Protein 2MSW (pdb70)

B-factor: mean 1.11, std 1.89, range [0.09, 13.28]

Solvent-accessible surface area: 6873 Å² total; per-residue (Å²): 64,58,201,36,128,13,48,0,0,0,1,3,71,80,104,112,32,3,95,53,0,54,147,9,0,74,119,76,23,6,80,13,34,58,0,28,61,23,142,86,0,68,121,1,8,92,92,35,95,9,37,0,0,0,0,2,0,50,18,13,124,167,57,46,0,6,66,0,1,77,12,0,93,138,131,89,16,37,5,3,1,2,0,44,55,79,144,132,16,33,109,18,30,184,132,5,106,30,69,60,45,56,40,141,28,90,22,41,56,0,0,77,147,0,16,111,70,24,21,65,136,186,125,128,153

CATH classification: 3.40.50.2300

Foldseek 3Di:
DAVQAAEEEEAALDVVLQVQLQVLRVVVPHHYDYDPALVSLVVCVVVDVHLWYEFAQPSDLPGGNANNLVSCVVVVHAYEHEYQCCVSVVVRCVVRVHHYHHPPDRSNVRNVVGVVVSPGDDDPD

Secondary structure (DSSP, 8-state):
--SS--EEEEE-S-HHHHHHHHHHHHHHT-EEEEESSHHHHHHHHHHS--SEEEE-S-SSSS--S-HHHHHHHHHT--EEE--S-SGGGHHHHHHH---B-PSS--HHHHHHHHHHHH-SSS---

InterPro domains:
  IPR001789 Signal transduction response regulator, receiver domain [PF00072] (4-79)
  IPR001789 Signal transduction response regulator, receiver domain [PS50110] (3-121)
  IPR001789 Signal transduction response regulator, receiver domain [SM00448] (2-110)
  IPR011006 CheY-like superfamily [SSF52172] (1-109)
  IPR050595 Bacterial response regulator [PTHR44591] (1-109)

Nearest PDB structures (foldseek):
  2msw-assembly1_A  TM=9.399E-01  e=9.889E-25  Erythrobacter litoralis HTCC2594
  8svz-assembly1_B  TM=8.508E-01  e=2.219E-07  Francisella tularensis subsp. novicida U112
  5x5j-assembly1_A  TM=8.165E-01  e=3.531E-07  Acinetobacter baumannii
  7m0s-assembly1_A  TM=8.075E-01  e=4.033E-07  Acinetobacter sp. 25977_8
  7cci-assembly1_A  TM=8.391E-01  e=1.423E-06  Acinetobacter baumannii

Radius of gyration: 12.97 Å; Cα contacts (8 Å, |Δi|>4): 244; chains: 1; bounding box: 39×28×25 Å

Structure (mmCIF, N/CA/C/O backbone):
data_2MSW
#
_entry.id   2MSW
#
loop_
_atom_site.group_PDB
_atom_site.id
_atom_site.type_symbol
_atom_site.label_atom_id
_atom_site.label_alt_id
_atom_site.label_comp_id
_atom_site.label_asym_id
_atom_site.label_entity_id
_atom_site.label_seq_id
_atom_site.pdbx_PDB_ins_code
_atom_site.Cartn_x
_atom_site.Cartn_y
_atom_site.Cartn_z
_atom_site.occupancy
_atom_site.B_iso_or_equiv
_atom_site.auth_seq_id
_atom_site.auth_comp_id
_atom_site.auth_asym_id
_atom_site.auth_atom_id
_atom_site.pdbx_PDB_model_num
ATOM 1 N N . GLY A 1 1 ? -15.242 -3.410 3.153 1.00 8.80 1 GLY A N 1
ATOM 2 C CA . GLY A 1 1 ? -16.284 -2.360 3.100 1.00 7.95 1 GLY A CA 1
ATOM 3 C C . GLY A 1 1 ? -16.263 -1.593 1.797 1.00 6.99 1 GLY A C 1
ATOM 4 O O . GLY A 1 1 ? -15.434 -0.706 1.606 1.00 6.86 1 GLY A O 1
ATOM 10 N N . ALA A 1 2 ? -17.171 -1.944 0.896 1.00 6.60 2 ALA A N 1
ATOM 11 C CA . ALA A 1 2 ? -17.282 -1.260 -0.383 1.00 5.99 2 ALA A CA 1
ATOM 12 C C . ALA A 1 2 ? -18.549 -0.417 -0.426 1.00 5.01 2 ALA A C 1
ATOM 13 O O . ALA A 1 2 ? -18.755 0.370 -1.350 1.00 5.16 2 ALA A O 1
ATOM 20 N N . MET A 1 3 ? -19.405 -0.596 0.577 1.00 4.41 3 MET A N 1
ATOM 21 C CA . MET A 1 3 ? -20.643 0.170 0.670 1.00 3.85 3 MET A CA 1
ATOM 22 C C . MET A 1 3 ? -20.388 1.505 1.352 1.00 2.56 3 MET A C 1
ATOM 23 O O . MET A 1 3 ? -21.194 2.430 1.261 1.00 2.73 3 MET A O 1
ATOM 37 N N . GLY A 1 4 ? -19.259 1.590 2.032 1.00 1.85 4 GLY A N 1
ATOM 38 C CA . GLY A 1 4 ? -18.840 2.827 2.642 1.00 1.07 4 GLY A CA 1
ATOM 39 C C . GLY A 1 4 ? -17.397 3.125 2.319 1.00 0.99 4 GLY A C 1
ATOM 40 O O . GLY A 1 4 ? -16.941 2.858 1.206 1.00 1.65 4 GLY A O 1
ATOM 44 N N . MET A 1 5 ? -16.677 3.673 3.282 1.00 0.57 5 MET A N 1
ATOM 45 C CA . MET A 1 5 ? -15.273 3.974 3.102 1.00 0.43 5 MET A CA 1
ATOM 46 C C . MET A 1 5 ? -14.406 2.761 3.427 1.00 0.33 5 MET A C 1
ATOM 47 O O . MET A 1 5 ? -14.481 2.211 4.531 1.00 0.40 5 MET A O 1
ATOM 61 N N . PRO A 1 6 ? -13.583 2.328 2.469 1.00 0.22 6 PRO A N 1
ATOM 62 C CA . PRO A 1 6 ? -12.618 1.244 2.663 1.00 0.17 6 PRO A CA 1
ATOM 63 C C . PRO A 1 6 ? -11.482 1.660 3.593 1.00 0.16 6 PRO A C 1
ATOM 64 O O . PRO A 1 6 ? -11.072 2.825 3.602 1.00 0.21 6 PRO A O 1
ATOM 75 N N . LYS A 1 7 ? -10.986 0.716 4.379 1.00 0.14 7 LYS A N 1
ATOM 76 C CA . LYS A 1 7 ? -9.883 0.984 5.287 1.00 0.15 7 LYS A CA 1
ATOM 77 C C . LYS A 1 7 ? -8.554 0.722 4.583 1.00 0.13 7 LYS A C 1
ATOM 78 O O . LYS A 1 7 ? -8.178 -0.426 4.348 1.00 0.15 7 LYS A O 1
ATOM 97 N N . VAL A 1 8 ? -7.856 1.794 4.249 1.00 0.12 8 VAL A N 1
ATOM 98 C CA . VAL A 1 8 ? -6.619 1.711 3.488 1.00 0.12 8 VAL A CA 1
ATOM 99 C C . VAL A 1 8 ? -5.406 1.836 4.400 1.00 0.12 8 VAL A C 1
ATOM 100 O O . VAL A 1 8 ? -5.390 2.659 5.311 1.00 0.20 8 VAL A O 1
ATOM 113 N N . LEU A 1 9 ? -4.404 1.006 4.160 1.00 0.09 9 LEU A N 1
ATOM 114 C CA . LEU A 1 9 ? -3.147 1.093 4.883 1.00 0.09 9 LEU A CA 1
ATOM 115 C C . LEU A 1 9 ? -2.032 1.564 3.953 1.00 0.10 9 LEU A C 1
ATOM 116 O O . LEU A 1 9 ? -1.697 0.891 2.981 1.00 0.12 9 LEU A O 1
ATOM 132 N N . VAL A 1 10 ? -1.465 2.722 4.250 1.00 0.10 10 VAL A N 1
ATOM 133 C CA . VAL A 1 10 ? -0.392 3.276 3.441 1.00 0.10 10 VAL A CA 1
ATOM 134 C C . VAL A 1 10 ? 0.967 3.036 4.083 1.00 0.10 10 VAL A C 1
ATOM 135 O O . VAL A 1 10 ? 1.216 3.437 5.217 1.00 0.12 10 VAL A O 1
ATOM 148 N N . LEU A 1 11 ? 1.821 2.363 3.340 1.00 0.11 11 LEU A N 1
ATOM 149 C CA . LEU A 1 11 ? 3.205 2.167 3.716 1.00 0.11 11 LEU A CA 1
ATOM 150 C C . LEU A 1 11 ? 4.061 3.128 2.926 1.00 0.12 11 LEU A C 1
ATOM 151 O O . LEU A 1 11 ? 4.291 2.930 1.738 1.00 0.17 11 LEU A O 1
ATOM 167 N N . GLU A 1 12 ? 4.508 4.174 3.585 1.00 0.14 12 GLU A N 1
ATOM 168 C CA . GLU A 1 12 ? 5.269 5.218 2.922 1.00 0.16 12 GLU A CA 1
ATOM 169 C C . GLU A 1 12 ? 6.037 6.032 3.953 1.00 0.21 12 GLU A C 1
ATOM 170 O O . GLU A 1 12 ? 5.445 6.718 4.790 1.00 0.37 12 GLU A O 1
ATOM 182 N N . ASP A 1 13 ? 7.355 5.935 3.906 1.00 0.22 13 ASP A N 1
ATOM 183 C CA . ASP A 1 13 ? 8.205 6.667 4.834 1.00 0.27 13 ASP A CA 1
ATOM 184 C C . ASP A 1 13 ? 8.436 8.084 4.318 1.00 0.28 13 ASP A C 1
ATOM 185 O O . ASP A 1 13 ? 8.918 8.954 5.044 1.00 0.42 13 ASP A O 1
ATOM 194 N N . GLU A 1 14 ? 8.074 8.311 3.058 1.00 0.23 14 GLU A N 1
ATOM 195 C CA . GLU A 1 14 ? 8.118 9.645 2.470 1.00 0.25 14 GLU A CA 1
ATOM 196 C C . GLU A 1 14 ? 6.811 10.378 2.778 1.00 0.22 14 GLU A C 1
ATOM 197 O O . GLU A 1 14 ? 5.801 10.153 2.113 1.00 0.22 14 GLU A O 1
ATOM 209 N N . PRO A 1 15 ? 6.814 11.271 3.786 1.00 0.23 15 PRO A N 1
ATOM 210 C CA . PRO A 1 15 ? 5.587 11.900 4.298 1.00 0.22 15 PRO A CA 1
ATOM 211 C C . PRO A 1 15 ? 4.831 12.705 3.252 1.00 0.19 15 PRO A C 1
ATOM 212 O O . PRO A 1 15 ? 3.608 12.801 3.311 1.00 0.19 15 PRO A O 1
ATOM 223 N N . LEU A 1 16 ? 5.548 13.277 2.292 1.00 0.21 16 LEU A N 1
ATOM 224 C CA . LEU A 1 16 ? 4.905 14.026 1.222 1.00 0.21 16 LEU A CA 1
ATOM 225 C C . LEU A 1 16 ? 4.029 13.086 0.407 1.00 0.18 16 LEU A C 1
ATOM 226 O O . LEU A 1 16 ? 2.853 13.363 0.165 1.00 0.20 16 LEU A O 1
ATOM 242 N N . ILE A 1 17 ? 4.606 11.962 0.012 1.00 0.18 17 ILE A N 1
ATOM 243 C CA . ILE A 1 17 ? 3.886 10.937 -0.722 1.00 0.18 17 ILE A CA 1
ATOM 244 C C . ILE A 1 17 ? 2.799 10.308 0.140 1.00 0.17 17 ILE A C 1
ATOM 245 O O . ILE A 1 17 ? 1.671 10.129 -0.314 1.00 0.19 17 ILE A O 1
ATOM 261 N N . ALA A 1 18 ? 3.139 9.993 1.385 1.00 0.16 18 ALA A N 1
ATOM 262 C CA . ALA A 1 18 ? 2.187 9.395 2.315 1.00 0.17 18 ALA A CA 1
ATOM 263 C C . ALA A 1 18 ? 0.960 10.281 2.481 1.00 0.19 18 ALA A C 1
ATOM 264 O O . ALA A 1 18 ? -0.175 9.817 2.362 1.00 0.21 18 ALA A O 1
ATOM 271 N N . MET A 1 19 ? 1.199 11.560 2.742 1.00 0.19 19 MET A N 1
ATOM 272 C CA . MET A 1 19 ? 0.136 12.534 2.876 1.00 0.22 19 MET A CA 1
ATOM 273 C C . MET A 1 19 ? -0.674 12.636 1.586 1.00 0.19 19 MET A C 1
ATOM 274 O O . MET A 1 19 ? -1.902 12.690 1.613 1.00 0.20 19 MET A O 1
ATOM 288 N N . ASN A 1 20 ? 0.027 12.645 0.456 1.00 0.17 20 ASN A N 1
ATOM 289 C CA . ASN A 1 20 ? -0.606 12.763 -0.844 1.00 0.17 20 ASN A CA 1
ATOM 290 C C . ASN A 1 20 ? -1.452 11.536 -1.157 1.00 0.15 20 ASN A C 1
ATOM 291 O O . ASN A 1 20 ? -2.544 11.651 -1.709 1.00 0.17 20 ASN A O 1
ATOM 302 N N . LEU A 1 21 ? -0.941 10.361 -0.806 1.00 0.14 21 LEU A N 1
ATOM 303 C CA . LEU A 1 21 ? -1.692 9.128 -0.938 1.00 0.13 21 LEU A CA 1
ATOM 304 C C . LEU A 1 21 ? -2.922 9.160 -0.053 1.00 0.13 21 LEU A C 1
ATOM 305 O O . LEU A 1 21 ? -4.007 8.766 -0.477 1.00 0.13 21 LEU A O 1
ATOM 321 N N . GLN A 1 22 ? -2.752 9.650 1.166 1.00 0.14 22 GLN A N 1
ATOM 322 C CA . GLN A 1 22 ? -3.858 9.760 2.096 1.00 0.15 22 GLN A CA 1
ATOM 323 C C . GLN A 1 22 ? -4.959 10.625 1.490 1.00 0.15 22 GLN A C 1
ATOM 324 O O . GLN A 1 22 ? -6.116 10.215 1.429 1.00 0.16 22 GLN A O 1
ATOM 338 N N . TYR A 1 23 ? -4.575 11.809 1.008 1.00 0.16 23 TYR A N 1
ATOM 339 C CA . TYR A 1 23 ? -5.505 12.702 0.321 1.00 0.17 23 TYR A CA 1
ATOM 340 C C . TYR A 1 23 ? -6.165 12.003 -0.861 1.00 0.14 23 TYR A C 1
ATOM 341 O O . TYR A 1 23 ? -7.344 12.217 -1.137 1.00 0.17 23 TYR A O 1
ATOM 359 N N . ALA A 1 24 ? -5.400 11.154 -1.538 1.00 0.12 24 ALA A N 1
ATOM 360 C CA . ALA A 1 24 ? -5.872 10.479 -2.736 1.00 0.12 24 ALA A CA 1
ATOM 361 C C . ALA A 1 24 ? -6.945 9.456 -2.401 1.00 0.10 24 ALA A C 1
ATOM 362 O O . ALA A 1 24 ? -8.017 9.448 -3.007 1.00 0.13 24 ALA A O 1
ATOM 369 N N . PHE A 1 25 ? -6.655 8.598 -1.434 1.00 0.09 25 PHE A N 1
ATOM 370 C CA . PHE A 1 25 ? -7.598 7.576 -1.016 1.00 0.09 25 PHE A CA 1
ATOM 371 C C . PHE A 1 25 ? -8.842 8.209 -0.403 1.00 0.10 25 PHE A C 1
ATOM 372 O O . PHE A 1 25 ? -9.966 7.807 -0.708 1.00 0.12 25 PHE A O 1
ATOM 389 N N . GLU A 1 26 ? -8.643 9.219 0.439 1.00 0.10 26 GLU A N 1
ATOM 390 C CA . GLU A 1 26 ? -9.762 9.933 1.045 1.00 0.12 26 GLU A CA 1
ATOM 391 C C . GLU A 1 26 ? -10.612 10.604 -0.027 1.00 0.12 26 GLU A C 1
ATOM 392 O O . GLU A 1 26 ? -11.835 10.671 0.092 1.00 0.17 26 GLU A O 1
ATOM 404 N N . ASP A 1 27 ? -9.957 11.077 -1.081 1.00 0.12 27 ASP A N 1
ATOM 405 C CA . ASP A 1 27 ? -10.646 11.729 -2.189 1.00 0.15 27 ASP A CA 1
ATOM 406 C C . ASP A 1 27 ? -11.501 10.725 -2.954 1.00 0.15 27 ASP A C 1
ATOM 407 O O . ASP A 1 27 ? -12.563 11.067 -3.470 1.00 0.19 27 ASP A O 1
ATOM 416 N N . GLU A 1 28 ? -11.045 9.476 -3.002 1.00 0.15 28 GLU A N 1
ATOM 417 C CA . GLU A 1 28 ? -11.795 8.419 -3.670 1.00 0.18 28 GLU A CA 1
ATOM 418 C C . GLU A 1 28 ? -12.936 7.933 -2.780 1.00 0.20 28 GLU A C 1
ATOM 419 O O . GLU A 1 28 ? -13.831 7.218 -3.231 1.00 0.34 28 GLU A O 1
ATOM 431 N N . GLY A 1 29 ? -12.890 8.327 -1.513 1.00 0.21 29 GLY A N 1
ATOM 432 C CA . GLY A 1 29 ? -13.916 7.935 -0.569 1.00 0.24 29 GLY A CA 1
ATOM 433 C C . GLY A 1 29 ? -13.464 6.805 0.332 1.00 0.22 29 GLY A C 1
ATOM 434 O O . GLY A 1 29 ? -14.166 5.807 0.482 1.00 0.29 29 GLY A O 1
ATOM 438 N N . ALA A 1 30 ? -12.288 6.953 0.929 1.00 0.17 30 ALA A N 1
ATOM 439 C CA . ALA A 1 30 ? -11.740 5.928 1.807 1.00 0.16 30 ALA A CA 1
ATOM 440 C C . ALA A 1 30 ? -11.064 6.547 3.024 1.00 0.15 30 ALA A C 1
ATOM 441 O O . ALA A 1 30 ? -10.810 7.751 3.056 1.00 0.23 30 ALA A O 1
ATOM 448 N N . GLU A 1 31 ? -10.788 5.720 4.024 1.00 0.15 31 GLU A N 1
ATOM 449 C CA . GLU A 1 31 ? -10.068 6.155 5.213 1.00 0.15 31 GLU A CA 1
ATOM 450 C C . GLU A 1 31 ? -8.673 5.549 5.191 1.00 0.16 31 GLU A C 1
ATOM 451 O O . GLU A 1 31 ? -8.504 4.407 4.770 1.00 0.30 31 GLU A O 1
ATOM 463 N N . VAL A 1 32 ? -7.679 6.296 5.642 1.00 0.13 32 VAL A N 1
ATOM 464 C CA . VAL A 1 32 ? -6.293 5.898 5.444 1.00 0.12 32 VAL A CA 1
ATOM 465 C C . VAL A 1 32 ? -5.514 5.852 6.752 1.00 0.12 32 VAL A C 1
ATOM 466 O O . VAL A 1 32 ? -5.584 6.772 7.562 1.00 0.18 32 VAL A O 1
ATOM 479 N N . VAL A 1 33 ? -4.769 4.775 6.942 1.00 0.11 33 VAL A N 1
ATOM 480 C CA . VAL A 1 33 ? -3.803 4.686 8.022 1.00 0.13 33 VAL A CA 1
ATOM 481 C C . VAL A 1 33 ? -2.408 4.861 7.448 1.00 0.13 33 VAL A C 1
ATOM 482 O O . VAL A 1 33 ? -2.024 4.141 6.533 1.00 0.22 33 VAL A O 1
ATOM 495 N N . VAL A 1 34 ? -1.657 5.813 7.963 1.00 0.13 34 VAL A N 1
ATOM 496 C CA . VAL A 1 34 ? -0.317 6.058 7.456 1.00 0.14 34 VAL A CA 1
ATOM 497 C C . VAL A 1 34 ? 0.727 5.389 8.340 1.00 0.13 34 VAL A C 1
ATOM 498 O O . VAL A 1 34 ? 0.805 5.656 9.541 1.00 0.17 34 VAL A O 1
ATOM 511 N N . ALA A 1 35 ? 1.516 4.513 7.742 1.00 0.13 35 ALA A N 1
ATOM 512 C CA . ALA A 1 35 ? 2.573 3.818 8.454 1.00 0.13 35 ALA A CA 1
ATOM 513 C C . ALA A 1 35 ? 3.880 3.912 7.684 1.00 0.14 35 ALA A C 1
ATOM 514 O O . ALA A 1 35 ? 3.915 3.717 6.470 1.00 0.16 35 ALA A O 1
ATOM 521 N N . ALA A 1 36 ? 4.950 4.223 8.393 1.00 0.17 36 ALA A N 1
ATOM 522 C CA . ALA A 1 36 ? 6.267 4.315 7.781 1.00 0.20 36 ALA A CA 1
ATOM 523 C C . ALA A 1 36 ? 7.075 3.058 8.049 1.00 0.19 36 ALA A C 1
ATOM 524 O O . ALA A 1 36 ? 8.147 2.856 7.479 1.00 0.24 36 ALA A O 1
ATOM 531 N N . THR A 1 37 ? 6.558 2.212 8.924 1.00 0.19 37 THR A N 1
ATOM 532 C CA . THR A 1 37 ? 7.264 1.014 9.325 1.00 0.19 37 THR A CA 1
ATOM 533 C C . THR A 1 37 ? 6.375 -0.207 9.191 1.00 0.19 37 THR A C 1
ATOM 534 O O . THR A 1 37 ? 5.146 -0.089 9.174 1.00 0.22 37 THR A O 1
ATOM 545 N N . CYS A 1 38 ? 6.990 -1.376 9.102 1.00 0.20 38 CYS A N 1
ATOM 546 C CA . CYS A 1 38 ? 6.240 -2.616 9.116 1.00 0.21 38 CYS A CA 1
ATOM 547 C C . CYS A 1 38 ? 5.541 -2.785 10.458 1.00 0.17 38 CYS A C 1
ATOM 548 O O . CYS A 1 38 ? 4.441 -3.322 10.530 1.00 0.20 38 CYS A O 1
ATOM 556 N N . GLU A 1 39 ? 6.177 -2.290 11.514 1.00 0.19 39 GLU A N 1
ATOM 557 C CA . GLU A 1 39 ? 5.623 -2.388 12.856 1.00 0.21 39 GLU A CA 1
ATOM 558 C C . GLU A 1 39 ? 4.319 -1.603 12.972 1.00 0.18 39 GLU A C 1
ATOM 559 O O . GLU A 1 39 ? 3.334 -2.111 13.509 1.00 0.19 39 GLU A O 1
ATOM 571 N N . GLN A 1 40 ? 4.310 -0.368 12.464 1.00 0.17 40 GLN A N 1
ATOM 572 C CA . GLN A 1 40 ? 3.088 0.426 12.427 1.00 0.16 40 GLN A CA 1
ATOM 573 C C . GLN A 1 40 ? 2.024 -0.276 11.600 1.00 0.15 40 GLN A C 1
ATOM 574 O O . GLN A 1 40 ? 0.852 -0.331 11.977 1.00 0.20 40 GLN A O 1
ATOM 588 N N . ALA A 1 41 ? 2.455 -0.818 10.477 1.00 0.13 41 ALA A N 1
ATOM 589 C CA . ALA A 1 41 ? 1.567 -1.496 9.555 1.00 0.14 41 ALA A CA 1
ATOM 590 C C . ALA A 1 41 ? 0.909 -2.706 10.195 1.00 0.15 41 ALA A C 1
ATOM 591 O O . ALA A 1 41 ? -0.310 -2.841 10.174 1.00 0.18 41 ALA A O 1
ATOM 598 N N . LEU A 1 42 ? 1.727 -3.579 10.767 1.00 0.15 42 LEU A N 1
ATOM 599 C CA . LEU A 1 42 ? 1.241 -4.793 11.393 1.00 0.17 42 LEU A CA 1
ATOM 600 C C . LEU A 1 42 ? 0.357 -4.462 12.587 1.00 0.18 42 LEU A C 1
ATOM 601 O O . LEU A 1 42 ? -0.562 -5.212 12.921 1.00 0.23 42 LEU A O 1
ATOM 617 N N . LYS A 1 43 ? 0.632 -3.332 13.224 1.00 0.17 43 LYS A N 1
ATOM 618 C CA . LYS A 1 43 ? -0.193 -2.872 14.326 1.00 0.20 43 LYS A CA 1
ATOM 619 C C . LYS A 1 43 ? -1.569 -2.501 13.799 1.00 0.23 43 LYS A C 1
ATOM 620 O O . LYS A 1 43 ? -2.582 -2.965 14.310 1.00 0.28 43 LYS A O 1
ATOM 639 N N . SER A 1 44 ? -1.596 -1.688 12.755 1.00 0.23 44 SER A N 1
ATOM 640 C CA . SER A 1 44 ? -2.851 -1.268 12.149 1.00 0.27 44 SER A CA 1
ATOM 641 C C . SER A 1 44 ? -3.569 -2.463 11.525 1.00 0.28 44 SER A C 1
ATOM 642 O O . SER A 1 44 ? -4.794 -2.510 11.494 1.00 0.35 44 SER A O 1
ATOM 650 N N . LEU A 1 45 ? -2.789 -3.423 11.039 1.00 0.26 45 LEU A N 1
ATOM 651 C CA . LEU A 1 45 ? -3.327 -4.646 10.452 1.00 0.31 45 LEU A CA 1
ATOM 652 C C . LEU A 1 45 ? -4.195 -5.390 11.465 1.00 0.30 45 LEU A C 1
ATOM 653 O O . LEU A 1 45 ? -5.264 -5.900 11.132 1.00 0.32 45 LEU A O 1
ATOM 669 N N . ALA A 1 46 ? -3.715 -5.461 12.699 1.00 0.30 46 ALA A N 1
ATOM 670 C CA . ALA A 1 46 ? -4.427 -6.162 13.757 1.00 0.35 46 ALA A CA 1
ATOM 671 C C . ALA A 1 46 ? -5.450 -5.254 14.436 1.00 0.36 46 ALA A C 1
ATOM 672 O O . ALA A 1 46 ? -6.505 -5.705 14.885 1.00 0.43 46 ALA A O 1
ATOM 679 N N . ASP A 1 47 ? -5.122 -3.975 14.507 1.00 0.33 47 ASP A N 1
ATOM 680 C CA . ASP A 1 47 ? -5.957 -2.994 15.192 1.00 0.38 47 ASP A CA 1
ATOM 681 C C . ASP A 1 47 ? -7.180 -2.626 14.361 1.00 0.37 47 ASP A C 1
ATOM 682 O O . ASP A 1 47 ? -8.273 -2.433 14.895 1.00 0.45 47 ASP A O 1
ATOM 691 N N . ASN A 1 48 ? -6.994 -2.544 13.055 1.00 0.30 48 ASN A N 1
ATOM 692 C CA . ASN A 1 48 ? -8.070 -2.163 12.152 1.00 0.28 48 ASN A CA 1
ATOM 693 C C . ASN A 1 48 ? -8.273 -3.234 11.089 1.00 0.25 48 ASN A C 1
ATOM 694 O O . ASN A 1 48 ? -7.387 -4.049 10.841 1.00 0.29 48 ASN A O 1
ATOM 705 N N . PRO A 1 49 ? -9.442 -3.238 10.434 1.00 0.22 49 PRO A N 1
ATOM 706 C CA . PRO A 1 49 ? -9.761 -4.189 9.389 1.00 0.20 49 PRO A CA 1
ATOM 707 C C . PRO A 1 49 ? -9.396 -3.646 8.015 1.00 0.17 49 PRO A C 1
ATOM 708 O O . PRO A 1 49 ? -10.225 -3.055 7.322 1.00 0.20 49 PRO A O 1
ATOM 719 N N . ILE A 1 50 ? -8.146 -3.839 7.643 1.00 0.15 50 ILE A N 1
ATOM 720 C CA . ILE A 1 50 ? -7.614 -3.306 6.405 1.00 0.15 50 ILE A CA 1
ATOM 721 C C . ILE A 1 50 ? -8.298 -3.926 5.189 1.00 0.14 50 ILE A C 1
ATOM 722 O O . ILE A 1 50 ? -8.237 -5.137 4.976 1.00 0.18 50 ILE A O 1
ATOM 738 N N . ASP A 1 51 ? -8.968 -3.081 4.413 1.00 0.13 51 ASP A N 1
ATOM 739 C CA . ASP A 1 51 ? -9.640 -3.512 3.193 1.00 0.13 51 ASP A CA 1
ATOM 740 C C . ASP A 1 51 ? -8.657 -3.559 2.041 1.00 0.12 51 ASP A C 1
ATOM 741 O O . ASP A 1 51 ? -8.768 -4.395 1.146 1.00 0.14 51 ASP A O 1
ATOM 750 N N . VAL A 1 52 ? -7.699 -2.649 2.069 1.00 0.11 52 VAL A N 1
ATOM 751 C CA . VAL A 1 52 ? -6.715 -2.542 1.011 1.00 0.11 52 VAL A CA 1
ATOM 752 C C . VAL A 1 52 ? -5.503 -1.776 1.518 1.00 0.11 52 VAL A C 1
ATOM 753 O O . VAL A 1 52 ? -5.605 -0.999 2.468 1.00 0.11 52 VAL A O 1
ATOM 766 N N . ALA A 1 53 ? -4.362 -2.006 0.908 1.00 0.12 53 ALA A N 1
ATOM 767 C CA . ALA A 1 53 ? -3.151 -1.334 1.316 1.00 0.12 53 ALA A CA 1
ATOM 768 C C . ALA A 1 53 ? -2.359 -0.849 0.115 1.00 0.12 53 ALA A C 1
ATOM 769 O O . ALA A 1 53 ? -2.632 -1.224 -1.025 1.00 0.14 53 ALA A O 1
ATOM 776 N N . VAL A 1 54 ? -1.392 -0.002 0.384 1.00 0.12 54 VAL A N 1
ATOM 777 C CA . VAL A 1 54 ? -0.487 0.485 -0.621 1.00 0.12 54 VAL A CA 1
ATOM 778 C C . VAL A 1 54 ? 0.901 0.567 0.006 1.00 0.12 54 VAL A C 1
ATOM 779 O O . VAL A 1 54 ? 1.084 1.201 1.032 1.00 0.17 54 VAL A O 1
ATOM 792 N N . LEU A 1 55 ? 1.857 -0.147 -0.559 1.00 0.13 55 LEU A N 1
ATOM 793 C CA . LEU A 1 55 ? 3.132 -0.367 0.114 1.00 0.13 55 LEU A CA 1
ATOM 794 C C . LEU A 1 55 ? 4.316 0.123 -0.708 1.00 0.16 55 LEU A C 1
ATOM 795 O O . LEU A 1 55 ? 4.546 -0.351 -1.816 1.00 0.14 55 LEU A O 1
ATOM 811 N N . ASP A 1 56 ? 5.059 1.080 -0.165 1.00 0.30 56 ASP A N 1
ATOM 812 C CA . ASP A 1 56 ? 6.340 1.461 -0.742 1.00 0.42 56 ASP A CA 1
ATOM 813 C C . ASP A 1 56 ? 7.391 0.446 -0.331 1.00 0.48 56 ASP A C 1
ATOM 814 O O . ASP A 1 56 ? 7.553 0.140 0.852 1.00 0.69 56 ASP A O 1
ATOM 823 N N . VAL A 1 57 ? 8.097 -0.069 -1.310 1.00 0.50 57 VAL A N 1
ATOM 824 C CA . VAL A 1 57 ? 8.990 -1.193 -1.097 1.00 0.56 57 VAL A CA 1
ATOM 825 C C . VAL A 1 57 ? 10.363 -0.723 -0.633 1.00 0.66 57 VAL A C 1
ATOM 826 O O . VAL A 1 57 ? 11.109 -1.470 0.004 1.00 0.80 57 VAL A O 1
ATOM 839 N N . ASN A 1 58 ? 10.684 0.523 -0.931 1.00 0.68 58 ASN A N 1
ATOM 840 C CA . ASN A 1 58 ? 11.993 1.063 -0.600 1.00 0.82 58 ASN A CA 1
ATOM 841 C C . ASN A 1 58 ? 11.886 2.072 0.538 1.00 0.74 58 ASN A C 1
ATOM 842 O O . ASN A 1 58 ? 12.199 3.249 0.367 1.00 0.92 58 ASN A O 1
ATOM 853 N N . LEU A 1 59 ? 11.441 1.603 1.699 1.00 0.56 59 LEU A N 1
ATOM 854 C CA . LEU A 1 59 ? 11.301 2.465 2.871 1.00 0.55 59 LEU A CA 1
ATOM 855 C C . LEU A 1 59 ? 12.663 3.007 3.298 1.00 0.66 59 LEU A C 1
ATOM 856 O O . LEU A 1 59 ? 12.782 4.134 3.785 1.00 0.85 59 LEU A O 1
ATOM 872 N N . GLY A 1 60 ? 13.685 2.188 3.118 1.00 0.66 60 GLY A N 1
ATOM 873 C CA . GLY A 1 60 ? 15.038 2.592 3.420 1.00 0.78 60 GLY A CA 1
ATOM 874 C C . GLY A 1 60 ? 16.043 1.604 2.874 1.00 0.82 60 GLY A C 1
ATOM 875 O O . GLY A 1 60 ? 15.664 0.667 2.167 1.00 0.81 60 GLY A O 1
ATOM 879 N N . PRO A 1 61 ? 17.335 1.783 3.187 1.00 0.91 61 PRO A N 1
ATOM 880 C CA . PRO A 1 61 ? 18.403 0.890 2.720 1.00 0.96 61 PRO A CA 1
ATOM 881 C C . PRO A 1 61 ? 18.146 -0.573 3.079 1.00 0.89 61 PRO A C 1
ATOM 882 O O . PRO A 1 61 ? 18.470 -1.476 2.307 1.00 0.93 61 PRO A O 1
ATOM 893 N N . LYS A 1 62 ? 17.565 -0.802 4.248 1.00 0.81 62 LYS A N 1
ATOM 894 C CA . LYS A 1 62 ? 17.234 -2.152 4.682 1.00 0.78 62 LYS A CA 1
ATOM 895 C C . LYS A 1 62 ? 15.729 -2.279 4.907 1.00 0.65 62 LYS A C 1
ATOM 896 O O . LYS A 1 62 ? 15.134 -3.320 4.627 1.00 0.59 62 LYS A O 1
ATOM 915 N N . SER A 1 63 ? 15.114 -1.205 5.382 1.00 0.63 63 SER A N 1
ATOM 916 C CA . SER A 1 63 ? 13.695 -1.209 5.686 1.00 0.54 63 SER A CA 1
ATOM 917 C C . SER A 1 63 ? 12.851 -1.289 4.415 1.00 0.43 63 SER A C 1
ATOM 918 O O . SER A 1 63 ? 13.033 -0.520 3.470 1.00 0.46 63 SER A O 1
ATOM 926 N N . HIS A 1 64 ? 11.947 -2.253 4.398 1.00 0.34 64 HIS A N 1
ATOM 927 C CA . HIS A 1 64 ? 11.110 -2.517 3.237 1.00 0.28 64 HIS A CA 1
ATOM 928 C C . HIS A 1 64 ? 9.730 -2.974 3.688 1.00 0.22 64 HIS A C 1
ATOM 929 O O . HIS A 1 64 ? 9.603 -3.592 4.741 1.00 0.25 64 HIS A O 1
ATOM 944 N N . CYS A 1 65 ? 8.702 -2.688 2.901 1.00 0.20 65 CYS A N 1
ATOM 945 C CA . CYS A 1 65 ? 7.391 -3.252 3.159 1.00 0.21 65 CYS A CA 1
ATOM 946 C C . CYS A 1 65 ? 7.423 -4.762 2.863 1.00 0.22 65 CYS A C 1
ATOM 947 O O . CYS A 1 65 ? 7.130 -5.204 1.755 1.00 0.30 65 CYS A O 1
ATOM 955 N N . GLY A 1 66 ? 7.807 -5.555 3.854 1.00 0.19 66 GLY A N 1
ATOM 956 C CA . GLY A 1 66 ? 7.901 -6.991 3.652 1.00 0.23 66 GLY A CA 1
ATOM 957 C C . GLY A 1 66 ? 6.931 -7.755 4.518 1.00 0.19 66 GLY A C 1
ATOM 958 O O . GLY A 1 66 ? 5.985 -8.346 4.004 1.00 0.19 66 GLY A O 1
ATOM 962 N N . PRO A 1 67 ? 7.138 -7.764 5.849 1.00 0.18 67 PRO A N 1
ATOM 963 C CA . PRO A 1 67 ? 6.188 -8.368 6.783 1.00 0.18 67 PRO A CA 1
ATOM 964 C C . PRO A 1 67 ? 4.779 -7.825 6.577 1.00 0.15 67 PRO A C 1
ATOM 965 O O . PRO A 1 67 ? 3.796 -8.511 6.825 1.00 0.16 67 PRO A O 1
ATOM 976 N N . VAL A 1 68 ? 4.698 -6.587 6.096 1.00 0.12 68 VAL A N 1
ATOM 977 C CA . VAL A 1 68 ? 3.421 -5.959 5.790 1.00 0.10 68 VAL A CA 1
ATOM 978 C C . VAL A 1 68 ? 2.778 -6.642 4.598 1.00 0.10 68 VAL A C 1
ATOM 979 O O . VAL A 1 68 ? 1.606 -7.012 4.627 1.00 0.10 68 VAL A O 1
ATOM 992 N N . ALA A 1 69 ? 3.575 -6.803 3.550 1.00 0.12 69 ALA A N 1
ATOM 993 C CA . ALA A 1 69 ? 3.126 -7.439 2.327 1.00 0.14 69 ALA A CA 1
ATOM 994 C C . ALA A 1 69 ? 2.656 -8.851 2.611 1.00 0.14 69 ALA A C 1
ATOM 995 O O . ALA A 1 69 ? 1.589 -9.261 2.169 1.00 0.14 69 ALA A O 1
ATOM 1002 N N . ASP A 1 70 ? 3.457 -9.577 3.376 1.00 0.17 70 ASP A N 1
ATOM 1003 C CA . ASP A 1 70 ? 3.137 -10.949 3.735 1.00 0.19 70 ASP A CA 1
ATOM 1004 C C . ASP A 1 70 ? 1.899 -10.994 4.622 1.00 0.18 70 ASP A C 1
ATOM 1005 O O . ASP A 1 70 ? 1.053 -11.864 4.461 1.00 0.20 70 ASP A O 1
ATOM 1014 N N . ALA A 1 71 ? 1.801 -10.043 5.550 1.00 0.18 71 ALA A N 1
ATOM 1015 C CA . ALA A 1 71 ? 0.627 -9.910 6.412 1.00 0.18 71 ALA A CA 1
ATOM 1016 C C . ALA A 1 71 ? -0.641 -9.800 5.578 1.00 0.18 71 ALA A C 1
ATOM 1017 O O . ALA A 1 71 ? -1.647 -10.462 5.844 1.00 0.23 71 ALA A O 1
ATOM 1024 N N . LEU A 1 72 ? -0.571 -8.956 4.563 1.00 0.14 72 LEU A N 1
ATOM 1025 C CA . LEU A 1 72 ? -1.674 -8.752 3.647 1.00 0.14 72 LEU A CA 1
ATOM 1026 C C . LEU A 1 72 ? -1.917 -10.006 2.824 1.00 0.17 72 LEU A C 1
ATOM 1027 O O . LEU A 1 72 ? -3.052 -10.440 2.655 1.00 0.20 72 LEU A O 1
ATOM 1043 N N . LYS A 1 73 ? -0.830 -10.593 2.343 1.00 0.17 73 LYS A N 1
ATOM 1044 C CA . LYS A 1 73 ? -0.876 -11.839 1.591 1.00 0.21 73 LYS A CA 1
ATOM 1045 C C . LYS A 1 73 ? -1.529 -12.957 2.403 1.00 0.23 73 LYS A C 1
ATOM 1046 O O . LYS A 1 73 ? -2.263 -13.784 1.860 1.00 0.25 73 LYS A O 1
ATOM 1065 N N . GLN A 1 74 ? -1.262 -12.967 3.705 1.00 0.23 74 GLN A N 1
ATOM 1066 C CA . GLN A 1 74 ? -1.836 -13.962 4.611 1.00 0.26 74 GLN A CA 1
ATOM 1067 C C . GLN A 1 74 ? -3.360 -13.866 4.644 1.00 0.28 74 GLN A C 1
ATOM 1068 O O . GLN A 1 74 ? -4.059 -14.871 4.515 1.00 0.37 74 GLN A O 1
ATOM 1082 N N . ARG A 1 75 ? -3.867 -12.651 4.799 1.00 0.25 75 ARG A N 1
ATOM 1083 C CA . ARG A 1 75 ? -5.301 -12.431 4.932 1.00 0.29 75 ARG A CA 1
ATOM 1084 C C . ARG A 1 75 ? -5.959 -12.191 3.579 1.00 0.27 75 ARG A C 1
ATOM 1085 O O . ARG A 1 75 ? -7.145 -11.873 3.509 1.00 0.32 75 ARG A O 1
ATOM 1106 N N . ALA A 1 76 ? -5.171 -12.334 2.516 1.00 0.24 76 ALA A N 1
ATOM 1107 C CA . ALA A 1 76 ? -5.645 -12.134 1.148 1.00 0.25 76 ALA A CA 1
ATOM 1108 C C . ALA A 1 76 ? -6.138 -10.703 0.928 1.00 0.22 76 ALA A C 1
ATOM 1109 O O . ALA A 1 76 ? -7.039 -10.459 0.125 1.00 0.28 76 ALA A O 1
ATOM 1116 N N . ILE A 1 77 ? -5.532 -9.758 1.638 1.00 0.15 77 ILE A N 1
ATOM 1117 C CA . ILE A 1 77 ? -5.882 -8.357 1.500 1.00 0.15 77 ILE A CA 1
ATOM 1118 C C . ILE A 1 77 ? -5.177 -7.771 0.284 1.00 0.15 77 ILE A C 1
ATOM 1119 O O . ILE A 1 77 ? -3.978 -7.982 0.098 1.00 0.15 77 ILE A O 1
ATOM 1135 N N . PRO A 1 78 ? -5.917 -7.058 -0.575 1.00 0.16 78 PRO A N 1
ATOM 1136 C CA . PRO A 1 78 ? -5.353 -6.457 -1.774 1.00 0.17 78 PRO A CA 1
ATOM 1137 C C . PRO A 1 78 ? -4.484 -5.253 -1.458 1.00 0.15 78 PRO A C 1
ATOM 1138 O O . PRO A 1 78 ? -4.775 -4.479 -0.546 1.00 0.17 78 PRO A O 1
ATOM 1149 N N . PHE A 1 79 ? -3.409 -5.107 -2.212 1.00 0.14 79 PHE A N 1
ATOM 1150 C CA . PHE A 1 79 ? -2.496 -3.995 -2.030 1.00 0.14 79 PHE A CA 1
ATOM 1151 C C . PHE A 1 79 ? -1.647 -3.795 -3.266 1.00 0.14 79 PHE A C 1
ATOM 1152 O O . PHE A 1 79 ? -1.487 -4.705 -4.080 1.00 0.15 79 PHE A O 1
ATOM 1169 N N . ILE A 1 80 ? -1.120 -2.597 -3.399 1.00 0.14 80 ILE A N 1
ATOM 1170 C CA . ILE A 1 80 ? -0.272 -2.251 -4.526 1.00 0.15 80 ILE A CA 1
ATOM 1171 C C . ILE A 1 80 ? 1.070 -1.751 -4.026 1.00 0.15 80 ILE A C 1
ATOM 1172 O O . ILE A 1 80 ? 1.129 -0.982 -3.070 1.00 0.16 80 ILE A O 1
ATOM 1188 N N . LEU A 1 81 ? 2.139 -2.170 -4.674 1.00 0.16 81 LEU A N 1
ATOM 1189 C CA . LEU A 1 81 ? 3.467 -1.730 -4.284 1.00 0.17 81 LEU A CA 1
ATOM 1190 C C . LEU A 1 81 ? 3.810 -0.439 -5.008 1.00 0.20 81 LEU A C 1
ATOM 1191 O O . LEU A 1 81 ? 4.068 -0.434 -6.203 1.00 0.21 81 LEU A O 1
ATOM 1207 N N . HIS A 1 82 ? 3.827 0.653 -4.280 1.00 0.21 82 HIS A N 1
ATOM 1208 C CA . HIS A 1 82 ? 4.120 1.945 -4.868 1.00 0.25 82 HIS A CA 1
ATOM 1209 C C . HIS A 1 82 ? 5.553 2.333 -4.544 1.00 0.31 82 HIS A C 1
ATOM 1210 O O . HIS A 1 82 ? 5.810 3.067 -3.600 1.00 0.60 82 HIS A O 1
ATOM 1225 N N . THR A 1 83 ? 6.473 1.839 -5.356 1.00 0.38 83 THR A N 1
ATOM 1226 C CA . THR A 1 83 ? 7.894 1.975 -5.087 1.00 0.47 83 THR A CA 1
ATOM 1227 C C . THR A 1 83 ? 8.622 2.612 -6.268 1.00 0.57 83 THR A C 1
ATOM 1228 O O . THR A 1 83 ? 8.186 2.502 -7.414 1.00 0.61 83 THR A O 1
ATOM 1239 N N . GLY A 1 84 ? 9.721 3.290 -5.975 1.00 0.73 84 GLY A N 1
ATOM 1240 C CA . GLY A 1 84 ? 10.553 3.850 -7.020 1.00 0.90 84 GLY A CA 1
ATOM 1241 C C . GLY A 1 84 ? 11.732 2.953 -7.324 1.00 0.77 84 GLY A C 1
ATOM 1242 O O . GLY A 1 84 ? 12.466 3.178 -8.287 1.00 0.94 84 GLY A O 1
ATOM 1246 N N . ASP A 1 85 ? 11.903 1.928 -6.499 1.00 0.56 85 ASP A N 1
ATOM 1247 C CA . ASP A 1 85 ? 12.990 0.975 -6.666 1.00 0.56 85 ASP A CA 1
ATOM 1248 C C . ASP A 1 85 ? 12.458 -0.448 -6.699 1.00 0.56 85 ASP A C 1
ATOM 1249 O O . ASP A 1 85 ? 11.767 -0.885 -5.776 1.00 0.84 85 ASP A O 1
ATOM 1258 N N . LEU A 1 86 ? 12.776 -1.162 -7.765 1.00 0.67 86 LEU A N 1
ATOM 1259 C CA . LEU A 1 86 ? 12.339 -2.541 -7.919 1.00 0.78 86 LEU A CA 1
ATOM 1260 C C . LEU A 1 86 ? 13.509 -3.498 -7.721 1.00 0.87 86 LEU A C 1
ATOM 1261 O O . LEU A 1 86 ? 13.440 -4.416 -6.906 1.00 1.04 86 LEU A O 1
ATOM 1277 N N . ASP A 1 87 ? 14.593 -3.251 -8.445 1.00 0.91 87 ASP A N 1
ATOM 1278 C CA . ASP A 1 87 ? 15.761 -4.131 -8.425 1.00 1.00 87 ASP A CA 1
ATOM 1279 C C . ASP A 1 87 ? 16.403 -4.173 -7.040 1.00 0.99 87 ASP A C 1
ATOM 1280 O O . ASP A 1 87 ? 17.041 -5.159 -6.667 1.00 1.07 87 ASP A O 1
ATOM 1289 N N . ARG A 1 88 ? 16.216 -3.101 -6.279 1.00 0.99 88 ARG A N 1
ATOM 1290 C CA . ARG A 1 88 ? 16.720 -3.019 -4.911 1.00 1.05 88 ARG A CA 1
ATOM 1291 C C . ARG A 1 88 ? 16.053 -4.042 -3.998 1.00 0.99 88 ARG A C 1
ATOM 1292 O O . ARG A 1 88 ? 16.577 -4.367 -2.933 1.00 1.14 88 ARG A O 1
ATOM 1313 N N . HIS A 1 89 ? 14.892 -4.540 -4.407 1.00 0.92 89 HIS A N 1
ATOM 1314 C CA . HIS A 1 89 ? 14.129 -5.473 -3.586 1.00 0.90 89 HIS A CA 1
ATOM 1315 C C . HIS A 1 89 ? 13.424 -6.516 -4.443 1.00 0.90 89 HIS A C 1
ATOM 1316 O O . HIS A 1 89 ? 12.287 -6.896 -4.161 1.00 0.85 89 HIS A O 1
ATOM 1331 N N . GLY A 1 90 ? 14.114 -6.991 -5.474 1.00 0.97 90 GLY A N 1
ATOM 1332 C CA . GLY A 1 90 ? 13.523 -7.942 -6.397 1.00 0.98 90 GLY A CA 1
ATOM 1333 C C . GLY A 1 90 ? 13.116 -9.238 -5.724 1.00 0.94 90 GLY A C 1
ATOM 1334 O O . GLY A 1 90 ? 12.066 -9.804 -6.041 1.00 0.91 90 GLY A O 1
ATOM 1338 N N . GLU A 1 91 ? 13.937 -9.701 -4.785 1.00 0.97 91 GLU A N 1
ATOM 1339 C CA . GLU A 1 91 ? 13.637 -10.920 -4.042 1.00 0.96 91 GLU A CA 1
ATOM 1340 C C . GLU A 1 91 ? 12.350 -10.768 -3.241 1.00 0.84 91 GLU A C 1
ATOM 1341 O O . GLU A 1 91 ? 11.527 -11.678 -3.186 1.00 0.91 91 GLU A O 1
ATOM 1353 N N . LEU A 1 92 ? 12.186 -9.606 -2.629 1.00 0.71 92 LEU A N 1
ATOM 1354 C CA . LEU A 1 92 ? 11.008 -9.317 -1.828 1.00 0.62 92 LEU A CA 1
ATOM 1355 C C . LEU A 1 92 ? 9.767 -9.301 -2.707 1.00 0.55 92 LEU A C 1
ATOM 1356 O O . LEU A 1 92 ? 8.752 -9.913 -2.382 1.00 0.52 92 LEU A O 1
ATOM 1372 N N . LEU A 1 93 ? 9.872 -8.610 -3.833 1.00 0.55 93 LEU A N 1
ATOM 1373 C CA . LEU A 1 93 ? 8.769 -8.458 -4.768 1.00 0.55 93 LEU A CA 1
ATOM 1374 C C . LEU A 1 93 ? 8.278 -9.808 -5.285 1.00 0.60 93 LEU A C 1
ATOM 1375 O O . LEU A 1 93 ? 7.074 -10.019 -5.440 1.00 0.58 93 LEU A O 1
ATOM 1391 N N . ARG A 1 94 ? 9.208 -10.727 -5.524 1.00 0.71 94 ARG A N 1
ATOM 1392 C CA . ARG A 1 94 ? 8.857 -12.053 -6.018 1.00 0.80 94 ARG A CA 1
ATOM 1393 C C . ARG A 1 94 ? 8.091 -12.841 -4.951 1.00 0.73 94 ARG A C 1
ATOM 1394 O O . ARG A 1 94 ? 7.310 -13.740 -5.269 1.00 0.77 94 ARG A O 1
ATOM 1415 N N . LYS A 1 95 ? 8.321 -12.494 -3.687 1.00 0.69 95 LYS A N 1
ATOM 1416 C CA . LYS A 1 95 ? 7.617 -13.124 -2.574 1.00 0.70 95 LYS A CA 1
ATOM 1417 C C . LYS A 1 95 ? 6.240 -12.500 -2.400 1.00 0.56 95 LYS A C 1
ATOM 1418 O O . LYS A 1 95 ? 5.268 -13.183 -2.081 1.00 0.63 95 LYS A O 1
ATOM 1437 N N . ILE A 1 96 ? 6.181 -11.193 -2.606 1.00 0.43 96 ILE A N 1
ATOM 1438 C CA . ILE A 1 96 ? 4.945 -10.445 -2.492 1.00 0.36 96 ILE A CA 1
ATOM 1439 C C . ILE A 1 96 ? 3.955 -10.886 -3.563 1.00 0.37 96 ILE A C 1
ATOM 1440 O O . ILE A 1 96 ? 2.849 -11.325 -3.249 1.00 0.45 96 ILE A O 1
ATOM 1456 N N . ASP A 1 97 ? 4.379 -10.773 -4.820 1.00 0.35 97 ASP A N 1
ATOM 1457 C CA . ASP A 1 97 ? 3.543 -11.123 -5.967 1.00 0.40 97 ASP A CA 1
ATOM 1458 C C . ASP A 1 97 ? 2.239 -10.327 -5.951 1.00 0.39 97 ASP A C 1
ATOM 1459 O O . ASP A 1 97 ? 1.179 -10.845 -5.591 1.00 0.51 97 ASP A O 1
ATOM 1468 N N . ALA A 1 98 ? 2.335 -9.062 -6.335 1.00 0.29 98 ALA A N 1
ATOM 1469 C CA . ALA A 1 98 ? 1.192 -8.159 -6.339 1.00 0.27 98 ALA A CA 1
ATOM 1470 C C . ALA A 1 98 ? 1.452 -7.005 -7.298 1.00 0.23 98 ALA A C 1
ATOM 1471 O O . ALA A 1 98 ? 2.593 -6.788 -7.712 1.00 0.24 98 ALA A O 1
ATOM 1478 N N . PRO A 1 99 ? 0.398 -6.273 -7.692 1.00 0.22 99 PRO A N 1
ATOM 1479 C CA . PRO A 1 99 ? 0.521 -5.109 -8.581 1.00 0.20 99 PRO A CA 1
ATOM 1480 C C . PRO A 1 99 ? 1.367 -4.003 -7.965 1.00 0.20 99 PRO A C 1
ATOM 1481 O O . PRO A 1 99 ? 1.285 -3.742 -6.766 1.00 0.20 99 PRO A O 1
ATOM 1492 N N . VAL A 1 100 ? 2.185 -3.358 -8.785 1.00 0.23 100 VAL A N 1
ATOM 1493 C CA . VAL A 1 100 ? 3.029 -2.278 -8.307 1.00 0.25 100 VAL A CA 1
ATOM 1494 C C . VAL A 1 100 ? 2.847 -1.023 -9.167 1.00 0.28 100 VAL A C 1
ATOM 1495 O O . VAL A 1 100 ? 2.535 -1.104 -10.355 1.00 0.37 100 VAL A O 1
ATOM 1508 N N . MET A 1 101 ? 3.023 0.127 -8.539 1.00 0.25 101 MET A N 1
ATOM 1509 C CA . MET A 1 101 ? 2.974 1.412 -9.214 1.00 0.28 101 MET A CA 1
ATOM 1510 C C . MET A 1 101 ? 4.303 2.117 -8.999 1.00 0.30 101 MET A C 1
ATOM 1511 O O . MET A 1 101 ? 4.602 2.561 -7.888 1.00 0.35 101 MET A O 1
ATOM 1525 N N . ALA A 1 102 ? 5.102 2.196 -10.047 1.00 0.37 102 ALA A N 1
ATOM 1526 C CA . ALA A 1 102 ? 6.452 2.731 -9.939 1.00 0.42 102 ALA A CA 1
ATOM 1527 C C . ALA A 1 102 ? 6.438 4.239 -9.726 1.00 0.39 102 ALA A C 1
ATOM 1528 O O . ALA A 1 102 ? 5.546 4.935 -10.206 1.00 0.38 102 ALA A O 1
ATOM 1535 N N . LYS A 1 103 ? 7.424 4.732 -8.991 1.00 0.45 103 LYS A N 1
ATOM 1536 C CA . LYS A 1 103 ? 7.564 6.160 -8.754 1.00 0.48 103 LYS A CA 1
ATOM 1537 C C . LYS A 1 103 ? 8.449 6.779 -9.829 1.00 0.58 103 LYS A C 1
ATOM 1538 O O . LYS A 1 103 ? 9.432 6.170 -10.254 1.00 0.67 103 LYS A O 1
ATOM 1557 N N . PRO A 1 104 ? 8.116 7.995 -10.287 1.00 0.60 104 PRO A N 1
ATOM 1558 C CA . PRO A 1 104 ? 6.979 8.768 -9.777 1.00 0.52 104 PRO A CA 1
ATOM 1559 C C . PRO A 1 104 ? 5.633 8.215 -10.236 1.00 0.44 104 PRO A C 1
ATOM 1560 O O . PRO A 1 104 ? 5.512 7.656 -11.329 1.00 0.52 104 PRO A O 1
ATOM 1571 N N . ALA A 1 105 ? 4.633 8.376 -9.385 1.00 0.35 105 ALA A N 1
ATOM 1572 C CA . ALA A 1 105 ? 3.278 7.939 -9.674 1.00 0.30 105 ALA A CA 1
ATOM 1573 C C . ALA A 1 105 ? 2.297 8.916 -9.067 1.00 0.27 105 ALA A C 1
ATOM 1574 O O . ALA A 1 105 ? 2.473 9.339 -7.925 1.00 0.30 105 ALA A O 1
ATOM 1581 N N . ASP A 1 106 ? 1.268 9.276 -9.809 1.00 0.26 106 ASP A N 1
ATOM 1582 C CA . ASP A 1 106 ? 0.238 10.135 -9.256 1.00 0.24 106 ASP A CA 1
ATOM 1583 C C . ASP A 1 106 ? -0.552 9.342 -8.242 1.00 0.18 106 ASP A C 1
ATOM 1584 O O . ASP A 1 106 ? -1.037 8.245 -8.527 1.00 0.17 106 ASP A O 1
ATOM 1593 N N . THR A 1 107 ? -0.663 9.905 -7.060 1.00 0.17 107 THR A N 1
ATOM 1594 C CA . THR A 1 107 ? -1.251 9.222 -5.932 1.00 0.15 107 THR A CA 1
ATOM 1595 C C . THR A 1 107 ? -2.715 8.870 -6.170 1.00 0.14 107 THR A C 1
ATOM 1596 O O . THR A 1 107 ? -3.235 7.941 -5.554 1.00 0.14 107 THR A O 1
ATOM 1607 N N . SER A 1 108 ? -3.366 9.584 -7.085 1.00 0.17 108 SER A N 1
ATOM 1608 C CA . SER A 1 108 ? -4.742 9.274 -7.437 1.00 0.18 108 SER A CA 1
ATOM 1609 C C . SER A 1 108 ? -4.799 7.942 -8.175 1.00 0.17 108 SER A C 1
ATOM 1610 O O . SER A 1 108 ? -5.657 7.109 -7.906 1.00 0.20 108 SER A O 1
ATOM 1618 N N . ASP A 1 109 ? -3.851 7.734 -9.086 1.00 0.17 109 ASP A N 1
ATOM 1619 C CA . ASP A 1 109 ? -3.788 6.496 -9.857 1.00 0.17 109 ASP A CA 1
ATOM 1620 C C . ASP A 1 109 ? -3.457 5.336 -8.948 1.00 0.15 109 ASP A C 1
ATOM 1621 O O . ASP A 1 109 ? -3.998 4.241 -9.093 1.00 0.19 109 ASP A O 1
ATOM 1630 N N . VAL A 1 110 ? -2.574 5.596 -8.000 1.00 0.12 110 VAL A N 1
ATOM 1631 C CA . VAL A 1 110 ? -2.190 4.596 -7.026 1.00 0.11 110 VAL A CA 1
ATOM 1632 C C . VAL A 1 110 ? -3.390 4.217 -6.162 1.00 0.11 110 VAL A C 1
ATOM 1633 O O . VAL A 1 110 ? -3.638 3.040 -5.900 1.00 0.13 110 VAL A O 1
ATOM 1646 N N . ALA A 1 111 ? -4.140 5.232 -5.742 1.00 0.11 111 ALA A N 1
ATOM 1647 C CA . ALA A 1 111 ? -5.308 5.037 -4.893 1.00 0.11 111 ALA A CA 1
ATOM 1648 C C . ALA A 1 111 ? -6.428 4.333 -5.641 1.00 0.11 111 ALA A C 1
ATOM 1649 O O . ALA A 1 111 ? -7.012 3.372 -5.137 1.00 0.10 111 ALA A O 1
ATOM 1656 N N . LYS A 1 112 ? -6.720 4.815 -6.845 1.00 0.12 112 LYS A N 1
ATOM 1657 C CA . LYS A 1 112 ? -7.798 4.263 -7.653 1.00 0.13 112 LYS A CA 1
ATOM 1658 C C . LYS A 1 112 ? -7.606 2.771 -7.880 1.00 0.15 112 LYS A C 1
ATOM 1659 O O . LYS A 1 112 ? -8.475 1.975 -7.540 1.00 0.23 112 LYS A O 1
ATOM 1678 N N . ARG A 1 113 ? -6.451 2.395 -8.416 1.00 0.14 113 ARG A N 1
ATOM 1679 C CA . ARG A 1 113 ? -6.175 0.997 -8.727 1.00 0.18 113 ARG A CA 1
ATOM 1680 C C . ARG A 1 113 ? -6.189 0.129 -7.471 1.00 0.16 113 ARG A C 1
ATOM 1681 O O . ARG A 1 113 ? -6.566 -1.043 -7.521 1.00 0.25 113 ARG A O 1
ATOM 1702 N N . ALA A 1 114 ? -5.792 0.708 -6.342 1.00 0.12 114 ALA A N 1
ATOM 1703 C CA . ALA A 1 114 ? -5.819 -0.008 -5.075 1.00 0.10 114 ALA A CA 1
ATOM 1704 C C . ALA A 1 114 ? -7.260 -0.297 -4.664 1.00 0.12 114 ALA A C 1
ATOM 1705 O O . ALA A 1 114 ? -7.607 -1.431 -4.324 1.00 0.14 114 ALA A O 1
ATOM 1712 N N . LEU A 1 115 ? -8.104 0.724 -4.735 1.00 0.12 115 LEU A N 1
ATOM 1713 C CA . LEU A 1 115 ? -9.504 0.590 -4.364 1.00 0.16 115 LEU A CA 1
ATOM 1714 C C . LEU A 1 115 ? -10.278 -0.251 -5.376 1.00 0.22 115 LEU A C 1
ATOM 1715 O O . LEU A 1 115 ? -11.282 -0.872 -5.032 1.00 0.27 115 LEU A O 1
ATOM 1731 N N . GLU A 1 116 ? -9.808 -0.274 -6.618 1.00 0.23 116 GLU A N 1
ATOM 1732 C CA . GLU A 1 116 ? -10.398 -1.131 -7.644 1.00 0.32 116 GLU A CA 1
ATOM 1733 C C . GLU A 1 116 ? -10.296 -2.600 -7.241 1.00 0.27 116 GLU A C 1
ATOM 1734 O O . GLU A 1 116 ? -11.182 -3.404 -7.537 1.00 0.31 116 GLU A O 1
ATOM 1746 N N . MET A 1 117 ? -9.210 -2.946 -6.558 1.00 0.26 117 MET A N 1
ATOM 1747 C CA . MET A 1 117 ? -9.016 -4.303 -6.062 1.00 0.27 117 MET A CA 1
ATOM 1748 C C . MET A 1 117 ? -9.758 -4.504 -4.745 1.00 0.31 117 MET A C 1
ATOM 1749 O O . MET A 1 117 ? -9.936 -5.631 -4.282 1.00 0.43 117 MET A O 1
ATOM 1763 N N . CYS A 1 118 ? -10.189 -3.404 -4.148 1.00 0.37 118 CYS A N 1
ATOM 1764 C CA . CYS A 1 118 ? -10.881 -3.444 -2.870 1.00 0.46 118 CYS A CA 1
ATOM 1765 C C . CYS A 1 118 ? -12.376 -3.663 -3.072 1.00 0.75 118 CYS A C 1
ATOM 1766 O O . CYS A 1 118 ? -12.981 -4.530 -2.438 1.00 1.45 118 CYS A O 1
ATOM 1774 N N . GLY A 1 119 ? -12.971 -2.876 -3.956 1.00 0.87 119 GLY A N 1
ATOM 1775 C CA . GLY A 1 119 ? -14.382 -3.005 -4.220 1.00 1.41 119 GLY A CA 1
ATOM 1776 C C . GLY A 1 119 ? -14.917 -1.843 -5.021 1.00 1.90 119 GLY A C 1
ATOM 1777 O O . GLY A 1 119 ? -14.316 -0.766 -5.053 1.00 2.57 119 GLY A O 1
ATOM 1781 N N . GLY A 1 120 ? -16.042 -2.065 -5.670 1.00 2.38 120 GLY A N 1
ATOM 1782 C CA . GLY A 1 120 ? -16.675 -1.033 -6.458 1.00 3.39 120 GLY A CA 1
ATOM 1783 C C . GLY A 1 120 ? -18.083 -1.420 -6.841 1.00 3.79 120 GLY A C 1
ATOM 1784 O O . GLY A 1 120 ? -19.048 -0.984 -6.213 1.00 4.48 120 GLY A O 1
ATOM 1788 N N . ASP A 1 121 ? -18.199 -2.261 -7.855 1.00 3.85 121 ASP A N 1
ATOM 1789 C CA . ASP A 1 121 ? -19.493 -2.741 -8.312 1.00 4.66 121 ASP A CA 1
ATOM 1790 C C . ASP A 1 121 ? -19.351 -4.144 -8.886 1.00 5.12 121 ASP A C 1
ATOM 1791 O O . ASP A 1 121 ? -18.772 -4.323 -9.957 1.00 5.58 121 ASP A O 1
ATOM 1800 N N . LYS A 1 122 ? -19.866 -5.127 -8.147 1.00 5.40 122 LYS A N 1
ATOM 1801 C CA . LYS A 1 122 ? -19.784 -6.542 -8.515 1.00 6.18 122 LYS A CA 1
ATOM 1802 C C . LYS A 1 122 ? -18.360 -7.072 -8.371 1.00 6.52 122 LYS A C 1
ATOM 1803 O O . LYS A 1 122 ? -17.441 -6.635 -9.069 1.00 6.59 122 LYS A O 1
ATOM 1822 N N . GLU A 1 123 ? -18.189 -8.016 -7.457 1.00 7.08 123 GLU A N 1
ATOM 1823 C CA . GLU A 1 123 ? -16.899 -8.649 -7.226 1.00 7.75 123 GLU A CA 1
ATOM 1824 C C . GLU A 1 123 ? -16.427 -9.370 -8.485 1.00 8.49 123 GLU A C 1
ATOM 1825 O O . GLU A 1 123 ? -17.180 -10.146 -9.077 1.00 8.95 123 GLU A O 1
ATOM 1837 N N . PRO A 1 124 ? -15.184 -9.117 -8.917 1.00 8.86 124 PRO A N 1
ATOM 1838 C CA . PRO A 1 124 ? -14.612 -9.773 -10.094 1.00 9.78 124 PRO A CA 1
ATOM 1839 C C . PRO A 1 124 ? -14.183 -11.210 -9.800 1.00 10.68 124 PRO A C 1
ATOM 1840 O O . PRO A 1 124 ? -13.005 -11.553 -9.883 1.00 11.17 124 PRO A O 1
ATOM 1851 N N . ALA A 1 125 ? -15.148 -12.044 -9.444 1.00 11.05 125 ALA A N 1
ATOM 1852 C CA . ALA A 1 125 ? -14.881 -13.439 -9.148 1.00 12.03 125 ALA A CA 1
ATOM 1853 C C . ALA A 1 125 ? -14.898 -14.260 -10.428 1.00 12.82 125 ALA A C 1
ATOM 1854 O O . ALA A 1 125 ? -15.994 -14.680 -10.850 1.00 13.28 125 ALA A O 1
ATOM 1862 N N . GLY A 1 1 ? -16.738 3.733 -5.291 1.00 8.80 1 GLY A N 2
ATOM 1863 C CA . GLY A 1 1 ? -18.138 3.908 -4.836 1.00 7.95 1 GLY A CA 2
ATOM 1864 C C . GLY A 1 1 ? -18.482 2.985 -3.688 1.00 6.99 1 GLY A C 2
ATOM 1865 O O . GLY A 1 1 ? -17.600 2.619 -2.908 1.00 6.86 1 GLY A O 2
ATOM 1871 N N . ALA A 1 2 ? -19.764 2.609 -3.593 1.00 6.60 2 ALA A N 2
ATOM 1872 C CA . ALA A 1 2 ? -20.268 1.728 -2.533 1.00 5.99 2 ALA A CA 2
ATOM 1873 C C . ALA A 1 2 ? -20.286 2.438 -1.180 1.00 5.01 2 ALA A C 2
ATOM 1874 O O . ALA A 1 2 ? -19.389 3.219 -0.853 1.00 5.16 2 ALA A O 2
ATOM 1881 N N . MET A 1 3 ? -21.325 2.172 -0.396 1.00 4.41 3 MET A N 2
ATOM 1882 C CA . MET A 1 3 ? -21.464 2.785 0.914 1.00 3.85 3 MET A CA 2
ATOM 1883 C C . MET A 1 3 ? -20.469 2.176 1.890 1.00 2.56 3 MET A C 2
ATOM 1884 O O . MET A 1 3 ? -20.365 0.954 2.015 1.00 2.73 3 MET A O 2
ATOM 1898 N N . GLY A 1 4 ? -19.727 3.034 2.564 1.00 1.85 4 GLY A N 2
ATOM 1899 C CA . GLY A 1 4 ? -18.736 2.572 3.507 1.00 1.07 4 GLY A CA 2
ATOM 1900 C C . GLY A 1 4 ? -17.335 2.745 2.974 1.00 0.99 4 GLY A C 2
ATOM 1901 O O . GLY A 1 4 ? -17.004 2.236 1.901 1.00 1.65 4 GLY A O 2
ATOM 1905 N N . MET A 1 5 ? -16.517 3.466 3.719 1.00 0.57 5 MET A N 2
ATOM 1906 C CA . MET A 1 5 ? -15.150 3.740 3.310 1.00 0.43 5 MET A CA 2
ATOM 1907 C C . MET A 1 5 ? -14.268 2.519 3.511 1.00 0.33 5 MET A C 2
ATOM 1908 O O . MET A 1 5 ? -14.330 1.866 4.556 1.00 0.40 5 MET A O 2
ATOM 1922 N N . PRO A 1 6 ? -13.435 2.197 2.513 1.00 0.22 6 PRO A N 2
ATOM 1923 C CA . PRO A 1 6 ? -12.461 1.127 2.632 1.00 0.17 6 PRO A CA 2
ATOM 1924 C C . PRO A 1 6 ? -11.332 1.525 3.566 1.00 0.16 6 PRO A C 2
ATOM 1925 O O . PRO A 1 6 ? -10.898 2.680 3.569 1.00 0.21 6 PRO A O 2
ATOM 1936 N N . LYS A 1 7 ? -10.871 0.582 4.361 1.00 0.14 7 LYS A N 2
ATOM 1937 C CA . LYS A 1 7 ? -9.778 0.838 5.279 1.00 0.15 7 LYS A CA 2
ATOM 1938 C C . LYS A 1 7 ? -8.451 0.615 4.563 1.00 0.13 7 LYS A C 2
ATOM 1939 O O . LYS A 1 7 ? -8.032 -0.521 4.341 1.00 0.15 7 LYS A O 2
ATOM 1958 N N . VAL A 1 8 ? -7.807 1.708 4.196 1.00 0.12 8 VAL A N 2
ATOM 1959 C CA . VAL A 1 8 ? -6.596 1.664 3.393 1.00 0.12 8 VAL A CA 2
ATOM 1960 C C . VAL A 1 8 ? -5.362 1.834 4.269 1.00 0.12 8 VAL A C 2
ATOM 1961 O O . VAL A 1 8 ? -5.329 2.696 5.139 1.00 0.20 8 VAL A O 2
ATOM 1974 N N . LEU A 1 9 ? -4.360 1.002 4.044 1.00 0.09 9 LEU A N 2
ATOM 1975 C CA . LEU A 1 9 ? -3.109 1.098 4.774 1.00 0.09 9 LEU A CA 2
ATOM 1976 C C . LEU A 1 9 ? -1.978 1.549 3.852 1.00 0.10 9 LEU A C 2
ATOM 1977 O O . LEU A 1 9 ? -1.595 0.834 2.926 1.00 0.12 9 LEU A O 2
ATOM 1993 N N . VAL A 1 10 ? -1.459 2.743 4.098 1.00 0.10 10 VAL A N 2
ATOM 1994 C CA . VAL A 1 10 ? -0.355 3.271 3.311 1.00 0.10 10 VAL A CA 2
ATOM 1995 C C . VAL A 1 10 ? 0.990 2.968 3.958 1.00 0.10 10 VAL A C 2
ATOM 1996 O O . VAL A 1 10 ? 1.226 3.294 5.120 1.00 0.12 10 VAL A O 2
ATOM 2009 N N . LEU A 1 11 ? 1.851 2.333 3.186 1.00 0.11 11 LEU A N 2
ATOM 2010 C CA . LEU A 1 11 ? 3.225 2.077 3.579 1.00 0.11 11 LEU A CA 2
ATOM 2011 C C . LEU A 1 11 ? 4.138 3.016 2.815 1.00 0.12 11 LEU A C 2
ATOM 2012 O O . LEU A 1 11 ? 4.435 2.791 1.643 1.00 0.17 11 LEU A O 2
ATOM 2028 N N . GLU A 1 12 ? 4.572 4.064 3.484 1.00 0.14 12 GLU A N 2
ATOM 2029 C CA . GLU A 1 12 ? 5.362 5.105 2.850 1.00 0.16 12 GLU A CA 2
ATOM 2030 C C . GLU A 1 12 ? 6.129 5.885 3.907 1.00 0.21 12 GLU A C 2
ATOM 2031 O O . GLU A 1 12 ? 5.554 6.331 4.901 1.00 0.37 12 GLU A O 2
ATOM 2043 N N . ASP A 1 13 ? 7.425 6.040 3.696 1.00 0.22 13 ASP A N 2
ATOM 2044 C CA . ASP A 1 13 ? 8.274 6.713 4.668 1.00 0.27 13 ASP A CA 2
ATOM 2045 C C . ASP A 1 13 ? 8.337 8.203 4.378 1.00 0.28 13 ASP A C 2
ATOM 2046 O O . ASP A 1 13 ? 8.666 9.002 5.254 1.00 0.42 13 ASP A O 2
ATOM 2055 N N . GLU A 1 14 ? 8.013 8.574 3.146 1.00 0.23 14 GLU A N 2
ATOM 2056 C CA . GLU A 1 14 ? 7.950 9.959 2.764 1.00 0.25 14 GLU A CA 2
ATOM 2057 C C . GLU A 1 14 ? 6.581 10.519 3.125 1.00 0.22 14 GLU A C 2
ATOM 2058 O O . GLU A 1 14 ? 5.584 10.190 2.485 1.00 0.22 14 GLU A O 2
ATOM 2070 N N . PRO A 1 15 ? 6.516 11.370 4.159 1.00 0.23 15 PRO A N 2
ATOM 2071 C CA . PRO A 1 15 ? 5.252 11.926 4.649 1.00 0.22 15 PRO A CA 2
ATOM 2072 C C . PRO A 1 15 ? 4.500 12.682 3.570 1.00 0.19 15 PRO A C 2
ATOM 2073 O O . PRO A 1 15 ? 3.275 12.734 3.586 1.00 0.19 15 PRO A O 2
ATOM 2084 N N . LEU A 1 16 ? 5.236 13.260 2.629 1.00 0.21 16 LEU A N 2
ATOM 2085 C CA . LEU A 1 16 ? 4.615 13.947 1.507 1.00 0.21 16 LEU A CA 2
ATOM 2086 C C . LEU A 1 16 ? 3.830 12.945 0.670 1.00 0.18 16 LEU A C 2
ATOM 2087 O O . LEU A 1 16 ? 2.651 13.138 0.406 1.00 0.20 16 LEU A O 2
ATOM 2103 N N . ILE A 1 17 ? 4.486 11.856 0.297 1.00 0.18 17 ILE A N 2
ATOM 2104 C CA . ILE A 1 17 ? 3.853 10.814 -0.501 1.00 0.18 17 ILE A CA 2
ATOM 2105 C C . ILE A 1 17 ? 2.750 10.130 0.296 1.00 0.17 17 ILE A C 2
ATOM 2106 O O . ILE A 1 17 ? 1.661 9.881 -0.221 1.00 0.19 17 ILE A O 2
ATOM 2122 N N . ALA A 1 18 ? 3.041 9.841 1.557 1.00 0.16 18 ALA A N 2
ATOM 2123 C CA . ALA A 1 18 ? 2.083 9.200 2.443 1.00 0.17 18 ALA A CA 2
ATOM 2124 C C . ALA A 1 18 ? 0.817 10.034 2.569 1.00 0.19 18 ALA A C 2
ATOM 2125 O O . ALA A 1 18 ? -0.291 9.526 2.405 1.00 0.21 18 ALA A O 2
ATOM 2132 N N . MET A 1 19 ? 0.994 11.318 2.847 1.00 0.19 19 MET A N 2
ATOM 2133 C CA . MET A 1 19 ? -0.116 12.237 2.992 1.00 0.22 19 MET A CA 2
ATOM 2134 C C . MET A 1 19 ? -0.829 12.452 1.658 1.00 0.19 19 MET A C 2
ATOM 2135 O O . MET A 1 19 ? -2.047 12.597 1.614 1.00 0.20 19 MET A O 2
ATOM 2149 N N . ASN A 1 20 ? -0.064 12.468 0.575 1.00 0.17 20 ASN A N 2
ATOM 2150 C CA . ASN A 1 20 ? -0.614 12.630 -0.757 1.00 0.17 20 ASN A CA 2
ATOM 2151 C C . ASN A 1 20 ? -1.475 11.431 -1.135 1.00 0.15 20 ASN A C 2
ATOM 2152 O O . ASN A 1 20 ? -2.548 11.587 -1.717 1.00 0.17 20 ASN A O 2
ATOM 2163 N N . LEU A 1 21 ? -1.003 10.235 -0.803 1.00 0.14 21 LEU A N 2
ATOM 2164 C CA . LEU A 1 21 ? -1.790 9.029 -0.973 1.00 0.13 21 LEU A CA 2
ATOM 2165 C C . LEU A 1 21 ? -3.010 9.071 -0.075 1.00 0.13 21 LEU A C 2
ATOM 2166 O O . LEU A 1 21 ? -4.118 8.756 -0.503 1.00 0.13 21 LEU A O 2
ATOM 2182 N N . GLN A 1 22 ? -2.793 9.482 1.164 1.00 0.14 22 GLN A N 2
ATOM 2183 C CA . GLN A 1 22 ? -3.863 9.626 2.136 1.00 0.15 22 GLN A CA 2
ATOM 2184 C C . GLN A 1 22 ? -4.984 10.493 1.567 1.00 0.15 22 GLN A C 2
ATOM 2185 O O . GLN A 1 22 ? -6.141 10.079 1.528 1.00 0.16 22 GLN A O 2
ATOM 2199 N N . TYR A 1 23 ? -4.622 11.678 1.089 1.00 0.16 23 TYR A N 2
ATOM 2200 C CA . TYR A 1 23 ? -5.591 12.591 0.498 1.00 0.17 23 TYR A CA 2
ATOM 2201 C C . TYR A 1 23 ? -6.201 12.018 -0.777 1.00 0.14 23 TYR A C 2
ATOM 2202 O O . TYR A 1 23 ? -7.347 12.318 -1.106 1.00 0.17 23 TYR A O 2
ATOM 2220 N N . ALA A 1 24 ? -5.444 11.188 -1.485 1.00 0.12 24 ALA A N 2
ATOM 2221 C CA . ALA A 1 24 ? -5.923 10.597 -2.726 1.00 0.12 24 ALA A CA 2
ATOM 2222 C C . ALA A 1 24 ? -6.999 9.556 -2.448 1.00 0.10 24 ALA A C 2
ATOM 2223 O O . ALA A 1 24 ? -8.048 9.539 -3.096 1.00 0.13 24 ALA A O 2
ATOM 2230 N N . PHE A 1 25 ? -6.738 8.692 -1.476 1.00 0.09 25 PHE A N 2
ATOM 2231 C CA . PHE A 1 25 ? -7.703 7.680 -1.080 1.00 0.09 25 PHE A CA 2
ATOM 2232 C C . PHE A 1 25 ? -8.915 8.324 -0.423 1.00 0.10 25 PHE A C 2
ATOM 2233 O O . PHE A 1 25 ? -10.050 7.935 -0.688 1.00 0.12 25 PHE A O 2
ATOM 2250 N N . GLU A 1 26 ? -8.673 9.319 0.425 1.00 0.10 26 GLU A N 2
ATOM 2251 C CA . GLU A 1 26 ? -9.759 10.043 1.072 1.00 0.12 26 GLU A CA 2
ATOM 2252 C C . GLU A 1 26 ? -10.603 10.782 0.042 1.00 0.12 26 GLU A C 2
ATOM 2253 O O . GLU A 1 26 ? -11.804 10.972 0.233 1.00 0.17 26 GLU A O 2
ATOM 2265 N N . ASP A 1 27 ? -9.971 11.190 -1.052 1.00 0.12 27 ASP A N 2
ATOM 2266 C CA . ASP A 1 27 ? -10.677 11.830 -2.155 1.00 0.15 27 ASP A CA 2
ATOM 2267 C C . ASP A 1 27 ? -11.587 10.828 -2.855 1.00 0.15 27 ASP A C 2
ATOM 2268 O O . ASP A 1 27 ? -12.661 11.183 -3.343 1.00 0.19 27 ASP A O 2
ATOM 2277 N N . GLU A 1 28 ? -11.165 9.568 -2.876 1.00 0.15 28 GLU A N 2
ATOM 2278 C CA . GLU A 1 28 ? -11.985 8.493 -3.423 1.00 0.18 28 GLU A CA 2
ATOM 2279 C C . GLU A 1 28 ? -12.997 8.004 -2.388 1.00 0.20 28 GLU A C 2
ATOM 2280 O O . GLU A 1 28 ? -13.677 6.998 -2.595 1.00 0.34 28 GLU A O 2
ATOM 2292 N N . GLY A 1 29 ? -13.082 8.719 -1.272 1.00 0.21 29 GLY A N 2
ATOM 2293 C CA . GLY A 1 29 ? -14.021 8.368 -0.228 1.00 0.24 29 GLY A CA 2
ATOM 2294 C C . GLY A 1 29 ? -13.583 7.151 0.558 1.00 0.22 29 GLY A C 2
ATOM 2295 O O . GLY A 1 29 ? -14.351 6.204 0.723 1.00 0.29 29 GLY A O 2
ATOM 2299 N N . ALA A 1 30 ? -12.347 7.168 1.038 1.00 0.17 30 ALA A N 2
ATOM 2300 C CA . ALA A 1 30 ? -11.825 6.060 1.819 1.00 0.16 30 ALA A CA 2
ATOM 2301 C C . ALA A 1 30 ? -11.133 6.550 3.084 1.00 0.15 30 ALA A C 2
ATOM 2302 O O . ALA A 1 30 ? -10.823 7.734 3.216 1.00 0.23 30 ALA A O 2
ATOM 2309 N N . GLU A 1 31 ? -10.901 5.626 4.010 1.00 0.15 31 GLU A N 2
ATOM 2310 C CA . GLU A 1 31 ? -10.270 5.943 5.283 1.00 0.15 31 GLU A CA 2
ATOM 2311 C C . GLU A 1 31 ? -8.855 5.382 5.293 1.00 0.16 31 GLU A C 2
ATOM 2312 O O . GLU A 1 31 ? -8.652 4.193 5.057 1.00 0.30 31 GLU A O 2
ATOM 2324 N N . VAL A 1 32 ? -7.887 6.234 5.571 1.00 0.13 32 VAL A N 2
ATOM 2325 C CA . VAL A 1 32 ? -6.484 5.885 5.372 1.00 0.12 32 VAL A CA 2
ATOM 2326 C C . VAL A 1 32 ? -5.709 5.808 6.685 1.00 0.12 32 VAL A C 2
ATOM 2327 O O . VAL A 1 32 ? -5.914 6.611 7.593 1.00 0.18 32 VAL A O 2
ATOM 2340 N N . VAL A 1 33 ? -4.825 4.824 6.768 1.00 0.11 33 VAL A N 2
ATOM 2341 C CA . VAL A 1 33 ? -3.850 4.735 7.836 1.00 0.13 33 VAL A CA 2
ATOM 2342 C C . VAL A 1 33 ? -2.463 4.954 7.248 1.00 0.13 33 VAL A C 2
ATOM 2343 O O . VAL A 1 33 ? -2.174 4.479 6.149 1.00 0.22 33 VAL A O 2
ATOM 2356 N N . VAL A 1 34 ? -1.615 5.675 7.957 1.00 0.13 34 VAL A N 2
ATOM 2357 C CA . VAL A 1 34 ? -0.282 5.975 7.462 1.00 0.14 34 VAL A CA 2
ATOM 2358 C C . VAL A 1 34 ? 0.780 5.247 8.281 1.00 0.13 34 VAL A C 2
ATOM 2359 O O . VAL A 1 34 ? 0.830 5.376 9.507 1.00 0.17 34 VAL A O 2
ATOM 2372 N N . ALA A 1 35 ? 1.617 4.478 7.600 1.00 0.13 35 ALA A N 2
ATOM 2373 C CA . ALA A 1 35 ? 2.708 3.768 8.245 1.00 0.13 35 ALA A CA 2
ATOM 2374 C C . ALA A 1 35 ? 3.991 3.902 7.436 1.00 0.14 35 ALA A C 2
ATOM 2375 O O . ALA A 1 35 ? 3.988 3.742 6.217 1.00 0.16 35 ALA A O 2
ATOM 2382 N N . ALA A 1 36 ? 5.086 4.199 8.117 1.00 0.17 36 ALA A N 2
ATOM 2383 C CA . ALA A 1 36 ? 6.386 4.304 7.467 1.00 0.20 36 ALA A CA 2
ATOM 2384 C C . ALA A 1 36 ? 7.209 3.050 7.708 1.00 0.19 36 ALA A C 2
ATOM 2385 O O . ALA A 1 36 ? 8.325 2.918 7.207 1.00 0.24 36 ALA A O 2
ATOM 2392 N N . THR A 1 37 ? 6.660 2.138 8.492 1.00 0.19 37 THR A N 2
ATOM 2393 C CA . THR A 1 37 ? 7.359 0.916 8.838 1.00 0.19 37 THR A CA 2
ATOM 2394 C C . THR A 1 37 ? 6.421 -0.274 8.778 1.00 0.19 37 THR A C 2
ATOM 2395 O O . THR A 1 37 ? 5.198 -0.117 8.840 1.00 0.22 37 THR A O 2
ATOM 2406 N N . CYS A 1 38 ? 6.995 -1.461 8.662 1.00 0.20 38 CYS A N 2
ATOM 2407 C CA . CYS A 1 38 ? 6.226 -2.688 8.791 1.00 0.21 38 CYS A CA 2
ATOM 2408 C C . CYS A 1 38 ? 5.584 -2.764 10.170 1.00 0.17 38 CYS A C 2
ATOM 2409 O O . CYS A 1 38 ? 4.473 -3.261 10.323 1.00 0.20 38 CYS A O 2
ATOM 2417 N N . GLU A 1 39 ? 6.289 -2.239 11.164 1.00 0.19 39 GLU A N 2
ATOM 2418 C CA . GLU A 1 39 ? 5.819 -2.264 12.540 1.00 0.21 39 GLU A CA 2
ATOM 2419 C C . GLU A 1 39 ? 4.528 -1.464 12.692 1.00 0.18 39 GLU A C 2
ATOM 2420 O O . GLU A 1 39 ? 3.559 -1.944 13.284 1.00 0.19 39 GLU A O 2
ATOM 2432 N N . GLN A 1 40 ? 4.512 -0.249 12.145 1.00 0.17 40 GLN A N 2
ATOM 2433 C CA . GLN A 1 40 ? 3.308 0.569 12.140 1.00 0.16 40 GLN A CA 2
ATOM 2434 C C . GLN A 1 40 ? 2.186 -0.130 11.386 1.00 0.15 40 GLN A C 2
ATOM 2435 O O . GLN A 1 40 ? 1.019 -0.075 11.777 1.00 0.20 40 GLN A O 2
ATOM 2449 N N . ALA A 1 41 ? 2.561 -0.797 10.311 1.00 0.13 41 ALA A N 2
ATOM 2450 C CA . ALA A 1 41 ? 1.612 -1.486 9.461 1.00 0.14 41 ALA A CA 2
ATOM 2451 C C . ALA A 1 41 ? 0.949 -2.646 10.184 1.00 0.15 41 ALA A C 2
ATOM 2452 O O . ALA A 1 41 ? -0.272 -2.756 10.198 1.00 0.18 41 ALA A O 2
ATOM 2459 N N . LEU A 1 42 ? 1.764 -3.504 10.787 1.00 0.15 42 LEU A N 2
ATOM 2460 C CA . LEU A 1 42 ? 1.265 -4.658 11.514 1.00 0.17 42 LEU A CA 2
ATOM 2461 C C . LEU A 1 42 ? 0.377 -4.217 12.667 1.00 0.18 42 LEU A C 2
ATOM 2462 O O . LEU A 1 42 ? -0.557 -4.919 13.055 1.00 0.23 42 LEU A O 2
ATOM 2478 N N . LYS A 1 43 ? 0.672 -3.040 13.201 1.00 0.17 43 LYS A N 2
ATOM 2479 C CA . LYS A 1 43 ? -0.117 -2.466 14.277 1.00 0.20 43 LYS A CA 2
ATOM 2480 C C . LYS A 1 43 ? -1.525 -2.160 13.789 1.00 0.23 43 LYS A C 2
ATOM 2481 O O . LYS A 1 43 ? -2.510 -2.589 14.390 1.00 0.28 43 LYS A O 2
ATOM 2500 N N . SER A 1 44 ? -1.610 -1.435 12.685 1.00 0.23 44 SER A N 2
ATOM 2501 C CA . SER A 1 44 ? -2.895 -1.089 12.099 1.00 0.27 44 SER A CA 2
ATOM 2502 C C . SER A 1 44 ? -3.582 -2.338 11.554 1.00 0.28 44 SER A C 2
ATOM 2503 O O . SER A 1 44 ? -4.806 -2.459 11.607 1.00 0.35 44 SER A O 2
ATOM 2511 N N . LEU A 1 45 ? -2.777 -3.264 11.046 1.00 0.26 45 LEU A N 2
ATOM 2512 C CA . LEU A 1 45 ? -3.268 -4.535 10.524 1.00 0.31 45 LEU A CA 2
ATOM 2513 C C . LEU A 1 45 ? -4.023 -5.300 11.612 1.00 0.30 45 LEU A C 2
ATOM 2514 O O . LEU A 1 45 ? -5.077 -5.881 11.364 1.00 0.32 45 LEU A O 2
ATOM 2530 N N . ALA A 1 46 ? -3.478 -5.289 12.824 1.00 0.30 46 ALA A N 2
ATOM 2531 C CA . ALA A 1 46 ? -4.071 -6.027 13.928 1.00 0.35 46 ALA A CA 2
ATOM 2532 C C . ALA A 1 46 ? -5.207 -5.244 14.578 1.00 0.36 46 ALA A C 2
ATOM 2533 O O . ALA A 1 46 ? -6.187 -5.826 15.048 1.00 0.43 46 ALA A O 2
ATOM 2540 N N . ASP A 1 47 ? -5.068 -3.925 14.607 1.00 0.33 47 ASP A N 2
ATOM 2541 C CA . ASP A 1 47 ? -6.034 -3.071 15.291 1.00 0.38 47 ASP A CA 2
ATOM 2542 C C . ASP A 1 47 ? -7.259 -2.802 14.424 1.00 0.37 47 ASP A C 2
ATOM 2543 O O . ASP A 1 47 ? -8.385 -2.754 14.921 1.00 0.45 47 ASP A O 2
ATOM 2552 N N . ASN A 1 48 ? -7.040 -2.640 13.129 1.00 0.30 48 ASN A N 2
ATOM 2553 C CA . ASN A 1 48 ? -8.119 -2.308 12.208 1.00 0.28 48 ASN A CA 2
ATOM 2554 C C . ASN A 1 48 ? -8.286 -3.394 11.154 1.00 0.25 48 ASN A C 2
ATOM 2555 O O . ASN A 1 48 ? -7.413 -4.241 10.978 1.00 0.29 48 ASN A O 2
ATOM 2566 N N . PRO A 1 49 ? -9.421 -3.387 10.445 1.00 0.22 49 PRO A N 2
ATOM 2567 C CA . PRO A 1 49 ? -9.701 -4.323 9.378 1.00 0.20 49 PRO A CA 2
ATOM 2568 C C . PRO A 1 49 ? -9.333 -3.744 8.019 1.00 0.17 49 PRO A C 2
ATOM 2569 O O . PRO A 1 49 ? -10.163 -3.134 7.344 1.00 0.20 49 PRO A O 2
ATOM 2580 N N . ILE A 1 50 ? -8.083 -3.921 7.643 1.00 0.15 50 ILE A N 2
ATOM 2581 C CA . ILE A 1 50 ? -7.562 -3.370 6.405 1.00 0.15 50 ILE A CA 2
ATOM 2582 C C . ILE A 1 50 ? -8.235 -4.005 5.190 1.00 0.14 50 ILE A C 2
ATOM 2583 O O . ILE A 1 50 ? -8.226 -5.226 5.027 1.00 0.18 50 ILE A O 2
ATOM 2599 N N . ASP A 1 51 ? -8.828 -3.164 4.351 1.00 0.13 51 ASP A N 2
ATOM 2600 C CA . ASP A 1 51 ? -9.516 -3.621 3.150 1.00 0.13 51 ASP A CA 2
ATOM 2601 C C . ASP A 1 51 ? -8.580 -3.598 1.952 1.00 0.12 51 ASP A C 2
ATOM 2602 O O . ASP A 1 51 ? -8.760 -4.354 1.001 1.00 0.14 51 ASP A O 2
ATOM 2611 N N . VAL A 1 52 ? -7.590 -2.715 2.000 1.00 0.11 52 VAL A N 2
ATOM 2612 C CA . VAL A 1 52 ? -6.634 -2.570 0.913 1.00 0.11 52 VAL A CA 2
ATOM 2613 C C . VAL A 1 52 ? -5.420 -1.790 1.404 1.00 0.11 52 VAL A C 2
ATOM 2614 O O . VAL A 1 52 ? -5.507 -1.055 2.388 1.00 0.11 52 VAL A O 2
ATOM 2627 N N . ALA A 1 53 ? -4.291 -1.957 0.738 1.00 0.12 53 ALA A N 2
ATOM 2628 C CA . ALA A 1 53 ? -3.076 -1.292 1.157 1.00 0.12 53 ALA A CA 2
ATOM 2629 C C . ALA A 1 53 ? -2.236 -0.838 -0.029 1.00 0.12 53 ALA A C 2
ATOM 2630 O O . ALA A 1 53 ? -2.460 -1.252 -1.167 1.00 0.14 53 ALA A O 2
ATOM 2637 N N . VAL A 1 54 ? -1.280 0.026 0.256 1.00 0.12 54 VAL A N 2
ATOM 2638 C CA . VAL A 1 54 ? -0.334 0.505 -0.737 1.00 0.12 54 VAL A CA 2
ATOM 2639 C C . VAL A 1 54 ? 1.051 0.539 -0.128 1.00 0.12 54 VAL A C 2
ATOM 2640 O O . VAL A 1 54 ? 1.323 1.360 0.732 1.00 0.17 54 VAL A O 2
ATOM 2653 N N . LEU A 1 55 ? 1.924 -0.333 -0.587 1.00 0.13 55 LEU A N 2
ATOM 2654 C CA . LEU A 1 55 ? 3.196 -0.553 0.081 1.00 0.13 55 LEU A CA 2
ATOM 2655 C C . LEU A 1 55 ? 4.369 -0.098 -0.764 1.00 0.16 55 LEU A C 2
ATOM 2656 O O . LEU A 1 55 ? 4.571 -0.596 -1.865 1.00 0.14 55 LEU A O 2
ATOM 2672 N N . ASP A 1 56 ? 5.137 0.856 -0.258 1.00 0.30 56 ASP A N 2
ATOM 2673 C CA . ASP A 1 56 ? 6.418 1.165 -0.864 1.00 0.42 56 ASP A CA 2
ATOM 2674 C C . ASP A 1 56 ? 7.393 0.064 -0.499 1.00 0.48 56 ASP A C 2
ATOM 2675 O O . ASP A 1 56 ? 7.491 -0.339 0.655 1.00 0.69 56 ASP A O 2
ATOM 2684 N N . VAL A 1 57 ? 8.100 -0.422 -1.485 1.00 0.50 57 VAL A N 2
ATOM 2685 C CA . VAL A 1 57 ? 9.008 -1.531 -1.303 1.00 0.56 57 VAL A CA 2
ATOM 2686 C C . VAL A 1 57 ? 10.367 -1.022 -0.840 1.00 0.66 57 VAL A C 2
ATOM 2687 O O . VAL A 1 57 ? 11.231 -1.792 -0.420 1.00 0.80 57 VAL A O 2
ATOM 2700 N N . ASN A 1 58 ? 10.543 0.285 -0.902 1.00 0.68 58 ASN A N 2
ATOM 2701 C CA . ASN A 1 58 ? 11.777 0.903 -0.453 1.00 0.82 58 ASN A CA 2
ATOM 2702 C C . ASN A 1 58 ? 11.470 2.045 0.508 1.00 0.74 58 ASN A C 2
ATOM 2703 O O . ASN A 1 58 ? 11.573 3.218 0.147 1.00 0.92 58 ASN A O 2
ATOM 2714 N N . LEU A 1 59 ? 11.060 1.687 1.724 1.00 0.56 59 LEU A N 2
ATOM 2715 C CA . LEU A 1 59 ? 10.817 2.665 2.776 1.00 0.55 59 LEU A CA 2
ATOM 2716 C C . LEU A 1 59 ? 12.071 3.497 3.003 1.00 0.66 59 LEU A C 2
ATOM 2717 O O . LEU A 1 59 ? 12.034 4.725 2.989 1.00 0.85 59 LEU A O 2
ATOM 2733 N N . GLY A 1 60 ? 13.180 2.806 3.195 1.00 0.66 60 GLY A N 2
ATOM 2734 C CA . GLY A 1 60 ? 14.450 3.464 3.385 1.00 0.78 60 GLY A CA 2
ATOM 2735 C C . GLY A 1 60 ? 15.589 2.607 2.885 1.00 0.82 60 GLY A C 2
ATOM 2736 O O . GLY A 1 60 ? 15.372 1.724 2.053 1.00 0.81 60 GLY A O 2
ATOM 2740 N N . PRO A 1 61 ? 16.813 2.837 3.379 1.00 0.91 61 PRO A N 2
ATOM 2741 C CA . PRO A 1 61 ? 17.986 2.049 2.989 1.00 0.96 61 PRO A CA 2
ATOM 2742 C C . PRO A 1 61 ? 17.784 0.550 3.206 1.00 0.89 61 PRO A C 2
ATOM 2743 O O . PRO A 1 61 ? 18.103 -0.265 2.338 1.00 0.93 61 PRO A O 2
ATOM 2754 N N . LYS A 1 62 ? 17.240 0.192 4.363 1.00 0.81 62 LYS A N 2
ATOM 2755 C CA . LYS A 1 62 ? 17.024 -1.209 4.699 1.00 0.78 62 LYS A CA 2
ATOM 2756 C C . LYS A 1 62 ? 15.544 -1.498 4.937 1.00 0.65 62 LYS A C 2
ATOM 2757 O O . LYS A 1 62 ? 15.056 -2.588 4.624 1.00 0.59 62 LYS A O 2
ATOM 2776 N N . SER A 1 63 ? 14.833 -0.522 5.487 1.00 0.63 63 SER A N 2
ATOM 2777 C CA . SER A 1 63 ? 13.419 -0.678 5.773 1.00 0.54 63 SER A CA 2
ATOM 2778 C C . SER A 1 63 ? 12.615 -0.832 4.486 1.00 0.43 63 SER A C 2
ATOM 2779 O O . SER A 1 63 ? 12.729 -0.020 3.565 1.00 0.46 63 SER A O 2
ATOM 2787 N N . HIS A 1 64 ? 11.827 -1.892 4.419 1.00 0.34 64 HIS A N 2
ATOM 2788 C CA . HIS A 1 64 ? 10.982 -2.145 3.261 1.00 0.28 64 HIS A CA 2
ATOM 2789 C C . HIS A 1 64 ? 9.671 -2.781 3.695 1.00 0.22 64 HIS A C 2
ATOM 2790 O O . HIS A 1 64 ? 9.571 -3.300 4.802 1.00 0.25 64 HIS A O 2
ATOM 2805 N N . CYS A 1 65 ? 8.677 -2.755 2.816 1.00 0.20 65 CYS A N 2
ATOM 2806 C CA . CYS A 1 65 ? 7.413 -3.409 3.077 1.00 0.21 65 CYS A CA 2
ATOM 2807 C C . CYS A 1 65 ? 7.566 -4.932 2.914 1.00 0.22 65 CYS A C 2
ATOM 2808 O O . CYS A 1 65 ? 7.379 -5.480 1.831 1.00 0.30 65 CYS A O 2
ATOM 2816 N N . GLY A 1 66 ? 7.943 -5.614 3.984 1.00 0.19 66 GLY A N 2
ATOM 2817 C CA . GLY A 1 66 ? 8.080 -7.058 3.916 1.00 0.23 66 GLY A CA 2
ATOM 2818 C C . GLY A 1 66 ? 6.992 -7.766 4.688 1.00 0.19 66 GLY A C 2
ATOM 2819 O O . GLY A 1 66 ? 6.038 -8.259 4.093 1.00 0.19 66 GLY A O 2
ATOM 2823 N N . PRO A 1 67 ? 7.108 -7.819 6.026 1.00 0.18 67 PRO A N 2
ATOM 2824 C CA . PRO A 1 67 ? 6.085 -8.407 6.893 1.00 0.18 67 PRO A CA 2
ATOM 2825 C C . PRO A 1 67 ? 4.693 -7.849 6.624 1.00 0.15 67 PRO A C 2
ATOM 2826 O O . PRO A 1 67 ? 3.694 -8.508 6.897 1.00 0.16 67 PRO A O 2
ATOM 2837 N N . VAL A 1 68 ? 4.639 -6.636 6.082 1.00 0.12 68 VAL A N 2
ATOM 2838 C CA . VAL A 1 68 ? 3.369 -6.008 5.734 1.00 0.10 68 VAL A CA 2
ATOM 2839 C C . VAL A 1 68 ? 2.713 -6.757 4.594 1.00 0.10 68 VAL A C 2
ATOM 2840 O O . VAL A 1 68 ? 1.532 -7.091 4.645 1.00 0.10 68 VAL A O 2
ATOM 2853 N N . ALA A 1 69 ? 3.505 -7.012 3.564 1.00 0.12 69 ALA A N 2
ATOM 2854 C CA . ALA A 1 69 ? 3.050 -7.743 2.399 1.00 0.14 69 ALA A CA 2
ATOM 2855 C C . ALA A 1 69 ? 2.533 -9.105 2.817 1.00 0.14 69 ALA A C 2
ATOM 2856 O O . ALA A 1 69 ? 1.477 -9.546 2.371 1.00 0.14 69 ALA A O 2
ATOM 2863 N N . ASP A 1 70 ? 3.282 -9.753 3.699 1.00 0.17 70 ASP A N 2
ATOM 2864 C CA . ASP A 1 70 ? 2.888 -11.045 4.237 1.00 0.19 70 ASP A CA 2
ATOM 2865 C C . ASP A 1 70 ? 1.616 -10.915 5.056 1.00 0.18 70 ASP A C 2
ATOM 2866 O O . ASP A 1 70 ? 0.700 -11.707 4.903 1.00 0.20 70 ASP A O 2
ATOM 2875 N N . ALA A 1 71 ? 1.577 -9.911 5.925 1.00 0.18 71 ALA A N 2
ATOM 2876 C CA . ALA A 1 71 ? 0.414 -9.655 6.773 1.00 0.18 71 ALA A CA 2
ATOM 2877 C C . ALA A 1 71 ? -0.848 -9.542 5.934 1.00 0.18 71 ALA A C 2
ATOM 2878 O O . ALA A 1 71 ? -1.885 -10.130 6.247 1.00 0.23 71 ALA A O 2
ATOM 2885 N N . LEU A 1 72 ? -0.735 -8.787 4.857 1.00 0.14 72 LEU A N 2
ATOM 2886 C CA . LEU A 1 72 ? -1.824 -8.602 3.924 1.00 0.14 72 LEU A CA 2
ATOM 2887 C C . LEU A 1 72 ? -2.133 -9.904 3.206 1.00 0.17 72 LEU A C 2
ATOM 2888 O O . LEU A 1 72 ? -3.284 -10.317 3.121 1.00 0.20 72 LEU A O 2
ATOM 2904 N N . LYS A 1 73 ? -1.091 -10.560 2.728 1.00 0.17 73 LYS A N 2
ATOM 2905 C CA . LYS A 1 73 ? -1.226 -11.829 2.028 1.00 0.21 73 LYS A CA 2
ATOM 2906 C C . LYS A 1 73 ? -1.843 -12.907 2.914 1.00 0.23 73 LYS A C 2
ATOM 2907 O O . LYS A 1 73 ? -2.594 -13.757 2.437 1.00 0.25 73 LYS A O 2
ATOM 2926 N N . GLN A 1 74 ? -1.544 -12.857 4.204 1.00 0.23 74 GLN A N 2
ATOM 2927 C CA . GLN A 1 74 ? -2.064 -13.837 5.149 1.00 0.26 74 GLN A CA 2
ATOM 2928 C C . GLN A 1 74 ? -3.565 -13.665 5.360 1.00 0.28 74 GLN A C 2
ATOM 2929 O O . GLN A 1 74 ? -4.262 -14.617 5.708 1.00 0.37 74 GLN A O 2
ATOM 2943 N N . ARG A 1 75 ? -4.063 -12.454 5.155 1.00 0.25 75 ARG A N 2
ATOM 2944 C CA . ARG A 1 75 ? -5.487 -12.194 5.268 1.00 0.29 75 ARG A CA 2
ATOM 2945 C C . ARG A 1 75 ? -6.121 -11.985 3.897 1.00 0.27 75 ARG A C 2
ATOM 2946 O O . ARG A 1 75 ? -7.283 -11.588 3.796 1.00 0.32 75 ARG A O 2
ATOM 2967 N N . ALA A 1 76 ? -5.340 -12.250 2.849 1.00 0.24 76 ALA A N 2
ATOM 2968 C CA . ALA A 1 76 ? -5.794 -12.111 1.464 1.00 0.25 76 ALA A CA 2
ATOM 2969 C C . ALA A 1 76 ? -6.262 -10.685 1.162 1.00 0.22 76 ALA A C 2
ATOM 2970 O O . ALA A 1 76 ? -7.201 -10.476 0.391 1.00 0.28 76 ALA A O 2
ATOM 2977 N N . ILE A 1 77 ? -5.600 -9.708 1.767 1.00 0.15 77 ILE A N 2
ATOM 2978 C CA . ILE A 1 77 ? -5.918 -8.311 1.541 1.00 0.15 77 ILE A CA 2
ATOM 2979 C C . ILE A 1 77 ? -5.194 -7.809 0.298 1.00 0.15 77 ILE A C 2
ATOM 2980 O O . ILE A 1 77 ? -4.000 -8.063 0.124 1.00 0.15 77 ILE A O 2
ATOM 2996 N N . PRO A 1 78 ? -5.909 -7.109 -0.592 1.00 0.16 78 PRO A N 2
ATOM 2997 C CA . PRO A 1 78 ? -5.323 -6.569 -1.806 1.00 0.17 78 PRO A CA 2
ATOM 2998 C C . PRO A 1 78 ? -4.471 -5.341 -1.530 1.00 0.15 78 PRO A C 2
ATOM 2999 O O . PRO A 1 78 ? -4.805 -4.510 -0.684 1.00 0.17 78 PRO A O 2
ATOM 3010 N N . PHE A 1 79 ? -3.366 -5.238 -2.239 1.00 0.14 79 PHE A N 2
ATOM 3011 C CA . PHE A 1 79 ? -2.463 -4.112 -2.089 1.00 0.14 79 PHE A CA 2
ATOM 3012 C C . PHE A 1 79 ? -1.607 -3.943 -3.326 1.00 0.14 79 PHE A C 2
ATOM 3013 O O . PHE A 1 79 ? -1.480 -4.856 -4.144 1.00 0.15 79 PHE A O 2
ATOM 3030 N N . ILE A 1 80 ? -1.034 -2.767 -3.455 1.00 0.14 80 ILE A N 2
ATOM 3031 C CA . ILE A 1 80 ? -0.168 -2.450 -4.577 1.00 0.15 80 ILE A CA 2
ATOM 3032 C C . ILE A 1 80 ? 1.151 -1.910 -4.063 1.00 0.15 80 ILE A C 2
ATOM 3033 O O . ILE A 1 80 ? 1.179 -1.159 -3.091 1.00 0.16 80 ILE A O 2
ATOM 3049 N N . LEU A 1 81 ? 2.237 -2.282 -4.711 1.00 0.16 81 LEU A N 2
ATOM 3050 C CA . LEU A 1 81 ? 3.543 -1.799 -4.313 1.00 0.17 81 LEU A CA 2
ATOM 3051 C C . LEU A 1 81 ? 3.840 -0.488 -5.019 1.00 0.20 81 LEU A C 2
ATOM 3052 O O . LEU A 1 81 ? 4.056 -0.452 -6.224 1.00 0.21 81 LEU A O 2
ATOM 3068 N N . HIS A 1 82 ? 3.842 0.588 -4.264 1.00 0.21 82 HIS A N 2
ATOM 3069 C CA . HIS A 1 82 ? 4.121 1.900 -4.815 1.00 0.25 82 HIS A CA 2
ATOM 3070 C C . HIS A 1 82 ? 5.555 2.283 -4.491 1.00 0.31 82 HIS A C 2
ATOM 3071 O O . HIS A 1 82 ? 5.826 3.082 -3.598 1.00 0.60 82 HIS A O 2
ATOM 3086 N N . THR A 1 83 ? 6.460 1.702 -5.250 1.00 0.38 83 THR A N 2
ATOM 3087 C CA . THR A 1 83 ? 7.879 1.871 -5.035 1.00 0.47 83 THR A CA 2
ATOM 3088 C C . THR A 1 83 ? 8.505 2.598 -6.217 1.00 0.57 83 THR A C 2
ATOM 3089 O O . THR A 1 83 ? 7.943 2.619 -7.311 1.00 0.61 83 THR A O 2
ATOM 3100 N N . GLY A 1 84 ? 9.654 3.206 -5.988 1.00 0.73 84 GLY A N 2
ATOM 3101 C CA . GLY A 1 84 ? 10.375 3.855 -7.057 1.00 0.90 84 GLY A CA 2
ATOM 3102 C C . GLY A 1 84 ? 11.617 3.081 -7.427 1.00 0.77 84 GLY A C 2
ATOM 3103 O O . GLY A 1 84 ? 12.341 3.441 -8.354 1.00 0.94 84 GLY A O 2
ATOM 3107 N N . ASP A 1 85 ? 11.857 2.012 -6.682 1.00 0.56 85 ASP A N 2
ATOM 3108 C CA . ASP A 1 85 ? 13.072 1.230 -6.824 1.00 0.56 85 ASP A CA 2
ATOM 3109 C C . ASP A 1 85 ? 12.727 -0.235 -7.049 1.00 0.56 85 ASP A C 2
ATOM 3110 O O . ASP A 1 85 ? 13.007 -1.096 -6.210 1.00 0.84 85 ASP A O 2
ATOM 3119 N N . LEU A 1 86 ? 12.117 -0.506 -8.197 1.00 0.67 86 LEU A N 2
ATOM 3120 C CA . LEU A 1 86 ? 11.640 -1.842 -8.530 1.00 0.78 86 LEU A CA 2
ATOM 3121 C C . LEU A 1 86 ? 12.801 -2.802 -8.741 1.00 0.87 86 LEU A C 2
ATOM 3122 O O . LEU A 1 86 ? 12.879 -3.843 -8.096 1.00 1.04 86 LEU A O 2
ATOM 3138 N N . ASP A 1 87 ? 13.711 -2.437 -9.634 1.00 0.91 87 ASP A N 2
ATOM 3139 C CA . ASP A 1 87 ? 14.820 -3.314 -10.000 1.00 1.00 87 ASP A CA 2
ATOM 3140 C C . ASP A 1 87 ? 15.801 -3.482 -8.845 1.00 0.99 87 ASP A C 2
ATOM 3141 O O . ASP A 1 87 ? 16.571 -4.440 -8.806 1.00 1.07 87 ASP A O 2
ATOM 3150 N N . ARG A 1 88 ? 15.764 -2.549 -7.908 1.00 0.99 88 ARG A N 2
ATOM 3151 C CA . ARG A 1 88 ? 16.569 -2.648 -6.700 1.00 1.05 88 ARG A CA 2
ATOM 3152 C C . ARG A 1 88 ? 15.996 -3.691 -5.748 1.00 0.99 88 ARG A C 2
ATOM 3153 O O . ARG A 1 88 ? 16.717 -4.281 -4.948 1.00 1.14 88 ARG A O 2
ATOM 3174 N N . HIS A 1 89 ? 14.695 -3.921 -5.849 1.00 0.92 89 HIS A N 2
ATOM 3175 C CA . HIS A 1 89 ? 14.003 -4.841 -4.956 1.00 0.90 89 HIS A CA 2
ATOM 3176 C C . HIS A 1 89 ? 13.290 -5.934 -5.738 1.00 0.90 89 HIS A C 2
ATOM 3177 O O . HIS A 1 89 ? 12.214 -6.385 -5.341 1.00 0.85 89 HIS A O 2
ATOM 3192 N N . GLY A 1 90 ? 13.894 -6.361 -6.837 1.00 0.97 90 GLY A N 2
ATOM 3193 C CA . GLY A 1 90 ? 13.261 -7.334 -7.709 1.00 0.98 90 GLY A CA 2
ATOM 3194 C C . GLY A 1 90 ? 12.952 -8.644 -7.010 1.00 0.94 90 GLY A C 2
ATOM 3195 O O . GLY A 1 90 ? 11.877 -9.214 -7.200 1.00 0.91 90 GLY A O 2
ATOM 3199 N N . GLU A 1 91 ? 13.881 -9.112 -6.186 1.00 0.97 91 GLU A N 2
ATOM 3200 C CA . GLU A 1 91 ? 13.698 -10.369 -5.472 1.00 0.96 91 GLU A CA 2
ATOM 3201 C C . GLU A 1 91 ? 12.593 -10.238 -4.429 1.00 0.84 91 GLU A C 2
ATOM 3202 O O . GLU A 1 91 ? 11.807 -11.162 -4.229 1.00 0.91 91 GLU A O 2
ATOM 3214 N N . LEU A 1 92 ? 12.529 -9.080 -3.781 1.00 0.71 92 LEU A N 2
ATOM 3215 C CA . LEU A 1 92 ? 11.507 -8.831 -2.773 1.00 0.62 92 LEU A CA 2
ATOM 3216 C C . LEU A 1 92 ? 10.129 -8.741 -3.423 1.00 0.55 92 LEU A C 2
ATOM 3217 O O . LEU A 1 92 ? 9.149 -9.252 -2.888 1.00 0.52 92 LEU A O 2
ATOM 3233 N N . LEU A 1 93 ? 10.066 -8.098 -4.586 1.00 0.55 93 LEU A N 2
ATOM 3234 C CA . LEU A 1 93 ? 8.831 -8.003 -5.354 1.00 0.55 93 LEU A CA 2
ATOM 3235 C C . LEU A 1 93 ? 8.309 -9.389 -5.709 1.00 0.60 93 LEU A C 2
ATOM 3236 O O . LEU A 1 93 ? 7.110 -9.654 -5.621 1.00 0.58 93 LEU A O 2
ATOM 3252 N N . ARG A 1 94 ? 9.223 -10.269 -6.102 1.00 0.71 94 ARG A N 2
ATOM 3253 C CA . ARG A 1 94 ? 8.879 -11.644 -6.442 1.00 0.80 94 ARG A CA 2
ATOM 3254 C C . ARG A 1 94 ? 8.359 -12.396 -5.218 1.00 0.73 94 ARG A C 2
ATOM 3255 O O . ARG A 1 94 ? 7.580 -13.339 -5.342 1.00 0.77 94 ARG A O 2
ATOM 3276 N N . LYS A 1 95 ? 8.802 -11.971 -4.043 1.00 0.69 95 LYS A N 2
ATOM 3277 C CA . LYS A 1 95 ? 8.332 -12.544 -2.787 1.00 0.70 95 LYS A CA 2
ATOM 3278 C C . LYS A 1 95 ? 6.935 -12.040 -2.458 1.00 0.56 95 LYS A C 2
ATOM 3279 O O . LYS A 1 95 ? 6.069 -12.799 -2.023 1.00 0.63 95 LYS A O 2
ATOM 3298 N N . ILE A 1 96 ? 6.729 -10.753 -2.674 1.00 0.43 96 ILE A N 2
ATOM 3299 C CA . ILE A 1 96 ? 5.457 -10.114 -2.406 1.00 0.36 96 ILE A CA 2
ATOM 3300 C C . ILE A 1 96 ? 4.379 -10.610 -3.363 1.00 0.37 96 ILE A C 2
ATOM 3301 O O . ILE A 1 96 ? 3.314 -11.046 -2.924 1.00 0.45 96 ILE A O 2
ATOM 3317 N N . ASP A 1 97 ? 4.667 -10.546 -4.662 1.00 0.35 97 ASP A N 2
ATOM 3318 C CA . ASP A 1 97 ? 3.731 -10.984 -5.700 1.00 0.40 97 ASP A CA 2
ATOM 3319 C C . ASP A 1 97 ? 2.441 -10.166 -5.656 1.00 0.39 97 ASP A C 2
ATOM 3320 O O . ASP A 1 97 ? 1.415 -10.619 -5.138 1.00 0.51 97 ASP A O 2
ATOM 3329 N N . ALA A 1 98 ? 2.514 -8.948 -6.185 1.00 0.29 98 ALA A N 2
ATOM 3330 C CA . ALA A 1 98 ? 1.366 -8.049 -6.246 1.00 0.27 98 ALA A CA 2
ATOM 3331 C C . ALA A 1 98 ? 1.642 -6.918 -7.241 1.00 0.23 98 ALA A C 2
ATOM 3332 O O . ALA A 1 98 ? 2.793 -6.711 -7.630 1.00 0.24 98 ALA A O 2
ATOM 3339 N N . PRO A 1 99 ? 0.597 -6.191 -7.689 1.00 0.22 99 PRO A N 2
ATOM 3340 C CA . PRO A 1 99 ? 0.751 -5.068 -8.627 1.00 0.20 99 PRO A CA 2
ATOM 3341 C C . PRO A 1 99 ? 1.697 -3.989 -8.109 1.00 0.20 99 PRO A C 2
ATOM 3342 O O . PRO A 1 99 ? 1.809 -3.774 -6.904 1.00 0.20 99 PRO A O 2
ATOM 3353 N N . VAL A 1 100 ? 2.370 -3.308 -9.028 1.00 0.23 100 VAL A N 2
ATOM 3354 C CA . VAL A 1 100 ? 3.348 -2.290 -8.672 1.00 0.25 100 VAL A CA 2
ATOM 3355 C C . VAL A 1 100 ? 3.061 -0.972 -9.399 1.00 0.28 100 VAL A C 2
ATOM 3356 O O . VAL A 1 100 ? 2.823 -0.960 -10.603 1.00 0.37 100 VAL A O 2
ATOM 3369 N N . MET A 1 101 ? 3.076 0.127 -8.653 1.00 0.25 101 MET A N 2
ATOM 3370 C CA . MET A 1 101 ? 2.954 1.467 -9.225 1.00 0.28 101 MET A CA 2
ATOM 3371 C C . MET A 1 101 ? 4.261 2.224 -9.008 1.00 0.30 101 MET A C 2
ATOM 3372 O O . MET A 1 101 ? 4.520 2.727 -7.911 1.00 0.35 101 MET A O 2
ATOM 3386 N N . ALA A 1 102 ? 5.081 2.285 -10.050 1.00 0.37 102 ALA A N 2
ATOM 3387 C CA . ALA A 1 102 ? 6.411 2.882 -9.959 1.00 0.42 102 ALA A CA 2
ATOM 3388 C C . ALA A 1 102 ? 6.344 4.379 -9.668 1.00 0.39 102 ALA A C 2
ATOM 3389 O O . ALA A 1 102 ? 5.593 5.113 -10.313 1.00 0.38 102 ALA A O 2
ATOM 3396 N N . LYS A 1 103 ? 7.133 4.822 -8.697 1.00 0.45 103 LYS A N 2
ATOM 3397 C CA . LYS A 1 103 ? 7.178 6.232 -8.340 1.00 0.48 103 LYS A CA 2
ATOM 3398 C C . LYS A 1 103 ? 8.364 6.910 -9.029 1.00 0.58 103 LYS A C 2
ATOM 3399 O O . LYS A 1 103 ? 9.383 6.265 -9.291 1.00 0.67 103 LYS A O 2
ATOM 3418 N N . PRO A 1 104 ? 8.261 8.217 -9.339 1.00 0.60 104 PRO A N 2
ATOM 3419 C CA . PRO A 1 104 ? 7.092 9.051 -9.010 1.00 0.52 104 PRO A CA 2
ATOM 3420 C C . PRO A 1 104 ? 5.796 8.548 -9.640 1.00 0.44 104 PRO A C 2
ATOM 3421 O O . PRO A 1 104 ? 5.724 8.298 -10.845 1.00 0.52 104 PRO A O 2
ATOM 3432 N N . ALA A 1 105 ? 4.784 8.388 -8.803 1.00 0.35 105 ALA A N 2
ATOM 3433 C CA . ALA A 1 105 ? 3.477 7.940 -9.245 1.00 0.30 105 ALA A CA 2
ATOM 3434 C C . ALA A 1 105 ? 2.422 8.874 -8.705 1.00 0.27 105 ALA A C 2
ATOM 3435 O O . ALA A 1 105 ? 2.456 9.237 -7.526 1.00 0.30 105 ALA A O 2
ATOM 3442 N N . ASP A 1 106 ? 1.494 9.272 -9.554 1.00 0.26 106 ASP A N 2
ATOM 3443 C CA . ASP A 1 106 ? 0.427 10.154 -9.127 1.00 0.24 106 ASP A CA 2
ATOM 3444 C C . ASP A 1 106 ? -0.461 9.413 -8.154 1.00 0.18 106 ASP A C 2
ATOM 3445 O O . ASP A 1 106 ? -1.009 8.355 -8.469 1.00 0.17 106 ASP A O 2
ATOM 3454 N N . THR A 1 107 ? -0.582 9.970 -6.968 1.00 0.17 107 THR A N 2
ATOM 3455 C CA . THR A 1 107 ? -1.229 9.301 -5.862 1.00 0.15 107 THR A CA 2
ATOM 3456 C C . THR A 1 107 ? -2.694 9.000 -6.141 1.00 0.14 107 THR A C 2
ATOM 3457 O O . THR A 1 107 ? -3.252 8.063 -5.573 1.00 0.14 107 THR A O 2
ATOM 3468 N N . SER A 1 108 ? -3.304 9.765 -7.036 1.00 0.17 108 SER A N 2
ATOM 3469 C CA . SER A 1 108 ? -4.684 9.526 -7.414 1.00 0.18 108 SER A CA 2
ATOM 3470 C C . SER A 1 108 ? -4.782 8.236 -8.226 1.00 0.17 108 SER A C 2
ATOM 3471 O O . SER A 1 108 ? -5.689 7.429 -8.026 1.00 0.20 108 SER A O 2
ATOM 3479 N N . ASP A 1 109 ? -3.812 8.033 -9.117 1.00 0.17 109 ASP A N 2
ATOM 3480 C CA . ASP A 1 109 ? -3.774 6.831 -9.943 1.00 0.17 109 ASP A CA 2
ATOM 3481 C C . ASP A 1 109 ? -3.460 5.625 -9.086 1.00 0.15 109 ASP A C 2
ATOM 3482 O O . ASP A 1 109 ? -4.019 4.547 -9.282 1.00 0.19 109 ASP A O 2
ATOM 3491 N N . VAL A 1 110 ? -2.581 5.824 -8.115 1.00 0.12 110 VAL A N 2
ATOM 3492 C CA . VAL A 1 110 ? -2.235 4.770 -7.179 1.00 0.11 110 VAL A CA 2
ATOM 3493 C C . VAL A 1 110 ? -3.454 4.384 -6.343 1.00 0.11 110 VAL A C 2
ATOM 3494 O O . VAL A 1 110 ? -3.757 3.201 -6.173 1.00 0.13 110 VAL A O 2
ATOM 3507 N N . ALA A 1 111 ? -4.154 5.401 -5.843 1.00 0.11 111 ALA A N 2
ATOM 3508 C CA . ALA A 1 111 ? -5.328 5.203 -5.000 1.00 0.11 111 ALA A CA 2
ATOM 3509 C C . ALA A 1 111 ? -6.417 4.432 -5.730 1.00 0.11 111 ALA A C 2
ATOM 3510 O O . ALA A 1 111 ? -6.968 3.466 -5.198 1.00 0.10 111 ALA A O 2
ATOM 3517 N N . LYS A 1 112 ? -6.722 4.863 -6.948 1.00 0.12 112 LYS A N 2
ATOM 3518 C CA . LYS A 1 112 ? -7.765 4.227 -7.740 1.00 0.13 112 LYS A CA 2
ATOM 3519 C C . LYS A 1 112 ? -7.453 2.754 -7.971 1.00 0.15 112 LYS A C 2
ATOM 3520 O O . LYS A 1 112 ? -8.256 1.897 -7.623 1.00 0.23 112 LYS A O 2
ATOM 3539 N N . ARG A 1 113 ? -6.272 2.465 -8.522 1.00 0.14 113 ARG A N 2
ATOM 3540 C CA . ARG A 1 113 ? -5.854 1.091 -8.791 1.00 0.18 113 ARG A CA 2
ATOM 3541 C C . ARG A 1 113 ? -5.994 0.197 -7.558 1.00 0.16 113 ARG A C 2
ATOM 3542 O O . ARG A 1 113 ? -6.459 -0.939 -7.655 1.00 0.25 113 ARG A O 2
ATOM 3563 N N . ALA A 1 114 ? -5.588 0.716 -6.405 1.00 0.12 114 ALA A N 2
ATOM 3564 C CA . ALA A 1 114 ? -5.665 -0.036 -5.160 1.00 0.10 114 ALA A CA 2
ATOM 3565 C C . ALA A 1 114 ? -7.114 -0.344 -4.805 1.00 0.12 114 ALA A C 2
ATOM 3566 O O . ALA A 1 114 ? -7.470 -1.495 -4.538 1.00 0.14 114 ALA A O 2
ATOM 3573 N N . LEU A 1 115 ? -7.951 0.685 -4.826 1.00 0.12 115 LEU A N 2
ATOM 3574 C CA . LEU A 1 115 ? -9.358 0.534 -4.498 1.00 0.16 115 LEU A CA 2
ATOM 3575 C C . LEU A 1 115 ? -10.084 -0.331 -5.525 1.00 0.22 115 LEU A C 2
ATOM 3576 O O . LEU A 1 115 ? -11.079 -0.974 -5.202 1.00 0.27 115 LEU A O 2
ATOM 3592 N N . GLU A 1 116 ? -9.572 -0.360 -6.751 1.00 0.23 116 GLU A N 2
ATOM 3593 C CA . GLU A 1 116 ? -10.140 -1.196 -7.806 1.00 0.32 116 GLU A CA 2
ATOM 3594 C C . GLU A 1 116 ? -10.087 -2.669 -7.422 1.00 0.27 116 GLU A C 2
ATOM 3595 O O . GLU A 1 116 ? -11.054 -3.404 -7.618 1.00 0.31 116 GLU A O 2
ATOM 3607 N N . MET A 1 117 ? -8.958 -3.093 -6.869 1.00 0.26 117 MET A N 2
ATOM 3608 C CA . MET A 1 117 ? -8.790 -4.483 -6.464 1.00 0.27 117 MET A CA 2
ATOM 3609 C C . MET A 1 117 ? -9.641 -4.788 -5.242 1.00 0.31 117 MET A C 2
ATOM 3610 O O . MET A 1 117 ? -10.094 -5.915 -5.052 1.00 0.43 117 MET A O 2
ATOM 3624 N N . CYS A 1 118 ? -9.858 -3.771 -4.423 1.00 0.37 118 CYS A N 2
ATOM 3625 C CA . CYS A 1 118 ? -10.625 -3.924 -3.199 1.00 0.46 118 CYS A CA 2
ATOM 3626 C C . CYS A 1 118 ? -12.120 -3.973 -3.502 1.00 0.75 118 CYS A C 2
ATOM 3627 O O . CYS A 1 118 ? -12.814 -4.912 -3.108 1.00 1.45 118 CYS A O 2
ATOM 3635 N N . GLY A 1 119 ? -12.606 -2.964 -4.211 1.00 0.87 119 GLY A N 2
ATOM 3636 C CA . GLY A 1 119 ? -14.010 -2.898 -4.542 1.00 1.41 119 GLY A CA 2
ATOM 3637 C C . GLY A 1 119 ? -14.316 -1.783 -5.513 1.00 1.90 119 GLY A C 2
ATOM 3638 O O . GLY A 1 119 ? -14.991 -0.811 -5.165 1.00 2.57 119 GLY A O 2
ATOM 3642 N N . GLY A 1 120 ? -13.819 -1.923 -6.732 1.00 2.38 120 GLY A N 2
ATOM 3643 C CA . GLY A 1 120 ? -14.035 -0.911 -7.743 1.00 3.39 120 GLY A CA 2
ATOM 3644 C C . GLY A 1 120 ? -15.374 -1.064 -8.428 1.00 3.79 120 GLY A C 2
ATOM 3645 O O . GLY A 1 120 ? -16.297 -0.286 -8.182 1.00 4.48 120 GLY A O 2
ATOM 3649 N N . ASP A 1 121 ? -15.488 -2.071 -9.280 1.00 3.85 121 ASP A N 2
ATOM 3650 C CA . ASP A 1 121 ? -16.728 -2.308 -10.013 1.00 4.66 121 ASP A CA 2
ATOM 3651 C C . ASP A 1 121 ? -16.981 -3.799 -10.182 1.00 5.12 121 ASP A C 2
ATOM 3652 O O . ASP A 1 121 ? -17.788 -4.217 -11.012 1.00 5.58 121 ASP A O 2
ATOM 3661 N N . LYS A 1 122 ? -16.297 -4.593 -9.376 1.00 5.40 122 LYS A N 2
ATOM 3662 C CA . LYS A 1 122 ? -16.440 -6.037 -9.425 1.00 6.18 122 LYS A CA 2
ATOM 3663 C C . LYS A 1 122 ? -16.358 -6.630 -8.024 1.00 6.52 122 LYS A C 2
ATOM 3664 O O . LYS A 1 122 ? -15.364 -6.447 -7.320 1.00 6.59 122 LYS A O 2
ATOM 3683 N N . GLU A 1 123 ? -17.412 -7.320 -7.616 1.00 7.08 123 GLU A N 2
ATOM 3684 C CA . GLU A 1 123 ? -17.418 -8.023 -6.342 1.00 7.75 123 GLU A CA 2
ATOM 3685 C C . GLU A 1 123 ? -16.663 -9.341 -6.482 1.00 8.49 123 GLU A C 2
ATOM 3686 O O . GLU A 1 123 ? -16.939 -10.120 -7.397 1.00 8.95 123 GLU A O 2
ATOM 3698 N N . PRO A 1 124 ? -15.688 -9.600 -5.597 1.00 8.86 124 PRO A N 2
ATOM 3699 C CA . PRO A 1 124 ? -14.883 -10.821 -5.652 1.00 9.78 124 PRO A CA 2
ATOM 3700 C C . PRO A 1 124 ? -15.704 -12.065 -5.330 1.00 10.68 124 PRO A C 2
ATOM 3701 O O . PRO A 1 124 ? -16.564 -12.040 -4.443 1.00 11.17 124 PRO A O 2
ATOM 3712 N N . ALA A 1 125 ? -15.442 -13.138 -6.064 1.00 11.05 125 ALA A N 2
ATOM 3713 C CA . ALA A 1 125 ? -16.144 -14.398 -5.868 1.00 12.03 125 ALA A CA 2
ATOM 3714 C C . ALA A 1 125 ? -15.865 -14.961 -4.481 1.00 12.82 125 ALA A C 2
ATOM 3715 O O . ALA A 1 125 ? -16.787 -14.951 -3.639 1.00 13.28 125 ALA A O 2
ATOM 3723 N N . GLY A 1 1 ? -12.935 -6.113 2.601 1.00 8.80 1 GLY A N 3
ATOM 3724 C CA . GLY A 1 1 ? -14.390 -6.385 2.685 1.00 7.95 1 GLY A CA 3
ATOM 3725 C C . GLY A 1 1 ? -15.200 -5.397 1.869 1.00 6.99 1 GLY A C 3
ATOM 3726 O O . GLY A 1 1 ? -14.720 -4.875 0.859 1.00 6.86 1 GLY A O 3
ATOM 3732 N N . ALA A 1 2 ? -16.425 -5.134 2.305 1.00 6.60 2 ALA A N 3
ATOM 3733 C CA . ALA A 1 2 ? -17.313 -4.229 1.591 1.00 5.99 2 ALA A CA 3
ATOM 3734 C C . ALA A 1 2 ? -17.889 -3.172 2.530 1.00 5.01 2 ALA A C 3
ATOM 3735 O O . ALA A 1 2 ? -19.091 -2.893 2.515 1.00 5.16 2 ALA A O 3
ATOM 3742 N N . MET A 1 3 ? -17.028 -2.597 3.358 1.00 4.41 3 MET A N 3
ATOM 3743 C CA . MET A 1 3 ? -17.418 -1.522 4.257 1.00 3.85 3 MET A CA 3
ATOM 3744 C C . MET A 1 3 ? -17.608 -0.231 3.462 1.00 2.56 3 MET A C 3
ATOM 3745 O O . MET A 1 3 ? -17.184 -0.146 2.308 1.00 2.73 3 MET A O 3
ATOM 3759 N N . GLY A 1 4 ? -18.264 0.745 4.074 1.00 1.85 4 GLY A N 3
ATOM 3760 C CA . GLY A 1 4 ? -18.539 2.016 3.417 1.00 1.07 4 GLY A CA 3
ATOM 3761 C C . GLY A 1 4 ? -17.298 2.635 2.816 1.00 0.99 4 GLY A C 3
ATOM 3762 O O . GLY A 1 4 ? -17.145 2.686 1.593 1.00 1.65 4 GLY A O 3
ATOM 3766 N N . MET A 1 5 ? -16.414 3.107 3.674 1.00 0.57 5 MET A N 3
ATOM 3767 C CA . MET A 1 5 ? -15.132 3.622 3.236 1.00 0.43 5 MET A CA 3
ATOM 3768 C C . MET A 1 5 ? -14.052 2.595 3.510 1.00 0.33 5 MET A C 3
ATOM 3769 O O . MET A 1 5 ? -13.839 2.208 4.659 1.00 0.40 5 MET A O 3
ATOM 3783 N N . PRO A 1 6 ? -13.364 2.139 2.459 1.00 0.22 6 PRO A N 3
ATOM 3784 C CA . PRO A 1 6 ? -12.339 1.103 2.569 1.00 0.17 6 PRO A CA 3
ATOM 3785 C C . PRO A 1 6 ? -11.199 1.525 3.481 1.00 0.16 6 PRO A C 3
ATOM 3786 O O . PRO A 1 6 ? -10.727 2.664 3.421 1.00 0.21 6 PRO A O 3
ATOM 3797 N N . LYS A 1 7 ? -10.773 0.612 4.331 1.00 0.14 7 LYS A N 3
ATOM 3798 C CA . LYS A 1 7 ? -9.680 0.873 5.242 1.00 0.15 7 LYS A CA 3
ATOM 3799 C C . LYS A 1 7 ? -8.359 0.654 4.519 1.00 0.13 7 LYS A C 3
ATOM 3800 O O . LYS A 1 7 ? -7.948 -0.482 4.273 1.00 0.15 7 LYS A O 3
ATOM 3819 N N . VAL A 1 8 ? -7.711 1.751 4.174 1.00 0.12 8 VAL A N 3
ATOM 3820 C CA . VAL A 1 8 ? -6.500 1.716 3.374 1.00 0.12 8 VAL A CA 3
ATOM 3821 C C . VAL A 1 8 ? -5.273 1.863 4.257 1.00 0.12 8 VAL A C 3
ATOM 3822 O O . VAL A 1 8 ? -5.244 2.701 5.151 1.00 0.20 8 VAL A O 3
ATOM 3835 N N . LEU A 1 9 ? -4.272 1.039 4.012 1.00 0.09 9 LEU A N 3
ATOM 3836 C CA . LEU A 1 9 ? -3.027 1.120 4.748 1.00 0.09 9 LEU A CA 3
ATOM 3837 C C . LEU A 1 9 ? -1.893 1.587 3.838 1.00 0.10 9 LEU A C 3
ATOM 3838 O O . LEU A 1 9 ? -1.490 0.879 2.914 1.00 0.12 9 LEU A O 3
ATOM 3854 N N . VAL A 1 10 ? -1.400 2.790 4.091 1.00 0.10 10 VAL A N 3
ATOM 3855 C CA . VAL A 1 10 ? -0.290 3.335 3.327 1.00 0.10 10 VAL A CA 3
ATOM 3856 C C . VAL A 1 10 ? 1.040 3.051 4.005 1.00 0.10 10 VAL A C 3
ATOM 3857 O O . VAL A 1 10 ? 1.267 3.429 5.155 1.00 0.12 10 VAL A O 3
ATOM 3870 N N . LEU A 1 11 ? 1.901 2.373 3.273 1.00 0.11 11 LEU A N 3
ATOM 3871 C CA . LEU A 1 11 ? 3.271 2.146 3.692 1.00 0.11 11 LEU A CA 3
ATOM 3872 C C . LEU A 1 11 ? 4.176 3.095 2.939 1.00 0.12 11 LEU A C 3
ATOM 3873 O O . LEU A 1 11 ? 4.404 2.928 1.745 1.00 0.17 11 LEU A O 3
ATOM 3889 N N . GLU A 1 12 ? 4.668 4.097 3.638 1.00 0.14 12 GLU A N 3
ATOM 3890 C CA . GLU A 1 12 ? 5.494 5.122 3.024 1.00 0.16 12 GLU A CA 3
ATOM 3891 C C . GLU A 1 12 ? 6.204 5.924 4.106 1.00 0.21 12 GLU A C 3
ATOM 3892 O O . GLU A 1 12 ? 5.571 6.458 5.020 1.00 0.37 12 GLU A O 3
ATOM 3904 N N . ASP A 1 13 ? 7.521 5.991 4.004 1.00 0.22 13 ASP A N 3
ATOM 3905 C CA . ASP A 1 13 ? 8.326 6.715 4.975 1.00 0.27 13 ASP A CA 3
ATOM 3906 C C . ASP A 1 13 ? 8.321 8.197 4.638 1.00 0.28 13 ASP A C 3
ATOM 3907 O O . ASP A 1 13 ? 8.468 9.044 5.517 1.00 0.42 13 ASP A O 3
ATOM 3916 N N . GLU A 1 14 ? 8.120 8.496 3.359 1.00 0.23 14 GLU A N 3
ATOM 3917 C CA . GLU A 1 14 ? 8.058 9.871 2.883 1.00 0.25 14 GLU A CA 3
ATOM 3918 C C . GLU A 1 14 ? 6.694 10.484 3.189 1.00 0.22 14 GLU A C 3
ATOM 3919 O O . GLU A 1 14 ? 5.694 10.133 2.563 1.00 0.22 14 GLU A O 3
ATOM 3931 N N . PRO A 1 15 ? 6.641 11.422 4.149 1.00 0.23 15 PRO A N 3
ATOM 3932 C CA . PRO A 1 15 ? 5.384 12.023 4.612 1.00 0.22 15 PRO A CA 3
ATOM 3933 C C . PRO A 1 15 ? 4.616 12.718 3.502 1.00 0.19 15 PRO A C 3
ATOM 3934 O O . PRO A 1 15 ? 3.391 12.695 3.490 1.00 0.19 15 PRO A O 3
ATOM 3945 N N . LEU A 1 16 ? 5.333 13.328 2.572 1.00 0.21 16 LEU A N 3
ATOM 3946 C CA . LEU A 1 16 ? 4.697 14.014 1.457 1.00 0.21 16 LEU A CA 3
ATOM 3947 C C . LEU A 1 16 ? 3.933 13.019 0.591 1.00 0.18 16 LEU A C 3
ATOM 3948 O O . LEU A 1 16 ? 2.768 13.232 0.266 1.00 0.20 16 LEU A O 3
ATOM 3964 N N . ILE A 1 17 ? 4.596 11.927 0.239 1.00 0.18 17 ILE A N 3
ATOM 3965 C CA . ILE A 1 17 ? 3.986 10.871 -0.556 1.00 0.18 17 ILE A CA 3
ATOM 3966 C C . ILE A 1 17 ? 2.861 10.199 0.221 1.00 0.17 17 ILE A C 3
ATOM 3967 O O . ILE A 1 17 ? 1.770 9.980 -0.308 1.00 0.19 17 ILE A O 3
ATOM 3983 N N . ALA A 1 18 ? 3.133 9.891 1.483 1.00 0.16 18 ALA A N 3
ATOM 3984 C CA . ALA A 1 18 ? 2.150 9.269 2.356 1.00 0.17 18 ALA A CA 3
ATOM 3985 C C . ALA A 1 18 ? 0.903 10.135 2.474 1.00 0.19 18 ALA A C 3
ATOM 3986 O O . ALA A 1 18 ? -0.218 9.655 2.315 1.00 0.21 18 ALA A O 3
ATOM 3993 N N . MET A 1 19 ? 1.110 11.418 2.746 1.00 0.19 19 MET A N 3
ATOM 3994 C CA . MET A 1 19 ? 0.021 12.365 2.876 1.00 0.22 19 MET A CA 3
ATOM 3995 C C . MET A 1 19 ? -0.711 12.544 1.551 1.00 0.19 19 MET A C 3
ATOM 3996 O O . MET A 1 19 ? -1.936 12.635 1.517 1.00 0.20 19 MET A O 3
ATOM 4010 N N . ASN A 1 20 ? 0.045 12.591 0.461 1.00 0.17 20 ASN A N 3
ATOM 4011 C CA . ASN A 1 20 ? -0.526 12.757 -0.865 1.00 0.17 20 ASN A CA 3
ATOM 4012 C C . ASN A 1 20 ? -1.399 11.562 -1.232 1.00 0.15 20 ASN A C 3
ATOM 4013 O O . ASN A 1 20 ? -2.495 11.727 -1.769 1.00 0.17 20 ASN A O 3
ATOM 4024 N N . LEU A 1 21 ? -0.914 10.359 -0.939 1.00 0.14 21 LEU A N 3
ATOM 4025 C CA . LEU A 1 21 ? -1.704 9.154 -1.111 1.00 0.13 21 LEU A CA 3
ATOM 4026 C C . LEU A 1 21 ? -2.935 9.199 -0.226 1.00 0.13 21 LEU A C 3
ATOM 4027 O O . LEU A 1 21 ? -4.039 8.892 -0.668 1.00 0.13 21 LEU A O 3
ATOM 4043 N N . GLN A 1 22 ? -2.729 9.602 1.017 1.00 0.14 22 GLN A N 3
ATOM 4044 C CA . GLN A 1 22 ? -3.808 9.739 1.978 1.00 0.15 22 GLN A CA 3
ATOM 4045 C C . GLN A 1 22 ? -4.920 10.623 1.410 1.00 0.15 22 GLN A C 3
ATOM 4046 O O . GLN A 1 22 ? -6.087 10.238 1.413 1.00 0.16 22 GLN A O 3
ATOM 4060 N N . TYR A 1 23 ? -4.540 11.791 0.892 1.00 0.16 23 TYR A N 3
ATOM 4061 C CA . TYR A 1 23 ? -5.493 12.708 0.269 1.00 0.17 23 TYR A CA 3
ATOM 4062 C C . TYR A 1 23 ? -6.216 12.051 -0.901 1.00 0.14 23 TYR A C 3
ATOM 4063 O O . TYR A 1 23 ? -7.410 12.269 -1.101 1.00 0.17 23 TYR A O 3
ATOM 4081 N N . ALA A 1 24 ? -5.491 11.239 -1.660 1.00 0.12 24 ALA A N 3
ATOM 4082 C CA . ALA A 1 24 ? -6.043 10.609 -2.852 1.00 0.12 24 ALA A CA 3
ATOM 4083 C C . ALA A 1 24 ? -7.102 9.579 -2.481 1.00 0.10 24 ALA A C 3
ATOM 4084 O O . ALA A 1 24 ? -8.187 9.551 -3.059 1.00 0.13 24 ALA A O 3
ATOM 4091 N N . PHE A 1 25 ? -6.791 8.745 -1.499 1.00 0.09 25 PHE A N 3
ATOM 4092 C CA . PHE A 1 25 ? -7.727 7.734 -1.041 1.00 0.09 25 PHE A CA 3
ATOM 4093 C C . PHE A 1 25 ? -8.931 8.375 -0.359 1.00 0.10 25 PHE A C 3
ATOM 4094 O O . PHE A 1 25 ? -10.073 7.985 -0.612 1.00 0.12 25 PHE A O 3
ATOM 4111 N N . GLU A 1 26 ? -8.680 9.370 0.489 1.00 0.10 26 GLU A N 3
ATOM 4112 C CA . GLU A 1 26 ? -9.758 10.084 1.167 1.00 0.12 26 GLU A CA 3
ATOM 4113 C C . GLU A 1 26 ? -10.691 10.740 0.153 1.00 0.12 26 GLU A C 3
ATOM 4114 O O . GLU A 1 26 ? -11.902 10.800 0.361 1.00 0.17 26 GLU A O 3
ATOM 4126 N N . ASP A 1 27 ? -10.124 11.210 -0.954 1.00 0.12 27 ASP A N 3
ATOM 4127 C CA . ASP A 1 27 ? -10.909 11.849 -2.009 1.00 0.15 27 ASP A CA 3
ATOM 4128 C C . ASP A 1 27 ? -11.810 10.835 -2.701 1.00 0.15 27 ASP A C 3
ATOM 4129 O O . ASP A 1 27 ? -12.934 11.150 -3.094 1.00 0.19 27 ASP A O 3
ATOM 4138 N N . GLU A 1 28 ? -11.317 9.608 -2.826 1.00 0.15 28 GLU A N 3
ATOM 4139 C CA . GLU A 1 28 ? -12.078 8.538 -3.458 1.00 0.18 28 GLU A CA 3
ATOM 4140 C C . GLU A 1 28 ? -13.145 7.995 -2.513 1.00 0.20 28 GLU A C 3
ATOM 4141 O O . GLU A 1 28 ? -14.019 7.230 -2.919 1.00 0.34 28 GLU A O 3
ATOM 4153 N N . GLY A 1 29 ? -13.069 8.402 -1.256 1.00 0.21 29 GLY A N 3
ATOM 4154 C CA . GLY A 1 29 ? -14.036 7.964 -0.276 1.00 0.24 29 GLY A CA 3
ATOM 4155 C C . GLY A 1 29 ? -13.552 6.765 0.512 1.00 0.22 29 GLY A C 3
ATOM 4156 O O . GLY A 1 29 ? -14.268 5.773 0.648 1.00 0.29 29 GLY A O 3
ATOM 4160 N N . ALA A 1 30 ? -12.335 6.853 1.025 1.00 0.17 30 ALA A N 3
ATOM 4161 C CA . ALA A 1 30 ? -11.760 5.779 1.814 1.00 0.16 30 ALA A CA 3
ATOM 4162 C C . ALA A 1 30 ? -11.066 6.341 3.048 1.00 0.15 30 ALA A C 3
ATOM 4163 O O . ALA A 1 30 ? -10.785 7.537 3.118 1.00 0.23 30 ALA A O 3
ATOM 4170 N N . GLU A 1 31 ? -10.794 5.476 4.014 1.00 0.15 31 GLU A N 3
ATOM 4171 C CA . GLU A 1 31 ? -10.176 5.894 5.263 1.00 0.15 31 GLU A CA 3
ATOM 4172 C C . GLU A 1 31 ? -8.750 5.366 5.329 1.00 0.16 31 GLU A C 3
ATOM 4173 O O . GLU A 1 31 ? -8.521 4.163 5.234 1.00 0.30 31 GLU A O 3
ATOM 4185 N N . VAL A 1 32 ? -7.802 6.267 5.507 1.00 0.13 32 VAL A N 3
ATOM 4186 C CA . VAL A 1 32 ? -6.391 5.936 5.336 1.00 0.12 32 VAL A CA 3
ATOM 4187 C C . VAL A 1 32 ? -5.646 5.843 6.667 1.00 0.12 32 VAL A C 3
ATOM 4188 O O . VAL A 1 32 ? -5.852 6.654 7.568 1.00 0.18 32 VAL A O 3
ATOM 4201 N N . VAL A 1 33 ? -4.787 4.840 6.774 1.00 0.11 33 VAL A N 3
ATOM 4202 C CA . VAL A 1 33 ? -3.849 4.718 7.876 1.00 0.13 33 VAL A CA 3
ATOM 4203 C C . VAL A 1 33 ? -2.439 4.856 7.323 1.00 0.13 33 VAL A C 3
ATOM 4204 O O . VAL A 1 33 ? -2.116 4.248 6.308 1.00 0.22 33 VAL A O 3
ATOM 4217 N N . VAL A 1 34 ? -1.609 5.660 7.962 1.00 0.13 34 VAL A N 3
ATOM 4218 C CA . VAL A 1 34 ? -0.250 5.867 7.482 1.00 0.14 34 VAL A CA 3
ATOM 4219 C C . VAL A 1 34 ? 0.761 5.163 8.381 1.00 0.13 34 VAL A C 3
ATOM 4220 O O . VAL A 1 34 ? 0.709 5.287 9.607 1.00 0.17 34 VAL A O 3
ATOM 4233 N N . ALA A 1 35 ? 1.663 4.406 7.763 1.00 0.13 35 ALA A N 3
ATOM 4234 C CA . ALA A 1 35 ? 2.741 3.741 8.478 1.00 0.13 35 ALA A CA 3
ATOM 4235 C C . ALA A 1 35 ? 4.031 3.798 7.666 1.00 0.14 35 ALA A C 3
ATOM 4236 O O . ALA A 1 35 ? 4.002 3.732 6.438 1.00 0.16 35 ALA A O 3
ATOM 4243 N N . ALA A 1 36 ? 5.157 3.934 8.351 1.00 0.17 36 ALA A N 3
ATOM 4244 C CA . ALA A 1 36 ? 6.450 4.005 7.681 1.00 0.20 36 ALA A CA 3
ATOM 4245 C C . ALA A 1 36 ? 7.275 2.752 7.931 1.00 0.19 36 ALA A C 3
ATOM 4246 O O . ALA A 1 36 ? 8.376 2.611 7.398 1.00 0.24 36 ALA A O 3
ATOM 4253 N N . THR A 1 37 ? 6.756 1.850 8.752 1.00 0.19 37 THR A N 3
ATOM 4254 C CA . THR A 1 37 ? 7.493 0.650 9.111 1.00 0.19 37 THR A CA 3
ATOM 4255 C C . THR A 1 37 ? 6.602 -0.574 9.017 1.00 0.19 37 THR A C 3
ATOM 4256 O O . THR A 1 37 ? 5.405 -0.459 8.750 1.00 0.22 37 THR A O 3
ATOM 4267 N N . CYS A 1 38 ? 7.179 -1.737 9.253 1.00 0.20 38 CYS A N 3
ATOM 4268 C CA . CYS A 1 38 ? 6.400 -2.952 9.352 1.00 0.21 38 CYS A CA 3
ATOM 4269 C C . CYS A 1 38 ? 5.544 -2.912 10.605 1.00 0.17 38 CYS A C 3
ATOM 4270 O O . CYS A 1 38 ? 4.343 -3.144 10.553 1.00 0.20 38 CYS A O 3
ATOM 4278 N N . GLU A 1 39 ? 6.176 -2.560 11.715 1.00 0.19 39 GLU A N 3
ATOM 4279 C CA . GLU A 1 39 ? 5.537 -2.590 13.025 1.00 0.21 39 GLU A CA 3
ATOM 4280 C C . GLU A 1 39 ? 4.291 -1.708 13.068 1.00 0.18 39 GLU A C 3
ATOM 4281 O O . GLU A 1 39 ? 3.223 -2.154 13.493 1.00 0.19 39 GLU A O 3
ATOM 4293 N N . GLN A 1 40 ? 4.429 -0.463 12.622 1.00 0.17 40 GLN A N 3
ATOM 4294 C CA . GLN A 1 40 ? 3.306 0.454 12.539 1.00 0.16 40 GLN A CA 3
ATOM 4295 C C . GLN A 1 40 ? 2.201 -0.093 11.645 1.00 0.15 40 GLN A C 3
ATOM 4296 O O . GLN A 1 40 ? 1.015 0.065 11.937 1.00 0.20 40 GLN A O 3
ATOM 4310 N N . ALA A 1 41 ? 2.592 -0.749 10.568 1.00 0.13 41 ALA A N 3
ATOM 4311 C CA . ALA A 1 41 ? 1.637 -1.320 9.634 1.00 0.14 41 ALA A CA 3
ATOM 4312 C C . ALA A 1 41 ? 0.932 -2.518 10.239 1.00 0.15 41 ALA A C 3
ATOM 4313 O O . ALA A 1 41 ? -0.291 -2.607 10.219 1.00 0.18 41 ALA A O 3
ATOM 4320 N N . LEU A 1 42 ? 1.721 -3.427 10.795 1.00 0.15 42 LEU A N 3
ATOM 4321 C CA . LEU A 1 42 ? 1.207 -4.639 11.401 1.00 0.17 42 LEU A CA 3
ATOM 4322 C C . LEU A 1 42 ? 0.292 -4.304 12.569 1.00 0.18 42 LEU A C 3
ATOM 4323 O O . LEU A 1 42 ? -0.605 -5.072 12.916 1.00 0.23 42 LEU A O 3
ATOM 4339 N N . LYS A 1 43 ? 0.524 -3.145 13.169 1.00 0.17 43 LYS A N 3
ATOM 4340 C CA . LYS A 1 43 ? -0.352 -2.643 14.213 1.00 0.20 43 LYS A CA 3
ATOM 4341 C C . LYS A 1 43 ? -1.748 -2.399 13.659 1.00 0.23 43 LYS A C 3
ATOM 4342 O O . LYS A 1 43 ? -2.719 -2.974 14.139 1.00 0.28 43 LYS A O 3
ATOM 4361 N N . SER A 1 44 ? -1.837 -1.577 12.625 1.00 0.23 44 SER A N 3
ATOM 4362 C CA . SER A 1 44 ? -3.121 -1.280 12.001 1.00 0.27 44 SER A CA 3
ATOM 4363 C C . SER A 1 44 ? -3.655 -2.488 11.245 1.00 0.28 44 SER A C 3
ATOM 4364 O O . SER A 1 44 ? -4.834 -2.545 10.919 1.00 0.35 44 SER A O 3
ATOM 4372 N N . LEU A 1 45 ? -2.787 -3.437 10.952 1.00 0.26 45 LEU A N 3
ATOM 4373 C CA . LEU A 1 45 ? -3.201 -4.673 10.311 1.00 0.31 45 LEU A CA 3
ATOM 4374 C C . LEU A 1 45 ? -4.052 -5.487 11.287 1.00 0.30 45 LEU A C 3
ATOM 4375 O O . LEU A 1 45 ? -5.067 -6.068 10.911 1.00 0.32 45 LEU A O 3
ATOM 4391 N N . ALA A 1 46 ? -3.630 -5.517 12.549 1.00 0.30 46 ALA A N 3
ATOM 4392 C CA . ALA A 1 46 ? -4.359 -6.253 13.573 1.00 0.35 46 ALA A CA 3
ATOM 4393 C C . ALA A 1 46 ? -5.463 -5.396 14.189 1.00 0.36 46 ALA A C 3
ATOM 4394 O O . ALA A 1 46 ? -6.587 -5.857 14.381 1.00 0.43 46 ALA A O 3
ATOM 4401 N N . ASP A 1 47 ? -5.132 -4.149 14.489 1.00 0.33 47 ASP A N 3
ATOM 4402 C CA . ASP A 1 47 ? -6.058 -3.236 15.152 1.00 0.38 47 ASP A CA 3
ATOM 4403 C C . ASP A 1 47 ? -7.189 -2.812 14.224 1.00 0.37 47 ASP A C 3
ATOM 4404 O O . ASP A 1 47 ? -8.338 -2.681 14.646 1.00 0.45 47 ASP A O 3
ATOM 4413 N N . ASN A 1 48 ? -6.863 -2.623 12.956 1.00 0.30 48 ASN A N 3
ATOM 4414 C CA . ASN A 1 48 ? -7.839 -2.174 11.976 1.00 0.28 48 ASN A CA 3
ATOM 4415 C C . ASN A 1 48 ? -8.090 -3.248 10.931 1.00 0.25 48 ASN A C 3
ATOM 4416 O O . ASN A 1 48 ? -7.221 -4.064 10.632 1.00 0.29 48 ASN A O 3
ATOM 4427 N N . PRO A 1 49 ? -9.302 -3.268 10.387 1.00 0.22 49 PRO A N 3
ATOM 4428 C CA . PRO A 1 49 ? -9.694 -4.202 9.343 1.00 0.20 49 PRO A CA 3
ATOM 4429 C C . PRO A 1 49 ? -9.335 -3.683 7.957 1.00 0.17 49 PRO A C 3
ATOM 4430 O O . PRO A 1 49 ? -10.174 -3.137 7.243 1.00 0.20 49 PRO A O 3
ATOM 4441 N N . ILE A 1 50 ? -8.080 -3.864 7.593 1.00 0.15 50 ILE A N 3
ATOM 4442 C CA . ILE A 1 50 ? -7.552 -3.357 6.341 1.00 0.15 50 ILE A CA 3
ATOM 4443 C C . ILE A 1 50 ? -8.253 -3.989 5.141 1.00 0.14 50 ILE A C 3
ATOM 4444 O O . ILE A 1 50 ? -8.299 -5.213 5.002 1.00 0.18 50 ILE A O 3
ATOM 4460 N N . ASP A 1 51 ? -8.816 -3.139 4.292 1.00 0.13 51 ASP A N 3
ATOM 4461 C CA . ASP A 1 51 ? -9.475 -3.584 3.075 1.00 0.13 51 ASP A CA 3
ATOM 4462 C C . ASP A 1 51 ? -8.483 -3.618 1.929 1.00 0.12 51 ASP A C 3
ATOM 4463 O O . ASP A 1 51 ? -8.514 -4.513 1.090 1.00 0.14 51 ASP A O 3
ATOM 4472 N N . VAL A 1 52 ? -7.593 -2.640 1.910 1.00 0.11 52 VAL A N 3
ATOM 4473 C CA . VAL A 1 52 ? -6.635 -2.504 0.829 1.00 0.11 52 VAL A CA 3
ATOM 4474 C C . VAL A 1 52 ? -5.433 -1.702 1.309 1.00 0.11 52 VAL A C 3
ATOM 4475 O O . VAL A 1 52 ? -5.535 -0.931 2.263 1.00 0.11 52 VAL A O 3
ATOM 4488 N N . ALA A 1 53 ? -4.295 -1.892 0.670 1.00 0.12 53 ALA A N 3
ATOM 4489 C CA . ALA A 1 53 ? -3.085 -1.231 1.102 1.00 0.12 53 ALA A CA 3
ATOM 4490 C C . ALA A 1 53 ? -2.240 -0.762 -0.072 1.00 0.12 53 ALA A C 3
ATOM 4491 O O . ALA A 1 53 ? -2.421 -1.199 -1.208 1.00 0.14 53 ALA A O 3
ATOM 4498 N N . VAL A 1 54 ? -1.328 0.143 0.222 1.00 0.12 54 VAL A N 3
ATOM 4499 C CA . VAL A 1 54 ? -0.368 0.633 -0.748 1.00 0.12 54 VAL A CA 3
ATOM 4500 C C . VAL A 1 54 ? 1.002 0.665 -0.113 1.00 0.12 54 VAL A C 3
ATOM 4501 O O . VAL A 1 54 ? 1.255 1.464 0.779 1.00 0.17 54 VAL A O 3
ATOM 4514 N N . LEU A 1 55 ? 1.880 -0.194 -0.577 1.00 0.13 55 LEU A N 3
ATOM 4515 C CA . LEU A 1 55 ? 3.146 -0.417 0.096 1.00 0.13 55 LEU A CA 3
ATOM 4516 C C . LEU A 1 55 ? 4.327 0.063 -0.728 1.00 0.16 55 LEU A C 3
ATOM 4517 O O . LEU A 1 55 ? 4.591 -0.457 -1.811 1.00 0.14 55 LEU A O 3
ATOM 4533 N N . ASP A 1 56 ? 5.022 1.071 -0.222 1.00 0.30 56 ASP A N 3
ATOM 4534 C CA . ASP A 1 56 ? 6.308 1.449 -0.779 1.00 0.42 56 ASP A CA 3
ATOM 4535 C C . ASP A 1 56 ? 7.351 0.464 -0.296 1.00 0.48 56 ASP A C 3
ATOM 4536 O O . ASP A 1 56 ? 7.525 0.252 0.905 1.00 0.69 56 ASP A O 3
ATOM 4545 N N . VAL A 1 57 ? 8.029 -0.157 -1.232 1.00 0.50 57 VAL A N 3
ATOM 4546 C CA . VAL A 1 57 ? 8.963 -1.213 -0.907 1.00 0.56 57 VAL A CA 3
ATOM 4547 C C . VAL A 1 57 ? 10.344 -0.632 -0.627 1.00 0.66 57 VAL A C 3
ATOM 4548 O O . VAL A 1 57 ? 11.233 -1.313 -0.114 1.00 0.80 57 VAL A O 3
ATOM 4561 N N . ASN A 1 58 ? 10.506 0.641 -0.937 1.00 0.68 58 ASN A N 3
ATOM 4562 C CA . ASN A 1 58 ? 11.779 1.317 -0.736 1.00 0.82 58 ASN A CA 3
ATOM 4563 C C . ASN A 1 58 ? 11.648 2.355 0.374 1.00 0.74 58 ASN A C 3
ATOM 4564 O O . ASN A 1 58 ? 11.921 3.541 0.173 1.00 0.92 58 ASN A O 3
ATOM 4575 N N . LEU A 1 59 ? 11.217 1.896 1.547 1.00 0.56 59 LEU A N 3
ATOM 4576 C CA . LEU A 1 59 ? 11.052 2.771 2.708 1.00 0.55 59 LEU A CA 3
ATOM 4577 C C . LEU A 1 59 ? 12.392 3.387 3.088 1.00 0.66 59 LEU A C 3
ATOM 4578 O O . LEU A 1 59 ? 12.458 4.469 3.676 1.00 0.85 59 LEU A O 3
ATOM 4594 N N . GLY A 1 60 ? 13.452 2.675 2.752 1.00 0.66 60 GLY A N 3
ATOM 4595 C CA . GLY A 1 60 ? 14.794 3.159 2.961 1.00 0.78 60 GLY A CA 3
ATOM 4596 C C . GLY A 1 60 ? 15.793 2.273 2.257 1.00 0.82 60 GLY A C 3
ATOM 4597 O O . GLY A 1 60 ? 15.396 1.432 1.447 1.00 0.81 60 GLY A O 3
ATOM 4601 N N . PRO A 1 61 ? 17.094 2.436 2.537 1.00 0.91 61 PRO A N 3
ATOM 4602 C CA . PRO A 1 61 ? 18.139 1.576 1.972 1.00 0.96 61 PRO A CA 3
ATOM 4603 C C . PRO A 1 61 ? 17.867 0.101 2.248 1.00 0.89 61 PRO A C 3
ATOM 4604 O O . PRO A 1 61 ? 18.019 -0.748 1.370 1.00 0.93 61 PRO A O 3
ATOM 4615 N N . LYS A 1 62 ? 17.454 -0.194 3.472 1.00 0.81 62 LYS A N 3
ATOM 4616 C CA . LYS A 1 62 ? 17.119 -1.556 3.854 1.00 0.78 62 LYS A CA 3
ATOM 4617 C C . LYS A 1 62 ? 15.638 -1.673 4.193 1.00 0.65 62 LYS A C 3
ATOM 4618 O O . LYS A 1 62 ? 15.023 -2.710 3.944 1.00 0.59 62 LYS A O 3
ATOM 4637 N N . SER A 1 63 ? 15.073 -0.607 4.753 1.00 0.63 63 SER A N 3
ATOM 4638 C CA . SER A 1 63 ? 13.672 -0.592 5.140 1.00 0.54 63 SER A CA 3
ATOM 4639 C C . SER A 1 63 ? 12.766 -0.876 3.947 1.00 0.43 63 SER A C 3
ATOM 4640 O O . SER A 1 63 ? 12.824 -0.193 2.923 1.00 0.46 63 SER A O 3
ATOM 4648 N N . HIS A 1 64 ? 11.945 -1.898 4.088 1.00 0.34 64 HIS A N 3
ATOM 4649 C CA . HIS A 1 64 ? 11.040 -2.311 3.032 1.00 0.28 64 HIS A CA 3
ATOM 4650 C C . HIS A 1 64 ? 9.731 -2.810 3.625 1.00 0.22 64 HIS A C 3
ATOM 4651 O O . HIS A 1 64 ? 9.706 -3.342 4.735 1.00 0.25 64 HIS A O 3
ATOM 4666 N N . CYS A 1 65 ? 8.645 -2.643 2.890 1.00 0.20 65 CYS A N 3
ATOM 4667 C CA . CYS A 1 65 ? 7.383 -3.232 3.281 1.00 0.21 65 CYS A CA 3
ATOM 4668 C C . CYS A 1 65 ? 7.434 -4.747 3.033 1.00 0.22 65 CYS A C 3
ATOM 4669 O O . CYS A 1 65 ? 7.032 -5.237 1.980 1.00 0.30 65 CYS A O 3
ATOM 4677 N N . GLY A 1 66 ? 7.947 -5.492 4.004 1.00 0.19 66 GLY A N 3
ATOM 4678 C CA . GLY A 1 66 ? 8.068 -6.930 3.841 1.00 0.23 66 GLY A CA 3
ATOM 4679 C C . GLY A 1 66 ? 7.040 -7.686 4.649 1.00 0.19 66 GLY A C 3
ATOM 4680 O O . GLY A 1 66 ? 6.100 -8.242 4.084 1.00 0.19 66 GLY A O 3
ATOM 4684 N N . PRO A 1 67 ? 7.188 -7.714 5.985 1.00 0.18 67 PRO A N 3
ATOM 4685 C CA . PRO A 1 67 ? 6.211 -8.343 6.871 1.00 0.18 67 PRO A CA 3
ATOM 4686 C C . PRO A 1 67 ? 4.805 -7.802 6.643 1.00 0.15 67 PRO A C 3
ATOM 4687 O O . PRO A 1 67 ? 3.822 -8.488 6.897 1.00 0.16 67 PRO A O 3
ATOM 4698 N N . VAL A 1 68 ? 4.726 -6.570 6.142 1.00 0.12 68 VAL A N 3
ATOM 4699 C CA . VAL A 1 68 ? 3.446 -5.937 5.845 1.00 0.10 68 VAL A CA 3
ATOM 4700 C C . VAL A 1 68 ? 2.784 -6.624 4.665 1.00 0.10 68 VAL A C 3
ATOM 4701 O O . VAL A 1 68 ? 1.605 -6.965 4.709 1.00 0.10 68 VAL A O 3
ATOM 4714 N N . ALA A 1 69 ? 3.565 -6.816 3.612 1.00 0.12 69 ALA A N 3
ATOM 4715 C CA . ALA A 1 69 ? 3.093 -7.489 2.415 1.00 0.14 69 ALA A CA 3
ATOM 4716 C C . ALA A 1 69 ? 2.614 -8.882 2.762 1.00 0.14 69 ALA A C 3
ATOM 4717 O O . ALA A 1 69 ? 1.538 -9.303 2.349 1.00 0.14 69 ALA A O 3
ATOM 4724 N N . ASP A 1 70 ? 3.425 -9.579 3.542 1.00 0.17 70 ASP A N 3
ATOM 4725 C CA . ASP A 1 70 ? 3.092 -10.915 4.004 1.00 0.19 70 ASP A CA 3
ATOM 4726 C C . ASP A 1 70 ? 1.832 -10.884 4.855 1.00 0.18 70 ASP A C 3
ATOM 4727 O O . ASP A 1 70 ? 0.962 -11.730 4.706 1.00 0.20 70 ASP A O 3
ATOM 4736 N N . ALA A 1 71 ? 1.747 -9.888 5.733 1.00 0.18 71 ALA A N 3
ATOM 4737 C CA . ALA A 1 71 ? 0.583 -9.695 6.593 1.00 0.18 71 ALA A CA 3
ATOM 4738 C C . ALA A 1 71 ? -0.687 -9.571 5.767 1.00 0.18 71 ALA A C 3
ATOM 4739 O O . ALA A 1 71 ? -1.706 -10.199 6.057 1.00 0.23 71 ALA A O 3
ATOM 4746 N N . LEU A 1 72 ? -0.607 -8.754 4.730 1.00 0.14 72 LEU A N 3
ATOM 4747 C CA . LEU A 1 72 ? -1.710 -8.568 3.811 1.00 0.14 72 LEU A CA 3
ATOM 4748 C C . LEU A 1 72 ? -2.004 -9.864 3.076 1.00 0.17 72 LEU A C 3
ATOM 4749 O O . LEU A 1 72 ? -3.150 -10.291 2.987 1.00 0.20 72 LEU A O 3
ATOM 4765 N N . LYS A 1 73 ? -0.949 -10.497 2.588 1.00 0.17 73 LYS A N 3
ATOM 4766 C CA . LYS A 1 73 ? -1.048 -11.773 1.902 1.00 0.21 73 LYS A CA 3
ATOM 4767 C C . LYS A 1 73 ? -1.674 -12.844 2.798 1.00 0.23 73 LYS A C 3
ATOM 4768 O O . LYS A 1 73 ? -2.403 -13.713 2.321 1.00 0.25 73 LYS A O 3
ATOM 4787 N N . GLN A 1 74 ? -1.398 -12.760 4.099 1.00 0.23 74 GLN A N 3
ATOM 4788 C CA . GLN A 1 74 ? -1.983 -13.676 5.083 1.00 0.26 74 GLN A CA 3
ATOM 4789 C C . GLN A 1 74 ? -3.504 -13.619 5.044 1.00 0.28 74 GLN A C 3
ATOM 4790 O O . GLN A 1 74 ? -4.173 -14.645 4.994 1.00 0.37 74 GLN A O 3
ATOM 4804 N N . ARG A 1 75 ? -4.044 -12.410 5.051 1.00 0.25 75 ARG A N 3
ATOM 4805 C CA . ARG A 1 75 ? -5.487 -12.220 5.042 1.00 0.29 75 ARG A CA 3
ATOM 4806 C C . ARG A 1 75 ? -6.009 -12.083 3.618 1.00 0.27 75 ARG A C 3
ATOM 4807 O O . ARG A 1 75 ? -7.185 -11.789 3.407 1.00 0.32 75 ARG A O 3
ATOM 4828 N N . ALA A 1 76 ? -5.116 -12.289 2.653 1.00 0.24 76 ALA A N 3
ATOM 4829 C CA . ALA A 1 76 ? -5.444 -12.180 1.233 1.00 0.25 76 ALA A CA 3
ATOM 4830 C C . ALA A 1 76 ? -5.960 -10.784 0.887 1.00 0.22 76 ALA A C 3
ATOM 4831 O O . ALA A 1 76 ? -6.787 -10.621 -0.010 1.00 0.28 76 ALA A O 3
ATOM 4838 N N . ILE A 1 77 ? -5.461 -9.781 1.598 1.00 0.15 77 ILE A N 3
ATOM 4839 C CA . ILE A 1 77 ? -5.852 -8.406 1.361 1.00 0.15 77 ILE A CA 3
ATOM 4840 C C . ILE A 1 77 ? -5.175 -7.891 0.101 1.00 0.15 77 ILE A C 3
ATOM 4841 O O . ILE A 1 77 ? -3.991 -8.142 -0.117 1.00 0.15 77 ILE A O 3
ATOM 4857 N N . PRO A 1 78 ? -5.923 -7.199 -0.762 1.00 0.16 78 PRO A N 3
ATOM 4858 C CA . PRO A 1 78 ? -5.367 -6.609 -1.964 1.00 0.17 78 PRO A CA 3
ATOM 4859 C C . PRO A 1 78 ? -4.567 -5.359 -1.656 1.00 0.15 78 PRO A C 3
ATOM 4860 O O . PRO A 1 78 ? -4.958 -4.537 -0.827 1.00 0.17 78 PRO A O 3
ATOM 4871 N N . PHE A 1 79 ? -3.443 -5.228 -2.320 1.00 0.14 79 PHE A N 3
ATOM 4872 C CA . PHE A 1 79 ? -2.566 -4.092 -2.114 1.00 0.14 79 PHE A CA 3
ATOM 4873 C C . PHE A 1 79 ? -1.687 -3.883 -3.324 1.00 0.14 79 PHE A C 3
ATOM 4874 O O . PHE A 1 79 ? -1.498 -4.790 -4.134 1.00 0.15 79 PHE A O 3
ATOM 4891 N N . ILE A 1 80 ? -1.169 -2.684 -3.450 1.00 0.14 80 ILE A N 3
ATOM 4892 C CA . ILE A 1 80 ? -0.302 -2.348 -4.561 1.00 0.15 80 ILE A CA 3
ATOM 4893 C C . ILE A 1 80 ? 1.033 -1.853 -4.040 1.00 0.15 80 ILE A C 3
ATOM 4894 O O . ILE A 1 80 ? 1.083 -1.102 -3.066 1.00 0.16 80 ILE A O 3
ATOM 4910 N N . LEU A 1 81 ? 2.110 -2.264 -4.681 1.00 0.16 81 LEU A N 3
ATOM 4911 C CA . LEU A 1 81 ? 3.430 -1.814 -4.283 1.00 0.17 81 LEU A CA 3
ATOM 4912 C C . LEU A 1 81 ? 3.773 -0.531 -5.016 1.00 0.20 81 LEU A C 3
ATOM 4913 O O . LEU A 1 81 ? 4.028 -0.535 -6.215 1.00 0.21 81 LEU A O 3
ATOM 4929 N N . HIS A 1 82 ? 3.778 0.564 -4.288 1.00 0.21 82 HIS A N 3
ATOM 4930 C CA . HIS A 1 82 ? 4.124 1.853 -4.855 1.00 0.25 82 HIS A CA 3
ATOM 4931 C C . HIS A 1 82 ? 5.545 2.208 -4.435 1.00 0.31 82 HIS A C 3
ATOM 4932 O O . HIS A 1 82 ? 5.771 3.099 -3.622 1.00 0.60 82 HIS A O 3
ATOM 4947 N N . THR A 1 83 ? 6.490 1.495 -5.025 1.00 0.38 83 THR A N 3
ATOM 4948 C CA . THR A 1 83 ? 7.885 1.541 -4.618 1.00 0.47 83 THR A CA 3
ATOM 4949 C C . THR A 1 83 ? 8.722 2.423 -5.543 1.00 0.57 83 THR A C 3
ATOM 4950 O O . THR A 1 83 ? 8.382 2.623 -6.712 1.00 0.61 83 THR A O 3
ATOM 4961 N N . GLY A 1 84 ? 9.812 2.957 -4.997 1.00 0.73 84 GLY A N 3
ATOM 4962 C CA . GLY A 1 84 ? 10.734 3.754 -5.782 1.00 0.90 84 GLY A CA 3
ATOM 4963 C C . GLY A 1 84 ? 11.853 2.923 -6.375 1.00 0.77 84 GLY A C 3
ATOM 4964 O O . GLY A 1 84 ? 12.658 3.422 -7.162 1.00 0.94 84 GLY A O 3
ATOM 4968 N N . ASP A 1 85 ? 11.906 1.654 -5.990 1.00 0.56 85 ASP A N 3
ATOM 4969 C CA . ASP A 1 85 ? 12.900 0.728 -6.518 1.00 0.56 85 ASP A CA 3
ATOM 4970 C C . ASP A 1 85 ? 12.274 -0.627 -6.808 1.00 0.56 85 ASP A C 3
ATOM 4971 O O . ASP A 1 85 ? 11.571 -1.193 -5.966 1.00 0.84 85 ASP A O 3
ATOM 4980 N N . LEU A 1 86 ? 12.515 -1.130 -8.008 1.00 0.67 86 LEU A N 3
ATOM 4981 C CA . LEU A 1 86 ? 12.073 -2.464 -8.382 1.00 0.78 86 LEU A CA 3
ATOM 4982 C C . LEU A 1 86 ? 13.280 -3.343 -8.685 1.00 0.87 86 LEU A C 3
ATOM 4983 O O . LEU A 1 86 ? 13.145 -4.537 -8.945 1.00 1.04 86 LEU A O 3
ATOM 4999 N N . ASP A 1 87 ? 14.460 -2.739 -8.647 1.00 0.91 87 ASP A N 3
ATOM 5000 C CA . ASP A 1 87 ? 15.694 -3.442 -8.967 1.00 1.00 87 ASP A CA 3
ATOM 5001 C C . ASP A 1 87 ? 16.232 -4.190 -7.754 1.00 0.99 87 ASP A C 3
ATOM 5002 O O . ASP A 1 87 ? 16.371 -5.413 -7.778 1.00 1.07 87 ASP A O 3
ATOM 5011 N N . ARG A 1 88 ? 16.519 -3.448 -6.693 1.00 0.99 88 ARG A N 3
ATOM 5012 C CA . ARG A 1 88 ? 17.089 -4.012 -5.488 1.00 1.05 88 ARG A CA 3
ATOM 5013 C C . ARG A 1 88 ? 16.064 -4.856 -4.751 1.00 0.99 88 ARG A C 3
ATOM 5014 O O . ARG A 1 88 ? 16.366 -5.938 -4.250 1.00 1.14 88 ARG A O 3
ATOM 5035 N N . HIS A 1 89 ? 14.843 -4.350 -4.698 1.00 0.92 89 HIS A N 3
ATOM 5036 C CA . HIS A 1 89 ? 13.757 -5.041 -4.020 1.00 0.90 89 HIS A CA 3
ATOM 5037 C C . HIS A 1 89 ? 13.061 -6.013 -4.967 1.00 0.90 89 HIS A C 3
ATOM 5038 O O . HIS A 1 89 ? 11.972 -6.498 -4.672 1.00 0.85 89 HIS A O 3
ATOM 5053 N N . GLY A 1 90 ? 13.704 -6.298 -6.097 1.00 0.97 90 GLY A N 3
ATOM 5054 C CA . GLY A 1 90 ? 13.105 -7.140 -7.118 1.00 0.98 90 GLY A CA 3
ATOM 5055 C C . GLY A 1 90 ? 12.717 -8.514 -6.611 1.00 0.94 90 GLY A C 3
ATOM 5056 O O . GLY A 1 90 ? 11.587 -8.958 -6.820 1.00 0.91 90 GLY A O 3
ATOM 5060 N N . GLU A 1 91 ? 13.643 -9.188 -5.939 1.00 0.97 91 GLU A N 3
ATOM 5061 C CA . GLU A 1 91 ? 13.371 -10.509 -5.388 1.00 0.96 91 GLU A CA 3
ATOM 5062 C C . GLU A 1 91 ? 12.274 -10.427 -4.332 1.00 0.84 91 GLU A C 3
ATOM 5063 O O . GLU A 1 91 ? 11.393 -11.286 -4.264 1.00 0.91 91 GLU A O 3
ATOM 5075 N N . LEU A 1 92 ? 12.329 -9.376 -3.524 1.00 0.71 92 LEU A N 3
ATOM 5076 C CA . LEU A 1 92 ? 11.326 -9.143 -2.493 1.00 0.62 92 LEU A CA 3
ATOM 5077 C C . LEU A 1 92 ? 9.941 -9.008 -3.122 1.00 0.55 92 LEU A C 3
ATOM 5078 O O . LEU A 1 92 ? 8.966 -9.564 -2.624 1.00 0.52 92 LEU A O 3
ATOM 5094 N N . LEU A 1 93 ? 9.875 -8.280 -4.231 1.00 0.55 93 LEU A N 3
ATOM 5095 C CA . LEU A 1 93 ? 8.633 -8.084 -4.963 1.00 0.55 93 LEU A CA 3
ATOM 5096 C C . LEU A 1 93 ? 8.059 -9.411 -5.447 1.00 0.60 93 LEU A C 3
ATOM 5097 O O . LEU A 1 93 ? 6.842 -9.597 -5.476 1.00 0.58 93 LEU A O 3
ATOM 5113 N N . ARG A 1 94 ? 8.940 -10.334 -5.819 1.00 0.71 94 ARG A N 3
ATOM 5114 C CA . ARG A 1 94 ? 8.516 -11.639 -6.299 1.00 0.80 94 ARG A CA 3
ATOM 5115 C C . ARG A 1 94 ? 7.959 -12.483 -5.159 1.00 0.73 94 ARG A C 3
ATOM 5116 O O . ARG A 1 94 ? 7.126 -13.365 -5.369 1.00 0.77 94 ARG A O 3
ATOM 5137 N N . LYS A 1 95 ? 8.434 -12.208 -3.950 1.00 0.69 95 LYS A N 3
ATOM 5138 C CA . LYS A 1 95 ? 7.929 -12.869 -2.755 1.00 0.70 95 LYS A CA 3
ATOM 5139 C C . LYS A 1 95 ? 6.554 -12.321 -2.400 1.00 0.56 95 LYS A C 3
ATOM 5140 O O . LYS A 1 95 ? 5.692 -13.040 -1.895 1.00 0.63 95 LYS A O 3
ATOM 5159 N N . ILE A 1 96 ? 6.365 -11.041 -2.680 1.00 0.43 96 ILE A N 3
ATOM 5160 C CA . ILE A 1 96 ? 5.104 -10.367 -2.437 1.00 0.36 96 ILE A CA 3
ATOM 5161 C C . ILE A 1 96 ? 4.036 -10.832 -3.424 1.00 0.37 96 ILE A C 3
ATOM 5162 O O . ILE A 1 96 ? 2.975 -11.312 -3.018 1.00 0.45 96 ILE A O 3
ATOM 5178 N N . ASP A 1 97 ? 4.336 -10.692 -4.716 1.00 0.35 97 ASP A N 3
ATOM 5179 C CA . ASP A 1 97 ? 3.410 -11.063 -5.790 1.00 0.40 97 ASP A CA 3
ATOM 5180 C C . ASP A 1 97 ? 2.110 -10.264 -5.689 1.00 0.39 97 ASP A C 3
ATOM 5181 O O . ASP A 1 97 ? 1.087 -10.754 -5.201 1.00 0.51 97 ASP A O 3
ATOM 5190 N N . ALA A 1 98 ? 2.174 -9.019 -6.142 1.00 0.29 98 ALA A N 3
ATOM 5191 C CA . ALA A 1 98 ? 1.032 -8.113 -6.128 1.00 0.27 98 ALA A CA 3
ATOM 5192 C C . ALA A 1 98 ? 1.280 -6.970 -7.111 1.00 0.23 98 ALA A C 3
ATOM 5193 O O . ALA A 1 98 ? 2.420 -6.765 -7.534 1.00 0.24 98 ALA A O 3
ATOM 5200 N N . PRO A 1 99 ? 0.231 -6.226 -7.505 1.00 0.22 99 PRO A N 3
ATOM 5201 C CA . PRO A 1 99 ? 0.358 -5.130 -8.476 1.00 0.20 99 PRO A CA 3
ATOM 5202 C C . PRO A 1 99 ? 1.345 -4.061 -8.021 1.00 0.20 99 PRO A C 3
ATOM 5203 O O . PRO A 1 99 ? 1.415 -3.731 -6.840 1.00 0.20 99 PRO A O 3
ATOM 5214 N N . VAL A 1 100 ? 2.113 -3.532 -8.962 1.00 0.23 100 VAL A N 3
ATOM 5215 C CA . VAL A 1 100 ? 3.138 -2.548 -8.650 1.00 0.25 100 VAL A CA 3
ATOM 5216 C C . VAL A 1 100 ? 2.878 -1.225 -9.377 1.00 0.28 100 VAL A C 3
ATOM 5217 O O . VAL A 1 100 ? 2.575 -1.203 -10.570 1.00 0.37 100 VAL A O 3
ATOM 5230 N N . MET A 1 101 ? 2.989 -0.131 -8.637 1.00 0.25 101 MET A N 3
ATOM 5231 C CA . MET A 1 101 ? 2.915 1.211 -9.201 1.00 0.28 101 MET A CA 3
ATOM 5232 C C . MET A 1 101 ? 4.230 1.926 -8.933 1.00 0.30 101 MET A C 3
ATOM 5233 O O . MET A 1 101 ? 4.410 2.543 -7.881 1.00 0.35 101 MET A O 3
ATOM 5247 N N . ALA A 1 102 ? 5.154 1.810 -9.875 1.00 0.37 102 ALA A N 3
ATOM 5248 C CA . ALA A 1 102 ? 6.498 2.353 -9.721 1.00 0.42 102 ALA A CA 3
ATOM 5249 C C . ALA A 1 102 ? 6.484 3.874 -9.618 1.00 0.39 102 ALA A C 3
ATOM 5250 O O . ALA A 1 102 ? 5.572 4.535 -10.117 1.00 0.38 102 ALA A O 3
ATOM 5257 N N . LYS A 1 103 ? 7.504 4.419 -8.967 1.00 0.45 103 LYS A N 3
ATOM 5258 C CA . LYS A 1 103 ? 7.650 5.860 -8.833 1.00 0.48 103 LYS A CA 3
ATOM 5259 C C . LYS A 1 103 ? 8.475 6.404 -9.993 1.00 0.58 103 LYS A C 3
ATOM 5260 O O . LYS A 1 103 ? 9.409 5.742 -10.454 1.00 0.67 103 LYS A 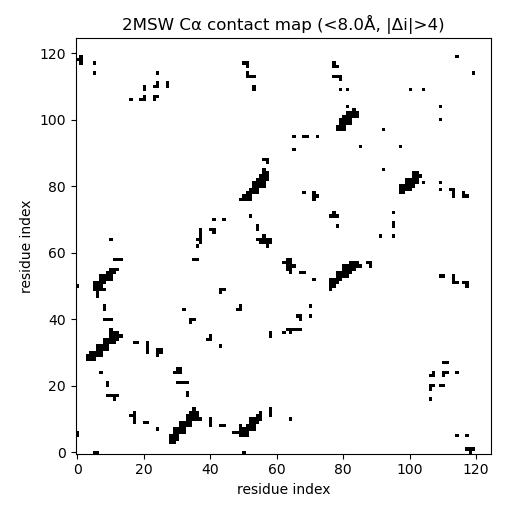O 3
ATOM 5279 N N . PRO A 1 104 ? 8.146 7.606 -10.487 1.00 0.60 104 PRO A N 3
ATOM 5280 C CA . PRO A 1 104 ? 7.082 8.444 -9.934 1.00 0.52 104 PRO A CA 3
ATOM 5281 C C . PRO A 1 104 ? 5.690 7.950 -10.313 1.00 0.44 104 PRO A C 3
ATOM 5282 O O . PRO A 1 104 ? 5.453 7.524 -11.445 1.00 0.52 104 PRO A O 3
ATOM 5293 N N . ALA A 1 105 ? 4.776 8.024 -9.364 1.00 0.35 105 ALA A N 3
ATOM 5294 C CA . ALA A 1 105 ? 3.409 7.593 -9.584 1.00 0.30 105 ALA A CA 3
ATOM 5295 C C . ALA A 1 105 ? 2.444 8.585 -8.980 1.00 0.27 105 ALA A C 3
ATOM 5296 O O . ALA A 1 105 ? 2.567 8.947 -7.809 1.00 0.30 105 ALA A O 3
ATOM 5303 N N . ASP A 1 106 ? 1.477 9.006 -9.770 1.00 0.26 106 ASP A N 3
ATOM 5304 C CA . ASP A 1 106 ? 0.486 9.949 -9.295 1.00 0.24 106 ASP A CA 3
ATOM 5305 C C . ASP A 1 106 ? -0.444 9.242 -8.331 1.00 0.18 106 ASP A C 3
ATOM 5306 O O . ASP A 1 106 ? -0.974 8.171 -8.629 1.00 0.17 106 ASP A O 3
ATOM 5315 N N . THR A 1 107 ? -0.629 9.852 -7.179 1.00 0.17 107 THR A N 3
ATOM 5316 C CA . THR A 1 107 ? -1.333 9.234 -6.078 1.00 0.15 107 THR A CA 3
ATOM 5317 C C . THR A 1 107 ? -2.793 8.944 -6.407 1.00 0.14 107 THR A C 3
ATOM 5318 O O . THR A 1 107 ? -3.398 8.061 -5.801 1.00 0.14 107 THR A O 3
ATOM 5329 N N . SER A 1 108 ? -3.350 9.659 -7.379 1.00 0.17 108 SER A N 3
ATOM 5330 C CA . SER A 1 108 ? -4.717 9.403 -7.805 1.00 0.18 108 SER A CA 3
ATOM 5331 C C . SER A 1 108 ? -4.798 8.052 -8.508 1.00 0.17 108 SER A C 3
ATOM 5332 O O . SER A 1 108 ? -5.705 7.260 -8.255 1.00 0.20 108 SER A O 3
ATOM 5340 N N . ASP A 1 109 ? -3.817 7.778 -9.363 1.00 0.17 109 ASP A N 3
ATOM 5341 C CA . ASP A 1 109 ? -3.771 6.523 -10.104 1.00 0.17 109 ASP A CA 3
ATOM 5342 C C . ASP A 1 109 ? -3.506 5.381 -9.149 1.00 0.15 109 ASP A C 3
ATOM 5343 O O . ASP A 1 109 ? -4.113 4.317 -9.248 1.00 0.19 109 ASP A O 3
ATOM 5352 N N . VAL A 1 110 ? -2.605 5.620 -8.209 1.00 0.12 110 VAL A N 3
ATOM 5353 C CA . VAL A 1 110 ? -2.269 4.624 -7.209 1.00 0.11 110 VAL A CA 3
ATOM 5354 C C . VAL A 1 110 ? -3.494 4.280 -6.363 1.00 0.11 110 VAL A C 3
ATOM 5355 O O . VAL A 1 110 ? -3.776 3.109 -6.108 1.00 0.13 110 VAL A O 3
ATOM 5368 N N . ALA A 1 111 ? -4.225 5.312 -5.951 1.00 0.11 111 ALA A N 3
ATOM 5369 C CA . ALA A 1 111 ? -5.404 5.141 -5.110 1.00 0.11 111 ALA A CA 3
ATOM 5370 C C . ALA A 1 111 ? -6.507 4.386 -5.837 1.00 0.11 111 ALA A C 3
ATOM 5371 O O . ALA A 1 111 ? -7.047 3.408 -5.320 1.00 0.10 111 ALA A O 3
ATOM 5378 N N . LYS A 1 112 ? -6.828 4.839 -7.040 1.00 0.12 112 LYS A N 3
ATOM 5379 C CA . LYS A 1 112 ? -7.931 4.268 -7.801 1.00 0.13 112 LYS A CA 3
ATOM 5380 C C . LYS A 1 112 ? -7.666 2.808 -8.167 1.00 0.15 112 LYS A C 3
ATOM 5381 O O . LYS A 1 112 ? -8.570 1.975 -8.103 1.00 0.23 112 LYS A O 3
ATOM 5400 N N . ARG A 1 113 ? -6.428 2.500 -8.549 1.00 0.14 113 ARG A N 3
ATOM 5401 C CA . ARG A 1 113 ? -6.031 1.132 -8.839 1.00 0.18 113 ARG A CA 3
ATOM 5402 C C . ARG A 1 113 ? -6.126 0.240 -7.602 1.00 0.16 113 ARG A C 3
ATOM 5403 O O . ARG A 1 113 ? -6.397 -0.957 -7.705 1.00 0.25 113 ARG A O 3
ATOM 5424 N N . ALA A 1 114 ? -5.886 0.826 -6.436 1.00 0.12 114 ALA A N 3
ATOM 5425 C CA . ALA A 1 114 ? -5.911 0.079 -5.188 1.00 0.10 114 ALA A CA 3
ATOM 5426 C C . ALA A 1 114 ? -7.342 -0.159 -4.721 1.00 0.12 114 ALA A C 3
ATOM 5427 O O . ALA A 1 114 ? -7.736 -1.292 -4.446 1.00 0.14 114 ALA A O 3
ATOM 5434 N N . LEU A 1 115 ? -8.121 0.912 -4.661 1.00 0.12 115 LEU A N 3
ATOM 5435 C CA . LEU A 1 115 ? -9.478 0.858 -4.132 1.00 0.16 115 LEU A CA 3
ATOM 5436 C C . LEU A 1 115 ? -10.405 -0.030 -4.953 1.00 0.22 115 LEU A C 3
ATOM 5437 O O . LEU A 1 115 ? -11.388 -0.547 -4.430 1.00 0.27 115 LEU A O 3
ATOM 5453 N N . GLU A 1 116 ? -10.113 -0.202 -6.232 1.00 0.23 116 GLU A N 3
ATOM 5454 C CA . GLU A 1 116 ? -10.958 -1.031 -7.081 1.00 0.32 116 GLU A CA 3
ATOM 5455 C C . GLU A 1 116 ? -10.807 -2.506 -6.725 1.00 0.27 116 GLU A C 3
ATOM 5456 O O . GLU A 1 116 ? -11.722 -3.303 -6.932 1.00 0.31 116 GLU A O 3
ATOM 5468 N N . MET A 1 117 ? -9.655 -2.855 -6.166 1.00 0.26 117 MET A N 3
ATOM 5469 C CA . MET A 1 117 ? -9.383 -4.229 -5.774 1.00 0.27 117 MET A CA 3
ATOM 5470 C C . MET A 1 117 ? -10.205 -4.626 -4.550 1.00 0.31 117 MET A C 3
ATOM 5471 O O . MET A 1 117 ? -10.498 -5.803 -4.352 1.00 0.43 117 MET A O 3
ATOM 5485 N N . CYS A 1 118 ? -10.586 -3.645 -3.740 1.00 0.37 118 CYS A N 3
ATOM 5486 C CA . CYS A 1 118 ? -11.417 -3.911 -2.575 1.00 0.46 118 CYS A CA 3
ATOM 5487 C C . CYS A 1 118 ? -12.275 -2.700 -2.229 1.00 0.75 118 CYS A C 3
ATOM 5488 O O . CYS A 1 118 ? -12.072 -2.043 -1.206 1.00 1.45 118 CYS A O 3
ATOM 5496 N N . GLY A 1 119 ? -13.222 -2.397 -3.097 1.00 0.87 119 GLY A N 3
ATOM 5497 C CA . GLY A 1 119 ? -14.165 -1.338 -2.817 1.00 1.41 119 GLY A CA 3
ATOM 5498 C C . GLY A 1 119 ? -15.555 -1.889 -2.620 1.00 1.90 119 GLY A C 3
ATOM 5499 O O . GLY A 1 119 ? -16.487 -1.161 -2.270 1.00 2.57 119 GLY A O 3
ATOM 5503 N N . GLY A 1 120 ? -15.686 -3.187 -2.844 1.00 2.38 120 GLY A N 3
ATOM 5504 C CA . GLY A 1 120 ? -16.966 -3.843 -2.708 1.00 3.39 120 GLY A CA 3
ATOM 5505 C C . GLY A 1 120 ? -17.388 -4.517 -3.992 1.00 3.79 120 GLY A C 3
ATOM 5506 O O . GLY A 1 120 ? -18.025 -5.568 -3.969 1.00 4.48 120 GLY A O 3
ATOM 5510 N N . ASP A 1 121 ? -17.018 -3.917 -5.117 1.00 3.85 121 ASP A N 3
ATOM 5511 C CA . ASP A 1 121 ? -17.404 -4.441 -6.422 1.00 4.66 121 ASP A CA 3
ATOM 5512 C C . ASP A 1 121 ? -16.515 -5.613 -6.811 1.00 5.12 121 ASP A C 3
ATOM 5513 O O . ASP A 1 121 ? -15.358 -5.429 -7.189 1.00 5.58 121 ASP A O 3
ATOM 5522 N N . LYS A 1 122 ? -17.050 -6.815 -6.687 1.00 5.40 122 LYS A N 3
ATOM 5523 C CA . LYS A 1 122 ? -16.321 -8.018 -7.060 1.00 6.18 122 LYS A CA 3
ATOM 5524 C C . LYS A 1 122 ? -16.868 -8.585 -8.360 1.00 6.52 122 LYS A C 3
ATOM 5525 O O . LYS A 1 122 ? -18.046 -8.417 -8.670 1.00 6.59 122 LYS A O 3
ATOM 5544 N N . GLU A 1 123 ? -16.002 -9.238 -9.119 1.00 7.08 123 GLU A N 3
ATOM 5545 C CA . GLU A 1 123 ? -16.362 -9.736 -10.440 1.00 7.75 123 GLU A CA 3
ATOM 5546 C C . GLU A 1 123 ? -17.026 -11.107 -10.346 1.00 8.49 123 GLU A C 3
ATOM 5547 O O . GLU A 1 123 ? -16.405 -12.075 -9.908 1.00 8.95 123 GLU A O 3
ATOM 5559 N N . PRO A 1 124 ? -18.305 -11.206 -10.734 1.00 8.86 124 PRO A N 3
ATOM 5560 C CA . PRO A 1 124 ? -19.019 -12.476 -10.777 1.00 9.78 124 PRO A CA 3
ATOM 5561 C C . PRO A 1 124 ? -18.764 -13.226 -12.084 1.00 10.68 124 PRO A C 3
ATOM 5562 O O . PRO A 1 124 ? -18.156 -12.685 -13.010 1.00 11.17 124 PRO A O 3
ATOM 5573 N N . ALA A 1 125 ? -19.223 -14.463 -12.158 1.00 11.05 125 ALA A N 3
ATOM 5574 C CA . ALA A 1 125 ? -19.065 -15.257 -13.366 1.00 12.03 125 ALA A CA 3
ATOM 5575 C C . ALA A 1 125 ? -20.194 -14.965 -14.349 1.00 12.82 125 ALA A C 3
ATOM 5576 O O . ALA A 1 125 ? -21.231 -15.658 -14.290 1.00 13.28 125 ALA A O 3
ATOM 5584 N N . GLY A 1 1 ? -13.119 5.110 12.620 1.00 8.80 1 GLY A N 4
ATOM 5585 C CA . GLY A 1 1 ? -13.984 3.992 12.173 1.00 7.95 1 GLY A CA 4
ATOM 5586 C C . GLY A 1 1 ? -14.506 4.204 10.769 1.00 6.99 1 GLY A C 4
ATOM 5587 O O . GLY A 1 1 ? -15.017 5.278 10.448 1.00 6.86 1 GLY A O 4
ATOM 5593 N N . ALA A 1 2 ? -14.380 3.187 9.926 1.00 6.60 2 ALA A N 4
ATOM 5594 C CA . ALA A 1 2 ? -14.835 3.279 8.548 1.00 5.99 2 ALA A CA 4
ATOM 5595 C C . ALA A 1 2 ? -15.286 1.920 8.029 1.00 5.01 2 ALA A C 4
ATOM 5596 O O . ALA A 1 2 ? -14.463 1.066 7.702 1.00 5.16 2 ALA A O 4
ATOM 5603 N N . MET A 1 3 ? -16.595 1.722 7.972 1.00 4.41 3 MET A N 4
ATOM 5604 C CA . MET A 1 3 ? -17.158 0.477 7.465 1.00 3.85 3 MET A CA 4
ATOM 5605 C C . MET A 1 3 ? -17.687 0.667 6.045 1.00 2.56 3 MET A C 4
ATOM 5606 O O . MET A 1 3 ? -17.847 -0.292 5.287 1.00 2.73 3 MET A O 4
ATOM 5620 N N . GLY A 1 4 ? -17.957 1.914 5.694 1.00 1.85 4 GLY A N 4
ATOM 5621 C CA . GLY A 1 4 ? -18.422 2.227 4.355 1.00 1.07 4 GLY A CA 4
ATOM 5622 C C . GLY A 1 4 ? -17.280 2.640 3.459 1.00 0.99 4 GLY A C 4
ATOM 5623 O O . GLY A 1 4 ? -17.263 2.335 2.265 1.00 1.65 4 GLY A O 4
ATOM 5627 N N . MET A 1 5 ? -16.329 3.342 4.045 1.00 0.57 5 MET A N 4
ATOM 5628 C CA . MET A 1 5 ? -15.115 3.729 3.353 1.00 0.43 5 MET A CA 4
ATOM 5629 C C . MET A 1 5 ? -14.048 2.675 3.590 1.00 0.33 5 MET A C 4
ATOM 5630 O O . MET A 1 5 ? -13.832 2.255 4.728 1.00 0.40 5 MET A O 4
ATOM 5644 N N . PRO A 1 6 ? -13.388 2.211 2.521 1.00 0.22 6 PRO A N 4
ATOM 5645 C CA . PRO A 1 6 ? -12.350 1.187 2.623 1.00 0.17 6 PRO A CA 4
ATOM 5646 C C . PRO A 1 6 ? -11.204 1.632 3.513 1.00 0.16 6 PRO A C 4
ATOM 5647 O O . PRO A 1 6 ? -10.731 2.764 3.414 1.00 0.21 6 PRO A O 4
ATOM 5658 N N . LYS A 1 7 ? -10.773 0.745 4.385 1.00 0.14 7 LYS A N 4
ATOM 5659 C CA . LYS A 1 7 ? -9.684 1.039 5.293 1.00 0.15 7 LYS A CA 4
ATOM 5660 C C . LYS A 1 7 ? -8.358 0.796 4.585 1.00 0.13 7 LYS A C 4
ATOM 5661 O O . LYS A 1 7 ? -7.941 -0.345 4.391 1.00 0.15 7 LYS A O 4
ATOM 5680 N N . VAL A 1 8 ? -7.712 1.875 4.190 1.00 0.12 8 VAL A N 4
ATOM 5681 C CA . VAL A 1 8 ? -6.494 1.802 3.406 1.00 0.12 8 VAL A CA 4
ATOM 5682 C C . VAL A 1 8 ? -5.272 1.987 4.290 1.00 0.12 8 VAL A C 4
ATOM 5683 O O . VAL A 1 8 ? -5.207 2.916 5.093 1.00 0.20 8 VAL A O 4
ATOM 5696 N N . LEU A 1 9 ? -4.318 1.089 4.147 1.00 0.09 9 LEU A N 4
ATOM 5697 C CA . LEU A 1 9 ? -3.079 1.163 4.893 1.00 0.09 9 LEU A CA 4
ATOM 5698 C C . LEU A 1 9 ? -1.939 1.615 3.983 1.00 0.10 9 LEU A C 4
ATOM 5699 O O . LEU A 1 9 ? -1.550 0.902 3.056 1.00 0.12 9 LEU A O 4
ATOM 5715 N N . VAL A 1 10 ? -1.423 2.811 4.231 1.00 0.10 10 VAL A N 4
ATOM 5716 C CA . VAL A 1 10 ? -0.326 3.342 3.434 1.00 0.10 10 VAL A CA 4
ATOM 5717 C C . VAL A 1 10 ? 1.026 3.022 4.057 1.00 0.10 10 VAL A C 4
ATOM 5718 O O . VAL A 1 10 ? 1.292 3.365 5.209 1.00 0.12 10 VAL A O 4
ATOM 5731 N N . LEU A 1 11 ? 1.861 2.353 3.281 1.00 0.11 11 LEU A N 4
ATOM 5732 C CA . LEU A 1 11 ? 3.240 2.092 3.666 1.00 0.11 11 LEU A CA 4
ATOM 5733 C C . LEU A 1 11 ? 4.155 3.029 2.911 1.00 0.12 11 LEU A C 4
ATOM 5734 O O . LEU A 1 11 ? 4.464 2.807 1.739 1.00 0.17 11 LEU A O 4
ATOM 5750 N N . GLU A 1 12 ? 4.585 4.068 3.591 1.00 0.14 12 GLU A N 4
ATOM 5751 C CA . GLU A 1 12 ? 5.393 5.101 2.974 1.00 0.16 12 GLU A CA 4
ATOM 5752 C C . GLU A 1 12 ? 6.174 5.852 4.043 1.00 0.21 12 GLU A C 4
ATOM 5753 O O . GLU A 1 12 ? 5.604 6.333 5.025 1.00 0.37 12 GLU A O 4
ATOM 5765 N N . ASP A 1 13 ? 7.479 5.938 3.848 1.00 0.22 13 ASP A N 4
ATOM 5766 C CA . ASP A 1 13 ? 8.359 6.584 4.809 1.00 0.27 13 ASP A CA 4
ATOM 5767 C C . ASP A 1 13 ? 8.482 8.072 4.491 1.00 0.28 13 ASP A C 4
ATOM 5768 O O . ASP A 1 13 ? 8.910 8.869 5.326 1.00 0.42 13 ASP A O 4
ATOM 5777 N N . GLU A 1 14 ? 8.091 8.438 3.275 1.00 0.23 14 GLU A N 4
ATOM 5778 C CA . GLU A 1 14 ? 8.025 9.836 2.867 1.00 0.25 14 GLU A CA 4
ATOM 5779 C C . GLU A 1 14 ? 6.661 10.424 3.212 1.00 0.22 14 GLU A C 4
ATOM 5780 O O . GLU A 1 14 ? 5.663 10.100 2.573 1.00 0.22 14 GLU A O 4
ATOM 5792 N N . PRO A 1 15 ? 6.605 11.308 4.222 1.00 0.23 15 PRO A N 4
ATOM 5793 C CA . PRO A 1 15 ? 5.342 11.863 4.722 1.00 0.22 15 PRO A CA 4
ATOM 5794 C C . PRO A 1 15 ? 4.552 12.601 3.651 1.00 0.19 15 PRO A C 4
ATOM 5795 O O . PRO A 1 15 ? 3.328 12.555 3.649 1.00 0.19 15 PRO A O 4
ATOM 5806 N N . LEU A 1 16 ? 5.247 13.271 2.740 1.00 0.21 16 LEU A N 4
ATOM 5807 C CA . LEU A 1 16 ? 4.580 13.962 1.642 1.00 0.21 16 LEU A CA 4
ATOM 5808 C C . LEU A 1 16 ? 3.842 12.968 0.756 1.00 0.18 16 LEU A C 4
ATOM 5809 O O . LEU A 1 16 ? 2.665 13.150 0.453 1.00 0.20 16 LEU A O 4
ATOM 5825 N N . ILE A 1 17 ? 4.540 11.914 0.356 1.00 0.18 17 ILE A N 4
ATOM 5826 C CA . ILE A 1 17 ? 3.946 10.859 -0.456 1.00 0.18 17 ILE A CA 4
ATOM 5827 C C . ILE A 1 17 ? 2.840 10.146 0.315 1.00 0.17 17 ILE A C 4
ATOM 5828 O O . ILE A 1 17 ? 1.753 9.904 -0.216 1.00 0.19 17 ILE A O 4
ATOM 5844 N N . ALA A 1 18 ? 3.124 9.823 1.571 1.00 0.16 18 ALA A N 4
ATOM 5845 C CA . ALA A 1 18 ? 2.163 9.161 2.441 1.00 0.17 18 ALA A CA 4
ATOM 5846 C C . ALA A 1 18 ? 0.890 9.984 2.564 1.00 0.19 18 ALA A C 4
ATOM 5847 O O . ALA A 1 18 ? -0.212 9.485 2.338 1.00 0.21 18 ALA A O 4
ATOM 5854 N N . MET A 1 19 ? 1.060 11.251 2.910 1.00 0.19 19 MET A N 4
ATOM 5855 C CA . MET A 1 19 ? -0.041 12.183 3.046 1.00 0.22 19 MET A CA 4
ATOM 5856 C C . MET A 1 19 ? -0.763 12.377 1.712 1.00 0.19 19 MET A C 4
ATOM 5857 O O . MET A 1 19 ? -1.984 12.507 1.668 1.00 0.20 19 MET A O 4
ATOM 5871 N N . ASN A 1 20 ? 0.005 12.391 0.628 1.00 0.17 20 ASN A N 4
ATOM 5872 C CA . ASN A 1 20 ? -0.547 12.597 -0.707 1.00 0.17 20 ASN A CA 4
ATOM 5873 C C . ASN A 1 20 ? -1.448 11.435 -1.096 1.00 0.15 20 ASN A C 4
ATOM 5874 O O . ASN A 1 20 ? -2.562 11.635 -1.577 1.00 0.17 20 ASN A O 4
ATOM 5885 N N . LEU A 1 21 ? -0.952 10.222 -0.890 1.00 0.14 21 LEU A N 4
ATOM 5886 C CA . LEU A 1 21 ? -1.739 9.022 -1.103 1.00 0.13 21 LEU A CA 4
ATOM 5887 C C . LEU A 1 21 ? -2.955 9.035 -0.197 1.00 0.13 21 LEU A C 4
ATOM 5888 O O . LEU A 1 21 ? -4.070 8.770 -0.633 1.00 0.13 21 LEU A O 4
ATOM 5904 N N . GLN A 1 22 ? -2.717 9.378 1.057 1.00 0.14 22 GLN A N 4
ATOM 5905 C CA . GLN A 1 22 ? -3.769 9.481 2.052 1.00 0.15 22 GLN A CA 4
ATOM 5906 C C . GLN A 1 22 ? -4.912 10.368 1.554 1.00 0.15 22 GLN A C 4
ATOM 5907 O O . GLN A 1 22 ? -6.074 9.961 1.573 1.00 0.16 22 GLN A O 4
ATOM 5921 N N . TYR A 1 23 ? -4.578 11.561 1.068 1.00 0.16 23 TYR A N 4
ATOM 5922 C CA . TYR A 1 23 ? -5.586 12.466 0.536 1.00 0.17 23 TYR A CA 4
ATOM 5923 C C . TYR A 1 23 ? -6.207 11.912 -0.741 1.00 0.14 23 TYR A C 4
ATOM 5924 O O . TYR A 1 23 ? -7.385 12.133 -1.009 1.00 0.17 23 TYR A O 4
ATOM 5942 N N . ALA A 1 24 ? -5.416 11.181 -1.514 1.00 0.12 24 ALA A N 4
ATOM 5943 C CA . ALA A 1 24 ? -5.887 10.609 -2.768 1.00 0.12 24 ALA A CA 4
ATOM 5944 C C . ALA A 1 24 ? -6.956 9.552 -2.514 1.00 0.10 24 ALA A C 4
ATOM 5945 O O . ALA A 1 24 ? -7.982 9.515 -3.195 1.00 0.13 24 ALA A O 4
ATOM 5952 N N . PHE A 1 25 ? -6.714 8.700 -1.526 1.00 0.09 25 PHE A N 4
ATOM 5953 C CA . PHE A 1 25 ? -7.675 7.674 -1.147 1.00 0.09 25 PHE A CA 4
ATOM 5954 C C . PHE A 1 25 ? -8.914 8.302 -0.530 1.00 0.10 25 PHE A C 4
ATOM 5955 O O . PHE A 1 25 ? -10.039 7.947 -0.884 1.00 0.12 25 PHE A O 4
ATOM 5972 N N . GLU A 1 26 ? -8.708 9.250 0.378 1.00 0.10 26 GLU A N 4
ATOM 5973 C CA . GLU A 1 26 ? -9.819 9.944 1.017 1.00 0.12 26 GLU A CA 4
ATOM 5974 C C . GLU A 1 26 ? -10.647 10.703 -0.014 1.00 0.12 26 GLU A C 4
ATOM 5975 O O . GLU A 1 26 ? -11.857 10.865 0.147 1.00 0.17 26 GLU A O 4
ATOM 5987 N N . ASP A 1 27 ? -9.991 11.147 -1.079 1.00 0.12 27 ASP A N 4
ATOM 5988 C CA . ASP A 1 27 ? -10.674 11.799 -2.190 1.00 0.15 27 ASP A CA 4
ATOM 5989 C C . ASP A 1 27 ? -11.612 10.820 -2.891 1.00 0.15 27 ASP A C 4
ATOM 5990 O O . ASP A 1 27 ? -12.745 11.168 -3.230 1.00 0.19 27 ASP A O 4
ATOM 5999 N N . GLU A 1 28 ? -11.148 9.586 -3.076 1.00 0.15 28 GLU A N 4
ATOM 6000 C CA . GLU A 1 28 ? -11.951 8.555 -3.731 1.00 0.18 28 GLU A CA 4
ATOM 6001 C C . GLU A 1 28 ? -13.044 8.042 -2.796 1.00 0.20 28 GLU A C 4
ATOM 6002 O O . GLU A 1 28 ? -13.993 7.391 -3.231 1.00 0.34 28 GLU A O 4
ATOM 6014 N N . GLY A 1 29 ? -12.901 8.339 -1.511 1.00 0.21 29 GLY A N 4
ATOM 6015 C CA . GLY A 1 29 ? -13.899 7.940 -0.542 1.00 0.24 29 GLY A CA 4
ATOM 6016 C C . GLY A 1 29 ? -13.452 6.767 0.302 1.00 0.22 29 GLY A C 4
ATOM 6017 O O . GLY A 1 29 ? -14.211 5.823 0.521 1.00 0.29 29 GLY A O 4
ATOM 6021 N N . ALA A 1 30 ? -12.218 6.818 0.775 1.00 0.17 30 ALA A N 4
ATOM 6022 C CA . ALA A 1 30 ? -11.684 5.765 1.621 1.00 0.16 30 ALA A CA 4
ATOM 6023 C C . ALA A 1 30 ? -10.962 6.362 2.821 1.00 0.15 30 ALA A C 4
ATOM 6024 O O . ALA A 1 30 ? -10.481 7.490 2.759 1.00 0.23 30 ALA A O 4
ATOM 6031 N N . GLU A 1 31 ? -10.901 5.611 3.911 1.00 0.15 31 GLU A N 4
ATOM 6032 C CA . GLU A 1 31 ? -10.224 6.066 5.116 1.00 0.15 31 GLU A CA 4
ATOM 6033 C C . GLU A 1 31 ? -8.802 5.529 5.121 1.00 0.16 31 GLU A C 4
ATOM 6034 O O . GLU A 1 31 ? -8.570 4.401 4.709 1.00 0.30 31 GLU A O 4
ATOM 6046 N N . VAL A 1 32 ? -7.854 6.320 5.592 1.00 0.13 32 VAL A N 4
ATOM 6047 C CA . VAL A 1 32 ? -6.446 5.974 5.437 1.00 0.12 32 VAL A CA 4
ATOM 6048 C C . VAL A 1 32 ? -5.709 5.918 6.771 1.00 0.12 32 VAL A C 4
ATOM 6049 O O . VAL A 1 32 ? -5.985 6.700 7.683 1.00 0.18 32 VAL A O 4
ATOM 6062 N N . VAL A 1 33 ? -4.783 4.971 6.876 1.00 0.11 33 VAL A N 4
ATOM 6063 C CA . VAL A 1 33 ? -3.852 4.910 7.989 1.00 0.13 33 VAL A CA 4
ATOM 6064 C C . VAL A 1 33 ? -2.432 5.054 7.455 1.00 0.13 33 VAL A C 4
ATOM 6065 O O . VAL A 1 33 ? -2.070 4.401 6.474 1.00 0.22 33 VAL A O 4
ATOM 6078 N N . VAL A 1 34 ? -1.642 5.914 8.073 1.00 0.13 34 VAL A N 4
ATOM 6079 C CA . VAL A 1 34 ? -0.273 6.120 7.641 1.00 0.14 34 VAL A CA 4
ATOM 6080 C C . VAL A 1 34 ? 0.712 5.284 8.468 1.00 0.13 34 VAL A C 4
ATOM 6081 O O . VAL A 1 34 ? 0.651 5.264 9.699 1.00 0.17 34 VAL A O 4
ATOM 6094 N N . ALA A 1 35 ? 1.593 4.565 7.779 1.00 0.13 35 ALA A N 4
ATOM 6095 C CA . ALA A 1 35 ? 2.660 3.821 8.436 1.00 0.13 35 ALA A CA 4
ATOM 6096 C C . ALA A 1 35 ? 3.943 3.883 7.617 1.00 0.14 35 ALA A C 4
ATOM 6097 O O . ALA A 1 35 ? 3.924 3.719 6.399 1.00 0.16 35 ALA A O 4
ATOM 6104 N N . ALA A 1 36 ? 5.054 4.137 8.288 1.00 0.17 36 ALA A N 4
ATOM 6105 C CA . ALA A 1 36 ? 6.350 4.193 7.626 1.00 0.20 36 ALA A CA 4
ATOM 6106 C C . ALA A 1 36 ? 7.135 2.915 7.858 1.00 0.19 36 ALA A C 4
ATOM 6107 O O . ALA A 1 36 ? 8.147 2.665 7.203 1.00 0.24 36 ALA A O 4
ATOM 6114 N N . THR A 1 37 ? 6.672 2.110 8.801 1.00 0.19 37 THR A N 4
ATOM 6115 C CA . THR A 1 37 ? 7.371 0.891 9.161 1.00 0.19 37 THR A CA 4
ATOM 6116 C C . THR A 1 37 ? 6.450 -0.307 9.046 1.00 0.19 37 THR A C 4
ATOM 6117 O O . THR A 1 37 ? 5.224 -0.160 9.027 1.00 0.22 37 THR A O 4
ATOM 6128 N N . CYS A 1 38 ? 7.036 -1.489 8.985 1.00 0.20 38 CYS A N 4
ATOM 6129 C CA . CYS A 1 38 ? 6.264 -2.715 8.976 1.00 0.21 38 CYS A CA 4
ATOM 6130 C C . CYS A 1 38 ? 5.557 -2.882 10.314 1.00 0.17 38 CYS A C 4
ATOM 6131 O O . CYS A 1 38 ? 4.437 -3.382 10.383 1.00 0.20 38 CYS A O 4
ATOM 6139 N N . GLU A 1 39 ? 6.216 -2.420 11.371 1.00 0.19 39 GLU A N 4
ATOM 6140 C CA . GLU A 1 39 ? 5.668 -2.491 12.717 1.00 0.21 39 GLU A CA 4
ATOM 6141 C C . GLU A 1 39 ? 4.393 -1.661 12.834 1.00 0.18 39 GLU A C 4
ATOM 6142 O O . GLU A 1 39 ? 3.381 -2.145 13.346 1.00 0.19 39 GLU A O 4
ATOM 6154 N N . GLN A 1 40 ? 4.438 -0.416 12.354 1.00 0.17 40 GLN A N 4
ATOM 6155 C CA . GLN A 1 40 ? 3.260 0.440 12.349 1.00 0.16 40 GLN A CA 4
ATOM 6156 C C . GLN A 1 40 ? 2.132 -0.208 11.562 1.00 0.15 40 GLN A C 4
ATOM 6157 O O . GLN A 1 40 ? 0.971 -0.190 11.976 1.00 0.20 40 GLN A O 4
ATOM 6171 N N . ALA A 1 41 ? 2.497 -0.790 10.434 1.00 0.13 41 ALA A N 4
ATOM 6172 C CA . ALA A 1 41 ? 1.546 -1.440 9.556 1.00 0.14 41 ALA A CA 4
ATOM 6173 C C . ALA A 1 41 ? 0.848 -2.595 10.249 1.00 0.15 41 ALA A C 4
ATOM 6174 O O . ALA A 1 41 ? -0.376 -2.654 10.284 1.00 0.18 41 ALA A O 4
ATOM 6181 N N . LEU A 1 42 ? 1.636 -3.503 10.813 1.00 0.15 42 LEU A N 4
ATOM 6182 C CA . LEU A 1 42 ? 1.103 -4.674 11.486 1.00 0.17 42 LEU A CA 4
ATOM 6183 C C . LEU A 1 42 ? 0.235 -4.273 12.672 1.00 0.18 42 LEU A C 4
ATOM 6184 O O . LEU A 1 42 ? -0.696 -4.987 13.049 1.00 0.23 42 LEU A O 4
ATOM 6200 N N . LYS A 1 43 ? 0.547 -3.126 13.256 1.00 0.17 43 LYS A N 4
ATOM 6201 C CA . LYS A 1 43 ? -0.222 -2.599 14.373 1.00 0.20 43 LYS A CA 4
ATOM 6202 C C . LYS A 1 43 ? -1.605 -2.179 13.893 1.00 0.23 43 LYS A C 4
ATOM 6203 O O . LYS A 1 43 ? -2.620 -2.624 14.434 1.00 0.28 43 LYS A O 4
ATOM 6222 N N . SER A 1 44 ? -1.640 -1.342 12.864 1.00 0.23 44 SER A N 4
ATOM 6223 C CA . SER A 1 44 ? -2.899 -0.863 12.316 1.00 0.27 44 SER A CA 4
ATOM 6224 C C . SER A 1 44 ? -3.676 -2.013 11.689 1.00 0.28 44 SER A C 4
ATOM 6225 O O . SER A 1 44 ? -4.905 -2.052 11.746 1.00 0.35 44 SER A O 4
ATOM 6233 N N . LEU A 1 45 ? -2.944 -2.947 11.100 1.00 0.26 45 LEU A N 4
ATOM 6234 C CA . LEU A 1 45 ? -3.526 -4.117 10.468 1.00 0.31 45 LEU A CA 4
ATOM 6235 C C . LEU A 1 45 ? -4.288 -4.959 11.486 1.00 0.30 45 LEU A C 4
ATOM 6236 O O . LEU A 1 45 ? -5.316 -5.553 11.172 1.00 0.32 45 LEU A O 4
ATOM 6252 N N . ALA A 1 46 ? -3.776 -5.012 12.708 1.00 0.30 46 ALA A N 4
ATOM 6253 C CA . ALA A 1 46 ? -4.417 -5.781 13.764 1.00 0.35 46 ALA A CA 4
ATOM 6254 C C . ALA A 1 46 ? -5.549 -4.989 14.411 1.00 0.36 46 ALA A C 4
ATOM 6255 O O . ALA A 1 46 ? -6.564 -5.556 14.818 1.00 0.43 46 ALA A O 4
ATOM 6262 N N . ASP A 1 47 ? -5.371 -3.680 14.492 1.00 0.33 47 ASP A N 4
ATOM 6263 C CA . ASP A 1 47 ? -6.335 -2.811 15.164 1.00 0.38 47 ASP A CA 4
ATOM 6264 C C . ASP A 1 47 ? -7.540 -2.516 14.276 1.00 0.37 47 ASP A C 4
ATOM 6265 O O . ASP A 1 47 ? -8.676 -2.459 14.748 1.00 0.45 47 ASP A O 4
ATOM 6274 N N . ASN A 1 48 ? -7.288 -2.340 12.990 1.00 0.30 48 ASN A N 4
ATOM 6275 C CA . ASN A 1 48 ? -8.335 -1.972 12.045 1.00 0.28 48 ASN A CA 4
ATOM 6276 C C . ASN A 1 48 ? -8.562 -3.084 11.032 1.00 0.25 48 ASN A C 4
ATOM 6277 O O . ASN A 1 48 ? -7.723 -3.965 10.872 1.00 0.29 48 ASN A O 4
ATOM 6288 N N . PRO A 1 49 ? -9.698 -3.045 10.323 1.00 0.22 49 PRO A N 4
ATOM 6289 C CA . PRO A 1 49 ? -10.019 -3.994 9.278 1.00 0.20 49 PRO A CA 4
ATOM 6290 C C . PRO A 1 49 ? -9.596 -3.475 7.910 1.00 0.17 49 PRO A C 4
ATOM 6291 O O . PRO A 1 49 ? -10.398 -2.904 7.169 1.00 0.20 49 PRO A O 4
ATOM 6302 N N . ILE A 1 50 ? -8.329 -3.667 7.595 1.00 0.15 50 ILE A N 4
ATOM 6303 C CA . ILE A 1 50 ? -7.746 -3.137 6.377 1.00 0.15 50 ILE A CA 4
ATOM 6304 C C . ILE A 1 50 ? -8.352 -3.781 5.133 1.00 0.14 50 ILE A C 4
ATOM 6305 O O . ILE A 1 50 ? -8.322 -5.002 4.960 1.00 0.18 50 ILE A O 4
ATOM 6321 N N . ASP A 1 51 ? -8.909 -2.938 4.279 1.00 0.13 51 ASP A N 4
ATOM 6322 C CA . ASP A 1 51 ? -9.556 -3.381 3.056 1.00 0.13 51 ASP A CA 4
ATOM 6323 C C . ASP A 1 51 ? -8.568 -3.407 1.903 1.00 0.12 51 ASP A C 4
ATOM 6324 O O . ASP A 1 51 ? -8.671 -4.239 1.004 1.00 0.14 51 ASP A O 4
ATOM 6333 N N . VAL A 1 52 ? -7.613 -2.493 1.934 1.00 0.11 52 VAL A N 4
ATOM 6334 C CA . VAL A 1 52 ? -6.624 -2.385 0.876 1.00 0.11 52 VAL A CA 4
ATOM 6335 C C . VAL A 1 52 ? -5.405 -1.621 1.383 1.00 0.11 52 VAL A C 4
ATOM 6336 O O . VAL A 1 52 ? -5.495 -0.883 2.365 1.00 0.11 52 VAL A O 4
ATOM 6349 N N . ALA A 1 53 ? -4.268 -1.806 0.734 1.00 0.12 53 ALA A N 4
ATOM 6350 C CA . ALA A 1 53 ? -3.047 -1.158 1.164 1.00 0.12 53 ALA A CA 4
ATOM 6351 C C . ALA A 1 53 ? -2.183 -0.732 -0.017 1.00 0.12 53 ALA A C 4
ATOM 6352 O O . ALA A 1 53 ? -2.354 -1.213 -1.138 1.00 0.14 53 ALA A O 4
ATOM 6359 N N . VAL A 1 54 ? -1.270 0.187 0.244 1.00 0.12 54 VAL A N 4
ATOM 6360 C CA . VAL A 1 54 ? -0.289 0.617 -0.739 1.00 0.12 54 VAL A CA 4
ATOM 6361 C C . VAL A 1 54 ? 1.087 0.622 -0.116 1.00 0.12 54 VAL A C 4
ATOM 6362 O O . VAL A 1 54 ? 1.371 1.424 0.765 1.00 0.17 54 VAL A O 4
ATOM 6375 N N . LEU A 1 55 ? 1.936 -0.271 -0.575 1.00 0.13 55 LEU A N 4
ATOM 6376 C CA . LEU A 1 55 ? 3.209 -0.513 0.078 1.00 0.13 55 LEU A CA 4
ATOM 6377 C C . LEU A 1 55 ? 4.384 -0.071 -0.779 1.00 0.16 55 LEU A C 4
ATOM 6378 O O . LEU A 1 55 ? 4.541 -0.532 -1.908 1.00 0.14 55 LEU A O 4
ATOM 6394 N N . ASP A 1 56 ? 5.203 0.833 -0.254 1.00 0.30 56 ASP A N 4
ATOM 6395 C CA . ASP A 1 56 ? 6.473 1.135 -0.893 1.00 0.42 56 ASP A CA 4
ATOM 6396 C C . ASP A 1 56 ? 7.488 0.082 -0.489 1.00 0.48 56 ASP A C 4
ATOM 6397 O O . ASP A 1 56 ? 7.853 -0.050 0.682 1.00 0.69 56 ASP A O 4
ATOM 6406 N N . VAL A 1 57 ? 7.924 -0.674 -1.469 1.00 0.50 57 VAL A N 4
ATOM 6407 C CA . VAL A 1 57 ? 8.866 -1.753 -1.258 1.00 0.56 57 VAL A CA 4
ATOM 6408 C C . VAL A 1 57 ? 10.277 -1.199 -1.064 1.00 0.66 57 VAL A C 4
ATOM 6409 O O . VAL A 1 57 ? 11.209 -1.923 -0.716 1.00 0.80 57 VAL A O 4
ATOM 6422 N N . ASN A 1 58 ? 10.423 0.094 -1.279 1.00 0.68 58 ASN A N 4
ATOM 6423 C CA . ASN A 1 58 ? 11.706 0.755 -1.127 1.00 0.82 58 ASN A CA 4
ATOM 6424 C C . ASN A 1 58 ? 11.567 1.938 -0.178 1.00 0.74 58 ASN A C 4
ATOM 6425 O O . ASN A 1 58 ? 11.704 3.094 -0.574 1.00 0.92 58 ASN A O 4
ATOM 6436 N N . LEU A 1 59 ? 11.275 1.632 1.081 1.00 0.56 59 LEU A N 4
ATOM 6437 C CA . LEU A 1 59 ? 11.147 2.653 2.117 1.00 0.55 59 LEU A CA 4
ATOM 6438 C C . LEU A 1 59 ? 12.489 3.345 2.322 1.00 0.66 59 LEU A C 4
ATOM 6439 O O . LEU A 1 59 ? 12.556 4.516 2.697 1.00 0.85 59 LEU A O 4
ATOM 6455 N N . GLY A 1 60 ? 13.551 2.597 2.073 1.00 0.66 60 GLY A N 4
ATOM 6456 C CA . GLY A 1 60 ? 14.889 3.136 2.128 1.00 0.78 60 GLY A CA 4
ATOM 6457 C C . GLY A 1 60 ? 15.862 2.254 1.379 1.00 0.82 60 GLY A C 4
ATOM 6458 O O . GLY A 1 60 ? 15.440 1.430 0.564 1.00 0.81 60 GLY A O 4
ATOM 6462 N N . PRO A 1 61 ? 17.172 2.408 1.626 1.00 0.91 61 PRO A N 4
ATOM 6463 C CA . PRO A 1 61 ? 18.205 1.575 0.998 1.00 0.96 61 PRO A CA 4
ATOM 6464 C C . PRO A 1 61 ? 17.971 0.080 1.218 1.00 0.89 61 PRO A C 4
ATOM 6465 O O . PRO A 1 61 ? 18.198 -0.732 0.321 1.00 0.93 61 PRO A O 4
ATOM 6476 N N . LYS A 1 62 ? 17.518 -0.278 2.412 1.00 0.81 62 LYS A N 4
ATOM 6477 C CA . LYS A 1 62 ? 17.239 -1.672 2.733 1.00 0.78 62 LYS A CA 4
ATOM 6478 C C . LYS A 1 62 ? 15.817 -1.832 3.260 1.00 0.65 62 LYS A C 4
ATOM 6479 O O . LYS A 1 62 ? 15.157 -2.840 2.994 1.00 0.59 62 LYS A O 4
ATOM 6498 N N . SER A 1 63 ? 15.349 -0.824 3.988 1.00 0.63 63 SER A N 4
ATOM 6499 C CA . SER A 1 63 ? 14.027 -0.859 4.588 1.00 0.54 63 SER A CA 4
ATOM 6500 C C . SER A 1 63 ? 12.945 -0.994 3.522 1.00 0.43 63 SER A C 4
ATOM 6501 O O . SER A 1 63 ? 12.909 -0.245 2.542 1.00 0.46 63 SER A O 4
ATOM 6509 N N . HIS A 1 64 ? 12.087 -1.978 3.708 1.00 0.34 64 HIS A N 4
ATOM 6510 C CA . HIS A 1 64 ? 11.077 -2.316 2.723 1.00 0.28 64 HIS A CA 4
ATOM 6511 C C . HIS A 1 64 ? 9.790 -2.761 3.400 1.00 0.22 64 HIS A C 4
ATOM 6512 O O . HIS A 1 64 ? 9.809 -3.218 4.541 1.00 0.25 64 HIS A O 4
ATOM 6527 N N . CYS A 1 65 ? 8.677 -2.628 2.698 1.00 0.20 65 CYS A N 4
ATOM 6528 C CA . CYS A 1 65 ? 7.434 -3.230 3.136 1.00 0.21 65 CYS A CA 4
ATOM 6529 C C . CYS A 1 65 ? 7.537 -4.756 2.978 1.00 0.22 65 CYS A C 4
ATOM 6530 O O . CYS A 1 65 ? 7.162 -5.319 1.954 1.00 0.30 65 CYS A O 4
ATOM 6538 N N . GLY A 1 66 ? 8.067 -5.427 3.992 1.00 0.19 66 GLY A N 4
ATOM 6539 C CA . GLY A 1 66 ? 8.265 -6.863 3.894 1.00 0.23 66 GLY A CA 4
ATOM 6540 C C . GLY A 1 66 ? 7.225 -7.639 4.660 1.00 0.19 66 GLY A C 4
ATOM 6541 O O . GLY A 1 66 ? 6.320 -8.219 4.061 1.00 0.19 66 GLY A O 4
ATOM 6545 N N . PRO A 1 67 ? 7.327 -7.665 5.999 1.00 0.18 67 PRO A N 4
ATOM 6546 C CA . PRO A 1 67 ? 6.333 -8.312 6.848 1.00 0.18 67 PRO A CA 4
ATOM 6547 C C . PRO A 1 67 ? 4.923 -7.811 6.559 1.00 0.15 67 PRO A C 4
ATOM 6548 O O . PRO A 1 67 ? 3.953 -8.528 6.771 1.00 0.16 67 PRO A O 4
ATOM 6559 N N . VAL A 1 68 ? 4.822 -6.583 6.053 1.00 0.12 68 VAL A N 4
ATOM 6560 C CA . VAL A 1 68 ? 3.528 -5.997 5.720 1.00 0.10 68 VAL A CA 4
ATOM 6561 C C . VAL A 1 68 ? 2.920 -6.704 4.522 1.00 0.10 68 VAL A C 4
ATOM 6562 O O . VAL A 1 68 ? 1.737 -7.033 4.512 1.00 0.10 68 VAL A O 4
ATOM 6575 N N . ALA A 1 69 ? 3.751 -6.932 3.515 1.00 0.12 69 ALA A N 4
ATOM 6576 C CA . ALA A 1 69 ? 3.324 -7.606 2.303 1.00 0.14 69 ALA A CA 4
ATOM 6577 C C . ALA A 1 69 ? 2.806 -8.989 2.636 1.00 0.14 69 ALA A C 4
ATOM 6578 O O . ALA A 1 69 ? 1.689 -9.353 2.279 1.00 0.14 69 ALA A O 4
ATOM 6585 N N . ASP A 1 70 ? 3.629 -9.740 3.352 1.00 0.17 70 ASP A N 4
ATOM 6586 C CA . ASP A 1 70 ? 3.277 -11.087 3.781 1.00 0.19 70 ASP A CA 4
ATOM 6587 C C . ASP A 1 70 ? 2.042 -11.057 4.675 1.00 0.18 70 ASP A C 4
ATOM 6588 O O . ASP A 1 70 ? 1.183 -11.923 4.586 1.00 0.20 70 ASP A O 4
ATOM 6597 N N . ALA A 1 71 ? 1.961 -10.036 5.520 1.00 0.18 71 ALA A N 4
ATOM 6598 C CA . ALA A 1 71 ? 0.822 -9.850 6.414 1.00 0.18 71 ALA A CA 4
ATOM 6599 C C . ALA A 1 71 ? -0.477 -9.739 5.628 1.00 0.18 71 ALA A C 4
ATOM 6600 O O . ALA A 1 71 ? -1.467 -10.410 5.927 1.00 0.23 71 ALA A O 4
ATOM 6607 N N . LEU A 1 72 ? -0.457 -8.886 4.615 1.00 0.14 72 LEU A N 4
ATOM 6608 C CA . LEU A 1 72 ? -1.610 -8.679 3.764 1.00 0.14 72 LEU A CA 4
ATOM 6609 C C . LEU A 1 72 ? -1.890 -9.930 2.952 1.00 0.17 72 LEU A C 4
ATOM 6610 O O . LEU A 1 72 ? -3.037 -10.325 2.778 1.00 0.20 72 LEU A O 4
ATOM 6626 N N . LYS A 1 73 ? -0.823 -10.561 2.486 1.00 0.17 73 LYS A N 4
ATOM 6627 C CA . LYS A 1 73 ? -0.917 -11.824 1.767 1.00 0.21 73 LYS A CA 4
ATOM 6628 C C . LYS A 1 73 ? -1.569 -12.903 2.630 1.00 0.23 73 LYS A C 4
ATOM 6629 O O . LYS A 1 73 ? -2.373 -13.700 2.145 1.00 0.25 73 LYS A O 4
ATOM 6648 N N . GLN A 1 74 ? -1.231 -12.906 3.917 1.00 0.23 74 GLN A N 4
ATOM 6649 C CA . GLN A 1 74 ? -1.798 -13.868 4.861 1.00 0.26 74 GLN A CA 4
ATOM 6650 C C . GLN A 1 74 ? -3.294 -13.649 5.039 1.00 0.28 74 GLN A C 4
ATOM 6651 O O . GLN A 1 74 ? -4.069 -14.603 5.063 1.00 0.37 74 GLN A O 4
ATOM 6665 N N . ARG A 1 75 ? -3.698 -12.392 5.160 1.00 0.25 75 ARG A N 4
ATOM 6666 C CA . ARG A 1 75 ? -5.098 -12.067 5.398 1.00 0.29 75 ARG A CA 4
ATOM 6667 C C . ARG A 1 75 ? -5.855 -11.935 4.081 1.00 0.27 75 ARG A C 4
ATOM 6668 O O . ARG A 1 75 ? -7.048 -11.617 4.066 1.00 0.32 75 ARG A O 4
ATOM 6689 N N . ALA A 1 76 ? -5.142 -12.177 2.982 1.00 0.24 76 ALA A N 4
ATOM 6690 C CA . ALA A 1 76 ? -5.699 -12.100 1.634 1.00 0.25 76 ALA A CA 4
ATOM 6691 C C . ALA A 1 76 ? -6.210 -10.698 1.321 1.00 0.22 76 ALA A C 4
ATOM 6692 O O . ALA A 1 76 ? -7.163 -10.526 0.562 1.00 0.28 76 ALA A O 4
ATOM 6699 N N . ILE A 1 77 ? -5.569 -9.703 1.906 1.00 0.15 77 ILE A N 4
ATOM 6700 C CA . ILE A 1 77 ? -5.933 -8.321 1.676 1.00 0.15 77 ILE A CA 4
ATOM 6701 C C . ILE A 1 77 ? -5.263 -7.817 0.409 1.00 0.15 77 ILE A C 4
ATOM 6702 O O . ILE A 1 77 ? -4.068 -8.031 0.208 1.00 0.15 77 ILE A O 4
ATOM 6718 N N . PRO A 1 78 ? -6.027 -7.167 -0.472 1.00 0.16 78 PRO A N 4
ATOM 6719 C CA . PRO A 1 78 ? -5.489 -6.612 -1.699 1.00 0.17 78 PRO A CA 4
ATOM 6720 C C . PRO A 1 78 ? -4.667 -5.365 -1.435 1.00 0.15 78 PRO A C 4
ATOM 6721 O O . PRO A 1 78 ? -5.032 -4.520 -0.618 1.00 0.17 78 PRO A O 4
ATOM 6732 N N . PHE A 1 79 ? -3.552 -5.264 -2.122 1.00 0.14 79 PHE A N 4
ATOM 6733 C CA . PHE A 1 79 ? -2.655 -4.137 -1.953 1.00 0.14 79 PHE A CA 4
ATOM 6734 C C . PHE A 1 79 ? -1.795 -3.959 -3.184 1.00 0.14 79 PHE A C 4
ATOM 6735 O O . PHE A 1 79 ? -1.606 -4.891 -3.965 1.00 0.15 79 PHE A O 4
ATOM 6752 N N . ILE A 1 80 ? -1.295 -2.755 -3.359 1.00 0.14 80 ILE A N 4
ATOM 6753 C CA . ILE A 1 80 ? -0.449 -2.441 -4.495 1.00 0.15 80 ILE A CA 4
ATOM 6754 C C . ILE A 1 80 ? 0.892 -1.923 -4.012 1.00 0.15 80 ILE A C 4
ATOM 6755 O O . ILE A 1 80 ? 0.964 -1.173 -3.037 1.00 0.16 80 ILE A O 4
ATOM 6771 N N . LEU A 1 81 ? 1.950 -2.319 -4.691 1.00 0.16 81 LEU A N 4
ATOM 6772 C CA . LEU A 1 81 ? 3.278 -1.870 -4.332 1.00 0.17 81 LEU A CA 4
ATOM 6773 C C . LEU A 1 81 ? 3.600 -0.585 -5.065 1.00 0.20 81 LEU A C 4
ATOM 6774 O O . LEU A 1 81 ? 3.831 -0.585 -6.269 1.00 0.21 81 LEU A O 4
ATOM 6790 N N . HIS A 1 82 ? 3.625 0.507 -4.334 1.00 0.21 82 HIS A N 4
ATOM 6791 C CA . HIS A 1 82 ? 3.974 1.795 -4.903 1.00 0.25 82 HIS A CA 4
ATOM 6792 C C . HIS A 1 82 ? 5.401 2.130 -4.500 1.00 0.31 82 HIS A C 4
ATOM 6793 O O . HIS A 1 82 ? 5.655 3.004 -3.677 1.00 0.60 82 HIS A O 4
ATOM 6808 N N . THR A 1 83 ? 6.321 1.412 -5.115 1.00 0.38 83 THR A N 4
ATOM 6809 C CA . THR A 1 83 ? 7.716 1.443 -4.735 1.00 0.47 83 THR A CA 4
ATOM 6810 C C . THR A 1 83 ? 8.533 2.345 -5.654 1.00 0.57 83 THR A C 4
ATOM 6811 O O . THR A 1 83 ? 8.157 2.591 -6.803 1.00 0.61 83 THR A O 4
ATOM 6822 N N . GLY A 1 84 ? 9.645 2.848 -5.129 1.00 0.73 84 GLY A N 4
ATOM 6823 C CA . GLY A 1 84 ? 10.525 3.691 -5.911 1.00 0.90 84 GLY A CA 4
ATOM 6824 C C . GLY A 1 84 ? 11.702 2.934 -6.495 1.00 0.77 84 GLY A C 4
ATOM 6825 O O . GLY A 1 84 ? 12.547 3.524 -7.167 1.00 0.94 84 GLY A O 4
ATOM 6829 N N . ASP A 1 85 ? 11.764 1.632 -6.239 1.00 0.56 85 ASP A N 4
ATOM 6830 C CA . ASP A 1 85 ? 12.837 0.802 -6.776 1.00 0.56 85 ASP A CA 4
ATOM 6831 C C . ASP A 1 85 ? 12.380 -0.646 -6.883 1.00 0.56 85 ASP A C 4
ATOM 6832 O O . ASP A 1 85 ? 12.007 -1.267 -5.884 1.00 0.84 85 ASP A O 4
ATOM 6841 N N . LEU A 1 86 ? 12.417 -1.182 -8.092 1.00 0.67 86 LEU A N 4
ATOM 6842 C CA . LEU A 1 86 ? 11.907 -2.521 -8.344 1.00 0.78 86 LEU A CA 4
ATOM 6843 C C . LEU A 1 86 ? 13.038 -3.521 -8.562 1.00 0.87 86 LEU A C 4
ATOM 6844 O O . LEU A 1 86 ? 12.854 -4.721 -8.366 1.00 1.04 86 LEU A O 4
ATOM 6860 N N . ASP A 1 87 ? 14.208 -3.037 -8.958 1.00 0.91 87 ASP A N 4
ATOM 6861 C CA . ASP A 1 87 ? 15.318 -3.931 -9.288 1.00 1.00 87 ASP A CA 4
ATOM 6862 C C . ASP A 1 87 ? 16.084 -4.342 -8.039 1.00 0.99 87 ASP A C 4
ATOM 6863 O O . ASP A 1 87 ? 16.632 -5.442 -7.970 1.00 1.07 87 ASP A O 4
ATOM 6872 N N . ARG A 1 88 ? 16.114 -3.462 -7.051 1.00 0.99 88 ARG A N 4
ATOM 6873 C CA . ARG A 1 88 ? 16.776 -3.752 -5.789 1.00 1.05 88 ARG A CA 4
ATOM 6874 C C . ARG A 1 88 ? 15.881 -4.615 -4.907 1.00 0.99 88 ARG A C 4
ATOM 6875 O O . ARG A 1 88 ? 16.308 -5.137 -3.879 1.00 1.14 88 ARG A O 4
ATOM 6896 N N . HIS A 1 89 ? 14.634 -4.769 -5.320 1.00 0.92 89 HIS A N 4
ATOM 6897 C CA . HIS A 1 89 ? 13.664 -5.514 -4.530 1.00 0.90 89 HIS A CA 4
ATOM 6898 C C . HIS A 1 89 ? 12.921 -6.527 -5.384 1.00 0.90 89 HIS A C 4
ATOM 6899 O O . HIS A 1 89 ? 11.819 -6.943 -5.039 1.00 0.85 89 HIS A O 4
ATOM 6914 N N . GLY A 1 90 ? 13.539 -6.939 -6.482 1.00 0.97 90 GLY A N 4
ATOM 6915 C CA . GLY A 1 90 ? 12.877 -7.830 -7.420 1.00 0.98 90 GLY A CA 4
ATOM 6916 C C . GLY A 1 90 ? 12.553 -9.183 -6.819 1.00 0.94 90 GLY A C 4
ATOM 6917 O O . GLY A 1 90 ? 11.464 -9.721 -7.028 1.00 0.91 90 GLY A O 4
ATOM 6921 N N . GLU A 1 91 ? 13.489 -9.729 -6.058 1.00 0.97 91 GLU A N 4
ATOM 6922 C CA . GLU A 1 91 ? 13.294 -11.025 -5.428 1.00 0.96 91 GLU A CA 4
ATOM 6923 C C . GLU A 1 91 ? 12.282 -10.916 -4.291 1.00 0.84 91 GLU A C 4
ATOM 6924 O O . GLU A 1 91 ? 11.623 -11.890 -3.931 1.00 0.91 91 GLU A O 4
ATOM 6936 N N . LEU A 1 92 ? 12.161 -9.725 -3.729 1.00 0.71 92 LEU A N 4
ATOM 6937 C CA . LEU A 1 92 ? 11.156 -9.461 -2.712 1.00 0.62 92 LEU A CA 4
ATOM 6938 C C . LEU A 1 92 ? 9.772 -9.354 -3.352 1.00 0.55 92 LEU A C 4
ATOM 6939 O O . LEU A 1 92 ? 8.797 -9.909 -2.846 1.00 0.52 92 LEU A O 4
ATOM 6955 N N . LEU A 1 93 ? 9.702 -8.648 -4.477 1.00 0.55 93 LEU A N 4
ATOM 6956 C CA . LEU A 1 93 ? 8.453 -8.441 -5.198 1.00 0.55 93 LEU A CA 4
ATOM 6957 C C . LEU A 1 93 ? 7.810 -9.761 -5.609 1.00 0.60 93 LEU A C 4
ATOM 6958 O O . LEU A 1 93 ? 6.587 -9.905 -5.563 1.00 0.58 93 LEU A O 4
ATOM 6974 N N . ARG A 1 94 ? 8.637 -10.726 -5.997 1.00 0.71 94 ARG A N 4
ATOM 6975 C CA . ARG A 1 94 ? 8.139 -12.033 -6.409 1.00 0.80 94 ARG A CA 4
ATOM 6976 C C . ARG A 1 94 ? 7.477 -12.760 -5.236 1.00 0.73 94 ARG A C 4
ATOM 6977 O O . ARG A 1 94 ? 6.592 -13.593 -5.434 1.00 0.77 94 ARG A O 4
ATOM 6998 N N . LYS A 1 95 ? 7.901 -12.433 -4.017 1.00 0.69 95 LYS A N 4
ATOM 6999 C CA . LYS A 1 95 ? 7.304 -13.012 -2.816 1.00 0.70 95 LYS A CA 4
ATOM 7000 C C . LYS A 1 95 ? 5.959 -12.368 -2.539 1.00 0.56 95 LYS A C 4
ATOM 7001 O O . LYS A 1 95 ? 5.027 -13.018 -2.062 1.00 0.63 95 LYS A O 4
ATOM 7020 N N . ILE A 1 96 ? 5.877 -11.086 -2.839 1.00 0.43 96 ILE A N 4
ATOM 7021 C CA . ILE A 1 96 ? 4.669 -10.321 -2.627 1.00 0.36 96 ILE A CA 4
ATOM 7022 C C . ILE A 1 96 ? 3.585 -10.755 -3.607 1.00 0.37 96 ILE A C 4
ATOM 7023 O O . ILE A 1 96 ? 2.470 -11.083 -3.200 1.00 0.45 96 ILE A O 4
ATOM 7039 N N . ASP A 1 97 ? 3.934 -10.766 -4.892 1.00 0.35 97 ASP A N 4
ATOM 7040 C CA . ASP A 1 97 ? 3.011 -11.171 -5.955 1.00 0.40 97 ASP A CA 4
ATOM 7041 C C . ASP A 1 97 ? 1.732 -10.339 -5.901 1.00 0.39 97 ASP A C 4
ATOM 7042 O O . ASP A 1 97 ? 0.662 -10.826 -5.525 1.00 0.51 97 ASP A O 4
ATOM 7051 N N . ALA A 1 98 ? 1.865 -9.071 -6.256 1.00 0.29 98 ALA A N 4
ATOM 7052 C CA . ALA A 1 98 ? 0.749 -8.138 -6.254 1.00 0.27 98 ALA A CA 4
ATOM 7053 C C . ALA A 1 98 ? 1.039 -7.002 -7.227 1.00 0.23 98 ALA A C 4
ATOM 7054 O O . ALA A 1 98 ? 2.192 -6.813 -7.623 1.00 0.24 98 ALA A O 4
ATOM 7061 N N . PRO A 1 99 ? 0.008 -6.244 -7.640 1.00 0.22 99 PRO A N 4
ATOM 7062 C CA . PRO A 1 99 ? 0.169 -5.138 -8.592 1.00 0.20 99 PRO A CA 4
ATOM 7063 C C . PRO A 1 99 ? 1.169 -4.092 -8.112 1.00 0.20 99 PRO A C 4
ATOM 7064 O O . PRO A 1 99 ? 1.232 -3.776 -6.924 1.00 0.20 99 PRO A O 4
ATOM 7075 N N . VAL A 1 100 ? 1.959 -3.571 -9.039 1.00 0.23 100 VAL A N 4
ATOM 7076 C CA . VAL A 1 100 ? 2.978 -2.586 -8.712 1.00 0.25 100 VAL A CA 4
ATOM 7077 C C . VAL A 1 100 ? 2.722 -1.262 -9.433 1.00 0.28 100 VAL A C 4
ATOM 7078 O O . VAL A 1 100 ? 2.407 -1.238 -10.624 1.00 0.37 100 VAL A O 4
ATOM 7091 N N . MET A 1 101 ? 2.844 -0.171 -8.689 1.00 0.25 101 MET A N 4
ATOM 7092 C CA . MET A 1 101 ? 2.772 1.176 -9.241 1.00 0.28 101 MET A CA 4
ATOM 7093 C C . MET A 1 101 ? 4.090 1.886 -8.966 1.00 0.30 101 MET A C 4
ATOM 7094 O O . MET A 1 101 ? 4.266 2.506 -7.915 1.00 0.35 101 MET A O 4
ATOM 7108 N N . ALA A 1 102 ? 5.020 1.766 -9.900 1.00 0.37 102 ALA A N 4
ATOM 7109 C CA . ALA A 1 102 ? 6.366 2.305 -9.733 1.00 0.42 102 ALA A CA 4
ATOM 7110 C C . ALA A 1 102 ? 6.356 3.828 -9.639 1.00 0.39 102 ALA A C 4
ATOM 7111 O O . ALA A 1 102 ? 5.466 4.490 -10.175 1.00 0.38 102 ALA A O 4
ATOM 7118 N N . LYS A 1 103 ? 7.355 4.370 -8.950 1.00 0.45 103 LYS A N 4
ATOM 7119 C CA . LYS A 1 103 ? 7.505 5.811 -8.815 1.00 0.48 103 LYS A CA 4
ATOM 7120 C C . LYS A 1 103 ? 8.368 6.350 -9.950 1.00 0.58 103 LYS A C 4
ATOM 7121 O O . LYS A 1 103 ? 9.304 5.679 -10.390 1.00 0.67 103 LYS A O 4
ATOM 7140 N N . PRO A 1 104 ? 8.073 7.564 -10.444 1.00 0.60 104 PRO A N 4
ATOM 7141 C CA . PRO A 1 104 ? 6.977 8.401 -9.940 1.00 0.52 104 PRO A CA 4
ATOM 7142 C C . PRO A 1 104 ? 5.606 7.851 -10.314 1.00 0.44 104 PRO A C 4
ATOM 7143 O O . PRO A 1 104 ? 5.412 7.325 -11.411 1.00 0.52 104 PRO A O 4
ATOM 7154 N N . ALA A 1 105 ? 4.665 7.974 -9.393 1.00 0.35 105 ALA A N 4
ATOM 7155 C CA . ALA A 1 105 ? 3.309 7.508 -9.617 1.00 0.30 105 ALA A CA 4
ATOM 7156 C C . ALA A 1 105 ? 2.315 8.494 -9.045 1.00 0.27 105 ALA A C 4
ATOM 7157 O O . ALA A 1 105 ? 2.432 8.903 -7.887 1.00 0.30 105 ALA A O 4
ATOM 7164 N N . ASP A 1 106 ? 1.342 8.860 -9.855 1.00 0.26 106 ASP A N 4
ATOM 7165 C CA . ASP A 1 106 ? 0.303 9.778 -9.428 1.00 0.24 106 ASP A CA 4
ATOM 7166 C C . ASP A 1 106 ? -0.532 9.125 -8.347 1.00 0.18 106 ASP A C 4
ATOM 7167 O O . ASP A 1 106 ? -1.075 8.038 -8.538 1.00 0.17 106 ASP A O 4
ATOM 7176 N N . THR A 1 107 ? -0.620 9.797 -7.216 1.00 0.17 107 THR A N 4
ATOM 7177 C CA . THR A 1 107 ? -1.241 9.240 -6.030 1.00 0.15 107 THR A CA 4
ATOM 7178 C C . THR A 1 107 ? -2.718 8.932 -6.243 1.00 0.14 107 THR A C 4
ATOM 7179 O O . THR A 1 107 ? -3.257 8.021 -5.616 1.00 0.14 107 THR A O 4
ATOM 7190 N N . SER A 1 108 ? -3.360 9.664 -7.143 1.00 0.17 108 SER A N 4
ATOM 7191 C CA . SER A 1 108 ? -4.749 9.400 -7.479 1.00 0.18 108 SER A CA 4
ATOM 7192 C C . SER A 1 108 ? -4.849 8.086 -8.250 1.00 0.17 108 SER A C 4
ATOM 7193 O O . SER A 1 108 ? -5.749 7.285 -8.010 1.00 0.20 108 SER A O 4
ATOM 7201 N N . ASP A 1 109 ? -3.895 7.854 -9.151 1.00 0.17 109 ASP A N 4
ATOM 7202 C CA . ASP A 1 109 ? -3.846 6.607 -9.910 1.00 0.17 109 ASP A CA 4
ATOM 7203 C C . ASP A 1 109 ? -3.578 5.448 -8.975 1.00 0.15 109 ASP A C 4
ATOM 7204 O O . ASP A 1 109 ? -4.221 4.404 -9.058 1.00 0.19 109 ASP A O 4
ATOM 7213 N N . VAL A 1 110 ? -2.636 5.658 -8.069 1.00 0.12 110 VAL A N 4
ATOM 7214 C CA . VAL A 1 110 ? -2.284 4.656 -7.082 1.00 0.11 110 VAL A CA 4
ATOM 7215 C C . VAL A 1 110 ? -3.490 4.324 -6.206 1.00 0.11 110 VAL A C 4
ATOM 7216 O O . VAL A 1 110 ? -3.772 3.158 -5.934 1.00 0.13 110 VAL A O 4
ATOM 7229 N N . ALA A 1 111 ? -4.206 5.363 -5.790 1.00 0.11 111 ALA A N 4
ATOM 7230 C CA . ALA A 1 111 ? -5.393 5.201 -4.963 1.00 0.11 111 ALA A CA 4
ATOM 7231 C C . ALA A 1 111 ? -6.488 4.456 -5.713 1.00 0.11 111 ALA A C 4
ATOM 7232 O O . ALA A 1 111 ? -7.045 3.479 -5.210 1.00 0.10 111 ALA A O 4
ATOM 7239 N N . LYS A 1 112 ? -6.783 4.920 -6.923 1.00 0.12 112 LYS A N 4
ATOM 7240 C CA . LYS A 1 112 ? -7.821 4.315 -7.745 1.00 0.13 112 LYS A CA 4
ATOM 7241 C C . LYS A 1 112 ? -7.559 2.830 -7.965 1.00 0.15 112 LYS A C 4
ATOM 7242 O O . LYS A 1 112 ? -8.404 1.999 -7.640 1.00 0.23 112 LYS A O 4
ATOM 7261 N N . ARG A 1 113 ? -6.379 2.504 -8.488 1.00 0.14 113 ARG A N 4
ATOM 7262 C CA . ARG A 1 113 ? -6.054 1.125 -8.844 1.00 0.18 113 ARG A CA 4
ATOM 7263 C C . ARG A 1 113 ? -6.122 0.206 -7.628 1.00 0.16 113 ARG A C 4
ATOM 7264 O O . ARG A 1 113 ? -6.522 -0.954 -7.734 1.00 0.25 113 ARG A O 4
ATOM 7285 N N . ALA A 1 114 ? -5.728 0.735 -6.472 1.00 0.12 114 ALA A N 4
ATOM 7286 C CA . ALA A 1 114 ? -5.762 -0.025 -5.229 1.00 0.10 114 ALA A CA 4
ATOM 7287 C C . ALA A 1 114 ? -7.200 -0.300 -4.810 1.00 0.12 114 ALA A C 4
ATOM 7288 O O . ALA A 1 114 ? -7.577 -1.445 -4.556 1.00 0.14 114 ALA A O 4
ATOM 7295 N N . LEU A 1 115 ? -8.002 0.757 -4.768 1.00 0.12 115 LEU A N 4
ATOM 7296 C CA . LEU A 1 115 ? -9.399 0.655 -4.370 1.00 0.16 115 LEU A CA 4
ATOM 7297 C C . LEU A 1 115 ? -10.204 -0.209 -5.338 1.00 0.22 115 LEU A C 4
ATOM 7298 O O . LEU A 1 115 ? -11.218 -0.794 -4.957 1.00 0.27 115 LEU A O 4
ATOM 7314 N N . GLU A 1 116 ? -9.746 -0.295 -6.586 1.00 0.23 116 GLU A N 4
ATOM 7315 C CA . GLU A 1 116 ? -10.392 -1.143 -7.587 1.00 0.32 116 GLU A CA 4
ATOM 7316 C C . GLU A 1 116 ? -10.386 -2.610 -7.157 1.00 0.27 116 GLU A C 4
ATOM 7317 O O . GLU A 1 116 ? -11.248 -3.387 -7.564 1.00 0.31 116 GLU A O 4
ATOM 7329 N N . MET A 1 117 ? -9.410 -2.983 -6.335 1.00 0.26 117 MET A N 4
ATOM 7330 C CA . MET A 1 117 ? -9.292 -4.357 -5.860 1.00 0.27 117 MET A CA 4
ATOM 7331 C C . MET A 1 117 ? -10.149 -4.592 -4.620 1.00 0.31 117 MET A C 4
ATOM 7332 O O . MET A 1 117 ? -10.204 -5.707 -4.093 1.00 0.43 117 MET A O 4
ATOM 7346 N N . CYS A 1 118 ? -10.815 -3.544 -4.162 1.00 0.37 118 CYS A N 4
ATOM 7347 C CA . CYS A 1 118 ? -11.685 -3.636 -3.004 1.00 0.46 118 CYS A CA 4
ATOM 7348 C C . CYS A 1 118 ? -12.995 -2.904 -3.275 1.00 0.75 118 CYS A C 4
ATOM 7349 O O . CYS A 1 118 ? -13.232 -1.807 -2.761 1.00 1.45 118 CYS A O 4
ATOM 7357 N N . GLY A 1 119 ? -13.833 -3.507 -4.099 1.00 0.87 119 GLY A N 4
ATOM 7358 C CA . GLY A 1 119 ? -15.115 -2.916 -4.411 1.00 1.41 119 GLY A CA 4
ATOM 7359 C C . GLY A 1 119 ? -15.086 -2.125 -5.701 1.00 1.90 119 GLY A C 4
ATOM 7360 O O . GLY A 1 119 ? -15.813 -1.142 -5.851 1.00 2.57 119 GLY A O 4
ATOM 7364 N N . GLY A 1 120 ? -14.249 -2.554 -6.635 1.00 2.38 120 GLY A N 4
ATOM 7365 C CA . GLY A 1 120 ? -14.143 -1.873 -7.910 1.00 3.39 120 GLY A CA 4
ATOM 7366 C C . GLY A 1 120 ? -14.764 -2.673 -9.033 1.00 3.79 120 GLY A C 4
ATOM 7367 O O . GLY A 1 120 ? -14.188 -2.772 -10.120 1.00 4.48 120 GLY A O 4
ATOM 7371 N N . ASP A 1 121 ? -15.934 -3.247 -8.751 1.00 3.85 121 ASP A N 4
ATOM 7372 C CA . ASP A 1 121 ? -16.684 -4.068 -9.708 1.00 4.66 121 ASP A CA 4
ATOM 7373 C C . ASP A 1 121 ? -16.016 -5.429 -9.901 1.00 5.12 121 ASP A C 4
ATOM 7374 O O . ASP A 1 121 ? -14.813 -5.574 -9.675 1.00 5.58 121 ASP A O 4
ATOM 7383 N N . LYS A 1 122 ? -16.812 -6.426 -10.292 1.00 5.40 122 LYS A N 4
ATOM 7384 C CA . LYS A 1 122 ? -16.318 -7.785 -10.509 1.00 6.18 122 LYS A CA 4
ATOM 7385 C C . LYS A 1 122 ? -15.793 -8.376 -9.200 1.00 6.52 122 LYS A C 4
ATOM 7386 O O . LYS A 1 122 ? -14.601 -8.657 -9.056 1.00 6.59 122 LYS A O 4
ATOM 7405 N N . GLU A 1 123 ? -16.693 -8.541 -8.241 1.00 7.08 123 GLU A N 4
ATOM 7406 C CA . GLU A 1 123 ? -16.335 -9.089 -6.943 1.00 7.75 123 GLU A CA 4
ATOM 7407 C C . GLU A 1 123 ? -16.189 -10.607 -7.029 1.00 8.49 123 GLU A C 4
ATOM 7408 O O . GLU A 1 123 ? -17.123 -11.304 -7.425 1.00 8.95 123 GLU A O 4
ATOM 7420 N N . PRO A 1 124 ? -15.011 -11.134 -6.664 1.00 8.86 124 PRO A N 4
ATOM 7421 C CA . PRO A 1 124 ? -14.749 -12.574 -6.698 1.00 9.78 124 PRO A CA 4
ATOM 7422 C C . PRO A 1 124 ? -15.520 -13.324 -5.617 1.00 10.68 124 PRO A C 4
ATOM 7423 O O . PRO A 1 124 ? -15.949 -12.735 -4.620 1.00 11.17 124 PRO A O 4
ATOM 7434 N N . ALA A 1 125 ? -15.697 -14.618 -5.821 1.00 11.05 125 ALA A N 4
ATOM 7435 C CA . ALA A 1 125 ? -16.441 -15.448 -4.891 1.00 12.03 125 ALA A CA 4
ATOM 7436 C C . ALA A 1 125 ? -15.503 -16.125 -3.907 1.00 12.82 125 ALA A C 4
ATOM 7437 O O . ALA A 1 125 ? -15.673 -15.926 -2.690 1.00 13.28 125 ALA A O 4
ATOM 7445 N N . GLY A 1 1 ? -19.826 3.472 -5.699 1.00 8.80 1 GLY A N 5
ATOM 7446 C CA . GLY A 1 1 ? -19.233 2.129 -5.892 1.00 7.95 1 GLY A CA 5
ATOM 7447 C C . GLY A 1 1 ? -19.152 1.359 -4.595 1.00 6.99 1 GLY A C 5
ATOM 7448 O O . GLY A 1 1 ? -19.933 0.438 -4.364 1.00 6.86 1 GLY A O 5
ATOM 7454 N N . ALA A 1 2 ? -18.210 1.741 -3.744 1.00 6.60 2 ALA A N 5
ATOM 7455 C CA . ALA A 1 2 ? -18.034 1.104 -2.446 1.00 5.99 2 ALA A CA 5
ATOM 7456 C C . ALA A 1 2 ? -19.222 1.399 -1.536 1.00 5.01 2 ALA A C 5
ATOM 7457 O O . ALA A 1 2 ? -19.729 2.522 -1.503 1.00 5.16 2 ALA A O 5
ATOM 7464 N N . MET A 1 3 ? -19.658 0.374 -0.806 1.00 4.41 3 MET A N 5
ATOM 7465 C CA . MET A 1 3 ? -20.821 0.473 0.072 1.00 3.85 3 MET A CA 5
ATOM 7466 C C . MET A 1 3 ? -20.548 1.423 1.229 1.00 2.56 3 MET A C 5
ATOM 7467 O O . MET A 1 3 ? -21.465 2.027 1.789 1.00 2.73 3 MET A O 5
ATOM 7481 N N . GLY A 1 4 ? -19.286 1.534 1.584 1.00 1.85 4 GLY A N 5
ATOM 7482 C CA . GLY A 1 4 ? -18.875 2.451 2.622 1.00 1.07 4 GLY A CA 5
ATOM 7483 C C . GLY A 1 4 ? -17.525 3.043 2.309 1.00 0.99 4 GLY A C 5
ATOM 7484 O O . GLY A 1 4 ? -17.236 3.362 1.155 1.00 1.65 4 GLY A O 5
ATOM 7488 N N . MET A 1 5 ? -16.690 3.179 3.319 1.00 0.57 5 MET A N 5
ATOM 7489 C CA . MET A 1 5 ? -15.341 3.671 3.114 1.00 0.43 5 MET A CA 5
ATOM 7490 C C . MET A 1 5 ? -14.334 2.579 3.436 1.00 0.33 5 MET A C 5
ATOM 7491 O O . MET A 1 5 ? -14.298 2.069 4.557 1.00 0.40 5 MET A O 5
ATOM 7505 N N . PRO A 1 6 ? -13.522 2.192 2.448 1.00 0.22 6 PRO A N 5
ATOM 7506 C CA . PRO A 1 6 ? -12.502 1.157 2.610 1.00 0.17 6 PRO A CA 5
ATOM 7507 C C . PRO A 1 6 ? -11.389 1.598 3.550 1.00 0.16 6 PRO A C 5
ATOM 7508 O O . PRO A 1 6 ? -10.937 2.746 3.497 1.00 0.21 6 PRO A O 5
ATOM 7519 N N . LYS A 1 7 ? -10.962 0.697 4.417 1.00 0.14 7 LYS A N 5
ATOM 7520 C CA . LYS A 1 7 ? -9.861 0.979 5.319 1.00 0.15 7 LYS A CA 5
ATOM 7521 C C . LYS A 1 7 ? -8.540 0.694 4.609 1.00 0.13 7 LYS A C 5
ATOM 7522 O O . LYS A 1 7 ? -8.182 -0.462 4.375 1.00 0.15 7 LYS A O 5
ATOM 7541 N N . VAL A 1 8 ? -7.839 1.758 4.262 1.00 0.12 8 VAL A N 5
ATOM 7542 C CA . VAL A 1 8 ? -6.612 1.670 3.490 1.00 0.12 8 VAL A CA 5
ATOM 7543 C C . VAL A 1 8 ? -5.396 1.785 4.394 1.00 0.12 8 VAL A C 5
ATOM 7544 O O . VAL A 1 8 ? -5.380 2.587 5.323 1.00 0.20 8 VAL A O 5
ATOM 7557 N N . LEU A 1 9 ? -4.389 0.974 4.129 1.00 0.09 9 LEU A N 5
ATOM 7558 C CA . LEU A 1 9 ? -3.133 1.057 4.843 1.00 0.09 9 LEU A CA 5
ATOM 7559 C C . LEU A 1 9 ? -2.030 1.559 3.916 1.00 0.10 9 LEU A C 5
ATOM 7560 O O . LEU A 1 9 ? -1.686 0.901 2.938 1.00 0.12 9 LEU A O 5
ATOM 7576 N N . VAL A 1 10 ? -1.487 2.728 4.216 1.00 0.10 10 VAL A N 5
ATOM 7577 C CA . VAL A 1 10 ? -0.422 3.298 3.406 1.00 0.10 10 VAL A CA 5
ATOM 7578 C C . VAL A 1 10 ? 0.935 3.045 4.035 1.00 0.10 10 VAL A C 5
ATOM 7579 O O . VAL A 1 10 ? 1.179 3.397 5.187 1.00 0.12 10 VAL A O 5
ATOM 7592 N N . LEU A 1 11 ? 1.800 2.416 3.268 1.00 0.11 11 LEU A N 5
ATOM 7593 C CA . LEU A 1 11 ? 3.173 2.191 3.666 1.00 0.11 11 LEU A CA 5
ATOM 7594 C C . LEU A 1 11 ? 4.073 3.161 2.931 1.00 0.12 11 LEU A C 5
ATOM 7595 O O . LEU A 1 11 ? 4.306 3.009 1.737 1.00 0.17 11 LEU A O 5
ATOM 7611 N N . GLU A 1 12 ? 4.556 4.158 3.646 1.00 0.14 12 GLU A N 5
ATOM 7612 C CA . GLU A 1 12 ? 5.389 5.196 3.058 1.00 0.16 12 GLU A CA 5
ATOM 7613 C C . GLU A 1 12 ? 6.024 6.032 4.160 1.00 0.21 12 GLU A C 5
ATOM 7614 O O . GLU A 1 12 ? 5.331 6.585 5.016 1.00 0.37 12 GLU A O 5
ATOM 7626 N N . ASP A 1 13 ? 7.346 6.104 4.138 1.00 0.22 13 ASP A N 5
ATOM 7627 C CA . ASP A 1 13 ? 8.092 6.835 5.149 1.00 0.27 13 ASP A CA 5
ATOM 7628 C C . ASP A 1 13 ? 8.221 8.299 4.748 1.00 0.28 13 ASP A C 5
ATOM 7629 O O . ASP A 1 13 ? 8.468 9.163 5.586 1.00 0.42 13 ASP A O 5
ATOM 7638 N N . GLU A 1 14 ? 8.039 8.566 3.456 1.00 0.23 14 GLU A N 5
ATOM 7639 C CA . GLU A 1 14 ? 8.044 9.930 2.948 1.00 0.25 14 GLU A CA 5
ATOM 7640 C C . GLU A 1 14 ? 6.684 10.578 3.183 1.00 0.22 14 GLU A C 5
ATOM 7641 O O . GLU A 1 14 ? 5.719 10.283 2.473 1.00 0.22 14 GLU A O 5
ATOM 7653 N N . PRO A 1 15 ? 6.592 11.481 4.176 1.00 0.23 15 PRO A N 5
ATOM 7654 C CA . PRO A 1 15 ? 5.319 12.062 4.608 1.00 0.22 15 PRO A CA 5
ATOM 7655 C C . PRO A 1 15 ? 4.573 12.777 3.495 1.00 0.19 15 PRO A C 5
ATOM 7656 O O . PRO A 1 15 ? 3.351 12.823 3.504 1.00 0.19 15 PRO A O 5
ATOM 7667 N N . LEU A 1 16 ? 5.301 13.322 2.532 1.00 0.21 16 LEU A N 5
ATOM 7668 C CA . LEU A 1 16 ? 4.673 14.038 1.432 1.00 0.21 16 LEU A CA 5
ATOM 7669 C C . LEU A 1 16 ? 3.925 13.056 0.533 1.00 0.18 16 LEU A C 5
ATOM 7670 O O . LEU A 1 16 ? 2.746 13.245 0.240 1.00 0.20 16 LEU A O 5
ATOM 7686 N N . ILE A 1 17 ? 4.613 11.996 0.126 1.00 0.18 17 ILE A N 5
ATOM 7687 C CA . ILE A 1 17 ? 4.016 10.952 -0.694 1.00 0.18 17 ILE A CA 5
ATOM 7688 C C . ILE A 1 17 ? 2.898 10.269 0.078 1.00 0.17 17 ILE A C 5
ATOM 7689 O O . ILE A 1 17 ? 1.813 10.030 -0.453 1.00 0.19 17 ILE A O 5
ATOM 7705 N N . ALA A 1 18 ? 3.175 9.980 1.342 1.00 0.16 18 ALA A N 5
ATOM 7706 C CA . ALA A 1 18 ? 2.196 9.360 2.225 1.00 0.17 18 ALA A CA 5
ATOM 7707 C C . ALA A 1 18 ? 0.950 10.227 2.334 1.00 0.19 18 ALA A C 5
ATOM 7708 O O . ALA A 1 18 ? -0.168 9.744 2.175 1.00 0.21 18 ALA A O 5
ATOM 7715 N N . MET A 1 19 ? 1.161 11.512 2.597 1.00 0.19 19 MET A N 5
ATOM 7716 C CA . MET A 1 19 ? 0.087 12.486 2.669 1.00 0.22 19 MET A CA 5
ATOM 7717 C C . MET A 1 19 ? -0.677 12.557 1.353 1.00 0.19 19 MET A C 5
ATOM 7718 O O . MET A 1 19 ? -1.905 12.628 1.334 1.00 0.20 19 MET A O 5
ATOM 7732 N N . ASN A 1 20 ? 0.065 12.536 0.254 1.00 0.17 20 ASN A N 5
ATOM 7733 C CA . ASN A 1 20 ? -0.508 12.608 -1.073 1.00 0.17 20 ASN A CA 5
ATOM 7734 C C . ASN A 1 20 ? -1.371 11.390 -1.363 1.00 0.15 20 ASN A C 5
ATOM 7735 O O . ASN A 1 20 ? -2.496 11.517 -1.843 1.00 0.17 20 ASN A O 5
ATOM 7746 N N . LEU A 1 21 ? -0.842 10.210 -1.071 1.00 0.14 21 LEU A N 5
ATOM 7747 C CA . LEU A 1 21 ? -1.604 8.984 -1.185 1.00 0.13 21 LEU A CA 5
ATOM 7748 C C . LEU A 1 21 ? -2.817 9.028 -0.277 1.00 0.13 21 LEU A C 5
ATOM 7749 O O . LEU A 1 21 ? -3.929 8.714 -0.697 1.00 0.13 21 LEU A O 5
ATOM 7765 N N . GLN A 1 22 ? -2.598 9.454 0.958 1.00 0.14 22 GLN A N 5
ATOM 7766 C CA . GLN A 1 22 ? -3.661 9.541 1.938 1.00 0.15 22 GLN A CA 5
ATOM 7767 C C . GLN A 1 22 ? -4.819 10.377 1.411 1.00 0.15 22 GLN A C 5
ATOM 7768 O O . GLN A 1 22 ? -5.969 9.936 1.424 1.00 0.16 22 GLN A O 5
ATOM 7782 N N . TYR A 1 23 ? -4.511 11.572 0.919 1.00 0.16 23 TYR A N 5
ATOM 7783 C CA . TYR A 1 23 ? -5.543 12.460 0.423 1.00 0.17 23 TYR A CA 5
ATOM 7784 C C . TYR A 1 23 ? -6.156 11.917 -0.852 1.00 0.14 23 TYR A C 5
ATOM 7785 O O . TYR A 1 23 ? -7.313 12.189 -1.147 1.00 0.17 23 TYR A O 5
ATOM 7803 N N . ALA A 1 24 ? -5.384 11.140 -1.592 1.00 0.12 24 ALA A N 5
ATOM 7804 C CA . ALA A 1 24 ? -5.876 10.510 -2.806 1.00 0.12 24 ALA A CA 5
ATOM 7805 C C . ALA A 1 24 ? -6.927 9.458 -2.467 1.00 0.10 24 ALA A C 5
ATOM 7806 O O . ALA A 1 24 ? -7.998 9.412 -3.077 1.00 0.13 24 ALA A O 5
ATOM 7813 N N . PHE A 1 25 ? -6.621 8.629 -1.476 1.00 0.09 25 PHE A N 5
ATOM 7814 C CA . PHE A 1 25 ? -7.543 7.597 -1.029 1.00 0.09 25 PHE A CA 5
ATOM 7815 C C . PHE A 1 25 ? -8.779 8.217 -0.384 1.00 0.10 25 PHE A C 5
ATOM 7816 O O . PHE A 1 25 ? -9.907 7.806 -0.656 1.00 0.12 25 PHE A O 5
ATOM 7833 N N . GLU A 1 26 ? -8.568 9.221 0.458 1.00 0.10 26 GLU A N 5
ATOM 7834 C CA . GLU A 1 26 ? -9.676 9.902 1.114 1.00 0.12 26 GLU A CA 5
ATOM 7835 C C . GLU A 1 26 ? -10.506 10.694 0.106 1.00 0.12 26 GLU A C 5
ATOM 7836 O O . GLU A 1 26 ? -11.707 10.887 0.298 1.00 0.17 26 GLU A O 5
ATOM 7848 N N . ASP A 1 27 ? -9.868 11.132 -0.973 1.00 0.12 27 ASP A N 5
ATOM 7849 C CA . ASP A 1 27 ? -10.563 11.834 -2.049 1.00 0.15 27 ASP A CA 5
ATOM 7850 C C . ASP A 1 27 ? -11.479 10.871 -2.792 1.00 0.15 27 ASP A C 5
ATOM 7851 O O . ASP A 1 27 ? -12.502 11.264 -3.350 1.00 0.19 27 ASP A O 5
ATOM 7860 N N . GLU A 1 28 ? -11.106 9.598 -2.782 1.00 0.15 28 GLU A N 5
ATOM 7861 C CA . GLU A 1 28 ? -11.934 8.552 -3.361 1.00 0.18 28 GLU A CA 5
ATOM 7862 C C . GLU A 1 28 ? -12.982 8.068 -2.364 1.00 0.20 28 GLU A C 5
ATOM 7863 O O . GLU A 1 28 ? -13.752 7.153 -2.653 1.00 0.34 28 GLU A O 5
ATOM 7875 N N . GLY A 1 29 ? -13.006 8.689 -1.191 1.00 0.21 29 GLY A N 5
ATOM 7876 C CA . GLY A 1 29 ? -13.979 8.333 -0.181 1.00 0.24 29 GLY A CA 5
ATOM 7877 C C . GLY A 1 29 ? -13.569 7.117 0.619 1.00 0.22 29 GLY A C 5
ATOM 7878 O O . GLY A 1 29 ? -14.364 6.198 0.816 1.00 0.29 29 GLY A O 5
ATOM 7882 N N . ALA A 1 30 ? -12.327 7.099 1.071 1.00 0.17 30 ALA A N 5
ATOM 7883 C CA . ALA A 1 30 ? -11.838 6.014 1.905 1.00 0.16 30 ALA A CA 5
ATOM 7884 C C . ALA A 1 30 ? -11.174 6.567 3.158 1.00 0.15 30 ALA A C 5
ATOM 7885 O O . ALA A 1 30 ? -11.049 7.782 3.318 1.00 0.23 30 ALA A O 5
ATOM 7892 N N . GLU A 1 31 ? -10.756 5.678 4.047 1.00 0.15 31 GLU A N 5
ATOM 7893 C CA . GLU A 1 31 ? -10.093 6.081 5.277 1.00 0.15 31 GLU A CA 5
ATOM 7894 C C . GLU A 1 31 ? -8.709 5.462 5.333 1.00 0.16 31 GLU A C 5
ATOM 7895 O O . GLU A 1 31 ? -8.547 4.278 5.060 1.00 0.30 31 GLU A O 5
ATOM 7907 N N . VAL A 1 32 ? -7.718 6.257 5.690 1.00 0.13 32 VAL A N 5
ATOM 7908 C CA . VAL A 1 32 ? -6.333 5.843 5.547 1.00 0.12 32 VAL A CA 5
ATOM 7909 C C . VAL A 1 32 ? -5.621 5.730 6.890 1.00 0.12 32 VAL A C 5
ATOM 7910 O O . VAL A 1 32 ? -5.761 6.590 7.758 1.00 0.18 32 VAL A O 5
ATOM 7923 N N . VAL A 1 33 ? -4.869 4.653 7.049 1.00 0.11 33 VAL A N 5
ATOM 7924 C CA . VAL A 1 33 ? -3.917 4.531 8.134 1.00 0.13 33 VAL A CA 5
ATOM 7925 C C . VAL A 1 33 ? -2.523 4.637 7.546 1.00 0.13 33 VAL A C 5
ATOM 7926 O O . VAL A 1 33 ? -2.169 3.869 6.652 1.00 0.22 33 VAL A O 5
ATOM 7939 N N . VAL A 1 34 ? -1.742 5.583 8.017 1.00 0.13 34 VAL A N 5
ATOM 7940 C CA . VAL A 1 34 ? -0.422 5.803 7.455 1.00 0.14 34 VAL A CA 5
ATOM 7941 C C . VAL A 1 34 ? 0.650 5.196 8.347 1.00 0.13 34 VAL A C 5
ATOM 7942 O O . VAL A 1 34 ? 0.720 5.490 9.539 1.00 0.17 34 VAL A O 5
ATOM 7955 N N . ALA A 1 35 ? 1.467 4.335 7.765 1.00 0.13 35 ALA A N 5
ATOM 7956 C CA . ALA A 1 35 ? 2.530 3.674 8.493 1.00 0.13 35 ALA A CA 5
ATOM 7957 C C . ALA A 1 35 ? 3.849 3.799 7.749 1.00 0.14 35 ALA A C 5
ATOM 7958 O O . ALA A 1 35 ? 3.899 3.690 6.523 1.00 0.16 35 ALA A O 5
ATOM 7965 N N . ALA A 1 36 ? 4.914 4.038 8.495 1.00 0.17 36 ALA A N 5
ATOM 7966 C CA . ALA A 1 36 ? 6.238 4.169 7.910 1.00 0.20 36 ALA A CA 5
ATOM 7967 C C . ALA A 1 36 ? 7.064 2.906 8.124 1.00 0.19 36 ALA A C 5
ATOM 7968 O O . ALA A 1 36 ? 8.130 2.747 7.529 1.00 0.24 36 ALA A O 5
ATOM 7975 N N . THR A 1 37 ? 6.580 2.008 8.974 1.00 0.19 37 THR A N 5
ATOM 7976 C CA . THR A 1 37 ? 7.322 0.794 9.284 1.00 0.19 37 THR A CA 5
ATOM 7977 C C . THR A 1 37 ? 6.445 -0.441 9.162 1.00 0.19 37 THR A C 5
ATOM 7978 O O . THR A 1 37 ? 5.225 -0.335 9.008 1.00 0.22 37 THR A O 5
ATOM 7989 N N . CYS A 1 38 ? 7.072 -1.606 9.233 1.00 0.20 38 CYS A N 5
ATOM 7990 C CA . CYS A 1 38 ? 6.343 -2.859 9.306 1.00 0.21 38 CYS A CA 5
ATOM 7991 C C . CYS A 1 38 ? 5.483 -2.876 10.553 1.00 0.17 38 CYS A C 5
ATOM 7992 O O . CYS A 1 38 ? 4.293 -3.168 10.500 1.00 0.20 38 CYS A O 5
ATOM 8000 N N . GLU A 1 39 ? 6.116 -2.543 11.664 1.00 0.19 39 GLU A N 5
ATOM 8001 C CA . GLU A 1 39 ? 5.461 -2.502 12.968 1.00 0.21 39 GLU A CA 5
ATOM 8002 C C . GLU A 1 39 ? 4.192 -1.657 12.937 1.00 0.18 39 GLU A C 5
ATOM 8003 O O . GLU A 1 39 ? 3.136 -2.103 13.380 1.00 0.19 39 GLU A O 5
ATOM 8015 N N . GLN A 1 40 ? 4.298 -0.444 12.405 1.00 0.17 40 GLN A N 5
ATOM 8016 C CA . GLN A 1 40 ? 3.149 0.441 12.291 1.00 0.16 40 GLN A CA 5
ATOM 8017 C C . GLN A 1 40 ? 2.051 -0.188 11.439 1.00 0.15 40 GLN A C 5
ATOM 8018 O O . GLN A 1 40 ? 0.861 -0.040 11.721 1.00 0.20 40 GLN A O 5
ATOM 8032 N N . ALA A 1 41 ? 2.465 -0.900 10.407 1.00 0.13 41 ALA A N 5
ATOM 8033 C CA . ALA A 1 41 ? 1.538 -1.549 9.499 1.00 0.14 41 ALA A CA 5
ATOM 8034 C C . ALA A 1 41 ? 0.858 -2.735 10.162 1.00 0.15 41 ALA A C 5
ATOM 8035 O O . ALA A 1 41 ? -0.364 -2.864 10.126 1.00 0.18 41 ALA A O 5
ATOM 8042 N N . LEU A 1 42 ? 1.663 -3.591 10.775 1.00 0.15 42 LEU A N 5
ATOM 8043 C CA . LEU A 1 42 ? 1.166 -4.772 11.453 1.00 0.17 42 LEU A CA 5
ATOM 8044 C C . LEU A 1 42 ? 0.275 -4.370 12.624 1.00 0.18 42 LEU A C 5
ATOM 8045 O O . LEU A 1 42 ? -0.646 -5.097 13.003 1.00 0.23 42 LEU A O 5
ATOM 8061 N N . LYS A 1 43 ? 0.555 -3.204 13.192 1.00 0.17 43 LYS A N 5
ATOM 8062 C CA . LYS A 1 43 ? -0.296 -2.637 14.222 1.00 0.20 43 LYS A CA 5
ATOM 8063 C C . LYS A 1 43 ? -1.664 -2.333 13.635 1.00 0.23 43 LYS A C 5
ATOM 8064 O O . LYS A 1 43 ? -2.685 -2.740 14.179 1.00 0.28 43 LYS A O 5
ATOM 8083 N N . SER A 1 44 ? -1.676 -1.630 12.510 1.00 0.23 44 SER A N 5
ATOM 8084 C CA . SER A 1 44 ? -2.921 -1.260 11.857 1.00 0.27 44 SER A CA 5
ATOM 8085 C C . SER A 1 44 ? -3.668 -2.498 11.369 1.00 0.28 44 SER A C 5
ATOM 8086 O O . SER A 1 44 ? -4.895 -2.517 11.347 1.00 0.35 44 SER A O 5
ATOM 8094 N N . LEU A 1 45 ? -2.920 -3.530 10.988 1.00 0.26 45 LEU A N 5
ATOM 8095 C CA . LEU A 1 45 ? -3.507 -4.794 10.574 1.00 0.31 45 LEU A CA 5
ATOM 8096 C C . LEU A 1 45 ? -4.352 -5.382 11.701 1.00 0.30 45 LEU A C 5
ATOM 8097 O O . LEU A 1 45 ? -5.444 -5.900 11.473 1.00 0.32 45 LEU A O 5
ATOM 8113 N N . ALA A 1 46 ? -3.838 -5.296 12.920 1.00 0.30 46 ALA A N 5
ATOM 8114 C CA . ALA A 1 46 ? -4.528 -5.842 14.079 1.00 0.35 46 ALA A CA 5
ATOM 8115 C C . ALA A 1 46 ? -5.559 -4.861 14.631 1.00 0.36 46 ALA A C 5
ATOM 8116 O O . ALA A 1 46 ? -6.644 -5.257 15.057 1.00 0.43 46 ALA A O 5
ATOM 8123 N N . ASP A 1 47 ? -5.212 -3.583 14.617 1.00 0.33 47 ASP A N 5
ATOM 8124 C CA . ASP A 1 47 ? -6.049 -2.545 15.213 1.00 0.38 47 ASP A CA 5
ATOM 8125 C C . ASP A 1 47 ? -7.245 -2.218 14.327 1.00 0.37 47 ASP A C 5
ATOM 8126 O O . ASP A 1 47 ? -8.342 -1.954 14.818 1.00 0.45 47 ASP A O 5
ATOM 8135 N N . ASN A 1 48 ? -7.033 -2.245 13.020 1.00 0.30 48 ASN A N 5
ATOM 8136 C CA . ASN A 1 48 ? -8.079 -1.886 12.073 1.00 0.28 48 ASN A CA 5
ATOM 8137 C C . ASN A 1 48 ? -8.348 -3.040 11.115 1.00 0.25 48 ASN A C 5
ATOM 8138 O O . ASN A 1 48 ? -7.533 -3.950 10.980 1.00 0.29 48 ASN A O 5
ATOM 8149 N N . PRO A 1 49 ? -9.502 -3.020 10.437 1.00 0.22 49 PRO A N 5
ATOM 8150 C CA . PRO A 1 49 ? -9.852 -4.004 9.434 1.00 0.20 49 PRO A CA 5
ATOM 8151 C C . PRO A 1 49 ? -9.444 -3.539 8.042 1.00 0.17 49 PRO A C 5
ATOM 8152 O O . PRO A 1 49 ? -10.225 -2.903 7.333 1.00 0.20 49 PRO A O 5
ATOM 8163 N N . ILE A 1 50 ? -8.217 -3.851 7.671 1.00 0.15 50 ILE A N 5
ATOM 8164 C CA . ILE A 1 50 ? -7.642 -3.381 6.423 1.00 0.15 50 ILE A CA 5
ATOM 8165 C C . ILE A 1 50 ? -8.340 -4.002 5.216 1.00 0.14 50 ILE A C 5
ATOM 8166 O O . ILE A 1 50 ? -8.349 -5.222 5.048 1.00 0.18 50 ILE A O 5
ATOM 8182 N N . ASP A 1 51 ? -8.931 -3.151 4.386 1.00 0.13 51 ASP A N 5
ATOM 8183 C CA . ASP A 1 51 ? -9.607 -3.599 3.175 1.00 0.13 51 ASP A CA 5
ATOM 8184 C C . ASP A 1 51 ? -8.643 -3.601 2.009 1.00 0.12 51 ASP A C 5
ATOM 8185 O O . ASP A 1 51 ? -8.771 -4.402 1.084 1.00 0.14 51 ASP A O 5
ATOM 8194 N N . VAL A 1 52 ? -7.685 -2.690 2.058 1.00 0.11 52 VAL A N 5
ATOM 8195 C CA . VAL A 1 52 ? -6.721 -2.532 0.989 1.00 0.11 52 VAL A CA 5
ATOM 8196 C C . VAL A 1 52 ? -5.508 -1.779 1.510 1.00 0.11 52 VAL A C 5
ATOM 8197 O O . VAL A 1 52 ? -5.593 -1.071 2.514 1.00 0.11 52 VAL A O 5
ATOM 8210 N N . ALA A 1 53 ? -4.384 -1.944 0.849 1.00 0.12 53 ALA A N 5
ATOM 8211 C CA . ALA A 1 53 ? -3.176 -1.265 1.252 1.00 0.12 53 ALA A CA 5
ATOM 8212 C C . ALA A 1 53 ? -2.386 -0.791 0.050 1.00 0.12 53 ALA A C 5
ATOM 8213 O O . ALA A 1 53 ? -2.639 -1.195 -1.085 1.00 0.14 53 ALA A O 5
ATOM 8220 N N . VAL A 1 54 ? -1.434 0.075 0.308 1.00 0.12 54 VAL A N 5
ATOM 8221 C CA . VAL A 1 54 ? -0.522 0.527 -0.701 1.00 0.12 54 VAL A CA 5
ATOM 8222 C C . VAL A 1 54 ? 0.869 0.569 -0.084 1.00 0.12 54 VAL A C 5
ATOM 8223 O O . VAL A 1 54 ? 1.085 1.206 0.941 1.00 0.17 54 VAL A O 5
ATOM 8236 N N . LEU A 1 55 ? 1.787 -0.182 -0.651 1.00 0.13 55 LEU A N 5
ATOM 8237 C CA . LEU A 1 55 ? 3.081 -0.376 -0.020 1.00 0.13 55 LEU A CA 5
ATOM 8238 C C . LEU A 1 55 ? 4.196 0.194 -0.867 1.00 0.16 55 LEU A C 5
ATOM 8239 O O . LEU A 1 55 ? 4.512 -0.340 -1.930 1.00 0.14 55 LEU A O 5
ATOM 8255 N N . ASP A 1 56 ? 4.779 1.287 -0.403 1.00 0.30 56 ASP A N 5
ATOM 8256 C CA . ASP A 1 56 ? 5.935 1.853 -1.064 1.00 0.42 56 ASP A CA 5
ATOM 8257 C C . ASP A 1 56 ? 7.166 1.080 -0.641 1.00 0.48 56 ASP A C 5
ATOM 8258 O O . ASP A 1 56 ? 7.729 1.322 0.426 1.00 0.69 56 ASP A O 5
ATOM 8267 N N . VAL A 1 57 ? 7.561 0.142 -1.487 1.00 0.50 57 VAL A N 5
ATOM 8268 C CA . VAL A 1 57 ? 8.602 -0.832 -1.168 1.00 0.56 57 VAL A CA 5
ATOM 8269 C C . VAL A 1 57 ? 9.873 -0.173 -0.630 1.00 0.66 57 VAL A C 5
ATOM 8270 O O . VAL A 1 57 ? 10.579 -0.748 0.197 1.00 0.80 57 VAL A O 5
ATOM 8283 N N . ASN A 1 58 ? 10.153 1.034 -1.080 1.00 0.68 58 ASN A N 5
ATOM 8284 C CA . ASN A 1 58 ? 11.343 1.738 -0.643 1.00 0.82 58 ASN A CA 5
ATOM 8285 C C . ASN A 1 58 ? 11.010 2.680 0.512 1.00 0.74 58 ASN A C 5
ATOM 8286 O O . ASN A 1 58 ? 10.833 3.882 0.317 1.00 0.92 58 ASN A O 5
ATOM 8297 N N . LEU A 1 59 ? 10.913 2.121 1.714 1.00 0.56 59 LEU A N 5
ATOM 8298 C CA . LEU A 1 59 ? 10.663 2.918 2.914 1.00 0.55 59 LEU A CA 5
ATOM 8299 C C . LEU A 1 59 ? 11.939 3.629 3.345 1.00 0.66 59 LEU A C 5
ATOM 8300 O O . LEU A 1 59 ? 11.921 4.538 4.172 1.00 0.85 59 LEU A O 5
ATOM 8316 N N . GLY A 1 60 ? 13.047 3.186 2.785 1.00 0.66 60 GLY A N 5
ATOM 8317 C CA . GLY A 1 60 ? 14.324 3.792 3.056 1.00 0.78 60 GLY A CA 5
ATOM 8318 C C . GLY A 1 60 ? 15.423 3.078 2.311 1.00 0.82 60 GLY A C 5
ATOM 8319 O O . GLY A 1 60 ? 15.134 2.289 1.410 1.00 0.81 60 GLY A O 5
ATOM 8323 N N . PRO A 1 61 ? 16.689 3.329 2.663 1.00 0.91 61 PRO A N 5
ATOM 8324 C CA . PRO A 1 61 ? 17.837 2.668 2.034 1.00 0.96 61 PRO A CA 5
ATOM 8325 C C . PRO A 1 61 ? 17.720 1.143 2.069 1.00 0.89 61 PRO A C 5
ATOM 8326 O O . PRO A 1 61 ? 17.964 0.467 1.068 1.00 0.93 61 PRO A O 5
ATOM 8337 N N . LYS A 1 62 ? 17.342 0.607 3.223 1.00 0.81 62 LYS A N 5
ATOM 8338 C CA . LYS A 1 62 ? 17.129 -0.831 3.366 1.00 0.78 62 LYS A CA 5
ATOM 8339 C C . LYS A 1 62 ? 15.698 -1.126 3.803 1.00 0.65 62 LYS A C 5
ATOM 8340 O O . LYS A 1 62 ? 15.189 -2.231 3.599 1.00 0.59 62 LYS A O 5
ATOM 8359 N N . SER A 1 63 ? 15.053 -0.139 4.404 1.00 0.63 63 SER A N 5
ATOM 8360 C CA . SER A 1 63 ? 13.697 -0.294 4.899 1.00 0.54 63 SER A CA 5
ATOM 8361 C C . SER A 1 63 ? 12.721 -0.569 3.756 1.00 0.43 63 SER A C 5
ATOM 8362 O O . SER A 1 63 ? 12.708 0.137 2.746 1.00 0.46 63 SER A O 5
ATOM 8370 N N . HIS A 1 64 ? 11.926 -1.615 3.917 1.00 0.34 64 HIS A N 5
ATOM 8371 C CA . HIS A 1 64 ? 10.958 -2.017 2.907 1.00 0.28 64 HIS A CA 5
ATOM 8372 C C . HIS A 1 64 ? 9.694 -2.547 3.569 1.00 0.22 64 HIS A C 5
ATOM 8373 O O . HIS A 1 64 ? 9.742 -3.050 4.689 1.00 0.25 64 HIS A O 5
ATOM 8388 N N . CYS A 1 65 ? 8.565 -2.443 2.886 1.00 0.20 65 CYS A N 5
ATOM 8389 C CA . CYS A 1 65 ? 7.340 -3.056 3.372 1.00 0.21 65 CYS A CA 5
ATOM 8390 C C . CYS A 1 65 ? 7.375 -4.550 3.051 1.00 0.22 65 CYS A C 5
ATOM 8391 O O . CYS A 1 65 ? 6.865 -4.983 2.020 1.00 0.30 65 CYS A O 5
ATOM 8399 N N . GLY A 1 66 ? 7.975 -5.336 3.938 1.00 0.19 66 GLY A N 5
ATOM 8400 C CA . GLY A 1 66 ? 8.119 -6.761 3.687 1.00 0.23 66 GLY A CA 5
ATOM 8401 C C . GLY A 1 66 ? 7.150 -7.590 4.500 1.00 0.19 66 GLY A C 5
ATOM 8402 O O . GLY A 1 66 ? 6.258 -8.226 3.939 1.00 0.19 66 GLY A O 5
ATOM 8406 N N . PRO A 1 67 ? 7.299 -7.610 5.836 1.00 0.18 67 PRO A N 5
ATOM 8407 C CA . PRO A 1 67 ? 6.347 -8.279 6.720 1.00 0.18 67 PRO A CA 5
ATOM 8408 C C . PRO A 1 67 ? 4.932 -7.747 6.527 1.00 0.15 67 PRO A C 5
ATOM 8409 O O . PRO A 1 67 ? 3.956 -8.433 6.816 1.00 0.16 67 PRO A O 5
ATOM 8420 N N . VAL A 1 68 ? 4.835 -6.519 6.024 1.00 0.12 68 VAL A N 5
ATOM 8421 C CA . VAL A 1 68 ? 3.548 -5.910 5.728 1.00 0.10 68 VAL A CA 5
ATOM 8422 C C . VAL A 1 68 ? 2.894 -6.632 4.567 1.00 0.10 68 VAL A C 5
ATOM 8423 O O . VAL A 1 68 ? 1.720 -6.991 4.619 1.00 0.10 68 VAL A O 5
ATOM 8436 N N . ALA A 1 69 ? 3.681 -6.839 3.522 1.00 0.12 69 ALA A N 5
ATOM 8437 C CA . ALA A 1 69 ? 3.224 -7.545 2.343 1.00 0.14 69 ALA A CA 5
ATOM 8438 C C . ALA A 1 69 ? 2.728 -8.922 2.722 1.00 0.14 69 ALA A C 5
ATOM 8439 O O . ALA A 1 69 ? 1.644 -9.320 2.331 1.00 0.14 69 ALA A O 5
ATOM 8446 N N . ASP A 1 70 ? 3.521 -9.627 3.516 1.00 0.17 70 ASP A N 5
ATOM 8447 C CA . ASP A 1 70 ? 3.164 -10.970 3.963 1.00 0.19 70 ASP A CA 5
ATOM 8448 C C . ASP A 1 70 ? 1.914 -10.930 4.833 1.00 0.18 70 ASP A C 5
ATOM 8449 O O . ASP A 1 70 ? 1.079 -11.824 4.773 1.00 0.20 70 ASP A O 5
ATOM 8458 N N . ALA A 1 71 ? 1.792 -9.879 5.634 1.00 0.18 71 ALA A N 5
ATOM 8459 C CA . ALA A 1 71 ? 0.632 -9.691 6.497 1.00 0.18 71 ALA A CA 5
ATOM 8460 C C . ALA A 1 71 ? -0.638 -9.537 5.673 1.00 0.18 71 ALA A C 5
ATOM 8461 O O . ALA A 1 71 ? -1.697 -10.056 6.024 1.00 0.23 71 ALA A O 5
ATOM 8468 N N . LEU A 1 72 ? -0.524 -8.805 4.582 1.00 0.14 72 LEU A N 5
ATOM 8469 C CA . LEU A 1 72 ? -1.629 -8.627 3.665 1.00 0.14 72 LEU A CA 5
ATOM 8470 C C . LEU A 1 72 ? -1.880 -9.904 2.878 1.00 0.17 72 LEU A C 5
ATOM 8471 O O . LEU A 1 72 ? -3.014 -10.341 2.730 1.00 0.20 72 LEU A O 5
ATOM 8487 N N . LYS A 1 73 ? -0.800 -10.510 2.414 1.00 0.17 73 LYS A N 5
ATOM 8488 C CA . LYS A 1 73 ? -0.847 -11.779 1.700 1.00 0.21 73 LYS A CA 5
ATOM 8489 C C . LYS A 1 73 ? -1.514 -12.863 2.545 1.00 0.23 73 LYS A C 5
ATOM 8490 O O . LYS A 1 73 ? -2.293 -13.671 2.038 1.00 0.25 73 LYS A O 5
ATOM 8509 N N . GLN A 1 74 ? -1.209 -12.850 3.837 1.00 0.23 74 GLN A N 5
ATOM 8510 C CA . GLN A 1 74 ? -1.707 -13.848 4.778 1.00 0.26 74 GLN A CA 5
ATOM 8511 C C . GLN A 1 74 ? -3.222 -13.758 4.917 1.00 0.28 74 GLN A C 5
ATOM 8512 O O . GLN A 1 74 ? -3.911 -14.768 5.037 1.00 0.37 74 GLN A O 5
ATOM 8526 N N . ARG A 1 75 ? -3.730 -12.539 4.899 1.00 0.25 75 ARG A N 5
ATOM 8527 C CA . ARG A 1 75 ? -5.160 -12.307 5.033 1.00 0.29 75 ARG A CA 5
ATOM 8528 C C . ARG A 1 75 ? -5.826 -12.067 3.683 1.00 0.27 75 ARG A C 5
ATOM 8529 O O . ARG A 1 75 ? -7.005 -11.716 3.621 1.00 0.32 75 ARG A O 5
ATOM 8550 N N . ALA A 1 76 ? -5.061 -12.258 2.609 1.00 0.24 76 ALA A N 5
ATOM 8551 C CA . ALA A 1 76 ? -5.554 -12.074 1.243 1.00 0.25 76 ALA A CA 5
ATOM 8552 C C . ALA A 1 76 ? -6.081 -10.655 1.017 1.00 0.22 76 ALA A C 5
ATOM 8553 O O . ALA A 1 76 ? -7.030 -10.444 0.261 1.00 0.28 76 ALA A O 5
ATOM 8560 N N . ILE A 1 77 ? -5.456 -9.685 1.671 1.00 0.15 77 ILE A N 5
ATOM 8561 C CA . ILE A 1 77 ? -5.832 -8.294 1.517 1.00 0.15 77 ILE A CA 5
ATOM 8562 C C . ILE A 1 77 ? -5.158 -7.713 0.283 1.00 0.15 77 ILE A C 5
ATOM 8563 O O . ILE A 1 77 ? -3.964 -7.918 0.076 1.00 0.15 77 ILE A O 5
ATOM 8579 N N . PRO A 1 78 ? -5.919 -7.003 -0.564 1.00 0.16 78 PRO A N 5
ATOM 8580 C CA . PRO A 1 78 ? -5.382 -6.400 -1.775 1.00 0.17 78 PRO A CA 5
ATOM 8581 C C . PRO A 1 78 ? -4.505 -5.194 -1.479 1.00 0.15 78 PRO A C 5
ATOM 8582 O O . PRO A 1 78 ? -4.801 -4.394 -0.591 1.00 0.17 78 PRO A O 5
ATOM 8593 N N . PHE A 1 79 ? -3.424 -5.078 -2.224 1.00 0.14 79 PHE A N 5
ATOM 8594 C CA . PHE A 1 79 ? -2.490 -3.976 -2.066 1.00 0.14 79 PHE A CA 5
ATOM 8595 C C . PHE A 1 79 ? -1.629 -3.833 -3.301 1.00 0.14 79 PHE A C 5
ATOM 8596 O O . PHE A 1 79 ? -1.463 -4.781 -4.072 1.00 0.15 79 PHE A O 5
ATOM 8613 N N . ILE A 1 80 ? -1.101 -2.643 -3.491 1.00 0.14 80 ILE A N 5
ATOM 8614 C CA . ILE A 1 80 ? -0.242 -2.365 -4.630 1.00 0.15 80 ILE A CA 5
ATOM 8615 C C . ILE A 1 80 ? 1.130 -1.935 -4.148 1.00 0.15 80 ILE A C 5
ATOM 8616 O O . ILE A 1 80 ? 1.249 -1.166 -3.193 1.00 0.16 80 ILE A O 5
ATOM 8632 N N . LEU A 1 81 ? 2.159 -2.431 -4.804 1.00 0.16 81 LEU A N 5
ATOM 8633 C CA . LEU A 1 81 ? 3.517 -2.058 -4.473 1.00 0.17 81 LEU A CA 5
ATOM 8634 C C . LEU A 1 81 ? 3.905 -0.837 -5.273 1.00 0.20 81 LEU A C 5
ATOM 8635 O O . LEU A 1 81 ? 4.064 -0.897 -6.486 1.00 0.21 81 LEU A O 5
ATOM 8651 N N . HIS A 1 82 ? 4.032 0.268 -4.592 1.00 0.21 82 HIS A N 5
ATOM 8652 C CA . HIS A 1 82 ? 4.386 1.511 -5.233 1.00 0.25 82 HIS A CA 5
ATOM 8653 C C . HIS A 1 82 ? 5.861 1.787 -4.978 1.00 0.31 82 HIS A C 5
ATOM 8654 O O . HIS A 1 82 ? 6.282 1.896 -3.843 1.00 0.60 82 HIS A O 5
ATOM 8669 N N . THR A 1 83 ? 6.655 1.838 -6.035 1.00 0.38 83 THR A N 5
ATOM 8670 C CA . THR A 1 83 ? 8.092 2.014 -5.884 1.00 0.47 83 THR A CA 5
ATOM 8671 C C . THR A 1 83 ? 8.747 2.253 -7.237 1.00 0.57 83 THR A C 5
ATOM 8672 O O . THR A 1 83 ? 8.217 1.855 -8.269 1.00 0.61 83 THR A O 5
ATOM 8683 N N . GLY A 1 84 ? 9.884 2.928 -7.227 1.00 0.73 84 GLY A N 5
ATOM 8684 C CA . GLY A 1 84 ? 10.638 3.138 -8.443 1.00 0.90 84 GLY A CA 5
ATOM 8685 C C . GLY A 1 84 ? 11.903 2.309 -8.460 1.00 0.77 84 GLY A C 5
ATOM 8686 O O . GLY A 1 84 ? 12.671 2.350 -9.419 1.00 0.94 84 GLY A O 5
ATOM 8690 N N . ASP A 1 85 ? 12.114 1.551 -7.392 1.00 0.56 85 ASP A N 5
ATOM 8691 C CA . ASP A 1 85 ? 13.293 0.707 -7.269 1.00 0.56 85 ASP A CA 5
ATOM 8692 C C . ASP A 1 85 ? 12.891 -0.761 -7.344 1.00 0.56 85 ASP A C 5
ATOM 8693 O O . ASP A 1 85 ? 13.115 -1.537 -6.410 1.00 0.84 85 ASP A O 5
ATOM 8702 N N . LEU A 1 86 ? 12.296 -1.132 -8.472 1.00 0.67 86 LEU A N 5
ATOM 8703 C CA . LEU A 1 86 ? 11.765 -2.477 -8.663 1.00 0.78 86 LEU A CA 5
ATOM 8704 C C . LEU A 1 86 ? 12.891 -3.494 -8.770 1.00 0.87 86 LEU A C 5
ATOM 8705 O O . LEU A 1 86 ? 12.871 -4.520 -8.097 1.00 1.04 86 LEU A O 5
ATOM 8721 N N . ASP A 1 87 ? 13.876 -3.198 -9.609 1.00 0.91 87 ASP A N 5
ATOM 8722 C CA . ASP A 1 87 ? 14.989 -4.117 -9.846 1.00 1.00 87 ASP A CA 5
ATOM 8723 C C . ASP A 1 87 ? 15.796 -4.329 -8.571 1.00 0.99 87 ASP A C 5
ATOM 8724 O O . ASP A 1 87 ? 16.320 -5.414 -8.327 1.00 1.07 87 ASP A O 5
ATOM 8733 N N . ARG A 1 88 ? 15.883 -3.287 -7.758 1.00 0.99 88 ARG A N 5
ATOM 8734 C CA . ARG A 1 88 ? 16.596 -3.355 -6.489 1.00 1.05 88 ARG A CA 5
ATOM 8735 C C . ARG A 1 88 ? 15.843 -4.190 -5.457 1.00 0.99 88 ARG A C 5
ATOM 8736 O O . ARG A 1 88 ? 16.404 -4.576 -4.433 1.00 1.14 88 ARG A O 5
ATOM 8757 N N . HIS A 1 89 ? 14.571 -4.453 -5.714 1.00 0.92 89 HIS A N 5
ATOM 8758 C CA . HIS A 1 89 ? 13.750 -5.207 -4.775 1.00 0.90 89 HIS A CA 5
ATOM 8759 C C . HIS A 1 89 ? 12.930 -6.283 -5.479 1.00 0.90 89 HIS A C 5
ATOM 8760 O O . HIS A 1 89 ? 11.837 -6.629 -5.032 1.00 0.85 89 HIS A O 5
ATOM 8775 N N . GLY A 1 90 ? 13.472 -6.829 -6.561 1.00 0.97 90 GLY A N 5
ATOM 8776 C CA . GLY A 1 90 ? 12.745 -7.815 -7.341 1.00 0.98 90 GLY A CA 5
ATOM 8777 C C . GLY A 1 90 ? 12.594 -9.134 -6.611 1.00 0.94 90 GLY A C 5
ATOM 8778 O O . GLY A 1 90 ? 11.627 -9.868 -6.821 1.00 0.91 90 GLY A O 5
ATOM 8782 N N . GLU A 1 91 ? 13.544 -9.434 -5.740 1.00 0.97 91 GLU A N 5
ATOM 8783 C CA . GLU A 1 91 ? 13.502 -10.660 -4.961 1.00 0.96 91 GLU A CA 5
ATOM 8784 C C . GLU A 1 91 ? 12.492 -10.533 -3.828 1.00 0.84 91 GLU A C 5
ATOM 8785 O O . GLU A 1 91 ? 11.934 -11.527 -3.361 1.00 0.91 91 GLU A O 5
ATOM 8797 N N . LEU A 1 92 ? 12.255 -9.302 -3.401 1.00 0.71 92 LEU A N 5
ATOM 8798 C CA . LEU A 1 92 ? 11.209 -9.016 -2.434 1.00 0.62 92 LEU A CA 5
ATOM 8799 C C . LEU A 1 92 ? 9.846 -9.043 -3.121 1.00 0.55 92 LEU A C 5
ATOM 8800 O O . LEU A 1 92 ? 8.912 -9.681 -2.641 1.00 0.52 92 LEU A O 5
ATOM 8816 N N . LEU A 1 93 ? 9.758 -8.365 -4.264 1.00 0.55 93 LEU A N 5
ATOM 8817 C CA . LEU A 1 93 ? 8.526 -8.283 -5.038 1.00 0.55 93 LEU A CA 5
ATOM 8818 C C . LEU A 1 93 ? 8.001 -9.660 -5.427 1.00 0.60 93 LEU A C 5
ATOM 8819 O O . LEU A 1 93 ? 6.795 -9.899 -5.391 1.00 0.58 93 LEU A O 5
ATOM 8835 N N . ARG A 1 94 ? 8.903 -10.564 -5.789 1.00 0.71 94 ARG A N 5
ATOM 8836 C CA . ARG A 1 94 ? 8.511 -11.908 -6.200 1.00 0.80 94 ARG A CA 5
ATOM 8837 C C . ARG A 1 94 ? 7.899 -12.690 -5.036 1.00 0.73 94 ARG A C 5
ATOM 8838 O O . ARG A 1 94 ? 7.112 -13.615 -5.245 1.00 0.77 94 ARG A O 5
ATOM 8859 N N . LYS A 1 95 ? 8.264 -12.318 -3.812 1.00 0.69 95 LYS A N 5
ATOM 8860 C CA . LYS A 1 95 ? 7.671 -12.913 -2.620 1.00 0.70 95 LYS A CA 5
ATOM 8861 C C . LYS A 1 95 ? 6.251 -12.401 -2.430 1.00 0.56 95 LYS A C 5
ATOM 8862 O O . LYS A 1 95 ? 5.388 -13.091 -1.890 1.00 0.63 95 LYS A O 5
ATOM 8881 N N . ILE A 1 96 ? 6.029 -11.180 -2.881 1.00 0.43 96 ILE A N 5
ATOM 8882 C CA . ILE A 1 96 ? 4.754 -10.518 -2.730 1.00 0.36 96 ILE A CA 5
ATOM 8883 C C . ILE A 1 96 ? 3.784 -10.949 -3.827 1.00 0.37 96 ILE A C 5
ATOM 8884 O O . ILE A 1 96 ? 2.675 -11.405 -3.541 1.00 0.45 96 ILE A O 5
ATOM 8900 N N . ASP A 1 97 ? 4.224 -10.810 -5.075 1.00 0.35 97 ASP A N 5
ATOM 8901 C CA . ASP A 1 97 ? 3.407 -11.140 -6.243 1.00 0.40 97 ASP A CA 5
ATOM 8902 C C . ASP A 1 97 ? 2.067 -10.406 -6.194 1.00 0.39 97 ASP A C 5
ATOM 8903 O O . ASP A 1 97 ? 1.020 -10.986 -5.892 1.00 0.51 97 ASP A O 5
ATOM 8912 N N . ALA A 1 98 ? 2.132 -9.115 -6.469 1.00 0.29 98 ALA A N 5
ATOM 8913 C CA . ALA A 1 98 ? 0.968 -8.244 -6.482 1.00 0.27 98 ALA A CA 5
ATOM 8914 C C . ALA A 1 98 ? 1.253 -7.070 -7.410 1.00 0.23 98 ALA A C 5
ATOM 8915 O O . ALA A 1 98 ? 2.398 -6.899 -7.831 1.00 0.24 98 ALA A O 5
ATOM 8922 N N . PRO A 1 99 ? 0.241 -6.256 -7.763 1.00 0.22 99 PRO A N 5
ATOM 8923 C CA . PRO A 1 99 ? 0.429 -5.136 -8.693 1.00 0.20 99 PRO A CA 5
ATOM 8924 C C . PRO A 1 99 ? 1.489 -4.151 -8.208 1.00 0.20 99 PRO A C 5
ATOM 8925 O O . PRO A 1 99 ? 1.530 -3.797 -7.031 1.00 0.20 99 PRO A O 5
ATOM 8936 N N . VAL A 1 100 ? 2.351 -3.728 -9.118 1.00 0.23 100 VAL A N 5
ATOM 8937 C CA . VAL A 1 100 ? 3.449 -2.832 -8.785 1.00 0.25 100 VAL A CA 5
ATOM 8938 C C . VAL A 1 100 ? 3.396 -1.569 -9.644 1.00 0.28 100 VAL A C 5
ATOM 8939 O O . VAL A 1 100 ? 3.509 -1.634 -10.869 1.00 0.37 100 VAL A O 5
ATOM 8952 N N . MET A 1 101 ? 3.222 -0.426 -8.998 1.00 0.25 101 MET A N 5
ATOM 8953 C CA . MET A 1 101 ? 3.196 0.852 -9.695 1.00 0.28 101 MET A CA 5
ATOM 8954 C C . MET A 1 101 ? 4.517 1.576 -9.499 1.00 0.30 101 MET A C 5
ATOM 8955 O O . MET A 1 101 ? 4.886 1.929 -8.375 1.00 0.35 101 MET A O 5
ATOM 8969 N N . ALA A 1 102 ? 5.225 1.790 -10.596 1.00 0.37 102 ALA A N 5
ATOM 8970 C CA . ALA A 1 102 ? 6.552 2.379 -10.546 1.00 0.42 102 ALA A CA 5
ATOM 8971 C C . ALA A 1 102 ? 6.490 3.878 -10.297 1.00 0.39 102 ALA A C 5
ATOM 8972 O O . ALA A 1 102 ? 5.540 4.549 -10.699 1.00 0.38 102 ALA A O 5
ATOM 8979 N N . LYS A 1 103 ? 7.509 4.394 -9.622 1.00 0.45 103 LYS A N 5
ATOM 8980 C CA . LYS A 1 103 ? 7.630 5.824 -9.390 1.00 0.48 103 LYS A CA 5
ATOM 8981 C C . LYS A 1 103 ? 8.426 6.463 -10.518 1.00 0.58 103 LYS A C 5
ATOM 8982 O O . LYS A 1 103 ? 9.375 5.867 -11.028 1.00 0.67 103 LYS A O 5
ATOM 9001 N N . PRO A 1 104 ? 8.053 7.684 -10.926 1.00 0.60 104 PRO A N 5
ATOM 9002 C CA . PRO A 1 104 ? 6.947 8.431 -10.321 1.00 0.52 104 PRO A CA 5
ATOM 9003 C C . PRO A 1 104 ? 5.574 7.884 -10.713 1.00 0.44 104 PRO A C 5
ATOM 9004 O O . PRO A 1 104 ? 5.370 7.415 -11.836 1.00 0.52 104 PRO A O 5
ATOM 9015 N N . ALA A 1 105 ? 4.649 7.943 -9.767 1.00 0.35 105 ALA A N 5
ATOM 9016 C CA . ALA A 1 105 ? 3.272 7.534 -9.987 1.00 0.30 105 ALA A CA 5
ATOM 9017 C C . ALA A 1 105 ? 2.352 8.526 -9.313 1.00 0.27 105 ALA A C 5
ATOM 9018 O O . ALA A 1 105 ? 2.561 8.873 -8.149 1.00 0.30 105 ALA A O 5
ATOM 9025 N N . ASP A 1 106 ? 1.343 8.983 -10.027 1.00 0.26 106 ASP A N 5
ATOM 9026 C CA . ASP A 1 106 ? 0.410 9.934 -9.454 1.00 0.24 106 ASP A CA 5
ATOM 9027 C C . ASP A 1 106 ? -0.475 9.216 -8.459 1.00 0.18 106 ASP A C 5
ATOM 9028 O O . ASP A 1 106 ? -1.054 8.172 -8.762 1.00 0.17 106 ASP A O 5
ATOM 9037 N N . THR A 1 107 ? -0.566 9.783 -7.271 1.00 0.17 107 THR A N 5
ATOM 9038 C CA . THR A 1 107 ? -1.226 9.137 -6.156 1.00 0.15 107 THR A CA 5
ATOM 9039 C C . THR A 1 107 ? -2.708 8.881 -6.415 1.00 0.14 107 THR A C 5
ATOM 9040 O O . THR A 1 107 ? -3.302 8.010 -5.782 1.00 0.14 107 THR A O 5
ATOM 9051 N N . SER A 1 108 ? -3.301 9.615 -7.355 1.00 0.17 108 SER A N 5
ATOM 9052 C CA . SER A 1 108 ? -4.695 9.389 -7.703 1.00 0.18 108 SER A CA 5
ATOM 9053 C C . SER A 1 108 ? -4.842 8.044 -8.409 1.00 0.17 108 SER A C 5
ATOM 9054 O O . SER A 1 108 ? -5.739 7.264 -8.096 1.00 0.20 108 SER A O 5
ATOM 9062 N N . ASP A 1 109 ? -3.925 7.763 -9.332 1.00 0.17 109 ASP A N 5
ATOM 9063 C CA . ASP A 1 109 ? -3.930 6.498 -10.058 1.00 0.17 109 ASP A CA 5
ATOM 9064 C C . ASP A 1 109 ? -3.624 5.355 -9.116 1.00 0.15 109 ASP A C 5
ATOM 9065 O O . ASP A 1 109 ? -4.230 4.289 -9.201 1.00 0.19 109 ASP A O 5
ATOM 9074 N N . VAL A 1 110 ? -2.689 5.592 -8.208 1.00 0.12 110 VAL A N 5
ATOM 9075 C CA . VAL A 1 110 ? -2.306 4.589 -7.231 1.00 0.11 110 VAL A CA 5
ATOM 9076 C C . VAL A 1 110 ? -3.496 4.230 -6.345 1.00 0.11 110 VAL A C 5
ATOM 9077 O O . VAL A 1 110 ? -3.797 3.056 -6.133 1.00 0.13 110 VAL A O 5
ATOM 9090 N N . ALA A 1 111 ? -4.175 5.260 -5.847 1.00 0.11 111 ALA A N 5
ATOM 9091 C CA . ALA A 1 111 ? -5.323 5.078 -4.969 1.00 0.11 111 ALA A CA 5
ATOM 9092 C C . ALA A 1 111 ? -6.453 4.356 -5.684 1.00 0.11 111 ALA A C 5
ATOM 9093 O O . ALA A 1 111 ? -7.013 3.391 -5.166 1.00 0.10 111 ALA A O 5
ATOM 9100 N N . LYS A 1 112 ? -6.775 4.821 -6.882 1.00 0.12 112 LYS A N 5
ATOM 9101 C CA . LYS A 1 112 ? -7.868 4.251 -7.656 1.00 0.13 112 LYS A CA 5
ATOM 9102 C C . LYS A 1 112 ? -7.590 2.793 -8.017 1.00 0.15 112 LYS A C 5
ATOM 9103 O O . LYS A 1 112 ? -8.486 1.950 -7.938 1.00 0.23 112 LYS A O 5
ATOM 9122 N N . ARG A 1 113 ? -6.348 2.496 -8.392 1.00 0.14 113 ARG A N 5
ATOM 9123 C CA . ARG A 1 113 ? -5.955 1.130 -8.726 1.00 0.18 113 ARG A CA 5
ATOM 9124 C C . ARG A 1 113 ? -5.967 0.225 -7.499 1.00 0.16 113 ARG A C 5
ATOM 9125 O O . ARG A 1 113 ? -6.148 -0.988 -7.613 1.00 0.25 113 ARG A O 5
ATOM 9146 N N . ALA A 1 114 ? -5.759 0.809 -6.331 1.00 0.12 114 ALA A N 5
ATOM 9147 C CA . ALA A 1 114 ? -5.793 0.049 -5.093 1.00 0.10 114 ALA A CA 5
ATOM 9148 C C . ALA A 1 114 ? -7.236 -0.201 -4.667 1.00 0.12 114 ALA A C 5
ATOM 9149 O O . ALA A 1 114 ? -7.630 -1.338 -4.402 1.00 0.14 114 ALA A O 5
ATOM 9156 N N . LEU A 1 115 ? -8.032 0.863 -4.645 1.00 0.12 115 LEU A N 5
ATOM 9157 C CA . LEU A 1 115 ? -9.412 0.787 -4.186 1.00 0.16 115 LEU A CA 5
ATOM 9158 C C . LEU A 1 115 ? -10.287 -0.083 -5.082 1.00 0.22 115 LEU A C 5
ATOM 9159 O O . LEU A 1 115 ? -11.269 -0.657 -4.615 1.00 0.27 115 LEU A O 5
ATOM 9175 N N . GLU A 1 116 ? -9.938 -0.197 -6.357 1.00 0.23 116 GLU A N 5
ATOM 9176 C CA . GLU A 1 116 ? -10.720 -1.019 -7.273 1.00 0.32 116 GLU A CA 5
ATOM 9177 C C . GLU A 1 116 ? -10.605 -2.497 -6.913 1.00 0.27 116 GLU A C 5
ATOM 9178 O O . GLU A 1 116 ? -11.512 -3.284 -7.190 1.00 0.31 116 GLU A O 5
ATOM 9190 N N . MET A 1 117 ? -9.494 -2.868 -6.289 1.00 0.26 117 MET A N 5
ATOM 9191 C CA . MET A 1 117 ? -9.278 -4.242 -5.875 1.00 0.27 117 MET A CA 5
ATOM 9192 C C . MET A 1 117 ? -10.137 -4.591 -4.661 1.00 0.31 117 MET A C 5
ATOM 9193 O O . MET A 1 117 ? -10.594 -5.723 -4.525 1.00 0.43 117 MET A O 5
ATOM 9207 N N . CYS A 1 118 ? -10.373 -3.614 -3.790 1.00 0.37 118 CYS A N 5
ATOM 9208 C CA . CYS A 1 118 ? -11.224 -3.827 -2.626 1.00 0.46 118 CYS A CA 5
ATOM 9209 C C . CYS A 1 118 ? -12.670 -3.463 -2.947 1.00 0.75 118 CYS A C 5
ATOM 9210 O O . CYS A 1 118 ? -13.561 -3.578 -2.105 1.00 1.45 118 CYS A O 5
ATOM 9218 N N . GLY A 1 119 ? -12.888 -3.002 -4.171 1.00 0.87 119 GLY A N 5
ATOM 9219 C CA . GLY A 1 119 ? -14.227 -2.721 -4.640 1.00 1.41 119 GLY A CA 5
ATOM 9220 C C . GLY A 1 119 ? -14.703 -3.800 -5.584 1.00 1.90 119 GLY A C 5
ATOM 9221 O O . GLY A 1 119 ? -15.664 -3.618 -6.331 1.00 2.57 119 GLY A O 5
ATOM 9225 N N . GLY A 1 120 ? -14.009 -4.927 -5.548 1.00 2.38 120 GLY A N 5
ATOM 9226 C CA . GLY A 1 120 ? -14.332 -6.044 -6.406 1.00 3.39 120 GLY A CA 5
ATOM 9227 C C . GLY A 1 120 ? -13.679 -7.318 -5.918 1.00 3.79 120 GLY A C 5
ATOM 9228 O O . GLY A 1 120 ? -12.814 -7.882 -6.586 1.00 4.48 120 GLY A O 5
ATOM 9232 N N . ASP A 1 121 ? -14.096 -7.768 -4.742 1.00 3.85 121 ASP A N 5
ATOM 9233 C CA . ASP A 1 121 ? -13.518 -8.959 -4.123 1.00 4.66 121 ASP A CA 5
ATOM 9234 C C . ASP A 1 121 ? -14.263 -10.206 -4.570 1.00 5.12 121 ASP A C 5
ATOM 9235 O O . ASP A 1 121 ? -14.137 -11.274 -3.971 1.00 5.58 121 ASP A O 5
ATOM 9244 N N . LYS A 1 122 ? -15.036 -10.058 -5.629 1.00 5.40 122 LYS A N 5
ATOM 9245 C CA . LYS A 1 122 ? -15.789 -11.162 -6.190 1.00 6.18 122 LYS A CA 5
ATOM 9246 C C . LYS A 1 122 ? -15.205 -11.554 -7.541 1.00 6.52 122 LYS A C 5
ATOM 9247 O O . LYS A 1 122 ? -14.724 -10.700 -8.290 1.00 6.59 122 LYS A O 5
ATOM 9266 N N . GLU A 1 123 ? -15.231 -12.843 -7.834 1.00 7.08 123 GLU A N 5
ATOM 9267 C CA . GLU A 1 123 ? -14.754 -13.346 -9.110 1.00 7.75 123 GLU A CA 5
ATOM 9268 C C . GLU A 1 123 ? -15.669 -12.891 -10.240 1.00 8.49 123 GLU A C 5
ATOM 9269 O O . GLU A 1 123 ? -16.894 -12.953 -10.118 1.00 8.95 123 GLU A O 5
ATOM 9281 N N . PRO A 1 124 ? -15.084 -12.409 -11.348 1.00 8.86 124 PRO A N 5
ATOM 9282 C CA . PRO A 1 124 ? -15.843 -11.993 -12.536 1.00 9.78 124 PRO A CA 5
ATOM 9283 C C . PRO A 1 124 ? -16.411 -13.186 -13.310 1.00 10.68 124 PRO A C 5
ATOM 9284 O O . PRO A 1 124 ? -16.261 -13.286 -14.531 1.00 11.17 124 PRO A O 5
ATOM 9295 N N . ALA A 1 125 ? -17.061 -14.085 -12.588 1.00 11.05 125 ALA A N 5
ATOM 9296 C CA . ALA A 1 125 ? -17.627 -15.286 -13.171 1.00 12.03 125 ALA A CA 5
ATOM 9297 C C . ALA A 1 125 ? -18.836 -15.734 -12.361 1.00 12.82 125 ALA A C 5
ATOM 9298 O O . ALA A 1 125 ? -19.975 -15.446 -12.782 1.00 13.28 125 ALA A O 5
ATOM 9306 N N . GLY A 1 1 ? -26.986 7.445 0.923 1.00 8.80 1 GLY A N 6
ATOM 9307 C CA . GLY A 1 1 ? -27.049 5.965 0.906 1.00 7.95 1 GLY A CA 6
ATOM 9308 C C . GLY A 1 1 ? -25.984 5.346 1.779 1.00 6.99 1 GLY A C 6
ATOM 9309 O O . GLY A 1 1 ? -25.034 6.022 2.177 1.00 6.86 1 GLY A O 6
ATOM 9315 N N . ALA A 1 2 ? -26.131 4.065 2.080 1.00 6.60 2 ALA A N 6
ATOM 9316 C CA . ALA A 1 2 ? -25.174 3.366 2.924 1.00 5.99 2 ALA A CA 6
ATOM 9317 C C . ALA A 1 2 ? -23.984 2.878 2.108 1.00 5.01 2 ALA A C 6
ATOM 9318 O O . ALA A 1 2 ? -23.965 1.739 1.632 1.00 5.16 2 ALA A O 6
ATOM 9325 N N . MET A 1 3 ? -23.002 3.748 1.934 1.00 4.41 3 MET A N 6
ATOM 9326 C CA . MET A 1 3 ? -21.787 3.396 1.223 1.00 3.85 3 MET A CA 6
ATOM 9327 C C . MET A 1 3 ? -20.774 2.814 2.196 1.00 2.56 3 MET A C 6
ATOM 9328 O O . MET A 1 3 ? -20.849 3.054 3.403 1.00 2.73 3 MET A O 6
ATOM 9342 N N . GLY A 1 4 ? -19.840 2.047 1.671 1.00 1.85 4 GLY A N 6
ATOM 9343 C CA . GLY A 1 4 ? -18.827 1.438 2.503 1.00 1.07 4 GLY A CA 6
ATOM 9344 C C . GLY A 1 4 ? -17.436 1.893 2.124 1.00 0.99 4 GLY A C 6
ATOM 9345 O O . GLY A 1 4 ? -16.867 1.425 1.135 1.00 1.65 4 GLY A O 6
ATOM 9349 N N . MET A 1 5 ? -16.898 2.826 2.890 1.00 0.57 5 MET A N 6
ATOM 9350 C CA . MET A 1 5 ? -15.557 3.328 2.646 1.00 0.43 5 MET A CA 6
ATOM 9351 C C . MET A 1 5 ? -14.508 2.314 3.082 1.00 0.33 5 MET A C 6
ATOM 9352 O O . MET A 1 5 ? -14.541 1.817 4.209 1.00 0.40 5 MET A O 6
ATOM 9366 N N . PRO A 1 6 ? -13.568 2.002 2.185 1.00 0.22 6 PRO A N 6
ATOM 9367 C CA . PRO A 1 6 ? -12.508 1.036 2.453 1.00 0.17 6 PRO A CA 6
ATOM 9368 C C . PRO A 1 6 ? -11.484 1.559 3.453 1.00 0.16 6 PRO A C 6
ATOM 9369 O O . PRO A 1 6 ? -11.152 2.745 3.456 1.00 0.21 6 PRO A O 6
ATOM 9380 N N . LYS A 1 7 ? -10.998 0.669 4.304 1.00 0.14 7 LYS A N 6
ATOM 9381 C CA . LYS A 1 7 ? -9.942 1.000 5.244 1.00 0.15 7 LYS A CA 6
ATOM 9382 C C . LYS A 1 7 ? -8.591 0.721 4.592 1.00 0.13 7 LYS A C 6
ATOM 9383 O O . LYS A 1 7 ? -8.191 -0.433 4.434 1.00 0.15 7 LYS A O 6
ATOM 9402 N N . VAL A 1 8 ? -7.905 1.781 4.206 1.00 0.12 8 VAL A N 6
ATOM 9403 C CA . VAL A 1 8 ? -6.668 1.672 3.453 1.00 0.12 8 VAL A CA 6
ATOM 9404 C C . VAL A 1 8 ? -5.454 1.836 4.358 1.00 0.12 8 VAL A C 6
ATOM 9405 O O . VAL A 1 8 ? -5.427 2.707 5.225 1.00 0.20 8 VAL A O 6
ATOM 9418 N N . LEU A 1 9 ? -4.463 0.985 4.162 1.00 0.09 9 LEU A N 6
ATOM 9419 C CA . LEU A 1 9 ? -3.216 1.070 4.899 1.00 0.09 9 LEU A CA 6
ATOM 9420 C C . LEU A 1 9 ? -2.089 1.535 3.980 1.00 0.10 9 LEU A C 6
ATOM 9421 O O . LEU A 1 9 ? -1.691 0.820 3.059 1.00 0.12 9 LEU A O 6
ATOM 9437 N N . VAL A 1 10 ? -1.587 2.740 4.218 1.00 0.10 10 VAL A N 6
ATOM 9438 C CA . VAL A 1 10 ? -0.514 3.289 3.402 1.00 0.10 10 VAL A CA 6
ATOM 9439 C C . VAL A 1 10 ? 0.851 3.027 4.020 1.00 0.10 10 VAL A C 6
ATOM 9440 O O . VAL A 1 10 ? 1.116 3.395 5.163 1.00 0.12 10 VAL A O 6
ATOM 9453 N N . LEU A 1 11 ? 1.690 2.372 3.244 1.00 0.11 11 LEU A N 6
ATOM 9454 C CA . LEU A 1 11 ? 3.082 2.160 3.586 1.00 0.11 11 LEU A CA 6
ATOM 9455 C C . LEU A 1 11 ? 3.934 3.111 2.768 1.00 0.12 11 LEU A C 6
ATOM 9456 O O . LEU A 1 11 ? 4.004 2.986 1.551 1.00 0.17 11 LEU A O 6
ATOM 9472 N N . GLU A 1 12 ? 4.545 4.068 3.439 1.00 0.14 12 GLU A N 6
ATOM 9473 C CA . GLU A 1 12 ? 5.388 5.061 2.783 1.00 0.16 12 GLU A CA 6
ATOM 9474 C C . GLU A 1 12 ? 6.135 5.866 3.838 1.00 0.21 12 GLU A C 6
ATOM 9475 O O . GLU A 1 12 ? 5.532 6.395 4.775 1.00 0.37 12 GLU A O 6
ATOM 9487 N N . ASP A 1 13 ? 7.448 5.936 3.695 1.00 0.22 13 ASP A N 6
ATOM 9488 C CA . ASP A 1 13 ? 8.286 6.636 4.656 1.00 0.27 13 ASP A CA 6
ATOM 9489 C C . ASP A 1 13 ? 8.349 8.118 4.321 1.00 0.28 13 ASP A C 6
ATOM 9490 O O . ASP A 1 13 ? 8.550 8.953 5.200 1.00 0.42 13 ASP A O 6
ATOM 9499 N N . GLU A 1 14 ? 8.141 8.441 3.050 1.00 0.23 14 GLU A N 6
ATOM 9500 C CA . GLU A 1 14 ? 8.089 9.829 2.609 1.00 0.25 14 GLU A CA 6
ATOM 9501 C C . GLU A 1 14 ? 6.764 10.469 3.010 1.00 0.22 14 GLU A C 6
ATOM 9502 O O . GLU A 1 14 ? 5.727 10.177 2.417 1.00 0.22 14 GLU A O 6
ATOM 9514 N N . PRO A 1 15 ? 6.782 11.355 4.022 1.00 0.23 15 PRO A N 6
ATOM 9515 C CA . PRO A 1 15 ? 5.563 11.963 4.567 1.00 0.22 15 PRO A CA 6
ATOM 9516 C C . PRO A 1 15 ? 4.776 12.749 3.529 1.00 0.19 15 PRO A C 6
ATOM 9517 O O . PRO A 1 15 ? 3.554 12.813 3.597 1.00 0.19 15 PRO A O 6
ATOM 9528 N N . LEU A 1 16 ? 5.472 13.340 2.566 1.00 0.21 16 LEU A N 6
ATOM 9529 C CA . LEU A 1 16 ? 4.815 14.102 1.513 1.00 0.21 16 LEU A CA 6
ATOM 9530 C C . LEU A 1 16 ? 3.965 13.159 0.661 1.00 0.18 16 LEU A C 6
ATOM 9531 O O . LEU A 1 16 ? 2.782 13.409 0.417 1.00 0.20 16 LEU A O 6
ATOM 9547 N N . ILE A 1 17 ? 4.581 12.066 0.238 1.00 0.18 17 ILE A N 6
ATOM 9548 C CA . ILE A 1 17 ? 3.908 11.045 -0.552 1.00 0.18 17 ILE A CA 6
ATOM 9549 C C . ILE A 1 17 ? 2.823 10.345 0.258 1.00 0.17 17 ILE A C 6
ATOM 9550 O O . ILE A 1 17 ? 1.700 10.177 -0.217 1.00 0.19 17 ILE A O 6
ATOM 9566 N N . ALA A 1 18 ? 3.161 9.948 1.479 1.00 0.16 18 ALA A N 6
ATOM 9567 C CA . ALA A 1 18 ? 2.213 9.279 2.362 1.00 0.17 18 ALA A CA 6
ATOM 9568 C C . ALA A 1 18 ? 0.980 10.144 2.580 1.00 0.19 18 ALA A C 6
ATOM 9569 O O . ALA A 1 18 ? -0.152 9.668 2.478 1.00 0.21 18 ALA A O 6
ATOM 9576 N N . MET A 1 19 ? 1.214 11.421 2.863 1.00 0.19 19 MET A N 6
ATOM 9577 C CA . MET A 1 19 ? 0.150 12.392 3.024 1.00 0.22 19 MET A CA 6
ATOM 9578 C C . MET A 1 19 ? -0.694 12.488 1.761 1.00 0.19 19 MET A C 6
ATOM 9579 O O . MET A 1 19 ? -1.923 12.498 1.816 1.00 0.20 19 MET A O 6
ATOM 9593 N N . ASN A 1 20 ? -0.021 12.540 0.622 1.00 0.17 20 ASN A N 6
ATOM 9594 C CA . ASN A 1 20 ? -0.685 12.698 -0.657 1.00 0.17 20 ASN A CA 6
ATOM 9595 C C . ASN A 1 20 ? -1.497 11.463 -1.017 1.00 0.15 20 ASN A C 6
ATOM 9596 O O . ASN A 1 20 ? -2.580 11.574 -1.591 1.00 0.17 20 ASN A O 6
ATOM 9607 N N . LEU A 1 21 ? -0.972 10.291 -0.683 1.00 0.14 21 LEU A N 6
ATOM 9608 C CA . LEU A 1 21 ? -1.706 9.052 -0.846 1.00 0.13 21 LEU A CA 6
ATOM 9609 C C . LEU A 1 21 ? -2.924 9.036 0.060 1.00 0.13 21 LEU A C 6
ATOM 9610 O O . LEU A 1 21 ? -4.020 8.685 -0.373 1.00 0.13 21 LEU A O 6
ATOM 9626 N N . GLN A 1 22 ? -2.729 9.441 1.307 1.00 0.14 22 GLN A N 6
ATOM 9627 C CA . GLN A 1 22 ? -3.819 9.511 2.265 1.00 0.15 22 GLN A CA 6
ATOM 9628 C C . GLN A 1 22 ? -4.948 10.375 1.719 1.00 0.15 22 GLN A C 6
ATOM 9629 O O . GLN A 1 22 ? -6.094 9.934 1.634 1.00 0.16 22 GLN A O 6
ATOM 9643 N N . TYR A 1 23 ? -4.610 11.590 1.306 1.00 0.16 23 TYR A N 6
ATOM 9644 C CA . TYR A 1 23 ? -5.594 12.501 0.744 1.00 0.17 23 TYR A CA 6
ATOM 9645 C C . TYR A 1 23 ? -6.175 11.964 -0.557 1.00 0.14 23 TYR A C 6
ATOM 9646 O O . TYR A 1 23 ? -7.313 12.274 -0.900 1.00 0.17 23 TYR A O 6
ATOM 9664 N N . ALA A 1 24 ? -5.403 11.156 -1.271 1.00 0.12 24 ALA A N 6
ATOM 9665 C CA . ALA A 1 24 ? -5.851 10.595 -2.540 1.00 0.12 24 ALA A CA 6
ATOM 9666 C C . ALA A 1 24 ? -6.937 9.554 -2.315 1.00 0.10 24 ALA A C 6
ATOM 9667 O O . ALA A 1 24 ? -7.966 9.563 -2.988 1.00 0.13 24 ALA A O 6
ATOM 9674 N N . PHE A 1 25 ? -6.710 8.664 -1.361 1.00 0.09 25 PHE A N 6
ATOM 9675 C CA . PHE A 1 25 ? -7.696 7.649 -1.024 1.00 0.09 25 PHE A CA 6
ATOM 9676 C C . PHE A 1 25 ? -8.930 8.289 -0.402 1.00 0.10 25 PHE A C 6
ATOM 9677 O O . PHE A 1 25 ? -10.061 7.932 -0.735 1.00 0.12 25 PHE A O 6
ATOM 9694 N N . GLU A 1 26 ? -8.710 9.255 0.483 1.00 0.10 26 GLU A N 6
ATOM 9695 C CA . GLU A 1 26 ? -9.808 10.007 1.075 1.00 0.12 26 GLU A CA 6
ATOM 9696 C C . GLU A 1 26 ? -10.578 10.753 -0.013 1.00 0.12 26 GLU A C 6
ATOM 9697 O O . GLU A 1 26 ? -11.792 10.936 0.082 1.00 0.17 26 GLU A O 6
ATOM 9709 N N . ASP A 1 27 ? -9.860 11.155 -1.056 1.00 0.12 27 ASP A N 6
ATOM 9710 C CA . ASP A 1 27 ? -10.455 11.842 -2.200 1.00 0.15 27 ASP A CA 6
ATOM 9711 C C . ASP A 1 27 ? -11.340 10.892 -2.998 1.00 0.15 27 ASP A C 6
ATOM 9712 O O . ASP A 1 27 ? -12.383 11.288 -3.517 1.00 0.19 27 ASP A O 6
ATOM 9721 N N . GLU A 1 28 ? -10.928 9.629 -3.076 1.00 0.15 28 GLU A N 6
ATOM 9722 C CA . GLU A 1 28 ? -11.702 8.617 -3.785 1.00 0.18 28 GLU A CA 6
ATOM 9723 C C . GLU A 1 28 ? -12.907 8.197 -2.956 1.00 0.20 28 GLU A C 6
ATOM 9724 O O . GLU A 1 28 ? -13.879 7.654 -3.477 1.00 0.34 28 GLU A O 6
ATOM 9736 N N . GLY A 1 29 ? -12.828 8.450 -1.659 1.00 0.21 29 GLY A N 6
ATOM 9737 C CA . GLY A 1 29 ? -13.895 8.078 -0.758 1.00 0.24 29 GLY A CA 6
ATOM 9738 C C . GLY A 1 29 ? -13.531 6.868 0.072 1.00 0.22 29 GLY A C 6
ATOM 9739 O O . GLY A 1 29 ? -14.228 5.852 0.047 1.00 0.29 29 GLY A O 6
ATOM 9743 N N . ALA A 1 30 ? -12.421 6.963 0.790 1.00 0.17 30 ALA A N 6
ATOM 9744 C CA . ALA A 1 30 ? -11.967 5.878 1.641 1.00 0.16 30 ALA A CA 6
ATOM 9745 C C . ALA A 1 30 ? -11.278 6.420 2.888 1.00 0.15 30 ALA A C 6
ATOM 9746 O O . ALA A 1 30 ? -11.026 7.620 2.996 1.00 0.23 30 ALA A O 6
ATOM 9753 N N . GLU A 1 31 ? -10.981 5.526 3.821 1.00 0.15 31 GLU A N 6
ATOM 9754 C CA . GLU A 1 31 ? -10.286 5.887 5.047 1.00 0.15 31 GLU A CA 6
ATOM 9755 C C . GLU A 1 31 ? -8.841 5.414 4.959 1.00 0.16 31 GLU A C 6
ATOM 9756 O O . GLU A 1 31 ? -8.563 4.421 4.298 1.00 0.30 31 GLU A O 6
ATOM 9768 N N . VAL A 1 32 ? -7.923 6.111 5.617 1.00 0.13 32 VAL A N 6
ATOM 9769 C CA . VAL A 1 32 ? -6.501 5.822 5.457 1.00 0.12 32 VAL A CA 6
ATOM 9770 C C . VAL A 1 32 ? -5.764 5.769 6.794 1.00 0.12 32 VAL A C 6
ATOM 9771 O O . VAL A 1 32 ? -5.998 6.589 7.682 1.00 0.18 32 VAL A O 6
ATOM 9784 N N . VAL A 1 33 ? -4.873 4.796 6.924 1.00 0.11 33 VAL A N 6
ATOM 9785 C CA . VAL A 1 33 ? -3.920 4.760 8.019 1.00 0.13 33 VAL A CA 6
ATOM 9786 C C . VAL A 1 33 ? -2.514 4.897 7.458 1.00 0.13 33 VAL A C 6
ATOM 9787 O O . VAL A 1 33 ? -2.129 4.146 6.562 1.00 0.22 33 VAL A O 6
ATOM 9800 N N . VAL A 1 34 ? -1.759 5.856 7.963 1.00 0.13 34 VAL A N 6
ATOM 9801 C CA . VAL A 1 34 ? -0.407 6.079 7.488 1.00 0.14 34 VAL A CA 6
ATOM 9802 C C . VAL A 1 34 ? 0.612 5.304 8.328 1.00 0.13 34 VAL A C 6
ATOM 9803 O O . VAL A 1 34 ? 0.571 5.328 9.559 1.00 0.17 34 VAL A O 6
ATOM 9816 N N . ALA A 1 35 ? 1.498 4.581 7.655 1.00 0.13 35 ALA A N 6
ATOM 9817 C CA . ALA A 1 35 ? 2.588 3.888 8.323 1.00 0.13 35 ALA A CA 6
ATOM 9818 C C . ALA A 1 35 ? 3.864 3.969 7.495 1.00 0.14 35 ALA A C 6
ATOM 9819 O O . ALA A 1 35 ? 3.845 3.761 6.283 1.00 0.16 35 ALA A O 6
ATOM 9826 N N . ALA A 1 36 ? 4.970 4.277 8.154 1.00 0.17 36 ALA A N 6
ATOM 9827 C CA . ALA A 1 36 ? 6.258 4.369 7.477 1.00 0.20 36 ALA A CA 6
ATOM 9828 C C . ALA A 1 36 ? 7.090 3.115 7.710 1.00 0.19 36 ALA A C 6
ATOM 9829 O O . ALA A 1 36 ? 8.124 2.916 7.073 1.00 0.24 36 ALA A O 6
ATOM 9836 N N . THR A 1 37 ? 6.640 2.273 8.631 1.00 0.19 37 THR A N 6
ATOM 9837 C CA . THR A 1 37 ? 7.366 1.057 8.959 1.00 0.19 37 THR A CA 6
ATOM 9838 C C . THR A 1 37 ? 6.457 -0.152 8.869 1.00 0.19 37 THR A C 6
ATOM 9839 O O . THR A 1 37 ? 5.233 -0.012 8.785 1.00 0.22 37 THR A O 6
ATOM 9850 N N . CYS A 1 38 ? 7.048 -1.333 8.911 1.00 0.20 38 CYS A N 6
ATOM 9851 C CA . CYS A 1 38 ? 6.272 -2.559 8.923 1.00 0.21 38 CYS A CA 6
ATOM 9852 C C . CYS A 1 38 ? 5.567 -2.718 10.265 1.00 0.17 38 CYS A C 6
ATOM 9853 O O . CYS A 1 38 ? 4.432 -3.191 10.328 1.00 0.20 38 CYS A O 6
ATOM 9861 N N . GLU A 1 39 ? 6.233 -2.283 11.332 1.00 0.19 39 GLU A N 6
ATOM 9862 C CA . GLU A 1 39 ? 5.674 -2.371 12.675 1.00 0.21 39 GLU A CA 6
ATOM 9863 C C . GLU A 1 39 ? 4.391 -1.553 12.794 1.00 0.18 39 GLU A C 6
ATOM 9864 O O . GLU A 1 39 ? 3.389 -2.039 13.323 1.00 0.19 39 GLU A O 6
ATOM 9876 N N . GLN A 1 40 ? 4.420 -0.316 12.294 1.00 0.17 40 GLN A N 6
ATOM 9877 C CA . GLN A 1 40 ? 3.242 0.541 12.313 1.00 0.16 40 GLN A CA 6
ATOM 9878 C C . GLN A 1 40 ? 2.118 -0.078 11.498 1.00 0.15 40 GLN A C 6
ATOM 9879 O O . GLN A 1 40 ? 0.944 -0.003 11.867 1.00 0.20 40 GLN A O 6
ATOM 9893 N N . ALA A 1 41 ? 2.495 -0.695 10.393 1.00 0.13 41 ALA A N 6
ATOM 9894 C CA . ALA A 1 41 ? 1.546 -1.341 9.506 1.00 0.14 41 ALA A CA 6
ATOM 9895 C C . ALA A 1 41 ? 0.843 -2.499 10.195 1.00 0.15 41 ALA A C 6
ATOM 9896 O O . ALA A 1 41 ? -0.383 -2.577 10.194 1.00 0.18 41 ALA A O 6
ATOM 9903 N N . LEU A 1 42 ? 1.630 -3.389 10.786 1.00 0.15 42 LEU A N 6
ATOM 9904 C CA . LEU A 1 42 ? 1.098 -4.560 11.462 1.00 0.17 42 LEU A CA 6
ATOM 9905 C C . LEU A 1 42 ? 0.217 -4.158 12.642 1.00 0.18 42 LEU A C 6
ATOM 9906 O O . LEU A 1 42 ? -0.734 -4.861 12.990 1.00 0.23 42 LEU A O 6
ATOM 9922 N N . LYS A 1 43 ? 0.538 -3.019 13.244 1.00 0.17 43 LYS A N 6
ATOM 9923 C CA . LYS A 1 43 ? -0.256 -2.479 14.339 1.00 0.20 43 LYS A CA 6
ATOM 9924 C C . LYS A 1 43 ? -1.620 -2.042 13.820 1.00 0.23 43 LYS A C 6
ATOM 9925 O O . LYS A 1 43 ? -2.653 -2.401 14.381 1.00 0.28 43 LYS A O 6
ATOM 9944 N N . SER A 1 44 ? -1.613 -1.280 12.737 1.00 0.23 44 SER A N 6
ATOM 9945 C CA . SER A 1 44 ? -2.850 -0.818 12.125 1.00 0.27 44 SER A CA 6
ATOM 9946 C C . SER A 1 44 ? -3.657 -1.994 11.587 1.00 0.28 44 SER A C 6
ATOM 9947 O O . SER A 1 44 ? -4.881 -2.009 11.683 1.00 0.35 44 SER A O 6
ATOM 9955 N N . LEU A 1 45 ? -2.958 -2.974 11.030 1.00 0.26 45 LEU A N 6
ATOM 9956 C CA . LEU A 1 45 ? -3.587 -4.169 10.490 1.00 0.31 45 LEU A CA 6
ATOM 9957 C C . LEU A 1 45 ? -4.332 -4.928 11.585 1.00 0.30 45 LEU A C 6
ATOM 9958 O O . LEU A 1 45 ? -5.349 -5.570 11.337 1.00 0.32 45 LEU A O 6
ATOM 9974 N N . ALA A 1 46 ? -3.804 -4.851 12.797 1.00 0.30 46 ALA A N 6
ATOM 9975 C CA . ALA A 1 46 ? -4.405 -5.518 13.939 1.00 0.35 46 ALA A CA 6
ATOM 9976 C C . ALA A 1 46 ? -5.513 -4.670 14.558 1.00 0.36 46 ALA A C 6
ATOM 9977 O O . ALA A 1 46 ? -6.574 -5.181 14.918 1.00 0.43 46 ALA A O 6
ATOM 9984 N N . ASP A 1 47 ? -5.264 -3.371 14.658 1.00 0.33 47 ASP A N 6
ATOM 9985 C CA . ASP A 1 47 ? -6.196 -2.451 15.307 1.00 0.38 47 ASP A CA 6
ATOM 9986 C C . ASP A 1 47 ? -7.394 -2.147 14.419 1.00 0.37 47 ASP A C 6
ATOM 9987 O O . ASP A 1 47 ? -8.511 -1.959 14.905 1.00 0.45 47 ASP A O 6
ATOM 9996 N N . ASN A 1 48 ? -7.157 -2.094 13.120 1.00 0.30 48 ASN A N 6
ATOM 9997 C CA . ASN A 1 48 ? -8.207 -1.771 12.162 1.00 0.28 48 ASN A CA 6
ATOM 9998 C C . ASN A 1 48 ? -8.430 -2.933 11.203 1.00 0.25 48 ASN A C 6
ATOM 9999 O O . ASN A 1 48 ? -7.573 -3.803 11.063 1.00 0.29 48 ASN A O 6
ATOM 10010 N N . PRO A 1 49 ? -9.583 -2.958 10.525 1.00 0.22 49 PRO A N 6
ATOM 10011 C CA . PRO A 1 49 ? -9.907 -3.970 9.540 1.00 0.20 49 PRO A CA 6
ATOM 10012 C C . PRO A 1 49 ? -9.555 -3.510 8.130 1.00 0.17 49 PRO A C 6
ATOM 10013 O O . PRO A 1 49 ? -10.404 -2.999 7.396 1.00 0.20 49 PRO A O 6
ATOM 10024 N N . ILE A 1 50 ? -8.303 -3.697 7.765 1.00 0.15 50 ILE A N 6
ATOM 10025 C CA . ILE A 1 50 ? -7.780 -3.208 6.502 1.00 0.15 50 ILE A CA 6
ATOM 10026 C C . ILE A 1 50 ? -8.451 -3.889 5.310 1.00 0.14 50 ILE A C 6
ATOM 10027 O O . ILE A 1 50 ? -8.458 -5.116 5.193 1.00 0.18 50 ILE A O 6
ATOM 10043 N N . ASP A 1 51 ? -9.024 -3.074 4.436 1.00 0.13 51 ASP A N 6
ATOM 10044 C CA . ASP A 1 51 ? -9.692 -3.564 3.241 1.00 0.13 51 ASP A CA 6
ATOM 10045 C C . ASP A 1 51 ? -8.722 -3.593 2.069 1.00 0.12 51 ASP A C 6
ATOM 10046 O O . ASP A 1 51 ? -8.840 -4.430 1.173 1.00 0.14 51 ASP A O 6
ATOM 10055 N N . VAL A 1 52 ? -7.765 -2.676 2.081 1.00 0.11 52 VAL A N 6
ATOM 10056 C CA . VAL A 1 52 ? -6.762 -2.595 1.032 1.00 0.11 52 VAL A CA 6
ATOM 10057 C C . VAL A 1 52 ? -5.549 -1.823 1.536 1.00 0.11 52 VAL A C 6
ATOM 10058 O O . VAL A 1 52 ? -5.657 -1.026 2.469 1.00 0.11 52 VAL A O 6
ATOM 10071 N N . ALA A 1 53 ? -4.399 -2.063 0.935 1.00 0.12 53 ALA A N 6
ATOM 10072 C CA . ALA A 1 53 ? -3.183 -1.398 1.350 1.00 0.12 53 ALA A CA 6
ATOM 10073 C C . ALA A 1 53 ? -2.355 -0.955 0.155 1.00 0.12 53 ALA A C 6
ATOM 10074 O O . ALA A 1 53 ? -2.574 -1.393 -0.973 1.00 0.14 53 ALA A O 6
ATOM 10081 N N . VAL A 1 54 ? -1.412 -0.067 0.414 1.00 0.12 54 VAL A N 6
ATOM 10082 C CA . VAL A 1 54 ? -0.491 0.405 -0.600 1.00 0.12 54 VAL A CA 6
ATOM 10083 C C . VAL A 1 54 ? 0.900 0.421 -0.027 1.00 0.12 54 VAL A C 6
ATOM 10084 O O . VAL A 1 54 ? 1.192 1.209 0.858 1.00 0.17 54 VAL A O 6
ATOM 10097 N N . LEU A 1 55 ? 1.755 -0.436 -0.525 1.00 0.13 55 LEU A N 6
ATOM 10098 C CA . LEU A 1 55 ? 3.045 -0.633 0.093 1.00 0.13 55 LEU A CA 6
ATOM 10099 C C . LEU A 1 55 ? 4.163 -0.065 -0.752 1.00 0.16 55 LEU A C 6
ATOM 10100 O O . LEU A 1 55 ? 4.476 -0.589 -1.819 1.00 0.14 55 LEU A O 6
ATOM 10116 N N . ASP A 1 56 ? 4.737 1.034 -0.286 1.00 0.30 56 ASP A N 6
ATOM 10117 C CA . ASP A 1 56 ? 5.920 1.574 -0.917 1.00 0.42 56 ASP A CA 6
ATOM 10118 C C . ASP A 1 56 ? 7.116 0.768 -0.468 1.00 0.48 56 ASP A C 6
ATOM 10119 O O . ASP A 1 56 ? 7.347 0.578 0.728 1.00 0.69 56 ASP A O 6
ATOM 10128 N N . VAL A 1 57 ? 7.860 0.273 -1.430 1.00 0.50 57 VAL A N 6
ATOM 10129 C CA . VAL A 1 57 ? 8.954 -0.631 -1.150 1.00 0.56 57 VAL A CA 6
ATOM 10130 C C . VAL A 1 57 ? 10.138 0.119 -0.549 1.00 0.66 57 VAL A C 6
ATOM 10131 O O . VAL A 1 57 ? 11.028 -0.478 0.060 1.00 0.80 57 VAL A O 6
ATOM 10144 N N . ASN A 1 58 ? 10.129 1.433 -0.692 1.00 0.68 58 ASN A N 6
ATOM 10145 C CA . ASN A 1 58 ? 11.197 2.257 -0.160 1.00 0.82 58 ASN A CA 6
ATOM 10146 C C . ASN A 1 58 ? 10.785 2.873 1.175 1.00 0.74 58 ASN A C 6
ATOM 10147 O O . ASN A 1 58 ? 10.284 3.993 1.233 1.00 0.92 58 ASN A O 6
ATOM 10158 N N . LEU A 1 59 ? 10.981 2.124 2.248 1.00 0.56 59 LEU A N 6
ATOM 10159 C CA . LEU A 1 59 ? 10.703 2.631 3.586 1.00 0.55 59 LEU A CA 6
ATOM 10160 C C . LEU A 1 59 ? 12.005 3.074 4.243 1.00 0.66 59 LEU A C 6
ATOM 10161 O O . LEU A 1 59 ? 12.018 3.598 5.359 1.00 0.85 59 LEU A O 6
ATOM 10177 N N . GLY A 1 60 ? 13.095 2.831 3.537 1.00 0.66 60 GLY A N 6
ATOM 10178 C CA . GLY A 1 60 ? 14.407 3.231 3.988 1.00 0.78 60 GLY A CA 6
ATOM 10179 C C . GLY A 1 60 ? 15.484 2.525 3.195 1.00 0.82 60 GLY A C 6
ATOM 10180 O O . GLY A 1 60 ? 15.172 1.827 2.228 1.00 0.81 60 GLY A O 6
ATOM 10184 N N . PRO A 1 61 ? 16.760 2.699 3.563 1.00 0.91 61 PRO A N 6
ATOM 10185 C CA . PRO A 1 61 ? 17.875 2.004 2.910 1.00 0.96 61 PRO A CA 6
ATOM 10186 C C . PRO A 1 61 ? 17.724 0.488 2.983 1.00 0.89 61 PRO A C 6
ATOM 10187 O O . PRO A 1 61 ? 17.906 -0.219 1.989 1.00 0.93 61 PRO A O 6
ATOM 10198 N N . LYS A 1 62 ? 17.373 -0.002 4.164 1.00 0.81 62 LYS A N 6
ATOM 10199 C CA . LYS A 1 62 ? 17.152 -1.424 4.371 1.00 0.78 62 LYS A CA 6
ATOM 10200 C C . LYS A 1 62 ? 15.662 -1.706 4.528 1.00 0.65 62 LYS A C 6
ATOM 10201 O O . LYS A 1 62 ? 15.165 -2.760 4.128 1.00 0.59 62 LYS A O 6
ATOM 10220 N N . SER A 1 63 ? 14.956 -0.749 5.112 1.00 0.63 63 SER A N 6
ATOM 10221 C CA . SER A 1 63 ? 13.534 -0.883 5.363 1.00 0.54 63 SER A CA 6
ATOM 10222 C C . SER A 1 63 ? 12.730 -0.952 4.068 1.00 0.43 63 SER A C 6
ATOM 10223 O O . SER A 1 63 ? 12.856 -0.100 3.186 1.00 0.46 63 SER A O 6
ATOM 10231 N N . HIS A 1 64 ? 11.916 -1.986 3.964 1.00 0.34 64 HIS A N 6
ATOM 10232 C CA . HIS A 1 64 ? 11.044 -2.174 2.816 1.00 0.28 64 HIS A CA 6
ATOM 10233 C C . HIS A 1 64 ? 9.731 -2.793 3.274 1.00 0.22 64 HIS A C 6
ATOM 10234 O O . HIS A 1 64 ? 9.698 -3.495 4.284 1.00 0.25 64 HIS A O 6
ATOM 10249 N N . CYS A 1 65 ? 8.659 -2.537 2.542 1.00 0.20 65 CYS A N 6
ATOM 10250 C CA . CYS A 1 65 ? 7.388 -3.187 2.804 1.00 0.21 65 CYS A CA 6
ATOM 10251 C C . CYS A 1 65 ? 7.493 -4.688 2.486 1.00 0.22 65 CYS A C 6
ATOM 10252 O O . CYS A 1 65 ? 7.231 -5.123 1.368 1.00 0.30 65 CYS A O 6
ATOM 10260 N N . GLY A 1 66 ? 7.919 -5.474 3.468 1.00 0.19 66 GLY A N 6
ATOM 10261 C CA . GLY A 1 66 ? 8.019 -6.909 3.277 1.00 0.23 66 GLY A CA 6
ATOM 10262 C C . GLY A 1 66 ? 7.085 -7.671 4.189 1.00 0.19 66 GLY A C 6
ATOM 10263 O O . GLY A 1 66 ? 6.111 -8.246 3.721 1.00 0.19 66 GLY A O 6
ATOM 10267 N N . PRO A 1 67 ? 7.356 -7.685 5.506 1.00 0.18 67 PRO A N 6
ATOM 10268 C CA . PRO A 1 67 ? 6.478 -8.331 6.486 1.00 0.18 67 PRO A CA 6
ATOM 10269 C C . PRO A 1 67 ? 5.031 -7.867 6.355 1.00 0.15 67 PRO A C 6
ATOM 10270 O O . PRO A 1 67 ? 4.099 -8.620 6.623 1.00 0.16 67 PRO A O 6
ATOM 10281 N N . VAL A 1 68 ? 4.857 -6.623 5.920 1.00 0.12 68 VAL A N 6
ATOM 10282 C CA . VAL A 1 68 ? 3.530 -6.062 5.705 1.00 0.10 68 VAL A CA 6
ATOM 10283 C C . VAL A 1 68 ? 2.837 -6.785 4.561 1.00 0.10 68 VAL A C 6
ATOM 10284 O O . VAL A 1 68 ? 1.639 -7.061 4.608 1.00 0.10 68 VAL A O 6
ATOM 10297 N N . ALA A 1 69 ? 3.617 -7.096 3.540 1.00 0.12 69 ALA A N 6
ATOM 10298 C CA . ALA A 1 69 ? 3.115 -7.775 2.364 1.00 0.14 69 ALA A CA 6
ATOM 10299 C C . ALA A 1 69 ? 2.663 -9.177 2.725 1.00 0.14 69 ALA A C 6
ATOM 10300 O O . ALA A 1 69 ? 1.571 -9.597 2.355 1.00 0.14 69 ALA A O 6
ATOM 10307 N N . ASP A 1 70 ? 3.505 -9.888 3.468 1.00 0.17 70 ASP A N 6
ATOM 10308 C CA . ASP A 1 70 ? 3.164 -11.221 3.959 1.00 0.19 70 ASP A CA 6
ATOM 10309 C C . ASP A 1 70 ? 1.931 -11.148 4.846 1.00 0.18 70 ASP A C 6
ATOM 10310 O O . ASP A 1 70 ? 1.045 -11.988 4.758 1.00 0.20 70 ASP A O 6
ATOM 10319 N N . ALA A 1 71 ? 1.893 -10.136 5.705 1.00 0.18 71 ALA A N 6
ATOM 10320 C CA . ALA A 1 71 ? 0.757 -9.897 6.589 1.00 0.18 71 ALA A CA 6
ATOM 10321 C C . ALA A 1 71 ? -0.547 -9.814 5.803 1.00 0.18 71 ALA A C 6
ATOM 10322 O O . ALA A 1 71 ? -1.524 -10.500 6.110 1.00 0.23 71 ALA A O 6
ATOM 10329 N N . LEU A 1 72 ? -0.541 -8.975 4.780 1.00 0.14 72 LEU A N 6
ATOM 10330 C CA . LEU A 1 72 ? -1.702 -8.780 3.934 1.00 0.14 72 LEU A CA 6
ATOM 10331 C C . LEU A 1 72 ? -2.008 -10.044 3.147 1.00 0.17 72 LEU A C 6
ATOM 10332 O O . LEU A 1 72 ? -3.162 -10.432 3.002 1.00 0.20 72 LEU A O 6
ATOM 10348 N N . LYS A 1 73 ? -0.956 -10.687 2.660 1.00 0.17 73 LYS A N 6
ATOM 10349 C CA . LYS A 1 73 ? -1.072 -11.952 1.947 1.00 0.21 73 LYS A CA 6
ATOM 10350 C C . LYS A 1 73 ? -1.710 -13.022 2.828 1.00 0.23 73 LYS A C 6
ATOM 10351 O O . LYS A 1 73 ? -2.473 -13.861 2.349 1.00 0.25 73 LYS A O 6
ATOM 10370 N N . GLN A 1 74 ? -1.407 -12.974 4.117 1.00 0.23 74 GLN A N 6
ATOM 10371 C CA . GLN A 1 74 ? -1.958 -13.927 5.073 1.00 0.26 74 GLN A CA 6
ATOM 10372 C C . GLN A 1 74 ? -3.446 -13.685 5.296 1.00 0.28 74 GLN A C 6
ATOM 10373 O O . GLN A 1 74 ? -4.219 -14.630 5.449 1.00 0.37 74 GLN A O 6
ATOM 10387 N N . ARG A 1 75 ? -3.849 -12.419 5.312 1.00 0.25 75 ARG A N 6
ATOM 10388 C CA . ARG A 1 75 ? -5.247 -12.071 5.533 1.00 0.29 75 ARG A CA 6
ATOM 10389 C C . ARG A 1 75 ? -5.996 -11.923 4.210 1.00 0.27 75 ARG A C 6
ATOM 10390 O O . ARG A 1 75 ? -7.166 -11.542 4.190 1.00 0.32 75 ARG A O 6
ATOM 10411 N N . ALA A 1 76 ? -5.301 -12.223 3.112 1.00 0.24 76 ALA A N 6
ATOM 10412 C CA . ALA A 1 76 ? -5.865 -12.139 1.762 1.00 0.25 76 ALA A CA 6
ATOM 10413 C C . ALA A 1 76 ? -6.337 -10.722 1.436 1.00 0.22 76 ALA A C 6
ATOM 10414 O O . ALA A 1 76 ? -7.321 -10.528 0.720 1.00 0.28 76 ALA A O 6
ATOM 10421 N N . ILE A 1 77 ? -5.631 -9.735 1.967 1.00 0.15 77 ILE A N 6
ATOM 10422 C CA . ILE A 1 77 ? -5.954 -8.342 1.725 1.00 0.15 77 ILE A CA 6
ATOM 10423 C C . ILE A 1 77 ? -5.207 -7.838 0.496 1.00 0.15 77 ILE A C 6
ATOM 10424 O O . ILE A 1 77 ? -4.013 -8.095 0.341 1.00 0.15 77 ILE A O 6
ATOM 10440 N N . PRO A 1 78 ? -5.908 -7.129 -0.401 1.00 0.16 78 PRO A N 6
ATOM 10441 C CA . PRO A 1 78 ? -5.311 -6.593 -1.611 1.00 0.17 78 PRO A CA 6
ATOM 10442 C C . PRO A 1 78 ? -4.441 -5.379 -1.336 1.00 0.15 78 PRO A C 6
ATOM 10443 O O . PRO A 1 78 ? -4.740 -4.562 -0.463 1.00 0.17 78 PRO A O 6
ATOM 10454 N N . PHE A 1 79 ? -3.361 -5.274 -2.081 1.00 0.14 79 PHE A N 6
ATOM 10455 C CA . PHE A 1 79 ? -2.441 -4.159 -1.956 1.00 0.14 79 PHE A CA 6
ATOM 10456 C C . PHE A 1 79 ? -1.628 -4.007 -3.219 1.00 0.14 79 PHE A C 6
ATOM 10457 O O . PHE A 1 79 ? -1.511 -4.940 -4.018 1.00 0.15 79 PHE A O 6
ATOM 10474 N N . ILE A 1 80 ? -1.074 -2.831 -3.387 1.00 0.14 80 ILE A N 6
ATOM 10475 C CA . ILE A 1 80 ? -0.236 -2.538 -4.532 1.00 0.15 80 ILE A CA 6
ATOM 10476 C C . ILE A 1 80 ? 1.112 -2.029 -4.060 1.00 0.15 80 ILE A C 6
ATOM 10477 O O . ILE A 1 80 ? 1.188 -1.251 -3.111 1.00 0.16 80 ILE A O 6
ATOM 10493 N N . LEU A 1 81 ? 2.165 -2.466 -4.720 1.00 0.16 81 LEU A N 6
ATOM 10494 C CA . LEU A 1 81 ? 3.501 -2.029 -4.370 1.00 0.17 81 LEU A CA 6
ATOM 10495 C C . LEU A 1 81 ? 3.837 -0.774 -5.138 1.00 0.20 81 LEU A C 6
ATOM 10496 O O . LEU A 1 81 ? 3.930 -0.781 -6.359 1.00 0.21 81 LEU A O 6
ATOM 10512 N N . HIS A 1 82 ? 3.982 0.307 -4.422 1.00 0.21 82 HIS A N 6
ATOM 10513 C CA . HIS A 1 82 ? 4.354 1.564 -5.025 1.00 0.25 82 HIS A CA 6
ATOM 10514 C C . HIS A 1 82 ? 5.839 1.799 -4.770 1.00 0.31 82 HIS A C 6
ATOM 10515 O O . HIS A 1 82 ? 6.307 1.612 -3.661 1.00 0.60 82 HIS A O 6
ATOM 10530 N N . THR A 1 83 ? 6.595 2.122 -5.811 1.00 0.38 83 THR A N 6
ATOM 10531 C CA . THR A 1 83 ? 8.030 2.332 -5.658 1.00 0.47 83 THR A CA 6
ATOM 10532 C C . THR A 1 83 ? 8.662 2.722 -6.988 1.00 0.57 83 THR A C 6
ATOM 10533 O O . THR A 1 83 ? 8.063 2.537 -8.044 1.00 0.61 83 THR A O 6
ATOM 10544 N N . GLY A 1 84 ? 9.858 3.288 -6.918 1.00 0.73 84 GLY A N 6
ATOM 10545 C CA . GLY A 1 84 ? 10.636 3.562 -8.109 1.00 0.90 84 GLY A CA 6
ATOM 10546 C C . GLY A 1 84 ? 11.896 2.727 -8.117 1.00 0.77 84 GLY A C 6
ATOM 10547 O O . GLY A 1 84 ? 12.825 2.977 -8.885 1.00 0.94 84 GLY A O 6
ATOM 10551 N N . ASP A 1 85 ? 11.919 1.735 -7.240 1.00 0.56 85 ASP A N 6
ATOM 10552 C CA . ASP A 1 85 ? 13.063 0.849 -7.090 1.00 0.56 85 ASP A CA 6
ATOM 10553 C C . ASP A 1 85 ? 12.687 -0.570 -7.508 1.00 0.56 85 ASP A C 6
ATOM 10554 O O . ASP A 1 85 ? 12.953 -1.533 -6.787 1.00 0.84 85 ASP A O 6
ATOM 10563 N N . LEU A 1 86 ? 12.078 -0.694 -8.684 1.00 0.67 86 LEU A N 6
ATOM 10564 C CA . LEU A 1 86 ? 11.547 -1.977 -9.141 1.00 0.78 86 LEU A CA 6
ATOM 10565 C C . LEU A 1 86 ? 12.656 -2.947 -9.527 1.00 0.87 86 LEU A C 6
ATOM 10566 O O . LEU A 1 86 ? 12.497 -4.159 -9.404 1.00 1.04 86 LEU A O 6
ATOM 10582 N N . ASP A 1 87 ? 13.771 -2.423 -10.003 1.00 0.91 87 ASP A N 6
ATOM 10583 C CA . ASP A 1 87 ? 14.900 -3.269 -10.370 1.00 1.00 87 ASP A CA 6
ATOM 10584 C C . ASP A 1 87 ? 15.731 -3.584 -9.138 1.00 0.99 87 ASP A C 6
ATOM 10585 O O . ASP A 1 87 ? 16.279 -4.677 -8.999 1.00 1.07 87 ASP A O 6
ATOM 10594 N N . ARG A 1 88 ? 15.800 -2.614 -8.238 1.00 0.99 88 ARG A N 6
ATOM 10595 C CA . ARG A 1 88 ? 16.527 -2.766 -6.987 1.00 1.05 88 ARG A CA 6
ATOM 10596 C C . ARG A 1 88 ? 15.853 -3.793 -6.080 1.00 0.99 88 ARG A C 6
ATOM 10597 O O . ARG A 1 88 ? 16.518 -4.534 -5.359 1.00 1.14 88 ARG A O 6
ATOM 10618 N N . HIS A 1 89 ? 14.529 -3.837 -6.129 1.00 0.92 89 HIS A N 6
ATOM 10619 C CA . HIS A 1 89 ? 13.765 -4.733 -5.268 1.00 0.90 89 HIS A CA 6
ATOM 10620 C C . HIS A 1 89 ? 12.958 -5.734 -6.082 1.00 0.90 89 HIS A C 6
ATOM 10621 O O . HIS A 1 89 ? 11.914 -6.206 -5.633 1.00 0.85 89 HIS A O 6
ATOM 10636 N N . GLY A 1 90 ? 13.453 -6.068 -7.268 1.00 0.97 90 GLY A N 6
ATOM 10637 C CA . GLY A 1 90 ? 12.732 -6.967 -8.154 1.00 0.98 90 GLY A CA 6
ATOM 10638 C C . GLY A 1 90 ? 12.514 -8.338 -7.547 1.00 0.94 90 GLY A C 6
ATOM 10639 O O . GLY A 1 90 ? 11.450 -8.936 -7.714 1.00 0.91 90 GLY A O 6
ATOM 10643 N N . GLU A 1 91 ? 13.519 -8.827 -6.832 1.00 0.97 91 GLU A N 6
ATOM 10644 C CA . GLU A 1 91 ? 13.423 -10.113 -6.153 1.00 0.96 91 GLU A CA 6
ATOM 10645 C C . GLU A 1 91 ? 12.301 -10.080 -5.122 1.00 0.84 91 GLU A C 6
ATOM 10646 O O . GLU A 1 91 ? 11.481 -10.995 -5.047 1.00 0.91 91 GLU A O 6
ATOM 10658 N N . LEU A 1 92 ? 12.262 -9.001 -4.347 1.00 0.71 92 LEU A N 6
ATOM 10659 C CA . LEU A 1 92 ? 11.241 -8.820 -3.324 1.00 0.62 92 LEU A CA 6
ATOM 10660 C C . LEU A 1 92 ? 9.855 -8.770 -3.954 1.00 0.55 92 LEU A C 6
ATOM 10661 O O . LEU A 1 92 ? 8.922 -9.411 -3.477 1.00 0.52 92 LEU A O 6
ATOM 10677 N N . LEU A 1 93 ? 9.738 -8.017 -5.039 1.00 0.55 93 LEU A N 6
ATOM 10678 C CA . LEU A 1 93 ? 8.472 -7.849 -5.736 1.00 0.55 93 LEU A CA 6
ATOM 10679 C C . LEU A 1 93 ? 7.925 -9.187 -6.226 1.00 0.60 93 LEU A C 6
ATOM 10680 O O . LEU A 1 93 ? 6.721 -9.435 -6.161 1.00 0.58 93 LEU A O 6
ATOM 10696 N N . ARG A 1 94 ? 8.815 -10.052 -6.695 1.00 0.71 94 ARG A N 6
ATOM 10697 C CA . ARG A 1 94 ? 8.417 -11.375 -7.160 1.00 0.80 94 ARG A CA 6
ATOM 10698 C C . ARG A 1 94 ? 8.009 -12.270 -5.993 1.00 0.73 94 ARG A C 6
ATOM 10699 O O . ARG A 1 94 ? 7.213 -13.194 -6.162 1.00 0.77 94 ARG A O 6
ATOM 10720 N N . LYS A 1 95 ? 8.561 -11.999 -4.814 1.00 0.69 95 LYS A N 6
ATOM 10721 C CA . LYS A 1 95 ? 8.185 -12.725 -3.604 1.00 0.70 95 LYS A CA 6
ATOM 10722 C C . LYS A 1 95 ? 6.812 -12.271 -3.129 1.00 0.56 95 LYS A C 6
ATOM 10723 O O . LYS A 1 95 ? 5.965 -13.082 -2.747 1.00 0.63 95 LYS A O 6
ATOM 10742 N N . ILE A 1 96 ? 6.611 -10.963 -3.155 1.00 0.43 96 ILE A N 6
ATOM 10743 C CA . ILE A 1 96 ? 5.343 -10.362 -2.790 1.00 0.36 96 ILE A CA 6
ATOM 10744 C C . ILE A 1 96 ? 4.240 -10.822 -3.736 1.00 0.37 96 ILE A C 6
ATOM 10745 O O . ILE A 1 96 ? 3.196 -11.296 -3.290 1.00 0.45 96 ILE A O 6
ATOM 10761 N N . ASP A 1 97 ? 4.492 -10.691 -5.036 1.00 0.35 97 ASP A N 6
ATOM 10762 C CA . ASP A 1 97 ? 3.545 -11.116 -6.066 1.00 0.40 97 ASP A CA 6
ATOM 10763 C C . ASP A 1 97 ? 2.241 -10.322 -5.967 1.00 0.39 97 ASP A C 6
ATOM 10764 O O . ASP A 1 97 ? 1.225 -10.813 -5.467 1.00 0.51 97 ASP A O 6
ATOM 10773 N N . ALA A 1 98 ? 2.299 -9.079 -6.423 1.00 0.29 98 ALA A N 6
ATOM 10774 C CA . ALA A 1 98 ? 1.140 -8.195 -6.446 1.00 0.27 98 ALA A CA 6
ATOM 10775 C C . ALA A 1 98 ? 1.396 -7.050 -7.426 1.00 0.23 98 ALA A C 6
ATOM 10776 O O . ALA A 1 98 ? 2.529 -6.881 -7.880 1.00 0.24 98 ALA A O 6
ATOM 10783 N N . PRO A 1 99 ? 0.361 -6.263 -7.794 1.00 0.22 99 PRO A N 6
ATOM 10784 C CA . PRO A 1 99 ? 0.524 -5.124 -8.709 1.00 0.20 99 PRO A CA 6
ATOM 10785 C C . PRO A 1 99 ? 1.528 -4.097 -8.196 1.00 0.20 99 PRO A C 6
ATOM 10786 O O . PRO A 1 99 ? 1.606 -3.837 -6.995 1.00 0.20 99 PRO A O 6
ATOM 10797 N N . VAL A 1 100 ? 2.301 -3.521 -9.110 1.00 0.23 100 VAL A N 6
ATOM 10798 C CA . VAL A 1 100 ? 3.316 -2.539 -8.752 1.00 0.25 100 VAL A CA 6
ATOM 10799 C C . VAL A 1 100 ? 3.108 -1.229 -9.517 1.00 0.28 100 VAL A C 6
ATOM 10800 O O . VAL A 1 100 ? 3.054 -1.220 -10.747 1.00 0.37 100 VAL A O 6
ATOM 10813 N N . MET A 1 101 ? 2.989 -0.131 -8.779 1.00 0.25 101 MET A N 6
ATOM 10814 C CA . MET A 1 101 ? 2.884 1.201 -9.372 1.00 0.28 101 MET A CA 6
ATOM 10815 C C . MET A 1 101 ? 4.235 1.898 -9.285 1.00 0.30 101 MET A C 6
ATOM 10816 O O . MET A 1 101 ? 4.693 2.255 -8.196 1.00 0.35 101 MET A O 6
ATOM 10830 N N . ALA A 1 102 ? 4.869 2.079 -10.431 1.00 0.37 102 ALA A N 6
ATOM 10831 C CA . ALA A 1 102 ? 6.215 2.633 -10.488 1.00 0.42 102 ALA A CA 6
ATOM 10832 C C . ALA A 1 102 ? 6.222 4.139 -10.240 1.00 0.39 102 ALA A C 6
ATOM 10833 O O . ALA A 1 102 ? 5.278 4.842 -10.597 1.00 0.38 102 ALA A O 6
ATOM 10840 N N . LYS A 1 103 ? 7.287 4.621 -9.609 1.00 0.45 103 LYS A N 6
ATOM 10841 C CA . LYS A 1 103 ? 7.481 6.050 -9.398 1.00 0.48 103 LYS A CA 6
ATOM 10842 C C . LYS A 1 103 ? 8.275 6.638 -10.559 1.00 0.58 103 LYS A C 6
ATOM 10843 O O . LYS A 1 103 ? 9.198 6.000 -11.066 1.00 0.67 103 LYS A O 6
ATOM 10862 N N . PRO A 1 104 ? 7.948 7.865 -10.991 1.00 0.60 104 PRO A N 6
ATOM 10863 C CA . PRO A 1 104 ? 6.912 8.694 -10.366 1.00 0.52 104 PRO A CA 6
ATOM 10864 C C . PRO A 1 104 ? 5.499 8.174 -10.619 1.00 0.44 104 PRO A C 6
ATOM 10865 O O . PRO A 1 104 ? 5.171 7.719 -11.719 1.00 0.52 104 PRO A O 6
ATOM 10876 N N . ALA A 1 105 ? 4.673 8.239 -9.587 1.00 0.35 105 ALA A N 6
ATOM 10877 C CA . ALA A 1 105 ? 3.284 7.827 -9.678 1.00 0.30 105 ALA A CA 6
ATOM 10878 C C . ALA A 1 105 ? 2.399 8.884 -9.056 1.00 0.27 105 ALA A C 6
ATOM 10879 O O . ALA A 1 105 ? 2.717 9.416 -7.993 1.00 0.30 105 ALA A O 6
ATOM 10886 N N . ASP A 1 106 ? 1.303 9.199 -9.711 1.00 0.26 106 ASP A N 6
ATOM 10887 C CA . ASP A 1 106 ? 0.349 10.129 -9.144 1.00 0.24 106 ASP A CA 6
ATOM 10888 C C . ASP A 1 106 ? -0.492 9.391 -8.123 1.00 0.18 106 ASP A C 6
ATOM 10889 O O . ASP A 1 106 ? -0.996 8.299 -8.388 1.00 0.17 106 ASP A O 6
ATOM 10898 N N . THR A 1 107 ? -0.626 9.987 -6.956 1.00 0.17 107 THR A N 6
ATOM 10899 C CA . THR A 1 107 ? -1.250 9.333 -5.828 1.00 0.15 107 THR A CA 6
ATOM 10900 C C . THR A 1 107 ? -2.723 9.039 -6.075 1.00 0.14 107 THR A C 6
ATOM 10901 O O . THR A 1 107 ? -3.277 8.124 -5.471 1.00 0.14 107 THR A O 6
ATOM 10912 N N . SER A 1 108 ? -3.348 9.787 -6.978 1.00 0.17 108 SER A N 6
ATOM 10913 C CA . SER A 1 108 ? -4.738 9.532 -7.324 1.00 0.18 108 SER A CA 6
ATOM 10914 C C . SER A 1 108 ? -4.831 8.258 -8.159 1.00 0.17 108 SER A C 6
ATOM 10915 O O . SER A 1 108 ? -5.793 7.497 -8.050 1.00 0.20 108 SER A O 6
ATOM 10923 N N . ASP A 1 109 ? -3.799 8.018 -8.969 1.00 0.17 109 ASP A N 6
ATOM 10924 C CA . ASP A 1 109 ? -3.723 6.810 -9.785 1.00 0.17 109 ASP A CA 6
ATOM 10925 C C . ASP A 1 109 ? -3.479 5.616 -8.891 1.00 0.15 109 ASP A C 6
ATOM 10926 O O . ASP A 1 109 ? -4.135 4.582 -9.014 1.00 0.19 109 ASP A O 6
ATOM 10935 N N . VAL A 1 110 ? -2.539 5.781 -7.973 1.00 0.12 110 VAL A N 6
ATOM 10936 C CA . VAL A 1 110 ? -2.208 4.740 -7.018 1.00 0.11 110 VAL A CA 6
ATOM 10937 C C . VAL A 1 110 ? -3.431 4.389 -6.173 1.00 0.11 110 VAL A C 6
ATOM 10938 O O . VAL A 1 110 ? -3.727 3.215 -5.944 1.00 0.13 110 VAL A O 6
ATOM 10951 N N . ALA A 1 111 ? -4.146 5.422 -5.736 1.00 0.11 111 ALA A N 6
ATOM 10952 C CA . ALA A 1 111 ? -5.339 5.249 -4.919 1.00 0.11 111 ALA A CA 6
ATOM 10953 C C . ALA A 1 111 ? -6.414 4.473 -5.665 1.00 0.11 111 ALA A C 6
ATOM 10954 O O . ALA A 1 111 ? -6.963 3.499 -5.146 1.00 0.10 111 ALA A O 6
ATOM 10961 N N . LYS A 1 112 ? -6.705 4.901 -6.887 1.00 0.12 112 LYS A N 6
ATOM 10962 C CA . LYS A 1 112 ? -7.728 4.251 -7.693 1.00 0.13 112 LYS A CA 6
ATOM 10963 C C . LYS A 1 112 ? -7.390 2.789 -7.934 1.00 0.15 112 LYS A C 6
ATOM 10964 O O . LYS A 1 112 ? -8.217 1.911 -7.698 1.00 0.23 112 LYS A O 6
ATOM 10983 N N . ARG A 1 113 ? -6.165 2.534 -8.377 1.00 0.14 113 ARG A N 6
ATOM 10984 C CA . ARG A 1 113 ? -5.742 1.184 -8.726 1.00 0.18 113 ARG A CA 6
ATOM 10985 C C . ARG A 1 113 ? -5.849 0.240 -7.534 1.00 0.16 113 ARG A C 6
ATOM 10986 O O . ARG A 1 113 ? -6.237 -0.920 -7.683 1.00 0.25 113 ARG A O 6
ATOM 11007 N N . ALA A 1 114 ? -5.515 0.742 -6.351 1.00 0.12 114 ALA A N 6
ATOM 11008 C CA . ALA A 1 114 ? -5.601 -0.054 -5.136 1.00 0.10 114 ALA A CA 6
ATOM 11009 C C . ALA A 1 114 ? -7.056 -0.343 -4.786 1.00 0.12 114 ALA A C 6
ATOM 11010 O O . ALA A 1 114 ? -7.427 -1.487 -4.517 1.00 0.14 114 ALA A O 6
ATOM 11017 N N . LEU A 1 115 ? -7.881 0.697 -4.818 1.00 0.12 115 LEU A N 6
ATOM 11018 C CA . LEU A 1 115 ? -9.290 0.570 -4.477 1.00 0.16 115 LEU A CA 6
ATOM 11019 C C . LEU A 1 115 ? -10.044 -0.312 -5.466 1.00 0.22 115 LEU A C 6
ATOM 11020 O O . LEU A 1 115 ? -11.056 -0.907 -5.113 1.00 0.27 115 LEU A O 6
ATOM 11036 N N . GLU A 1 116 ? -9.546 -0.404 -6.694 1.00 0.23 116 GLU A N 6
ATOM 11037 C CA . GLU A 1 116 ? -10.156 -1.270 -7.704 1.00 0.32 116 GLU A CA 6
ATOM 11038 C C . GLU A 1 116 ? -10.178 -2.726 -7.243 1.00 0.27 116 GLU A C 6
ATOM 11039 O O . GLU A 1 116 ? -11.075 -3.488 -7.603 1.00 0.31 116 GLU A O 6
ATOM 11051 N N . MET A 1 117 ? -9.195 -3.101 -6.434 1.00 0.26 117 MET A N 6
ATOM 11052 C CA . MET A 1 117 ? -9.099 -4.462 -5.922 1.00 0.27 117 MET A CA 6
ATOM 11053 C C . MET A 1 117 ? -9.875 -4.611 -4.617 1.00 0.31 117 MET A C 6
ATOM 11054 O O . MET A 1 117 ? -9.888 -5.681 -4.008 1.00 0.43 117 MET A O 6
ATOM 11068 N N . CYS A 1 118 ? -10.520 -3.535 -4.196 1.00 0.37 118 CYS A N 6
ATOM 11069 C CA . CYS A 1 118 ? -11.248 -3.523 -2.936 1.00 0.46 118 CYS A CA 6
ATOM 11070 C C . CYS A 1 118 ? -12.737 -3.255 -3.150 1.00 0.75 118 CYS A C 6
ATOM 11071 O O . CYS A 1 118 ? -13.586 -3.981 -2.632 1.00 1.45 118 CYS A O 6
ATOM 11079 N N . GLY A 1 119 ? -13.046 -2.210 -3.908 1.00 0.87 119 GLY A N 6
ATOM 11080 C CA . GLY A 1 119 ? -14.424 -1.823 -4.119 1.00 1.41 119 GLY A CA 6
ATOM 11081 C C . GLY A 1 119 ? -15.127 -2.716 -5.114 1.00 1.90 119 GLY A C 6
ATOM 11082 O O . GLY A 1 119 ? -14.986 -2.545 -6.325 1.00 2.57 119 GLY A O 6
ATOM 11086 N N . GLY A 1 120 ? -15.872 -3.678 -4.601 1.00 2.38 120 GLY A N 6
ATOM 11087 C CA . GLY A 1 120 ? -16.606 -4.581 -5.456 1.00 3.39 120 GLY A CA 6
ATOM 11088 C C . GLY A 1 120 ? -15.791 -5.801 -5.816 1.00 3.79 120 GLY A C 6
ATOM 11089 O O . GLY A 1 120 ? -15.819 -6.804 -5.096 1.00 4.48 120 GLY A O 6
ATOM 11093 N N . ASP A 1 121 ? -15.054 -5.702 -6.924 1.00 3.85 121 ASP A N 6
ATOM 11094 C CA . ASP A 1 121 ? -14.214 -6.796 -7.414 1.00 4.66 121 ASP A CA 6
ATOM 11095 C C . ASP A 1 121 ? -15.066 -8.056 -7.630 1.00 5.12 121 ASP A C 6
ATOM 11096 O O . ASP A 1 121 ? -16.279 -7.957 -7.829 1.00 5.58 121 ASP A O 6
ATOM 11105 N N . LYS A 1 122 ? -14.451 -9.229 -7.614 1.00 5.40 122 LYS A N 6
ATOM 11106 C CA . LYS A 1 122 ? -15.182 -10.469 -7.811 1.00 6.18 122 LYS A CA 6
ATOM 11107 C C . LYS A 1 122 ? -15.142 -11.312 -6.543 1.00 6.52 122 LYS A C 6
ATOM 11108 O O . LYS A 1 122 ? -14.068 -11.659 -6.050 1.00 6.59 122 LYS A O 6
ATOM 11127 N N . GLU A 1 123 ? -16.315 -11.620 -6.011 1.00 7.08 123 GLU A N 6
ATOM 11128 C CA . GLU A 1 123 ? -16.417 -12.370 -4.768 1.00 7.75 123 GLU A CA 6
ATOM 11129 C C . GLU A 1 123 ? -16.092 -13.845 -4.999 1.00 8.49 123 GLU A C 6
ATOM 11130 O O . GLU A 1 123 ? -16.770 -14.530 -5.767 1.00 8.95 123 GLU A O 6
ATOM 11142 N N . PRO A 1 124 ? -15.033 -14.343 -4.342 1.00 8.86 124 PRO A N 6
ATOM 11143 C CA . PRO A 1 124 ? -14.602 -15.732 -4.476 1.00 9.78 124 PRO A CA 6
ATOM 11144 C C . PRO A 1 124 ? -15.487 -16.694 -3.684 1.00 10.68 124 PRO A C 6
ATOM 11145 O O . PRO A 1 124 ? -16.367 -16.267 -2.931 1.00 11.17 124 PRO A O 6
ATOM 11156 N N . ALA A 1 125 ? -15.254 -17.985 -3.860 1.00 11.05 125 ALA A N 6
ATOM 11157 C CA . ALA A 1 125 ? -16.023 -19.005 -3.167 1.00 12.03 125 ALA A CA 6
ATOM 11158 C C . ALA A 1 125 ? -15.459 -19.233 -1.774 1.00 12.82 125 ALA A C 6
ATOM 11159 O O . ALA A 1 125 ? -14.362 -19.817 -1.665 1.00 13.28 125 ALA A O 6
ATOM 11167 N N . GLY A 1 1 ? -28.184 5.743 2.047 1.00 8.80 1 GLY A N 7
ATOM 11168 C CA . GLY A 1 1 ? -26.886 5.849 1.341 1.00 7.95 1 GLY A CA 7
ATOM 11169 C C . GLY A 1 1 ? -25.713 5.718 2.289 1.00 6.99 1 GLY A C 7
ATOM 11170 O O . GLY A 1 1 ? -25.075 6.710 2.647 1.00 6.86 1 GLY A O 7
ATOM 11176 N N . ALA A 1 2 ? -25.432 4.492 2.711 1.00 6.60 2 ALA A N 7
ATOM 11177 C CA . ALA A 1 2 ? -24.321 4.233 3.606 1.00 5.99 2 ALA A CA 7
ATOM 11178 C C . ALA A 1 2 ? -23.026 4.152 2.816 1.00 5.01 2 ALA A C 7
ATOM 11179 O O . ALA A 1 2 ? -22.868 3.284 1.953 1.00 5.16 2 ALA A O 7
ATOM 11186 N N . MET A 1 3 ? -22.110 5.063 3.097 1.00 4.41 3 MET A N 7
ATOM 11187 C CA . MET A 1 3 ? -20.851 5.119 2.372 1.00 3.85 3 MET A CA 7
ATOM 11188 C C . MET A 1 3 ? -19.902 4.046 2.870 1.00 2.56 3 MET A C 7
ATOM 11189 O O . MET A 1 3 ? -19.479 4.066 4.026 1.00 2.73 3 MET A O 7
ATOM 11203 N N . GLY A 1 4 ? -19.573 3.116 1.996 1.00 1.85 4 GLY A N 7
ATOM 11204 C CA . GLY A 1 4 ? -18.649 2.063 2.347 1.00 1.07 4 GLY A CA 7
ATOM 11205 C C . GLY A 1 4 ? -17.228 2.480 2.077 1.00 0.99 4 GLY A C 7
ATOM 11206 O O . GLY A 1 4 ? -16.691 2.226 0.996 1.00 1.65 4 GLY A O 7
ATOM 11210 N N . MET A 1 5 ? -16.624 3.148 3.046 1.00 0.57 5 MET A N 7
ATOM 11211 C CA . MET A 1 5 ? -15.273 3.650 2.893 1.00 0.43 5 MET A CA 7
ATOM 11212 C C . MET A 1 5 ? -14.255 2.591 3.288 1.00 0.33 5 MET A C 7
ATOM 11213 O O . MET A 1 5 ? -14.224 2.136 4.435 1.00 0.40 5 MET A O 7
ATOM 11227 N N . PRO A 1 6 ? -13.415 2.190 2.331 1.00 0.22 6 PRO A N 7
ATOM 11228 C CA . PRO A 1 6 ? -12.380 1.178 2.540 1.00 0.17 6 PRO A CA 7
ATOM 11229 C C . PRO A 1 6 ? -11.334 1.625 3.549 1.00 0.16 6 PRO A C 7
ATOM 11230 O O . PRO A 1 6 ? -10.966 2.800 3.595 1.00 0.21 6 PRO A O 7
ATOM 11241 N N . LYS A 1 7 ? -10.872 0.694 4.364 1.00 0.14 7 LYS A N 7
ATOM 11242 C CA . LYS A 1 7 ? -9.808 0.973 5.309 1.00 0.15 7 LYS A CA 7
ATOM 11243 C C . LYS A 1 7 ? -8.465 0.737 4.625 1.00 0.13 7 LYS A C 7
ATOM 11244 O O . LYS A 1 7 ? -8.042 -0.404 4.437 1.00 0.15 7 LYS A O 7
ATOM 11263 N N . VAL A 1 8 ? -7.812 1.817 4.246 1.00 0.12 8 VAL A N 7
ATOM 11264 C CA . VAL A 1 8 ? -6.594 1.749 3.459 1.00 0.12 8 VAL A CA 7
ATOM 11265 C C . VAL A 1 8 ? -5.367 1.906 4.345 1.00 0.12 8 VAL A C 7
ATOM 11266 O O . VAL A 1 8 ? -5.333 2.759 5.226 1.00 0.20 8 VAL A O 7
ATOM 11279 N N . LEU A 1 9 ? -4.372 1.067 4.117 1.00 0.09 9 LEU A N 7
ATOM 11280 C CA . LEU A 1 9 ? -3.127 1.133 4.860 1.00 0.09 9 LEU A CA 7
ATOM 11281 C C . LEU A 1 9 ? -1.986 1.600 3.956 1.00 0.10 9 LEU A C 7
ATOM 11282 O O . LEU A 1 9 ? -1.575 0.888 3.039 1.00 0.12 9 LEU A O 7
ATOM 11298 N N . VAL A 1 10 ? -1.490 2.802 4.207 1.00 0.10 10 VAL A N 7
ATOM 11299 C CA . VAL A 1 10 ? -0.390 3.349 3.427 1.00 0.10 10 VAL A CA 7
ATOM 11300 C C . VAL A 1 10 ? 0.954 3.039 4.072 1.00 0.10 10 VAL A C 7
ATOM 11301 O O . VAL A 1 10 ? 1.177 3.328 5.246 1.00 0.12 10 VAL A O 7
ATOM 11314 N N . LEU A 1 11 ? 1.825 2.434 3.285 1.00 0.11 11 LEU A N 7
ATOM 11315 C CA . LEU A 1 11 ? 3.199 2.178 3.677 1.00 0.11 11 LEU A CA 7
ATOM 11316 C C . LEU A 1 11 ? 4.116 3.113 2.919 1.00 0.12 11 LEU A C 7
ATOM 11317 O O . LEU A 1 11 ? 4.375 2.913 1.732 1.00 0.17 11 LEU A O 7
ATOM 11333 N N . GLU A 1 12 ? 4.598 4.127 3.606 1.00 0.14 12 GLU A N 7
ATOM 11334 C CA . GLU A 1 12 ? 5.421 5.155 2.981 1.00 0.16 12 GLU A CA 7
ATOM 11335 C C . GLU A 1 12 ? 6.131 5.980 4.051 1.00 0.21 12 GLU A C 7
ATOM 11336 O O . GLU A 1 12 ? 5.495 6.548 4.940 1.00 0.37 12 GLU A O 7
ATOM 11348 N N . ASP A 1 13 ? 7.453 6.021 3.965 1.00 0.22 13 ASP A N 7
ATOM 11349 C CA . ASP A 1 13 ? 8.268 6.744 4.935 1.00 0.27 13 ASP A CA 7
ATOM 11350 C C . ASP A 1 13 ? 8.347 8.223 4.579 1.00 0.28 13 ASP A C 7
ATOM 11351 O O . ASP A 1 13 ? 8.609 9.061 5.442 1.00 0.42 13 ASP A O 7
ATOM 11360 N N . GLU A 1 14 ? 8.105 8.546 3.312 1.00 0.23 14 GLU A N 7
ATOM 11361 C CA . GLU A 1 14 ? 8.083 9.936 2.878 1.00 0.25 14 GLU A CA 7
ATOM 11362 C C . GLU A 1 14 ? 6.706 10.541 3.126 1.00 0.22 14 GLU A C 7
ATOM 11363 O O . GLU A 1 14 ? 5.747 10.233 2.417 1.00 0.22 14 GLU A O 7
ATOM 11375 N N . PRO A 1 15 ? 6.592 11.421 4.137 1.00 0.23 15 PRO A N 7
ATOM 11376 C CA . PRO A 1 15 ? 5.308 11.983 4.566 1.00 0.22 15 PRO A CA 7
ATOM 11377 C C . PRO A 1 15 ? 4.573 12.727 3.462 1.00 0.19 15 PRO A C 7
ATOM 11378 O O . PRO A 1 15 ? 3.351 12.780 3.466 1.00 0.19 15 PRO A O 7
ATOM 11389 N N . LEU A 1 16 ? 5.309 13.295 2.516 1.00 0.21 16 LEU A N 7
ATOM 11390 C CA . LEU A 1 16 ? 4.679 13.979 1.391 1.00 0.21 16 LEU A CA 7
ATOM 11391 C C . LEU A 1 16 ? 3.894 12.984 0.546 1.00 0.18 16 LEU A C 7
ATOM 11392 O O . LEU A 1 16 ? 2.722 13.194 0.248 1.00 0.20 16 LEU A O 7
ATOM 11408 N N . ILE A 1 17 ? 4.546 11.888 0.191 1.00 0.18 17 ILE A N 7
ATOM 11409 C CA . ILE A 1 17 ? 3.915 10.827 -0.577 1.00 0.18 17 ILE A CA 7
ATOM 11410 C C . ILE A 1 17 ? 2.816 10.154 0.241 1.00 0.17 17 ILE A C 7
ATOM 11411 O O . ILE A 1 17 ? 1.736 9.860 -0.274 1.00 0.19 17 ILE A O 7
ATOM 11427 N N . ALA A 1 18 ? 3.098 9.932 1.519 1.00 0.16 18 ALA A N 7
ATOM 11428 C CA . ALA A 1 18 ? 2.129 9.335 2.430 1.00 0.17 18 ALA A CA 7
ATOM 11429 C C . ALA A 1 18 ? 0.880 10.204 2.540 1.00 0.19 18 ALA A C 7
ATOM 11430 O O . ALA A 1 18 ? -0.243 9.712 2.430 1.00 0.21 18 ALA A O 7
ATOM 11437 N N . MET A 1 19 ? 1.090 11.498 2.751 1.00 0.19 19 MET A N 7
ATOM 11438 C CA . MET A 1 19 ? 0.007 12.461 2.823 1.00 0.22 19 MET A CA 7
ATOM 11439 C C . MET A 1 19 ? -0.754 12.521 1.505 1.00 0.19 19 MET A C 7
ATOM 11440 O O . MET A 1 19 ? -1.982 12.565 1.487 1.00 0.20 19 MET A O 7
ATOM 11454 N N . ASN A 1 20 ? -0.010 12.517 0.407 1.00 0.17 20 ASN A N 7
ATOM 11455 C CA . ASN A 1 20 ? -0.582 12.585 -0.921 1.00 0.17 20 ASN A CA 7
ATOM 11456 C C . ASN A 1 20 ? -1.431 11.357 -1.225 1.00 0.15 20 ASN A C 7
ATOM 11457 O O . ASN A 1 20 ? -2.497 11.467 -1.831 1.00 0.17 20 ASN A O 7
ATOM 11468 N N . LEU A 1 21 ? -0.954 10.186 -0.818 1.00 0.14 21 LEU A N 7
ATOM 11469 C CA . LEU A 1 21 ? -1.729 8.967 -0.933 1.00 0.13 21 LEU A CA 7
ATOM 11470 C C . LEU A 1 21 ? -2.966 9.039 -0.059 1.00 0.13 21 LEU A C 7
ATOM 11471 O O . LEU A 1 21 ? -4.063 8.705 -0.499 1.00 0.13 21 LEU A O 7
ATOM 11487 N N . GLN A 1 22 ? -2.783 9.502 1.168 1.00 0.14 22 GLN A N 7
ATOM 11488 C CA . GLN A 1 22 ? -3.888 9.658 2.098 1.00 0.15 22 GLN A CA 7
ATOM 11489 C C . GLN A 1 22 ? -4.977 10.537 1.490 1.00 0.15 22 GLN A C 7
ATOM 11490 O O . GLN A 1 22 ? -6.145 10.155 1.455 1.00 0.16 22 GLN A O 7
ATOM 11504 N N . TYR A 1 23 ? -4.580 11.697 0.975 1.00 0.16 23 TYR A N 7
ATOM 11505 C CA . TYR A 1 23 ? -5.523 12.614 0.353 1.00 0.17 23 TYR A CA 7
ATOM 11506 C C . TYR A 1 23 ? -6.136 12.016 -0.903 1.00 0.14 23 TYR A C 7
ATOM 11507 O O . TYR A 1 23 ? -7.247 12.370 -1.278 1.00 0.17 23 TYR A O 7
ATOM 11525 N N . ALA A 1 24 ? -5.412 11.115 -1.553 1.00 0.12 24 ALA A N 7
ATOM 11526 C CA . ALA A 1 24 ? -5.902 10.481 -2.768 1.00 0.12 24 ALA A CA 7
ATOM 11527 C C . ALA A 1 24 ? -6.996 9.474 -2.444 1.00 0.10 24 ALA A C 7
ATOM 11528 O O . ALA A 1 24 ? -8.037 9.438 -3.102 1.00 0.13 24 ALA A O 7
ATOM 11535 N N . PHE A 1 25 ? -6.760 8.665 -1.420 1.00 0.09 25 PHE A N 7
ATOM 11536 C CA . PHE A 1 25 ? -7.728 7.666 -1.000 1.00 0.09 25 PHE A CA 7
ATOM 11537 C C . PHE A 1 25 ? -8.944 8.323 -0.357 1.00 0.10 25 PHE A C 7
ATOM 11538 O O . PHE A 1 25 ? -10.079 7.933 -0.629 1.00 0.12 25 PHE A O 7
ATOM 11555 N N . GLU A 1 26 ? -8.710 9.333 0.480 1.00 0.10 26 GLU A N 7
ATOM 11556 C CA . GLU A 1 26 ? -9.807 10.089 1.078 1.00 0.12 26 GLU A CA 7
ATOM 11557 C C . GLU A 1 26 ? -10.629 10.767 -0.012 1.00 0.12 26 GLU A C 7
ATOM 11558 O O . GLU A 1 26 ? -11.852 10.869 0.089 1.00 0.17 26 GLU A O 7
ATOM 11570 N N . ASP A 1 27 ? -9.940 11.213 -1.059 1.00 0.12 27 ASP A N 7
ATOM 11571 C CA . ASP A 1 27 ? -10.577 11.845 -2.213 1.00 0.15 27 ASP A CA 7
ATOM 11572 C C . ASP A 1 27 ? -11.489 10.858 -2.934 1.00 0.15 27 ASP A C 7
ATOM 11573 O O . ASP A 1 27 ? -12.521 11.236 -3.493 1.00 0.19 27 ASP A O 7
ATOM 11582 N N . GLU A 1 28 ? -11.108 9.588 -2.896 1.00 0.15 28 GLU A N 7
ATOM 11583 C CA . GLU A 1 28 ? -11.903 8.525 -3.498 1.00 0.18 28 GLU A CA 7
ATOM 11584 C C . GLU A 1 28 ? -12.966 8.014 -2.527 1.00 0.20 28 GLU A C 7
ATOM 11585 O O . GLU A 1 28 ? -13.670 7.042 -2.814 1.00 0.34 28 GLU A O 7
ATOM 11597 N N . GLY A 1 29 ? -13.077 8.669 -1.380 1.00 0.21 29 GLY A N 7
ATOM 11598 C CA . GLY A 1 29 ? -14.054 8.272 -0.387 1.00 0.24 29 GLY A CA 7
ATOM 11599 C C . GLY A 1 29 ? -13.617 7.055 0.400 1.00 0.22 29 GLY A C 7
ATOM 11600 O O . GLY A 1 29 ? -14.347 6.069 0.488 1.00 0.29 29 GLY A O 7
ATOM 11604 N N . ALA A 1 30 ? -12.419 7.114 0.963 1.00 0.17 30 ALA A N 7
ATOM 11605 C CA . ALA A 1 30 ? -11.892 6.011 1.749 1.00 0.16 30 ALA A CA 7
ATOM 11606 C C . ALA A 1 30 ? -11.189 6.528 2.996 1.00 0.15 30 ALA A C 7
ATOM 11607 O O . ALA A 1 30 ? -10.864 7.712 3.089 1.00 0.23 30 ALA A O 7
ATOM 11614 N N . GLU A 1 31 ? -10.966 5.638 3.952 1.00 0.15 31 GLU A N 7
ATOM 11615 C CA . GLU A 1 31 ? -10.263 5.983 5.177 1.00 0.15 31 GLU A CA 7
ATOM 11616 C C . GLU A 1 31 ? -8.832 5.478 5.085 1.00 0.16 31 GLU A C 7
ATOM 11617 O O . GLU A 1 31 ? -8.590 4.419 4.518 1.00 0.30 31 GLU A O 7
ATOM 11629 N N . VAL A 1 32 ? -7.888 6.219 5.638 1.00 0.13 32 VAL A N 7
ATOM 11630 C CA . VAL A 1 32 ? -6.481 5.893 5.459 1.00 0.12 32 VAL A CA 7
ATOM 11631 C C . VAL A 1 32 ? -5.745 5.802 6.793 1.00 0.12 32 VAL A C 7
ATOM 11632 O O . VAL A 1 32 ? -6.044 6.537 7.734 1.00 0.18 32 VAL A O 7
ATOM 11645 N N . VAL A 1 33 ? -4.806 4.871 6.869 1.00 0.11 33 VAL A N 7
ATOM 11646 C CA . VAL A 1 33 ? -3.861 4.802 7.967 1.00 0.13 33 VAL A CA 7
ATOM 11647 C C . VAL A 1 33 ? -2.457 4.996 7.418 1.00 0.13 33 VAL A C 7
ATOM 11648 O O . VAL A 1 33 ? -2.072 4.326 6.459 1.00 0.22 33 VAL A O 7
ATOM 11661 N N . VAL A 1 34 ? -1.701 5.909 7.997 1.00 0.13 34 VAL A N 7
ATOM 11662 C CA . VAL A 1 34 ? -0.341 6.136 7.544 1.00 0.14 34 VAL A CA 7
ATOM 11663 C C . VAL A 1 34 ? 0.655 5.383 8.412 1.00 0.13 34 VAL A C 7
ATOM 11664 O O . VAL A 1 34 ? 0.692 5.558 9.633 1.00 0.17 34 VAL A O 7
ATOM 11677 N N . ALA A 1 35 ? 1.445 4.536 7.773 1.00 0.13 35 ALA A N 7
ATOM 11678 C CA . ALA A 1 35 ? 2.495 3.799 8.449 1.00 0.13 35 ALA A CA 7
ATOM 11679 C C . ALA A 1 35 ? 3.776 3.864 7.635 1.00 0.14 35 ALA A C 7
ATOM 11680 O O . ALA A 1 35 ? 3.758 3.706 6.416 1.00 0.16 35 ALA A O 7
ATOM 11687 N N . ALA A 1 36 ? 4.883 4.110 8.306 1.00 0.17 36 ALA A N 7
ATOM 11688 C CA . ALA A 1 36 ? 6.161 4.220 7.632 1.00 0.20 36 ALA A CA 7
ATOM 11689 C C . ALA A 1 36 ? 6.980 2.952 7.811 1.00 0.19 36 ALA A C 7
ATOM 11690 O O . ALA A 1 36 ? 7.884 2.675 7.028 1.00 0.24 36 ALA A O 7
ATOM 11697 N N . THR A 1 37 ? 6.660 2.184 8.844 1.00 0.19 37 THR A N 7
ATOM 11698 C CA . THR A 1 37 ? 7.410 0.976 9.140 1.00 0.19 37 THR A CA 7
ATOM 11699 C C . THR A 1 37 ? 6.542 -0.259 8.983 1.00 0.19 37 THR A C 7
ATOM 11700 O O . THR A 1 37 ? 5.322 -0.162 8.819 1.00 0.22 37 THR A O 7
ATOM 11711 N N . CYS A 1 38 ? 7.172 -1.415 9.048 1.00 0.20 38 CYS A N 7
ATOM 11712 C CA . CYS A 1 38 ? 6.453 -2.674 9.041 1.00 0.21 38 CYS A CA 7
ATOM 11713 C C . CYS A 1 38 ? 5.611 -2.778 10.294 1.00 0.17 38 CYS A C 7
ATOM 11714 O O . CYS A 1 38 ? 4.425 -3.089 10.245 1.00 0.20 38 CYS A O 7
ATOM 11722 N N . GLU A 1 39 ? 6.254 -2.478 11.406 1.00 0.19 39 GLU A N 7
ATOM 11723 C CA . GLU A 1 39 ? 5.640 -2.567 12.727 1.00 0.21 39 GLU A CA 7
ATOM 11724 C C . GLU A 1 39 ? 4.362 -1.736 12.821 1.00 0.18 39 GLU A C 7
ATOM 11725 O O . GLU A 1 39 ? 3.348 -2.218 13.327 1.00 0.19 39 GLU A O 7
ATOM 11737 N N . GLN A 1 40 ? 4.408 -0.500 12.326 1.00 0.17 40 GLN A N 7
ATOM 11738 C CA . GLN A 1 40 ? 3.234 0.362 12.312 1.00 0.16 40 GLN A CA 7
ATOM 11739 C C . GLN A 1 40 ? 2.117 -0.282 11.510 1.00 0.15 40 GLN A C 7
ATOM 11740 O O . GLN A 1 40 ? 0.959 -0.313 11.931 1.00 0.20 40 GLN A O 7
ATOM 11754 N N . ALA A 1 41 ? 2.487 -0.803 10.353 1.00 0.13 41 ALA A N 7
ATOM 11755 C CA . ALA A 1 41 ? 1.546 -1.450 9.460 1.00 0.14 41 ALA A CA 7
ATOM 11756 C C . ALA A 1 41 ? 0.902 -2.652 10.122 1.00 0.15 41 ALA A C 7
ATOM 11757 O O . ALA A 1 41 ? -0.319 -2.778 10.140 1.00 0.18 41 ALA A O 7
ATOM 11764 N N . LEU A 1 42 ? 1.736 -3.520 10.676 1.00 0.15 42 LEU A N 7
ATOM 11765 C CA . LEU A 1 42 ? 1.276 -4.738 11.316 1.00 0.17 42 LEU A CA 7
ATOM 11766 C C . LEU A 1 42 ? 0.402 -4.419 12.524 1.00 0.18 42 LEU A C 7
ATOM 11767 O O . LEU A 1 42 ? -0.524 -5.165 12.848 1.00 0.23 42 LEU A O 7
ATOM 11783 N N . LYS A 1 43 ? 0.695 -3.299 13.175 1.00 0.17 43 LYS A N 7
ATOM 11784 C CA . LYS A 1 43 ? -0.083 -2.851 14.320 1.00 0.20 43 LYS A CA 7
ATOM 11785 C C . LYS A 1 43 ? -1.477 -2.426 13.865 1.00 0.23 43 LYS A C 7
ATOM 11786 O O . LYS A 1 43 ? -2.483 -2.912 14.381 1.00 0.28 43 LYS A O 7
ATOM 11805 N N . SER A 1 44 ? -1.532 -1.532 12.887 1.00 0.23 44 SER A N 7
ATOM 11806 C CA . SER A 1 44 ? -2.806 -1.046 12.376 1.00 0.27 44 SER A CA 7
ATOM 11807 C C . SER A 1 44 ? -3.577 -2.172 11.698 1.00 0.28 44 SER A C 7
ATOM 11808 O O . SER A 1 44 ? -4.805 -2.210 11.739 1.00 0.35 44 SER A O 7
ATOM 11816 N N . LEU A 1 45 ? -2.845 -3.090 11.083 1.00 0.26 45 LEU A N 7
ATOM 11817 C CA . LEU A 1 45 ? -3.432 -4.234 10.411 1.00 0.31 45 LEU A CA 7
ATOM 11818 C C . LEU A 1 45 ? -4.123 -5.153 11.411 1.00 0.30 45 LEU A C 7
ATOM 11819 O O . LEU A 1 45 ? -5.133 -5.782 11.100 1.00 0.32 45 LEU A O 7
ATOM 11835 N N . ALA A 1 46 ? -3.566 -5.226 12.610 1.00 0.30 46 ALA A N 7
ATOM 11836 C CA . ALA A 1 46 ? -4.136 -6.050 13.665 1.00 0.35 46 ALA A CA 7
ATOM 11837 C C . ALA A 1 46 ? -5.290 -5.336 14.362 1.00 0.36 46 ALA A C 7
ATOM 11838 O O . ALA A 1 46 ? -6.277 -5.961 14.751 1.00 0.43 46 ALA A O 7
ATOM 11845 N N . ASP A 1 47 ? -5.163 -4.023 14.510 1.00 0.33 47 ASP A N 7
ATOM 11846 C CA . ASP A 1 47 ? -6.160 -3.229 15.229 1.00 0.38 47 ASP A CA 7
ATOM 11847 C C . ASP A 1 47 ? -7.371 -2.928 14.355 1.00 0.37 47 ASP A C 7
ATOM 11848 O O . ASP A 1 47 ? -8.510 -2.949 14.821 1.00 0.45 47 ASP A O 7
ATOM 11857 N N . ASN A 1 48 ? -7.118 -2.671 13.084 1.00 0.30 48 ASN A N 7
ATOM 11858 C CA . ASN A 1 48 ? -8.169 -2.259 12.163 1.00 0.28 48 ASN A CA 7
ATOM 11859 C C . ASN A 1 48 ? -8.424 -3.333 11.115 1.00 0.25 48 ASN A C 7
ATOM 11860 O O . ASN A 1 48 ? -7.616 -4.245 10.939 1.00 0.29 48 ASN A O 7
ATOM 11871 N N . PRO A 1 49 ? -9.555 -3.238 10.407 1.00 0.22 49 PRO A N 7
ATOM 11872 C CA . PRO A 1 49 ? -9.903 -4.140 9.329 1.00 0.20 49 PRO A CA 7
ATOM 11873 C C . PRO A 1 49 ? -9.491 -3.580 7.975 1.00 0.17 49 PRO A C 7
ATOM 11874 O O . PRO A 1 49 ? -10.316 -3.053 7.229 1.00 0.20 49 PRO A O 7
ATOM 11885 N N . ILE A 1 50 ? -8.213 -3.692 7.674 1.00 0.15 50 ILE A N 7
ATOM 11886 C CA . ILE A 1 50 ? -7.651 -3.143 6.453 1.00 0.15 50 ILE A CA 7
ATOM 11887 C C . ILE A 1 50 ? -8.238 -3.823 5.220 1.00 0.14 50 ILE A C 7
ATOM 11888 O O . ILE A 1 50 ? -8.112 -5.034 5.044 1.00 0.18 50 ILE A O 7
ATOM 11904 N N . ASP A 1 51 ? -8.889 -3.031 4.382 1.00 0.13 51 ASP A N 7
ATOM 11905 C CA . ASP A 1 51 ? -9.513 -3.537 3.171 1.00 0.13 51 ASP A CA 7
ATOM 11906 C C . ASP A 1 51 ? -8.516 -3.542 2.021 1.00 0.12 51 ASP A C 7
ATOM 11907 O O . ASP A 1 51 ? -8.608 -4.371 1.116 1.00 0.14 51 ASP A O 7
ATOM 11916 N N . VAL A 1 52 ? 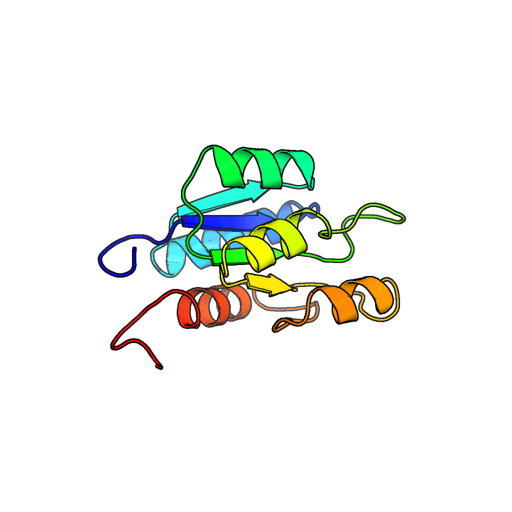-7.566 -2.615 2.057 1.00 0.11 52 VAL A N 7
ATOM 11917 C CA . VAL A 1 52 ? -6.579 -2.492 0.994 1.00 0.11 52 VAL A CA 7
ATOM 11918 C C . VAL A 1 52 ? -5.360 -1.713 1.488 1.00 0.11 52 VAL A C 7
ATOM 11919 O O . VAL A 1 52 ? -5.453 -0.947 2.448 1.00 0.11 52 VAL A O 7
ATOM 11932 N N . ALA A 1 53 ? -4.217 -1.918 0.847 1.00 0.12 53 ALA A N 7
ATOM 11933 C CA . ALA A 1 53 ? -2.991 -1.261 1.263 1.00 0.12 53 ALA A CA 7
ATOM 11934 C C . ALA A 1 53 ? -2.156 -0.800 0.073 1.00 0.12 53 ALA A C 7
ATOM 11935 O O . ALA A 1 53 ? -2.389 -1.204 -1.066 1.00 0.14 53 ALA A O 7
ATOM 11942 N N . VAL A 1 54 ? -1.188 0.058 0.356 1.00 0.12 54 VAL A N 7
ATOM 11943 C CA . VAL A 1 54 ? -0.255 0.554 -0.645 1.00 0.12 54 VAL A CA 7
ATOM 11944 C C . VAL A 1 54 ? 1.144 0.600 -0.058 1.00 0.12 54 VAL A C 7
ATOM 11945 O O . VAL A 1 54 ? 1.416 1.402 0.822 1.00 0.17 54 VAL A O 7
ATOM 11958 N N . LEU A 1 55 ? 2.028 -0.247 -0.552 1.00 0.13 55 LEU A N 7
ATOM 11959 C CA . LEU A 1 55 ? 3.319 -0.459 0.090 1.00 0.13 55 LEU A CA 7
ATOM 11960 C C . LEU A 1 55 ? 4.479 0.056 -0.758 1.00 0.16 55 LEU A C 7
ATOM 11961 O O . LEU A 1 55 ? 4.707 -0.426 -1.867 1.00 0.14 55 LEU A O 7
ATOM 11977 N N . ASP A 1 56 ? 5.198 1.045 -0.236 1.00 0.30 56 ASP A N 7
ATOM 11978 C CA . ASP A 1 56 ? 6.437 1.505 -0.860 1.00 0.42 56 ASP A CA 7
ATOM 11979 C C . ASP A 1 56 ? 7.579 0.578 -0.473 1.00 0.48 56 ASP A C 7
ATOM 11980 O O . ASP A 1 56 ? 8.059 0.597 0.657 1.00 0.69 56 ASP A O 7
ATOM 11989 N N . VAL A 1 57 ? 8.017 -0.227 -1.420 1.00 0.50 57 VAL A N 7
ATOM 11990 C CA . VAL A 1 57 ? 8.984 -1.279 -1.146 1.00 0.56 57 VAL A CA 7
ATOM 11991 C C . VAL A 1 57 ? 10.366 -0.712 -0.802 1.00 0.66 57 VAL A C 7
ATOM 11992 O O . VAL A 1 57 ? 11.258 -1.438 -0.369 1.00 0.80 57 VAL A O 7
ATOM 12005 N N . ASN A 1 58 ? 10.540 0.586 -0.978 1.00 0.68 58 ASN A N 7
ATOM 12006 C CA . ASN A 1 58 ? 11.808 1.227 -0.651 1.00 0.82 58 ASN A CA 7
ATOM 12007 C C . ASN A 1 58 ? 11.639 2.220 0.502 1.00 0.74 58 ASN A C 7
ATOM 12008 O O . ASN A 1 58 ? 11.855 3.422 0.338 1.00 0.92 58 ASN A O 7
ATOM 12019 N N . LEU A 1 59 ? 11.263 1.709 1.673 1.00 0.56 59 LEU A N 7
ATOM 12020 C CA . LEU A 1 59 ? 11.077 2.552 2.855 1.00 0.55 59 LEU A CA 7
ATOM 12021 C C . LEU A 1 59 ? 12.396 3.183 3.285 1.00 0.66 59 LEU A C 7
ATOM 12022 O O . LEU A 1 59 ? 12.424 4.252 3.896 1.00 0.85 59 LEU A O 7
ATOM 12038 N N . GLY A 1 60 ? 13.486 2.500 2.978 1.00 0.66 60 GLY A N 7
ATOM 12039 C CA . GLY A 1 60 ? 14.801 3.018 3.269 1.00 0.78 60 GLY A CA 7
ATOM 12040 C C . GLY A 1 60 ? 15.876 2.148 2.665 1.00 0.82 60 GLY A C 7
ATOM 12041 O O . GLY A 1 60 ? 15.571 1.283 1.844 1.00 0.81 60 GLY A O 7
ATOM 12045 N N . PRO A 1 61 ? 17.139 2.346 3.062 1.00 0.91 61 PRO A N 7
ATOM 12046 C CA . PRO A 1 61 ? 18.269 1.563 2.548 1.00 0.96 61 PRO A CA 7
ATOM 12047 C C . PRO A 1 61 ? 18.062 0.062 2.713 1.00 0.89 61 PRO A C 7
ATOM 12048 O O . PRO A 1 61 ? 18.386 -0.718 1.817 1.00 0.93 61 PRO A O 7
ATOM 12059 N N . LYS A 1 62 ? 17.518 -0.341 3.853 1.00 0.81 62 LYS A N 7
ATOM 12060 C CA . LYS A 1 62 ? 17.241 -1.748 4.104 1.00 0.78 62 LYS A CA 7
ATOM 12061 C C . LYS A 1 62 ? 15.766 -1.958 4.444 1.00 0.65 62 LYS A C 7
ATOM 12062 O O . LYS A 1 62 ? 15.194 -3.007 4.140 1.00 0.59 62 LYS A O 7
ATOM 12081 N N . SER A 1 63 ? 15.157 -0.964 5.077 1.00 0.63 63 SER A N 7
ATOM 12082 C CA . SER A 1 63 ? 13.758 -1.047 5.468 1.00 0.54 63 SER A CA 7
ATOM 12083 C C . SER A 1 63 ? 12.834 -1.098 4.253 1.00 0.43 63 SER A C 7
ATOM 12084 O O . SER A 1 63 ? 12.915 -0.255 3.356 1.00 0.46 63 SER A O 7
ATOM 12092 N N . HIS A 1 64 ? 11.973 -2.101 4.229 1.00 0.34 64 HIS A N 7
ATOM 12093 C CA . HIS A 1 64 ? 10.995 -2.262 3.161 1.00 0.28 64 HIS A CA 7
ATOM 12094 C C . HIS A 1 64 ? 9.695 -2.829 3.723 1.00 0.22 64 HIS A C 7
ATOM 12095 O O . HIS A 1 64 ? 9.710 -3.521 4.742 1.00 0.25 64 HIS A O 7
ATOM 12110 N N . CYS A 1 65 ? 8.574 -2.547 3.072 1.00 0.20 65 CYS A N 7
ATOM 12111 C CA . CYS A 1 65 ? 7.317 -3.173 3.452 1.00 0.21 65 CYS A CA 7
ATOM 12112 C C . CYS A 1 65 ? 7.329 -4.629 2.994 1.00 0.22 65 CYS A C 7
ATOM 12113 O O . CYS A 1 65 ? 6.852 -4.953 1.909 1.00 0.30 65 CYS A O 7
ATOM 12121 N N . GLY A 1 66 ? 7.886 -5.502 3.825 1.00 0.19 66 GLY A N 7
ATOM 12122 C CA . GLY A 1 66 ? 7.966 -6.911 3.481 1.00 0.23 66 GLY A CA 7
ATOM 12123 C C . GLY A 1 66 ? 7.037 -7.748 4.324 1.00 0.19 66 GLY A C 7
ATOM 12124 O O . GLY A 1 66 ? 6.103 -8.347 3.797 1.00 0.19 66 GLY A O 7
ATOM 12128 N N . PRO A 1 67 ? 7.262 -7.802 5.651 1.00 0.18 67 PRO A N 7
ATOM 12129 C CA . PRO A 1 67 ? 6.349 -8.472 6.571 1.00 0.18 67 PRO A CA 7
ATOM 12130 C C . PRO A 1 67 ? 4.929 -7.942 6.428 1.00 0.15 67 PRO A C 7
ATOM 12131 O O . PRO A 1 67 ? 3.967 -8.634 6.728 1.00 0.16 67 PRO A O 7
ATOM 12142 N N . VAL A 1 68 ? 4.819 -6.706 5.948 1.00 0.12 68 VAL A N 7
ATOM 12143 C CA . VAL A 1 68 ? 3.527 -6.085 5.692 1.00 0.10 68 VAL A CA 7
ATOM 12144 C C . VAL A 1 68 ? 2.839 -6.778 4.528 1.00 0.10 68 VAL A C 7
ATOM 12145 O O . VAL A 1 68 ? 1.652 -7.089 4.584 1.00 0.10 68 VAL A O 7
ATOM 12158 N N . ALA A 1 69 ? 3.611 -7.019 3.479 1.00 0.12 69 ALA A N 7
ATOM 12159 C CA . ALA A 1 69 ? 3.117 -7.686 2.291 1.00 0.14 69 ALA A CA 7
ATOM 12160 C C . ALA A 1 69 ? 2.620 -9.075 2.640 1.00 0.14 69 ALA A C 7
ATOM 12161 O O . ALA A 1 69 ? 1.506 -9.457 2.288 1.00 0.14 69 ALA A O 7
ATOM 12168 N N . ASP A 1 70 ? 3.453 -9.813 3.361 1.00 0.17 70 ASP A N 7
ATOM 12169 C CA . ASP A 1 70 ? 3.094 -11.145 3.823 1.00 0.19 70 ASP A CA 7
ATOM 12170 C C . ASP A 1 70 ? 1.892 -11.074 4.747 1.00 0.18 70 ASP A C 7
ATOM 12171 O O . ASP A 1 70 ? 0.994 -11.900 4.667 1.00 0.20 70 ASP A O 7
ATOM 12180 N N . ALA A 1 71 ? 1.888 -10.076 5.621 1.00 0.18 71 ALA A N 7
ATOM 12181 C CA . ALA A 1 71 ? 0.785 -9.852 6.549 1.00 0.18 71 ALA A CA 7
ATOM 12182 C C . ALA A 1 71 ? -0.534 -9.690 5.809 1.00 0.18 71 ALA A C 7
ATOM 12183 O O . ALA A 1 71 ? -1.564 -10.242 6.209 1.00 0.23 71 ALA A O 7
ATOM 12190 N N . LEU A 1 72 ? -0.496 -8.913 4.736 1.00 0.14 72 LEU A N 7
ATOM 12191 C CA . LEU A 1 72 ? -1.660 -8.694 3.902 1.00 0.14 72 LEU A CA 7
ATOM 12192 C C . LEU A 1 72 ? -2.018 -9.966 3.154 1.00 0.17 72 LEU A C 7
ATOM 12193 O O . LEU A 1 72 ? -3.184 -10.338 3.065 1.00 0.20 72 LEU A O 7
ATOM 12209 N N . LYS A 1 73 ? -0.998 -10.640 2.648 1.00 0.17 73 LYS A N 7
ATOM 12210 C CA . LYS A 1 73 ? -1.165 -11.909 1.961 1.00 0.21 73 LYS A CA 7
ATOM 12211 C C . LYS A 1 73 ? -1.798 -12.959 2.873 1.00 0.23 73 LYS A C 7
ATOM 12212 O O . LYS A 1 73 ? -2.620 -13.762 2.433 1.00 0.25 73 LYS A O 7
ATOM 12231 N N . GLN A 1 74 ? -1.429 -12.925 4.150 1.00 0.23 74 GLN A N 7
ATOM 12232 C CA . GLN A 1 74 ? -1.976 -13.848 5.144 1.00 0.26 74 GLN A CA 7
ATOM 12233 C C . GLN A 1 74 ? -3.477 -13.648 5.316 1.00 0.28 74 GLN A C 7
ATOM 12234 O O . GLN A 1 74 ? -4.229 -14.610 5.475 1.00 0.37 74 GLN A O 7
ATOM 12248 N N . ARG A 1 75 ? -3.909 -12.396 5.289 1.00 0.25 75 ARG A N 7
ATOM 12249 C CA . ARG A 1 75 ? -5.312 -12.069 5.484 1.00 0.29 75 ARG A CA 7
ATOM 12250 C C . ARG A 1 75 ? -6.033 -11.905 4.147 1.00 0.27 75 ARG A C 7
ATOM 12251 O O . ARG A 1 75 ? -7.199 -11.511 4.110 1.00 0.32 75 ARG A O 7
ATOM 12272 N N . ALA A 1 76 ? -5.319 -12.206 3.062 1.00 0.24 76 ALA A N 7
ATOM 12273 C CA . ALA A 1 76 ? -5.860 -12.114 1.704 1.00 0.25 76 ALA A CA 7
ATOM 12274 C C . ALA A 1 76 ? -6.316 -10.694 1.371 1.00 0.22 76 ALA A C 7
ATOM 12275 O O . ALA A 1 76 ? -7.303 -10.497 0.660 1.00 0.28 76 ALA A O 7
ATOM 12282 N N . ILE A 1 77 ? -5.593 -9.705 1.881 1.00 0.15 77 ILE A N 7
ATOM 12283 C CA . ILE A 1 77 ? -5.914 -8.315 1.630 1.00 0.15 77 ILE A CA 7
ATOM 12284 C C . ILE A 1 77 ? -5.212 -7.826 0.369 1.00 0.15 77 ILE A C 7
ATOM 12285 O O . ILE A 1 77 ? -4.027 -8.096 0.164 1.00 0.15 77 ILE A O 7
ATOM 12301 N N . PRO A 1 78 ? -5.945 -7.125 -0.507 1.00 0.16 78 PRO A N 7
ATOM 12302 C CA . PRO A 1 78 ? -5.380 -6.556 -1.718 1.00 0.17 78 PRO A CA 7
ATOM 12303 C C . PRO A 1 78 ? -4.528 -5.336 -1.422 1.00 0.15 78 PRO A C 7
ATOM 12304 O O . PRO A 1 78 ? -4.852 -4.527 -0.552 1.00 0.17 78 PRO A O 7
ATOM 12315 N N . PHE A 1 79 ? -3.433 -5.217 -2.142 1.00 0.14 79 PHE A N 7
ATOM 12316 C CA . PHE A 1 79 ? -2.522 -4.103 -1.963 1.00 0.14 79 PHE A CA 7
ATOM 12317 C C . PHE A 1 79 ? -1.668 -3.924 -3.195 1.00 0.14 79 PHE A C 7
ATOM 12318 O O . PHE A 1 79 ? -1.535 -4.836 -4.013 1.00 0.15 79 PHE A O 7
ATOM 12335 N N . ILE A 1 80 ? -1.103 -2.747 -3.324 1.00 0.14 80 ILE A N 7
ATOM 12336 C CA . ILE A 1 80 ? -0.260 -2.427 -4.461 1.00 0.15 80 ILE A CA 7
ATOM 12337 C C . ILE A 1 80 ? 1.091 -1.935 -3.982 1.00 0.15 80 ILE A C 7
ATOM 12338 O O . ILE A 1 80 ? 1.178 -1.203 -2.996 1.00 0.16 80 ILE A O 7
ATOM 12354 N N . LEU A 1 81 ? 2.138 -2.327 -4.677 1.00 0.16 81 LEU A N 7
ATOM 12355 C CA . LEU A 1 81 ? 3.471 -1.879 -4.339 1.00 0.17 81 LEU A CA 7
ATOM 12356 C C . LEU A 1 81 ? 3.765 -0.585 -5.070 1.00 0.20 81 LEU A C 7
ATOM 12357 O O . LEU A 1 81 ? 3.941 -0.566 -6.284 1.00 0.21 81 LEU A O 7
ATOM 12373 N N . HIS A 1 82 ? 3.807 0.496 -4.329 1.00 0.21 82 HIS A N 7
ATOM 12374 C CA . HIS A 1 82 ? 4.091 1.794 -4.901 1.00 0.25 82 HIS A CA 7
ATOM 12375 C C . HIS A 1 82 ? 5.527 2.184 -4.574 1.00 0.31 82 HIS A C 7
ATOM 12376 O O . HIS A 1 82 ? 5.782 3.048 -3.744 1.00 0.60 82 HIS A O 7
ATOM 12391 N N . THR A 1 83 ? 6.447 1.532 -5.266 1.00 0.38 83 THR A N 7
ATOM 12392 C CA . THR A 1 83 ? 7.870 1.651 -4.998 1.00 0.47 83 THR A CA 7
ATOM 12393 C C . THR A 1 83 ? 8.561 2.493 -6.068 1.00 0.57 83 THR A C 7
ATOM 12394 O O . THR A 1 83 ? 8.004 2.732 -7.143 1.00 0.61 83 THR A O 7
ATOM 12405 N N . GLY A 1 84 ? 9.768 2.949 -5.757 1.00 0.73 84 GLY A N 7
ATOM 12406 C CA . GLY A 1 84 ? 10.533 3.744 -6.693 1.00 0.90 84 GLY A CA 7
ATOM 12407 C C . GLY A 1 84 ? 11.548 2.918 -7.453 1.00 0.77 84 GLY A C 7
ATOM 12408 O O . GLY A 1 84 ? 12.233 3.427 -8.340 1.00 0.94 84 GLY A O 7
ATOM 12412 N N . ASP A 1 85 ? 11.666 1.649 -7.096 1.00 0.56 85 ASP A N 7
ATOM 12413 C CA . ASP A 1 85 ? 12.494 0.727 -7.859 1.00 0.56 85 ASP A CA 7
ATOM 12414 C C . ASP A 1 85 ? 11.779 -0.608 -8.006 1.00 0.56 85 ASP A C 7
ATOM 12415 O O . ASP A 1 85 ? 11.220 -1.141 -7.044 1.00 0.84 85 ASP A O 7
ATOM 12424 N N . LEU A 1 86 ? 11.765 -1.119 -9.228 1.00 0.67 86 LEU A N 7
ATOM 12425 C CA . LEU A 1 86 ? 11.057 -2.350 -9.537 1.00 0.78 86 LEU A CA 7
ATOM 12426 C C . LEU A 1 86 ? 12.035 -3.467 -9.879 1.00 0.87 86 LEU A C 7
ATOM 12427 O O . LEU A 1 86 ? 11.723 -4.645 -9.729 1.00 1.04 86 LEU A O 7
ATOM 12443 N N . ASP A 1 87 ? 13.214 -3.096 -10.359 1.00 0.91 87 ASP A N 7
ATOM 12444 C CA . ASP A 1 87 ? 14.245 -4.080 -10.672 1.00 1.00 87 ASP A CA 7
ATOM 12445 C C . ASP A 1 87 ? 15.042 -4.444 -9.430 1.00 0.99 87 ASP A C 7
ATOM 12446 O O . ASP A 1 87 ? 15.290 -5.619 -9.154 1.00 1.07 87 ASP A O 7
ATOM 12455 N N . ARG A 1 88 ? 15.433 -3.423 -8.684 1.00 0.99 88 ARG A N 7
ATOM 12456 C CA . ARG A 1 88 ? 16.246 -3.597 -7.488 1.00 1.05 88 ARG A CA 7
ATOM 12457 C C . ARG A 1 88 ? 15.505 -4.425 -6.440 1.00 0.99 88 ARG A C 7
ATOM 12458 O O . ARG A 1 88 ? 16.099 -5.271 -5.776 1.00 1.14 88 ARG A O 7
ATOM 12479 N N . HIS A 1 89 ? 14.211 -4.179 -6.297 1.00 0.92 89 HIS A N 7
ATOM 12480 C CA . HIS A 1 89 ? 13.375 -4.983 -5.413 1.00 0.90 89 HIS A CA 7
ATOM 12481 C C . HIS A 1 89 ? 12.539 -5.981 -6.204 1.00 0.90 89 HIS A C 7
ATOM 12482 O O . HIS A 1 89 ? 11.489 -6.422 -5.741 1.00 0.85 89 HIS A O 7
ATOM 12497 N N . GLY A 1 90 ? 13.017 -6.348 -7.387 1.00 0.97 90 GLY A N 7
ATOM 12498 C CA . GLY A 1 90 ? 12.258 -7.228 -8.260 1.00 0.98 90 GLY A CA 7
ATOM 12499 C C . GLY A 1 90 ? 12.021 -8.597 -7.658 1.00 0.94 90 GLY A C 7
ATOM 12500 O O . GLY A 1 90 ? 10.945 -9.178 -7.819 1.00 0.91 90 GLY A O 7
ATOM 12504 N N . GLU A 1 91 ? 13.020 -9.109 -6.954 1.00 0.97 91 GLU A N 7
ATOM 12505 C CA . GLU A 1 91 ? 12.908 -10.403 -6.302 1.00 0.96 91 GLU A CA 7
ATOM 12506 C C . GLU A 1 91 ? 11.883 -10.340 -5.178 1.00 0.84 91 GLU A C 7
ATOM 12507 O O . GLU A 1 91 ? 11.102 -11.269 -4.978 1.00 0.91 91 GLU A O 7
ATOM 12519 N N . LEU A 1 92 ? 11.885 -9.238 -4.446 1.00 0.71 92 LEU A N 7
ATOM 12520 C CA . LEU A 1 92 ? 10.940 -9.063 -3.360 1.00 0.62 92 LEU A CA 7
ATOM 12521 C C . LEU A 1 92 ? 9.532 -8.920 -3.918 1.00 0.55 92 LEU A C 7
ATOM 12522 O O . LEU A 1 92 ? 8.586 -9.483 -3.377 1.00 0.52 92 LEU A O 7
ATOM 12538 N N . LEU A 1 93 ? 9.404 -8.192 -5.023 1.00 0.55 93 LEU A N 7
ATOM 12539 C CA . LEU A 1 93 ? 8.121 -8.016 -5.680 1.00 0.55 93 LEU A CA 7
ATOM 12540 C C . LEU A 1 93 ? 7.527 -9.359 -6.100 1.00 0.60 93 LEU A C 7
ATOM 12541 O O . LEU A 1 93 ? 6.326 -9.577 -5.970 1.00 0.58 93 LEU A O 7
ATOM 12557 N N . ARG A 1 94 ? 8.374 -10.261 -6.587 1.00 0.71 94 ARG A N 7
ATOM 12558 C CA . ARG A 1 94 ? 7.910 -11.574 -7.018 1.00 0.80 94 ARG A CA 7
ATOM 12559 C C . ARG A 1 94 ? 7.576 -12.450 -5.809 1.00 0.73 94 ARG A C 7
ATOM 12560 O O . ARG A 1 94 ? 6.753 -13.364 -5.898 1.00 0.77 94 ARG A O 7
ATOM 12581 N N . LYS A 1 95 ? 8.218 -12.162 -4.680 1.00 0.69 95 LYS A N 7
ATOM 12582 C CA . LYS A 1 95 ? 7.884 -12.814 -3.417 1.00 0.70 95 LYS A CA 7
ATOM 12583 C C . LYS A 1 95 ? 6.525 -12.335 -2.922 1.00 0.56 95 LYS A C 7
ATOM 12584 O O . LYS A 1 95 ? 5.771 -13.083 -2.302 1.00 0.63 95 LYS A O 7
ATOM 12603 N N . ILE A 1 96 ? 6.235 -11.075 -3.195 1.00 0.43 96 ILE A N 7
ATOM 12604 C CA . ILE A 1 96 ? 4.983 -10.462 -2.804 1.00 0.36 96 ILE A CA 7
ATOM 12605 C C . ILE A 1 96 ? 3.856 -10.896 -3.737 1.00 0.37 96 ILE A C 7
ATOM 12606 O O . ILE A 1 96 ? 2.831 -11.401 -3.280 1.00 0.45 96 ILE A O 7
ATOM 12622 N N . ASP A 1 97 ? 4.068 -10.716 -5.040 1.00 0.35 97 ASP A N 7
ATOM 12623 C CA . ASP A 1 97 ? 3.071 -11.051 -6.058 1.00 0.40 97 ASP A CA 7
ATOM 12624 C C . ASP A 1 97 ? 1.826 -10.175 -5.912 1.00 0.39 97 ASP A C 7
ATOM 12625 O O . ASP A 1 97 ? 0.780 -10.608 -5.414 1.00 0.51 97 ASP A O 7
ATOM 12634 N N . ALA A 1 98 ? 1.968 -8.929 -6.337 1.00 0.29 98 ALA A N 7
ATOM 12635 C CA . ALA A 1 98 ? 0.886 -7.957 -6.305 1.00 0.27 98 ALA A CA 7
ATOM 12636 C C . ALA A 1 98 ? 1.191 -6.828 -7.283 1.00 0.23 98 ALA A C 7
ATOM 12637 O O . ALA A 1 98 ? 2.338 -6.678 -7.710 1.00 0.24 98 ALA A O 7
ATOM 12644 N N . PRO A 1 99 ? 0.178 -6.036 -7.673 1.00 0.22 99 PRO A N 7
ATOM 12645 C CA . PRO A 1 99 ? 0.357 -4.930 -8.623 1.00 0.20 99 PRO A CA 7
ATOM 12646 C C . PRO A 1 99 ? 1.373 -3.900 -8.137 1.00 0.20 99 PRO A C 7
ATOM 12647 O O . PRO A 1 99 ? 1.509 -3.664 -6.936 1.00 0.20 99 PRO A O 7
ATOM 12658 N N . VAL A 1 100 ? 2.091 -3.297 -9.076 1.00 0.23 100 VAL A N 7
ATOM 12659 C CA . VAL A 1 100 ? 3.126 -2.328 -8.750 1.00 0.25 100 VAL A CA 7
ATOM 12660 C C . VAL A 1 100 ? 2.874 -0.997 -9.462 1.00 0.28 100 VAL A C 7
ATOM 12661 O O . VAL A 1 100 ? 2.548 -0.964 -10.649 1.00 0.37 100 VAL A O 7
ATOM 12674 N N . MET A 1 101 ? 3.016 0.098 -8.727 1.00 0.25 101 MET A N 7
ATOM 12675 C CA . MET A 1 101 ? 2.900 1.437 -9.294 1.00 0.28 101 MET A CA 7
ATOM 12676 C C . MET A 1 101 ? 4.246 2.141 -9.200 1.00 0.30 101 MET A C 7
ATOM 12677 O O . MET A 1 101 ? 4.680 2.524 -8.109 1.00 0.35 101 MET A O 7
ATOM 12691 N N . ALA A 1 102 ? 4.902 2.291 -10.340 1.00 0.37 102 ALA A N 7
ATOM 12692 C CA . ALA A 1 102 ? 6.249 2.844 -10.395 1.00 0.42 102 ALA A CA 7
ATOM 12693 C C . ALA A 1 102 ? 6.253 4.347 -10.139 1.00 0.39 102 ALA A C 7
ATOM 12694 O O . ALA A 1 102 ? 5.339 5.062 -10.550 1.00 0.38 102 ALA A O 7
ATOM 12701 N N . LYS A 1 103 ? 7.286 4.818 -9.457 1.00 0.45 103 LYS A N 7
ATOM 12702 C CA . LYS A 1 103 ? 7.443 6.240 -9.186 1.00 0.48 103 LYS A CA 7
ATOM 12703 C C . LYS A 1 103 ? 8.267 6.899 -10.290 1.00 0.58 103 LYS A C 7
ATOM 12704 O O . LYS A 1 103 ? 9.162 6.272 -10.861 1.00 0.67 103 LYS A O 7
ATOM 12723 N N . PRO A 1 104 ? 7.978 8.169 -10.617 1.00 0.60 104 PRO A N 7
ATOM 12724 C CA . PRO A 1 104 ? 6.957 8.970 -9.936 1.00 0.52 104 PRO A CA 7
ATOM 12725 C C . PRO A 1 104 ? 5.537 8.557 -10.312 1.00 0.44 104 PRO A C 7
ATOM 12726 O O . PRO A 1 104 ? 5.186 8.479 -11.492 1.00 0.52 104 PRO A O 7
ATOM 12737 N N . ALA A 1 105 ? 4.730 8.291 -9.300 1.00 0.35 105 ALA A N 7
ATOM 12738 C CA . ALA A 1 105 ? 3.340 7.932 -9.509 1.00 0.30 105 ALA A CA 7
ATOM 12739 C C . ALA A 1 105 ? 2.432 8.937 -8.837 1.00 0.27 105 ALA A C 7
ATOM 12740 O O . ALA A 1 105 ? 2.612 9.255 -7.658 1.00 0.30 105 ALA A O 7
ATOM 12747 N N . ASP A 1 106 ? 1.460 9.432 -9.576 1.00 0.26 106 ASP A N 7
ATOM 12748 C CA . ASP A 1 106 ? 0.482 10.333 -9.001 1.00 0.24 106 ASP A CA 7
ATOM 12749 C C . ASP A 1 106 ? -0.456 9.517 -8.136 1.00 0.18 106 ASP A C 7
ATOM 12750 O O . ASP A 1 106 ? -0.972 8.484 -8.568 1.00 0.17 106 ASP A O 7
ATOM 12759 N N . THR A 1 107 ? -0.658 9.970 -6.914 1.00 0.17 107 THR A N 7
ATOM 12760 C CA . THR A 1 107 ? -1.321 9.165 -5.905 1.00 0.15 107 THR A CA 7
ATOM 12761 C C . THR A 1 107 ? -2.773 8.853 -6.255 1.00 0.14 107 THR A C 7
ATOM 12762 O O . THR A 1 107 ? -3.335 7.888 -5.739 1.00 0.14 107 THR A O 7
ATOM 12773 N N . SER A 1 108 ? -3.373 9.642 -7.143 1.00 0.17 108 SER A N 7
ATOM 12774 C CA . SER A 1 108 ? -4.741 9.385 -7.574 1.00 0.18 108 SER A CA 7
ATOM 12775 C C . SER A 1 108 ? -4.811 8.070 -8.350 1.00 0.17 108 SER A C 7
ATOM 12776 O O . SER A 1 108 ? -5.716 7.261 -8.146 1.00 0.20 108 SER A O 7
ATOM 12784 N N . ASP A 1 109 ? -3.826 7.855 -9.217 1.00 0.17 109 ASP A N 7
ATOM 12785 C CA . ASP A 1 109 ? -3.749 6.631 -10.006 1.00 0.17 109 ASP A CA 7
ATOM 12786 C C . ASP A 1 109 ? -3.462 5.447 -9.106 1.00 0.15 109 ASP A C 7
ATOM 12787 O O . ASP A 1 109 ? -4.029 4.371 -9.277 1.00 0.19 109 ASP A O 7
ATOM 12796 N N . VAL A 1 110 ? -2.591 5.666 -8.133 1.00 0.12 110 VAL A N 7
ATOM 12797 C CA . VAL A 1 110 ? -2.240 4.634 -7.173 1.00 0.11 110 VAL A CA 7
ATOM 12798 C C . VAL A 1 110 ? -3.463 4.238 -6.349 1.00 0.11 110 VAL A C 7
ATOM 12799 O O . VAL A 1 110 ? -3.736 3.055 -6.149 1.00 0.13 110 VAL A O 7
ATOM 12812 N N . ALA A 1 111 ? -4.199 5.247 -5.894 1.00 0.11 111 ALA A N 7
ATOM 12813 C CA . ALA A 1 111 ? -5.379 5.037 -5.069 1.00 0.11 111 ALA A CA 7
ATOM 12814 C C . ALA A 1 111 ? -6.457 4.274 -5.823 1.00 0.11 111 ALA A C 7
ATOM 12815 O O . ALA A 1 111 ? -7.002 3.295 -5.318 1.00 0.10 111 ALA A O 7
ATOM 12822 N N . LYS A 1 112 ? -6.753 4.719 -7.039 1.00 0.12 112 LYS A N 7
ATOM 12823 C CA . LYS A 1 112 ? -7.795 4.093 -7.842 1.00 0.13 112 LYS A CA 7
ATOM 12824 C C . LYS A 1 112 ? -7.448 2.643 -8.166 1.00 0.15 112 LYS A C 7
ATOM 12825 O O . LYS A 1 112 ? -8.308 1.767 -8.099 1.00 0.23 112 LYS A O 7
ATOM 12844 N N . ARG A 1 113 ? -6.184 2.386 -8.486 1.00 0.14 113 ARG A N 7
ATOM 12845 C CA . ARG A 1 113 ? -5.739 1.030 -8.791 1.00 0.18 113 ARG A CA 7
ATOM 12846 C C . ARG A 1 113 ? -5.785 0.138 -7.555 1.00 0.16 113 ARG A C 7
ATOM 12847 O O . ARG A 1 113 ? -5.924 -1.083 -7.661 1.00 0.25 113 ARG A O 7
ATOM 12868 N N . ALA A 1 114 ? -5.651 0.743 -6.383 1.00 0.12 114 ALA A N 7
ATOM 12869 C CA . ALA A 1 114 ? -5.732 0.003 -5.135 1.00 0.10 114 ALA A CA 7
ATOM 12870 C C . ALA A 1 114 ? -7.187 -0.270 -4.773 1.00 0.12 114 ALA A C 7
ATOM 12871 O O . ALA A 1 114 ? -7.561 -1.398 -4.442 1.00 0.14 114 ALA A O 7
ATOM 12878 N N . LEU A 1 115 ? -8.013 0.763 -4.869 1.00 0.12 115 LEU A N 7
ATOM 12879 C CA . LEU A 1 115 ? -9.405 0.674 -4.468 1.00 0.16 115 LEU A CA 7
ATOM 12880 C C . LEU A 1 115 ? -10.235 -0.188 -5.415 1.00 0.22 115 LEU A C 7
ATOM 12881 O O . LEU A 1 115 ? -11.241 -0.761 -5.002 1.00 0.27 115 LEU A O 7
ATOM 12897 N N . GLU A 1 116 ? -9.818 -0.296 -6.674 1.00 0.23 116 GLU A N 7
ATOM 12898 C CA . GLU A 1 116 ? -10.518 -1.159 -7.623 1.00 0.32 116 GLU A CA 7
ATOM 12899 C C . GLU A 1 116 ? -10.443 -2.617 -7.173 1.00 0.27 116 GLU A C 7
ATOM 12900 O O . GLU A 1 116 ? -11.371 -3.392 -7.392 1.00 0.31 116 GLU A O 7
ATOM 12912 N N . MET A 1 117 ? -9.333 -2.982 -6.537 1.00 0.26 117 MET A N 7
ATOM 12913 C CA . MET A 1 117 ? -9.172 -4.323 -5.993 1.00 0.27 117 MET A CA 7
ATOM 12914 C C . MET A 1 117 ? -9.977 -4.468 -4.710 1.00 0.31 117 MET A C 7
ATOM 12915 O O . MET A 1 117 ? -10.468 -5.549 -4.384 1.00 0.43 117 MET A O 7
ATOM 12929 N N . CYS A 1 118 ? -10.118 -3.360 -3.996 1.00 0.37 118 CYS A N 7
ATOM 12930 C CA . CYS A 1 118 ? -10.829 -3.340 -2.727 1.00 0.46 118 CYS A CA 7
ATOM 12931 C C . CYS A 1 118 ? -12.334 -3.459 -2.941 1.00 0.75 118 CYS A C 7
ATOM 12932 O O . CYS A 1 118 ? -13.005 -4.242 -2.271 1.00 1.45 118 CYS A O 7
ATOM 12940 N N . GLY A 1 119 ? -12.857 -2.678 -3.878 1.00 0.87 119 GLY A N 7
ATOM 12941 C CA . GLY A 1 119 ? -14.283 -2.681 -4.136 1.00 1.41 119 GLY A CA 7
ATOM 12942 C C . GLY A 1 119 ? -14.664 -3.637 -5.245 1.00 1.90 119 GLY A C 7
ATOM 12943 O O . GLY A 1 119 ? -15.792 -3.616 -5.735 1.00 2.57 119 GLY A O 7
ATOM 12947 N N . GLY A 1 120 ? -13.724 -4.483 -5.637 1.00 2.38 120 GLY A N 7
ATOM 12948 C CA . GLY A 1 120 ? -13.978 -5.432 -6.697 1.00 3.39 120 GLY A CA 7
ATOM 12949 C C . GLY A 1 120 ? -14.013 -6.857 -6.193 1.00 3.79 120 GLY A C 7
ATOM 12950 O O . GLY A 1 120 ? -13.079 -7.630 -6.434 1.00 4.48 120 GLY A O 7
ATOM 12954 N N . ASP A 1 121 ? -15.074 -7.205 -5.478 1.00 3.85 121 ASP A N 7
ATOM 12955 C CA . ASP A 1 121 ? -15.231 -8.562 -4.981 1.00 4.66 121 ASP A CA 7
ATOM 12956 C C . ASP A 1 121 ? -15.776 -9.453 -6.079 1.00 5.12 121 ASP A C 7
ATOM 12957 O O . ASP A 1 121 ? -16.879 -9.233 -6.583 1.00 5.58 121 ASP A O 7
ATOM 12966 N N . LYS A 1 122 ? -14.994 -10.446 -6.453 1.00 5.40 122 LYS A N 7
ATOM 12967 C CA . LYS A 1 122 ? -15.347 -11.327 -7.549 1.00 6.18 122 LYS A CA 7
ATOM 12968 C C . LYS A 1 122 ? -14.839 -12.737 -7.294 1.00 6.52 122 LYS A C 7
ATOM 12969 O O . LYS A 1 122 ? -13.979 -12.954 -6.437 1.00 6.59 122 LYS A O 7
ATOM 12988 N N . GLU A 1 123 ? -15.386 -13.686 -8.031 1.00 7.08 123 GLU A N 7
ATOM 12989 C CA . GLU A 1 123 ? -14.972 -15.073 -7.933 1.00 7.75 123 GLU A CA 7
ATOM 12990 C C . GLU A 1 123 ? -13.671 -15.269 -8.701 1.00 8.49 123 GLU A C 7
ATOM 12991 O O . GLU A 1 123 ? -13.631 -15.055 -9.912 1.00 8.95 123 GLU A O 7
ATOM 13003 N N . PRO A 1 124 ? -12.589 -15.651 -7.999 1.00 8.86 124 PRO A N 7
ATOM 13004 C CA . PRO A 1 124 ? -11.249 -15.781 -8.588 1.00 9.78 124 PRO A CA 7
ATOM 13005 C C . PRO A 1 124 ? -11.234 -16.615 -9.865 1.00 10.68 124 PRO A C 7
ATOM 13006 O O . PRO A 1 124 ? -11.509 -17.816 -9.841 1.00 11.17 124 PRO A O 7
ATOM 13017 N N . ALA A 1 125 ? -10.926 -15.967 -10.978 1.00 11.05 125 ALA A N 7
ATOM 13018 C CA . ALA A 1 125 ? -10.843 -16.643 -12.259 1.00 12.03 125 ALA A CA 7
ATOM 13019 C C . ALA A 1 125 ? -9.410 -17.065 -12.533 1.00 12.82 125 ALA A C 7
ATOM 13020 O O . ALA A 1 125 ? -9.116 -18.273 -12.440 1.00 13.28 125 ALA A O 7
ATOM 13028 N N . GLY A 1 1 ? -25.847 8.662 2.092 1.00 8.80 1 GLY A N 8
ATOM 13029 C CA . GLY A 1 1 ? -25.631 7.889 3.338 1.00 7.95 1 GLY A CA 8
ATOM 13030 C C . GLY A 1 1 ? -25.208 6.466 3.049 1.00 6.99 1 GLY A C 8
ATOM 13031 O O . GLY A 1 1 ? -25.036 6.095 1.885 1.00 6.86 1 GLY A O 8
ATOM 13037 N N . ALA A 1 2 ? -25.047 5.673 4.109 1.00 6.60 2 ALA A N 8
ATOM 13038 C CA . ALA A 1 2 ? -24.615 4.282 3.996 1.00 5.99 2 ALA A CA 8
ATOM 13039 C C . ALA A 1 2 ? -23.293 4.190 3.249 1.00 5.01 2 ALA A C 8
ATOM 13040 O O . ALA A 1 2 ? -23.198 3.561 2.193 1.00 5.16 2 ALA A O 8
ATOM 13047 N N . MET A 1 3 ? -22.275 4.835 3.795 1.00 4.41 3 MET A N 8
ATOM 13048 C CA . MET A 1 3 ? -20.969 4.861 3.159 1.00 3.85 3 MET A CA 8
ATOM 13049 C C . MET A 1 3 ? -20.053 3.797 3.749 1.00 2.56 3 MET A C 8
ATOM 13050 O O . MET A 1 3 ? -19.848 3.731 4.964 1.00 2.73 3 MET A O 8
ATOM 13064 N N . GLY A 1 4 ? -19.514 2.960 2.879 1.00 1.85 4 GLY A N 8
ATOM 13065 C CA . GLY A 1 4 ? -18.631 1.899 3.308 1.00 1.07 4 GLY A CA 8
ATOM 13066 C C . GLY A 1 4 ? -17.229 2.097 2.791 1.00 0.99 4 GLY A C 8
ATOM 13067 O O . GLY A 1 4 ? -16.800 1.423 1.853 1.00 1.65 4 GLY A O 8
ATOM 13071 N N . MET A 1 5 ? -16.525 3.043 3.388 1.00 0.57 5 MET A N 8
ATOM 13072 C CA . MET A 1 5 ? -15.163 3.357 3.002 1.00 0.43 5 MET A CA 8
ATOM 13073 C C . MET A 1 5 ? -14.226 2.182 3.242 1.00 0.33 5 MET A C 8
ATOM 13074 O O . MET A 1 5 ? -14.279 1.536 4.292 1.00 0.40 5 MET A O 8
ATOM 13088 N N . PRO A 1 6 ? -13.375 1.877 2.257 1.00 0.22 6 PRO A N 8
ATOM 13089 C CA . PRO A 1 6 ? -12.310 0.892 2.403 1.00 0.17 6 PRO A CA 8
ATOM 13090 C C . PRO A 1 6 ? -11.217 1.405 3.326 1.00 0.16 6 PRO A C 8
ATOM 13091 O O . PRO A 1 6 ? -10.809 2.568 3.235 1.00 0.21 6 PRO A O 8
ATOM 13102 N N . LYS A 1 7 ? -10.755 0.552 4.217 1.00 0.14 7 LYS A N 8
ATOM 13103 C CA . LYS A 1 7 ? -9.692 0.920 5.130 1.00 0.15 7 LYS A CA 8
ATOM 13104 C C . LYS A 1 7 ? -8.344 0.679 4.462 1.00 0.13 7 LYS A C 8
ATOM 13105 O O . LYS A 1 7 ? -7.941 -0.463 4.246 1.00 0.15 7 LYS A O 8
ATOM 13124 N N . VAL A 1 8 ? -7.664 1.759 4.131 1.00 0.12 8 VAL A N 8
ATOM 13125 C CA . VAL A 1 8 ? -6.430 1.690 3.369 1.00 0.12 8 VAL A CA 8
ATOM 13126 C C . VAL A 1 8 ? -5.220 1.819 4.282 1.00 0.12 8 VAL A C 8
ATOM 13127 O O . VAL A 1 8 ? -5.161 2.715 5.120 1.00 0.20 8 VAL A O 8
ATOM 13140 N N . LEU A 1 9 ? -4.267 0.914 4.129 1.00 0.09 9 LEU A N 8
ATOM 13141 C CA . LEU A 1 9 ? -3.025 0.980 4.879 1.00 0.09 9 LEU A CA 8
ATOM 13142 C C . LEU A 1 9 ? -1.888 1.460 3.980 1.00 0.10 9 LEU A C 8
ATOM 13143 O O . LEU A 1 9 ? -1.487 0.766 3.044 1.00 0.12 9 LEU A O 8
ATOM 13159 N N . VAL A 1 10 ? -1.387 2.653 4.251 1.00 0.10 10 VAL A N 8
ATOM 13160 C CA . VAL A 1 10 ? -0.284 3.204 3.480 1.00 0.10 10 VAL A CA 8
ATOM 13161 C C . VAL A 1 10 ? 1.058 2.889 4.123 1.00 0.10 10 VAL A C 8
ATOM 13162 O O . VAL A 1 10 ? 1.309 3.240 5.275 1.00 0.12 10 VAL A O 8
ATOM 13175 N N . LEU A 1 11 ? 1.899 2.206 3.368 1.00 0.11 11 LEU A N 8
ATOM 13176 C CA . LEU A 1 11 ? 3.282 1.983 3.750 1.00 0.11 11 LEU A CA 8
ATOM 13177 C C . LEU A 1 11 ? 4.163 2.925 2.967 1.00 0.12 11 LEU A C 8
ATOM 13178 O O . LEU A 1 11 ? 4.462 2.686 1.798 1.00 0.17 11 LEU A O 8
ATOM 13194 N N . GLU A 1 12 ? 4.573 3.988 3.619 1.00 0.14 12 GLU A N 8
ATOM 13195 C CA . GLU A 1 12 ? 5.318 5.041 2.959 1.00 0.16 12 GLU A CA 8
ATOM 13196 C C . GLU A 1 12 ? 6.080 5.858 3.987 1.00 0.21 12 GLU A C 8
ATOM 13197 O O . GLU A 1 12 ? 5.492 6.427 4.911 1.00 0.37 12 GLU A O 8
ATOM 13209 N N . ASP A 1 13 ? 7.390 5.897 3.836 1.00 0.22 13 ASP A N 8
ATOM 13210 C CA . ASP A 1 13 ? 8.238 6.626 4.761 1.00 0.27 13 ASP A CA 8
ATOM 13211 C C . ASP A 1 13 ? 8.363 8.079 4.317 1.00 0.28 13 ASP A C 8
ATOM 13212 O O . ASP A 1 13 ? 8.714 8.952 5.110 1.00 0.42 13 ASP A O 8
ATOM 13221 N N . GLU A 1 14 ? 8.055 8.333 3.047 1.00 0.23 14 GLU A N 8
ATOM 13222 C CA . GLU A 1 14 ? 8.048 9.690 2.510 1.00 0.25 14 GLU A CA 8
ATOM 13223 C C . GLU A 1 14 ? 6.715 10.365 2.825 1.00 0.22 14 GLU A C 8
ATOM 13224 O O . GLU A 1 14 ? 5.697 10.059 2.206 1.00 0.22 14 GLU A O 8
ATOM 13236 N N . PRO A 1 15 ? 6.705 11.300 3.792 1.00 0.23 15 PRO A N 8
ATOM 13237 C CA . PRO A 1 15 ? 5.472 11.939 4.265 1.00 0.22 15 PRO A CA 8
ATOM 13238 C C . PRO A 1 15 ? 4.716 12.663 3.163 1.00 0.19 15 PRO A C 8
ATOM 13239 O O . PRO A 1 15 ? 3.492 12.712 3.181 1.00 0.19 15 PRO A O 8
ATOM 13250 N N . LEU A 1 16 ? 5.444 13.219 2.202 1.00 0.21 16 LEU A N 8
ATOM 13251 C CA . LEU A 1 16 ? 4.819 13.879 1.062 1.00 0.21 16 LEU A CA 8
ATOM 13252 C C . LEU A 1 16 ? 3.918 12.890 0.328 1.00 0.18 16 LEU A C 8
ATOM 13253 O O . LEU A 1 16 ? 2.753 13.175 0.052 1.00 0.20 16 LEU A O 8
ATOM 13269 N N . ILE A 1 17 ? 4.464 11.719 0.043 1.00 0.18 17 ILE A N 8
ATOM 13270 C CA . ILE A 1 17 ? 3.730 10.672 -0.647 1.00 0.18 17 ILE A CA 8
ATOM 13271 C C . ILE A 1 17 ? 2.651 10.085 0.250 1.00 0.17 17 ILE A C 8
ATOM 13272 O O . ILE A 1 17 ? 1.511 9.914 -0.176 1.00 0.19 17 ILE A O 8
ATOM 13288 N N . ALA A 1 18 ? 3.016 9.792 1.492 1.00 0.16 18 ALA A N 8
ATOM 13289 C CA . ALA A 1 18 ? 2.079 9.243 2.464 1.00 0.17 18 ALA A CA 8
ATOM 13290 C C . ALA A 1 18 ? 0.852 10.136 2.596 1.00 0.19 18 ALA A C 8
ATOM 13291 O O . ALA A 1 18 ? -0.285 9.667 2.534 1.00 0.21 18 ALA A O 8
ATOM 13298 N N . MET A 1 19 ? 1.100 11.428 2.760 1.00 0.19 19 MET A N 8
ATOM 13299 C CA . MET A 1 19 ? 0.050 12.420 2.860 1.00 0.22 19 MET A CA 8
ATOM 13300 C C . MET A 1 19 ? -0.764 12.494 1.573 1.00 0.19 19 MET A C 8
ATOM 13301 O O . MET A 1 19 ? -1.995 12.536 1.604 1.00 0.20 19 MET A O 8
ATOM 13315 N N . ASN A 1 20 ? -0.070 12.504 0.444 1.00 0.17 20 ASN A N 8
ATOM 13316 C CA . ASN A 1 20 ? -0.709 12.644 -0.849 1.00 0.17 20 ASN A CA 8
ATOM 13317 C C . ASN A 1 20 ? -1.553 11.422 -1.190 1.00 0.15 20 ASN A C 8
ATOM 13318 O O . ASN A 1 20 ? -2.616 11.548 -1.796 1.00 0.17 20 ASN A O 8
ATOM 13329 N N . LEU A 1 21 ? -1.080 10.242 -0.808 1.00 0.14 21 LEU A N 8
ATOM 13330 C CA . LEU A 1 21 ? -1.868 9.031 -0.931 1.00 0.13 21 LEU A CA 8
ATOM 13331 C C . LEU A 1 21 ? -3.076 9.098 -0.018 1.00 0.13 21 LEU A C 8
ATOM 13332 O O . LEU A 1 21 ? -4.195 8.805 -0.434 1.00 0.13 21 LEU A O 8
ATOM 13348 N N . GLN A 1 22 ? -2.838 9.511 1.219 1.00 0.14 22 GLN A N 8
ATOM 13349 C CA . GLN A 1 22 ? -3.891 9.622 2.212 1.00 0.15 22 GLN A CA 8
ATOM 13350 C C . GLN A 1 22 ? -5.020 10.511 1.694 1.00 0.15 22 GLN A C 8
ATOM 13351 O O . GLN A 1 22 ? -6.191 10.134 1.743 1.00 0.16 22 GLN A O 8
ATOM 13365 N N . TYR A 1 23 ? -4.660 11.677 1.163 1.00 0.16 23 TYR A N 8
ATOM 13366 C CA . TYR A 1 23 ? -5.639 12.576 0.568 1.00 0.17 23 TYR A CA 8
ATOM 13367 C C . TYR A 1 23 ? -6.306 11.939 -0.647 1.00 0.14 23 TYR A C 8
ATOM 13368 O O . TYR A 1 23 ? -7.507 12.101 -0.855 1.00 0.17 23 TYR A O 8
ATOM 13386 N N . ALA A 1 24 ? -5.527 11.197 -1.429 1.00 0.12 24 ALA A N 8
ATOM 13387 C CA . ALA A 1 24 ? -6.013 10.612 -2.673 1.00 0.12 24 ALA A CA 8
ATOM 13388 C C . ALA A 1 24 ? -7.092 9.569 -2.409 1.00 0.10 24 ALA A C 8
ATOM 13389 O O . ALA A 1 24 ? -8.160 9.599 -3.021 1.00 0.13 24 ALA A O 8
ATOM 13396 N N . PHE A 1 25 ? -6.811 8.654 -1.492 1.00 0.09 25 PHE A N 8
ATOM 13397 C CA . PHE A 1 25 ? -7.763 7.616 -1.129 1.00 0.09 25 PHE A CA 8
ATOM 13398 C C . PHE A 1 25 ? -9.011 8.221 -0.498 1.00 0.10 25 PHE A C 8
ATOM 13399 O O . PHE A 1 25 ? -10.135 7.864 -0.854 1.00 0.12 25 PHE A O 8
ATOM 13416 N N . GLU A 1 26 ? -8.812 9.153 0.424 1.00 0.10 26 GLU A N 8
ATOM 13417 C CA . GLU A 1 26 ? -9.926 9.813 1.090 1.00 0.12 26 GLU A CA 8
ATOM 13418 C C . GLU A 1 26 ? -10.763 10.615 0.099 1.00 0.12 26 GLU A C 8
ATOM 13419 O O . GLU A 1 26 ? -11.965 10.790 0.291 1.00 0.17 26 GLU A O 8
ATOM 13431 N N . ASP A 1 27 ? -10.126 11.085 -0.969 1.00 0.12 27 ASP A N 8
ATOM 13432 C CA . ASP A 1 27 ? -10.824 11.840 -2.003 1.00 0.15 27 ASP A CA 8
ATOM 13433 C C . ASP A 1 27 ? -11.702 10.912 -2.830 1.00 0.15 27 ASP A C 8
ATOM 13434 O O . ASP A 1 27 ? -12.778 11.298 -3.283 1.00 0.19 27 ASP A O 8
ATOM 13443 N N . GLU A 1 28 ? -11.244 9.676 -3.007 1.00 0.15 28 GLU A N 8
ATOM 13444 C CA . GLU A 1 28 ? -11.996 8.682 -3.762 1.00 0.18 28 GLU A CA 8
ATOM 13445 C C . GLU A 1 28 ? -13.117 8.093 -2.915 1.00 0.20 28 GLU A C 8
ATOM 13446 O O . GLU A 1 28 ? -14.027 7.447 -3.433 1.00 0.34 28 GLU A O 8
ATOM 13458 N N . GLY A 1 29 ? -13.042 8.324 -1.611 1.00 0.21 29 GLY A N 8
ATOM 13459 C CA . GLY A 1 29 ? -14.041 7.799 -0.704 1.00 0.24 29 GLY A CA 8
ATOM 13460 C C . GLY A 1 29 ? -13.530 6.619 0.096 1.00 0.22 29 GLY A C 8
ATOM 13461 O O . GLY A 1 29 ? -14.143 5.549 0.103 1.00 0.29 29 GLY A O 8
ATOM 13465 N N . ALA A 1 30 ? -12.394 6.803 0.758 1.00 0.17 30 ALA A N 8
ATOM 13466 C CA . ALA A 1 30 ? -11.826 5.768 1.608 1.00 0.16 30 ALA A CA 8
ATOM 13467 C C . ALA A 1 30 ? -11.263 6.373 2.891 1.00 0.15 30 ALA A C 8
ATOM 13468 O O . ALA A 1 30 ? -11.269 7.591 3.061 1.00 0.23 30 ALA A O 8
ATOM 13475 N N . GLU A 1 31 ? -10.790 5.518 3.789 1.00 0.15 31 GLU A N 8
ATOM 13476 C CA . GLU A 1 31 ? -10.199 5.967 5.045 1.00 0.15 31 GLU A CA 8
ATOM 13477 C C . GLU A 1 31 ? -8.812 5.351 5.191 1.00 0.16 31 GLU A C 8
ATOM 13478 O O . GLU A 1 31 ? -8.648 4.145 5.045 1.00 0.30 31 GLU A O 8
ATOM 13490 N N . VAL A 1 32 ? -7.824 6.179 5.488 1.00 0.13 32 VAL A N 8
ATOM 13491 C CA . VAL A 1 32 ? -6.426 5.787 5.339 1.00 0.12 32 VAL A CA 8
ATOM 13492 C C . VAL A 1 32 ? -5.665 5.805 6.664 1.00 0.12 32 VAL A C 8
ATOM 13493 O O . VAL A 1 32 ? -5.875 6.678 7.507 1.00 0.18 32 VAL A O 8
ATOM 13506 N N . VAL A 1 33 ? -4.776 4.831 6.836 1.00 0.11 33 VAL A N 8
ATOM 13507 C CA . VAL A 1 33 ? -3.822 4.834 7.932 1.00 0.13 33 VAL A CA 8
ATOM 13508 C C . VAL A 1 33 ? -2.416 4.970 7.361 1.00 0.13 33 VAL A C 8
ATOM 13509 O O . VAL A 1 33 ? -2.087 4.322 6.367 1.00 0.22 33 VAL A O 8
ATOM 13522 N N . VAL A 1 34 ? -1.596 5.808 7.972 1.00 0.13 34 VAL A N 8
ATOM 13523 C CA . VAL A 1 34 ? -0.239 6.013 7.493 1.00 0.14 34 VAL A CA 8
ATOM 13524 C C . VAL A 1 34 ? 0.773 5.292 8.378 1.00 0.13 34 VAL A C 8
ATOM 13525 O O . VAL A 1 34 ? 0.798 5.487 9.596 1.00 0.17 34 VAL A O 8
ATOM 13538 N N . ALA A 1 35 ? 1.592 4.451 7.762 1.00 0.13 35 ALA A N 8
ATOM 13539 C CA . ALA A 1 35 ? 2.663 3.763 8.464 1.00 0.13 35 ALA A CA 8
ATOM 13540 C C . ALA A 1 35 ? 3.954 3.823 7.655 1.00 0.14 35 ALA A C 8
ATOM 13541 O O . ALA A 1 35 ? 3.939 3.697 6.431 1.00 0.16 35 ALA A O 8
ATOM 13548 N N . ALA A 1 36 ? 5.066 4.034 8.339 1.00 0.17 36 ALA A N 8
ATOM 13549 C CA . ALA A 1 36 ? 6.361 4.124 7.681 1.00 0.20 36 ALA A CA 8
ATOM 13550 C C . ALA A 1 36 ? 7.179 2.860 7.901 1.00 0.19 36 ALA A C 8
ATOM 13551 O O . ALA A 1 36 ? 8.197 2.648 7.245 1.00 0.24 36 ALA A O 8
ATOM 13558 N N . THR A 1 37 ? 6.742 2.029 8.834 1.00 0.19 37 THR A N 8
ATOM 13559 C CA . THR A 1 37 ? 7.454 0.801 9.144 1.00 0.19 37 THR A CA 8
ATOM 13560 C C . THR A 1 37 ? 6.513 -0.388 9.092 1.00 0.19 37 THR A C 8
ATOM 13561 O O . THR A 1 37 ? 5.291 -0.217 9.057 1.00 0.22 37 THR A O 8
ATOM 13572 N N . CYS A 1 38 ? 7.068 -1.588 9.100 1.00 0.20 38 CYS A N 8
ATOM 13573 C CA . CYS A 1 38 ? 6.249 -2.783 9.155 1.00 0.21 38 CYS A CA 8
ATOM 13574 C C . CYS A 1 38 ? 5.575 -2.885 10.515 1.00 0.17 38 CYS A C 8
ATOM 13575 O O . CYS A 1 38 ? 4.438 -3.337 10.622 1.00 0.20 38 CYS A O 8
ATOM 13583 N N . GLU A 1 39 ? 6.275 -2.431 11.549 1.00 0.19 39 GLU A N 8
ATOM 13584 C CA . GLU A 1 39 ? 5.730 -2.431 12.896 1.00 0.21 39 GLU A CA 8
ATOM 13585 C C . GLU A 1 39 ? 4.496 -1.538 12.976 1.00 0.18 39 GLU A C 8
ATOM 13586 O O . GLU A 1 39 ? 3.459 -1.952 13.497 1.00 0.19 39 GLU A O 8
ATOM 13598 N N . GLN A 1 40 ? 4.605 -0.320 12.440 1.00 0.17 40 GLN A N 8
ATOM 13599 C CA . GLN A 1 40 ? 3.474 0.599 12.371 1.00 0.16 40 GLN A CA 8
ATOM 13600 C C . GLN A 1 40 ? 2.332 -0.016 11.578 1.00 0.15 40 GLN A C 8
ATOM 13601 O O . GLN A 1 40 ? 1.158 0.106 11.942 1.00 0.20 40 GLN A O 8
ATOM 13615 N N 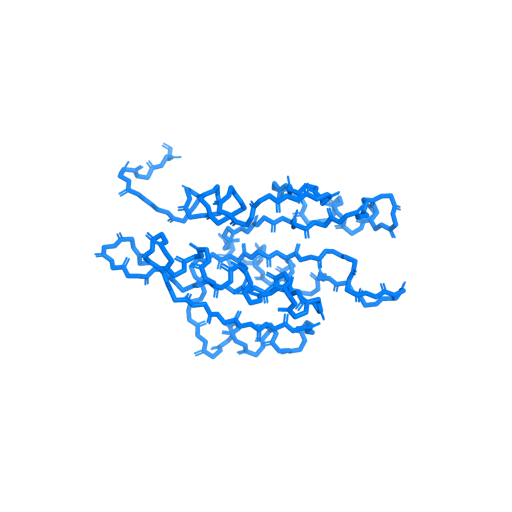. ALA A 1 41 ? 2.694 -0.678 10.494 1.00 0.13 41 ALA A N 8
ATOM 13616 C CA . ALA A 1 41 ? 1.731 -1.313 9.618 1.00 0.14 41 ALA A CA 8
ATOM 13617 C C . ALA A 1 41 ? 0.954 -2.394 10.341 1.00 0.15 41 ALA A C 8
ATOM 13618 O O . ALA A 1 41 ? -0.271 -2.367 10.373 1.00 0.18 41 ALA A O 8
ATOM 13625 N N . LEU A 1 42 ? 1.678 -3.333 10.933 1.00 0.15 42 LEU A N 8
ATOM 13626 C CA . LEU A 1 42 ? 1.068 -4.457 11.617 1.00 0.17 42 LEU A CA 8
ATOM 13627 C C . LEU A 1 42 ? 0.266 -3.985 12.822 1.00 0.18 42 LEU A C 8
ATOM 13628 O O . LEU A 1 42 ? -0.740 -4.591 13.185 1.00 0.23 42 LEU A O 8
ATOM 13644 N N . LYS A 1 43 ? 0.704 -2.889 13.430 1.00 0.17 43 LYS A N 8
ATOM 13645 C CA . LYS A 1 43 ? -0.019 -2.306 14.550 1.00 0.20 43 LYS A CA 8
ATOM 13646 C C . LYS A 1 43 ? -1.382 -1.822 14.072 1.00 0.23 43 LYS A C 8
ATOM 13647 O O . LYS A 1 43 ? -2.412 -2.120 14.681 1.00 0.28 43 LYS A O 8
ATOM 13666 N N . SER A 1 44 ? -1.384 -1.106 12.959 1.00 0.23 44 SER A N 8
ATOM 13667 C CA . SER A 1 44 ? -2.601 -0.595 12.380 1.00 0.27 44 SER A CA 8
ATOM 13668 C C . SER A 1 44 ? -3.420 -1.720 11.751 1.00 0.28 44 SER A C 8
ATOM 13669 O O . SER A 1 44 ? -4.644 -1.656 11.709 1.00 0.35 44 SER A O 8
ATOM 13677 N N . LEU A 1 45 ? -2.730 -2.744 11.265 1.00 0.26 45 LEU A N 8
ATOM 13678 C CA . LEU A 1 45 ? -3.373 -3.907 10.679 1.00 0.31 45 LEU A CA 8
ATOM 13679 C C . LEU A 1 45 ? -4.137 -4.691 11.741 1.00 0.30 45 LEU A C 8
ATOM 13680 O O . LEU A 1 45 ? -5.190 -5.264 11.471 1.00 0.32 45 LEU A O 8
ATOM 13696 N N . ALA A 1 46 ? -3.583 -4.733 12.945 1.00 0.30 46 ALA A N 8
ATOM 13697 C CA . ALA A 1 46 ? -4.230 -5.418 14.056 1.00 0.35 46 ALA A CA 8
ATOM 13698 C C . ALA A 1 46 ? -5.349 -4.566 14.639 1.00 0.36 46 ALA A C 8
ATOM 13699 O O . ALA A 1 46 ? -6.383 -5.080 15.064 1.00 0.43 46 ALA A O 8
ATOM 13706 N N . ASP A 1 47 ? -5.135 -3.259 14.642 1.00 0.33 47 ASP A N 8
ATOM 13707 C CA . ASP A 1 47 ? -6.081 -2.318 15.232 1.00 0.38 47 ASP A CA 8
ATOM 13708 C C . ASP A 1 47 ? -7.249 -2.049 14.291 1.00 0.37 47 ASP A C 8
ATOM 13709 O O . ASP A 1 47 ? -8.391 -1.891 14.721 1.00 0.45 47 ASP A O 8
ATOM 13718 N N . ASN A 1 48 ? -6.958 -2.008 13.003 1.00 0.30 48 ASN A N 8
ATOM 13719 C CA . ASN A 1 48 ? -7.963 -1.688 12.001 1.00 0.28 48 ASN A CA 8
ATOM 13720 C C . ASN A 1 48 ? -8.126 -2.820 11.003 1.00 0.25 48 ASN A C 8
ATOM 13721 O O . ASN A 1 48 ? -7.182 -3.544 10.698 1.00 0.29 48 ASN A O 8
ATOM 13732 N N . PRO A 1 49 ? -9.342 -2.978 10.483 1.00 0.22 49 PRO A N 8
ATOM 13733 C CA . PRO A 1 49 ? -9.653 -3.969 9.466 1.00 0.20 49 PRO A CA 8
ATOM 13734 C C . PRO A 1 49 ? -9.337 -3.452 8.067 1.00 0.17 49 PRO A C 8
ATOM 13735 O O . PRO A 1 49 ? -10.185 -2.861 7.397 1.00 0.20 49 PRO A O 8
ATOM 13746 N N . ILE A 1 50 ? -8.105 -3.672 7.647 1.00 0.15 50 ILE A N 8
ATOM 13747 C CA . ILE A 1 50 ? -7.607 -3.171 6.376 1.00 0.15 50 ILE A CA 8
ATOM 13748 C C . ILE A 1 50 ? -8.277 -3.870 5.192 1.00 0.14 50 ILE A C 8
ATOM 13749 O O . ILE A 1 50 ? -8.317 -5.096 5.125 1.00 0.18 50 ILE A O 8
ATOM 13765 N N . ASP A 1 51 ? -8.809 -3.076 4.270 1.00 0.13 51 ASP A N 8
ATOM 13766 C CA . ASP A 1 51 ? -9.469 -3.601 3.081 1.00 0.13 51 ASP A CA 8
ATOM 13767 C C . ASP A 1 51 ? -8.524 -3.566 1.891 1.00 0.12 51 ASP A C 8
ATOM 13768 O O . ASP A 1 51 ? -8.653 -4.358 0.959 1.00 0.14 51 ASP A O 8
ATOM 13777 N N . VAL A 1 52 ? -7.578 -2.637 1.928 1.00 0.11 52 VAL A N 8
ATOM 13778 C CA . VAL A 1 52 ? -6.620 -2.471 0.849 1.00 0.11 52 VAL A CA 8
ATOM 13779 C C . VAL A 1 52 ? -5.396 -1.723 1.366 1.00 0.11 52 VAL A C 8
ATOM 13780 O O . VAL A 1 52 ? -5.470 -1.041 2.388 1.00 0.11 52 VAL A O 8
ATOM 13793 N N . ALA A 1 53 ? -4.274 -1.848 0.679 1.00 0.12 53 ALA A N 8
ATOM 13794 C CA . ALA A 1 53 ? -3.057 -1.200 1.122 1.00 0.12 53 ALA A CA 8
ATOM 13795 C C . ALA A 1 53 ? -2.195 -0.738 -0.046 1.00 0.12 53 ALA A C 8
ATOM 13796 O O . ALA A 1 53 ? -2.408 -1.129 -1.194 1.00 0.14 53 ALA A O 8
ATOM 13803 N N . VAL A 1 54 ? -1.229 0.108 0.267 1.00 0.12 54 VAL A N 8
ATOM 13804 C CA . VAL A 1 54 ? -0.255 0.588 -0.699 1.00 0.12 54 VAL A CA 8
ATOM 13805 C C . VAL A 1 54 ? 1.119 0.604 -0.056 1.00 0.12 54 VAL A C 8
ATOM 13806 O O . VAL A 1 54 ? 1.374 1.399 0.836 1.00 0.17 54 VAL A O 8
ATOM 13819 N N . LEU A 1 55 ? 1.998 -0.265 -0.515 1.00 0.13 55 LEU A N 8
ATOM 13820 C CA . LEU A 1 55 ? 3.260 -0.507 0.174 1.00 0.13 55 LEU A CA 8
ATOM 13821 C C . LEU A 1 55 ? 4.461 -0.068 -0.649 1.00 0.16 55 LEU A C 8
ATOM 13822 O O . LEU A 1 55 ? 4.633 -0.504 -1.784 1.00 0.14 55 LEU A O 8
ATOM 13838 N N . ASP A 1 56 ? 5.289 0.800 -0.080 1.00 0.30 56 ASP A N 8
ATOM 13839 C CA . ASP A 1 56 ? 6.579 1.103 -0.682 1.00 0.42 56 ASP A CA 8
ATOM 13840 C C . ASP A 1 56 ? 7.598 0.070 -0.234 1.00 0.48 56 ASP A C 8
ATOM 13841 O O . ASP A 1 56 ? 7.922 -0.053 0.950 1.00 0.69 56 ASP A O 8
ATOM 13850 N N . VAL A 1 57 ? 8.070 -0.688 -1.200 1.00 0.50 57 VAL A N 8
ATOM 13851 C CA . VAL A 1 57 ? 9.083 -1.705 -0.991 1.00 0.56 57 VAL A CA 8
ATOM 13852 C C . VAL A 1 57 ? 10.370 -1.090 -0.440 1.00 0.66 57 VAL A C 8
ATOM 13853 O O . VAL A 1 57 ? 11.158 -1.757 0.230 1.00 0.80 57 VAL A O 8
ATOM 13866 N N . ASN A 1 58 ? 10.561 0.192 -0.701 1.00 0.68 58 ASN A N 8
ATOM 13867 C CA . ASN A 1 58 ? 11.753 0.889 -0.249 1.00 0.82 58 ASN A CA 8
ATOM 13868 C C . ASN A 1 58 ? 11.395 1.934 0.800 1.00 0.74 58 ASN A C 8
ATOM 13869 O O . ASN A 1 58 ? 11.355 3.129 0.517 1.00 0.92 58 ASN A O 8
ATOM 13880 N N . LEU A 1 59 ? 11.116 1.469 2.009 1.00 0.56 59 LEU A N 8
ATOM 13881 C CA . LEU A 1 59 ? 10.876 2.366 3.132 1.00 0.55 59 LEU A CA 8
ATOM 13882 C C . LEU A 1 59 ? 12.180 3.053 3.506 1.00 0.66 59 LEU A C 8
ATOM 13883 O O . LEU A 1 59 ? 12.201 4.180 4.000 1.00 0.85 59 LEU A O 8
ATOM 13899 N N . GLY A 1 60 ? 13.264 2.345 3.256 1.00 0.66 60 GLY A N 8
ATOM 13900 C CA . GLY A 1 60 ? 14.585 2.881 3.453 1.00 0.78 60 GLY A CA 8
ATOM 13901 C C . GLY A 1 60 ? 15.613 1.986 2.807 1.00 0.82 60 GLY A C 8
ATOM 13902 O O . GLY A 1 60 ? 15.245 1.044 2.097 1.00 0.81 60 GLY A O 8
ATOM 13906 N N . PRO A 1 61 ? 16.905 2.249 3.028 1.00 0.91 61 PRO A N 8
ATOM 13907 C CA . PRO A 1 61 ? 17.988 1.408 2.512 1.00 0.96 61 PRO A CA 8
ATOM 13908 C C . PRO A 1 61 ? 17.811 -0.063 2.885 1.00 0.89 61 PRO A C 8
ATOM 13909 O O . PRO A 1 61 ? 17.984 -0.952 2.050 1.00 0.93 61 PRO A O 8
ATOM 13920 N N . LYS A 1 62 ? 17.456 -0.313 4.141 1.00 0.81 62 LYS A N 8
ATOM 13921 C CA . LYS A 1 62 ? 17.205 -1.675 4.605 1.00 0.78 62 LYS A CA 8
ATOM 13922 C C . LYS A 1 62 ? 15.717 -1.885 4.871 1.00 0.65 62 LYS A C 8
ATOM 13923 O O . LYS A 1 62 ? 15.184 -2.972 4.649 1.00 0.59 62 LYS A O 8
ATOM 13942 N N . SER A 1 63 ? 15.050 -0.834 5.335 1.00 0.63 63 SER A N 8
ATOM 13943 C CA . SER A 1 63 ? 13.635 -0.905 5.662 1.00 0.54 63 SER A CA 8
ATOM 13944 C C . SER A 1 63 ? 12.793 -1.144 4.413 1.00 0.43 63 SER A C 8
ATOM 13945 O O . SER A 1 63 ? 12.915 -0.436 3.413 1.00 0.46 63 SER A O 8
ATOM 13953 N N . HIS A 1 64 ? 11.951 -2.161 4.473 1.00 0.34 64 HIS A N 8
ATOM 13954 C CA . HIS A 1 64 ? 11.140 -2.557 3.334 1.00 0.28 64 HIS A CA 8
ATOM 13955 C C . HIS A 1 64 ? 9.772 -3.039 3.800 1.00 0.22 64 HIS A C 8
ATOM 13956 O O . HIS A 1 64 ? 9.649 -3.571 4.901 1.00 0.25 64 HIS A O 8
ATOM 13971 N N . CYS A 1 65 ? 8.748 -2.857 2.975 1.00 0.20 65 CYS A N 8
ATOM 13972 C CA . CYS A 1 65 ? 7.449 -3.441 3.255 1.00 0.21 65 CYS A CA 8
ATOM 13973 C C . CYS A 1 65 ? 7.515 -4.963 3.040 1.00 0.22 65 CYS A C 8
ATOM 13974 O O . CYS A 1 65 ? 7.216 -5.473 1.963 1.00 0.30 65 CYS A O 8
ATOM 13982 N N . GLY A 1 66 ? 7.919 -5.691 4.072 1.00 0.19 66 GLY A N 8
ATOM 13983 C CA . GLY A 1 66 ? 8.054 -7.131 3.946 1.00 0.23 66 GLY A CA 8
ATOM 13984 C C . GLY A 1 66 ? 7.013 -7.872 4.746 1.00 0.19 66 GLY A C 8
ATOM 13985 O O . GLY A 1 66 ? 6.078 -8.431 4.174 1.00 0.19 66 GLY A O 8
ATOM 13989 N N . PRO A 1 67 ? 7.149 -7.890 6.083 1.00 0.18 67 PRO A N 8
ATOM 13990 C CA . PRO A 1 67 ? 6.152 -8.488 6.967 1.00 0.18 67 PRO A CA 8
ATOM 13991 C C . PRO A 1 67 ? 4.752 -7.937 6.714 1.00 0.15 67 PRO A C 8
ATOM 13992 O O . PRO A 1 67 ? 3.760 -8.604 6.987 1.00 0.16 67 PRO A O 8
ATOM 14003 N N . VAL A 1 68 ? 4.685 -6.718 6.180 1.00 0.12 68 VAL A N 8
ATOM 14004 C CA . VAL A 1 68 ? 3.410 -6.093 5.839 1.00 0.10 68 VAL A CA 8
ATOM 14005 C C . VAL A 1 68 ? 2.805 -6.760 4.620 1.00 0.10 68 VAL A C 8
ATOM 14006 O O . VAL A 1 68 ? 1.620 -7.083 4.593 1.00 0.10 68 VAL A O 8
ATOM 14019 N N . ALA A 1 69 ? 3.638 -6.952 3.607 1.00 0.12 69 ALA A N 8
ATOM 14020 C CA . ALA A 1 69 ? 3.214 -7.598 2.380 1.00 0.14 69 ALA A CA 8
ATOM 14021 C C . ALA A 1 69 ? 2.666 -8.973 2.688 1.00 0.14 69 ALA A C 8
ATOM 14022 O O . ALA A 1 69 ? 1.552 -9.309 2.305 1.00 0.14 69 ALA A O 8
ATOM 14029 N N . ASP A 1 70 ? 3.454 -9.747 3.419 1.00 0.17 70 ASP A N 8
ATOM 14030 C CA . ASP A 1 70 ? 3.065 -11.092 3.814 1.00 0.19 70 ASP A CA 8
ATOM 14031 C C . ASP A 1 70 ? 1.820 -11.051 4.693 1.00 0.18 70 ASP A C 8
ATOM 14032 O O . ASP A 1 70 ? 0.956 -11.912 4.594 1.00 0.20 70 ASP A O 8
ATOM 14041 N N . ALA A 1 71 ? 1.742 -10.037 5.548 1.00 0.18 71 ALA A N 8
ATOM 14042 C CA . ALA A 1 71 ? 0.580 -9.826 6.407 1.00 0.18 71 ALA A CA 8
ATOM 14043 C C . ALA A 1 71 ? -0.693 -9.703 5.581 1.00 0.18 71 ALA A C 8
ATOM 14044 O O . ALA A 1 71 ? -1.706 -10.349 5.861 1.00 0.23 71 ALA A O 8
ATOM 14051 N N . LEU A 1 72 ? -0.624 -8.874 4.552 1.00 0.14 72 LEU A N 8
ATOM 14052 C CA . LEU A 1 72 ? -1.745 -8.654 3.659 1.00 0.14 72 LEU A CA 8
ATOM 14053 C C . LEU A 1 72 ? -2.013 -9.897 2.830 1.00 0.17 72 LEU A C 8
ATOM 14054 O O . LEU A 1 72 ? -3.158 -10.289 2.635 1.00 0.20 72 LEU A O 8
ATOM 14070 N N . LYS A 1 73 ? -0.940 -10.516 2.365 1.00 0.17 73 LYS A N 8
ATOM 14071 C CA . LYS A 1 73 ? -1.013 -11.767 1.627 1.00 0.21 73 LYS A CA 8
ATOM 14072 C C . LYS A 1 73 ? -1.703 -12.848 2.458 1.00 0.23 73 LYS A C 8
ATOM 14073 O O . LYS A 1 73 ? -2.496 -13.635 1.940 1.00 0.25 73 LYS A O 8
ATOM 14092 N N . GLN A 1 74 ? -1.400 -12.861 3.752 1.00 0.23 74 GLN A N 8
ATOM 14093 C CA . GLN A 1 74 ? -2.010 -13.799 4.692 1.00 0.26 74 GLN A CA 8
ATOM 14094 C C . GLN A 1 74 ? -3.515 -13.590 4.790 1.00 0.28 74 GLN A C 8
ATOM 14095 O O . GLN A 1 74 ? -4.286 -14.547 4.748 1.00 0.37 74 GLN A O 8
ATOM 14109 N N . ARG A 1 75 ? -3.929 -12.335 4.928 1.00 0.25 75 ARG A N 8
ATOM 14110 C CA . ARG A 1 75 ? -5.341 -12.016 5.096 1.00 0.29 75 ARG A CA 8
ATOM 14111 C C . ARG A 1 75 ? -6.036 -11.875 3.746 1.00 0.27 75 ARG A C 8
ATOM 14112 O O . ARG A 1 75 ? -7.219 -11.541 3.681 1.00 0.32 75 ARG A O 8
ATOM 14133 N N . ALA A 1 76 ? -5.279 -12.117 2.677 1.00 0.24 76 ALA A N 8
ATOM 14134 C CA . ALA A 1 76 ? -5.783 -12.014 1.307 1.00 0.25 76 ALA A CA 8
ATOM 14135 C C . ALA A 1 76 ? -6.281 -10.604 1.004 1.00 0.22 76 ALA A C 8
ATOM 14136 O O . ALA A 1 76 ? -7.229 -10.415 0.238 1.00 0.28 76 ALA A O 8
ATOM 14143 N N . ILE A 1 77 ? -5.635 -9.616 1.606 1.00 0.15 77 ILE A N 8
ATOM 14144 C CA . ILE A 1 77 ? -5.981 -8.227 1.385 1.00 0.15 77 ILE A CA 8
ATOM 14145 C C . ILE A 1 77 ? -5.257 -7.704 0.153 1.00 0.15 77 ILE A C 8
ATOM 14146 O O . ILE A 1 77 ? -4.053 -7.910 0.006 1.00 0.15 77 ILE A O 8
ATOM 14162 N N . PRO A 1 78 ? -5.983 -7.041 -0.754 1.00 0.16 78 PRO A N 8
ATOM 14163 C CA . PRO A 1 78 ? -5.392 -6.477 -1.956 1.00 0.17 78 PRO A CA 8
ATOM 14164 C C . PRO A 1 78 ? -4.556 -5.251 -1.645 1.00 0.15 78 PRO A C 8
ATOM 14165 O O . PRO A 1 78 ? -4.927 -4.424 -0.813 1.00 0.17 78 PRO A O 8
ATOM 14176 N N . PHE A 1 79 ? -3.421 -5.146 -2.305 1.00 0.14 79 PHE A N 8
ATOM 14177 C CA . PHE A 1 79 ? -2.525 -4.025 -2.095 1.00 0.14 79 PHE A CA 8
ATOM 14178 C C . PHE A 1 79 ? -1.639 -3.815 -3.302 1.00 0.14 79 PHE A C 8
ATOM 14179 O O . PHE A 1 79 ? -1.404 -4.737 -4.084 1.00 0.15 79 PHE A O 8
ATOM 14196 N N . ILE A 1 80 ? -1.172 -2.596 -3.457 1.00 0.14 80 ILE A N 8
ATOM 14197 C CA . ILE A 1 80 ? -0.287 -2.252 -4.556 1.00 0.15 80 ILE A CA 8
ATOM 14198 C C . ILE A 1 80 ? 1.046 -1.783 -4.005 1.00 0.15 80 ILE A C 8
ATOM 14199 O O . ILE A 1 80 ? 1.092 -1.061 -3.010 1.00 0.16 80 ILE A O 8
ATOM 14215 N N . LEU A 1 81 ? 2.125 -2.191 -4.642 1.00 0.16 81 LEU A N 8
ATOM 14216 C CA . LEU A 1 81 ? 3.440 -1.760 -4.220 1.00 0.17 81 LEU A CA 8
ATOM 14217 C C . LEU A 1 81 ? 3.792 -0.465 -4.924 1.00 0.20 81 LEU A C 8
ATOM 14218 O O . LEU A 1 81 ? 4.081 -0.450 -6.115 1.00 0.21 81 LEU A O 8
ATOM 14234 N N . HIS A 1 82 ? 3.775 0.618 -4.179 1.00 0.21 82 HIS A N 8
ATOM 14235 C CA . HIS A 1 82 ? 4.111 1.919 -4.720 1.00 0.25 82 HIS A CA 8
ATOM 14236 C C . HIS A 1 82 ? 5.511 2.276 -4.264 1.00 0.31 82 HIS A C 8
ATOM 14237 O O . HIS A 1 82 ? 5.721 3.141 -3.417 1.00 0.60 82 HIS A O 8
ATOM 14252 N N . THR A 1 83 ? 6.458 1.589 -4.860 1.00 0.38 83 THR A N 8
ATOM 14253 C CA . THR A 1 83 ? 7.838 1.649 -4.447 1.00 0.47 83 THR A CA 8
ATOM 14254 C C . THR A 1 83 ? 8.662 2.503 -5.392 1.00 0.57 83 THR A C 8
ATOM 14255 O O . THR A 1 83 ? 8.271 2.740 -6.530 1.00 0.61 83 THR A O 8
ATOM 14266 N N . GLY A 1 84 ? 9.801 2.966 -4.907 1.00 0.73 84 GLY A N 8
ATOM 14267 C CA . GLY A 1 84 ? 10.725 3.679 -5.755 1.00 0.90 84 GLY A CA 8
ATOM 14268 C C . GLY A 1 84 ? 11.931 2.833 -6.091 1.00 0.77 84 GLY A C 8
ATOM 14269 O O . GLY A 1 84 ? 12.915 3.326 -6.646 1.00 0.94 84 GLY A O 8
ATOM 14273 N N . ASP A 1 85 ? 11.857 1.557 -5.736 1.00 0.56 85 ASP A N 8
ATOM 14274 C CA . ASP A 1 85 ? 12.946 0.626 -5.974 1.00 0.56 85 ASP A CA 8
ATOM 14275 C C . ASP A 1 85 ? 12.420 -0.700 -6.491 1.00 0.56 85 ASP A C 8
ATOM 14276 O O . ASP A 1 85 ? 11.380 -1.181 -6.049 1.00 0.84 85 ASP A O 8
ATOM 14285 N N . LEU A 1 86 ? 13.142 -1.285 -7.425 1.00 0.67 86 LEU A N 8
ATOM 14286 C CA . LEU A 1 86 ? 12.768 -2.572 -7.976 1.00 0.78 86 LEU A CA 8
ATOM 14287 C C . LEU A 1 86 ? 13.955 -3.531 -7.961 1.00 0.87 86 LEU A C 8
ATOM 14288 O O . LEU A 1 86 ? 13.784 -4.742 -7.828 1.00 1.04 86 LEU A O 8
ATOM 14304 N N . ASP A 1 87 ? 15.161 -2.986 -8.114 1.00 0.91 87 ASP A N 8
ATOM 14305 C CA . ASP A 1 87 ? 16.365 -3.810 -8.210 1.00 1.00 87 ASP A CA 8
ATOM 14306 C C . ASP A 1 87 ? 16.951 -4.152 -6.838 1.00 0.99 87 ASP A C 8
ATOM 14307 O O . ASP A 1 87 ? 17.412 -5.276 -6.622 1.00 1.07 87 ASP A O 8
ATOM 14316 N N . ARG A 1 88 ? 16.938 -3.197 -5.912 1.00 0.99 88 ARG A N 8
ATOM 14317 C CA . ARG A 1 88 ? 17.595 -3.385 -4.622 1.00 1.05 88 ARG A CA 8
ATOM 14318 C C . ARG A 1 88 ? 16.848 -4.401 -3.768 1.00 0.99 88 ARG A C 8
ATOM 14319 O O . ARG A 1 88 ? 17.434 -5.370 -3.289 1.00 1.14 88 ARG A O 8
ATOM 14340 N N . HIS A 1 89 ? 15.552 -4.188 -3.597 1.00 0.92 89 HIS A N 8
ATOM 14341 C CA . HIS A 1 89 ? 14.721 -5.112 -2.832 1.00 0.90 89 HIS A CA 8
ATOM 14342 C C . HIS A 1 89 ? 14.000 -6.075 -3.769 1.00 0.90 89 HIS A C 8
ATOM 14343 O O . HIS A 1 89 ? 12.916 -6.552 -3.450 1.00 0.85 89 HIS A O 8
ATOM 14358 N N . GLY A 1 90 ? 14.610 -6.362 -4.915 1.00 0.97 90 GLY A N 8
ATOM 14359 C CA . GLY A 1 90 ? 13.957 -7.161 -5.945 1.00 0.98 90 GLY A CA 8
ATOM 14360 C C . GLY A 1 90 ? 13.488 -8.520 -5.460 1.00 0.94 90 GLY A C 8
ATOM 14361 O O . GLY A 1 90 ? 12.452 -9.019 -5.905 1.00 0.91 90 GLY A O 8
ATOM 14365 N N . GLU A 1 91 ? 14.237 -9.115 -4.542 1.00 0.97 91 GLU A N 8
ATOM 14366 C CA . GLU A 1 91 ? 13.867 -10.403 -3.964 1.00 0.96 91 GLU A CA 8
ATOM 14367 C C . GLU A 1 91 ? 12.547 -10.309 -3.201 1.00 0.84 91 GLU A C 8
ATOM 14368 O O . GLU A 1 91 ? 11.829 -11.300 -3.057 1.00 0.91 91 GLU A O 8
ATOM 14380 N N . LEU A 1 92 ? 12.233 -9.115 -2.719 1.00 0.71 92 LEU A N 8
ATOM 14381 C CA . LEU A 1 92 ? 11.046 -8.904 -1.909 1.00 0.62 92 LEU A CA 8
ATOM 14382 C C . LEU A 1 92 ? 9.787 -8.916 -2.772 1.00 0.55 92 LEU A C 8
ATOM 14383 O O . LEU A 1 92 ? 8.820 -9.602 -2.446 1.00 0.52 92 LEU A O 8
ATOM 14399 N N . LEU A 1 93 ? 9.809 -8.174 -3.885 1.00 0.55 93 LEU A N 8
ATOM 14400 C CA . LEU A 1 93 ? 8.639 -8.058 -4.750 1.00 0.55 93 LEU A CA 8
ATOM 14401 C C . LEU A 1 93 ? 8.226 -9.416 -5.290 1.00 0.60 93 LEU A C 8
ATOM 14402 O O . LEU A 1 93 ? 7.037 -9.700 -5.447 1.00 0.58 93 LEU A O 8
ATOM 14418 N N . ARG A 1 94 ? 9.223 -10.240 -5.572 1.00 0.71 94 ARG A N 8
ATOM 14419 C CA . ARG A 1 94 ? 9.000 -11.587 -6.088 1.00 0.80 94 ARG A CA 8
ATOM 14420 C C . ARG A 1 94 ? 8.187 -12.427 -5.105 1.00 0.73 94 ARG A C 8
ATOM 14421 O O . ARG A 1 94 ? 7.379 -13.260 -5.511 1.00 0.77 94 ARG A O 8
ATOM 14442 N N . LYS A 1 95 ? 8.395 -12.192 -3.815 1.00 0.69 95 LYS A N 8
ATOM 14443 C CA . LYS A 1 95 ? 7.690 -12.934 -2.776 1.00 0.70 95 LYS A CA 8
ATOM 14444 C C . LYS A 1 95 ? 6.297 -12.364 -2.546 1.00 0.56 95 LYS A C 8
ATOM 14445 O O . LYS A 1 95 ? 5.373 -13.083 -2.160 1.00 0.63 95 LYS A O 8
ATOM 14464 N N . ILE A 1 96 ? 6.157 -11.069 -2.787 1.00 0.43 96 ILE A N 8
ATOM 14465 C CA . ILE A 1 96 ? 4.909 -10.370 -2.551 1.00 0.36 96 ILE A CA 8
ATOM 14466 C C . ILE A 1 96 ? 3.822 -10.832 -3.519 1.00 0.37 96 ILE A C 8
ATOM 14467 O O . ILE A 1 96 ? 2.723 -11.182 -3.095 1.00 0.45 96 ILE A O 8
ATOM 14483 N N . ASP A 1 97 ? 4.142 -10.845 -4.810 1.00 0.35 97 ASP A N 8
ATOM 14484 C CA . ASP A 1 97 ? 3.176 -11.212 -5.851 1.00 0.40 97 ASP A CA 8
ATOM 14485 C C . ASP A 1 97 ? 1.923 -10.341 -5.754 1.00 0.39 97 ASP A C 8
ATOM 14486 O O . ASP A 1 97 ? 0.875 -10.773 -5.263 1.00 0.51 97 ASP A O 8
ATOM 14495 N N . ALA A 1 98 ? 2.053 -9.105 -6.210 1.00 0.29 98 ALA A N 8
ATOM 14496 C CA . ALA A 1 98 ? 0.969 -8.135 -6.171 1.00 0.27 98 ALA A CA 8
ATOM 14497 C C . ALA A 1 98 ? 1.278 -6.990 -7.129 1.00 0.23 98 ALA A C 8
ATOM 14498 O O . ALA A 1 98 ? 2.431 -6.824 -7.537 1.00 0.24 98 ALA A O 8
ATOM 14505 N N . PRO A 1 99 ? 0.262 -6.199 -7.512 1.00 0.22 99 PRO A N 8
ATOM 14506 C CA . PRO A 1 99 ? 0.431 -5.091 -8.458 1.00 0.20 99 PRO A CA 8
ATOM 14507 C C . PRO A 1 99 ? 1.423 -4.046 -7.960 1.00 0.20 99 PRO A C 8
ATOM 14508 O O . PRO A 1 99 ? 1.421 -3.677 -6.788 1.00 0.20 99 PRO A O 8
ATOM 14519 N N . VAL A 1 100 ? 2.275 -3.582 -8.861 1.00 0.23 100 VAL A N 8
ATOM 14520 C CA . VAL A 1 100 ? 3.306 -2.614 -8.522 1.00 0.25 100 VAL A CA 8
ATOM 14521 C C . VAL A 1 100 ? 3.107 -1.311 -9.297 1.00 0.28 100 VAL A C 8
ATOM 14522 O O . VAL A 1 100 ? 2.827 -1.328 -10.496 1.00 0.37 100 VAL A O 8
ATOM 14535 N N . MET A 1 101 ? 3.236 -0.193 -8.596 1.00 0.25 101 MET A N 8
ATOM 14536 C CA . MET A 1 101 ? 3.204 1.130 -9.210 1.00 0.28 101 MET A CA 8
ATOM 14537 C C . MET A 1 101 ? 4.439 1.911 -8.786 1.00 0.30 101 MET A C 8
ATOM 14538 O O . MET A 1 101 ? 4.440 2.578 -7.747 1.00 0.35 101 MET A O 8
ATOM 14552 N N . ALA A 1 102 ? 5.493 1.797 -9.581 1.00 0.37 102 ALA A N 8
ATOM 14553 C CA . ALA A 1 102 ? 6.771 2.429 -9.279 1.00 0.42 102 ALA A CA 8
ATOM 14554 C C . ALA A 1 102 ? 6.641 3.946 -9.192 1.00 0.39 102 ALA A C 8
ATOM 14555 O O . ALA A 1 102 ? 5.924 4.569 -9.978 1.00 0.38 102 ALA A O 8
ATOM 14562 N N . LYS A 1 103 ? 7.333 4.525 -8.222 1.00 0.45 103 LYS A N 8
ATOM 14563 C CA . LYS A 1 103 ? 7.314 5.961 -8.015 1.00 0.48 103 LYS A CA 8
ATOM 14564 C C . LYS A 1 103 ? 8.454 6.608 -8.797 1.00 0.58 103 LYS A C 8
ATOM 14565 O O . LYS A 1 103 ? 9.498 5.987 -9.000 1.00 0.67 103 LYS A O 8
ATOM 14584 N N . PRO A 1 104 ? 8.276 7.860 -9.247 1.00 0.60 104 PRO A N 8
ATOM 14585 C CA . PRO A 1 104 ? 7.083 8.663 -8.958 1.00 0.52 104 PRO A CA 8
ATOM 14586 C C . PRO A 1 104 ? 5.816 8.107 -9.602 1.00 0.44 104 PRO A C 8
ATOM 14587 O O . PRO A 1 104 ? 5.825 7.650 -10.746 1.00 0.52 104 PRO A O 8
ATOM 14598 N N . ALA A 1 105 ? 4.737 8.136 -8.840 1.00 0.35 105 ALA A N 8
ATOM 14599 C CA . ALA A 1 105 ? 3.436 7.694 -9.307 1.00 0.30 105 ALA A CA 8
ATOM 14600 C C . ALA A 1 105 ? 2.376 8.612 -8.737 1.00 0.27 105 ALA A C 8
ATOM 14601 O O . ALA A 1 105 ? 2.412 8.934 -7.547 1.00 0.30 105 ALA A O 8
ATOM 14608 N N . ASP A 1 106 ? 1.450 9.047 -9.575 1.00 0.26 106 ASP A N 8
ATOM 14609 C CA . ASP A 1 106 ? 0.405 9.954 -9.126 1.00 0.24 106 ASP A CA 8
ATOM 14610 C C . ASP A 1 106 ? -0.476 9.252 -8.113 1.00 0.18 106 ASP A C 8
ATOM 14611 O O . ASP A 1 106 ? -1.042 8.195 -8.390 1.00 0.17 106 ASP A O 8
ATOM 14620 N N . THR A 1 107 ? -0.579 9.848 -6.940 1.00 0.17 107 THR A N 8
ATOM 14621 C CA . THR A 1 107 ? -1.231 9.220 -5.809 1.00 0.15 107 THR A CA 8
ATOM 14622 C C . THR A 1 107 ? -2.714 8.977 -6.051 1.00 0.14 107 THR A C 8
ATOM 14623 O O . THR A 1 107 ? -3.300 8.080 -5.449 1.00 0.14 107 THR A O 8
ATOM 14634 N N . SER A 1 108 ? -3.313 9.752 -6.945 1.00 0.17 108 SER A N 8
ATOM 14635 C CA . SER A 1 108 ? -4.704 9.546 -7.307 1.00 0.18 108 SER A CA 8
ATOM 14636 C C . SER A 1 108 ? -4.832 8.264 -8.123 1.00 0.17 108 SER A C 8
ATOM 14637 O O . SER A 1 108 ? -5.758 7.480 -7.926 1.00 0.20 108 SER A O 8
ATOM 14645 N N . ASP A 1 109 ? -3.867 8.035 -9.010 1.00 0.17 109 ASP A N 8
ATOM 14646 C CA . ASP A 1 109 ? -3.843 6.823 -9.821 1.00 0.17 109 ASP A CA 8
ATOM 14647 C C . ASP A 1 109 ? -3.597 5.619 -8.938 1.00 0.15 109 ASP A C 8
ATOM 14648 O O . ASP A 1 109 ? -4.264 4.593 -9.063 1.00 0.19 109 ASP A O 8
ATOM 14657 N N . VAL A 1 110 ? -2.646 5.771 -8.030 1.00 0.12 110 VAL A N 8
ATOM 14658 C CA . VAL A 1 110 ? -2.305 4.716 -7.092 1.00 0.11 110 VAL A CA 8
ATOM 14659 C C . VAL A 1 110 ? -3.517 4.351 -6.239 1.00 0.11 110 VAL A C 8
ATOM 14660 O O . VAL A 1 110 ? -3.798 3.177 -6.002 1.00 0.13 110 VAL A O 8
ATOM 14673 N N . ALA A 1 111 ? -4.243 5.377 -5.803 1.00 0.11 111 ALA A N 8
ATOM 14674 C CA . ALA A 1 111 ? -5.421 5.189 -4.970 1.00 0.11 111 ALA A CA 8
ATOM 14675 C C . ALA A 1 111 ? -6.522 4.450 -5.717 1.00 0.11 111 ALA A C 8
ATOM 14676 O O . ALA A 1 111 ? -7.066 3.464 -5.221 1.00 0.10 111 ALA A O 8
ATOM 14683 N N . LYS A 1 112 ? -6.837 4.928 -6.911 1.00 0.12 112 LYS A N 8
ATOM 14684 C CA . LYS A 1 112 ? -7.920 4.362 -7.706 1.00 0.13 112 LYS A CA 8
ATOM 14685 C C . LYS A 1 112 ? -7.641 2.912 -8.079 1.00 0.15 112 LYS A C 8
ATOM 14686 O O . LYS A 1 112 ? -8.536 2.069 -8.025 1.00 0.23 112 LYS A O 8
ATOM 14705 N N . ARG A 1 113 ? -6.397 2.618 -8.440 1.00 0.14 113 ARG A N 8
ATOM 14706 C CA . ARG A 1 113 ? -6.020 1.267 -8.829 1.00 0.18 113 ARG A CA 8
ATOM 14707 C C . ARG A 1 113 ? -5.986 0.329 -7.628 1.00 0.16 113 ARG A C 8
ATOM 14708 O O . ARG A 1 113 ? -6.133 -0.885 -7.774 1.00 0.25 113 ARG A O 8
ATOM 14729 N N . ALA A 1 114 ? -5.782 0.891 -6.446 1.00 0.12 114 ALA A N 8
ATOM 14730 C CA . ALA A 1 114 ? -5.817 0.107 -5.223 1.00 0.10 114 ALA A CA 8
ATOM 14731 C C . ALA A 1 114 ? -7.260 -0.147 -4.799 1.00 0.12 114 ALA A C 8
ATOM 14732 O O . ALA A 1 114 ? -7.651 -1.285 -4.533 1.00 0.14 114 ALA A O 8
ATOM 14739 N N . LEU A 1 115 ? -8.054 0.918 -4.774 1.00 0.12 115 LEU A N 8
ATOM 14740 C CA . LEU A 1 115 ? -9.429 0.845 -4.299 1.00 0.16 115 LEU A CA 8
ATOM 14741 C C . LEU A 1 115 ? -10.314 -0.040 -5.173 1.00 0.22 115 LEU A C 8
ATOM 14742 O O . LEU A 1 115 ? -11.296 -0.603 -4.686 1.00 0.27 115 LEU A O 8
ATOM 14758 N N . GLU A 1 116 ? -9.976 -0.175 -6.448 1.00 0.23 116 GLU A N 8
ATOM 14759 C CA . GLU A 1 116 ? -10.753 -1.029 -7.340 1.00 0.32 116 GLU A CA 8
ATOM 14760 C C . GLU A 1 116 ? -10.588 -2.502 -6.968 1.00 0.27 116 GLU A C 8
ATOM 14761 O O . GLU A 1 116 ? -11.498 -3.306 -7.173 1.00 0.31 116 GLU A O 8
ATOM 14773 N N . MET A 1 117 ? -9.436 -2.846 -6.401 1.00 0.26 117 MET A N 8
ATOM 14774 C CA . MET A 1 117 ? -9.166 -4.217 -5.997 1.00 0.27 117 MET A CA 8
ATOM 14775 C C . MET A 1 117 ? -9.926 -4.572 -4.723 1.00 0.31 117 MET A C 8
ATOM 14776 O O . MET A 1 117 ? -10.155 -5.745 -4.433 1.00 0.43 117 MET A O 8
ATOM 14790 N N . CYS A 1 118 ? -10.310 -3.559 -3.960 1.00 0.37 118 CYS A N 8
ATOM 14791 C CA . CYS A 1 118 ? -11.095 -3.769 -2.759 1.00 0.46 118 CYS A CA 8
ATOM 14792 C C . CYS A 1 118 ? -12.537 -3.331 -2.980 1.00 0.75 118 CYS A C 8
ATOM 14793 O O . CYS A 1 118 ? -13.246 -2.978 -2.036 1.00 1.45 118 CYS A O 8
ATOM 14801 N N . GLY A 1 119 ? -12.959 -3.352 -4.240 1.00 0.87 119 GLY A N 8
ATOM 14802 C CA . GLY A 1 119 ? -14.307 -2.945 -4.581 1.00 1.41 119 GLY A CA 8
ATOM 14803 C C . GLY A 1 119 ? -15.349 -3.858 -3.972 1.00 1.90 119 GLY A C 8
ATOM 14804 O O . GLY A 1 119 ? -16.445 -3.418 -3.625 1.00 2.57 119 GLY A O 8
ATOM 14808 N N . GLY A 1 120 ? -15.004 -5.129 -3.835 1.00 2.38 120 GLY A N 8
ATOM 14809 C CA . GLY A 1 120 ? -15.908 -6.078 -3.227 1.00 3.39 120 GLY A CA 8
ATOM 14810 C C . GLY A 1 120 ? -16.578 -6.963 -4.252 1.00 3.79 120 GLY A C 8
ATOM 14811 O O . GLY A 1 120 ? -17.797 -6.919 -4.423 1.00 4.48 120 GLY A O 8
ATOM 14815 N N . ASP A 1 121 ? -15.785 -7.768 -4.942 1.00 3.85 121 ASP A N 8
ATOM 14816 C CA . ASP A 1 121 ? -16.318 -8.703 -5.922 1.00 4.66 121 ASP A CA 8
ATOM 14817 C C . ASP A 1 121 ? -16.675 -10.017 -5.245 1.00 5.12 121 ASP A C 8
ATOM 14818 O O . ASP A 1 121 ? -16.250 -11.096 -5.666 1.00 5.58 121 ASP A O 8
ATOM 14827 N N . LYS A 1 122 ? -17.469 -9.909 -4.189 1.00 5.40 122 LYS A N 8
ATOM 14828 C CA . LYS A 1 122 ? -17.875 -11.058 -3.404 1.00 6.18 122 LYS A CA 8
ATOM 14829 C C . LYS A 1 122 ? -19.068 -11.743 -4.057 1.00 6.52 122 LYS A C 8
ATOM 14830 O O . LYS A 1 122 ? -20.194 -11.677 -3.561 1.00 6.59 122 LYS A O 8
ATOM 14849 N N . GLU A 1 123 ? -18.814 -12.377 -5.187 1.00 7.08 123 GLU A N 8
ATOM 14850 C CA . GLU A 1 123 ? -19.857 -13.070 -5.920 1.00 7.75 123 GLU A CA 8
ATOM 14851 C C . GLU A 1 123 ? -19.817 -14.560 -5.610 1.00 8.49 123 GLU A C 8
ATOM 14852 O O . GLU A 1 123 ? -18.767 -15.193 -5.726 1.00 8.95 123 GLU A O 8
ATOM 14864 N N . PRO A 1 124 ? -20.954 -15.134 -5.199 1.00 8.86 124 PRO A N 8
ATOM 14865 C CA . PRO A 1 124 ? -21.044 -16.557 -4.869 1.00 9.78 124 PRO A CA 8
ATOM 14866 C C . PRO A 1 124 ? -20.835 -17.444 -6.093 1.00 10.68 124 PRO A C 8
ATOM 14867 O O . PRO A 1 124 ? -21.593 -17.376 -7.065 1.00 11.17 124 PRO A O 8
ATOM 14878 N N . ALA A 1 125 ? -19.802 -18.265 -6.045 1.00 11.05 125 ALA A N 8
ATOM 14879 C CA . ALA A 1 125 ? -19.485 -19.156 -7.145 1.00 12.03 125 ALA A CA 8
ATOM 14880 C C . ALA A 1 125 ? -19.883 -20.581 -6.801 1.00 12.82 125 ALA A C 8
ATOM 14881 O O . ALA A 1 125 ? -20.999 -20.995 -7.176 1.00 13.28 125 ALA A O 8
ATOM 14889 N N . GLY A 1 1 ? -23.654 -1.196 -1.345 1.00 8.80 1 GLY A N 9
ATOM 14890 C CA . GLY A 1 1 ? -24.223 -0.136 -0.480 1.00 7.95 1 GLY A CA 9
ATOM 14891 C C . GLY A 1 1 ? -23.481 1.179 -0.609 1.00 6.99 1 GLY A C 9
ATOM 14892 O O . GLY A 1 1 ? -24.043 2.239 -0.325 1.00 6.86 1 GLY A O 9
ATOM 14898 N N . ALA A 1 2 ? -22.211 1.105 -1.024 1.00 6.60 2 ALA A N 9
ATOM 14899 C CA . ALA A 1 2 ? -21.372 2.287 -1.230 1.00 5.99 2 ALA A CA 9
ATOM 14900 C C . ALA A 1 2 ? -21.149 3.041 0.077 1.00 5.01 2 ALA A C 9
ATOM 14901 O O . ALA A 1 2 ? -20.872 4.242 0.079 1.00 5.16 2 ALA A O 9
ATOM 14908 N N . MET A 1 3 ? -21.251 2.327 1.188 1.00 4.41 3 MET A N 9
ATOM 14909 C CA . MET A 1 3 ? -21.075 2.928 2.499 1.00 3.85 3 MET A CA 9
ATOM 14910 C C . MET A 1 3 ? -19.976 2.205 3.259 1.00 2.56 3 MET A C 9
ATOM 14911 O O . MET A 1 3 ? -19.480 1.171 2.806 1.00 2.73 3 MET A O 9
ATOM 14925 N N . GLY A 1 4 ? -19.585 2.757 4.395 1.00 1.85 4 GLY A N 9
ATOM 14926 C CA . GLY A 1 4 ? -18.560 2.139 5.211 1.00 1.07 4 GLY A CA 9
ATOM 14927 C C . GLY A 1 4 ? -17.173 2.631 4.861 1.00 0.99 4 GLY A C 9
ATOM 14928 O O . GLY A 1 4 ? -16.351 2.829 5.752 1.00 1.65 4 GLY A O 9
ATOM 14932 N N . MET A 1 5 ? -16.950 2.840 3.555 1.00 0.57 5 MET A N 9
ATOM 14933 C CA . MET A 1 5 ? -15.667 3.264 2.967 1.00 0.43 5 MET A CA 9
ATOM 14934 C C . MET A 1 5 ? -14.515 2.307 3.313 1.00 0.33 5 MET A C 9
ATOM 14935 O O . MET A 1 5 ? -14.423 1.776 4.419 1.00 0.40 5 MET A O 9
ATOM 14949 N N . PRO A 1 6 ? -13.619 2.063 2.344 1.00 0.22 6 PRO A N 9
ATOM 14950 C CA . PRO A 1 6 ? -12.528 1.113 2.518 1.00 0.17 6 PRO A CA 9
ATOM 14951 C C . PRO A 1 6 ? -11.481 1.596 3.506 1.00 0.16 6 PRO A C 9
ATOM 14952 O O . PRO A 1 6 ? -11.144 2.783 3.547 1.00 0.21 6 PRO A O 9
ATOM 14963 N N . LYS A 1 7 ? -10.977 0.671 4.302 1.00 0.14 7 LYS A N 9
ATOM 14964 C CA . LYS A 1 7 ? -9.899 0.960 5.225 1.00 0.15 7 LYS A CA 9
ATOM 14965 C C . LYS A 1 7 ? -8.564 0.721 4.524 1.00 0.13 7 LYS A C 9
ATOM 14966 O O . LYS A 1 7 ? -8.169 -0.424 4.292 1.00 0.15 7 LYS A O 9
ATOM 14985 N N . VAL A 1 8 ? -7.888 1.802 4.177 1.00 0.12 8 VAL A N 9
ATOM 14986 C CA . VAL A 1 8 ? -6.662 1.733 3.396 1.00 0.12 8 VAL A CA 9
ATOM 14987 C C . VAL A 1 8 ? -5.432 1.881 4.285 1.00 0.12 8 VAL A C 9
ATOM 14988 O O . VAL A 1 8 ? -5.384 2.747 5.156 1.00 0.20 8 VAL A O 9
ATOM 15001 N N . LEU A 1 9 ? -4.447 1.026 4.060 1.00 0.09 9 LEU A N 9
ATOM 15002 C CA . LEU A 1 9 ? -3.189 1.091 4.785 1.00 0.09 9 LEU A CA 9
ATOM 15003 C C . LEU A 1 9 ? -2.057 1.538 3.858 1.00 0.10 9 LEU A C 9
ATOM 15004 O O . LEU A 1 9 ? -1.693 0.825 2.924 1.00 0.12 9 LEU A O 9
ATOM 15020 N N . VAL A 1 10 ? -1.513 2.723 4.109 1.00 0.10 10 VAL A N 9
ATOM 15021 C CA . VAL A 1 10 ? -0.406 3.241 3.310 1.00 0.10 10 VAL A CA 9
ATOM 15022 C C . VAL A 1 10 ? 0.934 2.929 3.962 1.00 0.10 10 VAL A C 9
ATOM 15023 O O . VAL A 1 10 ? 1.138 3.192 5.145 1.00 0.12 10 VAL A O 9
ATOM 15036 N N . LEU A 1 11 ? 1.831 2.358 3.177 1.00 0.11 11 LEU A N 9
ATOM 15037 C CA . LEU A 1 11 ? 3.183 2.066 3.620 1.00 0.11 11 LEU A CA 9
ATOM 15038 C C . LEU A 1 11 ? 4.166 2.980 2.919 1.00 0.12 11 LEU A C 9
ATOM 15039 O O . LEU A 1 11 ? 4.521 2.743 1.775 1.00 0.17 11 LEU A O 9
ATOM 15055 N N . GLU A 1 12 ? 4.611 4.005 3.619 1.00 0.14 12 GLU A N 9
ATOM 15056 C CA . GLU A 1 12 ? 5.510 4.999 3.044 1.00 0.16 12 GLU A CA 9
ATOM 15057 C C . GLU A 1 12 ? 6.136 5.832 4.160 1.00 0.21 12 GLU A C 9
ATOM 15058 O O . GLU A 1 12 ? 5.446 6.288 5.074 1.00 0.37 12 GLU A O 9
ATOM 15070 N N . ASP A 1 13 ? 7.445 6.015 4.080 1.00 0.22 13 ASP A N 9
ATOM 15071 C CA . ASP A 1 13 ? 8.195 6.744 5.094 1.00 0.27 13 ASP A CA 9
ATOM 15072 C C . ASP A 1 13 ? 8.203 8.237 4.782 1.00 0.28 13 ASP A C 9
ATOM 15073 O O . ASP A 1 13 ? 8.204 9.062 5.696 1.00 0.42 13 ASP A O 9
ATOM 15082 N N . GLU A 1 14 ? 8.180 8.578 3.494 1.00 0.23 14 GLU A N 9
ATOM 15083 C CA . GLU A 1 14 ? 8.154 9.976 3.071 1.00 0.25 14 GLU A CA 9
ATOM 15084 C C . GLU A 1 14 ? 6.766 10.567 3.290 1.00 0.22 14 GLU A C 9
ATOM 15085 O O . GLU A 1 14 ? 5.811 10.190 2.610 1.00 0.22 14 GLU A O 9
ATOM 15097 N N . PRO A 1 15 ? 6.639 11.505 4.245 1.00 0.23 15 PRO A N 9
ATOM 15098 C CA . PRO A 1 15 ? 5.349 12.090 4.623 1.00 0.22 15 PRO A CA 9
ATOM 15099 C C . PRO A 1 15 ? 4.638 12.762 3.461 1.00 0.19 15 PRO A C 9
ATOM 15100 O O . PRO A 1 15 ? 3.416 12.767 3.406 1.00 0.19 15 PRO A O 9
ATOM 15111 N N . LEU A 1 16 ? 5.397 13.322 2.529 1.00 0.21 16 LEU A N 9
ATOM 15112 C CA . LEU A 1 16 ? 4.803 13.979 1.373 1.00 0.21 16 LEU A CA 9
ATOM 15113 C C . LEU A 1 16 ? 4.061 12.955 0.518 1.00 0.18 16 LEU A C 9
ATOM 15114 O O . LEU A 1 16 ? 2.898 13.150 0.172 1.00 0.20 16 LEU A O 9
ATOM 15130 N N . ILE A 1 17 ? 4.733 11.855 0.210 1.00 0.18 17 ILE A N 9
ATOM 15131 C CA . ILE A 1 17 ? 4.133 10.775 -0.565 1.00 0.18 17 ILE A CA 9
ATOM 15132 C C . ILE A 1 17 ? 2.990 10.135 0.212 1.00 0.17 17 ILE A C 9
ATOM 15133 O O . ILE A 1 17 ? 1.890 9.946 -0.314 1.00 0.19 17 ILE A O 9
ATOM 15149 N N . ALA A 1 18 ? 3.258 9.831 1.474 1.00 0.16 18 ALA A N 9
ATOM 15150 C CA . ALA A 1 18 ? 2.278 9.201 2.345 1.00 0.17 18 ALA A CA 9
ATOM 15151 C C . ALA A 1 18 ? 1.018 10.052 2.476 1.00 0.19 18 ALA A C 9
ATOM 15152 O O . ALA A 1 18 ? -0.096 9.557 2.307 1.00 0.21 18 ALA A O 9
ATOM 15159 N N . MET A 1 19 ? 1.200 11.335 2.767 1.00 0.19 19 MET A N 9
ATOM 15160 C CA . MET A 1 19 ? 0.091 12.257 2.921 1.00 0.22 19 MET A CA 9
ATOM 15161 C C . MET A 1 19 ? -0.642 12.461 1.597 1.00 0.19 19 MET A C 9
ATOM 15162 O O . MET A 1 19 ? -1.858 12.641 1.574 1.00 0.20 19 MET A O 9
ATOM 15176 N N . ASN A 1 20 ? 0.105 12.430 0.500 1.00 0.17 20 ASN A N 9
ATOM 15177 C CA . ASN A 1 20 ? -0.474 12.594 -0.823 1.00 0.17 20 ASN A CA 9
ATOM 15178 C C . ASN A 1 20 ? -1.373 11.415 -1.164 1.00 0.15 20 ASN A C 9
ATOM 15179 O O . ASN A 1 20 ? -2.471 11.592 -1.689 1.00 0.17 20 ASN A O 9
ATOM 15190 N N . LEU A 1 21 ? -0.900 10.212 -0.864 1.00 0.14 21 LEU A N 9
ATOM 15191 C CA . LEU A 1 21 ? -1.710 9.019 -1.003 1.00 0.13 21 LEU A CA 9
ATOM 15192 C C . LEU A 1 21 ? -2.911 9.096 -0.079 1.00 0.13 21 LEU A C 9
ATOM 15193 O O . LEU A 1 21 ? -4.036 8.800 -0.480 1.00 0.13 21 LEU A O 9
ATOM 15209 N N . GLN A 1 22 ? -2.657 9.526 1.149 1.00 0.14 22 GLN A N 9
ATOM 15210 C CA . GLN A 1 22 ? -3.700 9.682 2.150 1.00 0.15 22 GLN A CA 9
ATOM 15211 C C . GLN A 1 22 ? -4.848 10.526 1.605 1.00 0.15 22 GLN A C 9
ATOM 15212 O O . GLN A 1 22 ? -5.998 10.090 1.605 1.00 0.16 22 GLN A O 9
ATOM 15226 N N . TYR A 1 23 ? -4.528 11.717 1.105 1.00 0.16 23 TYR A N 9
ATOM 15227 C CA . TYR A 1 23 ? -5.544 12.604 0.554 1.00 0.17 23 TYR A CA 9
ATOM 15228 C C . TYR A 1 23 ? -6.206 11.987 -0.670 1.00 0.14 23 TYR A C 9
ATOM 15229 O O . TYR A 1 23 ? -7.394 12.187 -0.910 1.00 0.17 23 TYR A O 9
ATOM 15247 N N . ALA A 1 24 ? -5.435 11.224 -1.430 1.00 0.12 24 ALA A N 9
ATOM 15248 C CA . ALA A 1 24 ? -5.930 10.620 -2.656 1.00 0.12 24 ALA A CA 9
ATOM 15249 C C . ALA A 1 24 ? -7.023 9.600 -2.361 1.00 0.10 24 ALA A C 9
ATOM 15250 O O . ALA A 1 24 ? -8.093 9.626 -2.972 1.00 0.13 24 ALA A O 9
ATOM 15257 N N . PHE A 1 25 ? -6.756 8.711 -1.416 1.00 0.09 25 PHE A N 9
ATOM 15258 C CA . PHE A 1 25 ? -7.726 7.698 -1.033 1.00 0.09 25 PHE A CA 9
ATOM 15259 C C . PHE A 1 25 ? -8.939 8.334 -0.363 1.00 0.10 25 PHE A C 9
ATOM 15260 O O . PHE A 1 25 ? -10.076 7.939 -0.621 1.00 0.12 25 PHE A O 9
ATOM 15277 N N . GLU A 1 26 ? -8.694 9.332 0.481 1.00 0.10 26 GLU A N 9
ATOM 15278 C CA . GLU A 1 26 ? -9.778 10.048 1.146 1.00 0.12 26 GLU A CA 9
ATOM 15279 C C . GLU A 1 26 ? -10.675 10.734 0.120 1.00 0.12 26 GLU A C 9
ATOM 15280 O O . GLU A 1 26 ? -11.891 10.799 0.290 1.00 0.17 26 GLU A O 9
ATOM 15292 N N . ASP A 1 27 ? -10.065 11.222 -0.955 1.00 0.12 27 ASP A N 9
ATOM 15293 C CA . ASP A 1 27 ? -10.802 11.882 -2.028 1.00 0.15 27 ASP A CA 9
ATOM 15294 C C . ASP A 1 27 ? -11.668 10.880 -2.785 1.00 0.15 27 ASP A C 9
ATOM 15295 O O . ASP A 1 27 ? -12.727 11.228 -3.309 1.00 0.19 27 ASP A O 9
ATOM 15304 N N . GLU A 1 28 ? -11.225 9.625 -2.823 1.00 0.15 28 GLU A N 9
ATOM 15305 C CA . GLU A 1 28 ? -11.995 8.562 -3.465 1.00 0.18 28 GLU A CA 9
ATOM 15306 C C . GLU A 1 28 ? -13.065 8.015 -2.519 1.00 0.20 28 GLU A C 9
ATOM 15307 O O . GLU A 1 28 ? -13.841 7.132 -2.886 1.00 0.34 28 GLU A O 9
ATOM 15319 N N . GLY A 1 29 ? -13.097 8.540 -1.300 1.00 0.21 29 GLY A N 9
ATOM 15320 C CA . GLY A 1 29 ? -14.081 8.107 -0.330 1.00 0.24 29 GLY A CA 9
ATOM 15321 C C . GLY A 1 29 ? -13.621 6.901 0.459 1.00 0.22 29 GLY A C 9
ATOM 15322 O O . GLY A 1 29 ? -14.338 5.906 0.558 1.00 0.29 29 GLY A O 9
ATOM 15326 N N . ALA A 1 30 ? -12.419 6.986 1.006 1.00 0.17 30 ALA A N 9
ATOM 15327 C CA . ALA A 1 30 ? -11.870 5.918 1.827 1.00 0.16 30 ALA A CA 9
ATOM 15328 C C . ALA A 1 30 ? -11.150 6.500 3.033 1.00 0.15 30 ALA A C 9
ATOM 15329 O O . ALA A 1 30 ? -10.817 7.685 3.051 1.00 0.23 30 ALA A O 9
ATOM 15336 N N . GLU A 1 31 ? -10.920 5.670 4.039 1.00 0.15 31 GLU A N 9
ATOM 15337 C CA . GLU A 1 31 ? -10.206 6.101 5.228 1.00 0.15 31 GLU A CA 9
ATOM 15338 C C . GLU A 1 31 ? -8.801 5.522 5.216 1.00 0.16 31 GLU A C 9
ATOM 15339 O O . GLU A 1 31 ? -8.616 4.335 4.964 1.00 0.30 31 GLU A O 9
ATOM 15351 N N . VAL A 1 32 ? -7.818 6.359 5.490 1.00 0.13 32 VAL A N 9
ATOM 15352 C CA . VAL A 1 32 ? -6.424 5.974 5.327 1.00 0.12 32 VAL A CA 9
ATOM 15353 C C . VAL A 1 32 ? -5.690 5.911 6.659 1.00 0.12 32 VAL A C 9
ATOM 15354 O O . VAL A 1 32 ? -5.902 6.749 7.538 1.00 0.18 32 VAL A O 9
ATOM 15367 N N . VAL A 1 33 ? -4.841 4.903 6.805 1.00 0.11 33 VAL A N 9
ATOM 15368 C CA . VAL A 1 33 ? -3.880 4.859 7.890 1.00 0.13 33 VAL A CA 9
ATOM 15369 C C . VAL A 1 33 ? -2.483 4.949 7.303 1.00 0.13 33 VAL A C 9
ATOM 15370 O O . VAL A 1 33 ? -2.141 4.194 6.392 1.00 0.22 33 VAL A O 9
ATOM 15383 N N . VAL A 1 34 ? -1.685 5.879 7.791 1.00 0.13 34 VAL A N 9
ATOM 15384 C CA . VAL A 1 34 ? -0.331 6.028 7.295 1.00 0.14 34 VAL A CA 9
ATOM 15385 C C . VAL A 1 34 ? 0.659 5.320 8.208 1.00 0.13 34 VAL A C 9
ATOM 15386 O O . VAL A 1 34 ? 0.712 5.587 9.409 1.00 0.17 34 VAL A O 9
ATOM 15399 N N . ALA A 1 35 ? 1.425 4.407 7.637 1.00 0.13 35 ALA A N 9
ATOM 15400 C CA . ALA A 1 35 ? 2.472 3.720 8.370 1.00 0.13 35 ALA A CA 9
ATOM 15401 C C . ALA A 1 35 ? 3.777 3.789 7.598 1.00 0.14 35 ALA A C 9
ATOM 15402 O O . ALA A 1 35 ? 3.811 3.573 6.387 1.00 0.16 35 ALA A O 9
ATOM 15409 N N . ALA A 1 36 ? 4.843 4.107 8.301 1.00 0.17 36 ALA A N 9
ATOM 15410 C CA . ALA A 1 36 ? 6.153 4.225 7.690 1.00 0.20 36 ALA A CA 9
ATOM 15411 C C . ALA A 1 36 ? 6.951 2.946 7.868 1.00 0.19 36 ALA A C 9
ATOM 15412 O O . ALA A 1 36 ? 7.921 2.706 7.153 1.00 0.24 36 ALA A O 9
ATOM 15419 N N . THR A 1 37 ? 6.544 2.125 8.825 1.00 0.19 37 THR A N 9
ATOM 15420 C CA . THR A 1 37 ? 7.265 0.897 9.104 1.00 0.19 37 THR A CA 9
ATOM 15421 C C . THR A 1 37 ? 6.345 -0.305 9.036 1.00 0.19 37 THR A C 9
ATOM 15422 O O . THR A 1 37 ? 5.119 -0.167 9.053 1.00 0.22 37 THR A O 9
ATOM 15433 N N . CYS A 1 38 ? 6.940 -1.482 8.965 1.00 0.20 38 CYS A N 9
ATOM 15434 C CA . CYS A 1 38 ? 6.180 -2.714 9.013 1.00 0.21 38 CYS A CA 9
ATOM 15435 C C . CYS A 1 38 ? 5.515 -2.854 10.377 1.00 0.17 38 CYS A C 9
ATOM 15436 O O . CYS A 1 38 ? 4.389 -3.330 10.482 1.00 0.20 38 CYS A O 9
ATOM 15444 N N . GLU A 1 39 ? 6.210 -2.395 11.414 1.00 0.19 39 GLU A N 9
ATOM 15445 C CA . GLU A 1 39 ? 5.688 -2.433 12.775 1.00 0.21 39 GLU A CA 9
ATOM 15446 C C . GLU A 1 39 ? 4.403 -1.618 12.881 1.00 0.18 39 GLU A C 9
ATOM 15447 O O . GLU A 1 39 ? 3.410 -2.074 13.450 1.00 0.19 39 GLU A O 9
ATOM 15459 N N . GLN A 1 40 ? 4.433 -0.409 12.327 1.00 0.17 40 GLN A N 9
ATOM 15460 C CA . GLN A 1 40 ? 3.259 0.450 12.283 1.00 0.16 40 GLN A CA 9
ATOM 15461 C C . GLN A 1 40 ? 2.139 -0.205 11.488 1.00 0.15 40 GLN A C 9
ATOM 15462 O O . GLN A 1 40 ? 0.971 -0.167 11.882 1.00 0.20 40 GLN A O 9
ATOM 15476 N N . ALA A 1 41 ? 2.511 -0.820 10.380 1.00 0.13 41 ALA A N 9
ATOM 15477 C CA . ALA A 1 41 ? 1.558 -1.486 9.513 1.00 0.14 41 ALA A CA 9
ATOM 15478 C C . ALA A 1 41 ? 0.882 -2.650 10.219 1.00 0.15 41 ALA A C 9
ATOM 15479 O O . ALA A 1 41 ? -0.341 -2.764 10.207 1.00 0.18 41 ALA A O 9
ATOM 15486 N N . LEU A 1 42 ? 1.687 -3.509 10.837 1.00 0.15 42 LEU A N 9
ATOM 15487 C CA . LEU A 1 42 ? 1.174 -4.674 11.537 1.00 0.17 42 LEU A CA 9
ATOM 15488 C C . LEU A 1 42 ? 0.241 -4.261 12.667 1.00 0.18 42 LEU A C 9
ATOM 15489 O O . LEU A 1 42 ? -0.734 -4.953 12.966 1.00 0.23 42 LEU A O 9
ATOM 15505 N N . LYS A 1 43 ? 0.542 -3.121 13.278 1.00 0.17 43 LYS A N 9
ATOM 15506 C CA . LYS A 1 43 ? -0.278 -2.591 14.356 1.00 0.20 43 LYS A CA 9
ATOM 15507 C C . LYS A 1 43 ? -1.644 -2.184 13.818 1.00 0.23 43 LYS A C 9
ATOM 15508 O O . LYS A 1 43 ? -2.676 -2.614 14.333 1.00 0.28 43 LYS A O 9
ATOM 15527 N N . SER A 1 44 ? -1.646 -1.370 12.772 1.00 0.23 44 SER A N 9
ATOM 15528 C CA . SER A 1 44 ? -2.892 -0.893 12.193 1.00 0.27 44 SER A CA 9
ATOM 15529 C C . SER A 1 44 ? -3.675 -2.050 11.590 1.00 0.28 44 SER A C 9
ATOM 15530 O O . SER A 1 44 ? -4.904 -2.067 11.634 1.00 0.35 44 SER A O 9
ATOM 15538 N N . LEU A 1 45 ? -2.954 -3.019 11.042 1.00 0.26 45 LEU A N 9
ATOM 15539 C CA . LEU A 1 45 ? -3.562 -4.194 10.444 1.00 0.31 45 LEU A CA 9
ATOM 15540 C C . LEU A 1 45 ? -4.345 -4.988 11.483 1.00 0.30 45 LEU A C 9
ATOM 15541 O O . LEU A 1 45 ? -5.389 -5.556 11.184 1.00 0.32 45 LEU A O 9
ATOM 15557 N N . ALA A 1 46 ? -3.827 -5.031 12.701 1.00 0.30 46 ALA A N 9
ATOM 15558 C CA . ALA A 1 46 ? -4.479 -5.769 13.770 1.00 0.35 46 ALA A CA 9
ATOM 15559 C C . ALA A 1 46 ? -5.598 -4.950 14.402 1.00 0.36 46 ALA A C 9
ATOM 15560 O O . ALA A 1 46 ? -6.668 -5.475 14.713 1.00 0.43 46 ALA A O 9
ATOM 15567 N N . ASP A 1 47 ? -5.349 -3.659 14.571 1.00 0.33 47 ASP A N 9
ATOM 15568 C CA . ASP A 1 47 ? -6.300 -2.769 15.231 1.00 0.38 47 ASP A CA 9
ATOM 15569 C C . ASP A 1 47 ? -7.494 -2.469 14.335 1.00 0.37 47 ASP A C 9
ATOM 15570 O O . ASP A 1 47 ? -8.632 -2.388 14.801 1.00 0.45 47 ASP A O 9
ATOM 15579 N N . ASN A 1 48 ? -7.231 -2.320 13.048 1.00 0.30 48 ASN A N 9
ATOM 15580 C CA . ASN A 1 48 ? -8.270 -1.967 12.092 1.00 0.28 48 ASN A CA 9
ATOM 15581 C C . ASN A 1 48 ? -8.484 -3.100 11.098 1.00 0.25 48 ASN A C 9
ATOM 15582 O O . ASN A 1 48 ? -7.644 -3.985 10.966 1.00 0.29 48 ASN A O 9
ATOM 15593 N N . PRO A 1 49 ? -9.613 -3.086 10.385 1.00 0.22 49 PRO A N 9
ATOM 15594 C CA . PRO A 1 49 ? -9.923 -4.062 9.364 1.00 0.20 49 PRO A CA 9
ATOM 15595 C C . PRO A 1 49 ? -9.547 -3.558 7.976 1.00 0.17 49 PRO A C 9
ATOM 15596 O O . PRO A 1 49 ? -10.386 -3.035 7.239 1.00 0.20 49 PRO A O 9
ATOM 15607 N N . ILE A 1 50 ? -8.281 -3.707 7.643 1.00 0.15 50 ILE A N 9
ATOM 15608 C CA . ILE A 1 50 ? -7.742 -3.205 6.391 1.00 0.15 50 ILE A CA 9
ATOM 15609 C C . ILE A 1 50 ? -8.376 -3.901 5.189 1.00 0.14 50 ILE A C 9
ATOM 15610 O O . ILE A 1 50 ? -8.331 -5.128 5.067 1.00 0.18 50 ILE A O 9
ATOM 15626 N N . ASP A 1 51 ? -8.974 -3.103 4.316 1.00 0.13 51 ASP A N 9
ATOM 15627 C CA . ASP A 1 51 ? -9.604 -3.615 3.111 1.00 0.13 51 ASP A CA 9
ATOM 15628 C C . ASP A 1 51 ? -8.606 -3.647 1.967 1.00 0.12 51 ASP A C 9
ATOM 15629 O O . ASP A 1 51 ? -8.641 -4.540 1.125 1.00 0.14 51 ASP A O 9
ATOM 15638 N N . VAL A 1 52 ? -7.712 -2.668 1.948 1.00 0.11 52 VAL A N 9
ATOM 15639 C CA . VAL A 1 52 ? -6.723 -2.554 0.891 1.00 0.11 52 VAL A CA 9
ATOM 15640 C C . VAL A 1 52 ? -5.501 -1.797 1.400 1.00 0.11 52 VAL A C 9
ATOM 15641 O O . VAL A 1 52 ? -5.600 -1.007 2.341 1.00 0.11 52 VAL A O 9
ATOM 15654 N N . ALA A 1 53 ? -4.353 -2.046 0.797 1.00 0.12 53 ALA A N 9
ATOM 15655 C CA . ALA A 1 53 ? -3.129 -1.395 1.216 1.00 0.12 53 ALA A CA 9
ATOM 15656 C C . ALA A 1 53 ? -2.300 -0.938 0.025 1.00 0.12 53 ALA A C 9
ATOM 15657 O O . ALA A 1 53 ? -2.509 -1.375 -1.107 1.00 0.14 53 ALA A O 9
ATOM 15664 N N . VAL A 1 54 ? -1.367 -0.043 0.294 1.00 0.12 54 VAL A N 9
ATOM 15665 C CA . VAL A 1 54 ? -0.445 0.447 -0.712 1.00 0.12 54 VAL A CA 9
ATOM 15666 C C . VAL A 1 54 ? 0.949 0.471 -0.137 1.00 0.12 54 VAL A C 9
ATOM 15667 O O . VAL A 1 54 ? 1.233 1.238 0.773 1.00 0.17 54 VAL A O 9
ATOM 15680 N N . LEU A 1 55 ? 1.813 -0.375 -0.654 1.00 0.13 55 LEU A N 9
ATOM 15681 C CA . LEU A 1 55 ? 3.127 -0.542 -0.073 1.00 0.13 55 LEU A CA 9
ATOM 15682 C C . LEU A 1 55 ? 4.193 0.082 -0.953 1.00 0.16 55 LEU A C 9
ATOM 15683 O O . LEU A 1 55 ? 4.624 -0.499 -1.951 1.00 0.14 55 LEU A O 9
ATOM 15699 N N . ASP A 1 56 ? 4.577 1.296 -0.589 1.00 0.30 56 ASP A N 9
ATOM 15700 C CA . ASP A 1 56 ? 5.669 1.993 -1.232 1.00 0.42 56 ASP A CA 9
ATOM 15701 C C . ASP A 1 56 ? 6.991 1.379 -0.788 1.00 0.48 56 ASP A C 9
ATOM 15702 O O . ASP A 1 56 ? 7.647 1.870 0.126 1.00 0.69 56 ASP A O 9
ATOM 15711 N N . VAL A 1 57 ? 7.349 0.285 -1.464 1.00 0.50 57 VAL A N 9
ATOM 15712 C CA . VAL A 1 57 ? 8.456 -0.598 -1.079 1.00 0.56 57 VAL A CA 9
ATOM 15713 C C . VAL A 1 57 ? 9.709 0.150 -0.623 1.00 0.66 57 VAL A C 9
ATOM 15714 O O . VAL A 1 57 ? 10.351 -0.244 0.355 1.00 0.80 57 VAL A O 9
ATOM 15727 N N . ASN A 1 58 ? 10.058 1.215 -1.326 1.00 0.68 58 ASN A N 9
ATOM 15728 C CA . ASN A 1 58 ? 11.265 1.964 -1.012 1.00 0.82 58 ASN A CA 9
ATOM 15729 C C . ASN A 1 58 ? 11.038 2.877 0.194 1.00 0.74 58 ASN A C 9
ATOM 15730 O O . ASN A 1 58 ? 10.892 4.090 0.052 1.00 0.92 58 ASN A O 9
ATOM 15741 N N . LEU A 1 59 ? 10.990 2.277 1.379 1.00 0.56 59 LEU A N 9
ATOM 15742 C CA . LEU A 1 59 ? 10.870 3.036 2.621 1.00 0.55 59 LEU A CA 9
ATOM 15743 C C . LEU A 1 59 ? 12.227 3.613 2.995 1.00 0.66 59 LEU A C 9
ATOM 15744 O O . LEU A 1 59 ? 12.329 4.587 3.736 1.00 0.85 59 LEU A O 9
ATOM 15760 N N . GLY A 1 60 ? 13.265 2.978 2.475 1.00 0.66 60 GLY A N 9
ATOM 15761 C CA . GLY A 1 60 ? 14.620 3.432 2.678 1.00 0.78 60 GLY A CA 9
ATOM 15762 C C . GLY A 1 60 ? 15.596 2.516 1.976 1.00 0.82 60 GLY A C 9
ATOM 15763 O O . GLY A 1 60 ? 15.169 1.609 1.259 1.00 0.81 60 GLY A O 9
ATOM 15767 N N . PRO A 1 61 ? 16.909 2.725 2.155 1.00 0.91 61 PRO A N 9
ATOM 15768 C CA . PRO A 1 61 ? 17.935 1.867 1.553 1.00 0.96 61 PRO A CA 9
ATOM 15769 C C . PRO A 1 61 ? 17.750 0.398 1.919 1.00 0.89 61 PRO A C 9
ATOM 15770 O O . PRO A 1 61 ? 17.932 -0.493 1.087 1.00 0.93 61 PRO A O 9
ATOM 15781 N N . LYS A 1 62 ? 17.390 0.150 3.170 1.00 0.81 62 LYS A N 9
ATOM 15782 C CA . LYS A 1 62 ? 17.153 -1.207 3.638 1.00 0.78 62 LYS A CA 9
ATOM 15783 C C . LYS A 1 62 ? 15.708 -1.376 4.093 1.00 0.65 62 LYS A C 9
ATOM 15784 O O . LYS A 1 62 ? 15.178 -2.488 4.114 1.00 0.59 62 LYS A O 9
ATOM 15803 N N . SER A 1 63 ? 15.075 -0.270 4.459 1.00 0.63 63 SER A N 9
ATOM 15804 C CA . SER A 1 63 ? 13.696 -0.295 4.908 1.00 0.54 63 SER A CA 9
ATOM 15805 C C . SER A 1 63 ? 12.750 -0.599 3.750 1.00 0.43 63 SER A C 9
ATOM 15806 O O . SER A 1 63 ? 12.766 0.074 2.720 1.00 0.46 63 SER A O 9
ATOM 15814 N N . HIS A 1 64 ? 11.944 -1.630 3.924 1.00 0.34 64 HIS A N 9
ATOM 15815 C CA . HIS A 1 64 ? 11.004 -2.053 2.897 1.00 0.28 64 HIS A CA 9
ATOM 15816 C C . HIS A 1 64 ? 9.724 -2.572 3.533 1.00 0.22 64 HIS A C 9
ATOM 15817 O O . HIS A 1 64 ? 9.752 -3.134 4.626 1.00 0.25 64 HIS A O 9
ATOM 15832 N N . CYS A 1 65 ? 8.607 -2.386 2.851 1.00 0.20 65 CYS A N 9
ATOM 15833 C CA . CYS A 1 65 ? 7.356 -2.989 3.276 1.00 0.21 65 CYS A CA 9
ATOM 15834 C C . CYS A 1 65 ? 7.373 -4.473 2.909 1.00 0.22 65 CYS A C 9
ATOM 15835 O O . CYS A 1 65 ? 6.918 -4.860 1.835 1.00 0.30 65 CYS A O 9
ATOM 15843 N N . GLY A 1 66 ? 7.912 -5.298 3.800 1.00 0.19 66 GLY A N 9
ATOM 15844 C CA . GLY A 1 66 ? 8.041 -6.716 3.508 1.00 0.23 66 GLY A CA 9
ATOM 15845 C C . GLY A 1 66 ? 7.119 -7.567 4.350 1.00 0.19 66 GLY A C 9
ATOM 15846 O O . GLY A 1 66 ? 6.190 -8.169 3.821 1.00 0.19 66 GLY A O 9
ATOM 15850 N N . PRO A 1 67 ? 7.354 -7.637 5.672 1.00 0.18 67 PRO A N 9
ATOM 15851 C CA . PRO A 1 67 ? 6.453 -8.333 6.592 1.00 0.18 67 PRO A CA 9
ATOM 15852 C C . PRO A 1 67 ? 5.016 -7.834 6.468 1.00 0.15 67 PRO A C 9
ATOM 15853 O O . PRO A 1 67 ? 4.074 -8.528 6.838 1.00 0.16 67 PRO A O 9
ATOM 15864 N N . VAL A 1 68 ? 4.865 -6.625 5.934 1.00 0.12 68 VAL A N 9
ATOM 15865 C CA . VAL A 1 68 ? 3.554 -6.049 5.679 1.00 0.10 68 VAL A CA 9
ATOM 15866 C C . VAL A 1 68 ? 2.875 -6.784 4.536 1.00 0.10 68 VAL A C 9
ATOM 15867 O O . VAL A 1 68 ? 1.689 -7.089 4.596 1.00 0.10 68 VAL A O 9
ATOM 15880 N N . ALA A 1 69 ? 3.649 -7.069 3.500 1.00 0.12 69 ALA A N 9
ATOM 15881 C CA . ALA A 1 69 ? 3.151 -7.788 2.341 1.00 0.14 69 ALA A CA 9
ATOM 15882 C C . ALA A 1 69 ? 2.712 -9.180 2.747 1.00 0.14 69 ALA A C 9
ATOM 15883 O O . ALA A 1 69 ? 1.636 -9.639 2.364 1.00 0.14 69 ALA A O 9
ATOM 15890 N N . ASP A 1 70 ? 3.552 -9.840 3.536 1.00 0.17 70 ASP A N 9
ATOM 15891 C CA . ASP A 1 70 ? 3.222 -11.151 4.071 1.00 0.19 70 ASP A CA 9
ATOM 15892 C C . ASP A 1 70 ? 1.987 -11.052 4.951 1.00 0.18 70 ASP A C 9
ATOM 15893 O O . ASP A 1 70 ? 1.091 -11.879 4.863 1.00 0.20 70 ASP A O 9
ATOM 15902 N N . ALA A 1 71 ? 1.950 -10.020 5.787 1.00 0.18 71 ALA A N 9
ATOM 15903 C CA . ALA A 1 71 ? 0.820 -9.769 6.677 1.00 0.18 71 ALA A CA 9
ATOM 15904 C C . ALA A 1 71 ? -0.480 -9.653 5.895 1.00 0.18 71 ALA A C 9
ATOM 15905 O O . ALA A 1 71 ? -1.489 -10.275 6.235 1.00 0.23 71 ALA A O 9
ATOM 15912 N N . LEU A 1 72 ? -0.444 -8.848 4.846 1.00 0.14 72 LEU A N 9
ATOM 15913 C CA . LEU A 1 72 ? -1.589 -8.657 3.979 1.00 0.14 72 LEU A CA 9
ATOM 15914 C C . LEU A 1 72 ? -1.941 -9.954 3.280 1.00 0.17 72 LEU A C 9
ATOM 15915 O O . LEU A 1 72 ? -3.107 -10.314 3.170 1.00 0.20 72 LEU A O 9
ATOM 15931 N N . LYS A 1 73 ? -0.918 -10.666 2.837 1.00 0.17 73 LYS A N 9
ATOM 15932 C CA . LYS A 1 73 ? -1.092 -11.970 2.225 1.00 0.21 73 LYS A CA 9
ATOM 15933 C C . LYS A 1 73 ? -1.732 -12.965 3.187 1.00 0.23 73 LYS A C 9
ATOM 15934 O O . LYS A 1 73 ? -2.518 -13.818 2.775 1.00 0.25 73 LYS A O 9
ATOM 15953 N N . GLN A 1 74 ? -1.408 -12.841 4.468 1.00 0.23 74 GLN A N 9
ATOM 15954 C CA . GLN A 1 74 ? -1.969 -13.714 5.492 1.00 0.26 74 GLN A CA 9
ATOM 15955 C C . GLN A 1 74 ? -3.472 -13.497 5.629 1.00 0.28 74 GLN A C 9
ATOM 15956 O O . GLN A 1 74 ? -4.223 -14.440 5.878 1.00 0.37 74 GLN A O 9
ATOM 15970 N N . ARG A 1 75 ? -3.905 -12.253 5.464 1.00 0.25 75 ARG A N 9
ATOM 15971 C CA . ARG A 1 75 ? -5.314 -11.912 5.585 1.00 0.29 75 ARG A CA 9
ATOM 15972 C C . ARG A 1 75 ? -5.976 -11.782 4.215 1.00 0.27 75 ARG A C 9
ATOM 15973 O O . ARG A 1 75 ? -7.127 -11.350 4.110 1.00 0.32 75 ARG A O 9
ATOM 15994 N N . ALA A 1 76 ? -5.232 -12.153 3.174 1.00 0.24 76 ALA A N 9
ATOM 15995 C CA . ALA A 1 76 ? -5.715 -12.098 1.794 1.00 0.25 76 ALA A CA 9
ATOM 15996 C C . ALA A 1 76 ? -6.169 -10.690 1.410 1.00 0.22 76 ALA A C 9
ATOM 15997 O O . ALA A 1 76 ? -7.140 -10.518 0.676 1.00 0.28 76 ALA A O 9
ATOM 16004 N N . ILE A 1 77 ? -5.468 -9.687 1.915 1.00 0.15 77 ILE A N 9
ATOM 16005 C CA . ILE A 1 77 ? -5.787 -8.308 1.612 1.00 0.15 77 ILE A CA 9
ATOM 16006 C C . ILE A 1 77 ? -5.048 -7.862 0.357 1.00 0.15 77 ILE A C 9
ATOM 16007 O O . ILE A 1 77 ? -3.857 -8.129 0.205 1.00 0.15 77 ILE A O 9
ATOM 16023 N N . PRO A 1 78 ? -5.754 -7.202 -0.567 1.00 0.16 78 PRO A N 9
ATOM 16024 C CA . PRO A 1 78 ? -5.159 -6.692 -1.790 1.00 0.17 78 PRO A CA 9
ATOM 16025 C C . PRO A 1 78 ? -4.360 -5.423 -1.551 1.00 0.15 78 PRO A C 9
ATOM 16026 O O . PRO A 1 78 ? -4.745 -4.564 -0.755 1.00 0.17 78 PRO A O 9
ATOM 16037 N N . PHE A 1 79 ? -3.245 -5.322 -2.238 1.00 0.14 79 PHE A N 9
ATOM 16038 C CA . PHE A 1 79 ? -2.355 -4.185 -2.097 1.00 0.14 79 PHE A CA 9
ATOM 16039 C C . PHE A 1 79 ? -1.503 -4.024 -3.336 1.00 0.14 79 PHE A C 9
ATOM 16040 O O . PHE A 1 79 ? -1.311 -4.969 -4.105 1.00 0.15 79 PHE A O 9
ATOM 16057 N N . ILE A 1 80 ? -1.009 -2.821 -3.524 1.00 0.14 80 ILE A N 9
ATOM 16058 C CA . ILE A 1 80 ? -0.172 -2.507 -4.669 1.00 0.15 80 ILE A CA 9
ATOM 16059 C C . ILE A 1 80 ? 1.188 -2.033 -4.192 1.00 0.15 80 ILE A C 9
ATOM 16060 O O . ILE A 1 80 ? 1.281 -1.286 -3.219 1.00 0.16 80 ILE A O 9
ATOM 16076 N N . LEU A 1 81 ? 2.235 -2.472 -4.863 1.00 0.16 81 LEU A N 9
ATOM 16077 C CA . LEU A 1 81 ? 3.574 -2.029 -4.527 1.00 0.17 81 LEU A CA 9
ATOM 16078 C C . LEU A 1 81 ? 3.889 -0.777 -5.317 1.00 0.20 81 LEU A C 9
ATOM 16079 O O . LEU A 1 81 ? 4.090 -0.826 -6.526 1.00 0.21 81 LEU A O 9
ATOM 16095 N N . HIS A 1 82 ? 3.924 0.346 -4.639 1.00 0.21 82 HIS A N 9
ATOM 16096 C CA . HIS A 1 82 ? 4.201 1.606 -5.296 1.00 0.25 82 HIS A CA 9
ATOM 16097 C C . HIS A 1 82 ? 5.649 2.020 -5.048 1.00 0.31 82 HIS A C 9
ATOM 16098 O O . HIS A 1 82 ? 5.996 2.504 -3.988 1.00 0.60 82 HIS A O 9
ATOM 16113 N N . THR A 1 83 ? 6.497 1.828 -6.038 1.00 0.38 83 THR A N 9
ATOM 16114 C CA . THR A 1 83 ? 7.921 2.060 -5.863 1.00 0.47 83 THR A CA 9
ATOM 16115 C C . THR A 1 83 ? 8.616 2.148 -7.217 1.00 0.57 83 THR A C 9
ATOM 16116 O O . THR A 1 83 ? 8.169 1.552 -8.192 1.00 0.61 83 THR A O 9
ATOM 16127 N N . GLY A 1 84 ? 9.688 2.921 -7.275 1.00 0.73 84 GLY A N 9
ATOM 16128 C CA . GLY A 1 84 ? 10.497 2.983 -8.473 1.00 0.90 84 GLY A CA 9
ATOM 16129 C C . GLY A 1 84 ? 11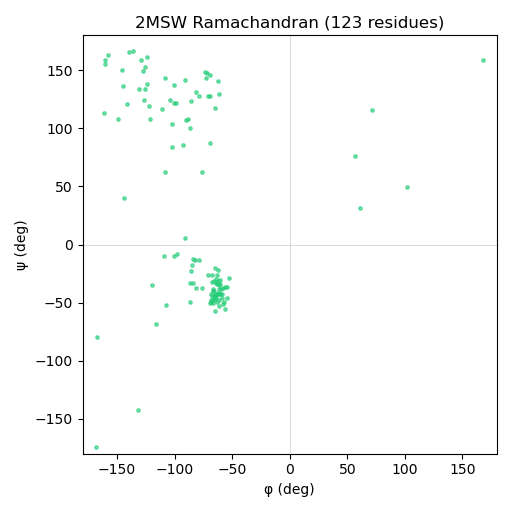.728 2.123 -8.324 1.00 0.77 84 GLY A C 9
ATOM 16130 O O . GLY A 1 84 ? 12.427 1.833 -9.293 1.00 0.94 84 GLY A O 9
ATOM 16134 N N . ASP A 1 85 ? 11.981 1.718 -7.090 1.00 0.56 85 ASP A N 9
ATOM 16135 C CA . ASP A 1 85 ? 13.090 0.840 -6.772 1.00 0.56 85 ASP A CA 9
ATOM 16136 C C . ASP A 1 85 ? 12.590 -0.598 -6.760 1.00 0.56 85 ASP A C 9
ATOM 16137 O O . ASP A 1 85 ? 11.905 -1.019 -5.824 1.00 0.84 85 ASP A O 9
ATOM 16146 N N . LEU A 1 86 ? 12.906 -1.337 -7.815 1.00 0.67 86 LEU A N 9
ATOM 16147 C CA . LEU A 1 86 ? 12.332 -2.662 -8.017 1.00 0.78 86 LEU A CA 9
ATOM 16148 C C . LEU A 1 86 ? 13.388 -3.757 -7.958 1.00 0.87 86 LEU A C 9
ATOM 16149 O O . LEU A 1 86 ? 13.333 -4.619 -7.090 1.00 1.04 86 LEU A O 9
ATOM 16165 N N . ASP A 1 87 ? 14.350 -3.717 -8.877 1.00 0.91 87 ASP A N 9
ATOM 16166 C CA . ASP A 1 87 ? 15.376 -4.761 -8.968 1.00 1.00 87 ASP A CA 9
ATOM 16167 C C . ASP A 1 87 ? 16.182 -4.855 -7.677 1.00 0.99 87 ASP A C 9
ATOM 16168 O O . ASP A 1 87 ? 16.661 -5.926 -7.304 1.00 1.07 87 ASP A O 9
ATOM 16177 N N . ARG A 1 88 ? 16.307 -3.725 -6.995 1.00 0.99 88 ARG A N 9
ATOM 16178 C CA . ARG A 1 88 ? 17.021 -3.647 -5.725 1.00 1.05 88 ARG A CA 9
ATOM 16179 C C . ARG A 1 88 ? 16.274 -4.413 -4.629 1.00 0.99 88 ARG A C 9
ATOM 16180 O O . ARG A 1 88 ? 16.844 -4.768 -3.599 1.00 1.14 88 ARG A O 9
ATOM 16201 N N . HIS A 1 89 ? 14.993 -4.668 -4.865 1.00 0.92 89 HIS A N 9
ATOM 16202 C CA . HIS A 1 89 ? 14.160 -5.408 -3.924 1.00 0.90 89 HIS A CA 9
ATOM 16203 C C . HIS A 1 89 ? 13.396 -6.507 -4.647 1.00 0.90 89 HIS A C 9
ATOM 16204 O O . HIS A 1 89 ? 12.270 -6.842 -4.276 1.00 0.85 89 HIS A O 9
ATOM 16219 N N . GLY A 1 90 ? 14.021 -7.067 -5.676 1.00 0.97 90 GLY A N 9
ATOM 16220 C CA . GLY A 1 90 ? 13.359 -8.052 -6.508 1.00 0.98 90 GLY A CA 9
ATOM 16221 C C . GLY A 1 90 ? 12.924 -9.281 -5.738 1.00 0.94 90 GLY A C 9
ATOM 16222 O O . GLY A 1 90 ? 11.817 -9.780 -5.938 1.00 0.91 90 GLY A O 9
ATOM 16226 N N . GLU A 1 91 ? 13.781 -9.758 -4.843 1.00 0.97 91 GLU A N 9
ATOM 16227 C CA . GLU A 1 91 ? 13.479 -10.945 -4.049 1.00 0.96 91 GLU A CA 9
ATOM 16228 C C . GLU A 1 91 ? 12.222 -10.739 -3.209 1.00 0.84 91 GLU A C 9
ATOM 16229 O O . GLU A 1 91 ? 11.421 -11.661 -3.038 1.00 0.91 91 GLU A O 9
ATOM 16241 N N . LEU A 1 92 ? 12.051 -9.526 -2.703 1.00 0.71 92 LEU A N 9
ATOM 16242 C CA . LEU A 1 92 ? 10.865 -9.168 -1.939 1.00 0.62 92 LEU A CA 9
ATOM 16243 C C . LEU A 1 92 ? 9.629 -9.249 -2.825 1.00 0.55 92 LEU A C 9
ATOM 16244 O O . LEU A 1 92 ? 8.633 -9.880 -2.475 1.00 0.52 92 LEU A O 9
ATOM 16260 N N . LEU A 1 93 ? 9.729 -8.623 -3.990 1.00 0.55 93 LEU A N 9
ATOM 16261 C CA . LEU A 1 93 ? 8.635 -8.557 -4.946 1.00 0.55 93 LEU A CA 9
ATOM 16262 C C . LEU A 1 93 ? 8.230 -9.951 -5.421 1.00 0.60 93 LEU A C 9
ATOM 16263 O O . LEU A 1 93 ? 7.064 -10.193 -5.724 1.00 0.58 93 LEU A O 9
ATOM 16279 N N . ARG A 1 94 ? 9.198 -10.861 -5.474 1.00 0.71 94 ARG A N 9
ATOM 16280 C CA . ARG A 1 94 ? 8.937 -12.241 -5.879 1.00 0.80 94 ARG A CA 9
ATOM 16281 C C . ARG A 1 94 ? 8.006 -12.931 -4.888 1.00 0.73 94 ARG A C 9
ATOM 16282 O O . ARG A 1 94 ? 7.144 -13.716 -5.278 1.00 0.77 94 ARG A O 9
ATOM 16303 N N . LYS A 1 95 ? 8.184 -12.637 -3.605 1.00 0.69 95 LYS A N 9
ATOM 16304 C CA . LYS A 1 95 ? 7.302 -13.168 -2.572 1.00 0.70 95 LYS A CA 9
ATOM 16305 C C . LYS A 1 95 ? 5.905 -12.597 -2.729 1.00 0.56 95 LYS A C 9
ATOM 16306 O O . LYS A 1 95 ? 4.908 -13.318 -2.700 1.00 0.63 95 LYS A O 9
ATOM 16325 N N . ILE A 1 96 ? 5.864 -11.290 -2.900 1.00 0.43 96 ILE A N 9
ATOM 16326 C CA . ILE A 1 96 ? 4.623 -10.550 -2.964 1.00 0.36 96 ILE A CA 9
ATOM 16327 C C . ILE A 1 96 ? 3.821 -10.923 -4.208 1.00 0.37 96 ILE A C 9
ATOM 16328 O O . ILE A 1 96 ? 2.671 -11.351 -4.101 1.00 0.45 96 ILE A O 9
ATOM 16344 N N . ASP A 1 97 ? 4.443 -10.772 -5.375 1.00 0.35 97 ASP A N 9
ATOM 16345 C CA . ASP A 1 97 ? 3.799 -11.058 -6.658 1.00 0.40 97 ASP A CA 9
ATOM 16346 C C . ASP A 1 97 ? 2.416 -10.408 -6.726 1.00 0.39 97 ASP A C 9
ATOM 16347 O O . ASP A 1 97 ? 1.391 -11.074 -6.873 1.00 0.51 97 ASP A O 9
ATOM 16356 N N . ALA A 1 98 ? 2.408 -9.095 -6.594 1.00 0.29 98 ALA A N 9
ATOM 16357 C CA . ALA A 1 98 ? 1.181 -8.321 -6.616 1.00 0.27 98 ALA A CA 9
ATOM 16358 C C . ALA A 1 98 ? 1.354 -7.127 -7.548 1.00 0.23 98 ALA A C 9
ATOM 16359 O O . ALA A 1 98 ? 2.473 -6.865 -7.992 1.00 0.24 98 ALA A O 9
ATOM 16366 N N . PRO A 1 99 ? 0.268 -6.407 -7.887 1.00 0.22 99 PRO A N 9
ATOM 16367 C CA . PRO A 1 99 ? 0.353 -5.220 -8.739 1.00 0.20 99 PRO A CA 9
ATOM 16368 C C . PRO A 1 99 ? 1.389 -4.217 -8.250 1.00 0.20 99 PRO A C 9
ATOM 16369 O O . PRO A 1 99 ? 1.499 -3.942 -7.055 1.00 0.20 99 PRO A O 9
ATOM 16380 N N . VAL A 1 100 ? 2.151 -3.691 -9.187 1.00 0.23 100 VAL A N 9
ATOM 16381 C CA . VAL A 1 100 ? 3.205 -2.740 -8.890 1.00 0.25 100 VAL A CA 9
ATOM 16382 C C . VAL A 1 100 ? 2.983 -1.450 -9.670 1.00 0.28 100 VAL A C 9
ATOM 16383 O O . VAL A 1 100 ? 2.636 -1.481 -10.854 1.00 0.37 100 VAL A O 9
ATOM 16396 N N . MET A 1 101 ? 3.161 -0.322 -9.005 1.00 0.25 101 MET A N 9
ATOM 16397 C CA . MET A 1 101 ? 3.118 0.971 -9.667 1.00 0.28 101 MET A CA 9
ATOM 16398 C C . MET A 1 101 ? 4.462 1.657 -9.517 1.00 0.30 101 MET A C 9
ATOM 16399 O O . MET A 1 101 ? 4.820 2.122 -8.431 1.00 0.35 101 MET A O 9
ATOM 16413 N N . ALA A 1 102 ? 5.210 1.686 -10.606 1.00 0.37 102 ALA A N 9
ATOM 16414 C CA . ALA A 1 102 ? 6.546 2.252 -10.608 1.00 0.42 102 ALA A CA 9
ATOM 16415 C C . ALA A 1 102 ? 6.495 3.759 -10.420 1.00 0.39 102 ALA A C 9
ATOM 16416 O O . ALA A 1 102 ? 5.501 4.403 -10.753 1.00 0.38 102 ALA A O 9
ATOM 16423 N N . LYS A 1 103 ? 7.560 4.313 -9.866 1.00 0.45 103 LYS A N 9
ATOM 16424 C CA . LYS A 1 103 ? 7.661 5.750 -9.690 1.00 0.48 103 LYS A CA 9
ATOM 16425 C C . LYS A 1 103 ? 8.332 6.374 -10.907 1.00 0.58 103 LYS A C 9
ATOM 16426 O O . LYS A 1 103 ? 9.209 5.758 -11.521 1.00 0.67 103 LYS A O 9
ATOM 16445 N N . PRO A 1 104 ? 7.933 7.600 -11.277 1.00 0.60 104 PRO A N 9
ATOM 16446 C CA . PRO A 1 104 ? 6.908 8.367 -10.565 1.00 0.52 104 PRO A CA 9
ATOM 16447 C C . PRO A 1 104 ? 5.490 7.877 -10.857 1.00 0.44 104 PRO A C 9
ATOM 16448 O O . PRO A 1 104 ? 5.201 7.387 -11.949 1.00 0.52 104 PRO A O 9
ATOM 16459 N N . ALA A 1 105 ? 4.619 8.016 -9.868 1.00 0.35 105 ALA A N 9
ATOM 16460 C CA . ALA A 1 105 ? 3.223 7.630 -10.000 1.00 0.30 105 ALA A CA 9
ATOM 16461 C C . ALA A 1 105 ? 2.345 8.650 -9.303 1.00 0.27 105 ALA A C 9
ATOM 16462 O O . ALA A 1 105 ? 2.652 9.076 -8.189 1.00 0.30 105 ALA A O 9
ATOM 16469 N N . ASP A 1 106 ? 1.261 9.036 -9.946 1.00 0.26 106 ASP A N 9
ATOM 16470 C CA . ASP A 1 106 ? 0.335 9.977 -9.340 1.00 0.24 106 ASP A CA 9
ATOM 16471 C C . ASP A 1 106 ? -0.483 9.251 -8.293 1.00 0.18 106 ASP A C 9
ATOM 16472 O O . ASP A 1 106 ? -1.007 8.165 -8.538 1.00 0.17 106 ASP A O 9
ATOM 16481 N N . THR A 1 107 ? -0.586 9.856 -7.128 1.00 0.17 107 THR A N 9
ATOM 16482 C CA . THR A 1 107 ? -1.204 9.219 -5.987 1.00 0.15 107 THR A CA 9
ATOM 16483 C C . THR A 1 107 ? -2.704 9.015 -6.183 1.00 0.14 107 THR A C 9
ATOM 16484 O O . THR A 1 107 ? -3.299 8.151 -5.543 1.00 0.14 107 THR A O 9
ATOM 16495 N N . SER A 1 108 ? -3.309 9.782 -7.086 1.00 0.17 108 SER A N 9
ATOM 16496 C CA . SER A 1 108 ? -4.721 9.605 -7.392 1.00 0.18 108 SER A CA 9
ATOM 16497 C C . SER A 1 108 ? -4.906 8.368 -8.268 1.00 0.17 108 SER A C 9
ATOM 16498 O O . SER A 1 108 ? -5.944 7.705 -8.224 1.00 0.20 108 SER A O 9
ATOM 16506 N N . ASP A 1 109 ? -3.883 8.059 -9.057 1.00 0.17 109 ASP A N 9
ATOM 16507 C CA . ASP A 1 109 ? -3.868 6.841 -9.856 1.00 0.17 109 ASP A CA 9
ATOM 16508 C C . ASP A 1 109 ? -3.622 5.649 -8.958 1.00 0.15 109 ASP A C 9
ATOM 16509 O O . ASP A 1 109 ? -4.315 4.639 -9.049 1.00 0.19 109 ASP A O 9
ATOM 16518 N N . VAL A 1 110 ? -2.648 5.791 -8.067 1.00 0.12 110 VAL A N 9
ATOM 16519 C CA . VAL A 1 110 ? -2.317 4.737 -7.120 1.00 0.11 110 VAL A CA 9
ATOM 16520 C C . VAL A 1 110 ? -3.529 4.397 -6.256 1.00 0.11 110 VAL A C 9
ATOM 16521 O O . VAL A 1 110 ? -3.846 3.227 -6.042 1.00 0.13 110 VAL A O 9
ATOM 16534 N N . ALA A 1 111 ? -4.208 5.439 -5.781 1.00 0.11 111 ALA A N 9
ATOM 16535 C CA . ALA A 1 111 ? -5.390 5.280 -4.943 1.00 0.11 111 ALA A CA 9
ATOM 16536 C C . ALA A 1 111 ? -6.475 4.491 -5.660 1.00 0.11 111 ALA A C 9
ATOM 16537 O O . ALA A 1 111 ? -6.984 3.500 -5.137 1.00 0.10 111 ALA A O 9
ATOM 16544 N N . LYS A 1 112 ? -6.818 4.933 -6.861 1.00 0.12 112 LYS A N 9
ATOM 16545 C CA . LYS A 1 112 ? -7.876 4.294 -7.628 1.00 0.13 112 LYS A CA 9
ATOM 16546 C C . LYS A 1 112 ? -7.513 2.854 -7.966 1.00 0.15 112 LYS A C 9
ATOM 16547 O O . LYS A 1 112 ? -8.318 1.951 -7.758 1.00 0.23 112 LYS A O 9
ATOM 16566 N N . ARG A 1 113 ? -6.291 2.640 -8.449 1.00 0.14 113 ARG A N 9
ATOM 16567 C CA . ARG A 1 113 ? -5.830 1.301 -8.810 1.00 0.18 113 ARG A CA 9
ATOM 16568 C C . ARG A 1 113 ? -5.939 0.336 -7.634 1.00 0.16 113 ARG A C 9
ATOM 16569 O O . ARG A 1 113 ? -6.271 -0.838 -7.810 1.00 0.25 113 ARG A O 9
ATOM 16590 N N . ALA A 1 114 ? -5.652 0.837 -6.438 1.00 0.12 114 ALA A N 9
ATOM 16591 C CA . ALA A 1 114 ? -5.737 0.029 -5.230 1.00 0.10 114 ALA A CA 9
ATOM 16592 C C . ALA A 1 114 ? -7.189 -0.280 -4.887 1.00 0.12 114 ALA A C 9
ATOM 16593 O O . ALA A 1 114 ? -7.551 -1.438 -4.665 1.00 0.14 114 ALA A O 9
ATOM 16600 N N . LEU A 1 115 ? -8.023 0.754 -4.875 1.00 0.12 115 LEU A N 9
ATOM 16601 C CA . LEU A 1 115 ? -9.430 0.612 -4.525 1.00 0.16 115 LEU A CA 9
ATOM 16602 C C . LEU A 1 115 ? -10.182 -0.266 -5.523 1.00 0.22 115 LEU A C 9
ATOM 16603 O O . LEU A 1 115 ? -11.202 -0.864 -5.184 1.00 0.27 115 LEU A O 9
ATOM 16619 N N . GLU A 1 116 ? -9.682 -0.336 -6.752 1.00 0.23 116 GLU A N 9
ATOM 16620 C CA . GLU A 1 116 ? -10.259 -1.218 -7.764 1.00 0.32 116 GLU A CA 9
ATOM 16621 C C . GLU A 1 116 ? -10.223 -2.676 -7.307 1.00 0.27 116 GLU A C 9
ATOM 16622 O O . GLU A 1 116 ? -11.095 -3.468 -7.666 1.00 0.31 116 GLU A O 9
ATOM 16634 N N . MET A 1 117 ? -9.215 -3.026 -6.513 1.00 0.26 117 MET A N 9
ATOM 16635 C CA . MET A 1 117 ? -9.056 -4.395 -6.042 1.00 0.27 117 MET A CA 9
ATOM 16636 C C . MET A 1 117 ? -9.888 -4.653 -4.790 1.00 0.31 117 MET A C 9
ATOM 16637 O O . MET A 1 117 ? -10.223 -5.799 -4.490 1.00 0.43 117 MET A O 9
ATOM 16651 N N . CYS A 1 118 ? -10.214 -3.585 -4.066 1.00 0.37 118 CYS A N 9
ATOM 16652 C CA . CYS A 1 118 ? -11.026 -3.680 -2.857 1.00 0.46 118 CYS A CA 9
ATOM 16653 C C . CYS A 1 118 ? -11.317 -2.289 -2.311 1.00 0.75 118 CYS A C 9
ATOM 16654 O O . CYS A 1 118 ? -10.485 -1.683 -1.636 1.00 1.45 118 CYS A O 9
ATOM 16662 N N . GLY A 1 119 ? -12.490 -1.784 -2.630 1.00 0.87 119 GLY A N 9
ATOM 16663 C CA . GLY A 1 119 ? -12.893 -0.481 -2.158 1.00 1.41 119 GLY A CA 9
ATOM 16664 C C . GLY A 1 119 ? -14.277 -0.130 -2.639 1.00 1.90 119 GLY A C 9
ATOM 16665 O O . GLY A 1 119 ? -14.445 0.711 -3.519 1.00 2.57 119 GLY A O 9
ATOM 16669 N N . GLY A 1 120 ? -15.269 -0.796 -2.075 1.00 2.38 120 GLY A N 9
ATOM 16670 C CA . GLY A 1 120 ? -16.625 -0.656 -2.560 1.00 3.39 120 GLY A CA 9
ATOM 16671 C C . GLY A 1 120 ? -16.909 -1.687 -3.624 1.00 3.79 120 GLY A C 9
ATOM 16672 O O . GLY A 1 120 ? -17.937 -2.364 -3.589 1.00 4.48 120 GLY A O 9
ATOM 16676 N N . ASP A 1 121 ? -15.971 -1.798 -4.566 1.00 3.85 121 ASP A N 9
ATOM 16677 C CA . ASP A 1 121 ? -15.989 -2.831 -5.599 1.00 4.66 121 ASP A CA 9
ATOM 16678 C C . ASP A 1 121 ? -17.126 -2.618 -6.588 1.00 5.12 121 ASP A C 9
ATOM 16679 O O . ASP A 1 121 ? -17.873 -1.641 -6.506 1.00 5.58 121 ASP A O 9
ATOM 16688 N N . LYS A 1 122 ? -17.237 -3.538 -7.532 1.00 5.40 122 LYS A N 9
ATOM 16689 C CA . LYS A 1 122 ? -18.254 -3.470 -8.568 1.00 6.18 122 LYS A CA 9
ATOM 16690 C C . LYS A 1 122 ? -19.124 -4.716 -8.514 1.00 6.52 122 LYS A C 9
ATOM 16691 O O . LYS A 1 122 ? -19.294 -5.422 -9.511 1.00 6.59 122 LYS A O 9
ATOM 16710 N N . GLU A 1 123 ? -19.655 -4.986 -7.332 1.00 7.08 123 GLU A N 9
ATOM 16711 C CA . GLU A 1 123 ? -20.463 -6.169 -7.096 1.00 7.75 123 GLU A CA 9
ATOM 16712 C C . GLU A 1 123 ? -21.871 -5.962 -7.652 1.00 8.49 123 GLU A C 9
ATOM 16713 O O . GLU A 1 123 ? -22.507 -4.947 -7.365 1.00 8.95 123 GLU A O 9
ATOM 16725 N N . PRO A 1 124 ? -22.360 -6.898 -8.485 1.00 8.86 124 PRO A N 9
ATOM 16726 C CA . PRO A 1 124 ? -23.735 -6.872 -8.996 1.00 9.78 124 PRO A CA 9
ATOM 16727 C C . PRO A 1 124 ? -24.771 -7.063 -7.885 1.00 10.68 124 PRO A C 9
ATOM 16728 O O . PRO A 1 124 ? -25.389 -8.124 -7.772 1.00 11.17 124 PRO A O 9
ATOM 16739 N N . ALA A 1 125 ? -24.957 -6.034 -7.074 1.00 11.05 125 ALA A N 9
ATOM 16740 C CA . ALA A 1 125 ? -25.862 -6.102 -5.938 1.00 12.03 125 ALA A CA 9
ATOM 16741 C C . ALA A 1 125 ? -26.364 -4.714 -5.572 1.00 12.82 125 ALA A C 9
ATOM 16742 O O . ALA A 1 125 ? -27.570 -4.454 -5.747 1.00 13.28 125 ALA A O 9
ATOM 16750 N N . GLY A 1 1 ? -22.100 -3.425 -1.450 1.00 8.80 1 GLY A N 10
ATOM 16751 C CA . GLY A 1 1 ? -21.271 -2.440 -0.715 1.00 7.95 1 GLY A CA 10
ATOM 16752 C C . GLY A 1 1 ? -21.291 -2.688 0.779 1.00 6.99 1 GLY A C 10
ATOM 16753 O O . GLY A 1 1 ? -22.360 -2.849 1.369 1.00 6.86 1 GLY A O 10
ATOM 16759 N N . ALA A 1 2 ? -20.115 -2.724 1.392 1.00 6.60 2 ALA A N 10
ATOM 16760 C CA . ALA A 1 2 ? -20.000 -2.982 2.819 1.00 5.99 2 ALA A CA 10
ATOM 16761 C C . ALA A 1 2 ? -18.884 -2.141 3.430 1.00 5.01 2 ALA A C 10
ATOM 16762 O O . ALA A 1 2 ? -18.024 -1.631 2.707 1.00 5.16 2 ALA A O 10
ATOM 16769 N N . MET A 1 3 ? -18.931 -1.980 4.759 1.00 4.41 3 MET A N 10
ATOM 16770 C CA . MET A 1 3 ? -17.917 -1.235 5.528 1.00 3.85 3 MET A CA 10
ATOM 16771 C C . MET A 1 3 ? -18.044 0.276 5.342 1.00 2.56 3 MET A C 10
ATOM 16772 O O . MET A 1 3 ? -17.615 1.052 6.196 1.00 2.73 3 MET A O 10
ATOM 16786 N N . GLY A 1 4 ? -18.641 0.689 4.240 1.00 1.85 4 GLY A N 10
ATOM 16787 C CA . GLY A 1 4 ? -18.728 2.096 3.920 1.00 1.07 4 GLY A CA 10
ATOM 16788 C C . GLY A 1 4 ? -17.482 2.574 3.210 1.00 0.99 4 GLY A C 10
ATOM 16789 O O . GLY A 1 4 ? -17.400 2.531 1.982 1.00 1.65 4 GLY A O 10
ATOM 16793 N N . MET A 1 5 ? -16.501 2.998 3.985 1.00 0.57 5 MET A N 10
ATOM 16794 C CA . MET A 1 5 ? -15.229 3.438 3.435 1.00 0.43 5 MET A CA 10
ATOM 16795 C C . MET A 1 5 ? -14.171 2.366 3.638 1.00 0.33 5 MET A C 10
ATOM 16796 O O . MET A 1 5 ? -14.023 1.836 4.738 1.00 0.40 5 MET A O 10
ATOM 16810 N N . PRO A 1 6 ? -13.429 2.024 2.578 1.00 0.22 6 PRO A N 10
ATOM 16811 C CA . PRO A 1 6 ? -12.350 1.041 2.655 1.00 0.17 6 PRO A CA 10
ATOM 16812 C C . PRO A 1 6 ? -11.201 1.533 3.519 1.00 0.16 6 PRO A C 10
ATOM 16813 O O . PRO A 1 6 ? -10.807 2.699 3.436 1.00 0.21 6 PRO A O 10
ATOM 16824 N N . LYS A 1 7 ? -10.676 0.658 4.357 1.00 0.14 7 LYS A N 10
ATOM 16825 C CA . LYS A 1 7 ? -9.518 0.994 5.162 1.00 0.15 7 LYS A CA 10
ATOM 16826 C C . LYS A 1 7 ? -8.241 0.779 4.383 1.00 0.13 7 LYS A C 10
ATOM 16827 O O . LYS A 1 7 ? -7.854 -0.353 4.096 1.00 0.15 7 LYS A O 10
ATOM 16846 N N . VAL A 1 8 ? -7.603 1.880 4.040 1.00 0.12 8 VAL A N 10
ATOM 16847 C CA . VAL A 1 8 ? -6.391 1.859 3.253 1.00 0.12 8 VAL A CA 10
ATOM 16848 C C . VAL A 1 8 ? -5.179 2.063 4.139 1.00 0.12 8 VAL A C 10
ATOM 16849 O O . VAL A 1 8 ? -5.032 3.099 4.781 1.00 0.20 8 VAL A O 10
ATOM 16862 N N . LEU A 1 9 ? -4.322 1.069 4.169 1.00 0.09 9 LEU A N 10
ATOM 16863 C CA . LEU A 1 9 ? -3.107 1.136 4.945 1.00 0.09 9 LEU A CA 10
ATOM 16864 C C . LEU A 1 9 ? -1.930 1.539 4.059 1.00 0.10 9 LEU A C 10
ATOM 16865 O O . LEU A 1 9 ? -1.496 0.778 3.194 1.00 0.12 9 LEU A O 10
ATOM 16881 N N . VAL A 1 10 ? -1.433 2.750 4.261 1.00 0.10 10 VAL A N 10
ATOM 16882 C CA . VAL A 1 10 ? -0.324 3.259 3.470 1.00 0.10 10 VAL A CA 10
ATOM 16883 C C . VAL A 1 10 ? 1.014 2.966 4.133 1.00 0.10 10 VAL A C 10
ATOM 16884 O O . VAL A 1 10 ? 1.249 3.333 5.282 1.00 0.12 10 VAL A O 10
ATOM 16897 N N . LEU A 1 11 ? 1.872 2.295 3.389 1.00 0.11 11 LEU A N 10
ATOM 16898 C CA . LEU A 1 11 ? 3.243 2.069 3.796 1.00 0.11 11 LEU A CA 10
ATOM 16899 C C . LEU A 1 11 ? 4.136 3.033 3.059 1.00 0.12 11 LEU A C 10
ATOM 16900 O O . LEU A 1 11 ? 4.371 2.881 1.865 1.00 0.17 11 LEU A O 10
ATOM 16916 N N . GLU A 1 12 ? 4.614 4.027 3.768 1.00 0.14 12 GLU A N 10
ATOM 16917 C CA . GLU A 1 12 ? 5.436 5.059 3.168 1.00 0.16 12 GLU A CA 10
ATOM 16918 C C . GLU A 1 12 ? 6.132 5.860 4.253 1.00 0.21 12 GLU A C 10
ATOM 16919 O O . GLU A 1 12 ? 5.509 6.290 5.226 1.00 0.37 12 GLU A O 10
ATOM 16931 N N . ASP A 1 13 ? 7.426 6.037 4.083 1.00 0.22 13 ASP A N 10
ATOM 16932 C CA . ASP A 1 13 ? 8.236 6.769 5.039 1.00 0.27 13 ASP A CA 10
ATOM 16933 C C . ASP A 1 13 ? 8.347 8.224 4.610 1.00 0.28 13 ASP A C 10
ATOM 16934 O O . ASP A 1 13 ? 8.616 9.108 5.426 1.00 0.42 13 ASP A O 10
ATOM 16943 N N . GLU A 1 14 ? 8.112 8.463 3.323 1.00 0.23 14 GLU A N 10
ATOM 16944 C CA . GLU A 1 14 ? 8.090 9.810 2.774 1.00 0.25 14 GLU A CA 10
ATOM 16945 C C . GLU A 1 14 ? 6.734 10.461 3.030 1.00 0.22 14 GLU A C 10
ATOM 16946 O O . GLU A 1 14 ? 5.749 10.132 2.370 1.00 0.22 14 GLU A O 10
ATOM 16958 N N . PRO A 1 15 ? 6.667 11.404 3.983 1.00 0.23 15 PRO A N 10
ATOM 16959 C CA . PRO A 1 15 ? 5.404 12.021 4.402 1.00 0.22 15 PRO A CA 10
ATOM 16960 C C . PRO A 1 15 ? 4.678 12.735 3.273 1.00 0.19 15 PRO A C 10
ATOM 16961 O O . PRO A 1 15 ? 3.464 12.883 3.320 1.00 0.19 15 PRO A O 10
ATOM 16972 N N . LEU A 1 16 ? 5.413 13.173 2.257 1.00 0.21 16 LEU A N 10
ATOM 16973 C CA . LEU A 1 16 ? 4.788 13.833 1.120 1.00 0.21 16 LEU A CA 10
ATOM 16974 C C . LEU A 1 16 ? 3.978 12.816 0.331 1.00 0.18 16 LEU A C 10
ATOM 16975 O O . LEU A 1 16 ? 2.794 13.010 0.087 1.00 0.20 16 LEU A O 10
ATOM 16991 N N . ILE A 1 17 ? 4.619 11.712 -0.023 1.00 0.18 17 ILE A N 10
ATOM 16992 C CA . ILE A 1 17 ? 3.962 10.636 -0.747 1.00 0.18 17 ILE A CA 10
ATOM 16993 C C . ILE A 1 17 ? 2.857 10.028 0.109 1.00 0.17 17 ILE A C 10
ATOM 16994 O O . ILE A 1 17 ? 1.750 9.776 -0.372 1.00 0.19 17 ILE A O 10
ATOM 17010 N N . ALA A 1 18 ? 3.169 9.812 1.379 1.00 0.16 18 ALA A N 10
ATOM 17011 C CA . ALA A 1 18 ? 2.212 9.254 2.326 1.00 0.17 18 ALA A CA 10
ATOM 17012 C C . ALA A 1 18 ? 0.964 10.121 2.404 1.00 0.19 18 ALA A C 10
ATOM 17013 O O . ALA A 1 18 ? -0.154 9.635 2.242 1.00 0.21 18 ALA A O 10
ATOM 17020 N N . MET A 1 19 ? 1.173 11.410 2.635 1.00 0.19 19 MET A N 10
ATOM 17021 C CA . MET A 1 19 ? 0.093 12.376 2.711 1.00 0.22 19 MET A CA 10
ATOM 17022 C C . MET A 1 19 ? -0.650 12.481 1.382 1.00 0.19 19 MET A C 10
ATOM 17023 O O . MET A 1 19 ? -1.872 12.611 1.350 1.00 0.20 19 MET A O 10
ATOM 17037 N N . ASN A 1 20 ? 0.096 12.422 0.288 1.00 0.17 20 ASN A N 10
ATOM 17038 C CA . ASN A 1 20 ? -0.469 12.515 -1.043 1.00 0.17 20 ASN A CA 10
ATOM 17039 C C . ASN A 1 20 ? -1.374 11.327 -1.344 1.00 0.15 20 ASN A C 10
ATOM 17040 O O . ASN A 1 20 ? -2.449 11.488 -1.921 1.00 0.17 20 ASN A O 10
ATOM 17051 N N . LEU A 1 21 ? -0.934 10.134 -0.961 1.00 0.14 21 LEU A N 10
ATOM 17052 C CA . LEU A 1 21 ? -1.761 8.946 -1.067 1.00 0.13 21 LEU A CA 10
ATOM 17053 C C . LEU A 1 21 ? -2.956 9.064 -0.145 1.00 0.13 21 LEU A C 10
ATOM 17054 O O . LEU A 1 21 ? -4.084 8.765 -0.530 1.00 0.13 21 LEU A O 10
ATOM 17070 N N . GLN A 1 22 ? -2.690 9.527 1.062 1.00 0.14 22 GLN A N 10
ATOM 17071 C CA . GLN A 1 22 ? -3.717 9.733 2.066 1.00 0.15 22 GLN A CA 10
ATOM 17072 C C . GLN A 1 22 ? -4.849 10.593 1.510 1.00 0.15 22 GLN A C 10
ATOM 17073 O O . GLN A 1 22 ? -6.018 10.215 1.576 1.00 0.16 22 GLN A O 10
ATOM 17087 N N . TYR A 1 23 ? -4.490 11.733 0.927 1.00 0.16 23 TYR A N 10
ATOM 17088 C CA . TYR A 1 23 ? -5.475 12.626 0.329 1.00 0.17 23 TYR A CA 10
ATOM 17089 C C . TYR A 1 23 ? -6.174 11.977 -0.855 1.00 0.14 23 TYR A C 10
ATOM 17090 O O . TYR A 1 23 ? -7.352 12.229 -1.098 1.00 0.17 23 TYR A O 10
ATOM 17108 N N . ALA A 1 24 ? -5.449 11.140 -1.586 1.00 0.12 24 ALA A N 10
ATOM 17109 C CA . ALA A 1 24 ? -5.991 10.503 -2.777 1.00 0.12 24 ALA A CA 10
ATOM 17110 C C . ALA A 1 24 ? -7.080 9.503 -2.415 1.00 0.10 24 ALA A C 10
ATOM 17111 O O . ALA A 1 24 ? -8.174 9.527 -2.978 1.00 0.13 24 ALA A O 10
ATOM 17118 N N . PHE A 1 25 ? -6.786 8.634 -1.459 1.00 0.09 25 PHE A N 10
ATOM 17119 C CA . PHE A 1 25 ? -7.743 7.630 -1.025 1.00 0.09 25 PHE A CA 10
ATOM 17120 C C . PHE A 1 25 ? -8.936 8.277 -0.334 1.00 0.10 25 PHE A C 10
ATOM 17121 O O . PHE A 1 25 ? -10.083 7.896 -0.571 1.00 0.12 25 PHE A O 10
ATOM 17138 N N . GLU A 1 26 ? -8.669 9.270 0.507 1.00 0.10 26 GLU A N 10
ATOM 17139 C CA . GLU A 1 26 ? -9.734 9.992 1.186 1.00 0.12 26 GLU A CA 10
ATOM 17140 C C . GLU A 1 26 ? -10.596 10.756 0.180 1.00 0.12 26 GLU A C 10
ATOM 17141 O O . GLU A 1 26 ? -11.777 11.008 0.427 1.00 0.17 26 GLU A O 10
ATOM 17153 N N . ASP A 1 27 ? -10.002 11.119 -0.954 1.00 0.12 27 ASP A N 10
ATOM 17154 C CA . ASP A 1 27 ? -10.738 11.774 -2.035 1.00 0.15 27 ASP A CA 10
ATOM 17155 C C . ASP A 1 27 ? -11.651 10.785 -2.750 1.00 0.15 27 ASP A C 10
ATOM 17156 O O . ASP A 1 27 ? -12.735 11.145 -3.209 1.00 0.19 27 ASP A O 10
ATOM 17165 N N . GLU A 1 28 ? -11.215 9.533 -2.828 1.00 0.15 28 GLU A N 10
ATOM 17166 C CA . GLU A 1 28 ? -11.996 8.486 -3.479 1.00 0.18 28 GLU A CA 10
ATOM 17167 C C . GLU A 1 28 ? -13.091 7.960 -2.557 1.00 0.20 28 GLU A C 10
ATOM 17168 O O . GLU A 1 28 ? -13.990 7.237 -2.989 1.00 0.34 28 GLU A O 10
ATOM 17180 N N . GLY A 1 29 ? -13.009 8.325 -1.286 1.00 0.21 29 GLY A N 10
ATOM 17181 C CA . GLY A 1 29 ? -14.003 7.893 -0.325 1.00 0.24 29 GLY A CA 10
ATOM 17182 C C . GLY A 1 29 ? -13.534 6.703 0.485 1.00 0.22 29 GLY A C 10
ATOM 17183 O O . GLY A 1 29 ? -14.221 5.687 0.566 1.00 0.29 29 GLY A O 10
ATOM 17187 N N . ALA A 1 30 ? -12.351 6.822 1.067 1.00 0.17 30 ALA A N 10
ATOM 17188 C CA . ALA A 1 30 ? -11.793 5.768 1.895 1.00 0.16 30 ALA A CA 10
ATOM 17189 C C . ALA A 1 30 ? -11.101 6.366 3.112 1.00 0.15 30 ALA A C 10
ATOM 17190 O O . ALA A 1 30 ? -10.852 7.571 3.156 1.00 0.23 30 ALA A O 10
ATOM 17197 N N . GLU A 1 31 ? -10.802 5.534 4.099 1.00 0.15 31 GLU A N 10
ATOM 17198 C CA . GLU A 1 31 ? -10.105 5.991 5.292 1.00 0.15 31 GLU A CA 10
ATOM 17199 C C . GLU A 1 31 ? -8.689 5.446 5.296 1.00 0.16 31 GLU A C 10
ATOM 17200 O O . GLU A 1 31 ? -8.477 4.252 5.105 1.00 0.30 31 GLU A O 10
ATOM 17212 N N . VAL A 1 32 ? -7.730 6.321 5.523 1.00 0.13 32 VAL A N 10
ATOM 17213 C CA . VAL A 1 32 ? -6.325 5.972 5.375 1.00 0.12 32 VAL A CA 10
ATOM 17214 C C . VAL A 1 32 ? -5.621 5.887 6.722 1.00 0.12 32 VAL A C 10
ATOM 17215 O O . VAL A 1 32 ? -5.851 6.710 7.612 1.00 0.18 32 VAL A O 10
ATOM 17228 N N . VAL A 1 33 ? -4.779 4.876 6.867 1.00 0.11 33 VAL A N 10
ATOM 17229 C CA . VAL A 1 33 ? -3.886 4.777 8.001 1.00 0.13 33 VAL A CA 10
ATOM 17230 C C . VAL A 1 33 ? -2.452 4.869 7.504 1.00 0.13 33 VAL A C 10
ATOM 17231 O O . VAL A 1 33 ? -2.044 4.096 6.636 1.00 0.22 33 VAL A O 10
ATOM 17244 N N . VAL A 1 34 ? -1.702 5.821 8.023 1.00 0.13 34 VAL A N 10
ATOM 17245 C CA . VAL A 1 34 ? -0.338 6.030 7.578 1.00 0.14 34 VAL A CA 10
ATOM 17246 C C . VAL A 1 34 ? 0.654 5.254 8.451 1.00 0.13 34 VAL A C 10
ATOM 17247 O O . VAL A 1 34 ? 0.607 5.318 9.681 1.00 0.17 34 VAL A O 10
ATOM 17260 N N . ALA A 1 35 ? 1.523 4.487 7.805 1.00 0.13 35 ALA A N 10
ATOM 17261 C CA . ALA A 1 35 ? 2.555 3.738 8.503 1.00 0.13 35 ALA A CA 10
ATOM 17262 C C . ALA A 1 35 ? 3.872 3.806 7.744 1.00 0.14 35 ALA A C 10
ATOM 17263 O O . ALA A 1 35 ? 3.905 3.657 6.525 1.00 0.16 35 ALA A O 10
ATOM 17270 N N . ALA A 1 36 ? 4.953 4.045 8.467 1.00 0.17 36 ALA A N 10
ATOM 17271 C CA . ALA A 1 36 ? 6.271 4.129 7.855 1.00 0.20 36 ALA A CA 10
ATOM 17272 C C . ALA A 1 36 ? 7.059 2.842 8.056 1.00 0.19 36 ALA A C 10
ATOM 17273 O O . ALA A 1 36 ? 8.113 2.651 7.452 1.00 0.24 36 ALA A O 10
ATOM 17280 N N . THR A 1 37 ? 6.552 1.966 8.912 1.00 0.19 37 THR A N 10
ATOM 17281 C CA . THR A 1 37 ? 7.250 0.731 9.233 1.00 0.19 37 THR A CA 10
ATOM 17282 C C . THR A 1 37 ? 6.324 -0.468 9.110 1.00 0.19 37 THR A C 10
ATOM 17283 O O . THR A 1 37 ? 5.101 -0.311 9.039 1.00 0.22 37 THR A O 10
ATOM 17294 N N . CYS A 1 38 ? 6.902 -1.658 9.097 1.00 0.20 38 CYS A N 10
ATOM 17295 C CA . CYS A 1 38 ? 6.117 -2.879 9.093 1.00 0.21 38 CYS A CA 10
ATOM 17296 C C . CYS A 1 38 ? 5.357 -3.024 10.408 1.00 0.17 38 CYS A C 10
ATOM 17297 O O . CYS A 1 38 ? 4.223 -3.505 10.431 1.00 0.20 38 CYS A O 10
ATOM 17305 N N . GLU A 1 39 ? 5.978 -2.577 11.493 1.00 0.19 39 GLU A N 10
ATOM 17306 C CA . GLU A 1 39 ? 5.344 -2.595 12.806 1.00 0.21 39 GLU A CA 10
ATOM 17307 C C . GLU A 1 39 ? 4.083 -1.738 12.804 1.00 0.18 39 GLU A C 10
ATOM 17308 O O . GLU A 1 39 ? 3.013 -2.193 13.205 1.00 0.19 39 GLU A O 10
ATOM 17320 N N . GLN A 1 40 ? 4.222 -0.493 12.341 1.00 0.17 40 GLN A N 10
ATOM 17321 C CA . GLN A 1 40 ? 3.099 0.432 12.265 1.00 0.16 40 GLN A CA 10
ATOM 17322 C C . GLN A 1 40 ? 1.956 -0.154 11.448 1.00 0.15 40 GLN A C 10
ATOM 17323 O O . GLN A 1 40 ? 0.781 0.044 11.761 1.00 0.20 40 GLN A O 10
ATOM 17337 N N . ALA A 1 41 ? 2.315 -0.874 10.402 1.00 0.13 41 ALA A N 10
ATOM 17338 C CA . ALA A 1 41 ? 1.342 -1.508 9.536 1.00 0.14 41 ALA A CA 10
ATOM 17339 C C . ALA A 1 41 ? 0.635 -2.649 10.249 1.00 0.15 41 ALA A C 10
ATOM 17340 O O . ALA A 1 41 ? -0.594 -2.695 10.298 1.00 0.18 41 ALA A O 10
ATOM 17347 N N . LEU A 1 42 ? 1.423 -3.559 10.809 1.00 0.15 42 LEU A N 10
ATOM 17348 C CA . LEU A 1 42 ? 0.896 -4.693 11.560 1.00 0.17 42 LEU A CA 10
ATOM 17349 C C . LEU A 1 42 ? 0.027 -4.220 12.719 1.00 0.18 42 LEU A C 10
ATOM 17350 O O . LEU A 1 42 ? -0.972 -4.857 13.056 1.00 0.23 42 LEU A O 10
ATOM 17366 N N . LYS A 1 43 ? 0.407 -3.097 13.315 1.00 0.17 43 LYS A N 10
ATOM 17367 C CA . LYS A 1 43 ? -0.349 -2.514 14.411 1.00 0.20 43 LYS A CA 10
ATOM 17368 C C . LYS A 1 43 ? -1.752 -2.142 13.954 1.00 0.23 43 LYS A C 10
ATOM 17369 O O . LYS A 1 43 ? -2.745 -2.542 14.567 1.00 0.28 43 LYS A O 10
ATOM 17388 N N . SER A 1 44 ? -1.825 -1.381 12.872 1.00 0.23 44 SER A N 10
ATOM 17389 C CA . SER A 1 44 ? -3.104 -0.962 12.326 1.00 0.27 44 SER A CA 10
ATOM 17390 C C . SER A 1 44 ? -3.882 -2.165 11.807 1.00 0.28 44 SER A C 10
ATOM 17391 O O . SER A 1 44 ? -5.101 -2.231 11.948 1.00 0.35 44 SER A O 10
ATOM 17399 N N . LEU A 1 45 ? -3.168 -3.122 11.228 1.00 0.26 45 LEU A N 10
ATOM 17400 C CA . LEU A 1 45 ? -3.771 -4.338 10.724 1.00 0.31 45 LEU A CA 10
ATOM 17401 C C . LEU A 1 45 ? -4.431 -5.129 11.853 1.00 0.30 45 LEU A C 10
ATOM 17402 O O . LEU A 1 45 ? -5.473 -5.751 11.666 1.00 0.32 45 LEU A O 10
ATOM 17418 N N . ALA A 1 46 ? -3.814 -5.103 13.029 1.00 0.30 46 ALA A N 10
ATOM 17419 C CA . ALA A 1 46 ? -4.323 -5.851 14.172 1.00 0.35 46 ALA A CA 10
ATOM 17420 C C . ALA A 1 46 ? -5.498 -5.135 14.828 1.00 0.36 46 ALA A C 10
ATOM 17421 O O . ALA A 1 46 ? -6.444 -5.767 15.295 1.00 0.43 46 ALA A O 10
ATOM 17428 N N . ASP A 1 47 ? -5.439 -3.813 14.851 1.00 0.33 47 ASP A N 10
ATOM 17429 C CA . ASP A 1 47 ? -6.454 -3.018 15.533 1.00 0.38 47 ASP A CA 10
ATOM 17430 C C . ASP A 1 47 ? -7.644 -2.750 14.622 1.00 0.37 47 ASP A C 10
ATOM 17431 O O . ASP A 1 47 ? -8.784 -2.646 15.079 1.00 0.45 47 ASP A O 10
ATOM 17440 N N . ASN A 1 48 ? -7.372 -2.652 13.333 1.00 0.30 48 ASN A N 10
ATOM 17441 C CA . ASN A 1 48 ? -8.393 -2.288 12.361 1.00 0.28 48 ASN A CA 10
ATOM 17442 C C . ASN A 1 48 ? -8.529 -3.347 11.274 1.00 0.25 48 ASN A C 10
ATOM 17443 O O . ASN A 1 48 ? -7.649 -4.182 11.085 1.00 0.29 48 ASN A O 10
ATOM 17454 N N . PRO A 1 49 ? -9.646 -3.313 10.541 1.00 0.22 49 PRO A N 10
ATOM 17455 C CA . PRO A 1 49 ? -9.899 -4.196 9.421 1.00 0.20 49 PRO A CA 10
ATOM 17456 C C . PRO A 1 49 ? -9.515 -3.541 8.099 1.00 0.17 49 PRO A C 10
ATOM 17457 O O . PRO A 1 49 ? -10.319 -2.852 7.469 1.00 0.20 49 PRO A O 10
ATOM 17468 N N . ILE A 1 50 ? -8.279 -3.745 7.697 1.00 0.15 50 ILE A N 10
ATOM 17469 C CA . ILE A 1 50 ? -7.743 -3.116 6.507 1.00 0.15 50 ILE A CA 10
ATOM 17470 C C . ILE A 1 50 ? -8.301 -3.757 5.242 1.00 0.14 50 ILE A C 10
ATOM 17471 O O . ILE A 1 50 ? -8.190 -4.966 5.040 1.00 0.18 50 ILE A O 10
ATOM 17487 N N . ASP A 1 51 ? -8.902 -2.931 4.401 1.00 0.13 51 ASP A N 10
ATOM 17488 C CA . ASP A 1 51 ? -9.535 -3.399 3.178 1.00 0.13 51 ASP A CA 10
ATOM 17489 C C . ASP A 1 51 ? -8.541 -3.426 2.030 1.00 0.12 51 ASP A C 10
ATOM 17490 O O . ASP A 1 51 ? -8.674 -4.226 1.104 1.00 0.14 51 ASP A O 10
ATOM 17499 N N . VAL A 1 52 ? -7.548 -2.552 2.091 1.00 0.11 52 VAL A N 10
ATOM 17500 C CA . VAL A 1 52 ? -6.561 -2.445 1.029 1.00 0.11 52 VAL A CA 10
ATOM 17501 C C . VAL A 1 52 ? -5.345 -1.669 1.524 1.00 0.11 52 VAL A C 10
ATOM 17502 O O . VAL A 1 52 ? -5.434 -0.924 2.498 1.00 0.11 52 VAL A O 10
ATOM 17515 N N . ALA A 1 53 ? -4.210 -1.855 0.872 1.00 0.12 53 ALA A N 10
ATOM 17516 C CA . ALA A 1 53 ? -2.993 -1.187 1.285 1.00 0.12 53 ALA A CA 10
ATOM 17517 C C . ALA A 1 53 ? -2.181 -0.701 0.091 1.00 0.12 53 ALA A C 10
ATOM 17518 O O . ALA A 1 53 ? -2.440 -1.073 -1.053 1.00 0.14 53 ALA A O 10
ATOM 17525 N N . VAL A 1 54 ? -1.203 0.142 0.376 1.00 0.12 54 VAL A N 10
ATOM 17526 C CA . VAL A 1 54 ? -0.283 0.643 -0.631 1.00 0.12 54 VAL A CA 10
ATOM 17527 C C . VAL A 1 54 ? 1.109 0.706 -0.040 1.00 0.12 54 VAL A C 10
ATOM 17528 O O . VAL A 1 54 ? 1.369 1.508 0.844 1.00 0.17 54 VAL A O 10
ATOM 17541 N N . LEU A 1 55 ? 1.997 -0.132 -0.531 1.00 0.13 55 LEU A N 10
ATOM 17542 C CA . LEU A 1 55 ? 3.277 -0.346 0.120 1.00 0.13 55 LEU A CA 10
ATOM 17543 C C . LEU A 1 55 ? 4.441 0.205 -0.692 1.00 0.16 55 LEU A C 10
ATOM 17544 O O . LEU A 1 55 ? 4.658 -0.197 -1.834 1.00 0.14 55 LEU A O 10
ATOM 17560 N N . ASP A 1 56 ? 5.169 1.146 -0.104 1.00 0.30 56 ASP A N 10
ATOM 17561 C CA . ASP A 1 56 ? 6.450 1.566 -0.649 1.00 0.42 56 ASP A CA 10
ATOM 17562 C C . ASP A 1 56 ? 7.528 0.628 -0.145 1.00 0.48 56 ASP A C 10
ATOM 17563 O O . ASP A 1 56 ? 7.514 0.200 1.010 1.00 0.69 56 ASP A O 10
ATOM 17572 N N . VAL A 1 57 ? 8.466 0.320 -1.008 1.00 0.50 57 VAL A N 10
ATOM 17573 C CA . VAL A 1 57 ? 9.437 -0.716 -0.731 1.00 0.56 57 VAL A CA 10
ATOM 17574 C C . VAL A 1 57 ? 10.772 -0.116 -0.282 1.00 0.66 57 VAL A C 10
ATOM 17575 O O . VAL A 1 57 ? 11.745 -0.827 -0.024 1.00 0.80 57 VAL A O 10
ATOM 17588 N N . ASN A 1 58 ? 10.798 1.195 -0.166 1.00 0.68 58 ASN A N 10
ATOM 17589 C CA . ASN A 1 58 ? 11.999 1.907 0.253 1.00 0.82 58 ASN A CA 10
ATOM 17590 C C . ASN A 1 58 ? 11.691 2.770 1.471 1.00 0.74 58 ASN A C 10
ATOM 17591 O O . ASN A 1 58 ? 11.792 3.996 1.430 1.00 0.92 58 ASN A O 10
ATOM 17602 N N . LEU A 1 59 ? 11.312 2.118 2.559 1.00 0.56 59 LEU A N 10
ATOM 17603 C CA . LEU A 1 59 ? 10.963 2.821 3.786 1.00 0.55 59 LEU A CA 10
ATOM 17604 C C . LEU A 1 59 ? 12.221 3.337 4.474 1.00 0.66 59 LEU A C 10
ATOM 17605 O O . LEU A 1 59 ? 12.160 4.184 5.361 1.00 0.85 59 LEU A O 10
ATOM 17621 N N . GLY A 1 60 ? 13.360 2.808 4.063 1.00 0.66 60 GLY A N 10
ATOM 17622 C CA . GLY A 1 60 ? 14.629 3.255 4.586 1.00 0.78 60 GLY A CA 10
ATOM 17623 C C . GLY A 1 60 ? 15.776 2.525 3.928 1.00 0.82 60 GLY A C 10
ATOM 17624 O O . GLY A 1 60 ? 15.560 1.790 2.963 1.00 0.81 60 GLY A O 10
ATOM 17628 N N . PRO A 1 61 ? 17.008 2.704 4.429 1.00 0.91 61 PRO A N 10
ATOM 17629 C CA . PRO A 1 61 ? 18.196 2.028 3.894 1.00 0.96 61 PRO A CA 10
ATOM 17630 C C . PRO A 1 61 ? 17.993 0.522 3.769 1.00 0.89 61 PRO A C 10
ATOM 17631 O O . PRO A 1 61 ? 18.321 -0.081 2.748 1.00 0.93 61 PRO A O 10
ATOM 17642 N N . LYS A 1 62 ? 17.438 -0.072 4.813 1.00 0.81 62 LYS A N 10
ATOM 17643 C CA . LYS A 1 62 ? 17.128 -1.491 4.806 1.00 0.78 62 LYS A CA 10
ATOM 17644 C C . LYS A 1 62 ? 15.626 -1.700 4.961 1.00 0.65 62 LYS A C 10
ATOM 17645 O O . LYS A 1 62 ? 15.075 -2.702 4.504 1.00 0.59 62 LYS A O 10
ATOM 17664 N N . SER A 1 63 ? 14.972 -0.737 5.598 1.00 0.63 63 SER A N 10
ATOM 17665 C CA . SER A 1 63 ? 13.550 -0.826 5.871 1.00 0.54 63 SER A CA 10
ATOM 17666 C C . SER A 1 63 ? 12.737 -0.886 4.579 1.00 0.43 63 SER A C 10
ATOM 17667 O O . SER A 1 63 ? 12.862 -0.032 3.700 1.00 0.46 63 SER A O 10
ATOM 17675 N N . HIS A 1 64 ? 11.919 -1.914 4.472 1.00 0.34 64 HIS A N 10
ATOM 17676 C CA . HIS A 1 64 ? 11.090 -2.132 3.298 1.00 0.28 64 HIS A CA 10
ATOM 17677 C C . HIS A 1 64 ? 9.751 -2.714 3.719 1.00 0.22 64 HIS A C 10
ATOM 17678 O O . HIS A 1 64 ? 9.645 -3.318 4.785 1.00 0.25 64 HIS A O 10
ATOM 17693 N N . CYS A 1 65 ? 8.734 -2.544 2.891 1.00 0.20 65 CYS A N 10
ATOM 17694 C CA . CYS A 1 65 ? 7.468 -3.209 3.116 1.00 0.21 65 CYS A CA 10
ATOM 17695 C C . CYS A 1 65 ? 7.620 -4.712 2.830 1.00 0.22 65 CYS A C 10
ATOM 17696 O O . CYS A 1 65 ? 7.398 -5.177 1.714 1.00 0.30 65 CYS A O 10
ATOM 17704 N N . GLY A 1 66 ? 8.028 -5.471 3.841 1.00 0.19 66 GLY A N 10
ATOM 17705 C CA . GLY A 1 66 ? 8.206 -6.901 3.663 1.00 0.23 66 GLY A CA 10
ATOM 17706 C C . GLY A 1 66 ? 7.195 -7.704 4.448 1.00 0.19 66 GLY A C 10
ATOM 17707 O O . GLY A 1 66 ? 6.277 -8.280 3.868 1.00 0.19 66 GLY A O 10
ATOM 17711 N N . PRO A 1 67 ? 7.339 -7.760 5.784 1.00 0.18 67 PRO A N 10
ATOM 17712 C CA . PRO A 1 67 ? 6.369 -8.425 6.653 1.00 0.18 67 PRO A CA 10
ATOM 17713 C C . PRO A 1 67 ? 4.948 -7.914 6.429 1.00 0.15 67 PRO A C 10
ATOM 17714 O O . PRO A 1 67 ? 3.980 -8.631 6.659 1.00 0.16 67 PRO A O 10
ATOM 17725 N N . VAL A 1 68 ? 4.834 -6.673 5.962 1.00 0.12 68 VAL A N 10
ATOM 17726 C CA . VAL A 1 68 ? 3.533 -6.079 5.665 1.00 0.10 68 VAL A CA 10
ATOM 17727 C C . VAL A 1 68 ? 2.906 -6.764 4.466 1.00 0.10 68 VAL A C 10
ATOM 17728 O O . VAL A 1 68 ? 1.715 -7.062 4.457 1.00 0.10 68 VAL A O 10
ATOM 17741 N N . ALA A 1 69 ? 3.727 -6.999 3.454 1.00 0.12 69 ALA A N 10
ATOM 17742 C CA . ALA A 1 69 ? 3.283 -7.660 2.244 1.00 0.14 69 ALA A CA 10
ATOM 17743 C C . ALA A 1 69 ? 2.732 -9.031 2.580 1.00 0.14 69 ALA A C 10
ATOM 17744 O O . ALA A 1 69 ? 1.639 -9.396 2.155 1.00 0.14 69 ALA A O 10
ATOM 17751 N N . ASP A 1 70 ? 3.491 -9.771 3.375 1.00 0.17 70 ASP A N 10
ATOM 17752 C CA . ASP A 1 70 ? 3.076 -11.093 3.820 1.00 0.19 70 ASP A CA 10
ATOM 17753 C C . ASP A 1 70 ? 1.845 -10.993 4.714 1.00 0.18 70 ASP A C 10
ATOM 17754 O O . ASP A 1 70 ? 0.933 -11.804 4.609 1.00 0.20 70 ASP A O 10
ATOM 17763 N N . ALA A 1 71 ? 1.830 -9.986 5.584 1.00 0.18 71 ALA A N 10
ATOM 17764 C CA . ALA A 1 71 ? 0.685 -9.715 6.451 1.00 0.18 71 ALA A CA 10
ATOM 17765 C C . ALA A 1 71 ? -0.596 -9.595 5.639 1.00 0.18 71 ALA A C 10
ATOM 17766 O O . ALA A 1 71 ? -1.620 -10.200 5.962 1.00 0.23 71 ALA A O 10
ATOM 17773 N N . LEU A 1 72 ? -0.518 -8.812 4.576 1.00 0.14 72 LEU A N 10
ATOM 17774 C CA . LEU A 1 72 ? -1.645 -8.585 3.698 1.00 0.14 72 LEU A CA 10
ATOM 17775 C C . LEU A 1 72 ? -1.959 -9.834 2.892 1.00 0.17 72 LEU A C 10
ATOM 17776 O O . LEU A 1 72 ? -3.119 -10.206 2.736 1.00 0.20 72 LEU A O 10
ATOM 17792 N N . LYS A 1 73 ? -0.914 -10.485 2.404 1.00 0.17 73 LYS A N 10
ATOM 17793 C CA . LYS A 1 73 ? -1.050 -11.734 1.670 1.00 0.21 73 LYS A CA 10
ATOM 17794 C C . LYS A 1 73 ? -1.726 -12.806 2.523 1.00 0.23 73 LYS A C 10
ATOM 17795 O O . LYS A 1 73 ? -2.520 -13.601 2.022 1.00 0.25 73 LYS A O 10
ATOM 17814 N N . GLN A 1 74 ? -1.419 -12.806 3.815 1.00 0.23 74 GLN A N 10
ATOM 17815 C CA . GLN A 1 74 ? -2.015 -13.754 4.751 1.00 0.26 74 GLN A CA 10
ATOM 17816 C C . GLN A 1 74 ? -3.515 -13.538 4.887 1.00 0.28 74 GLN A C 10
ATOM 17817 O O . GLN A 1 74 ? -4.280 -14.493 5.006 1.00 0.37 74 GLN A O 10
ATOM 17831 N N . ARG A 1 75 ? -3.934 -12.280 4.864 1.00 0.25 75 ARG A N 10
ATOM 17832 C CA . ARG A 1 75 ? -5.336 -11.945 5.056 1.00 0.29 75 ARG A CA 10
ATOM 17833 C C . ARG A 1 75 ? -6.044 -11.732 3.724 1.00 0.27 75 ARG A C 10
ATOM 17834 O O . ARG A 1 75 ? -7.212 -11.343 3.692 1.00 0.32 75 ARG A O 10
ATOM 17855 N N . ALA A 1 76 ? -5.323 -11.988 2.632 1.00 0.24 76 ALA A N 10
ATOM 17856 C CA . ALA A 1 76 ? -5.845 -11.808 1.279 1.00 0.25 76 ALA A CA 10
ATOM 17857 C C . ALA A 1 76 ? -6.263 -10.360 1.031 1.00 0.22 76 ALA A C 10
ATOM 17858 O O . ALA A 1 76 ? -7.193 -10.092 0.264 1.00 0.28 76 ALA A O 10
ATOM 17865 N N . ILE A 1 77 ? -5.576 -9.430 1.683 1.00 0.15 77 ILE A N 10
ATOM 17866 C CA . ILE A 1 77 ? -5.849 -8.019 1.506 1.00 0.15 77 ILE A CA 10
ATOM 17867 C C . ILE A 1 77 ? -5.122 -7.510 0.272 1.00 0.15 77 ILE A C 10
ATOM 17868 O O . ILE A 1 77 ? -3.930 -7.763 0.099 1.00 0.15 77 ILE A O 10
ATOM 17884 N N . PRO A 1 78 ? -5.836 -6.809 -0.614 1.00 0.16 78 PRO A N 10
ATOM 17885 C CA . PRO A 1 78 ? -5.249 -6.259 -1.822 1.00 0.17 78 PRO A CA 10
ATOM 17886 C C . PRO A 1 78 ? -4.349 -5.079 -1.511 1.00 0.15 78 PRO A C 10
ATOM 17887 O O . PRO A 1 78 ? -4.630 -4.292 -0.608 1.00 0.17 78 PRO A O 10
ATOM 17898 N N . PHE A 1 79 ? -3.261 -4.971 -2.240 1.00 0.14 79 PHE A N 10
ATOM 17899 C CA . PHE A 1 79 ? -2.332 -3.878 -2.044 1.00 0.14 79 PHE A CA 10
ATOM 17900 C C . PHE A 1 79 ? -1.477 -3.681 -3.271 1.00 0.14 79 PHE A C 10
ATOM 17901 O O . PHE A 1 79 ? -1.313 -4.590 -4.085 1.00 0.15 79 PHE A O 10
ATOM 17918 N N . ILE A 1 80 ? -0.953 -2.484 -3.404 1.00 0.14 80 ILE A N 10
ATOM 17919 C CA . ILE A 1 80 ? -0.105 -2.146 -4.526 1.00 0.15 80 ILE A CA 10
ATOM 17920 C C . ILE A 1 80 ? 1.251 -1.696 -4.028 1.00 0.15 80 ILE A C 10
ATOM 17921 O O . ILE A 1 80 ? 1.339 -0.952 -3.055 1.00 0.16 80 ILE A O 10
ATOM 17937 N N . LEU A 1 81 ? 2.300 -2.129 -4.693 1.00 0.16 81 LEU A N 10
ATOM 17938 C CA . LEU A 1 81 ? 3.631 -1.687 -4.342 1.00 0.17 81 LEU A CA 10
ATOM 17939 C C . LEU A 1 81 ? 3.939 -0.416 -5.105 1.00 0.20 81 LEU A C 10
ATOM 17940 O O . LEU A 1 81 ? 4.117 -0.434 -6.318 1.00 0.21 81 LEU A O 10
ATOM 17956 N N . HIS A 1 82 ? 3.976 0.691 -4.398 1.00 0.21 82 HIS A N 10
ATOM 17957 C CA . HIS A 1 82 ? 4.247 1.969 -5.022 1.00 0.25 82 HIS A CA 10
ATOM 17958 C C . HIS A 1 82 ? 5.661 2.411 -4.679 1.00 0.31 82 HIS A C 10
ATOM 17959 O O . HIS A 1 82 ? 5.883 3.169 -3.741 1.00 0.60 82 HIS A O 10
ATOM 17974 N N . THR A 1 83 ? 6.600 1.930 -5.472 1.00 0.38 83 THR A N 10
ATOM 17975 C CA . THR A 1 83 ? 8.014 2.126 -5.218 1.00 0.47 83 THR A CA 10
ATOM 17976 C C . THR A 1 83 ? 8.727 2.549 -6.501 1.00 0.57 83 THR A C 10
ATOM 17977 O O . THR A 1 83 ? 8.205 2.366 -7.602 1.00 0.61 83 THR A O 10
ATOM 17988 N N . GLY A 1 84 ? 9.903 3.139 -6.349 1.00 0.73 84 GLY A N 10
ATOM 17989 C CA . GLY A 1 84 ? 10.755 3.404 -7.489 1.00 0.90 84 GLY A CA 10
ATOM 17990 C C . GLY A 1 84 ? 11.925 2.446 -7.512 1.00 0.77 84 GLY A C 10
ATOM 17991 O O . GLY A 1 84 ? 12.792 2.507 -8.384 1.00 0.94 84 GLY A O 10
ATOM 17995 N N . ASP A 1 85 ? 11.929 1.539 -6.544 1.00 0.56 85 ASP A N 10
ATOM 17996 C CA . ASP A 1 85 ? 13.014 0.585 -6.375 1.00 0.56 85 ASP A CA 10
ATOM 17997 C C . ASP A 1 85 ? 12.663 -0.748 -7.019 1.00 0.56 85 ASP A C 10
ATOM 17998 O O . ASP A 1 85 ? 12.780 -1.806 -6.394 1.00 0.84 85 ASP A O 10
ATOM 18007 N N . LEU A 1 86 ? 12.244 -0.687 -8.274 1.00 0.67 86 LEU A N 10
ATOM 18008 C CA . LEU A 1 86 ? 11.825 -1.873 -9.007 1.00 0.78 86 LEU A CA 10
ATOM 18009 C C . LEU A 1 86 ? 12.988 -2.835 -9.206 1.00 0.87 86 LEU A C 10
ATOM 18010 O O . LEU A 1 86 ? 12.830 -4.045 -9.074 1.00 1.04 86 LEU A O 10
ATOM 18026 N N . ASP A 1 87 ? 14.154 -2.296 -9.525 1.00 0.91 87 ASP A N 10
ATOM 18027 C CA . ASP A 1 87 ? 15.348 -3.114 -9.677 1.00 1.00 87 ASP A CA 10
ATOM 18028 C C . ASP A 1 87 ? 16.007 -3.364 -8.328 1.00 0.99 87 ASP A C 10
ATOM 18029 O O . ASP A 1 87 ? 16.457 -4.475 -8.047 1.00 1.07 87 ASP A O 10
ATOM 18038 N N . ARG A 1 88 ? 16.046 -2.327 -7.494 1.00 0.99 88 ARG A N 10
ATOM 18039 C CA . ARG A 1 88 ? 16.668 -2.416 -6.176 1.00 1.05 88 ARG A CA 10
ATOM 18040 C C . ARG A 1 88 ? 16.049 -3.532 -5.339 1.00 0.99 88 ARG A C 10
ATOM 18041 O O . ARG A 1 88 ? 16.753 -4.295 -4.678 1.00 1.14 88 ARG A O 10
ATOM 18062 N N . HIS A 1 89 ? 14.728 -3.626 -5.369 1.00 0.92 89 HIS A N 10
ATOM 18063 C CA . HIS A 1 89 ? 14.017 -4.610 -4.568 1.00 0.90 89 HIS A CA 10
ATOM 18064 C C . HIS A 1 89 ? 13.222 -5.560 -5.446 1.00 0.90 89 HIS A C 10
ATOM 18065 O O . HIS A 1 89 ? 12.172 -6.057 -5.037 1.00 0.85 89 HIS A O 10
ATOM 18080 N N . GLY A 1 90 ? 13.738 -5.825 -6.638 1.00 0.97 90 GLY A N 10
ATOM 18081 C CA . GLY A 1 90 ? 13.036 -6.672 -7.585 1.00 0.98 90 GLY A CA 10
ATOM 18082 C C . GLY A 1 90 ? 12.770 -8.061 -7.045 1.00 0.94 90 GLY A C 10
ATOM 18083 O O . GLY A 1 90 ? 11.685 -8.609 -7.243 1.00 0.91 90 GLY A O 10
ATOM 18087 N N . GLU A 1 91 ? 13.757 -8.620 -6.356 1.00 0.97 91 GLU A N 10
ATOM 18088 C CA . GLU A 1 91 ? 13.626 -9.941 -5.755 1.00 0.96 91 GLU A CA 10
ATOM 18089 C C . GLU A 1 91 ? 12.472 -9.965 -4.755 1.00 0.84 91 GLU A C 10
ATOM 18090 O O . GLU A 1 91 ? 11.636 -10.871 -4.768 1.00 0.91 91 GLU A O 10
ATOM 18102 N N . LEU A 1 92 ? 12.436 -8.952 -3.895 1.00 0.71 92 LEU A N 10
ATOM 18103 C CA . LEU A 1 92 ? 11.392 -8.828 -2.885 1.00 0.62 92 LEU A CA 10
ATOM 18104 C C . LEU A 1 92 ? 10.023 -8.731 -3.548 1.00 0.55 92 LEU A C 10
ATOM 18105 O O . LEU A 1 92 ? 9.077 -9.408 -3.151 1.00 0.52 92 LEU A O 10
ATOM 18121 N N . LEU A 1 93 ? 9.944 -7.898 -4.577 1.00 0.55 93 LEU A N 10
ATOM 18122 C CA . LEU A 1 93 ? 8.717 -7.689 -5.327 1.00 0.55 93 LEU A CA 10
ATOM 18123 C C . LEU A 1 93 ? 8.204 -8.996 -5.931 1.00 0.60 93 LEU A C 10
ATOM 18124 O O . LEU A 1 93 ? 7.000 -9.262 -5.930 1.00 0.58 93 LEU A O 10
ATOM 18140 N N . ARG A 1 94 ? 9.124 -9.816 -6.432 1.00 0.71 94 ARG A N 10
ATOM 18141 C CA . ARG A 1 94 ? 8.770 -11.107 -7.006 1.00 0.80 94 ARG A CA 10
ATOM 18142 C C . ARG A 1 94 ? 8.177 -12.039 -5.954 1.00 0.73 94 ARG A C 10
ATOM 18143 O O . ARG A 1 94 ? 7.303 -12.852 -6.255 1.00 0.77 94 ARG A O 10
ATOM 18164 N N . LYS A 1 95 ? 8.656 -11.918 -4.721 1.00 0.69 95 LYS A N 10
ATOM 18165 C CA . LYS A 1 95 ? 8.152 -12.739 -3.627 1.00 0.70 95 LYS A CA 10
ATOM 18166 C C . LYS A 1 95 ? 6.789 -12.250 -3.159 1.00 0.56 95 LYS A C 10
ATOM 18167 O O . LYS A 1 95 ? 5.940 -13.045 -2.757 1.00 0.63 95 LYS A O 10
ATOM 18186 N N . ILE A 1 96 ? 6.589 -10.944 -3.215 1.00 0.43 96 ILE A N 10
ATOM 18187 C CA . ILE A 1 96 ? 5.314 -10.348 -2.863 1.00 0.36 96 ILE A CA 10
ATOM 18188 C C . ILE A 1 96 ? 4.231 -10.797 -3.841 1.00 0.37 96 ILE A C 10
ATOM 18189 O O . ILE A 1 96 ? 3.192 -11.316 -3.428 1.00 0.45 96 ILE A O 10
ATOM 18205 N N . ASP A 1 97 ? 4.506 -10.614 -5.131 1.00 0.35 97 ASP A N 10
ATOM 18206 C CA . ASP A 1 97 ? 3.561 -10.949 -6.198 1.00 0.40 97 ASP A CA 10
ATOM 18207 C C . ASP A 1 97 ? 2.255 -10.183 -6.024 1.00 0.39 97 ASP A C 10
ATOM 18208 O O . ASP A 1 97 ? 1.243 -10.729 -5.584 1.00 0.51 97 ASP A O 10
ATOM 18217 N N . ALA A 1 98 ? 2.296 -8.909 -6.366 1.00 0.29 98 ALA A N 10
ATOM 18218 C CA . ALA A 1 98 ? 1.142 -8.033 -6.266 1.00 0.27 98 ALA A CA 10
ATOM 18219 C C . ALA A 1 98 ? 1.331 -6.858 -7.211 1.00 0.23 98 ALA A C 10
ATOM 18220 O O . ALA A 1 98 ? 2.450 -6.612 -7.664 1.00 0.24 98 ALA A O 10
ATOM 18227 N N . PRO A 1 99 ? 0.253 -6.133 -7.545 1.00 0.22 99 PRO A N 10
ATOM 18228 C CA . PRO A 1 99 ? 0.325 -4.996 -8.466 1.00 0.20 99 PRO A CA 10
ATOM 18229 C C . PRO A 1 99 ? 1.307 -3.932 -7.999 1.00 0.20 99 PRO A C 10
ATOM 18230 O O . PRO A 1 99 ? 1.358 -3.586 -6.820 1.00 0.20 99 PRO A O 10
ATOM 18241 N N . VAL A 1 100 ? 2.095 -3.436 -8.932 1.00 0.23 100 VAL A N 10
ATOM 18242 C CA . VAL A 1 100 ? 3.114 -2.447 -8.639 1.00 0.25 100 VAL A CA 10
ATOM 18243 C C . VAL A 1 100 ? 2.850 -1.153 -9.408 1.00 0.28 100 VAL A C 10
ATOM 18244 O O . VAL A 1 100 ? 2.575 -1.175 -10.606 1.00 0.37 100 VAL A O 10
ATOM 18257 N N . MET A 1 101 ? 2.926 -0.033 -8.704 1.00 0.25 101 MET A N 10
ATOM 18258 C CA . MET A 1 101 ? 2.837 1.283 -9.322 1.00 0.28 101 MET A CA 10
ATOM 18259 C C . MET A 1 101 ? 4.179 1.981 -9.188 1.00 0.30 101 MET A C 10
ATOM 18260 O O . MET A 1 101 ? 4.552 2.424 -8.098 1.00 0.35 101 MET A O 10
ATOM 18274 N N . ALA A 1 102 ? 4.906 2.054 -10.288 1.00 0.37 102 ALA A N 10
ATOM 18275 C CA . ALA A 1 102 ? 6.249 2.611 -10.291 1.00 0.42 102 ALA A CA 10
ATOM 18276 C C . ALA A 1 102 ? 6.238 4.094 -9.948 1.00 0.39 102 ALA A C 10
ATOM 18277 O O . ALA A 1 102 ? 5.296 4.812 -10.283 1.00 0.38 102 ALA A O 10
ATOM 18284 N N . LYS A 1 103 ? 7.279 4.542 -9.264 1.00 0.45 103 LYS A N 10
ATOM 18285 C CA . LYS A 1 103 ? 7.457 5.959 -8.985 1.00 0.48 103 LYS A CA 10
ATOM 18286 C C . LYS A 1 103 ? 8.281 6.596 -10.097 1.00 0.58 103 LYS A C 10
ATOM 18287 O O . LYS A 1 103 ? 9.218 5.981 -10.606 1.00 0.67 103 LYS A O 10
ATOM 18306 N N . PRO A 1 104 ? 7.945 7.830 -10.496 1.00 0.60 104 PRO A N 10
ATOM 18307 C CA . PRO A 1 104 ? 6.862 8.607 -9.889 1.00 0.52 104 PRO A CA 10
ATOM 18308 C C . PRO A 1 104 ? 5.470 8.137 -10.310 1.00 0.44 104 PRO A C 10
ATOM 18309 O O . PRO A 1 104 ? 5.297 7.527 -11.366 1.00 0.52 104 PRO A O 10
ATOM 18320 N N . ALA A 1 105 ? 4.486 8.435 -9.475 1.00 0.35 105 ALA A N 10
ATOM 18321 C CA . ALA A 1 105 ? 3.103 8.086 -9.751 1.00 0.30 105 ALA A CA 10
ATOM 18322 C C . ALA A 1 105 ? 2.177 9.061 -9.057 1.00 0.27 105 ALA A C 10
ATOM 18323 O O . ALA A 1 105 ? 2.383 9.389 -7.885 1.00 0.30 105 ALA A O 10
ATOM 18330 N N . ASP A 1 106 ? 1.164 9.523 -9.769 1.00 0.26 106 ASP A N 10
ATOM 18331 C CA . ASP A 1 106 ? 0.150 10.361 -9.156 1.00 0.24 106 ASP A CA 10
ATOM 18332 C C . ASP A 1 106 ? -0.676 9.492 -8.234 1.00 0.18 106 ASP A C 10
ATOM 18333 O O . ASP A 1 106 ? -1.132 8.414 -8.622 1.00 0.17 106 ASP A O 10
ATOM 18342 N N . THR A 1 107 ? -0.851 9.953 -7.016 1.00 0.17 107 THR A N 10
ATOM 18343 C CA . THR A 1 107 ? -1.453 9.147 -5.978 1.00 0.15 107 THR A CA 10
ATOM 18344 C C . THR A 1 107 ? -2.909 8.805 -6.268 1.00 0.14 107 THR A C 10
ATOM 18345 O O . THR A 1 107 ? -3.439 7.857 -5.696 1.00 0.14 107 THR A O 10
ATOM 18356 N N . SER A 1 108 ? -3.550 9.544 -7.168 1.00 0.17 108 SER A N 10
ATOM 18357 C CA . SER A 1 108 ? -4.919 9.227 -7.542 1.00 0.18 108 SER A CA 10
ATOM 18358 C C . SER A 1 108 ? -4.942 7.945 -8.372 1.00 0.17 108 SER A C 10
ATOM 18359 O O . SER A 1 108 ? -5.817 7.101 -8.198 1.00 0.20 108 SER A O 10
ATOM 18367 N N . ASP A 1 109 ? -3.946 7.790 -9.246 1.00 0.17 109 ASP A N 10
ATOM 18368 C CA . ASP A 1 109 ? -3.798 6.571 -10.040 1.00 0.17 109 ASP A CA 10
ATOM 18369 C C . ASP A 1 109 ? -3.568 5.394 -9.122 1.00 0.15 109 ASP A C 10
ATOM 18370 O O . ASP A 1 109 ? -4.204 4.347 -9.249 1.00 0.19 109 ASP A O 10
ATOM 18379 N N . VAL A 1 110 ? -2.665 5.594 -8.178 1.00 0.12 110 VAL A N 10
ATOM 18380 C CA . VAL A 1 110 ? -2.320 4.570 -7.211 1.00 0.11 110 VAL A CA 10
ATOM 18381 C C . VAL A 1 110 ? -3.542 4.197 -6.371 1.00 0.11 110 VAL A C 10
ATOM 18382 O O . VAL A 1 110 ? -3.829 3.019 -6.161 1.00 0.13 110 VAL A O 10
ATOM 18395 N N . ALA A 1 111 ? -4.261 5.220 -5.915 1.00 0.11 111 ALA A N 10
ATOM 18396 C CA . ALA A 1 111 ? -5.441 5.035 -5.080 1.00 0.11 111 ALA A CA 10
ATOM 18397 C C . ALA A 1 111 ? -6.531 4.272 -5.816 1.00 0.11 111 ALA A C 10
ATOM 18398 O O . ALA A 1 111 ? -7.071 3.293 -5.303 1.00 0.10 111 ALA A O 10
ATOM 18405 N N . LYS A 1 112 ? -6.839 4.722 -7.023 1.00 0.12 112 LYS A N 10
ATOM 18406 C CA . LYS A 1 112 ? -7.895 4.119 -7.825 1.00 0.13 112 LYS A CA 10
ATOM 18407 C C . LYS A 1 112 ? -7.611 2.647 -8.100 1.00 0.15 112 LYS A C 10
ATOM 18408 O O . LYS A 1 112 ? -8.502 1.809 -7.983 1.00 0.23 112 LYS A O 10
ATOM 18427 N N . ARG A 1 113 ? -6.364 2.333 -8.438 1.00 0.14 113 ARG A N 10
ATOM 18428 C CA . ARG A 1 113 ? -5.979 0.957 -8.728 1.00 0.18 113 ARG A CA 10
ATOM 18429 C C . ARG A 1 113 ? -6.030 0.091 -7.474 1.00 0.16 113 ARG A C 10
ATOM 18430 O O . ARG A 1 113 ? -6.316 -1.104 -7.541 1.00 0.25 113 ARG A O 10
ATOM 18451 N N . ALA A 1 114 ? -5.752 0.697 -6.329 1.00 0.12 114 ALA A N 10
ATOM 18452 C CA . ALA A 1 114 ? -5.779 -0.022 -5.066 1.00 0.10 114 ALA A CA 10
ATOM 18453 C C . ALA A 1 114 ? -7.217 -0.282 -4.631 1.00 0.12 114 ALA A C 10
ATOM 18454 O O . ALA A 1 114 ? -7.581 -1.409 -4.292 1.00 0.14 114 ALA A O 10
ATOM 18461 N N . LEU A 1 115 ? -8.037 0.759 -4.670 1.00 0.12 115 LEU A N 10
ATOM 18462 C CA . LEU A 1 115 ? -9.419 0.666 -4.227 1.00 0.16 115 LEU A CA 10
ATOM 18463 C C . LEU A 1 115 ? -10.257 -0.244 -5.118 1.00 0.22 115 LEU A C 10
ATOM 18464 O O . LEU A 1 115 ? -11.175 -0.905 -4.636 1.00 0.27 115 LEU A O 10
ATOM 18480 N N . GLU A 1 116 ? -9.943 -0.298 -6.408 1.00 0.23 116 GLU A N 10
ATOM 18481 C CA . GLU A 1 116 ? -10.696 -1.153 -7.321 1.00 0.32 116 GLU A CA 10
ATOM 18482 C C . GLU A 1 116 ? -10.412 -2.625 -7.049 1.00 0.27 116 GLU A C 10
ATOM 18483 O O . GLU A 1 116 ? -11.205 -3.492 -7.404 1.00 0.31 116 GLU A O 10
ATOM 18495 N N . MET A 1 117 ? -9.278 -2.906 -6.424 1.00 0.26 117 MET A N 10
ATOM 18496 C CA . MET A 1 117 ? -8.966 -4.259 -6.001 1.00 0.27 117 MET A CA 10
ATOM 18497 C C . MET A 1 117 ? -9.735 -4.616 -4.733 1.00 0.31 117 MET A C 10
ATOM 18498 O O . MET A 1 117 ? -9.844 -5.784 -4.370 1.00 0.43 117 MET A O 10
ATOM 18512 N N . CYS A 1 118 ? -10.256 -3.598 -4.059 1.00 0.37 118 CYS A N 10
ATOM 18513 C CA . CYS A 1 118 ? -11.102 -3.799 -2.891 1.00 0.46 118 CYS A CA 10
ATOM 18514 C C . CYS A 1 118 ? -12.561 -3.886 -3.324 1.00 0.75 118 CYS A C 10
ATOM 18515 O O . CYS A 1 118 ? -13.323 -4.727 -2.841 1.00 1.45 118 CYS A O 10
ATOM 18523 N N . GLY A 1 119 ? -12.941 -3.006 -4.237 1.00 0.87 119 GLY A N 10
ATOM 18524 C CA . GLY A 1 119 ? -14.275 -3.029 -4.789 1.00 1.41 119 GLY A CA 10
ATOM 18525 C C . GLY A 1 119 ? -14.248 -2.926 -6.296 1.00 1.90 119 GLY A C 10
ATOM 18526 O O . GLY A 1 119 ? -13.925 -3.896 -6.981 1.00 2.57 119 GLY A O 10
ATOM 18530 N N . GLY A 1 120 ? -14.593 -1.756 -6.814 1.00 2.38 120 GLY A N 10
ATOM 18531 C CA . GLY A 1 120 ? -14.508 -1.517 -8.242 1.00 3.39 120 GLY A CA 10
ATOM 18532 C C . GLY A 1 120 ? -15.701 -2.055 -9.006 1.00 3.79 120 GLY A C 10
ATOM 18533 O O . GLY A 1 120 ? -16.057 -1.519 -10.057 1.00 4.48 120 GLY A O 10
ATOM 18537 N N . ASP A 1 121 ? -16.306 -3.125 -8.482 1.00 3.85 121 ASP A N 10
ATOM 18538 C CA . ASP A 1 121 ? -17.464 -3.767 -9.111 1.00 4.66 121 ASP A CA 10
ATOM 18539 C C . ASP A 1 121 ? -17.042 -4.449 -10.414 1.00 5.12 121 ASP A C 10
ATOM 18540 O O . ASP A 1 121 ? -17.869 -4.811 -11.248 1.00 5.58 121 ASP A O 10
ATOM 18549 N N . LYS A 1 122 ? -15.740 -4.653 -10.562 1.00 5.40 122 LYS A N 10
ATOM 18550 C CA . LYS A 1 122 ? -15.184 -5.226 -11.780 1.00 6.18 122 LYS A CA 10
ATOM 18551 C C . LYS A 1 122 ? -13.745 -5.677 -11.556 1.00 6.52 122 LYS A C 10
ATOM 18552 O O . LYS A 1 122 ? -12.955 -4.969 -10.937 1.00 6.59 122 LYS A O 10
ATOM 18571 N N . GLU A 1 123 ? -13.423 -6.867 -12.048 1.00 7.08 123 GLU A N 10
ATOM 18572 C CA . GLU A 1 123 ? -12.061 -7.382 -11.998 1.00 7.75 123 GLU A CA 10
ATOM 18573 C C . GLU A 1 123 ? -11.416 -7.287 -13.376 1.00 8.49 123 GLU A C 10
ATOM 18574 O O . GLU A 1 123 ? -12.057 -7.579 -14.385 1.00 8.95 123 GLU A O 10
ATOM 18586 N N . PRO A 1 124 ? -10.147 -6.861 -13.441 1.00 8.86 124 PRO A N 10
ATOM 18587 C CA . PRO A 1 124 ? -9.422 -6.751 -14.706 1.00 9.78 124 PRO A CA 10
ATOM 18588 C C . PRO A 1 124 ? -9.007 -8.116 -15.252 1.00 10.68 124 PRO A C 10
ATOM 18589 O O . PRO A 1 124 ? -8.427 -8.936 -14.533 1.00 11.17 124 PRO A O 10
ATOM 18600 N N . ALA A 1 125 ? -9.313 -8.360 -16.515 1.00 11.05 125 ALA A N 10
ATOM 18601 C CA . ALA A 1 125 ? -8.964 -9.616 -17.157 1.00 12.03 125 ALA A CA 10
ATOM 18602 C C . ALA A 1 125 ? -8.705 -9.402 -18.641 1.00 12.82 125 ALA A C 10
ATOM 18603 O O . ALA A 1 125 ? -7.532 -9.197 -19.018 1.00 13.28 125 ALA A O 10
ATOM 18611 N N . GLY A 1 1 ? -25.256 -4.263 4.175 1.00 8.80 1 GLY A N 11
ATOM 18612 C CA . GLY A 1 1 ? -24.733 -2.879 4.223 1.00 7.95 1 GLY A CA 11
ATOM 18613 C C . GLY A 1 1 ? -23.451 -2.789 5.019 1.00 6.99 1 GLY A C 11
ATOM 18614 O O . GLY A 1 1 ? -22.483 -3.489 4.716 1.00 6.86 1 GLY A O 11
ATOM 18620 N N . ALA A 1 2 ? -23.455 -1.935 6.044 1.00 6.60 2 ALA A N 11
ATOM 18621 C CA . ALA A 1 2 ? -22.292 -1.727 6.908 1.00 5.99 2 ALA A CA 11
ATOM 18622 C C . ALA A 1 2 ? -21.103 -1.189 6.118 1.00 5.01 2 ALA A C 11
ATOM 18623 O O . ALA A 1 2 ? -19.950 -1.506 6.412 1.00 5.16 2 ALA A O 11
ATOM 18630 N N . MET A 1 3 ? -21.390 -0.374 5.115 1.00 4.41 3 MET A N 11
ATOM 18631 C CA . MET A 1 3 ? -20.344 0.235 4.309 1.00 3.85 3 MET A CA 11
ATOM 18632 C C . MET A 1 3 ? -20.019 1.619 4.841 1.00 2.56 3 MET A C 11
ATOM 18633 O O . MET A 1 3 ? -20.919 2.397 5.166 1.00 2.73 3 MET A O 11
ATOM 18647 N N . GLY A 1 4 ? -18.736 1.916 4.946 1.00 1.85 4 GLY A N 11
ATOM 18648 C CA . GLY A 1 4 ? -18.312 3.205 5.444 1.00 1.07 4 GLY A CA 11
ATOM 18649 C C . GLY A 1 4 ? -16.870 3.495 5.108 1.00 0.99 4 GLY A C 11
ATOM 18650 O O . GLY A 1 4 ? -16.041 3.648 6.009 1.00 1.65 4 GLY A O 11
ATOM 18654 N N . MET A 1 5 ? -16.581 3.567 3.807 1.00 0.57 5 MET A N 11
ATOM 18655 C CA . MET A 1 5 ? -15.248 3.848 3.295 1.00 0.43 5 MET A CA 11
ATOM 18656 C C . MET A 1 5 ? -14.261 2.709 3.567 1.00 0.33 5 MET A C 11
ATOM 18657 O O . MET A 1 5 ? -14.172 2.193 4.683 1.00 0.40 5 MET A O 11
ATOM 18671 N N . PRO A 1 6 ? -13.515 2.291 2.531 1.00 0.22 6 PRO A N 11
ATOM 18672 C CA . PRO A 1 6 ? -12.481 1.263 2.659 1.00 0.17 6 PRO A CA 11
ATOM 18673 C C . PRO A 1 6 ? -11.346 1.705 3.572 1.00 0.16 6 PRO A C 11
ATOM 18674 O O . PRO A 1 6 ? -10.911 2.858 3.526 1.00 0.21 6 PRO A O 11
ATOM 18685 N N . LYS A 1 7 ? -10.880 0.790 4.401 1.00 0.14 7 LYS A N 11
ATOM 18686 C CA . LYS A 1 7 ? -9.787 1.069 5.313 1.00 0.15 7 LYS A CA 11
ATOM 18687 C C . LYS A 1 7 ? -8.457 0.808 4.609 1.00 0.13 7 LYS A C 11
ATOM 18688 O O . LYS A 1 7 ? -8.066 -0.338 4.399 1.00 0.15 7 LYS A O 11
ATOM 18707 N N . VAL A 1 8 ? -7.781 1.878 4.240 1.00 0.12 8 VAL A N 11
ATOM 18708 C CA . VAL A 1 8 ? -6.566 1.791 3.451 1.00 0.12 8 VAL A CA 11
ATOM 18709 C C . VAL A 1 8 ? -5.334 1.928 4.333 1.00 0.12 8 VAL A C 11
ATOM 18710 O O . VAL A 1 8 ? -5.284 2.786 5.212 1.00 0.20 8 VAL A O 11
ATOM 18723 N N . LEU A 1 9 ? -4.355 1.072 4.104 1.00 0.09 9 LEU A N 11
ATOM 18724 C CA . LEU A 1 9 ? -3.106 1.123 4.839 1.00 0.09 9 LEU A CA 11
ATOM 18725 C C . LEU A 1 9 ? -1.965 1.575 3.933 1.00 0.10 9 LEU A C 11
ATOM 18726 O O . LEU A 1 9 ? -1.572 0.864 3.007 1.00 0.12 9 LEU A O 11
ATOM 18742 N N . VAL A 1 10 ? -1.446 2.762 4.194 1.00 0.10 10 VAL A N 11
ATOM 18743 C CA . VAL A 1 10 ? -0.337 3.296 3.420 1.00 0.10 10 VAL A CA 11
ATOM 18744 C C . VAL A 1 10 ? 1.001 2.985 4.076 1.00 0.10 10 VAL A C 11
ATOM 18745 O O . VAL A 1 10 ? 1.242 3.336 5.229 1.00 0.12 10 VAL A O 11
ATOM 18758 N N . LEU A 1 11 ? 1.851 2.312 3.325 1.00 0.11 11 LEU A N 11
ATOM 18759 C CA . LEU A 1 11 ? 3.228 2.072 3.719 1.00 0.11 11 LEU A CA 11
ATOM 18760 C C . LEU A 1 11 ? 4.121 3.031 2.964 1.00 0.12 11 LEU A C 11
ATOM 18761 O O . LEU A 1 11 ? 4.420 2.819 1.792 1.00 0.17 11 LEU A O 11
ATOM 18777 N N . GLU A 1 12 ? 4.535 4.080 3.638 1.00 0.14 12 GLU A N 11
ATOM 18778 C CA . GLU A 1 12 ? 5.276 5.150 2.996 1.00 0.16 12 GLU A CA 11
ATOM 18779 C C . GLU A 1 12 ? 6.055 5.938 4.036 1.00 0.21 12 GLU A C 11
ATOM 18780 O O . GLU A 1 12 ? 5.477 6.494 4.971 1.00 0.37 12 GLU A O 11
ATOM 18792 N N . ASP A 1 13 ? 7.370 5.966 3.887 1.00 0.22 13 ASP A N 11
ATOM 18793 C CA . ASP A 1 13 ? 8.217 6.693 4.817 1.00 0.27 13 ASP A CA 11
ATOM 18794 C C . ASP A 1 13 ? 8.377 8.141 4.367 1.00 0.28 13 ASP A C 11
ATOM 18795 O O . ASP A 1 13 ? 8.772 9.001 5.155 1.00 0.42 13 ASP A O 11
ATOM 18804 N N . GLU A 1 14 ? 8.054 8.412 3.102 1.00 0.23 14 GLU A N 11
ATOM 18805 C CA . GLU A 1 14 ? 8.041 9.779 2.592 1.00 0.25 14 GLU A CA 11
ATOM 18806 C C . GLU A 1 14 ? 6.714 10.442 2.951 1.00 0.22 14 GLU A C 11
ATOM 18807 O O . GLU A 1 14 ? 5.693 10.183 2.314 1.00 0.22 14 GLU A O 11
ATOM 18819 N N . PRO A 1 15 ? 6.708 11.317 3.971 1.00 0.23 15 PRO A N 11
ATOM 18820 C CA . PRO A 1 15 ? 5.475 11.920 4.490 1.00 0.22 15 PRO A CA 11
ATOM 18821 C C . PRO A 1 15 ? 4.700 12.693 3.435 1.00 0.19 15 PRO A C 11
ATOM 18822 O O . PRO A 1 15 ? 3.479 12.779 3.503 1.00 0.19 15 PRO A O 11
ATOM 18833 N N . LEU A 1 16 ? 5.403 13.237 2.451 1.00 0.21 16 LEU A N 11
ATOM 18834 C CA . LEU A 1 16 ? 4.749 13.991 1.395 1.00 0.21 16 LEU A CA 11
ATOM 18835 C C . LEU A 1 16 ? 3.884 13.055 0.555 1.00 0.18 16 LEU A C 11
ATOM 18836 O O . LEU A 1 16 ? 2.699 13.303 0.352 1.00 0.20 16 LEU A O 11
ATOM 18852 N N . ILE A 1 17 ? 4.485 11.964 0.103 1.00 0.18 17 ILE A N 11
ATOM 18853 C CA . ILE A 1 17 ? 3.780 10.947 -0.666 1.00 0.18 17 ILE A CA 11
ATOM 18854 C C . ILE A 1 17 ? 2.702 10.294 0.190 1.00 0.17 17 ILE A C 11
ATOM 18855 O O . ILE A 1 17 ? 1.578 10.084 -0.264 1.00 0.19 17 ILE A O 11
ATOM 18871 N N . ALA A 1 18 ? 3.055 9.991 1.431 1.00 0.16 18 ALA A N 11
ATOM 18872 C CA . ALA A 1 18 ? 2.124 9.374 2.370 1.00 0.17 18 ALA A CA 11
ATOM 18873 C C . ALA A 1 18 ? 0.884 10.238 2.543 1.00 0.19 18 ALA A C 11
ATOM 18874 O O . ALA A 1 18 ? -0.244 9.751 2.475 1.00 0.21 18 ALA A O 11
ATOM 18881 N N . MET A 1 19 ? 1.111 11.527 2.754 1.00 0.19 19 MET A N 11
ATOM 18882 C CA . MET A 1 19 ? 0.049 12.495 2.898 1.00 0.22 19 MET A CA 11
ATOM 18883 C C . MET A 1 19 ? -0.755 12.616 1.607 1.00 0.19 19 MET A C 11
ATOM 18884 O O . MET A 1 19 ? -1.981 12.731 1.632 1.00 0.20 19 MET A O 11
ATOM 18898 N N . ASN A 1 20 ? -0.056 12.574 0.482 1.00 0.17 20 ASN A N 11
ATOM 18899 C CA . ASN A 1 20 ? -0.678 12.683 -0.819 1.00 0.17 20 ASN A CA 11
ATOM 18900 C C . ASN A 1 20 ? -1.567 11.483 -1.106 1.00 0.15 20 ASN A C 11
ATOM 18901 O O . ASN A 1 20 ? -2.704 11.641 -1.545 1.00 0.17 20 ASN A O 11
ATOM 18912 N N . LEU A 1 21 ? -1.047 10.287 -0.853 1.00 0.14 21 LEU A N 11
ATOM 18913 C CA . LEU A 1 21 ? -1.827 9.071 -0.984 1.00 0.13 21 LEU A CA 11
ATOM 18914 C C . LEU A 1 21 ? -3.022 9.117 -0.051 1.00 0.13 21 LEU A C 11
ATOM 18915 O O . LEU A 1 21 ? -4.142 8.810 -0.450 1.00 0.13 21 LEU A O 11
ATOM 18931 N N . GLN A 1 22 ? -2.770 9.530 1.183 1.00 0.14 22 GLN A N 11
ATOM 18932 C CA . GLN A 1 22 ? -3.814 9.657 2.185 1.00 0.15 22 GLN A CA 11
ATOM 18933 C C . GLN A 1 22 ? -4.970 10.497 1.650 1.00 0.15 22 GLN A C 11
ATOM 18934 O O . GLN A 1 22 ? -6.125 10.075 1.688 1.00 0.16 22 GLN A O 11
ATOM 18948 N N . TYR A 1 23 ? -4.647 11.666 1.112 1.00 0.16 23 TYR A N 11
ATOM 18949 C CA . TYR A 1 23 ? -5.656 12.555 0.563 1.00 0.17 23 TYR A CA 11
ATOM 18950 C C . TYR A 1 23 ? -6.278 11.980 -0.705 1.00 0.14 23 TYR A C 11
ATOM 18951 O O . TYR A 1 23 ? -7.449 12.225 -0.995 1.00 0.17 23 TYR A O 11
ATOM 18969 N N . ALA A 1 24 ? -5.493 11.218 -1.455 1.00 0.12 24 ALA A N 11
ATOM 18970 C CA . ALA A 1 24 ? -5.961 10.630 -2.705 1.00 0.12 24 ALA A CA 11
ATOM 18971 C C . ALA A 1 24 ? -7.008 9.556 -2.440 1.00 0.10 24 ALA A C 11
ATOM 18972 O O . ALA A 1 24 ? -8.031 9.488 -3.125 1.00 0.13 24 ALA A O 11
ATOM 18979 N N . PHE A 1 25 ? -6.752 8.725 -1.440 1.00 0.09 25 PHE A N 11
ATOM 18980 C CA . PHE A 1 25 ? -7.685 7.678 -1.062 1.00 0.09 25 PHE A CA 11
ATOM 18981 C C . PHE A 1 25 ? -8.941 8.270 -0.437 1.00 0.10 25 PHE A C 11
ATOM 18982 O O . PHE A 1 25 ? -10.056 7.847 -0.746 1.00 0.12 25 PHE A O 11
ATOM 18999 N N . GLU A 1 26 ? -8.764 9.263 0.429 1.00 0.10 26 GLU A N 11
ATOM 19000 C CA . GLU A 1 26 ? -9.901 9.946 1.034 1.00 0.12 26 GLU A CA 11
ATOM 19001 C C . GLU A 1 26 ? -10.732 10.638 -0.039 1.00 0.12 26 GLU A C 11
ATOM 19002 O O . GLU A 1 26 ? -11.952 10.747 0.080 1.00 0.17 26 GLU A O 11
ATOM 19014 N N . ASP A 1 27 ? -10.063 11.090 -1.093 1.00 0.12 27 ASP A N 11
ATOM 19015 C CA . ASP A 1 27 ? -10.734 11.713 -2.226 1.00 0.15 27 ASP A CA 11
ATOM 19016 C C . ASP A 1 27 ? -11.604 10.702 -2.963 1.00 0.15 27 ASP A C 11
ATOM 19017 O O . ASP A 1 27 ? -12.683 11.032 -3.456 1.00 0.19 27 ASP A O 11
ATOM 19026 N N . GLU A 1 28 ? -11.139 9.462 -3.017 1.00 0.15 28 GLU A N 11
ATOM 19027 C CA . GLU A 1 28 ? -11.899 8.386 -3.640 1.00 0.18 28 GLU A CA 11
ATOM 19028 C C . GLU A 1 28 ? -12.906 7.800 -2.656 1.00 0.20 28 GLU A C 11
ATOM 19029 O O . GLU A 1 28 ? -13.565 6.797 -2.945 1.00 0.34 28 GLU A O 11
ATOM 19041 N N . GLY A 1 29 ? -13.014 8.432 -1.495 1.00 0.21 29 GLY A N 11
ATOM 19042 C CA . GLY A 1 29 ? -13.969 8.004 -0.497 1.00 0.24 29 GLY A CA 11
ATOM 19043 C C . GLY A 1 29 ? -13.470 6.830 0.315 1.00 0.22 29 GLY A C 11
ATOM 19044 O O . GLY A 1 29 ? -14.106 5.778 0.345 1.00 0.29 29 GLY A O 11
ATOM 19048 N N . ALA A 1 30 ? -12.322 6.999 0.958 1.00 0.17 30 ALA A N 11
ATOM 19049 C CA . ALA A 1 30 ? -11.777 5.963 1.821 1.00 0.16 30 ALA A CA 11
ATOM 19050 C C . ALA A 1 30 ? -11.161 6.566 3.079 1.00 0.15 30 ALA A C 11
ATOM 19051 O O . ALA A 1 30 ? -11.019 7.785 3.188 1.00 0.23 30 ALA A O 11
ATOM 19058 N N . GLU A 1 31 ? -10.809 5.706 4.028 1.00 0.15 31 GLU A N 11
ATOM 19059 C CA . GLU A 1 31 ? -10.161 6.135 5.261 1.00 0.15 31 GLU A CA 11
ATOM 19060 C C . GLU A 1 31 ? -8.760 5.543 5.322 1.00 0.16 31 GLU A C 11
ATOM 19061 O O . GLU A 1 31 ? -8.578 4.353 5.091 1.00 0.30 31 GLU A O 11
ATOM 19073 N N . VAL A 1 32 ? -7.777 6.369 5.641 1.00 0.13 32 VAL A N 11
ATOM 19074 C CA . VAL A 1 32 ? -6.381 5.990 5.455 1.00 0.12 32 VAL A CA 11
ATOM 19075 C C . VAL A 1 32 ? -5.605 5.929 6.770 1.00 0.12 32 VAL A C 11
ATOM 19076 O O . VAL A 1 32 ? -5.745 6.799 7.631 1.00 0.18 32 VAL A O 11
ATOM 19089 N N . VAL A 1 33 ? -4.789 4.891 6.908 1.00 0.11 33 VAL A N 11
ATOM 19090 C CA . VAL A 1 33 ? -3.822 4.796 7.990 1.00 0.13 33 VAL A CA 11
ATOM 19091 C C . VAL A 1 33 ? -2.425 4.929 7.401 1.00 0.13 33 VAL A C 11
ATOM 19092 O O . VAL A 1 33 ? -2.133 4.329 6.367 1.00 0.22 33 VAL A O 11
ATOM 19105 N N . VAL A 1 34 ? -1.568 5.712 8.032 1.00 0.13 34 VAL A N 11
ATOM 19106 C CA . VAL A 1 34 ? -0.211 5.887 7.536 1.00 0.14 34 VAL A CA 11
ATOM 19107 C C . VAL A 1 34 ? 0.785 5.137 8.412 1.00 0.13 34 VAL A C 11
ATOM 19108 O O . VAL A 1 34 ? 0.771 5.264 9.639 1.00 0.17 34 VAL A O 11
ATOM 19121 N N . ALA A 1 35 ? 1.624 4.333 7.777 1.00 0.13 35 ALA A N 11
ATOM 19122 C CA . ALA A 1 35 ? 2.677 3.618 8.472 1.00 0.13 35 ALA A CA 11
ATOM 19123 C C . ALA A 1 35 ? 3.989 3.732 7.709 1.00 0.14 35 ALA A C 11
ATOM 19124 O O . ALA A 1 35 ? 4.023 3.577 6.488 1.00 0.16 35 ALA A O 11
ATOM 19131 N N . ALA A 1 36 ? 5.064 4.012 8.427 1.00 0.17 36 ALA A N 11
ATOM 19132 C CA . ALA A 1 36 ? 6.380 4.125 7.812 1.00 0.20 36 ALA A CA 11
ATOM 19133 C C . ALA A 1 36 ? 7.210 2.880 8.082 1.00 0.19 36 ALA A C 11
ATOM 19134 O O . ALA A 1 36 ? 8.313 2.726 7.561 1.00 0.24 36 ALA A O 11
ATOM 19141 N N . THR A 1 37 ? 6.676 1.999 8.911 1.00 0.19 37 THR A N 11
ATOM 19142 C CA . THR A 1 37 ? 7.376 0.785 9.285 1.00 0.19 37 THR A CA 11
ATOM 19143 C C . THR A 1 37 ? 6.456 -0.413 9.159 1.00 0.19 37 THR A C 11
ATOM 19144 O O . THR A 1 37 ? 5.234 -0.255 9.086 1.00 0.22 37 THR A O 11
ATOM 19155 N N . CYS A 1 38 ? 7.029 -1.603 9.147 1.00 0.20 38 CYS A N 11
ATOM 19156 C CA . CYS A 1 38 ? 6.228 -2.811 9.109 1.00 0.21 38 CYS A CA 11
ATOM 19157 C C . CYS A 1 38 ? 5.476 -2.983 10.422 1.00 0.17 38 CYS A C 11
ATOM 19158 O O . CYS A 1 38 ? 4.349 -3.474 10.439 1.00 0.20 38 CYS A O 11
ATOM 19166 N N . GLU A 1 39 ? 6.089 -2.544 11.517 1.00 0.19 39 GLU A N 11
ATOM 19167 C CA . GLU A 1 39 ? 5.458 -2.635 12.826 1.00 0.21 39 GLU A CA 11
ATOM 19168 C C . GLU A 1 39 ? 4.247 -1.710 12.920 1.00 0.18 39 GLU A C 11
ATOM 19169 O O . GLU A 1 39 ? 3.229 -2.080 13.504 1.00 0.19 39 GLU A O 11
ATOM 19181 N N . GLN A 1 40 ? 4.348 -0.509 12.348 1.00 0.17 40 GLN A N 11
ATOM 19182 C CA . GLN A 1 40 ? 3.202 0.388 12.281 1.00 0.16 40 GLN A CA 11
ATOM 19183 C C . GLN A 1 40 ? 2.088 -0.234 11.457 1.00 0.15 40 GLN A C 11
ATOM 19184 O O . GLN A 1 40 ? 0.905 -0.081 11.763 1.00 0.20 40 GLN A O 11
ATOM 19198 N N . ALA A 1 41 ? 2.482 -0.942 10.415 1.00 0.13 41 ALA A N 11
ATOM 19199 C CA . ALA A 1 41 ? 1.540 -1.590 9.527 1.00 0.14 41 ALA A CA 11
ATOM 19200 C C . ALA A 1 41 ? 0.816 -2.724 10.226 1.00 0.15 41 ALA A C 11
ATOM 19201 O O . ALA A 1 41 ? -0.411 -2.766 10.242 1.00 0.18 41 ALA A O 11
ATOM 19208 N N . LEU A 1 42 ? 1.585 -3.634 10.814 1.00 0.15 42 LEU A N 11
ATOM 19209 C CA . LEU A 1 42 ? 1.028 -4.771 11.525 1.00 0.17 42 LEU A CA 11
ATOM 19210 C C . LEU A 1 42 ? 0.136 -4.305 12.670 1.00 0.18 42 LEU A C 11
ATOM 19211 O O . LEU A 1 42 ? -0.865 -4.947 12.987 1.00 0.23 42 LEU A O 11
ATOM 19227 N N . LYS A 1 43 ? 0.492 -3.176 13.277 1.00 0.17 43 LYS A N 11
ATOM 19228 C CA . LYS A 1 43 ? -0.323 -2.603 14.336 1.00 0.20 43 LYS A CA 11
ATOM 19229 C C . LYS A 1 43 ? -1.680 -2.195 13.783 1.00 0.23 43 LYS A C 11
ATOM 19230 O O . LYS A 1 43 ? -2.715 -2.554 14.330 1.00 0.28 43 LYS A O 11
ATOM 19249 N N . SER A 1 44 ? -1.660 -1.463 12.680 1.00 0.23 44 SER A N 11
ATOM 19250 C CA . SER A 1 44 ? -2.872 -1.001 12.039 1.00 0.27 44 SER A CA 11
ATOM 19251 C C . SER A 1 44 ? -3.671 -2.166 11.456 1.00 0.28 44 SER A C 11
ATOM 19252 O O . SER A 1 44 ? -4.890 -2.089 11.330 1.00 0.35 44 SER A O 11
ATOM 19260 N N . LEU A 1 45 ? -2.974 -3.240 11.111 1.00 0.26 45 LEU A N 11
ATOM 19261 C CA . LEU A 1 45 ? -3.596 -4.438 10.578 1.00 0.31 45 LEU A CA 11
ATOM 19262 C C . LEU A 1 45 ? -4.355 -5.192 11.666 1.00 0.30 45 LEU A C 11
ATOM 19263 O O . LEU A 1 45 ? -5.402 -5.782 11.414 1.00 0.32 45 LEU A O 11
ATOM 19279 N N . ALA A 1 46 ? -3.812 -5.174 12.875 1.00 0.30 46 ALA A N 11
ATOM 19280 C CA . ALA A 1 46 ? -4.441 -5.839 14.006 1.00 0.35 46 ALA A CA 11
ATOM 19281 C C . ALA A 1 46 ? -5.464 -4.929 14.677 1.00 0.36 46 ALA A C 11
ATOM 19282 O O . ALA A 1 46 ? -6.483 -5.390 15.195 1.00 0.43 46 ALA A O 11
ATOM 19289 N N . ASP A 1 47 ? -5.183 -3.635 14.663 1.00 0.33 47 ASP A N 11
ATOM 19290 C CA . ASP A 1 47 ? -6.032 -2.652 15.326 1.00 0.38 47 ASP A CA 11
ATOM 19291 C C . ASP A 1 47 ? -7.213 -2.252 14.448 1.00 0.37 47 ASP A C 11
ATOM 19292 O O . ASP A 1 47 ? -8.272 -1.884 14.949 1.00 0.45 47 ASP A O 11
ATOM 19301 N N . ASN A 1 48 ? -7.031 -2.331 13.138 1.00 0.30 48 ASN A N 11
ATOM 19302 C CA . ASN A 1 48 ? -8.080 -1.949 12.200 1.00 0.28 48 ASN A CA 11
ATOM 19303 C C . ASN A 1 48 ? -8.258 -3.032 11.144 1.00 0.25 48 ASN A C 11
ATOM 19304 O O . ASN A 1 48 ? -7.367 -3.850 10.932 1.00 0.29 48 ASN A O 11
ATOM 19315 N N . PRO A 1 49 ? -9.411 -3.051 10.466 1.00 0.22 49 PRO A N 11
ATOM 19316 C CA . PRO A 1 49 ? -9.712 -4.016 9.427 1.00 0.20 49 PRO A CA 11
ATOM 19317 C C . PRO A 1 49 ? -9.373 -3.474 8.045 1.00 0.17 49 PRO A C 11
ATOM 19318 O O . PRO A 1 49 ? -10.206 -2.857 7.382 1.00 0.20 49 PRO A O 11
ATOM 19329 N N . ILE A 1 50 ? -8.144 -3.703 7.628 1.00 0.15 50 ILE A N 11
ATOM 19330 C CA . ILE A 1 50 ? -7.634 -3.167 6.380 1.00 0.15 50 ILE A CA 11
ATOM 19331 C C . ILE A 1 50 ? -8.323 -3.797 5.167 1.00 0.14 50 ILE A C 11
ATOM 19332 O O . ILE A 1 50 ? -8.325 -5.017 5.000 1.00 0.18 50 ILE A O 11
ATOM 19348 N N . ASP A 1 51 ? -8.912 -2.946 4.334 1.00 0.13 51 ASP A N 11
ATOM 19349 C CA . ASP A 1 51 ? -9.560 -3.383 3.103 1.00 0.13 51 ASP A CA 11
ATOM 19350 C C . ASP A 1 51 ? -8.551 -3.443 1.969 1.00 0.12 51 ASP A C 11
ATOM 19351 O O . ASP A 1 51 ? -8.635 -4.306 1.095 1.00 0.14 51 ASP A O 11
ATOM 19360 N N . VAL A 1 52 ? -7.598 -2.518 1.990 1.00 0.11 52 VAL A N 11
ATOM 19361 C CA . VAL A 1 52 ? -6.607 -2.408 0.929 1.00 0.11 52 VAL A CA 11
ATOM 19362 C C . VAL A 1 52 ? -5.380 -1.653 1.434 1.00 0.11 52 VAL A C 11
ATOM 19363 O O . VAL A 1 52 ? -5.463 -0.916 2.417 1.00 0.11 52 VAL A O 11
ATOM 19376 N N . ALA A 1 53 ? -4.247 -1.834 0.774 1.00 0.12 53 ALA A N 11
ATOM 19377 C CA . ALA A 1 53 ? -3.021 -1.186 1.196 1.00 0.12 53 ALA A CA 11
ATOM 19378 C C . ALA A 1 53 ? -2.181 -0.722 0.011 1.00 0.12 53 ALA A C 11
ATOM 19379 O O . ALA A 1 53 ? -2.419 -1.113 -1.131 1.00 0.14 53 ALA A O 11
ATOM 19386 N N . VAL A 1 54 ? -1.204 0.123 0.305 1.00 0.12 54 VAL A N 11
ATOM 19387 C CA . VAL A 1 54 ? -0.256 0.609 -0.686 1.00 0.12 54 VAL A CA 11
ATOM 19388 C C . VAL A 1 54 ? 1.128 0.658 -0.073 1.00 0.12 54 VAL A C 11
ATOM 19389 O O . VAL A 1 54 ? 1.385 1.463 0.807 1.00 0.17 54 VAL A O 11
ATOM 19402 N N . LEU A 1 55 ? 2.017 -0.192 -0.546 1.00 0.13 55 LEU A N 11
ATOM 19403 C CA . LEU A 1 55 ? 3.283 -0.424 0.134 1.00 0.13 55 LEU A CA 11
ATOM 19404 C C . LEU A 1 55 ? 4.476 0.061 -0.678 1.00 0.16 55 LEU A C 11
ATOM 19405 O O . LEU A 1 55 ? 4.677 -0.372 -1.810 1.00 0.14 55 LEU A O 11
ATOM 19421 N N . ASP A 1 56 ? 5.263 0.967 -0.104 1.00 0.30 56 ASP A N 11
ATOM 19422 C CA . ASP A 1 56 ? 6.549 1.316 -0.692 1.00 0.42 56 ASP A CA 11
ATOM 19423 C C . ASP A 1 56 ? 7.569 0.259 -0.310 1.00 0.48 56 ASP A C 11
ATOM 19424 O O . ASP A 1 56 ? 7.960 0.123 0.851 1.00 0.69 56 ASP A O 11
ATOM 19433 N N . VAL A 1 57 ? 7.957 -0.503 -1.305 1.00 0.50 57 VAL A N 11
ATOM 19434 C CA . VAL A 1 57 ? 8.933 -1.564 -1.160 1.00 0.56 57 VAL A CA 11
ATOM 19435 C C . VAL A 1 57 ? 10.282 -1.046 -0.646 1.00 0.66 57 VAL A C 11
ATOM 19436 O O . VAL A 1 57 ? 11.088 -1.812 -0.116 1.00 0.80 57 VAL A O 11
ATOM 19449 N N . ASN A 1 58 ? 10.526 0.249 -0.784 1.00 0.68 58 ASN A N 11
ATOM 19450 C CA . ASN A 1 58 ? 11.784 0.831 -0.335 1.00 0.82 58 ASN A CA 11
ATOM 19451 C C . ASN A 1 58 ? 11.528 1.964 0.651 1.00 0.74 58 ASN A C 11
ATOM 19452 O O . ASN A 1 58 ? 11.563 3.142 0.289 1.00 0.92 58 ASN A O 11
ATOM 19463 N N . LEU A 1 59 ? 11.272 1.595 1.899 1.00 0.56 59 LEU A N 11
ATOM 19464 C CA . LEU A 1 59 ? 11.031 2.569 2.958 1.00 0.55 59 LEU A CA 11
ATOM 19465 C C . LEU A 1 59 ? 12.342 3.231 3.366 1.00 0.66 59 LEU A C 11
ATOM 19466 O O . LEU A 1 59 ? 12.374 4.400 3.746 1.00 0.85 59 LEU A O 11
ATOM 19482 N N . GLY A 1 60 ? 13.422 2.469 3.277 1.00 0.66 60 GLY A N 11
ATOM 19483 C CA . GLY A 1 60 ? 14.733 2.973 3.619 1.00 0.78 60 GLY A CA 11
ATOM 19484 C C . GLY A 1 60 ? 15.824 2.064 3.094 1.00 0.82 60 GLY A C 11
ATOM 19485 O O . GLY A 1 60 ? 15.537 1.152 2.316 1.00 0.81 60 G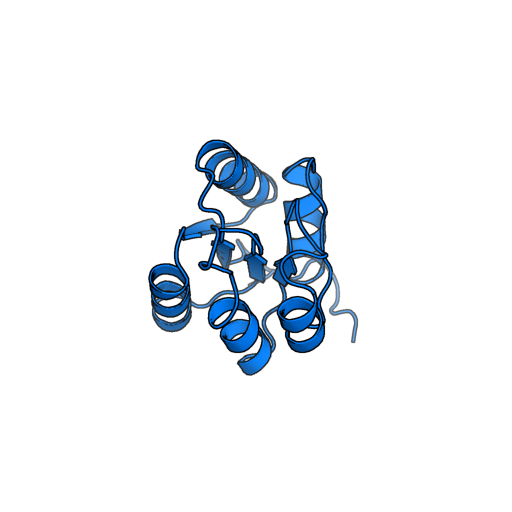LY A O 11
ATOM 19489 N N . PRO A 1 61 ? 17.085 2.276 3.505 1.00 0.91 61 PRO A N 11
ATOM 19490 C CA . PRO A 1 61 ? 18.210 1.453 3.082 1.00 0.96 61 PRO A CA 11
ATOM 19491 C C . PRO A 1 61 ? 18.015 -0.025 3.417 1.00 0.89 61 PRO A C 11
ATOM 19492 O O . PRO A 1 61 ? 18.381 -0.902 2.635 1.00 0.93 61 PRO A O 11
ATOM 19503 N N . LYS A 1 62 ? 17.424 -0.296 4.571 1.00 0.81 62 LYS A N 11
ATOM 19504 C CA . LYS A 1 62 ? 17.074 -1.658 4.948 1.00 0.78 62 LYS A CA 11
ATOM 19505 C C . LYS A 1 62 ? 15.556 -1.801 5.008 1.00 0.65 62 LYS A C 11
ATOM 19506 O O . LYS A 1 62 ? 15.004 -2.848 4.668 1.00 0.59 62 LYS A O 11
ATOM 19525 N N . SER A 1 63 ? 14.892 -0.732 5.422 1.00 0.63 63 SER A N 11
ATOM 19526 C CA . SER A 1 63 ? 13.455 -0.743 5.616 1.00 0.54 63 SER A CA 11
ATOM 19527 C C . SER A 1 63 ? 12.713 -0.989 4.308 1.00 0.43 63 SER A C 11
ATOM 19528 O O . SER A 1 63 ? 12.907 -0.282 3.316 1.00 0.46 63 SER A O 11
ATOM 19536 N N . HIS A 1 64 ? 11.879 -2.009 4.316 1.00 0.34 64 HIS A N 11
ATOM 19537 C CA . HIS A 1 64 ? 11.089 -2.378 3.155 1.00 0.28 64 HIS A CA 11
ATOM 19538 C C . HIS A 1 64 ? 9.733 -2.897 3.605 1.00 0.22 64 HIS A C 11
ATOM 19539 O O . HIS A 1 64 ? 9.618 -3.464 4.690 1.00 0.25 64 HIS A O 11
ATOM 19554 N N . CYS A 1 65 ? 8.710 -2.707 2.792 1.00 0.20 65 CYS A N 11
ATOM 19555 C CA . CYS A 1 65 ? 7.427 -3.319 3.062 1.00 0.21 65 CYS A CA 11
ATOM 19556 C C . CYS A 1 65 ? 7.524 -4.834 2.809 1.00 0.22 65 CYS A C 11
ATOM 19557 O O . CYS A 1 65 ? 7.258 -5.320 1.712 1.00 0.30 65 CYS A O 11
ATOM 19565 N N . GLY A 1 66 ? 7.936 -5.580 3.826 1.00 0.19 66 GLY A N 11
ATOM 19566 C CA . GLY A 1 66 ? 8.076 -7.018 3.675 1.00 0.23 66 GLY A CA 11
ATOM 19567 C C . GLY A 1 66 ? 7.091 -7.776 4.531 1.00 0.19 66 GLY A C 11
ATOM 19568 O O . GLY A 1 66 ? 6.141 -8.356 4.011 1.00 0.19 66 GLY A O 11
ATOM 19572 N N . PRO A 1 67 ? 7.287 -7.785 5.861 1.00 0.18 67 PRO A N 11
ATOM 19573 C CA . PRO A 1 67 ? 6.333 -8.384 6.795 1.00 0.18 67 PRO A CA 11
ATOM 19574 C C . PRO A 1 67 ? 4.916 -7.857 6.584 1.00 0.15 67 PRO A C 11
ATOM 19575 O O . PRO A 1 67 ? 3.941 -8.527 6.912 1.00 0.16 67 PRO A O 11
ATOM 19586 N N . VAL A 1 68 ? 4.815 -6.654 6.030 1.00 0.12 68 VAL A N 11
ATOM 19587 C CA . VAL A 1 68 ? 3.524 -6.054 5.715 1.00 0.10 68 VAL A CA 11
ATOM 19588 C C . VAL A 1 68 ? 2.890 -6.763 4.531 1.00 0.10 68 VAL A C 11
ATOM 19589 O O . VAL A 1 68 ? 1.703 -7.078 4.541 1.00 0.10 68 VAL A O 11
ATOM 19602 N N . ALA A 1 69 ? 3.704 -7.008 3.517 1.00 0.12 69 ALA A N 11
ATOM 19603 C CA . ALA A 1 69 ? 3.251 -7.667 2.307 1.00 0.14 69 ALA A CA 11
ATOM 19604 C C . ALA A 1 69 ? 2.731 -9.055 2.632 1.00 0.14 69 ALA A C 11
ATOM 19605 O O . ALA A 1 69 ? 1.628 -9.423 2.232 1.00 0.14 69 ALA A O 11
ATOM 19612 N N . ASP A 1 70 ? 3.528 -9.807 3.382 1.00 0.17 70 ASP A N 11
ATOM 19613 C CA . ASP A 1 70 ? 3.131 -11.137 3.823 1.00 0.19 70 ASP A CA 11
ATOM 19614 C C . ASP A 1 70 ? 1.896 -11.053 4.703 1.00 0.18 70 ASP A C 11
ATOM 19615 O O . ASP A 1 70 ? 1.002 -11.878 4.597 1.00 0.20 70 ASP A O 11
ATOM 19624 N N . ALA A 1 71 ? 1.855 -10.044 5.566 1.00 0.18 71 ALA A N 11
ATOM 19625 C CA . ALA A 1 71 ? 0.715 -9.826 6.453 1.00 0.18 71 ALA A CA 11
ATOM 19626 C C . ALA A 1 71 ? -0.575 -9.673 5.659 1.00 0.18 71 ALA A C 11
ATOM 19627 O O . ALA A 1 71 ? -1.581 -10.326 5.941 1.00 0.23 71 ALA A O 11
ATOM 19634 N N . LEU A 1 72 ? -0.530 -8.804 4.660 1.00 0.14 72 LEU A N 11
ATOM 19635 C CA . LEU A 1 72 ? -1.664 -8.569 3.787 1.00 0.14 72 LEU A CA 11
ATOM 19636 C C . LEU A 1 72 ? -1.993 -9.825 3.001 1.00 0.17 72 LEU A C 11
ATOM 19637 O O . LEU A 1 72 ? -3.153 -10.197 2.863 1.00 0.20 72 LEU A O 11
ATOM 19653 N N . LYS A 1 73 ? -0.955 -10.480 2.511 1.00 0.17 73 LYS A N 11
ATOM 19654 C CA . LYS A 1 73 ? -1.094 -11.732 1.785 1.00 0.21 73 LYS A CA 11
ATOM 19655 C C . LYS A 1 73 ? -1.716 -12.820 2.659 1.00 0.23 73 LYS A C 11
ATOM 19656 O O . LYS A 1 73 ? -2.461 -13.672 2.174 1.00 0.25 73 LYS A O 11
ATOM 19675 N N . GLN A 1 74 ? -1.413 -12.778 3.948 1.00 0.23 74 GLN A N 11
ATOM 19676 C CA . GLN A 1 74 ? -1.978 -13.726 4.904 1.00 0.26 74 GLN A CA 11
ATOM 19677 C C . GLN A 1 74 ? -3.456 -13.449 5.153 1.00 0.28 74 GLN A C 11
ATOM 19678 O O . GLN A 1 74 ? -4.250 -14.374 5.311 1.00 0.37 74 GLN A O 11
ATOM 19692 N N . ARG A 1 75 ? -3.829 -12.176 5.191 1.00 0.25 75 ARG A N 11
ATOM 19693 C CA . ARG A 1 75 ? -5.218 -11.803 5.432 1.00 0.29 75 ARG A CA 11
ATOM 19694 C C . ARG A 1 75 ? -5.995 -11.691 4.125 1.00 0.27 75 ARG A C 11
ATOM 19695 O O . ARG A 1 75 ? -7.180 -11.349 4.124 1.00 0.32 75 ARG A O 11
ATOM 19716 N N . ALA A 1 76 ? -5.308 -11.988 3.022 1.00 0.24 76 ALA A N 11
ATOM 19717 C CA . ALA A 1 76 ? -5.889 -11.931 1.680 1.00 0.25 76 ALA A CA 11
ATOM 19718 C C . ALA A 1 76 ? -6.352 -10.516 1.338 1.00 0.22 76 ALA A C 11
ATOM 19719 O O . ALA A 1 76 ? -7.372 -10.324 0.675 1.00 0.28 76 ALA A O 11
ATOM 19726 N N . ILE A 1 77 ? -5.597 -9.531 1.795 1.00 0.15 77 ILE A N 11
ATOM 19727 C CA . ILE A 1 77 ? -5.894 -8.141 1.517 1.00 0.15 77 ILE A CA 11
ATOM 19728 C C . ILE A 1 77 ? -5.180 -7.692 0.247 1.00 0.15 77 ILE A C 11
ATOM 19729 O O . ILE A 1 77 ? -4.002 -7.995 0.047 1.00 0.15 77 ILE A O 11
ATOM 19745 N N . PRO A 1 78 ? -5.893 -6.993 -0.643 1.00 0.16 78 PRO A N 11
ATOM 19746 C CA . PRO A 1 78 ? -5.305 -6.448 -1.854 1.00 0.17 78 PRO A CA 11
ATOM 19747 C C . PRO A 1 78 ? -4.460 -5.218 -1.565 1.00 0.15 78 PRO A C 11
ATOM 19748 O O . PRO A 1 78 ? -4.812 -4.390 -0.725 1.00 0.17 78 PRO A O 11
ATOM 19759 N N . PHE A 1 79 ? -3.341 -5.111 -2.254 1.00 0.14 79 PHE A N 11
ATOM 19760 C CA . PHE A 1 79 ? -2.447 -3.979 -2.082 1.00 0.14 79 PHE A CA 11
ATOM 19761 C C . PHE A 1 79 ? -1.588 -3.785 -3.313 1.00 0.14 79 PHE A C 11
ATOM 19762 O O . PHE A 1 79 ? -1.450 -4.689 -4.139 1.00 0.15 79 PHE A O 11
ATOM 19779 N N . ILE A 1 80 ? -1.023 -2.603 -3.425 1.00 0.14 80 ILE A N 11
ATOM 19780 C CA . ILE A 1 80 ? -0.165 -2.265 -4.548 1.00 0.15 80 ILE A CA 11
ATOM 19781 C C . ILE A 1 80 ? 1.178 -1.770 -4.042 1.00 0.15 80 ILE A C 11
ATOM 19782 O O . ILE A 1 80 ? 1.243 -1.041 -3.054 1.00 0.16 80 ILE A O 11
ATOM 19798 N N . LEU A 1 81 ? 2.245 -2.157 -4.716 1.00 0.16 81 LEU A N 11
ATOM 19799 C CA . LEU A 1 81 ? 3.574 -1.718 -4.334 1.00 0.17 81 LEU A CA 11
ATOM 19800 C C . LEU A 1 81 ? 3.911 -0.412 -5.032 1.00 0.20 81 LEU A C 11
ATOM 19801 O O . LEU A 1 81 ? 4.124 -0.377 -6.240 1.00 0.21 81 LEU A O 11
ATOM 19817 N N . HIS A 1 82 ? 3.950 0.658 -4.268 1.00 0.21 82 HIS A N 11
ATOM 19818 C CA . HIS A 1 82 ? 4.272 1.968 -4.803 1.00 0.25 82 HIS A CA 11
ATOM 19819 C C . HIS A 1 82 ? 5.648 2.401 -4.314 1.00 0.31 82 HIS A C 11
ATOM 19820 O O . HIS A 1 82 ? 5.776 3.106 -3.320 1.00 0.60 82 HIS A O 11
ATOM 19835 N N . THR A 1 83 ? 6.667 1.980 -5.045 1.00 0.38 83 THR A N 11
ATOM 19836 C CA . THR A 1 83 ? 8.046 2.178 -4.634 1.00 0.47 83 THR A CA 11
ATOM 19837 C C . THR A 1 83 ? 8.857 2.860 -5.732 1.00 0.57 83 THR A C 11
ATOM 19838 O O . THR A 1 83 ? 8.469 2.849 -6.900 1.00 0.61 83 THR A O 11
ATOM 19849 N N . GLY A 1 84 ? 9.979 3.452 -5.349 1.00 0.73 84 GLY A N 11
ATOM 19850 C CA . GLY A 1 84 ? 10.854 4.087 -6.310 1.00 0.90 84 GLY A CA 11
ATOM 19851 C C . GLY A 1 84 ? 12.083 3.255 -6.615 1.00 0.77 84 GLY A C 11
ATOM 19852 O O . GLY A 1 84 ? 13.067 3.767 -7.152 1.00 0.94 84 GLY A O 11
ATOM 19856 N N . ASP A 1 85 ? 12.040 1.975 -6.256 1.00 0.56 85 ASP A N 11
ATOM 19857 C CA . ASP A 1 85 ? 13.125 1.057 -6.583 1.00 0.56 85 ASP A CA 11
ATOM 19858 C C . ASP A 1 85 ? 12.598 -0.362 -6.760 1.00 0.56 85 ASP A C 11
ATOM 19859 O O . ASP A 1 85 ? 12.121 -0.983 -5.808 1.00 0.84 85 ASP A O 11
ATOM 19868 N N . LEU A 1 86 ? 12.677 -0.868 -7.981 1.00 0.67 86 LEU A N 11
ATOM 19869 C CA . LEU A 1 86 ? 12.236 -2.223 -8.276 1.00 0.78 86 LEU A CA 11
ATOM 19870 C C . LEU A 1 86 ? 13.426 -3.122 -8.575 1.00 0.87 86 LEU A C 11
ATOM 19871 O O . LEU A 1 86 ? 13.278 -4.332 -8.749 1.00 1.04 86 LEU A O 11
ATOM 19887 N N . ASP A 1 87 ? 14.608 -2.528 -8.622 1.00 0.91 87 ASP A N 11
ATOM 19888 C CA . ASP A 1 87 ? 15.807 -3.262 -8.995 1.00 1.00 87 ASP A CA 11
ATOM 19889 C C . ASP A 1 87 ? 16.386 -4.008 -7.801 1.00 0.99 87 ASP A C 11
ATOM 19890 O O . ASP A 1 87 ? 16.573 -5.222 -7.849 1.00 1.07 87 ASP A O 11
ATOM 19899 N N . ARG A 1 88 ? 16.626 -3.287 -6.712 1.00 0.99 88 ARG A N 11
ATOM 19900 C CA . ARG A 1 88 ? 17.269 -3.858 -5.547 1.00 1.05 88 ARG A CA 11
ATOM 19901 C C . ARG A 1 88 ? 16.273 -4.641 -4.709 1.00 0.99 88 ARG A C 11
ATOM 19902 O O . ARG A 1 88 ? 16.629 -5.253 -3.705 1.00 1.14 88 ARG A O 11
ATOM 19923 N N . HIS A 1 89 ? 15.020 -4.613 -5.125 1.00 0.92 89 HIS A N 11
ATOM 19924 C CA . HIS A 1 89 ? 13.971 -5.297 -4.391 1.00 0.90 89 HIS A CA 11
ATOM 19925 C C . HIS A 1 89 ? 13.310 -6.362 -5.243 1.00 0.90 89 HIS A C 11
ATOM 19926 O O . HIS A 1 89 ? 12.230 -6.838 -4.908 1.00 0.85 89 HIS A O 11
ATOM 19941 N N . GLY A 1 90 ? 13.968 -6.741 -6.333 1.00 0.97 90 GLY A N 11
ATOM 19942 C CA . GLY A 1 90 ? 13.414 -7.744 -7.227 1.00 0.98 90 GLY A CA 11
ATOM 19943 C C . GLY A 1 90 ? 13.080 -9.037 -6.511 1.00 0.94 90 GLY A C 11
ATOM 19944 O O . GLY A 1 90 ? 12.003 -9.599 -6.701 1.00 0.91 90 GLY A O 11
ATOM 19948 N N . GLU A 1 91 ? 13.997 -9.489 -5.665 1.00 0.97 91 GLU A N 11
ATOM 19949 C CA . GLU A 1 91 ? 13.792 -10.703 -4.887 1.00 0.96 91 GLU A CA 11
ATOM 19950 C C . GLU A 1 91 ? 12.614 -10.538 -3.932 1.00 0.84 91 GLU A C 11
ATOM 19951 O O . GLU A 1 91 ? 11.778 -11.432 -3.797 1.00 0.91 91 GLU A O 11
ATOM 19963 N N . LEU A 1 92 ? 12.546 -9.376 -3.294 1.00 0.71 92 LEU A N 11
ATOM 19964 C CA . LEU A 1 92 ? 11.476 -9.071 -2.354 1.00 0.62 92 LEU A CA 11
ATOM 19965 C C . LEU A 1 92 ? 10.126 -9.037 -3.073 1.00 0.55 92 LEU A C 11
ATOM 19966 O O . LEU A 1 92 ? 9.126 -9.532 -2.559 1.00 0.52 92 LEU A O 11
ATOM 19982 N N . LEU A 1 93 ? 10.117 -8.468 -4.275 1.00 0.55 93 LEU A N 11
ATOM 19983 C CA . LEU A 1 93 ? 8.910 -8.369 -5.082 1.00 0.55 93 LEU A CA 11
ATOM 19984 C C . LEU A 1 93 ? 8.353 -9.746 -5.417 1.00 0.60 93 LEU A C 11
ATOM 19985 O O . LEU A 1 93 ? 7.139 -9.927 -5.489 1.00 0.58 93 LEU A O 11
ATOM 20001 N N . ARG A 1 94 ? 9.242 -10.712 -5.616 1.00 0.71 94 ARG A N 11
ATOM 20002 C CA . ARG A 1 94 ? 8.828 -12.073 -5.934 1.00 0.80 94 ARG A CA 11
ATOM 20003 C C . ARG A 1 94 ? 8.234 -12.751 -4.701 1.00 0.73 94 ARG A C 11
ATOM 20004 O O . ARG A 1 94 ? 7.407 -13.658 -4.810 1.00 0.77 94 ARG A O 11
ATOM 20025 N N . LYS A 1 95 ? 8.657 -12.294 -3.529 1.00 0.69 95 LYS A N 11
ATOM 20026 C CA . LYS A 1 95 ? 8.111 -12.788 -2.271 1.00 0.70 95 LYS A CA 11
ATOM 20027 C C . LYS A 1 95 ? 6.738 -12.176 -2.014 1.00 0.56 95 LYS A C 11
ATOM 20028 O O . LYS A 1 95 ? 5.904 -12.754 -1.316 1.00 0.63 95 LYS A O 11
ATOM 20047 N N . ILE A 1 96 ? 6.520 -10.996 -2.575 1.00 0.43 96 ILE A N 11
ATOM 20048 C CA . ILE A 1 96 ? 5.249 -10.312 -2.461 1.00 0.36 96 ILE A CA 11
ATOM 20049 C C . ILE A 1 96 ? 4.262 -10.827 -3.506 1.00 0.37 96 ILE A C 11
ATOM 20050 O O . ILE A 1 96 ? 3.233 -11.414 -3.162 1.00 0.45 96 ILE A O 11
ATOM 20066 N N . ASP A 1 97 ? 4.603 -10.617 -4.777 1.00 0.35 97 ASP A N 11
ATOM 20067 C CA . ASP A 1 97 ? 3.738 -10.974 -5.903 1.00 0.40 97 ASP A CA 11
ATOM 20068 C C . ASP A 1 97 ? 2.419 -10.204 -5.834 1.00 0.39 97 ASP A C 11
ATOM 20069 O O . ASP A 1 97 ? 1.413 -10.708 -5.328 1.00 0.51 97 ASP A O 11
ATOM 20078 N N . ALA A 1 98 ? 2.444 -8.974 -6.332 1.00 0.29 98 ALA A N 11
ATOM 20079 C CA . ALA A 1 98 ? 1.276 -8.101 -6.322 1.00 0.27 98 ALA A CA 11
ATOM 20080 C C . ALA A 1 98 ? 1.494 -6.937 -7.286 1.00 0.23 98 ALA A C 11
ATOM 20081 O O . ALA A 1 98 ? 2.621 -6.711 -7.731 1.00 0.24 98 ALA A O 11
ATOM 20088 N N . PRO A 1 99 ? 0.422 -6.200 -7.644 1.00 0.22 99 PRO A N 11
ATOM 20089 C CA . PRO A 1 99 ? 0.512 -5.056 -8.562 1.00 0.20 99 PRO A CA 11
ATOM 20090 C C . PRO A 1 99 ? 1.481 -3.982 -8.077 1.00 0.20 99 PRO A C 11
ATOM 20091 O O . PRO A 1 99 ? 1.549 -3.677 -6.886 1.00 0.20 99 PRO A O 11
ATOM 20102 N N . VAL A 1 100 ? 2.230 -3.416 -9.011 1.00 0.23 100 VAL A N 11
ATOM 20103 C CA . VAL A 1 100 ? 3.235 -2.415 -8.696 1.00 0.25 100 VAL A CA 11
ATOM 20104 C C . VAL A 1 100 ? 2.942 -1.089 -9.403 1.00 0.28 100 VAL A C 11
ATOM 20105 O O . VAL A 1 100 ? 2.628 -1.061 -10.594 1.00 0.37 100 VAL A O 11
ATOM 20118 N N . MET A 1 101 ? 3.037 -0.003 -8.650 1.00 0.25 101 MET A N 11
ATOM 20119 C CA . MET A 1 101 ? 2.963 1.347 -9.195 1.00 0.28 101 MET A CA 11
ATOM 20120 C C . MET A 1 101 ? 4.254 2.077 -8.849 1.00 0.30 101 MET A C 11
ATOM 20121 O O . MET A 1 101 ? 4.378 2.661 -7.773 1.00 0.35 101 MET A O 11
ATOM 20135 N N . ALA A 1 102 ? 5.219 2.014 -9.753 1.00 0.37 102 ALA A N 11
ATOM 20136 C CA . ALA A 1 102 ? 6.551 2.554 -9.504 1.00 0.42 102 ALA A CA 11
ATOM 20137 C C . ALA A 1 102 ? 6.534 4.075 -9.396 1.00 0.39 102 ALA A C 11
ATOM 20138 O O . ALA A 1 102 ? 5.656 4.739 -9.943 1.00 0.38 102 ALA A O 11
ATOM 20145 N N . LYS A 1 103 ? 7.516 4.616 -8.687 1.00 0.45 103 LYS A N 11
ATOM 20146 C CA . LYS A 1 103 ? 7.662 6.056 -8.546 1.00 0.48 103 LYS A CA 11
ATOM 20147 C C . LYS A 1 103 ? 8.542 6.590 -9.670 1.00 0.58 103 LYS A C 11
ATOM 20148 O O . LYS A 1 103 ? 9.497 5.925 -10.081 1.00 0.67 103 LYS A O 11
ATOM 20167 N N . PRO A 1 104 ? 8.232 7.784 -10.197 1.00 0.60 104 PRO A N 11
ATOM 20168 C CA . PRO A 1 104 ? 7.106 8.605 -9.736 1.00 0.52 104 PRO A CA 11
ATOM 20169 C C . PRO A 1 104 ? 5.749 8.031 -10.136 1.00 0.44 104 PRO A C 11
ATOM 20170 O O . PRO A 1 104 ? 5.602 7.429 -11.204 1.00 0.52 104 PRO A O 11
ATOM 20181 N N . ALA A 1 105 ? 4.767 8.219 -9.265 1.00 0.35 105 ALA A N 11
ATOM 20182 C CA . ALA A 1 105 ? 3.409 7.764 -9.513 1.00 0.30 105 ALA A CA 11
ATOM 20183 C C . ALA A 1 105 ? 2.419 8.767 -8.961 1.00 0.27 105 ALA A C 11
ATOM 20184 O O . ALA A 1 105 ? 2.573 9.242 -7.832 1.00 0.30 105 ALA A O 11
ATOM 20191 N N . ASP A 1 106 ? 1.412 9.087 -9.748 1.00 0.26 106 ASP A N 11
ATOM 20192 C CA . ASP A 1 106 ? 0.361 9.977 -9.291 1.00 0.24 106 ASP A CA 11
ATOM 20193 C C . ASP A 1 106 ? -0.525 9.245 -8.304 1.00 0.18 106 ASP A C 11
ATOM 20194 O O . ASP A 1 106 ? -1.016 8.150 -8.582 1.00 0.17 106 ASP A O 11
ATOM 20203 N N . THR A 1 107 ? -0.725 9.860 -7.154 1.00 0.17 107 THR A N 11
ATOM 20204 C CA . THR A 1 107 ? -1.379 9.212 -6.036 1.00 0.15 107 THR A CA 11
ATOM 20205 C C . THR A 1 107 ? -2.842 8.883 -6.316 1.00 0.14 107 THR A C 11
ATOM 20206 O O . THR A 1 107 ? -3.403 7.992 -5.682 1.00 0.14 107 THR A O 11
ATOM 20217 N N . SER A 1 108 ? -3.449 9.571 -7.276 1.00 0.17 108 SER A N 11
ATOM 20218 C CA . SER A 1 108 ? -4.822 9.279 -7.644 1.00 0.18 108 SER A CA 11
ATOM 20219 C C . SER A 1 108 ? -4.875 7.960 -8.414 1.00 0.17 108 SER A C 11
ATOM 20220 O O . SER A 1 108 ? -5.749 7.127 -8.178 1.00 0.20 108 SER A O 11
ATOM 20228 N N . ASP A 1 109 ? -3.903 7.760 -9.304 1.00 0.17 109 ASP A N 11
ATOM 20229 C CA . ASP A 1 109 ? -3.810 6.520 -10.072 1.00 0.17 109 ASP A CA 11
ATOM 20230 C C . ASP A 1 109 ? -3.507 5.358 -9.148 1.00 0.15 109 ASP A C 11
ATOM 20231 O O . ASP A 1 109 ? -4.069 4.271 -9.287 1.00 0.19 109 ASP A O 11
ATOM 20240 N N . VAL A 1 110 ? -2.625 5.606 -8.193 1.00 0.12 110 VAL A N 11
ATOM 20241 C CA . VAL A 1 110 ? -2.261 4.600 -7.213 1.00 0.11 110 VAL A CA 11
ATOM 20242 C C . VAL A 1 110 ? -3.472 4.228 -6.357 1.00 0.11 110 VAL A C 11
ATOM 20243 O O . VAL A 1 110 ? -3.716 3.054 -6.083 1.00 0.13 110 VAL A O 11
ATOM 20256 N N . ALA A 1 111 ? -4.233 5.243 -5.959 1.00 0.11 111 ALA A N 11
ATOM 20257 C CA . ALA A 1 111 ? -5.398 5.050 -5.104 1.00 0.11 111 ALA A CA 11
ATOM 20258 C C . ALA A 1 111 ? -6.496 4.275 -5.820 1.00 0.11 111 ALA A C 11
ATOM 20259 O O . ALA A 1 111 ? -7.035 3.309 -5.281 1.00 0.10 111 ALA A O 11
ATOM 20266 N N . LYS A 1 112 ? -6.813 4.698 -7.036 1.00 0.12 112 LYS A N 11
ATOM 20267 C CA . LYS A 1 112 ? -7.881 4.076 -7.813 1.00 0.13 112 LYS A CA 11
ATOM 20268 C C . LYS A 1 112 ? -7.595 2.600 -8.073 1.00 0.15 112 LYS A C 11
ATOM 20269 O O . LYS A 1 112 ? -8.469 1.751 -7.896 1.00 0.23 112 LYS A O 11
ATOM 20288 N N . ARG A 1 113 ? -6.365 2.295 -8.472 1.00 0.14 113 ARG A N 11
ATOM 20289 C CA . ARG A 1 113 ? -5.981 0.919 -8.764 1.00 0.18 113 ARG A CA 11
ATOM 20290 C C . ARG A 1 113 ? -5.972 0.064 -7.501 1.00 0.16 113 ARG A C 11
ATOM 20291 O O . ARG A 1 113 ? -6.133 -1.155 -7.563 1.00 0.25 113 ARG A O 11
ATOM 20312 N N . ALA A 1 114 ? -5.781 0.702 -6.357 1.00 0.12 114 ALA A N 11
ATOM 20313 C CA . ALA A 1 114 ? -5.802 -0.003 -5.087 1.00 0.10 114 ALA A CA 11
ATOM 20314 C C . ALA A 1 114 ? -7.239 -0.263 -4.646 1.00 0.12 114 ALA A C 11
ATOM 20315 O O . ALA A 1 114 ? -7.618 -1.399 -4.355 1.00 0.14 114 ALA A O 11
ATOM 20322 N N . LEU A 1 115 ? -8.044 0.794 -4.639 1.00 0.12 115 LEU A N 11
ATOM 20323 C CA . LEU A 1 115 ? -9.419 0.722 -4.166 1.00 0.16 115 LEU A CA 11
ATOM 20324 C C . LEU A 1 115 ? -10.295 -0.183 -5.026 1.00 0.22 115 LEU A C 11
ATOM 20325 O O . LEU A 1 115 ? -11.267 -0.757 -4.534 1.00 0.27 115 LEU A O 11
ATOM 20341 N N . GLU A 1 116 ? -9.959 -0.325 -6.299 1.00 0.23 116 GLU A N 11
ATOM 20342 C CA . GLU A 1 116 ? -10.734 -1.196 -7.175 1.00 0.32 116 GLU A CA 11
ATOM 20343 C C . GLU A 1 116 ? -10.574 -2.654 -6.764 1.00 0.27 116 GLU A C 11
ATOM 20344 O O . GLU A 1 116 ? -11.502 -3.453 -6.894 1.00 0.31 116 GLU A O 11
ATOM 20356 N N . MET A 1 117 ? -9.402 -2.991 -6.241 1.00 0.26 117 MET A N 11
ATOM 20357 C CA . MET A 1 117 ? -9.100 -4.364 -5.874 1.00 0.27 117 MET A CA 11
ATOM 20358 C C . MET A 1 117 ? -9.861 -4.782 -4.622 1.00 0.31 117 MET A C 11
ATOM 20359 O O . MET A 1 117 ? -10.197 -5.953 -4.461 1.00 0.43 117 MET A O 11
ATOM 20373 N N . CYS A 1 118 ? -10.151 -3.827 -3.742 1.00 0.37 118 CYS A N 11
ATOM 20374 C CA . CYS A 1 118 ? -10.913 -4.126 -2.539 1.00 0.46 118 CYS A CA 11
ATOM 20375 C C . CYS A 1 118 ? -12.410 -4.054 -2.816 1.00 0.75 118 CYS A C 11
ATOM 20376 O O . CYS A 1 118 ? -13.231 -4.275 -1.924 1.00 1.45 118 CYS A O 11
ATOM 20384 N N . GLY A 1 119 ? -12.760 -3.752 -4.064 1.00 0.87 119 GLY A N 11
ATOM 20385 C CA . GLY A 1 119 ? -14.149 -3.787 -4.476 1.00 1.41 119 GLY A CA 11
ATOM 20386 C C . GLY A 1 119 ? -14.669 -5.209 -4.511 1.00 1.90 119 GLY A C 11
ATOM 20387 O O . GLY A 1 119 ? -15.878 -5.448 -4.464 1.00 2.57 119 GLY A O 11
ATOM 20391 N N . GLY A 1 120 ? -13.737 -6.149 -4.593 1.00 2.38 120 GLY A N 11
ATOM 20392 C CA . GLY A 1 120 ? -14.069 -7.553 -4.543 1.00 3.39 120 GLY A CA 11
ATOM 20393 C C . GLY A 1 120 ? -13.098 -8.306 -3.658 1.00 3.79 120 GLY A C 11
ATOM 20394 O O . GLY A 1 120 ? -12.768 -7.847 -2.562 1.00 4.48 120 GLY A O 11
ATOM 20398 N N . ASP A 1 121 ? -12.632 -9.449 -4.131 1.00 3.85 121 ASP A N 11
ATOM 20399 C CA . ASP A 1 121 ? -11.643 -10.235 -3.403 1.00 4.66 121 ASP A CA 11
ATOM 20400 C C . ASP A 1 121 ? -10.885 -11.131 -4.378 1.00 5.12 121 ASP A C 11
ATOM 20401 O O . ASP A 1 121 ? -10.818 -10.825 -5.571 1.00 5.58 121 ASP A O 11
ATOM 20410 N N . LYS A 1 122 ? -10.295 -12.210 -3.876 1.00 5.40 122 LYS A N 11
ATOM 20411 C CA . LYS A 1 122 ? -9.589 -13.160 -4.728 1.00 6.18 122 LYS A CA 11
ATOM 20412 C C . LYS A 1 122 ? -10.503 -13.690 -5.829 1.00 6.52 122 LYS A C 11
ATOM 20413 O O . LYS A 1 122 ? -11.463 -14.414 -5.565 1.00 6.59 122 LYS A O 11
ATOM 20432 N N . GLU A 1 123 ? -10.204 -13.303 -7.059 1.00 7.08 123 GLU A N 11
ATOM 20433 C CA . GLU A 1 123 ? -10.994 -13.716 -8.207 1.00 7.75 123 GLU A CA 11
ATOM 20434 C C . GLU A 1 123 ? -10.731 -15.182 -8.539 1.00 8.49 123 GLU A C 11
ATOM 20435 O O . GLU A 1 123 ? -9.592 -15.643 -8.485 1.00 8.95 123 GLU A O 11
ATOM 20447 N N . PRO A 1 124 ? -11.786 -15.938 -8.864 1.00 8.86 124 PRO A N 11
ATOM 20448 C CA . PRO A 1 124 ? -11.651 -17.340 -9.259 1.00 9.78 124 PRO A CA 11
ATOM 20449 C C . PRO A 1 124 ? -11.073 -17.474 -10.664 1.00 10.68 124 PRO A C 11
ATOM 20450 O O . PRO A 1 124 ? -11.136 -16.537 -11.464 1.00 11.17 124 PRO A O 11
ATOM 20461 N N . ALA A 1 125 ? -10.497 -18.626 -10.958 1.00 11.05 125 ALA A N 11
ATOM 20462 C CA . ALA A 1 125 ? -9.936 -18.878 -12.273 1.00 12.03 125 ALA A CA 11
ATOM 20463 C C . ALA A 1 125 ? -10.868 -19.770 -13.079 1.00 12.82 125 ALA A C 11
ATOM 20464 O O . ALA A 1 125 ? -10.828 -21.001 -12.886 1.00 13.28 125 ALA A O 11
ATOM 20472 N N . GLY A 1 1 ? -14.189 5.325 10.786 1.00 8.80 1 GLY A N 12
ATOM 20473 C CA . GLY A 1 1 ? -15.333 4.743 10.046 1.00 7.95 1 GLY A CA 12
ATOM 20474 C C . GLY A 1 1 ? -14.887 3.775 8.973 1.00 6.99 1 GLY A C 12
ATOM 20475 O O . GLY A 1 1 ? -15.022 4.051 7.781 1.00 6.86 1 GLY A O 12
ATOM 20481 N N . ALA A 1 2 ? -14.363 2.629 9.391 1.00 6.60 2 ALA A N 12
ATOM 20482 C CA . ALA A 1 2 ? -13.890 1.617 8.457 1.00 5.99 2 ALA A CA 12
ATOM 20483 C C . ALA A 1 2 ? -15.036 0.718 8.010 1.00 5.01 2 ALA A C 12
ATOM 20484 O O . ALA A 1 2 ? -14.975 -0.505 8.144 1.00 5.16 2 ALA A O 12
ATOM 20491 N N . MET A 1 3 ? -16.083 1.338 7.493 1.00 4.41 3 MET A N 12
ATOM 20492 C CA . MET A 1 3 ? -17.241 0.615 6.998 1.00 3.85 3 MET A CA 12
ATOM 20493 C C . MET A 1 3 ? -17.827 1.365 5.815 1.00 2.56 3 MET A C 12
ATOM 20494 O O . MET A 1 3 ? -18.096 2.565 5.901 1.00 2.73 3 MET A O 12
ATOM 20508 N N . GLY A 1 4 ? -18.011 0.666 4.711 1.00 1.85 4 GLY A N 12
ATOM 20509 C CA . GLY A 1 4 ? -18.441 1.312 3.486 1.00 1.07 4 GLY A CA 12
ATOM 20510 C C . GLY A 1 4 ? -17.269 1.941 2.770 1.00 0.99 4 GLY A C 12
ATOM 20511 O O . GLY A 1 4 ? -16.998 1.641 1.609 1.00 1.65 4 GLY A O 12
ATOM 20515 N N . MET A 1 5 ? -16.579 2.820 3.476 1.00 0.57 5 MET A N 12
ATOM 20516 C CA . MET A 1 5 ? -15.331 3.378 2.998 1.00 0.43 5 MET A CA 12
ATOM 20517 C C . MET A 1 5 ? -14.206 2.398 3.289 1.00 0.33 5 MET A C 12
ATOM 20518 O O . MET A 1 5 ? -14.029 1.979 4.432 1.00 0.40 5 MET A O 12
ATOM 20532 N N . PRO A 1 6 ? -13.450 2.003 2.259 1.00 0.22 6 PRO A N 12
ATOM 20533 C CA . PRO A 1 6 ? -12.376 1.021 2.399 1.00 0.17 6 PRO A CA 12
ATOM 20534 C C . PRO A 1 6 ? -11.281 1.512 3.328 1.00 0.16 6 PRO A C 12
ATOM 20535 O O . PRO A 1 6 ? -10.849 2.664 3.238 1.00 0.21 6 PRO A O 12
ATOM 20546 N N . LYS A 1 7 ? -10.845 0.648 4.225 1.00 0.14 7 LYS A N 12
ATOM 20547 C CA . LYS A 1 7 ? -9.799 0.998 5.157 1.00 0.15 7 LYS A CA 12
ATOM 20548 C C . LYS A 1 7 ? -8.443 0.718 4.524 1.00 0.13 7 LYS A C 12
ATOM 20549 O O . LYS A 1 7 ? -8.035 -0.430 4.367 1.00 0.15 7 LYS A O 12
ATOM 20568 N N . VAL A 1 8 ? -7.762 1.786 4.160 1.00 0.12 8 VAL A N 12
ATOM 20569 C CA . VAL A 1 8 ? -6.535 1.710 3.393 1.00 0.12 8 VAL A CA 12
ATOM 20570 C C . VAL A 1 8 ? -5.316 1.860 4.295 1.00 0.12 8 VAL A C 12
ATOM 20571 O O . VAL A 1 8 ? -5.250 2.769 5.120 1.00 0.20 8 VAL A O 12
ATOM 20584 N N . LEU A 1 9 ? -4.363 0.954 4.144 1.00 0.09 9 LEU A N 12
ATOM 20585 C CA . LEU A 1 9 ? -3.120 1.021 4.890 1.00 0.09 9 LEU A CA 12
ATOM 20586 C C . LEU A 1 9 ? -1.981 1.483 3.984 1.00 0.10 9 LEU A C 12
ATOM 20587 O O . LEU A 1 9 ? -1.572 0.767 3.069 1.00 0.12 9 LEU A O 12
ATOM 20603 N N . VAL A 1 10 ? -1.482 2.684 4.227 1.00 0.10 10 VAL A N 12
ATOM 20604 C CA . VAL A 1 10 ? -0.383 3.223 3.443 1.00 0.10 10 VAL A CA 12
ATOM 20605 C C . VAL A 1 10 ? 0.961 2.910 4.082 1.00 0.10 10 VAL A C 12
ATOM 20606 O O . VAL A 1 10 ? 1.202 3.231 5.242 1.00 0.12 10 VAL A O 12
ATOM 20619 N N . LEU A 1 11 ? 1.810 2.259 3.313 1.00 0.11 11 LEU A N 12
ATOM 20620 C CA . LEU A 1 11 ? 3.193 2.034 3.685 1.00 0.11 11 LEU A CA 12
ATOM 20621 C C . LEU A 1 11 ? 4.062 2.992 2.907 1.00 0.12 11 LEU A C 12
ATOM 20622 O O . LEU A 1 11 ? 4.255 2.823 1.706 1.00 0.17 11 LEU A O 12
ATOM 20638 N N . GLU A 1 12 ? 4.562 4.002 3.583 1.00 0.14 12 GLU A N 12
ATOM 20639 C CA . GLU A 1 12 ? 5.337 5.035 2.923 1.00 0.16 12 GLU A CA 12
ATOM 20640 C C . GLU A 1 12 ? 6.170 5.805 3.938 1.00 0.21 12 GLU A C 12
ATOM 20641 O O . GLU A 1 12 ? 5.651 6.322 4.929 1.00 0.37 12 GLU A O 12
ATOM 20653 N N . ASP A 1 13 ? 7.466 5.864 3.685 1.00 0.22 13 ASP A N 12
ATOM 20654 C CA . ASP A 1 13 ? 8.395 6.562 4.561 1.00 0.27 13 ASP A CA 12
ATOM 20655 C C . ASP A 1 13 ? 8.539 8.014 4.114 1.00 0.28 13 ASP A C 12
ATOM 20656 O O . ASP A 1 13 ? 9.065 8.858 4.843 1.00 0.42 13 ASP A O 12
ATOM 20665 N N . GLU A 1 14 ? 8.062 8.300 2.908 1.00 0.23 14 GLU A N 12
ATOM 20666 C CA . GLU A 1 14 ? 8.013 9.665 2.400 1.00 0.25 14 GLU A CA 12
ATOM 20667 C C . GLU A 1 14 ? 6.685 10.314 2.782 1.00 0.22 14 GLU A C 12
ATOM 20668 O O . GLU A 1 14 ? 5.653 10.028 2.176 1.00 0.22 14 GLU A O 12
ATOM 20680 N N . PRO A 1 15 ? 6.691 11.205 3.788 1.00 0.23 15 PRO A N 12
ATOM 20681 C CA . PRO A 1 15 ? 5.467 11.808 4.326 1.00 0.22 15 PRO A CA 12
ATOM 20682 C C . PRO A 1 15 ? 4.674 12.580 3.281 1.00 0.19 15 PRO A C 12
ATOM 20683 O O . PRO A 1 15 ? 3.450 12.639 3.355 1.00 0.19 15 PRO A O 12
ATOM 20694 N N . LEU A 1 16 ? 5.365 13.168 2.309 1.00 0.21 16 LEU A N 12
ATOM 20695 C CA . LEU A 1 16 ? 4.690 13.871 1.225 1.00 0.21 16 LEU A CA 12
ATOM 20696 C C . LEU A 1 16 ? 3.813 12.894 0.450 1.00 0.18 16 LEU A C 12
ATOM 20697 O O . LEU A 1 16 ? 2.630 13.143 0.229 1.00 0.20 16 LEU A O 12
ATOM 20713 N N . ILE A 1 17 ? 4.402 11.771 0.070 1.00 0.18 17 ILE A N 12
ATOM 20714 C CA . ILE A 1 17 ? 3.686 10.733 -0.649 1.00 0.18 17 ILE A CA 12
ATOM 20715 C C . ILE A 1 17 ? 2.628 10.090 0.237 1.00 0.17 17 ILE A C 12
ATOM 20716 O O . ILE A 1 17 ? 1.499 9.877 -0.196 1.00 0.19 17 ILE A O 12
ATOM 20732 N N . ALA A 1 18 ? 2.999 9.800 1.476 1.00 0.16 18 ALA A N 12
ATOM 20733 C CA . ALA A 1 18 ? 2.079 9.212 2.439 1.00 0.17 18 ALA A CA 12
ATOM 20734 C C . ALA A 1 18 ? 0.837 10.080 2.598 1.00 0.19 18 ALA A C 12
ATOM 20735 O O . ALA A 1 18 ? -0.290 9.600 2.481 1.00 0.21 18 ALA A O 12
ATOM 20742 N N . MET A 1 19 ? 1.061 11.363 2.846 1.00 0.19 19 MET A N 12
ATOM 20743 C CA . MET A 1 19 ? -0.007 12.332 2.984 1.00 0.22 19 MET A CA 12
ATOM 20744 C C . MET A 1 19 ? -0.826 12.443 1.701 1.00 0.19 19 MET A C 12
ATOM 20745 O O . MET A 1 19 ? -2.056 12.494 1.740 1.00 0.20 19 MET A O 12
ATOM 20759 N N . ASN A 1 20 ? -0.139 12.477 0.564 1.00 0.17 20 ASN A N 12
ATOM 20760 C CA . ASN A 1 20 ? -0.795 12.624 -0.720 1.00 0.17 20 ASN A CA 12
ATOM 20761 C C . ASN A 1 20 ? -1.626 11.395 -1.058 1.00 0.15 20 ASN A C 12
ATOM 20762 O O . ASN A 1 20 ? -2.715 11.517 -1.612 1.00 0.17 20 ASN A O 12
ATOM 20773 N N . LEU A 1 21 ? -1.108 10.215 -0.731 1.00 0.14 21 LEU A N 12
ATOM 20774 C CA . LEU A 1 21 ? -1.866 8.987 -0.876 1.00 0.13 21 LEU A CA 12
ATOM 20775 C C . LEU A 1 21 ? -3.082 9.018 0.024 1.00 0.13 21 LEU A C 12
ATOM 20776 O O . LEU A 1 21 ? -4.189 8.699 -0.404 1.00 0.13 21 LEU A O 12
ATOM 20792 N N . GLN A 1 22 ? -2.865 9.430 1.262 1.00 0.14 22 GLN A N 12
ATOM 20793 C CA . GLN A 1 22 ? -3.930 9.522 2.240 1.00 0.15 22 GLN A CA 12
ATOM 20794 C C . GLN A 1 22 ? -5.073 10.378 1.700 1.00 0.15 22 GLN A C 12
ATOM 20795 O O . GLN A 1 22 ? -6.221 9.937 1.662 1.00 0.16 22 GLN A O 12
ATOM 20809 N N . TYR A 1 23 ? -4.746 11.585 1.244 1.00 0.16 23 TYR A N 12
ATOM 20810 C CA . TYR A 1 23 ? -5.746 12.478 0.672 1.00 0.17 23 TYR A CA 12
ATOM 20811 C C . TYR A 1 23 ? -6.336 11.904 -0.611 1.00 0.14 23 TYR A C 12
ATOM 20812 O O . TYR A 1 23 ? -7.494 12.154 -0.929 1.00 0.17 23 TYR A O 12
ATOM 20830 N N . ALA A 1 24 ? -5.541 11.128 -1.339 1.00 0.12 24 ALA A N 12
ATOM 20831 C CA . ALA A 1 24 ? -5.988 10.547 -2.598 1.00 0.12 24 ALA A CA 12
ATOM 20832 C C . ALA A 1 24 ? -7.069 9.501 -2.358 1.00 0.10 24 ALA A C 12
ATOM 20833 O O . ALA A 1 24 ? -8.104 9.495 -3.026 1.00 0.13 24 ALA A O 12
ATOM 20840 N N . PHE A 1 25 ? -6.828 8.627 -1.393 1.00 0.09 25 PHE A N 12
ATOM 20841 C CA . PHE A 1 25 ? -7.794 7.602 -1.041 1.00 0.09 25 PHE A CA 12
ATOM 20842 C C . PHE A 1 25 ? -9.027 8.223 -0.398 1.00 0.10 25 PHE A C 12
ATOM 20843 O O . PHE A 1 25 ? -10.155 7.833 -0.697 1.00 0.12 25 PHE A O 12
ATOM 20860 N N . GLU A 1 26 ? -8.812 9.205 0.475 1.00 0.10 26 GLU A N 12
ATOM 20861 C CA . GLU A 1 26 ? -9.917 9.912 1.112 1.00 0.12 26 GLU A CA 12
ATOM 20862 C C . GLU A 1 26 ? -10.752 10.653 0.068 1.00 0.12 26 GLU A C 12
ATOM 20863 O O . GLU A 1 26 ? -11.969 10.782 0.209 1.00 0.17 26 GLU A O 12
ATOM 20875 N N . ASP A 1 27 ? -10.091 11.118 -0.991 1.00 0.12 27 ASP A N 12
ATOM 20876 C CA . ASP A 1 27 ? -10.770 11.792 -2.096 1.00 0.15 27 ASP A CA 12
ATOM 20877 C C . ASP A 1 27 ? -11.655 10.807 -2.850 1.00 0.15 27 ASP A C 12
ATOM 20878 O O . ASP A 1 27 ? -12.717 11.166 -3.356 1.00 0.19 27 ASP A O 12
ATOM 20887 N N . GLU A 1 28 ? -11.218 9.552 -2.903 1.00 0.15 28 GLU A N 12
ATOM 20888 C CA . GLU A 1 28 ? -11.975 8.500 -3.575 1.00 0.18 28 GLU A CA 12
ATOM 20889 C C . GLU A 1 28 ? -13.043 7.914 -2.653 1.00 0.20 28 GLU A C 12
ATOM 20890 O O . GLU A 1 28 ? -13.767 6.991 -3.030 1.00 0.34 28 GLU A O 12
ATOM 20902 N N . GLY A 1 29 ? -13.131 8.449 -1.442 1.00 0.21 29 GLY A N 12
ATOM 20903 C CA . GLY A 1 29 ? -14.131 7.994 -0.498 1.00 0.24 29 GLY A CA 12
ATOM 20904 C C . GLY A 1 29 ? -13.677 6.782 0.290 1.00 0.22 29 GLY A C 12
ATOM 20905 O O . GLY A 1 29 ? -14.390 5.781 0.367 1.00 0.29 29 GLY A O 12
ATOM 20909 N N . ALA A 1 30 ? -12.490 6.871 0.870 1.00 0.17 30 ALA A N 12
ATOM 20910 C CA . ALA A 1 30 ? -11.953 5.794 1.688 1.00 0.16 30 ALA A CA 12
ATOM 20911 C C . ALA A 1 30 ? -11.301 6.361 2.946 1.00 0.15 30 ALA A C 12
ATOM 20912 O O . ALA A 1 30 ? -11.077 7.566 3.041 1.00 0.23 30 ALA A O 12
ATOM 20919 N N . GLU A 1 31 ? -11.005 5.492 3.904 1.00 0.15 31 GLU A N 12
ATOM 20920 C CA . GLU A 1 31 ? -10.384 5.909 5.155 1.00 0.15 31 GLU A CA 12
ATOM 20921 C C . GLU A 1 31 ? -8.979 5.331 5.236 1.00 0.16 31 GLU A C 12
ATOM 20922 O O . GLU A 1 31 ? -8.788 4.147 5.000 1.00 0.30 31 GLU A O 12
ATOM 20934 N N . VAL A 1 32 ? -8.002 6.156 5.581 1.00 0.13 32 VAL A N 12
ATOM 20935 C CA . VAL A 1 32 ? -6.600 5.771 5.416 1.00 0.12 32 VAL A CA 12
ATOM 20936 C C . VAL A 1 32 ? -5.817 5.806 6.727 1.00 0.12 32 VAL A C 12
ATOM 20937 O O . VAL A 1 32 ? -6.082 6.628 7.607 1.00 0.18 32 VAL A O 12
ATOM 20950 N N . VAL A 1 33 ? -4.847 4.903 6.835 1.00 0.11 33 VAL A N 12
ATOM 20951 C CA . VAL A 1 33 ? -3.856 4.937 7.897 1.00 0.13 33 VAL A CA 12
ATOM 20952 C C . VAL A 1 33 ? -2.470 5.054 7.272 1.00 0.13 33 VAL A C 12
ATOM 20953 O O . VAL A 1 33 ? -2.216 4.471 6.218 1.00 0.22 33 VAL A O 12
ATOM 20966 N N . VAL A 1 34 ? -1.580 5.799 7.906 1.00 0.13 34 VAL A N 12
ATOM 20967 C CA . VAL A 1 34 ? -0.234 5.980 7.382 1.00 0.14 34 VAL A CA 12
ATOM 20968 C C . VAL A 1 34 ? 0.799 5.298 8.273 1.00 0.13 34 VAL A C 12
ATOM 20969 O O . VAL A 1 34 ? 0.843 5.527 9.482 1.00 0.17 34 VAL A O 12
ATOM 20982 N N . ALA A 1 35 ? 1.613 4.449 7.663 1.00 0.13 35 ALA A N 12
ATOM 20983 C CA . ALA A 1 35 ? 2.680 3.754 8.361 1.00 0.13 35 ALA A CA 12
ATOM 20984 C C . ALA A 1 35 ? 3.959 3.791 7.534 1.00 0.14 35 ALA A C 12
ATOM 20985 O O . ALA A 1 35 ? 3.913 3.705 6.309 1.00 0.16 35 ALA A O 12
ATOM 20992 N N . ALA A 1 36 ? 5.094 3.924 8.199 1.00 0.17 36 ALA A N 12
ATOM 20993 C CA . ALA A 1 36 ? 6.372 3.990 7.501 1.00 0.20 36 ALA A CA 12
ATOM 20994 C C . ALA A 1 36 ? 7.218 2.754 7.773 1.00 0.19 36 ALA A C 12
ATOM 20995 O O . ALA A 1 36 ? 8.315 2.613 7.234 1.00 0.24 36 ALA A O 12
ATOM 21002 N N . THR A 1 37 ? 6.714 1.866 8.619 1.00 0.19 37 THR A N 12
ATOM 21003 C CA . THR A 1 37 ? 7.456 0.675 8.994 1.00 0.19 37 THR A CA 12
ATOM 21004 C C . THR A 1 37 ? 6.557 -0.546 9.004 1.00 0.19 37 THR A C 12
ATOM 21005 O O . THR A 1 37 ? 5.332 -0.423 8.908 1.00 0.22 37 THR A O 12
ATOM 21016 N N . CYS A 1 38 ? 7.160 -1.717 9.129 1.00 0.20 38 CYS A N 12
ATOM 21017 C CA . CYS A 1 38 ? 6.406 -2.944 9.307 1.00 0.21 38 CYS A CA 12
ATOM 21018 C C . CYS A 1 38 ? 5.574 -2.849 10.571 1.00 0.17 38 CYS A C 12
ATOM 21019 O O . CYS A 1 38 ? 4.371 -3.094 10.563 1.00 0.20 38 CYS A O 12
ATOM 21027 N N . GLU A 1 39 ? 6.243 -2.458 11.642 1.00 0.19 39 GLU A N 12
ATOM 21028 C CA . GLU A 1 39 ? 5.620 -2.322 12.953 1.00 0.21 39 GLU A CA 12
ATOM 21029 C C . GLU A 1 39 ? 4.401 -1.406 12.909 1.00 0.18 39 GLU A C 12
ATOM 21030 O O . GLU A 1 39 ? 3.330 -1.774 13.396 1.00 0.19 39 GLU A O 12
ATOM 21042 N N . GLN A 1 40 ? 4.557 -0.221 12.320 1.00 0.17 40 GLN A N 12
ATOM 21043 C CA . GLN A 1 40 ? 3.449 0.714 12.192 1.00 0.16 40 GLN A CA 12
ATOM 21044 C C . GLN A 1 40 ? 2.300 0.098 11.403 1.00 0.15 40 GLN A C 12
ATOM 21045 O O . GLN A 1 40 ? 1.127 0.302 11.722 1.00 0.20 40 GLN A O 12
ATOM 21059 N N . ALA A 1 41 ? 2.650 -0.658 10.379 1.00 0.13 41 ALA A N 12
ATOM 21060 C CA . ALA A 1 41 ? 1.669 -1.292 9.521 1.00 0.14 41 ALA A CA 12
ATOM 21061 C C . ALA A 1 41 ? 0.922 -2.385 10.258 1.00 0.15 41 ALA A C 12
ATOM 21062 O O . ALA A 1 41 ? -0.307 -2.412 10.274 1.00 0.18 41 ALA A O 12
ATOM 21069 N N . LEU A 1 42 ? 1.678 -3.278 10.878 1.00 0.15 42 LEU A N 12
ATOM 21070 C CA . LEU A 1 42 ? 1.115 -4.406 11.589 1.00 0.17 42 LEU A CA 12
ATOM 21071 C C . LEU A 1 42 ? 0.279 -3.935 12.772 1.00 0.18 42 LEU A C 12
ATOM 21072 O O . LEU A 1 42 ? -0.666 -4.607 13.188 1.00 0.23 42 LEU A O 12
ATOM 21088 N N . LYS A 1 43 ? 0.634 -2.775 13.312 1.00 0.17 43 LYS A N 12
ATOM 21089 C CA . LYS A 1 43 ? -0.139 -2.172 14.385 1.00 0.20 43 LYS A CA 12
ATOM 21090 C C . LYS A 1 43 ? -1.508 -1.753 13.872 1.00 0.23 43 LYS A C 12
ATOM 21091 O O . LYS A 1 43 ? -2.533 -2.107 14.448 1.00 0.28 43 LYS A O 12
ATOM 21110 N N . SER A 1 44 ? -1.512 -1.012 12.774 1.00 0.23 44 SER A N 12
ATOM 21111 C CA . SER A 1 44 ? -2.754 -0.556 12.165 1.00 0.27 44 SER A CA 12
ATOM 21112 C C . SER A 1 44 ? -3.564 -1.732 11.637 1.00 0.28 44 SER A C 12
ATOM 21113 O O . SER A 1 44 ? -4.790 -1.710 11.665 1.00 0.35 44 SER A O 12
ATOM 21121 N N . LEU A 1 45 ? -2.871 -2.755 11.154 1.00 0.26 45 LEU A N 12
ATOM 21122 C CA . LEU A 1 45 ? -3.520 -3.958 10.660 1.00 0.31 45 LEU A CA 12
ATOM 21123 C C . LEU A 1 45 ? -4.300 -4.637 11.785 1.00 0.30 45 LEU A C 12
ATOM 21124 O O . LEU A 1 45 ? -5.342 -5.249 11.559 1.00 0.32 45 LEU A O 12
ATOM 21140 N N . ALA A 1 46 ? -3.782 -4.528 13.001 1.00 0.30 46 ALA A N 12
ATOM 21141 C CA . ALA A 1 46 ? -4.446 -5.098 14.163 1.00 0.35 46 ALA A CA 12
ATOM 21142 C C . ALA A 1 46 ? -5.499 -4.142 14.717 1.00 0.36 46 ALA A C 12
ATOM 21143 O O . ALA A 1 46 ? -6.544 -4.568 15.210 1.00 0.43 46 ALA A O 12
ATOM 21150 N N . ASP A 1 47 ? -5.215 -2.849 14.628 1.00 0.33 47 ASP A N 12
ATOM 21151 C CA . ASP A 1 47 ? -6.104 -1.824 15.169 1.00 0.38 47 ASP A CA 12
ATOM 21152 C C . ASP A 1 47 ? -7.313 -1.615 14.267 1.00 0.37 47 ASP A C 12
ATOM 21153 O O . ASP A 1 47 ? -8.432 -1.418 14.741 1.00 0.45 47 ASP A O 12
ATOM 21162 N N . ASN A 1 48 ? -7.086 -1.677 12.968 1.00 0.30 48 ASN A N 12
ATOM 21163 C CA . ASN A 1 48 ? -8.138 -1.439 11.995 1.00 0.28 48 ASN A CA 12
ATOM 21164 C C . ASN A 1 48 ? -8.273 -2.637 11.068 1.00 0.25 48 ASN A C 12
ATOM 21165 O O . ASN A 1 48 ? -7.349 -3.436 10.939 1.00 0.29 48 ASN A O 12
ATOM 21176 N N . PRO A 1 49 ? -9.424 -2.779 10.408 1.00 0.22 49 PRO A N 12
ATOM 21177 C CA . PRO A 1 49 ? -9.670 -3.841 9.458 1.00 0.20 49 PRO A CA 12
ATOM 21178 C C . PRO A 1 49 ? -9.339 -3.396 8.043 1.00 0.17 49 PRO A C 12
ATOM 21179 O O . PRO A 1 49 ? -10.203 -2.917 7.310 1.00 0.20 49 PRO A O 12
ATOM 21190 N N . ILE A 1 50 ? -8.082 -3.551 7.678 1.00 0.15 50 ILE A N 12
ATOM 21191 C CA . ILE A 1 50 ? -7.581 -3.087 6.398 1.00 0.15 50 ILE A CA 12
ATOM 21192 C C . ILE A 1 50 ? -8.247 -3.822 5.237 1.00 0.14 50 ILE A C 12
ATOM 21193 O O . ILE A 1 50 ? -8.208 -5.052 5.158 1.00 0.18 50 ILE A O 12
ATOM 21209 N N . ASP A 1 51 ? -8.871 -3.053 4.356 1.00 0.13 51 ASP A N 12
ATOM 21210 C CA . ASP A 1 51 ? -9.533 -3.594 3.179 1.00 0.13 51 ASP A CA 12
ATOM 21211 C C . ASP A 1 51 ? -8.577 -3.597 1.995 1.00 0.12 51 ASP A C 12
ATOM 21212 O O . ASP A 1 51 ? -8.669 -4.446 1.111 1.00 0.14 51 ASP A O 12
ATOM 21221 N N . VAL A 1 52 ? -7.654 -2.641 1.989 1.00 0.11 52 VAL A N 12
ATOM 21222 C CA . VAL A 1 52 ? -6.680 -2.517 0.915 1.00 0.11 52 VAL A CA 12
ATOM 21223 C C . VAL A 1 52 ? -5.468 -1.728 1.407 1.00 0.11 52 VAL A C 12
ATOM 21224 O O . VAL A 1 52 ? -5.567 -0.972 2.373 1.00 0.11 52 VAL A O 12
ATOM 21237 N N . ALA A 1 53 ? -4.327 -1.910 0.763 1.00 0.12 53 ALA A N 12
ATOM 21238 C CA . ALA A 1 53 ? -3.114 -1.240 1.191 1.00 0.12 53 ALA A CA 12
ATOM 21239 C C . ALA A 1 53 ? -2.266 -0.777 0.011 1.00 0.12 53 ALA A C 12
ATOM 21240 O O . ALA A 1 53 ? -2.517 -1.138 -1.139 1.00 0.14 53 ALA A O 12
ATOM 21247 N N . VAL A 1 54 ? -1.267 0.036 0.319 1.00 0.12 54 VAL A N 12
ATOM 21248 C CA . VAL A 1 54 ? -0.322 0.536 -0.669 1.00 0.12 54 VAL A CA 12
ATOM 21249 C C . VAL A 1 54 ? 1.067 0.548 -0.068 1.00 0.12 54 VAL A C 12
ATOM 21250 O O . VAL A 1 54 ? 1.335 1.321 0.835 1.00 0.17 54 VAL A O 12
ATOM 21263 N N . LEU A 1 55 ? 1.945 -0.293 -0.571 1.00 0.13 55 LEU A N 12
ATOM 21264 C CA . LEU A 1 55 ? 3.216 -0.533 0.093 1.00 0.13 55 LEU A CA 12
ATOM 21265 C C . LEU A 1 55 ? 4.401 -0.016 -0.711 1.00 0.16 55 LEU A C 12
ATOM 21266 O O . LEU A 1 55 ? 4.651 -0.466 -1.827 1.00 0.14 55 LEU A O 12
ATOM 21282 N N . ASP A 1 56 ? 5.114 0.951 -0.144 1.00 0.30 56 ASP A N 12
ATOM 21283 C CA . ASP A 1 56 ? 6.393 1.376 -0.693 1.00 0.42 56 ASP A CA 12
ATOM 21284 C C . ASP A 1 56 ? 7.462 0.369 -0.307 1.00 0.48 56 ASP A C 12
ATOM 21285 O O . ASP A 1 56 ? 7.556 -0.054 0.847 1.00 0.69 56 ASP A O 12
ATOM 21294 N N . VAL A 1 57 ? 8.265 -0.011 -1.275 1.00 0.50 57 VAL A N 12
ATOM 21295 C CA . VAL A 1 57 ? 9.201 -1.104 -1.103 1.00 0.56 57 VAL A CA 12
ATOM 21296 C C . VAL A 1 57 ? 10.574 -0.594 -0.668 1.00 0.66 57 VAL A C 12
ATOM 21297 O O . VAL A 1 57 ? 11.440 -1.367 -0.252 1.00 0.80 57 VAL A O 12
ATOM 21310 N N . ASN A 1 58 ? 10.760 0.712 -0.735 1.00 0.68 58 ASN A N 12
ATOM 21311 C CA . ASN A 1 58 ? 12.046 1.315 -0.404 1.00 0.82 58 ASN A CA 12
ATOM 21312 C C . ASN A 1 58 ? 11.913 2.227 0.815 1.00 0.74 58 ASN A C 12
ATOM 21313 O O . ASN A 1 58 ? 12.286 3.402 0.772 1.00 0.92 58 ASN A O 12
ATOM 21324 N N . LEU A 1 59 ? 11.374 1.675 1.901 1.00 0.56 59 LEU A N 12
ATOM 21325 C CA . LEU A 1 59 ? 11.171 2.432 3.135 1.00 0.55 59 LEU A CA 12
ATOM 21326 C C . LEU A 1 59 ? 12.500 2.962 3.660 1.00 0.66 59 LEU A C 12
ATOM 21327 O O . LEU A 1 59 ? 12.596 4.098 4.125 1.00 0.85 59 LEU A O 12
ATOM 21343 N N . GLY A 1 60 ? 13.522 2.127 3.586 1.00 0.66 60 GLY A N 12
ATOM 21344 C CA . GLY A 1 60 ? 14.850 2.524 3.995 1.00 0.78 60 GLY A CA 12
ATOM 21345 C C . GLY A 1 60 ? 15.892 1.596 3.420 1.00 0.82 60 GLY A C 12
ATOM 21346 O O . GLY A 1 60 ? 15.555 0.732 2.610 1.00 0.81 60 GLY A O 12
ATOM 21350 N N . PRO A 1 61 ? 17.165 1.743 3.822 1.00 0.91 61 PRO A N 12
ATOM 21351 C CA . PRO A 1 61 ? 18.255 0.891 3.337 1.00 0.96 61 PRO A CA 12
ATOM 21352 C C . PRO A 1 61 ? 17.945 -0.593 3.501 1.00 0.89 61 PRO A C 12
ATOM 21353 O O . PRO A 1 61 ? 18.184 -1.393 2.598 1.00 0.93 61 PRO A O 12
ATOM 21364 N N . LYS A 1 62 ? 17.406 -0.955 4.657 1.00 0.81 62 LYS A N 12
ATOM 21365 C CA . LYS A 1 62 ? 17.007 -2.331 4.907 1.00 0.78 62 LYS A CA 12
ATOM 21366 C C . LYS A 1 62 ? 15.494 -2.441 5.045 1.00 0.65 62 LYS A C 12
ATOM 21367 O O . LYS A 1 62 ? 14.908 -3.481 4.741 1.00 0.59 62 LYS A O 12
ATOM 21386 N N . SER A 1 63 ? 14.864 -1.360 5.491 1.00 0.63 63 SER A N 12
ATOM 21387 C CA . SER A 1 63 ? 13.429 -1.347 5.698 1.00 0.54 63 SER A CA 12
ATOM 21388 C C . SER A 1 63 ? 12.679 -1.425 4.376 1.00 0.43 63 SER A C 12
ATOM 21389 O O . SER A 1 63 ? 12.886 -0.615 3.470 1.00 0.46 63 SER A O 12
ATOM 21397 N N . HIS A 1 64 ? 11.824 -2.421 4.277 1.00 0.34 64 HIS A N 12
ATOM 21398 C CA . HIS A 1 64 ? 11.014 -2.636 3.093 1.00 0.28 64 HIS A CA 12
ATOM 21399 C C . HIS A 1 64 ? 9.648 -3.161 3.505 1.00 0.2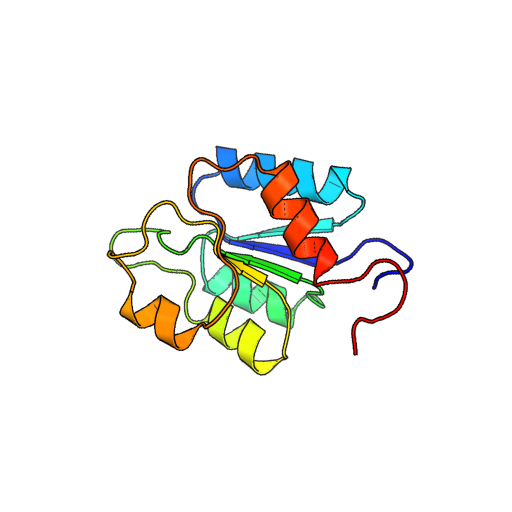2 64 HIS A C 12
ATOM 21400 O O . HIS A 1 64 ? 9.514 -3.800 4.550 1.00 0.25 64 HIS A O 12
ATOM 21415 N N . CYS A 1 65 ? 8.635 -2.891 2.701 1.00 0.20 65 CYS A N 12
ATOM 21416 C CA . CYS A 1 65 ? 7.335 -3.484 2.919 1.00 0.21 65 CYS A CA 12
ATOM 21417 C C . CYS A 1 65 ? 7.404 -4.996 2.631 1.00 0.22 65 CYS A C 12
ATOM 21418 O O . CYS A 1 65 ? 7.135 -5.449 1.522 1.00 0.30 65 CYS A O 12
ATOM 21426 N N . GLY A 1 66 ? 7.788 -5.774 3.638 1.00 0.19 66 GLY A N 12
ATOM 21427 C CA . GLY A 1 66 ? 7.876 -7.215 3.473 1.00 0.23 66 GLY A CA 12
ATOM 21428 C C . GLY A 1 66 ? 6.953 -7.951 4.417 1.00 0.19 66 GLY A C 12
ATOM 21429 O O . GLY A 1 66 ? 5.995 -8.581 3.973 1.00 0.19 66 GLY A O 12
ATOM 21433 N N . PRO A 1 67 ? 7.210 -7.883 5.737 1.00 0.18 67 PRO A N 12
ATOM 21434 C CA . PRO A 1 67 ? 6.307 -8.451 6.738 1.00 0.18 67 PRO A CA 12
ATOM 21435 C C . PRO A 1 67 ? 4.887 -7.915 6.580 1.00 0.15 67 PRO A C 12
ATOM 21436 O O . PRO A 1 67 ? 3.916 -8.589 6.911 1.00 0.16 67 PRO A O 12
ATOM 21447 N N . VAL A 1 68 ? 4.783 -6.699 6.051 1.00 0.12 68 VAL A N 12
ATOM 21448 C CA . VAL A 1 68 ? 3.490 -6.082 5.784 1.00 0.10 68 VAL A CA 12
ATOM 21449 C C . VAL A 1 68 ? 2.810 -6.774 4.614 1.00 0.10 68 VAL A C 12
ATOM 21450 O O . VAL A 1 68 ? 1.619 -7.070 4.654 1.00 0.10 68 VAL A O 12
ATOM 21463 N N . ALA A 1 69 ? 3.591 -7.025 3.573 1.00 0.12 69 ALA A N 12
ATOM 21464 C CA . ALA A 1 69 ? 3.102 -7.702 2.387 1.00 0.14 69 ALA A CA 12
ATOM 21465 C C . ALA A 1 69 ? 2.592 -9.085 2.749 1.00 0.14 69 ALA A C 12
ATOM 21466 O O . ALA A 1 69 ? 1.500 -9.478 2.355 1.00 0.14 69 ALA A O 12
ATOM 21473 N N . ASP A 1 70 ? 3.393 -9.800 3.527 1.00 0.17 70 ASP A N 12
ATOM 21474 C CA . ASP A 1 70 ? 3.019 -11.119 4.025 1.00 0.19 70 ASP A CA 12
ATOM 21475 C C . ASP A 1 70 ? 1.774 -11.024 4.895 1.00 0.18 70 ASP A C 12
ATOM 21476 O O . ASP A 1 70 ? 0.861 -11.831 4.770 1.00 0.20 70 ASP A O 12
ATOM 21485 N N . ALA A 1 71 ? 1.748 -10.017 5.760 1.00 0.18 71 ALA A N 12
ATOM 21486 C CA . ALA A 1 71 ? 0.610 -9.769 6.638 1.00 0.18 71 ALA A CA 12
ATOM 21487 C C . ALA A 1 71 ? -0.679 -9.631 5.837 1.00 0.18 71 ALA A C 12
ATOM 21488 O O . ALA A 1 71 ? -1.692 -10.266 6.139 1.00 0.23 71 ALA A O 12
ATOM 21495 N N . LEU A 1 72 ? -0.622 -8.800 4.806 1.00 0.14 72 LEU A N 12
ATOM 21496 C CA . LEU A 1 72 ? -1.754 -8.578 3.929 1.00 0.14 72 LEU A CA 12
ATOM 21497 C C . LEU A 1 72 ? -2.092 -9.842 3.161 1.00 0.17 72 LEU A C 12
ATOM 21498 O O . LEU A 1 72 ? -3.254 -10.212 3.039 1.00 0.20 72 LEU A O 12
ATOM 21514 N N . LYS A 1 73 ? -1.059 -10.506 2.666 1.00 0.17 73 LYS A N 12
ATOM 21515 C CA . LYS A 1 73 ? -1.208 -11.744 1.937 1.00 0.21 73 LYS A CA 12
ATOM 21516 C C . LYS A 1 73 ? -1.857 -12.823 2.799 1.00 0.23 73 LYS A C 12
ATOM 21517 O O . LYS A 1 73 ? -2.615 -13.652 2.301 1.00 0.25 73 LYS A O 12
ATOM 21536 N N . GLN A 1 74 ? -1.579 -12.788 4.096 1.00 0.23 74 GLN A N 12
ATOM 21537 C CA . GLN A 1 74 ? -2.148 -13.755 5.027 1.00 0.26 74 GLN A CA 12
ATOM 21538 C C . GLN A 1 74 ? -3.637 -13.509 5.249 1.00 0.28 74 GLN A C 12
ATOM 21539 O O . GLN A 1 74 ? -4.404 -14.448 5.455 1.00 0.37 74 GLN A O 12
ATOM 21553 N N . ARG A 1 75 ? -4.044 -12.247 5.213 1.00 0.25 75 ARG A N 12
ATOM 21554 C CA . ARG A 1 75 ? -5.449 -11.902 5.377 1.00 0.29 75 ARG A CA 12
ATOM 21555 C C . ARG A 1 75 ? -6.150 -11.795 4.027 1.00 0.27 75 ARG A C 12
ATOM 21556 O O . ARG A 1 75 ? -7.339 -11.482 3.962 1.00 0.32 75 ARG A O 12
ATOM 21577 N N . ALA A 1 76 ? -5.391 -12.049 2.959 1.00 0.24 76 ALA A N 12
ATOM 21578 C CA . ALA A 1 76 ? -5.893 -11.971 1.588 1.00 0.25 76 ALA A CA 12
ATOM 21579 C C . ALA A 1 76 ? -6.328 -10.549 1.236 1.00 0.22 76 ALA A C 12
ATOM 21580 O O . ALA A 1 76 ? -7.284 -10.346 0.486 1.00 0.28 76 ALA A O 12
ATOM 21587 N N . ILE A 1 77 ? -5.621 -9.569 1.779 1.00 0.15 77 ILE A N 12
ATOM 21588 C CA . ILE A 1 77 ? -5.912 -8.174 1.514 1.00 0.15 77 ILE A CA 12
ATOM 21589 C C . ILE A 1 77 ? -5.171 -7.709 0.265 1.00 0.15 77 ILE A C 12
ATOM 21590 O O . ILE A 1 77 ? -3.987 -8.007 0.095 1.00 0.15 77 ILE A O 12
ATOM 21606 N N . PRO A 1 78 ? -5.865 -7.000 -0.633 1.00 0.16 78 PRO A N 12
ATOM 21607 C CA . PRO A 1 78 ? -5.253 -6.450 -1.832 1.00 0.17 78 PRO A CA 12
ATOM 21608 C C . PRO A 1 78 ? -4.403 -5.225 -1.529 1.00 0.15 78 PRO A C 12
ATOM 21609 O O . PRO A 1 78 ? -4.733 -4.419 -0.659 1.00 0.17 78 PRO A O 12
ATOM 21620 N N . PHE A 1 79 ? -3.301 -5.102 -2.242 1.00 0.14 79 PHE A N 12
ATOM 21621 C CA . PHE A 1 79 ? -2.397 -3.976 -2.076 1.00 0.14 79 PHE A CA 12
ATOM 21622 C C . PHE A 1 79 ? -1.524 -3.813 -3.302 1.00 0.14 79 PHE A C 12
ATOM 21623 O O . PHE A 1 79 ? -1.349 -4.748 -4.084 1.00 0.15 79 PHE A O 12
ATOM 21640 N N . ILE A 1 80 ? -0.987 -2.623 -3.458 1.00 0.14 80 ILE A N 12
ATOM 21641 C CA . ILE A 1 80 ? -0.123 -2.310 -4.587 1.00 0.15 80 ILE A CA 12
ATOM 21642 C C . ILE A 1 80 ? 1.213 -1.799 -4.083 1.00 0.15 80 ILE A C 12
ATOM 21643 O O . ILE A 1 80 ? 1.264 -1.032 -3.124 1.00 0.16 80 ILE A O 12
ATOM 21659 N N . LEU A 1 81 ? 2.287 -2.215 -4.725 1.00 0.16 81 LEU A N 12
ATOM 21660 C CA . LEU A 1 81 ? 3.612 -1.776 -4.333 1.00 0.17 81 LEU A CA 12
ATOM 21661 C C . LEU A 1 81 ? 3.954 -0.491 -5.061 1.00 0.20 81 LEU A C 12
ATOM 21662 O O . LEU A 1 81 ? 4.158 -0.481 -6.270 1.00 0.21 81 LEU A O 12
ATOM 21678 N N . HIS A 1 82 ? 3.996 0.595 -4.323 1.00 0.21 82 HIS A N 12
ATOM 21679 C CA . HIS A 1 82 ? 4.299 1.886 -4.899 1.00 0.25 82 HIS A CA 12
ATOM 21680 C C . HIS A 1 82 ? 5.744 2.260 -4.592 1.00 0.31 82 HIS A C 12
ATOM 21681 O O . HIS A 1 82 ? 6.038 2.877 -3.576 1.00 0.60 82 HIS A O 12
ATOM 21696 N N . THR A 1 83 ? 6.633 1.881 -5.498 1.00 0.38 83 THR A N 12
ATOM 21697 C CA . THR A 1 83 ? 8.063 2.046 -5.302 1.00 0.47 83 THR A CA 12
ATOM 21698 C C . THR A 1 83 ? 8.730 2.497 -6.600 1.00 0.57 83 THR A C 12
ATOM 21699 O O . THR A 1 83 ? 8.157 2.357 -7.677 1.00 0.61 83 THR A O 12
ATOM 21710 N N . GLY A 1 84 ? 9.928 3.054 -6.489 1.00 0.73 84 GLY A N 12
ATOM 21711 C CA . GLY A 1 84 ? 10.687 3.429 -7.667 1.00 0.90 84 GLY A CA 12
ATOM 21712 C C . GLY A 1 84 ? 11.961 2.620 -7.797 1.00 0.77 84 GLY A C 12
ATOM 21713 O O . GLY A 1 84 ? 12.818 2.915 -8.631 1.00 0.94 84 GLY A O 12
ATOM 21717 N N . ASP A 1 85 ? 12.087 1.596 -6.964 1.00 0.56 85 ASP A N 12
ATOM 21718 C CA . ASP A 1 85 ? 13.261 0.730 -6.988 1.00 0.56 85 ASP A CA 12
ATOM 21719 C C . ASP A 1 85 ? 12.860 -0.717 -7.218 1.00 0.56 85 ASP A C 12
ATOM 21720 O O . ASP A 1 85 ? 13.130 -1.593 -6.394 1.00 0.84 85 ASP A O 12
ATOM 21729 N N . LEU A 1 86 ? 12.221 -0.960 -8.354 1.00 0.67 86 LEU A N 12
ATOM 21730 C CA . LEU A 1 86 ? 11.776 -2.297 -8.718 1.00 0.78 86 LEU A CA 12
ATOM 21731 C C . LEU A 1 86 ? 12.976 -3.185 -9.012 1.00 0.87 86 LEU A C 12
ATOM 21732 O O . LEU A 1 86 ? 13.028 -4.335 -8.592 1.00 1.04 86 LEU A O 12
ATOM 21748 N N . ASP A 1 87 ? 13.953 -2.617 -9.708 1.00 0.91 87 ASP A N 12
ATOM 21749 C CA . ASP A 1 87 ? 15.138 -3.358 -10.135 1.00 1.00 87 ASP A CA 12
ATOM 21750 C C . ASP A 1 87 ? 16.022 -3.724 -8.948 1.00 0.99 87 ASP A C 12
ATOM 21751 O O . ASP A 1 87 ? 16.853 -4.628 -9.028 1.00 1.07 87 ASP A O 12
ATOM 21760 N N . ARG A 1 88 ? 15.843 -3.008 -7.851 1.00 0.99 88 ARG A N 12
ATOM 21761 C CA . ARG A 1 88 ? 16.613 -3.255 -6.640 1.00 1.05 88 ARG A CA 12
ATOM 21762 C C . ARG A 1 88 ? 15.902 -4.259 -5.744 1.00 0.99 88 ARG A C 12
ATOM 21763 O O . ARG A 1 88 ? 16.521 -4.903 -4.898 1.00 1.14 88 ARG A O 12
ATOM 21784 N N . HIS A 1 89 ? 14.599 -4.383 -5.932 1.00 0.92 89 HIS A N 12
ATOM 21785 C CA . HIS A 1 89 ? 13.783 -5.243 -5.080 1.00 0.90 89 HIS A CA 12
ATOM 21786 C C . HIS A 1 89 ? 12.979 -6.243 -5.898 1.00 0.90 89 HIS A C 12
ATOM 21787 O O . HIS A 1 89 ? 11.908 -6.675 -5.474 1.00 0.85 89 HIS A O 12
ATOM 21802 N N . GLY A 1 90 ? 13.508 -6.617 -7.055 1.00 0.97 90 GLY A N 12
ATOM 21803 C CA . GLY A 1 90 ? 12.801 -7.521 -7.947 1.00 0.98 90 GLY A CA 12
ATOM 21804 C C . GLY A 1 90 ? 12.471 -8.844 -7.292 1.00 0.94 90 GLY A C 12
ATOM 21805 O O . GLY A 1 90 ? 11.394 -9.400 -7.509 1.00 0.91 90 GLY A O 12
ATOM 21809 N N . GLU A 1 91 ? 13.394 -9.337 -6.476 1.00 0.97 91 GLU A N 12
ATOM 21810 C CA . GLU A 1 91 ? 13.194 -10.589 -5.763 1.00 0.96 91 GLU A CA 12
ATOM 21811 C C . GLU A 1 91 ? 12.080 -10.449 -4.729 1.00 0.84 91 GLU A C 12
ATOM 21812 O O . GLU A 1 91 ? 11.195 -11.300 -4.635 1.00 0.91 91 GLU A O 12
ATOM 21824 N N . LEU A 1 92 ? 12.122 -9.361 -3.966 1.00 0.71 92 LEU A N 12
ATOM 21825 C CA . LEU A 1 92 ? 11.114 -9.101 -2.946 1.00 0.62 92 LEU A CA 12
ATOM 21826 C C . LEU A 1 92 ? 9.734 -8.983 -3.578 1.00 0.55 92 LEU A C 12
ATOM 21827 O O . LEU A 1 92 ? 8.750 -9.479 -3.037 1.00 0.52 92 LEU A O 12
ATOM 21843 N N . LEU A 1 93 ? 9.677 -8.338 -4.735 1.00 0.55 93 LEU A N 12
ATOM 21844 C CA . LEU A 1 93 ? 8.430 -8.160 -5.456 1.00 0.55 93 LEU A CA 12
ATOM 21845 C C . LEU A 1 93 ? 7.831 -9.504 -5.855 1.00 0.60 93 LEU A C 12
ATOM 21846 O O . LEU A 1 93 ? 6.613 -9.657 -5.898 1.00 0.58 93 LEU A O 12
ATOM 21862 N N . ARG A 1 94 ? 8.692 -10.476 -6.134 1.00 0.71 94 ARG A N 12
ATOM 21863 C CA . ARG A 1 94 ? 8.242 -11.825 -6.460 1.00 0.80 94 ARG A CA 12
ATOM 21864 C C . ARG A 1 94 ? 7.720 -12.525 -5.210 1.00 0.73 94 ARG A C 12
ATOM 21865 O O . ARG A 1 94 ? 6.730 -13.258 -5.262 1.00 0.77 94 ARG A O 12
ATOM 21886 N N . LYS A 1 95 ? 8.395 -12.290 -4.085 1.00 0.69 95 LYS A N 12
ATOM 21887 C CA . LYS A 1 95 ? 7.946 -12.804 -2.792 1.00 0.70 95 LYS A CA 12
ATOM 21888 C C . LYS A 1 95 ? 6.551 -12.285 -2.475 1.00 0.56 95 LYS A C 12
ATOM 21889 O O . LYS A 1 95 ? 5.689 -13.014 -1.981 1.00 0.63 95 LYS A O 12
ATOM 21908 N N . ILE A 1 96 ? 6.354 -11.011 -2.760 1.00 0.43 96 ILE A N 12
ATOM 21909 C CA . ILE A 1 96 ? 5.092 -10.341 -2.525 1.00 0.36 96 ILE A CA 12
ATOM 21910 C C . ILE A 1 96 ? 4.032 -10.802 -3.522 1.00 0.37 96 ILE A C 12
ATOM 21911 O O . ILE A 1 96 ? 2.993 -11.334 -3.128 1.00 0.45 96 ILE A O 12
ATOM 21927 N N . ASP A 1 97 ? 4.320 -10.609 -4.806 1.00 0.35 97 ASP A N 12
ATOM 21928 C CA . ASP A 1 97 ? 3.381 -10.913 -5.887 1.00 0.40 97 ASP A CA 12
ATOM 21929 C C . ASP A 1 97 ? 2.122 -10.055 -5.779 1.00 0.39 97 ASP A C 12
ATOM 21930 O O . ASP A 1 97 ? 1.092 -10.481 -5.248 1.00 0.51 97 ASP A O 12
ATOM 21939 N N . ALA A 1 98 ? 2.232 -8.835 -6.281 1.00 0.29 98 ALA A N 12
ATOM 21940 C CA . ALA A 1 98 ? 1.131 -7.885 -6.301 1.00 0.27 98 ALA A CA 12
ATOM 21941 C C . ALA A 1 98 ? 1.456 -6.770 -7.288 1.00 0.23 98 ALA A C 12
ATOM 21942 O O . ALA A 1 98 ? 2.616 -6.618 -7.679 1.00 0.24 98 ALA A O 12
ATOM 21949 N N . PRO A 1 99 ? 0.449 -5.999 -7.733 1.00 0.22 99 PRO A N 12
ATOM 21950 C CA . PRO A 1 99 ? 0.654 -4.908 -8.694 1.00 0.20 99 PRO A CA 12
ATOM 21951 C C . PRO A 1 99 ? 1.644 -3.864 -8.190 1.00 0.20 99 PRO A C 12
ATOM 21952 O O . PRO A 1 99 ? 1.722 -3.595 -6.991 1.00 0.20 99 PRO A O 12
ATOM 21963 N N . VAL A 1 100 ? 2.405 -3.284 -9.108 1.00 0.23 100 VAL A N 12
ATOM 21964 C CA . VAL A 1 100 ? 3.416 -2.302 -8.750 1.00 0.25 100 VAL A CA 12
ATOM 21965 C C . VAL A 1 100 ? 3.181 -0.980 -9.483 1.00 0.28 100 VAL A C 12
ATOM 21966 O O . VAL A 1 100 ? 2.945 -0.959 -10.690 1.00 0.37 100 VAL A O 12
ATOM 21979 N N . MET A 1 101 ? 3.232 0.115 -8.738 1.00 0.25 101 MET A N 12
ATOM 21980 C CA . MET A 1 101 ? 3.128 1.455 -9.306 1.00 0.28 101 MET A CA 12
ATOM 21981 C C . MET A 1 101 ? 4.452 2.182 -9.115 1.00 0.30 101 MET A C 12
ATOM 21982 O O . MET A 1 101 ? 4.794 2.582 -7.999 1.00 0.35 101 MET A O 12
ATOM 21996 N N . ALA A 1 102 ? 5.195 2.329 -10.201 1.00 0.37 102 ALA A N 12
ATOM 21997 C CA . ALA A 1 102 ? 6.536 2.900 -10.154 1.00 0.42 102 ALA A CA 12
ATOM 21998 C C . ALA A 1 102 ? 6.512 4.383 -9.794 1.00 0.39 102 ALA A C 12
ATOM 21999 O O . ALA A 1 102 ? 5.584 5.107 -10.153 1.00 0.38 102 ALA A O 12
ATOM 22006 N N . LYS A 1 103 ? 7.538 4.820 -9.076 1.00 0.45 103 LYS A N 12
ATOM 22007 C CA . LYS A 1 103 ? 7.684 6.223 -8.706 1.00 0.48 103 LYS A CA 12
ATOM 22008 C C . LYS A 1 103 ? 8.510 6.962 -9.756 1.00 0.58 103 LYS A C 12
ATOM 22009 O O . LYS A 1 103 ? 9.436 6.391 -10.334 1.00 0.67 103 LYS A O 12
ATOM 22028 N N . PRO A 1 104 ? 8.193 8.239 -10.020 1.00 0.60 104 PRO A N 12
ATOM 22029 C CA . PRO A 1 104 ? 7.099 8.955 -9.360 1.00 0.52 104 PRO A CA 12
ATOM 22030 C C . PRO A 1 104 ? 5.733 8.532 -9.878 1.00 0.44 104 PRO A C 12
ATOM 22031 O O . PRO A 1 104 ? 5.556 8.276 -11.069 1.00 0.52 104 PRO A O 12
ATOM 22042 N N . ALA A 1 105 ? 4.771 8.465 -8.977 1.00 0.35 105 ALA A N 12
ATOM 22043 C CA . ALA A 1 105 ? 3.416 8.087 -9.329 1.00 0.30 105 ALA A CA 12
ATOM 22044 C C . ALA A 1 105 ? 2.436 9.050 -8.700 1.00 0.27 105 ALA A C 12
ATOM 22045 O O . ALA A 1 105 ? 2.570 9.397 -7.526 1.00 0.30 105 ALA A O 12
ATOM 22052 N N . ASP A 1 106 ? 1.456 9.480 -9.471 1.00 0.26 106 ASP A N 12
ATOM 22053 C CA . ASP A 1 106 ? 0.420 10.343 -8.938 1.00 0.24 106 ASP A CA 12
ATOM 22054 C C . ASP A 1 106 ? -0.442 9.527 -8.002 1.00 0.18 106 ASP A C 12
ATOM 22055 O O . ASP A 1 106 ? -0.932 8.455 -8.359 1.00 0.17 106 ASP A O 12
ATOM 22064 N N . THR A 1 107 ? -0.605 10.035 -6.800 1.00 0.17 107 THR A N 12
ATOM 22065 C CA . THR A 1 107 ? -1.259 9.310 -5.738 1.00 0.15 107 THR A CA 12
ATOM 22066 C C . THR A 1 107 ? -2.719 9.004 -6.049 1.00 0.14 107 THR A C 12
ATOM 22067 O O . THR A 1 107 ? -3.290 8.080 -5.475 1.00 0.14 107 THR A O 12
ATOM 22078 N N . SER A 1 108 ? -3.316 9.749 -6.976 1.00 0.17 108 SER A N 12
ATOM 22079 C CA . SER A 1 108 ? -4.684 9.474 -7.388 1.00 0.18 108 SER A CA 12
ATOM 22080 C C . SER A 1 108 ? -4.735 8.177 -8.192 1.00 0.17 108 SER A C 12
ATOM 22081 O O . SER A 1 108 ? -5.635 7.357 -8.014 1.00 0.20 108 SER A O 12
ATOM 22089 N N . ASP A 1 109 ? -3.735 7.985 -9.051 1.00 0.17 109 ASP A N 12
ATOM 22090 C CA . ASP A 1 109 ? -3.648 6.782 -9.872 1.00 0.17 109 ASP A CA 12
ATOM 22091 C C . ASP A 1 109 ? -3.361 5.582 -8.998 1.00 0.15 109 ASP A C 12
ATOM 22092 O O . ASP A 1 109 ? -3.912 4.499 -9.198 1.00 0.19 109 ASP A O 12
ATOM 22101 N N . VAL A 1 110 ? -2.502 5.791 -8.016 1.00 0.12 110 VAL A N 12
ATOM 22102 C CA . VAL A 1 110 ? -2.161 4.748 -7.069 1.00 0.11 110 VAL A CA 12
ATOM 22103 C C . VAL A 1 110 ? -3.387 4.373 -6.237 1.00 0.11 110 VAL A C 12
ATOM 22104 O O . VAL A 1 110 ? -3.684 3.193 -6.043 1.00 0.13 110 VAL A O 12
ATOM 22117 N N . ALA A 1 111 ? -4.099 5.395 -5.765 1.00 0.11 111 ALA A N 12
ATOM 22118 C CA . ALA A 1 111 ? -5.286 5.204 -4.943 1.00 0.11 111 ALA A CA 12
ATOM 22119 C C . ALA A 1 111 ? -6.370 4.457 -5.701 1.00 0.11 111 ALA A C 12
ATOM 22120 O O . ALA A 1 111 ? -6.915 3.468 -5.211 1.00 0.10 111 ALA A O 12
ATOM 22127 N N . LYS A 1 112 ? -6.670 4.932 -6.904 1.00 0.12 112 LYS A N 12
ATOM 22128 C CA . LYS A 1 112 ? -7.716 4.338 -7.718 1.00 0.13 112 LYS A CA 12
ATOM 22129 C C . LYS A 1 112 ? -7.449 2.862 -7.970 1.00 0.15 112 LYS A C 12
ATOM 22130 O O . LYS A 1 112 ? -8.311 2.028 -7.710 1.00 0.23 112 LYS A O 12
ATOM 22149 N N . ARG A 1 113 ? -6.247 2.542 -8.441 1.00 0.14 113 ARG A N 12
ATOM 22150 C CA . ARG A 1 113 ? -5.899 1.162 -8.767 1.00 0.18 113 ARG A CA 12
ATOM 22151 C C . ARG A 1 113 ? -5.978 0.257 -7.543 1.00 0.16 113 ARG A C 12
ATOM 22152 O O . ARG A 1 113 ? -6.442 -0.880 -7.633 1.00 0.25 113 ARG A O 12
ATOM 22173 N N . ALA A 1 114 ? -5.539 0.765 -6.397 1.00 0.12 114 ALA A N 12
ATOM 22174 C CA . ALA A 1 114 ? -5.610 0.007 -5.157 1.00 0.10 114 ALA A CA 12
ATOM 22175 C C . ALA A 1 114 ? -7.064 -0.267 -4.791 1.00 0.12 114 ALA A C 12
ATOM 22176 O O . ALA A 1 114 ? -7.441 -1.403 -4.502 1.00 0.14 114 ALA A O 12
ATOM 22183 N N . LEU A 1 115 ? -7.882 0.775 -4.846 1.00 0.12 115 LEU A N 12
ATOM 22184 C CA . LEU A 1 115 ? -9.295 0.665 -4.518 1.00 0.16 115 LEU A CA 12
ATOM 22185 C C . LEU A 1 115 ? -10.047 -0.194 -5.533 1.00 0.22 115 LEU A C 12
ATOM 22186 O O . LEU A 1 115 ? -11.084 -0.773 -5.212 1.00 0.27 115 LEU A O 12
ATOM 22202 N N . GLU A 1 116 ? -9.529 -0.272 -6.756 1.00 0.23 116 GLU A N 12
ATOM 22203 C CA . GLU A 1 116 ? -10.102 -1.146 -7.778 1.00 0.32 116 GLU A CA 12
ATOM 22204 C C . GLU A 1 116 ? -10.056 -2.602 -7.329 1.00 0.27 116 GLU A C 12
ATOM 22205 O O . GLU A 1 116 ? -10.990 -3.370 -7.569 1.00 0.31 116 GLU A O 12
ATOM 22217 N N . MET A 1 117 ? -8.969 -2.976 -6.667 1.00 0.26 117 MET A N 12
ATOM 22218 C CA . MET A 1 117 ? -8.800 -4.341 -6.185 1.00 0.27 117 MET A CA 12
ATOM 22219 C C . MET A 1 117 ? -9.582 -4.558 -4.897 1.00 0.31 117 MET A C 12
ATOM 22220 O O . MET A 1 117 ? -9.745 -5.687 -4.439 1.00 0.43 117 MET A O 12
ATOM 22234 N N . CYS A 1 118 ? -10.076 -3.467 -4.330 1.00 0.37 118 CYS A N 12
ATOM 22235 C CA . CYS A 1 118 ? -10.845 -3.518 -3.097 1.00 0.46 118 CYS A CA 12
ATOM 22236 C C . CYS A 1 118 ? -12.329 -3.717 -3.408 1.00 0.75 118 CYS A C 12
ATOM 22237 O O . CYS A 1 118 ? -13.198 -3.448 -2.576 1.00 1.45 118 CYS A O 12
ATOM 22245 N N . GLY A 1 119 ? -12.612 -4.182 -4.621 1.00 0.87 119 GLY A N 12
ATOM 22246 C CA . GLY A 1 119 ? -13.976 -4.482 -5.005 1.00 1.41 119 GLY A CA 12
ATOM 22247 C C . GLY A 1 119 ? -14.479 -5.735 -4.324 1.00 1.90 119 GLY A C 12
ATOM 22248 O O . GLY A 1 119 ? -14.384 -6.832 -4.877 1.00 2.57 119 GLY A O 12
ATOM 22252 N N . GLY A 1 120 ? -14.996 -5.572 -3.116 1.00 2.38 120 GLY A N 12
ATOM 22253 C CA . GLY A 1 120 ? -15.444 -6.704 -2.339 1.00 3.39 120 GLY A CA 12
ATOM 22254 C C . GLY A 1 120 ? -14.274 -7.467 -1.758 1.00 3.79 120 GLY A C 12
ATOM 22255 O O . GLY A 1 120 ? -13.796 -7.149 -0.671 1.00 4.48 120 GLY A O 12
ATOM 22259 N N . ASP A 1 121 ? -13.800 -8.455 -2.499 1.00 3.85 121 ASP A N 12
ATOM 22260 C CA . ASP A 1 121 ? -12.666 -9.267 -2.073 1.00 4.66 121 ASP A CA 12
ATOM 22261 C C . ASP A 1 121 ? -11.981 -9.872 -3.289 1.00 5.12 121 ASP A C 12
ATOM 22262 O O . ASP A 1 121 ? -11.306 -10.899 -3.200 1.00 5.58 121 ASP A O 12
ATOM 22271 N N . LYS A 1 122 ? -12.151 -9.225 -4.430 1.00 5.40 122 LYS A N 12
ATOM 22272 C CA . LYS A 1 122 ? -11.645 -9.759 -5.681 1.00 6.18 122 LYS A CA 12
ATOM 22273 C C . LYS A 1 122 ? -11.059 -8.655 -6.553 1.00 6.52 122 LYS A C 12
ATOM 22274 O O . LYS A 1 122 ? -11.689 -7.618 -6.767 1.00 6.59 122 LYS A O 12
ATOM 22293 N N . GLU A 1 123 ? -9.844 -8.885 -7.029 1.00 7.08 123 GLU A N 12
ATOM 22294 C CA . GLU A 1 123 ? -9.211 -7.999 -7.993 1.00 7.75 123 GLU A CA 12
ATOM 22295 C C . GLU A 1 123 ? -9.946 -8.092 -9.328 1.00 8.49 123 GLU A C 12
ATOM 22296 O O . GLU A 1 123 ? -10.356 -9.183 -9.733 1.00 8.95 123 GLU A O 12
ATOM 22308 N N . PRO A 1 124 ? -10.140 -6.961 -10.020 1.00 8.86 124 PRO A N 12
ATOM 22309 C CA . PRO A 1 124 ? -10.825 -6.936 -11.317 1.00 9.78 124 PRO A CA 12
ATOM 22310 C C . PRO A 1 124 ? -10.017 -7.629 -12.417 1.00 10.68 124 PRO A C 12
ATOM 22311 O O . PRO A 1 124 ? -9.215 -6.997 -13.107 1.00 11.17 124 PRO A O 12
ATOM 22322 N N . ALA A 1 125 ? -10.226 -8.928 -12.569 1.00 11.05 125 ALA A N 12
ATOM 22323 C CA . ALA A 1 125 ? -9.522 -9.703 -13.579 1.00 12.03 125 ALA A CA 12
ATOM 22324 C C . ALA A 1 125 ? -10.389 -9.890 -14.816 1.00 12.82 125 ALA A C 12
ATOM 22325 O O . ALA A 1 125 ? -11.180 -10.854 -14.850 1.00 13.28 125 ALA A O 12
ATOM 22333 N N . GLY A 1 1 ? -15.018 -3.199 2.640 1.00 8.80 1 GLY A N 13
ATOM 22334 C CA . GLY A 1 1 ? -16.069 -3.790 3.499 1.00 7.95 1 GLY A CA 13
ATOM 22335 C C . GLY A 1 1 ? -17.265 -2.879 3.611 1.00 6.99 1 GLY A C 13
ATOM 22336 O O . GLY A 1 1 ? -17.218 -1.733 3.159 1.00 6.86 1 GLY A O 13
ATOM 22342 N N . ALA A 1 2 ? -18.329 -3.367 4.232 1.00 6.60 2 ALA A N 13
ATOM 22343 C CA . ALA A 1 2 ? -19.522 -2.561 4.455 1.00 5.99 2 ALA A CA 13
ATOM 22344 C C . ALA A 1 2 ? -19.333 -1.663 5.677 1.00 5.01 2 ALA A C 13
ATOM 22345 O O . ALA A 1 2 ? -20.186 -1.602 6.563 1.00 5.16 2 ALA A O 13
ATOM 22352 N N . MET A 1 3 ? -18.207 -0.964 5.710 1.00 4.41 3 MET A N 13
ATOM 22353 C CA . MET A 1 3 ? -17.852 -0.120 6.845 1.00 3.85 3 MET A CA 13
ATOM 22354 C C . MET A 1 3 ? -18.091 1.346 6.510 1.00 2.56 3 MET A C 13
ATOM 22355 O O . MET A 1 3 ? -17.926 2.228 7.354 1.00 2.73 3 MET A O 13
ATOM 22369 N N . GLY A 1 4 ? -18.468 1.595 5.266 1.00 1.85 4 GLY A N 13
ATOM 22370 C CA . GLY A 1 4 ? -18.661 2.954 4.798 1.00 1.07 4 GLY A CA 13
ATOM 22371 C C . GLY A 1 4 ? -17.488 3.416 3.964 1.00 0.99 4 GLY A C 13
ATOM 22372 O O . GLY A 1 4 ? -17.654 3.868 2.830 1.00 1.65 4 GLY A O 13
ATOM 22376 N N . MET A 1 5 ? -16.297 3.295 4.533 1.00 0.57 5 MET A N 13
ATOM 22377 C CA . MET A 1 5 ? -15.066 3.611 3.825 1.00 0.43 5 MET A CA 13
ATOM 22378 C C . MET A 1 5 ? -14.140 2.406 3.839 1.00 0.33 5 MET A C 13
ATOM 22379 O O . MET A 1 5 ? -14.070 1.695 4.844 1.00 0.40 5 MET A O 13
ATOM 22393 N N . PRO A 1 6 ? -13.429 2.142 2.733 1.00 0.22 6 PRO A N 13
ATOM 22394 C CA . PRO A 1 6 ? -12.416 1.108 2.711 1.00 0.17 6 PRO A CA 13
ATOM 22395 C C . PRO A 1 6 ? -11.239 1.495 3.583 1.00 0.16 6 PRO A C 13
ATOM 22396 O O . PRO A 1 6 ? -10.783 2.641 3.551 1.00 0.21 6 PRO A O 13
ATOM 22407 N N . LYS A 1 7 ? -10.762 0.553 4.367 1.00 0.14 7 LYS A N 13
ATOM 22408 C CA . LYS A 1 7 ? -9.660 0.815 5.269 1.00 0.15 7 LYS A CA 13
ATOM 22409 C C . LYS A 1 7 ? -8.339 0.655 4.527 1.00 0.13 7 LYS A C 13
ATOM 22410 O O . LYS A 1 7 ? -7.899 -0.459 4.249 1.00 0.15 7 LYS A O 13
ATOM 22429 N N . VAL A 1 8 ? -7.720 1.775 4.207 1.00 0.12 8 VAL A N 13
ATOM 22430 C CA . VAL A 1 8 ? -6.512 1.789 3.401 1.00 0.12 8 VAL A CA 13
ATOM 22431 C C . VAL A 1 8 ? -5.274 1.947 4.276 1.00 0.12 8 VAL A C 13
ATOM 22432 O O . VAL A 1 8 ? -5.211 2.841 5.113 1.00 0.20 8 VAL A O 13
ATOM 22445 N N . LEU A 1 9 ? -4.302 1.071 4.085 1.00 0.09 9 LEU A N 13
ATOM 22446 C CA . LEU A 1 9 ? -3.044 1.151 4.808 1.00 0.09 9 LEU A CA 13
ATOM 22447 C C . LEU A 1 9 ? -1.923 1.621 3.880 1.00 0.10 9 LEU A C 13
ATOM 22448 O O . LEU A 1 9 ? -1.621 0.973 2.879 1.00 0.12 9 LEU A O 13
ATOM 22464 N N . VAL A 1 10 ? -1.321 2.756 4.206 1.00 0.10 10 VAL A N 13
ATOM 22465 C CA . VAL A 1 10 ? -0.215 3.285 3.420 1.00 0.10 10 VAL A CA 13
ATOM 22466 C C . VAL A 1 10 ? 1.126 2.976 4.069 1.00 0.10 10 VAL A C 13
ATOM 22467 O O . VAL A 1 10 ? 1.358 3.296 5.235 1.00 0.12 10 VAL A O 13
ATOM 22480 N N . LEU A 1 11 ? 1.993 2.341 3.299 1.00 0.11 11 LEU A N 13
ATOM 22481 C CA . LEU A 1 11 ? 3.370 2.101 3.701 1.00 0.11 11 LEU A CA 13
ATOM 22482 C C . LEU A 1 11 ? 4.275 3.058 2.956 1.00 0.12 11 LEU A C 13
ATOM 22483 O O . LEU A 1 11 ? 4.497 2.903 1.758 1.00 0.17 11 LEU A O 13
ATOM 22499 N N . GLU A 1 12 ? 4.774 4.051 3.665 1.00 0.14 12 GLU A N 13
ATOM 22500 C CA . GLU A 1 12 ? 5.595 5.087 3.064 1.00 0.16 12 GLU A CA 13
ATOM 22501 C C . GLU A 1 12 ? 6.274 5.901 4.156 1.00 0.21 12 GLU A C 13
ATOM 22502 O O . GLU A 1 12 ? 5.622 6.369 5.094 1.00 0.37 12 GLU A O 13
ATOM 22514 N N . ASP A 1 13 ? 7.582 6.056 4.038 1.00 0.22 13 ASP A N 13
ATOM 22515 C CA . ASP A 1 13 ? 8.351 6.785 5.031 1.00 0.27 13 ASP A CA 13
ATOM 22516 C C . ASP A 1 13 ? 8.300 8.277 4.725 1.00 0.28 13 ASP A C 13
ATOM 22517 O O . ASP A 1 13 ? 8.362 9.104 5.634 1.00 0.42 13 ASP A O 13
ATOM 22526 N N . GLU A 1 14 ? 8.151 8.612 3.440 1.00 0.23 14 GLU A N 13
ATOM 22527 C CA . GLU A 1 14 ? 7.989 10.002 3.017 1.00 0.25 14 GLU A CA 13
ATOM 22528 C C . GLU A 1 14 ? 6.595 10.507 3.361 1.00 0.22 14 GLU A C 13
ATOM 22529 O O . GLU A 1 14 ? 5.612 10.099 2.743 1.00 0.22 14 GLU A O 13
ATOM 22541 N N . PRO A 1 15 ? 6.487 11.415 4.343 1.00 0.23 15 PRO A N 13
ATOM 22542 C CA . PRO A 1 15 ? 5.198 11.948 4.783 1.00 0.22 15 PRO A CA 13
ATOM 22543 C C . PRO A 1 15 ? 4.448 12.665 3.671 1.00 0.19 15 PRO A C 13
ATOM 22544 O O . PRO A 1 15 ? 3.223 12.680 3.667 1.00 0.19 15 PRO A O 13
ATOM 22555 N N . LEU A 1 16 ? 5.175 13.250 2.726 1.00 0.21 16 LEU A N 13
ATOM 22556 C CA . LEU A 1 16 ? 4.541 13.943 1.614 1.00 0.21 16 LEU A CA 13
ATOM 22557 C C . LEU A 1 16 ? 3.806 12.946 0.728 1.00 0.18 16 LEU A C 13
ATOM 22558 O O . LEU A 1 16 ? 2.620 13.101 0.468 1.00 0.20 16 LEU A O 13
ATOM 22574 N N . ILE A 1 17 ? 4.511 11.906 0.305 1.00 0.18 17 ILE A N 13
ATOM 22575 C CA . ILE A 1 17 ? 3.923 10.860 -0.514 1.00 0.18 17 ILE A CA 13
ATOM 22576 C C . ILE A 1 17 ? 2.816 10.155 0.260 1.00 0.17 17 ILE A C 13
ATOM 22577 O O . ILE A 1 17 ? 1.740 9.882 -0.276 1.00 0.19 17 ILE A O 13
ATOM 22593 N N . ALA A 1 18 ? 3.088 9.888 1.528 1.00 0.16 18 ALA A N 13
ATOM 22594 C CA . ALA A 1 18 ? 2.123 9.244 2.408 1.00 0.17 18 ALA A CA 13
ATOM 22595 C C . ALA A 1 18 ? 0.843 10.068 2.505 1.00 0.19 18 ALA A C 13
ATOM 22596 O O . ALA A 1 18 ? -0.257 9.555 2.306 1.00 0.21 18 ALA A O 13
ATOM 22603 N N . MET A 1 19 ? 1.007 11.351 2.800 1.00 0.19 19 MET A N 13
ATOM 22604 C CA . MET A 1 19 ? -0.104 12.273 2.922 1.00 0.22 19 MET A CA 13
ATOM 22605 C C . MET A 1 19 ? -0.819 12.457 1.584 1.00 0.19 19 MET A C 13
ATOM 22606 O O . MET A 1 19 ? -2.044 12.553 1.532 1.00 0.20 19 MET A O 13
ATOM 22620 N N . ASN A 1 20 ? -0.043 12.497 0.510 1.00 0.17 20 ASN A N 13
ATOM 22621 C CA . ASN A 1 20 ? -0.574 12.655 -0.829 1.00 0.17 20 ASN A CA 13
ATOM 22622 C C . ASN A 1 20 ? -1.427 11.457 -1.222 1.00 0.15 20 ASN A C 13
ATOM 22623 O O . ASN A 1 20 ? -2.509 11.614 -1.789 1.00 0.17 20 ASN A O 13
ATOM 22634 N N . LEU A 1 21 ? -0.937 10.258 -0.923 1.00 0.14 21 LEU A N 13
ATOM 22635 C CA . LEU A 1 21 ? -1.716 9.050 -1.107 1.00 0.13 21 LEU A CA 13
ATOM 22636 C C . LEU A 1 21 ? -2.953 9.087 -0.237 1.00 0.13 21 LEU A C 13
ATOM 22637 O O . LEU A 1 21 ? -4.053 8.781 -0.693 1.00 0.13 21 LEU A O 13
ATOM 22653 N N . GLN A 1 22 ? -2.764 9.487 1.010 1.00 0.14 22 GLN A N 13
ATOM 22654 C CA . GLN A 1 22 ? -3.855 9.586 1.956 1.00 0.15 22 GLN A CA 13
ATOM 22655 C C . GLN A 1 22 ? -4.986 10.442 1.392 1.00 0.15 22 GLN A C 13
ATOM 22656 O O . GLN A 1 22 ? -6.143 10.017 1.360 1.00 0.16 22 GLN A O 13
ATOM 22670 N N . TYR A 1 23 ? -4.641 11.634 0.917 1.00 0.16 23 TYR A N 13
ATOM 22671 C CA . TYR A 1 23 ? -5.628 12.543 0.356 1.00 0.17 23 TYR A CA 13
ATOM 22672 C C . TYR A 1 23 ? -6.277 11.956 -0.886 1.00 0.14 23 TYR A C 13
ATOM 22673 O O . TYR A 1 23 ? -7.440 12.232 -1.172 1.00 0.17 23 TYR A O 13
ATOM 22691 N N . ALA A 1 24 ? -5.522 11.151 -1.618 1.00 0.12 24 ALA A N 13
ATOM 22692 C CA . ALA A 1 24 ? -6.023 10.520 -2.829 1.00 0.12 24 ALA A CA 13
ATOM 22693 C C . ALA A 1 24 ? -7.087 9.479 -2.501 1.00 0.10 24 ALA A C 13
ATOM 22694 O O . ALA A 1 24 ? -8.118 9.396 -3.171 1.00 0.13 24 ALA A O 13
ATOM 22701 N N . PHE A 1 25 ? -6.841 8.696 -1.458 1.00 0.09 25 PHE A N 13
ATOM 22702 C CA . PHE A 1 25 ? -7.788 7.677 -1.031 1.00 0.09 25 PHE A CA 13
ATOM 22703 C C . PHE A 1 25 ? -9.021 8.312 -0.400 1.00 0.10 25 PHE A C 13
ATOM 22704 O O . PHE A 1 25 ? -10.149 7.897 -0.666 1.00 0.12 25 PHE A O 13
ATOM 22721 N N . GLU A 1 26 ? -8.811 9.331 0.421 1.00 0.10 26 GLU A N 13
ATOM 22722 C CA . GLU A 1 26 ? -9.926 10.045 1.029 1.00 0.12 26 GLU A CA 13
ATOM 22723 C C . GLU A 1 26 ? -10.737 10.763 -0.046 1.00 0.12 26 GLU A C 13
ATOM 22724 O O . GLU A 1 26 ? -11.941 10.964 0.098 1.00 0.17 26 GLU A O 13
ATOM 22736 N N . ASP A 1 27 ? -10.062 11.124 -1.132 1.00 0.12 27 ASP A N 13
ATOM 22737 C CA . ASP A 1 27 ? -10.707 11.762 -2.279 1.00 0.15 27 ASP A CA 13
ATOM 22738 C C . ASP A 1 27 ? -11.606 10.770 -3.010 1.00 0.15 27 ASP A C 13
ATOM 22739 O O . ASP A 1 27 ? -12.639 11.141 -3.564 1.00 0.19 27 ASP A O 13
ATOM 22748 N N . GLU A 1 28 ? -11.210 9.502 -2.995 1.00 0.15 28 GLU A N 13
ATOM 22749 C CA . GLU A 1 28 ? -12.018 8.441 -3.587 1.00 0.18 28 GLU A CA 13
ATOM 22750 C C . GLU A 1 28 ? -13.077 7.963 -2.599 1.00 0.20 28 GLU A C 13
ATOM 22751 O O . GLU A 1 28 ? -13.902 7.102 -2.913 1.00 0.34 28 GLU A O 13
ATOM 22763 N N . GLY A 1 29 ? -13.045 8.535 -1.404 1.00 0.21 29 GLY A N 13
ATOM 22764 C CA . GLY A 1 29 ? -13.982 8.155 -0.372 1.00 0.24 29 GLY A CA 13
ATOM 22765 C C . GLY A 1 29 ? -13.506 6.951 0.410 1.00 0.22 29 GLY A C 13
ATOM 22766 O O . GLY A 1 29 ? -14.136 5.896 0.374 1.00 0.29 29 GLY A O 13
ATOM 22770 N N . ALA A 1 30 ? -12.378 7.094 1.094 1.00 0.17 30 ALA A N 13
ATOM 22771 C CA . ALA A 1 30 ? -11.865 6.026 1.937 1.00 0.16 30 ALA A CA 13
ATOM 22772 C C . ALA A 1 30 ? -11.175 6.581 3.178 1.00 0.15 30 ALA A C 13
ATOM 22773 O O . ALA A 1 30 ? -10.984 7.793 3.306 1.00 0.23 30 ALA A O 13
ATOM 22780 N N . GLU A 1 31 ? -10.815 5.687 4.091 1.00 0.15 31 GLU A N 13
ATOM 22781 C CA . GLU A 1 31 ? -10.105 6.065 5.305 1.00 0.15 31 GLU A CA 13
ATOM 22782 C C . GLU A 1 31 ? -8.711 5.460 5.290 1.00 0.16 31 GLU A C 13
ATOM 22783 O O . GLU A 1 31 ? -8.543 4.299 4.930 1.00 0.30 31 GLU A O 13
ATOM 22795 N N . VAL A 1 32 ? -7.719 6.238 5.686 1.00 0.13 32 VAL A N 13
ATOM 22796 C CA . VAL A 1 32 ? -6.333 5.847 5.501 1.00 0.12 32 VAL A CA 13
ATOM 22797 C C . VAL A 1 32 ? -5.585 5.754 6.829 1.00 0.12 32 VAL A C 13
ATOM 22798 O O . VAL A 1 32 ? -5.864 6.494 7.773 1.00 0.18 32 VAL A O 13
ATOM 22811 N N . VAL A 1 33 ? -4.644 4.826 6.888 1.00 0.11 33 VAL A N 13
ATOM 22812 C CA . VAL A 1 33 ? -3.697 4.744 7.982 1.00 0.13 33 VAL A CA 13
ATOM 22813 C C . VAL A 1 33 ? -2.290 4.904 7.429 1.00 0.13 33 VAL A C 13
ATOM 22814 O O . VAL A 1 33 ? -1.903 4.197 6.500 1.00 0.22 33 VAL A O 13
ATOM 22827 N N . VAL A 1 34 ? -1.535 5.836 7.978 1.00 0.13 34 VAL A N 13
ATOM 22828 C CA . VAL A 1 34 ? -0.182 6.075 7.507 1.00 0.14 34 VAL A CA 13
ATOM 22829 C C . VAL A 1 34 ? 0.834 5.350 8.382 1.00 0.13 34 VAL A C 13
ATOM 22830 O O . VAL A 1 34 ? 0.859 5.525 9.602 1.00 0.17 34 VAL A O 13
ATOM 22843 N N . ALA A 1 35 ? 1.663 4.529 7.752 1.00 0.13 35 ALA A N 13
ATOM 22844 C CA . ALA A 1 35 ? 2.720 3.817 8.450 1.00 0.13 35 ALA A CA 13
ATOM 22845 C C . ALA A 1 35 ? 4.024 3.906 7.671 1.00 0.14 35 ALA A C 13
ATOM 22846 O O . ALA A 1 35 ? 4.044 3.723 6.455 1.00 0.16 35 ALA A O 13
ATOM 22853 N N . ALA A 1 36 ? 5.109 4.192 8.369 1.00 0.17 36 ALA A N 13
ATOM 22854 C CA . ALA A 1 36 ? 6.414 4.293 7.732 1.00 0.20 36 ALA A CA 13
ATOM 22855 C C . ALA A 1 36 ? 7.221 3.021 7.949 1.00 0.19 36 ALA A C 13
ATOM 22856 O O . ALA A 1 36 ? 8.263 2.819 7.328 1.00 0.24 36 ALA A O 13
ATOM 22863 N N . THR A 1 37 ? 6.734 2.165 8.831 1.00 0.19 37 THR A N 13
ATOM 22864 C CA . THR A 1 37 ? 7.442 0.946 9.176 1.00 0.19 37 THR A CA 13
ATOM 22865 C C . THR A 1 37 ? 6.519 -0.256 9.084 1.00 0.19 37 THR A C 13
ATOM 22866 O O . THR A 1 37 ? 5.293 -0.105 9.106 1.00 0.22 37 THR A O 13
ATOM 22877 N N . CYS A 1 38 ? 7.100 -1.442 8.984 1.00 0.20 38 CYS A N 13
ATOM 22878 C CA . CYS A 1 38 ? 6.317 -2.664 9.012 1.00 0.21 38 CYS A CA 13
ATOM 22879 C C . CYS A 1 38 ? 5.634 -2.806 10.365 1.00 0.17 38 CYS A C 13
ATOM 22880 O O . CYS A 1 38 ? 4.500 -3.270 10.448 1.00 0.20 38 CYS A O 13
ATOM 22888 N N . GLU A 1 39 ? 6.321 -2.371 11.416 1.00 0.19 39 GLU A N 13
ATOM 22889 C CA . GLU A 1 39 ? 5.771 -2.414 12.764 1.00 0.21 39 GLU A CA 13
ATOM 22890 C C . GLU A 1 39 ? 4.501 -1.569 12.870 1.00 0.18 39 GLU A C 13
ATOM 22891 O O . GLU A 1 39 ? 3.490 -2.027 13.404 1.00 0.19 39 GLU A O 13
ATOM 22903 N N . GLN A 1 40 ? 4.552 -0.335 12.361 1.00 0.17 40 GLN A N 13
ATOM 22904 C CA . GLN A 1 40 ? 3.373 0.524 12.332 1.00 0.16 40 GLN A CA 13
ATOM 22905 C C . GLN A 1 40 ? 2.252 -0.131 11.541 1.00 0.15 40 GLN A C 13
ATOM 22906 O O . GLN A 1 40 ? 1.083 -0.085 11.933 1.00 0.20 40 GLN A O 13
ATOM 22920 N N . ALA A 1 41 ? 2.627 -0.743 10.433 1.00 0.13 41 ALA A N 13
ATOM 22921 C CA . ALA A 1 41 ? 1.680 -1.392 9.551 1.00 0.14 41 ALA A CA 13
ATOM 22922 C C . ALA A 1 41 ? 0.984 -2.549 10.240 1.00 0.15 41 ALA A C 13
ATOM 22923 O O . ALA A 1 41 ? -0.239 -2.628 10.247 1.00 0.18 41 ALA A O 13
ATOM 22930 N N . LEU A 1 42 ? 1.774 -3.440 10.824 1.00 0.15 42 LEU A N 13
ATOM 22931 C CA . LEU A 1 42 ? 1.250 -4.617 11.488 1.00 0.17 42 LEU A CA 13
ATOM 22932 C C . LEU A 1 42 ? 0.363 -4.228 12.663 1.00 0.18 42 LEU A C 13
ATOM 22933 O O . LEU A 1 42 ? -0.606 -4.922 12.978 1.00 0.23 42 LEU A O 13
ATOM 22949 N N . LYS A 1 43 ? 0.690 -3.114 13.304 1.00 0.17 43 LYS A N 13
ATOM 22950 C CA . LYS A 1 43 ? -0.119 -2.613 14.404 1.00 0.20 43 LYS A CA 13
ATOM 22951 C C . LYS A 1 43 ? -1.511 -2.250 13.910 1.00 0.23 43 LYS A C 13
ATOM 22952 O O . LYS A 1 43 ? -2.517 -2.683 14.476 1.00 0.28 43 LYS A O 13
ATOM 22971 N N . SER A 1 44 ? -1.559 -1.467 12.845 1.00 0.23 44 SER A N 13
ATOM 22972 C CA . SER A 1 44 ? -2.825 -1.059 12.257 1.00 0.27 44 SER A CA 13
ATOM 22973 C C . SER A 1 44 ? -3.528 -2.253 11.617 1.00 0.28 44 SER A C 13
ATOM 22974 O O . SER A 1 44 ? -4.753 -2.351 11.647 1.00 0.35 44 SER A O 13
ATOM 22982 N N . LEU A 1 45 ? -2.736 -3.156 11.048 1.00 0.26 45 LEU A N 13
ATOM 22983 C CA . LEU A 1 45 ? -3.246 -4.379 10.438 1.00 0.31 45 LEU A CA 13
ATOM 22984 C C . LEU A 1 45 ? -4.044 -5.178 11.468 1.00 0.30 45 LEU A C 13
ATOM 22985 O O . LEU A 1 45 ? -5.088 -5.751 11.160 1.00 0.32 45 LEU A O 13
ATOM 23001 N N . ALA A 1 46 ? -3.546 -5.205 12.698 1.00 0.30 46 ALA A N 13
ATOM 23002 C CA . ALA A 1 46 ? -4.205 -5.940 13.764 1.00 0.35 46 ALA A CA 13
ATOM 23003 C C . ALA A 1 46 ? -5.375 -5.149 14.346 1.00 0.36 46 ALA A C 13
ATOM 23004 O O . ALA A 1 46 ? -6.424 -5.714 14.652 1.00 0.43 46 ALA A O 13
ATOM 23011 N N . ASP A 1 47 ? -5.200 -3.842 14.479 1.00 0.33 47 ASP A N 13
ATOM 23012 C CA . ASP A 1 47 ? -6.204 -2.998 15.126 1.00 0.38 47 ASP A CA 13
ATOM 23013 C C . ASP A 1 47 ? -7.399 -2.745 14.218 1.00 0.37 47 ASP A C 13
ATOM 23014 O O . ASP A 1 47 ? -8.547 -2.727 14.669 1.00 0.45 47 ASP A O 13
ATOM 23023 N N . ASN A 1 48 ? -7.128 -2.565 12.937 1.00 0.30 48 ASN A N 13
ATOM 23024 C CA . ASN A 1 48 ? -8.168 -2.212 11.979 1.00 0.28 48 ASN A CA 13
ATOM 23025 C C . ASN A 1 48 ? -8.373 -3.331 10.969 1.00 0.25 48 ASN A C 13
ATOM 23026 O O . ASN A 1 48 ? -7.532 -4.219 10.836 1.00 0.29 48 ASN A O 13
ATOM 23037 N N . PRO A 1 49 ? -9.497 -3.305 10.240 1.00 0.22 49 PRO A N 13
ATOM 23038 C CA . PRO A 1 49 ? -9.809 -4.281 9.219 1.00 0.20 49 PRO A CA 13
ATOM 23039 C C . PRO A 1 49 ? -9.413 -3.783 7.838 1.00 0.17 49 PRO A C 13
ATOM 23040 O O . PRO A 1 49 ? -10.260 -3.365 7.046 1.00 0.20 49 PRO A O 13
ATOM 23051 N N . ILE A 1 50 ? -8.120 -3.825 7.574 1.00 0.15 50 ILE A N 13
ATOM 23052 C CA . ILE A 1 50 ? -7.554 -3.286 6.349 1.00 0.15 50 ILE A CA 13
ATOM 23053 C C . ILE A 1 50 ? -8.186 -3.916 5.109 1.00 0.14 50 ILE A C 13
ATOM 23054 O O . ILE A 1 50 ? -8.138 -5.131 4.917 1.00 0.18 50 ILE A O 13
ATOM 23070 N N . ASP A 1 51 ? -8.791 -3.070 4.288 1.00 0.13 51 ASP A N 13
ATOM 23071 C CA . ASP A 1 51 ? -9.450 -3.507 3.067 1.00 0.13 51 ASP A CA 13
ATOM 23072 C C . ASP A 1 51 ? -8.479 -3.493 1.901 1.00 0.12 51 ASP A C 13
ATOM 23073 O O . ASP A 1 51 ? -8.601 -4.288 0.972 1.00 0.14 51 ASP A O 13
ATOM 23082 N N . VAL A 1 52 ? -7.526 -2.575 1.948 1.00 0.11 52 VAL A N 13
ATOM 23083 C CA . VAL A 1 52 ? -6.571 -2.411 0.866 1.00 0.11 52 VAL A CA 13
ATOM 23084 C C . VAL A 1 52 ? -5.341 -1.664 1.368 1.00 0.11 52 VAL A C 13
ATOM 23085 O O . VAL A 1 52 ? -5.409 -0.943 2.364 1.00 0.11 52 VAL A O 13
ATOM 23098 N N . ALA A 1 53 ? -4.218 -1.839 0.692 1.00 0.12 53 ALA A N 13
ATOM 23099 C CA . ALA A 1 53 ? -2.989 -1.204 1.117 1.00 0.12 53 ALA A CA 13
ATOM 23100 C C . ALA A 1 53 ? -2.144 -0.741 -0.062 1.00 0.12 53 ALA A C 13
ATOM 23101 O O . ALA A 1 53 ? -2.321 -1.189 -1.194 1.00 0.14 53 ALA A O 13
ATOM 23108 N N . VAL A 1 54 ? -1.235 0.170 0.227 1.00 0.12 54 VAL A N 13
ATOM 23109 C CA . VAL A 1 54 ? -0.266 0.649 -0.742 1.00 0.12 54 VAL A CA 13
ATOM 23110 C C . VAL A 1 54 ? 1.109 0.655 -0.111 1.00 0.12 54 VAL A C 13
ATOM 23111 O O . VAL A 1 54 ? 1.374 1.437 0.793 1.00 0.17 54 VAL A O 13
ATOM 23124 N N . LEU A 1 55 ? 1.978 -0.212 -0.586 1.00 0.13 55 LEU A N 13
ATOM 23125 C CA . LEU A 1 55 ? 3.248 -0.446 0.076 1.00 0.13 55 LEU A CA 13
ATOM 23126 C C . LEU A 1 55 ? 4.422 0.055 -0.749 1.00 0.16 55 LEU A C 13
ATOM 23127 O O . LEU A 1 55 ? 4.649 -0.400 -1.868 1.00 0.14 55 LEU A O 13
ATOM 23143 N N . ASP A 1 56 ? 5.148 1.018 -0.197 1.00 0.30 56 ASP A N 13
ATOM 23144 C CA . ASP A 1 56 ? 6.419 1.432 -0.767 1.00 0.42 56 ASP A CA 13
ATOM 23145 C C . ASP A 1 56 ? 7.493 0.456 -0.329 1.00 0.48 56 ASP A C 13
ATOM 23146 O O . ASP A 1 56 ? 7.618 0.137 0.854 1.00 0.69 56 ASP A O 13
ATOM 23155 N N . VAL A 1 57 ? 8.259 -0.030 -1.283 1.00 0.50 57 VAL A N 13
ATOM 23156 C CA . VAL A 1 57 ? 9.200 -1.098 -1.015 1.00 0.56 57 VAL A CA 13
ATOM 23157 C C . VAL A 1 57 ? 10.553 -0.552 -0.574 1.00 0.66 57 VAL A C 13
ATOM 23158 O O . VAL A 1 57 ? 11.218 -1.137 0.278 1.00 0.80 57 VAL A O 13
ATOM 23171 N N . ASN A 1 58 ? 10.956 0.573 -1.139 1.00 0.68 58 ASN A N 13
ATOM 23172 C CA . ASN A 1 58 ? 12.239 1.156 -0.817 1.00 0.82 58 ASN A CA 13
ATOM 23173 C C . ASN A 1 58 ? 12.128 2.138 0.349 1.00 0.74 58 ASN A C 13
ATOM 23174 O O . ASN A 1 58 ? 12.435 3.320 0.214 1.00 0.92 58 ASN A O 13
ATOM 23185 N N . LEU A 1 59 ? 11.695 1.629 1.498 1.00 0.56 59 LEU A N 13
ATOM 23186 C CA . LEU A 1 59 ? 11.580 2.441 2.710 1.00 0.55 59 LEU A CA 13
ATOM 23187 C C . LEU A 1 59 ? 12.958 2.925 3.151 1.00 0.66 59 LEU A C 13
ATOM 23188 O O . LEU A 1 59 ? 13.103 3.998 3.737 1.00 0.85 59 LEU A O 13
ATOM 23204 N N . GLY A 1 60 ? 13.962 2.111 2.873 1.00 0.66 60 GLY A N 13
ATOM 23205 C CA . GLY A 1 60 ? 15.332 2.463 3.173 1.00 0.78 60 GLY A CA 13
ATOM 23206 C C . GLY A 1 60 ? 16.288 1.542 2.454 1.00 0.82 60 GLY A C 13
ATOM 23207 O O . GLY A 1 60 ? 15.854 0.752 1.616 1.00 0.81 60 GLY A O 13
ATOM 23211 N N . PRO A 1 61 ? 17.595 1.612 2.749 1.00 0.91 61 PRO A N 13
ATOM 23212 C CA . PRO A 1 61 ? 18.592 0.752 2.128 1.00 0.96 61 PRO A CA 13
ATOM 23213 C C . PRO A 1 61 ? 18.291 -0.736 2.300 1.00 0.89 61 PRO A C 13
ATOM 23214 O O . PRO A 1 61 ? 18.535 -1.537 1.394 1.00 0.93 61 PRO A O 13
ATOM 23225 N N . LYS A 1 62 ? 17.759 -1.100 3.462 1.00 0.81 62 LYS A N 13
ATOM 23226 C CA . LYS A 1 62 ? 17.380 -2.483 3.725 1.00 0.78 62 LYS A CA 13
ATOM 23227 C C . LYS A 1 62 ? 15.935 -2.587 4.203 1.00 0.65 62 LYS A C 13
ATOM 23228 O O . LYS A 1 62 ? 15.316 -3.650 4.098 1.00 0.59 62 LYS A O 13
ATOM 23247 N N . SER A 1 63 ? 15.401 -1.494 4.728 1.00 0.63 63 SER A N 13
ATOM 23248 C CA . SER A 1 63 ? 14.033 -1.483 5.211 1.00 0.54 63 SER A CA 13
ATOM 23249 C C . SER A 1 63 ? 13.050 -1.484 4.046 1.00 0.43 63 SER A C 13
ATOM 23250 O O . SER A 1 63 ? 13.134 -0.662 3.133 1.00 0.46 63 SER A O 13
ATOM 23258 N N . HIS A 1 64 ? 12.139 -2.438 4.076 1.00 0.34 64 HIS A N 13
ATOM 23259 C CA . HIS A 1 64 ? 11.183 -2.623 2.997 1.00 0.28 64 HIS A CA 13
ATOM 23260 C C . HIS A 1 64 ? 9.843 -3.083 3.552 1.00 0.22 64 HIS A C 13
ATOM 23261 O O . HIS A 1 64 ? 9.786 -3.678 4.627 1.00 0.25 64 HIS A O 13
ATOM 23276 N N . CYS A 1 65 ? 8.771 -2.815 2.823 1.00 0.20 65 CYS A N 13
ATOM 23277 C CA . CYS A 1 65 ? 7.468 -3.360 3.159 1.00 0.21 65 CYS A CA 13
ATOM 23278 C C . CYS A 1 65 ? 7.465 -4.878 2.904 1.00 0.22 65 CYS A C 13
ATOM 23279 O O . CYS A 1 65 ? 7.117 -5.341 1.821 1.00 0.30 65 CYS A O 13
ATOM 23287 N N . GLY A 1 66 ? 7.883 -5.654 3.900 1.00 0.19 66 GLY A N 13
ATOM 23288 C CA . GLY A 1 66 ? 7.934 -7.098 3.739 1.00 0.23 66 GLY A CA 13
ATOM 23289 C C . GLY A 1 66 ? 6.916 -7.812 4.598 1.00 0.19 66 GLY A C 13
ATOM 23290 O O . GLY A 1 66 ? 5.951 -8.365 4.076 1.00 0.19 66 GLY A O 13
ATOM 23294 N N . PRO A 1 67 ? 7.106 -7.817 5.931 1.00 0.18 67 PRO A N 13
ATOM 23295 C CA . PRO A 1 67 ? 6.137 -8.388 6.868 1.00 0.18 67 PRO A CA 13
ATOM 23296 C C . PRO A 1 67 ? 4.731 -7.847 6.635 1.00 0.15 67 PRO A C 13
ATOM 23297 O O . PRO A 1 67 ? 3.740 -8.514 6.921 1.00 0.16 67 PRO A O 13
ATOM 23308 N N . VAL A 1 68 ? 4.665 -6.631 6.103 1.00 0.12 68 VAL A N 13
ATOM 23309 C CA . VAL A 1 68 ? 3.396 -5.996 5.784 1.00 0.10 68 VAL A CA 13
ATOM 23310 C C . VAL A 1 68 ? 2.737 -6.708 4.617 1.00 0.10 68 VAL A C 13
ATOM 23311 O O . VAL A 1 68 ? 1.540 -6.989 4.633 1.00 0.10 68 VAL A O 13
ATOM 23324 N N . ALA A 1 69 ? 3.542 -6.996 3.607 1.00 0.12 69 ALA A N 13
ATOM 23325 C CA . ALA A 1 69 ? 3.074 -7.683 2.420 1.00 0.14 69 ALA A CA 13
ATOM 23326 C C . ALA A 1 69 ? 2.547 -9.056 2.785 1.00 0.14 69 ALA A C 13
ATOM 23327 O O . ALA A 1 69 ? 1.478 -9.454 2.336 1.00 0.14 69 ALA A O 13
ATOM 23334 N N . ASP A 1 70 ? 3.299 -9.772 3.612 1.00 0.17 70 ASP A N 13
ATOM 23335 C CA . ASP A 1 70 ? 2.871 -11.080 4.089 1.00 0.19 70 ASP A CA 13
ATOM 23336 C C . ASP A 1 70 ? 1.616 -10.949 4.935 1.00 0.18 70 ASP A C 13
ATOM 23337 O O . ASP A 1 70 ? 0.695 -11.742 4.804 1.00 0.20 70 ASP A O 13
ATOM 23346 N N . ALA A 1 71 ? 1.583 -9.930 5.793 1.00 0.18 71 ALA A N 13
ATOM 23347 C CA . ALA A 1 71 ? 0.415 -9.648 6.626 1.00 0.18 71 ALA A CA 13
ATOM 23348 C C . ALA A 1 71 ? -0.841 -9.528 5.776 1.00 0.18 71 ALA A C 13
ATOM 23349 O O . ALA A 1 71 ? -1.888 -10.104 6.090 1.00 0.23 71 ALA A O 13
ATOM 23356 N N . LEU A 1 72 ? -0.717 -8.771 4.698 1.00 0.14 72 LEU A N 13
ATOM 23357 C CA . LEU A 1 72 ? -1.800 -8.570 3.755 1.00 0.14 72 LEU A CA 13
ATOM 23358 C C . LEU A 1 72 ? -2.116 -9.860 3.015 1.00 0.17 72 LEU A C 13
ATOM 23359 O O . LEU A 1 72 ? -3.273 -10.257 2.905 1.00 0.20 72 LEU A O 13
ATOM 23375 N N . LYS A 1 73 ? -1.069 -10.516 2.540 1.00 0.17 73 LYS A N 13
ATOM 23376 C CA . LYS A 1 73 ? -1.179 -11.798 1.861 1.00 0.21 73 LYS A CA 13
ATOM 23377 C C . LYS A 1 73 ? -1.878 -12.843 2.729 1.00 0.23 73 LYS A C 13
ATOM 23378 O O . LYS A 1 73 ? -2.636 -13.675 2.230 1.00 0.25 73 LYS A O 13
ATOM 23397 N N . GLN A 1 74 ? -1.624 -12.785 4.031 1.00 0.23 74 GLN A N 13
ATOM 23398 C CA . GLN A 1 74 ? -2.236 -13.706 4.985 1.00 0.26 74 GLN A CA 13
ATOM 23399 C C . GLN A 1 74 ? -3.753 -13.578 4.997 1.00 0.28 74 GLN A C 13
ATOM 23400 O O . GLN A 1 74 ? -4.468 -14.579 5.004 1.00 0.37 74 GLN A O 13
ATOM 23414 N N . ARG A 1 75 ? -4.244 -12.347 5.001 1.00 0.25 75 ARG A N 13
ATOM 23415 C CA . ARG A 1 75 ? -5.679 -12.102 5.050 1.00 0.29 75 ARG A CA 13
ATOM 23416 C C . ARG A 1 75 ? -6.254 -11.913 3.652 1.00 0.27 75 ARG A C 13
ATOM 23417 O O . ARG A 1 75 ? -7.422 -11.558 3.498 1.00 0.32 75 ARG A O 13
ATOM 23438 N N . ALA A 1 76 ? -5.415 -12.145 2.643 1.00 0.24 76 ALA A N 13
ATOM 23439 C CA . ALA A 1 76 ? -5.808 -12.007 1.243 1.00 0.25 76 ALA A CA 13
ATOM 23440 C C . ALA A 1 76 ? -6.259 -10.584 0.933 1.00 0.22 76 ALA A C 13
ATOM 23441 O O . ALA A 1 76 ? -7.164 -10.370 0.126 1.00 0.28 76 ALA A O 13
ATOM 23448 N N . ILE A 1 77 ? -5.625 -9.614 1.579 1.00 0.15 77 ILE A N 13
ATOM 23449 C CA . ILE A 1 77 ? -5.948 -8.219 1.366 1.00 0.15 77 ILE A CA 13
ATOM 23450 C C . ILE A 1 77 ? -5.266 -7.714 0.101 1.00 0.15 77 ILE A C 13
ATOM 23451 O O . ILE A 1 77 ? -4.083 -7.978 -0.119 1.00 0.15 77 ILE A O 13
ATOM 23467 N N . PRO A 1 78 ? -6.007 -7.003 -0.755 1.00 0.16 78 PRO A N 13
ATOM 23468 C CA . PRO A 1 78 ? -5.452 -6.436 -1.968 1.00 0.17 78 PRO A CA 13
ATOM 23469 C C . PRO A 1 78 ? -4.577 -5.236 -1.668 1.00 0.15 78 PRO A C 13
ATOM 23470 O O . PRO A 1 78 ? -4.917 -4.389 -0.842 1.00 0.17 78 PRO A O 13
ATOM 23481 N N . PHE A 1 79 ? -3.444 -5.170 -2.332 1.00 0.14 79 PHE A N 13
ATOM 23482 C CA . PHE A 1 79 ? -2.514 -4.077 -2.131 1.00 0.14 79 PHE A CA 13
ATOM 23483 C C . PHE A 1 79 ? -1.627 -3.903 -3.343 1.00 0.14 79 PHE A C 13
ATOM 23484 O O . PHE A 1 79 ? -1.470 -4.817 -4.151 1.00 0.15 79 PHE A O 13
ATOM 23501 N N . ILE A 1 80 ? -1.067 -2.719 -3.462 1.00 0.14 80 ILE A N 13
ATOM 23502 C CA . ILE A 1 80 ? -0.187 -2.396 -4.571 1.00 0.15 80 ILE A CA 13
ATOM 23503 C C . ILE A 1 80 ? 1.149 -1.918 -4.043 1.00 0.15 80 ILE A C 13
ATOM 23504 O O . ILE A 1 80 ? 1.203 -1.186 -3.055 1.00 0.16 80 ILE A O 13
ATOM 23520 N N . LEU A 1 81 ? 2.218 -2.318 -4.697 1.00 0.16 81 LEU A N 13
ATOM 23521 C CA . LEU A 1 81 ? 3.533 -1.845 -4.322 1.00 0.17 81 LEU A CA 13
ATOM 23522 C C . LEU A 1 81 ? 3.833 -0.564 -5.079 1.00 0.20 81 LEU A C 13
ATOM 23523 O O . LEU A 1 81 ? 4.062 -0.576 -6.284 1.00 0.21 81 LEU A O 13
ATOM 23539 N N . HIS A 1 82 ? 3.818 0.544 -4.368 1.00 0.21 82 HIS A N 13
ATOM 23540 C CA . HIS A 1 82 ? 4.108 1.833 -4.969 1.00 0.25 82 HIS A CA 13
ATOM 23541 C C . HIS A 1 82 ? 5.536 2.231 -4.623 1.00 0.31 82 HIS A C 13
ATOM 23542 O O . HIS A 1 82 ? 5.775 3.050 -3.743 1.00 0.60 82 HIS A O 13
ATOM 23557 N N . THR A 1 83 ? 6.468 1.640 -5.351 1.00 0.38 83 THR A N 13
ATOM 23558 C CA . THR A 1 83 ? 7.887 1.753 -5.060 1.00 0.47 83 THR A CA 13
ATOM 23559 C C . THR A 1 83 ? 8.630 2.417 -6.218 1.00 0.57 83 THR A C 13
ATOM 23560 O O . THR A 1 83 ? 8.144 2.438 -7.349 1.00 0.61 83 THR A O 13
ATOM 23571 N N . GLY A 1 84 ? 9.802 2.967 -5.925 1.00 0.73 84 GLY A N 13
ATOM 23572 C CA . GLY A 1 84 ? 10.612 3.589 -6.952 1.00 0.90 84 GLY A CA 13
ATOM 23573 C C . GLY A 1 84 ? 11.729 2.680 -7.417 1.00 0.77 84 GLY A C 13
ATOM 23574 O O . GLY A 1 84 ? 12.519 3.042 -8.292 1.00 0.94 84 GLY A O 13
ATOM 23578 N N . ASP A 1 85 ? 11.807 1.503 -6.810 1.00 0.56 85 ASP A N 13
ATOM 23579 C CA . ASP A 1 85 ? 12.762 0.491 -7.229 1.00 0.56 85 ASP A CA 13
ATOM 23580 C C . ASP A 1 85 ? 12.072 -0.842 -7.449 1.00 0.56 85 ASP A C 13
ATOM 23581 O O . ASP A 1 85 ? 11.441 -1.384 -6.538 1.00 0.84 85 ASP A O 13
ATOM 23590 N N . LEU A 1 86 ? 12.174 -1.343 -8.668 1.00 0.67 86 LEU A N 13
ATOM 23591 C CA . LEU A 1 86 ? 11.685 -2.673 -8.996 1.00 0.78 86 LEU A CA 13
ATOM 23592 C C . LEU A 1 86 ? 12.853 -3.578 -9.368 1.00 0.87 86 LEU A C 13
ATOM 23593 O O . LEU A 1 86 ? 12.686 -4.781 -9.564 1.00 1.04 86 LEU A O 13
ATOM 23609 N N . ASP A 1 87 ? 14.039 -2.987 -9.467 1.00 0.91 87 ASP A N 13
ATOM 23610 C CA . ASP A 1 87 ? 15.228 -3.722 -9.883 1.00 1.00 87 ASP A CA 13
ATOM 23611 C C . ASP A 1 87 ? 15.877 -4.438 -8.708 1.00 0.99 87 ASP A C 13
ATOM 23612 O O . ASP A 1 87 ? 15.974 -5.664 -8.696 1.00 1.07 87 ASP A O 13
ATOM 23621 N N . ARG A 1 88 ? 16.304 -3.670 -7.711 1.00 0.99 88 ARG A N 13
ATOM 23622 C CA . ARG A 1 88 ? 17.039 -4.225 -6.579 1.00 1.05 88 ARG A CA 13
ATOM 23623 C C . ARG A 1 88 ? 16.125 -5.094 -5.727 1.00 0.99 88 ARG A C 13
ATOM 23624 O O . ARG A 1 88 ? 16.520 -6.160 -5.255 1.00 1.14 88 ARG A O 13
ATOM 23645 N N . HIS A 1 89 ? 14.897 -4.641 -5.539 1.00 0.92 89 HIS A N 13
ATOM 23646 C CA . HIS A 1 89 ? 13.925 -5.378 -4.742 1.00 0.90 89 HIS A CA 13
ATOM 23647 C C . HIS A 1 89 ? 13.086 -6.306 -5.613 1.00 0.90 89 HIS A C 13
ATOM 23648 O O . HIS A 1 89 ? 11.984 -6.700 -5.227 1.00 0.85 89 HIS A O 13
ATOM 23663 N N . GLY A 1 90 ? 13.616 -6.661 -6.779 1.00 0.97 90 GLY A N 13
ATOM 23664 C CA . GLY A 1 90 ? 12.884 -7.497 -7.712 1.00 0.98 90 GLY A CA 13
ATOM 23665 C C . GLY A 1 90 ? 12.534 -8.853 -7.132 1.00 0.94 90 GLY A C 13
ATOM 23666 O O . GLY A 1 90 ? 11.418 -9.341 -7.319 1.00 0.91 90 GLY A O 13
ATOM 23670 N N . GLU A 1 91 ? 13.480 -9.456 -6.419 1.00 0.97 91 GLU A N 13
ATOM 23671 C CA . GLU A 1 91 ? 13.247 -10.742 -5.767 1.00 0.96 91 GLU A CA 13
ATOM 23672 C C . GLU A 1 91 ? 12.089 -10.644 -4.783 1.00 0.84 91 GLU A C 13
ATOM 23673 O O . GLU A 1 91 ? 11.208 -11.504 -4.753 1.00 0.91 91 GLU A O 13
ATOM 23685 N N . LEU A 1 92 ? 12.104 -9.585 -3.984 1.00 0.71 92 LEU A N 13
ATOM 23686 C CA . LEU A 1 92 ? 11.060 -9.341 -2.998 1.00 0.62 92 LEU A CA 13
ATOM 23687 C C . LEU A 1 92 ? 9.701 -9.226 -3.678 1.00 0.55 92 LEU A C 13
ATOM 23688 O O . LEU A 1 92 ? 8.717 -9.810 -3.229 1.00 0.52 92 LEU A O 13
ATOM 23704 N N . LEU A 1 93 ? 9.667 -8.491 -4.780 1.00 0.55 93 LEU A N 13
ATOM 23705 C CA . LEU A 1 93 ? 8.444 -8.289 -5.540 1.00 0.55 93 LEU A CA 13
ATOM 23706 C C . LEU A 1 93 ? 7.903 -9.612 -6.080 1.00 0.60 93 LEU A C 13
ATOM 23707 O O . LEU A 1 93 ? 6.691 -9.789 -6.206 1.00 0.58 93 LEU A O 13
ATOM 23723 N N . ARG A 1 94 ? 8.806 -10.543 -6.378 1.00 0.71 94 ARG A N 13
ATOM 23724 C CA . ARG A 1 94 ? 8.411 -11.862 -6.864 1.00 0.80 94 ARG A CA 13
ATOM 23725 C C . ARG A 1 94 ? 7.760 -12.673 -5.748 1.00 0.73 94 ARG A C 13
ATOM 23726 O O . ARG A 1 94 ? 6.862 -13.480 -5.995 1.00 0.77 94 ARG A O 13
ATOM 23747 N N . LYS A 1 95 ? 8.216 -12.447 -4.523 1.00 0.69 95 LYS A N 13
ATOM 23748 C CA . LYS A 1 95 ? 7.688 -13.156 -3.364 1.00 0.70 95 LYS A CA 13
ATOM 23749 C C . LYS A 1 95 ? 6.339 -12.580 -2.960 1.00 0.56 95 LYS A C 13
ATOM 23750 O O . LYS A 1 95 ? 5.421 -13.311 -2.585 1.00 0.63 95 LYS A O 13
ATOM 23769 N N . ILE A 1 96 ? 6.232 -11.263 -3.040 1.00 0.43 96 ILE A N 13
ATOM 23770 C CA . ILE A 1 96 ? 4.985 -10.578 -2.765 1.00 0.36 96 ILE A CA 13
ATOM 23771 C C . ILE A 1 96 ? 3.944 -10.948 -3.815 1.00 0.37 96 ILE A C 13
ATOM 23772 O O . ILE A 1 96 ? 2.845 -11.396 -3.481 1.00 0.45 96 ILE A O 13
ATOM 23788 N N . ASP A 1 97 ? 4.319 -10.780 -5.080 1.00 0.35 97 ASP A N 13
ATOM 23789 C CA . ASP A 1 97 ? 3.454 -11.102 -6.214 1.00 0.40 97 ASP A CA 13
ATOM 23790 C C . ASP A 1 97 ? 2.133 -10.342 -6.126 1.00 0.39 97 ASP A C 13
ATOM 23791 O O . ASP A 1 97 ? 1.087 -10.901 -5.785 1.00 0.51 97 ASP A O 13
ATOM 23800 N N . ALA A 1 98 ? 2.205 -9.055 -6.417 1.00 0.29 98 ALA A N 13
ATOM 23801 C CA . ALA A 1 98 ? 1.045 -8.181 -6.398 1.00 0.27 98 ALA A CA 13
ATOM 23802 C C . ALA A 1 98 ? 1.272 -7.026 -7.363 1.00 0.23 98 ALA A C 13
ATOM 23803 O O . ALA A 1 98 ? 2.406 -6.812 -7.796 1.00 0.24 98 ALA A O 13
ATOM 23810 N N . PRO A 1 99 ? 0.214 -6.292 -7.747 1.00 0.22 99 PRO A N 13
ATOM 23811 C CA . PRO A 1 99 ? 0.340 -5.135 -8.640 1.00 0.20 99 PRO A CA 13
ATOM 23812 C C . PRO A 1 99 ? 1.335 -4.099 -8.127 1.00 0.20 99 PRO A C 13
ATOM 23813 O O . PRO A 1 99 ? 1.421 -3.838 -6.926 1.00 0.20 99 PRO A O 13
ATOM 23824 N N . VAL A 1 100 ? 2.094 -3.525 -9.046 1.00 0.23 100 VAL A N 13
ATOM 23825 C CA . VAL A 1 100 ? 3.102 -2.536 -8.707 1.00 0.25 100 VAL A CA 13
ATOM 23826 C C . VAL A 1 100 ? 2.830 -1.219 -9.434 1.00 0.28 100 VAL A C 13
ATOM 23827 O O . VAL A 1 100 ? 2.413 -1.211 -10.594 1.00 0.37 100 VAL A O 13
ATOM 23840 N N . MET A 1 101 ? 3.040 -0.115 -8.733 1.00 0.25 101 MET A N 13
ATOM 23841 C CA . MET A 1 101 ? 2.950 1.216 -9.318 1.00 0.28 101 MET A CA 13
ATOM 23842 C C . MET A 1 101 ? 4.284 1.923 -9.140 1.00 0.30 101 MET A C 13
ATOM 23843 O O . MET A 1 101 ? 4.557 2.494 -8.081 1.00 0.35 101 MET A O 13
ATOM 23857 N N . ALA A 1 102 ? 5.121 1.849 -10.165 1.00 0.37 102 ALA A N 13
ATOM 23858 C CA . ALA A 1 102 ? 6.460 2.421 -10.117 1.00 0.42 102 ALA A CA 13
ATOM 23859 C C . ALA A 1 102 ? 6.414 3.935 -9.951 1.00 0.39 102 ALA A C 13
ATOM 23860 O O . ALA A 1 102 ? 5.497 4.598 -10.441 1.00 0.38 102 ALA A O 13
ATOM 23867 N N . LYS A 1 103 ? 7.405 4.465 -9.251 1.00 0.45 103 LYS A N 13
ATOM 23868 C CA . LYS A 1 103 ? 7.512 5.899 -9.023 1.00 0.48 103 LYS A CA 13
ATOM 23869 C C . LYS A 1 103 ? 8.348 6.551 -10.118 1.00 0.58 103 LYS A C 13
ATOM 23870 O O . LYS A 1 103 ? 9.282 5.937 -10.636 1.00 0.67 103 LYS A O 13
ATOM 23889 N N . PRO A 1 104 ? 8.030 7.803 -10.485 1.00 0.60 104 PRO A N 13
ATOM 23890 C CA . PRO A 1 104 ? 6.949 8.578 -9.866 1.00 0.52 104 PRO A CA 13
ATOM 23891 C C . PRO A 1 104 ? 5.567 8.083 -10.279 1.00 0.44 104 PRO A C 13
ATOM 23892 O O . PRO A 1 104 ? 5.392 7.527 -11.365 1.00 0.52 104 PRO A O 13
ATOM 23903 N N . ALA A 1 105 ? 4.594 8.290 -9.406 1.00 0.35 105 ALA A N 13
ATOM 23904 C CA . ALA A 1 105 ? 3.227 7.880 -9.672 1.00 0.30 105 ALA A CA 13
ATOM 23905 C C . ALA A 1 105 ? 2.250 8.823 -9.001 1.00 0.27 105 ALA A C 13
ATOM 23906 O O . ALA A 1 105 ? 2.363 9.098 -7.802 1.00 0.30 105 ALA A O 13
ATOM 23913 N N . ASP A 1 106 ? 1.292 9.305 -9.770 1.00 0.26 106 ASP A N 13
ATOM 23914 C CA . ASP A 1 106 ? 0.260 10.178 -9.238 1.00 0.24 106 ASP A CA 13
ATOM 23915 C C . ASP A 1 106 ? -0.596 9.398 -8.263 1.00 0.18 106 ASP A C 13
ATOM 23916 O O . ASP A 1 106 ? -1.081 8.308 -8.575 1.00 0.17 106 ASP A O 13
ATOM 23925 N N . THR A 1 107 ? -0.770 9.959 -7.083 1.00 0.17 107 THR A N 13
ATOM 23926 C CA . THR A 1 107 ? -1.388 9.256 -5.979 1.00 0.15 107 THR A CA 13
ATOM 23927 C C . THR A 1 107 ? -2.846 8.912 -6.248 1.00 0.14 107 THR A C 13
ATOM 23928 O O . THR A 1 107 ? -3.370 7.953 -5.684 1.00 0.14 107 THR A O 13
ATOM 23939 N N . SER A 1 108 ? -3.494 9.670 -7.123 1.00 0.17 108 SER A N 13
ATOM 23940 C CA . SER A 1 108 ? -4.866 9.377 -7.499 1.00 0.18 108 SER A CA 13
ATOM 23941 C C . SER A 1 108 ? -4.913 8.075 -8.299 1.00 0.17 108 SER A C 13
ATOM 23942 O O . SER A 1 108 ? -5.785 7.235 -8.082 1.00 0.20 108 SER A O 13
ATOM 23950 N N . ASP A 1 109 ? -3.940 7.896 -9.191 1.00 0.17 109 ASP A N 13
ATOM 23951 C CA . ASP A 1 109 ? -3.842 6.674 -9.987 1.00 0.17 109 ASP A CA 13
ATOM 23952 C C . ASP A 1 109 ? -3.542 5.494 -9.092 1.00 0.15 109 ASP A C 13
ATOM 23953 O O . ASP A 1 109 ? -4.106 4.415 -9.255 1.00 0.19 109 ASP A O 13
ATOM 23962 N N . VAL A 1 110 ? -2.664 5.717 -8.128 1.00 0.12 110 VAL A N 13
ATOM 23963 C CA . VAL A 1 110 ? -2.297 4.682 -7.179 1.00 0.11 110 VAL A CA 13
ATOM 23964 C C . VAL A 1 110 ? -3.502 4.285 -6.329 1.00 0.11 110 VAL A C 13
ATOM 23965 O O . VAL A 1 110 ? -3.744 3.103 -6.085 1.00 0.13 110 VAL A O 13
ATOM 23978 N N . ALA A 1 111 ? -4.260 5.290 -5.896 1.00 0.11 111 ALA A N 13
ATOM 23979 C CA . ALA A 1 111 ? -5.426 5.073 -5.051 1.00 0.11 111 ALA A CA 13
ATOM 23980 C C . ALA A 1 111 ? -6.510 4.301 -5.790 1.00 0.11 111 ALA A C 13
ATOM 23981 O O . ALA A 1 111 ? -7.045 3.319 -5.273 1.00 0.10 111 ALA A O 13
ATOM 23988 N N . LYS A 1 112 ? -6.819 4.743 -7.004 1.00 0.12 112 LYS A N 13
ATOM 23989 C CA . LYS A 1 112 ? -7.844 4.098 -7.816 1.00 0.13 112 LYS A CA 13
ATOM 23990 C C . LYS A 1 112 ? -7.481 2.643 -8.095 1.00 0.15 112 LYS A C 13
ATOM 23991 O O . LYS A 1 112 ? -8.310 1.747 -7.935 1.00 0.23 112 LYS A O 13
ATOM 24010 N N . ARG A 1 113 ? -6.229 2.416 -8.489 1.00 0.14 113 ARG A N 13
ATOM 24011 C CA . ARG A 1 113 ? -5.751 1.071 -8.799 1.00 0.18 113 ARG A CA 13
ATOM 24012 C C . ARG A 1 113 ? -5.814 0.165 -7.575 1.00 0.16 113 ARG A C 13
ATOM 24013 O O . ARG A 1 113 ? -5.955 -1.053 -7.696 1.00 0.25 113 ARG A O 13
ATOM 24034 N N . ALA A 1 114 ? -5.694 0.762 -6.399 1.00 0.12 114 ALA A N 13
ATOM 24035 C CA . ALA A 1 114 ? -5.750 0.014 -5.157 1.00 0.10 114 ALA A CA 13
ATOM 24036 C C . ALA A 1 114 ? -7.196 -0.323 -4.798 1.00 0.12 114 ALA A C 13
ATOM 24037 O O . ALA A 1 114 ? -7.534 -1.484 -4.559 1.00 0.14 114 ALA A O 13
ATOM 24044 N N . LEU A 1 115 ? -8.049 0.695 -4.793 1.00 0.12 115 LEU A N 13
ATOM 24045 C CA . LEU A 1 115 ? -9.442 0.535 -4.402 1.00 0.16 115 LEU A CA 13
ATOM 24046 C C . LEU A 1 115 ? -10.222 -0.358 -5.368 1.00 0.22 115 LEU A C 13
ATOM 24047 O O . LEU A 1 115 ? -11.162 -1.043 -4.958 1.00 0.27 115 LEU A O 13
ATOM 24063 N N . GLU A 1 116 ? -9.825 -0.376 -6.640 1.00 0.23 116 GLU A N 13
ATOM 24064 C CA . GLU A 1 116 ? -10.520 -1.190 -7.634 1.00 0.32 116 GLU A CA 13
ATOM 24065 C C . GLU A 1 116 ? -10.328 -2.678 -7.362 1.00 0.27 116 GLU A C 13
ATOM 24066 O O . GLU A 1 116 ? -11.157 -3.500 -7.746 1.00 0.31 116 GLU A O 13
ATOM 24078 N N . MET A 1 117 ? -9.233 -3.018 -6.699 1.00 0.26 117 MET A N 13
ATOM 24079 C CA . MET A 1 117 ? -8.954 -4.400 -6.335 1.00 0.27 117 MET A CA 13
ATOM 24080 C C . MET A 1 117 ? -9.710 -4.787 -5.074 1.00 0.31 117 MET A C 13
ATOM 24081 O O . MET A 1 117 ? -9.831 -5.966 -4.744 1.00 0.43 117 MET A O 13
ATOM 24095 N N . CYS A 1 118 ? -10.218 -3.787 -4.376 1.00 0.37 118 CYS A N 13
ATOM 24096 C CA . CYS A 1 118 ? -10.853 -4.003 -3.091 1.00 0.46 118 CYS A CA 13
ATOM 24097 C C . CYS A 1 118 ? -12.372 -3.963 -3.202 1.00 0.75 118 CYS A C 13
ATOM 24098 O O . CYS A 1 118 ? -13.056 -4.911 -2.807 1.00 1.45 118 CYS A O 13
ATOM 24106 N N . GLY A 1 119 ? -12.901 -2.868 -3.734 1.00 0.87 119 GLY A N 13
ATOM 24107 C CA . GLY A 1 119 ? -14.338 -2.711 -3.818 1.00 1.41 119 GLY A CA 13
ATOM 24108 C C . GLY A 1 119 ? -14.807 -2.341 -5.206 1.00 1.90 119 GLY A C 13
ATOM 24109 O O . GLY A 1 119 ? -15.937 -1.880 -5.383 1.00 2.57 119 GLY A O 13
ATOM 24113 N N . GLY A 1 120 ? -13.949 -2.554 -6.194 1.00 2.38 120 GLY A N 13
ATOM 24114 C CA . GLY A 1 120 ? -14.299 -2.230 -7.562 1.00 3.39 120 GLY A CA 13
ATOM 24115 C C . GLY A 1 120 ? -15.186 -3.288 -8.177 1.00 3.79 120 GLY A C 13
ATOM 24116 O O . GLY A 1 120 ? -15.950 -3.014 -9.104 1.00 4.48 120 GLY A O 13
ATOM 24120 N N . ASP A 1 121 ? -15.081 -4.497 -7.653 1.00 3.85 121 ASP A N 13
ATOM 24121 C CA . ASP A 1 121 ? -15.898 -5.606 -8.111 1.00 4.66 121 ASP A CA 13
ATOM 24122 C C . ASP A 1 121 ? -17.128 -5.727 -7.228 1.00 5.12 121 ASP A C 13
ATOM 24123 O O . ASP A 1 121 ? -17.051 -6.235 -6.107 1.00 5.58 121 ASP A O 13
ATOM 24132 N N . LYS A 1 122 ? -18.251 -5.238 -7.718 1.00 5.40 122 LYS A N 13
ATOM 24133 C CA . LYS A 1 122 ? -19.493 -5.290 -6.970 1.00 6.18 122 LYS A CA 13
ATOM 24134 C C . LYS A 1 122 ? -20.654 -5.595 -7.900 1.00 6.52 122 LYS A C 13
ATOM 24135 O O . LYS A 1 122 ? -20.789 -4.980 -8.959 1.00 6.59 122 LYS A O 13
ATOM 24154 N N . GLU A 1 123 ? -21.476 -6.555 -7.513 1.00 7.08 123 GLU A N 13
ATOM 24155 C CA . GLU A 1 123 ? -22.634 -6.926 -8.304 1.00 7.75 123 GLU A CA 13
ATOM 24156 C C . GLU A 1 123 ? -23.767 -5.931 -8.068 1.00 8.49 123 GLU A C 13
ATOM 24157 O O . GLU A 1 123 ? -24.225 -5.764 -6.936 1.00 8.95 123 GLU A O 13
ATOM 24169 N N . PRO A 1 124 ? -24.216 -5.246 -9.133 1.00 8.86 124 PRO A N 13
ATOM 24170 C CA . PRO A 1 124 ? -25.271 -4.232 -9.038 1.00 9.78 124 PRO A CA 13
ATOM 24171 C C . PRO A 1 124 ? -26.644 -4.840 -8.760 1.00 10.68 124 PRO A C 13
ATOM 24172 O O . PRO A 1 124 ? -27.504 -4.916 -9.644 1.00 11.17 124 PRO A O 13
ATOM 24183 N N . ALA A 1 125 ? -26.842 -5.268 -7.527 1.00 11.05 125 ALA A N 13
ATOM 24184 C CA . ALA A 1 125 ? -28.090 -5.878 -7.113 1.00 12.03 125 ALA A CA 13
ATOM 24185 C C . ALA A 1 125 ? -28.356 -5.574 -5.645 1.00 12.82 125 ALA A C 13
ATOM 24186 O O . ALA A 1 125 ? -29.277 -4.784 -5.354 1.00 13.28 125 ALA A O 13
ATOM 24194 N N . GLY A 1 1 ? -17.096 5.204 -0.575 1.00 8.80 1 GLY A N 14
ATOM 24195 C CA . GLY A 1 1 ? -17.577 4.008 -1.305 1.00 7.95 1 GLY A CA 14
ATOM 24196 C C . GLY A 1 1 ? -19.088 3.924 -1.337 1.00 6.99 1 GLY A C 14
ATOM 24197 O O . GLY A 1 1 ? -19.777 4.899 -1.029 1.00 6.86 1 GLY A O 14
ATOM 24203 N N . ALA A 1 2 ? -19.606 2.757 -1.699 1.00 6.60 2 ALA A N 14
ATOM 24204 C CA . ALA A 1 2 ? -21.043 2.552 -1.820 1.00 5.99 2 ALA A CA 14
ATOM 24205 C C . ALA A 1 2 ? -21.645 2.066 -0.506 1.00 5.01 2 ALA A C 14
ATOM 24206 O O . ALA A 1 2 ? -22.644 2.610 -0.031 1.00 5.16 2 ALA A O 14
ATOM 24213 N N . MET A 1 3 ? -21.035 1.043 0.078 1.00 4.41 3 MET A N 14
ATOM 24214 C CA . MET A 1 3 ? -21.503 0.496 1.347 1.00 3.85 3 MET A CA 14
ATOM 24215 C C . MET A 1 3 ? -21.024 1.373 2.491 1.00 2.56 3 MET A C 14
ATOM 24216 O O . MET A 1 3 ? -21.631 1.429 3.561 1.00 2.73 3 MET A O 14
ATOM 24230 N N . GLY A 1 4 ? -19.929 2.059 2.241 1.00 1.85 4 GLY A N 14
ATOM 24231 C CA . GLY A 1 4 ? -19.347 2.940 3.222 1.00 1.07 4 GLY A CA 14
ATOM 24232 C C . GLY A 1 4 ? -18.042 3.518 2.732 1.00 0.99 4 GLY A C 14
ATOM 24233 O O . GLY A 1 4 ? -18.026 4.330 1.808 1.00 1.65 4 GLY A O 14
ATOM 24237 N N . MET A 1 5 ? -16.946 3.087 3.329 1.00 0.57 5 MET A N 14
ATOM 24238 C CA . MET A 1 5 ? -15.634 3.549 2.930 1.00 0.43 5 MET A CA 14
ATOM 24239 C C . MET A 1 5 ? -14.596 2.461 3.210 1.00 0.33 5 MET A C 14
ATOM 24240 O O . MET A 1 5 ? -14.661 1.779 4.236 1.00 0.40 5 MET A O 14
ATOM 24254 N N . PRO A 1 6 ? -13.657 2.249 2.278 1.00 0.22 6 PRO A N 14
ATOM 24255 C CA . PRO A 1 6 ? -12.603 1.257 2.447 1.00 0.17 6 PRO A CA 14
ATOM 24256 C C . PRO A 1 6 ? -11.553 1.692 3.460 1.00 0.16 6 PRO A C 14
ATOM 24257 O O . PRO A 1 6 ? -11.222 2.877 3.562 1.00 0.21 6 PRO A O 14
ATOM 24268 N N . LYS A 1 7 ? -11.046 0.729 4.211 1.00 0.14 7 LYS A N 14
ATOM 24269 C CA . LYS A 1 7 ? -9.974 0.976 5.159 1.00 0.15 7 LYS A CA 14
ATOM 24270 C C . LYS A 1 7 ? -8.630 0.769 4.465 1.00 0.13 7 LYS A C 14
ATOM 24271 O O . LYS A 1 7 ? -8.226 -0.364 4.199 1.00 0.15 7 LYS A O 14
ATOM 24290 N N . VAL A 1 8 ? -7.953 1.865 4.168 1.00 0.12 8 VAL A N 14
ATOM 24291 C CA . VAL A 1 8 ? -6.717 1.822 3.401 1.00 0.12 8 VAL A CA 14
ATOM 24292 C C . VAL A 1 8 ? -5.500 1.936 4.312 1.00 0.12 8 VAL A C 14
ATOM 24293 O O . VAL A 1 8 ? -5.482 2.731 5.251 1.00 0.20 8 VAL A O 14
ATOM 24306 N N . LEU A 1 9 ? -4.495 1.125 4.027 1.00 0.09 9 LEU A N 14
ATOM 24307 C CA . LEU A 1 9 ? -3.254 1.134 4.778 1.00 0.09 9 LEU A CA 14
ATOM 24308 C C . LEU A 1 9 ? -2.101 1.569 3.873 1.00 0.10 9 LEU A C 14
ATOM 24309 O O . LEU A 1 9 ? -1.721 0.853 2.949 1.00 0.12 9 LEU A O 14
ATOM 24325 N N . VAL A 1 10 ? -1.565 2.755 4.126 1.00 0.10 10 VAL A N 14
ATOM 24326 C CA . VAL A 1 10 ? -0.442 3.269 3.352 1.00 0.10 10 VAL A CA 14
ATOM 24327 C C . VAL A 1 10 ? 0.881 2.964 4.040 1.00 0.10 10 VAL A C 14
ATOM 24328 O O . VAL A 1 10 ? 1.063 3.242 5.224 1.00 0.12 10 VAL A O 14
ATOM 24341 N N . LEU A 1 11 ? 1.788 2.386 3.280 1.00 0.11 11 LEU A N 14
ATOM 24342 C CA . LEU A 1 11 ? 3.132 2.103 3.741 1.00 0.11 11 LEU A CA 14
ATOM 24343 C C . LEU A 1 11 ? 4.095 3.053 3.058 1.00 0.12 11 LEU A C 14
ATOM 24344 O O . LEU A 1 11 ? 4.455 2.836 1.914 1.00 0.17 11 LEU A O 14
ATOM 24360 N N . GLU A 1 12 ? 4.510 4.092 3.751 1.00 0.14 12 GLU A N 14
ATOM 24361 C CA . GLU A 1 12 ? 5.385 5.094 3.160 1.00 0.16 12 GLU A CA 14
ATOM 24362 C C . GLU A 1 12 ? 6.016 5.946 4.251 1.00 0.21 12 GLU A C 14
ATOM 24363 O O . GLU A 1 12 ? 5.343 6.383 5.191 1.00 0.37 12 GLU A O 14
ATOM 24375 N N . ASP A 1 13 ? 7.311 6.167 4.121 1.00 0.22 13 ASP A N 14
ATOM 24376 C CA . ASP A 1 13 ? 8.067 6.916 5.104 1.00 0.27 13 ASP A CA 14
ATOM 24377 C C . ASP A 1 13 ? 8.211 8.364 4.657 1.00 0.28 13 ASP A C 14
ATOM 24378 O O . ASP A 1 13 ? 8.401 9.260 5.479 1.00 0.42 13 ASP A O 14
ATOM 24387 N N . GLU A 1 14 ? 8.107 8.588 3.350 1.00 0.23 14 GLU A N 14
ATOM 24388 C CA . GLU A 1 14 ? 8.126 9.938 2.805 1.00 0.25 14 GLU A CA 14
ATOM 24389 C C . GLU A 1 14 ? 6.781 10.611 3.055 1.00 0.22 14 GLU A C 14
ATOM 24390 O O . GLU A 1 14 ? 5.778 10.274 2.420 1.00 0.22 14 GLU A O 14
ATOM 24402 N N . PRO A 1 15 ? 6.749 11.585 3.980 1.00 0.23 15 PRO A N 14
ATOM 24403 C CA . PRO A 1 15 ? 5.505 12.199 4.452 1.00 0.22 15 PRO A CA 14
ATOM 24404 C C . PRO A 1 15 ? 4.676 12.817 3.343 1.00 0.19 15 PRO A C 14
ATOM 24405 O O . PRO A 1 15 ? 3.455 12.760 3.394 1.00 0.19 15 PRO A O 14
ATOM 24416 N N . LEU A 1 16 ? 5.327 13.399 2.344 1.00 0.21 16 LEU A N 14
ATOM 24417 C CA . LEU A 1 16 ? 4.602 14.016 1.241 1.00 0.21 16 LEU A CA 14
ATOM 24418 C C . LEU A 1 16 ? 3.841 12.952 0.465 1.00 0.18 16 LEU A C 14
ATOM 24419 O O . LEU A 1 16 ? 2.642 13.077 0.240 1.00 0.20 16 LEU A O 14
ATOM 24435 N N . ILE A 1 17 ? 4.542 11.895 0.085 1.00 0.18 17 ILE A N 14
ATOM 24436 C CA . ILE A 1 17 ? 3.950 10.817 -0.690 1.00 0.18 17 ILE A CA 14
ATOM 24437 C C . ILE A 1 17 ? 2.835 10.162 0.107 1.00 0.17 17 ILE A C 14
ATOM 24438 O O . ILE A 1 17 ? 1.729 9.959 -0.394 1.00 0.19 17 ILE A O 14
ATOM 24454 N N . ALA A 1 18 ? 3.134 9.873 1.363 1.00 0.16 18 ALA A N 14
ATOM 24455 C CA . ALA A 1 18 ? 2.165 9.278 2.271 1.00 0.17 18 ALA A CA 14
ATOM 24456 C C . ALA A 1 18 ? 0.939 10.174 2.419 1.00 0.19 18 ALA A C 14
ATOM 24457 O O . ALA A 1 18 ? -0.197 9.708 2.360 1.00 0.21 18 ALA A O 14
ATOM 24464 N N . MET A 1 19 ? 1.189 11.465 2.604 1.00 0.19 19 MET A N 14
ATOM 24465 C CA . MET A 1 19 ? 0.142 12.461 2.728 1.00 0.22 19 MET A CA 14
ATOM 24466 C C . MET A 1 19 ? -0.674 12.560 1.447 1.00 0.19 19 MET A C 14
ATOM 24467 O O . MET A 1 19 ? -1.901 12.617 1.477 1.00 0.20 19 MET A O 14
ATOM 24481 N N . ASN A 1 20 ? 0.028 12.585 0.327 1.00 0.17 20 ASN A N 14
ATOM 24482 C CA . ASN A 1 20 ? -0.588 12.753 -0.979 1.00 0.17 20 ASN A CA 14
ATOM 24483 C C . ASN A 1 20 ? -1.476 11.558 -1.306 1.00 0.15 20 ASN A C 14
ATOM 24484 O O . ASN A 1 20 ? -2.588 11.715 -1.811 1.00 0.17 20 ASN A O 14
ATOM 24495 N N . LEU A 1 21 ? -0.984 10.362 -1.004 1.00 0.14 21 LEU A N 14
ATOM 24496 C CA . LEU A 1 21 ? -1.772 9.152 -1.146 1.00 0.13 21 LEU A CA 14
ATOM 24497 C C . LEU A 1 21 ? -2.953 9.180 -0.193 1.00 0.13 21 LEU A C 14
ATOM 24498 O O . LEU A 1 21 ? -4.073 8.845 -0.572 1.00 0.13 21 LEU A O 14
ATOM 24514 N N . GLN A 1 22 ? -2.689 9.602 1.037 1.00 0.14 22 GLN A N 14
ATOM 24515 C CA . GLN A 1 22 ? -3.726 9.734 2.048 1.00 0.15 22 GLN A CA 14
ATOM 24516 C C . GLN A 1 22 ? -4.874 10.591 1.521 1.00 0.15 22 GLN A C 14
ATOM 24517 O O . GLN A 1 22 ? -6.032 10.183 1.569 1.00 0.16 22 GLN A O 14
ATOM 24531 N N . TYR A 1 23 ? -4.539 11.760 0.986 1.00 0.16 23 TYR A N 14
ATOM 24532 C CA . TYR A 1 23 ? -5.538 12.657 0.424 1.00 0.17 23 TYR A CA 14
ATOM 24533 C C . TYR A 1 23 ? -6.241 12.021 -0.769 1.00 0.14 23 TYR A C 14
ATOM 24534 O O . TYR A 1 23 ? -7.436 12.223 -0.971 1.00 0.17 23 TYR A O 14
ATOM 24552 N N . ALA A 1 24 ? -5.501 11.236 -1.540 1.00 0.12 24 ALA A N 14
ATOM 24553 C CA . ALA A 1 24 ? -6.037 10.628 -2.748 1.00 0.12 24 ALA A CA 14
ATOM 24554 C C . ALA A 1 24 ? -7.095 9.592 -2.403 1.00 0.10 24 ALA A C 14
ATOM 24555 O O . ALA A 1 24 ? -8.175 9.571 -2.992 1.00 0.13 24 ALA A O 14
ATOM 24562 N N . PHE A 1 25 ? -6.784 8.740 -1.438 1.00 0.09 25 PHE A N 14
ATOM 24563 C CA . PHE A 1 25 ? -7.724 7.728 -0.990 1.00 0.09 25 PHE A CA 14
ATOM 24564 C C . PHE A 1 25 ? -8.921 8.374 -0.304 1.00 0.10 25 PHE A C 14
ATOM 24565 O O . PHE A 1 25 ? -10.064 7.976 -0.533 1.00 0.12 25 PHE A O 14
ATOM 24582 N N . GLU A 1 26 ? -8.663 9.386 0.521 1.00 0.10 26 GLU A N 14
ATOM 24583 C CA . GLU A 1 26 ? -9.738 10.119 1.178 1.00 0.12 26 GLU A CA 14
ATOM 24584 C C . GLU A 1 26 ? -10.651 10.776 0.145 1.00 0.12 26 GLU A C 14
ATOM 24585 O O . GLU A 1 26 ? -11.867 10.830 0.324 1.00 0.17 26 GLU A O 14
ATOM 24597 N N . ASP A 1 27 ? -10.055 11.256 -0.942 1.00 0.12 27 ASP A N 14
ATOM 24598 C CA . ASP A 1 27 ? -10.807 11.884 -2.025 1.00 0.15 27 ASP A CA 14
ATOM 24599 C C . ASP A 1 27 ? -11.731 10.877 -2.698 1.00 0.15 27 ASP A C 14
ATOM 24600 O O . ASP A 1 27 ? -12.830 11.222 -3.138 1.00 0.19 27 ASP A O 14
ATOM 24609 N N . GLU A 1 28 ? -11.291 9.624 -2.753 1.00 0.15 28 GLU A N 14
ATOM 24610 C CA . GLU A 1 28 ? -12.092 8.556 -3.337 1.00 0.18 28 GLU A CA 14
ATOM 24611 C C . GLU A 1 28 ? -13.136 8.062 -2.338 1.00 0.20 28 GLU A C 14
ATOM 24612 O O . GLU A 1 28 ? -13.938 7.177 -2.639 1.00 0.34 28 GLU A O 14
ATOM 24624 N N . GLY A 1 29 ? -13.120 8.643 -1.144 1.00 0.21 29 GLY A N 14
ATOM 24625 C CA . GLY A 1 29 ? -14.067 8.269 -0.116 1.00 0.24 29 GLY A CA 14
ATOM 24626 C C . GLY A 1 29 ? -13.608 7.068 0.682 1.00 0.22 29 GLY A C 14
ATOM 24627 O O . GLY A 1 29 ? -14.354 6.103 0.843 1.00 0.29 29 GLY A O 14
ATOM 24631 N N . ALA A 1 30 ? -12.375 7.122 1.168 1.00 0.17 30 ALA A N 14
ATOM 24632 C CA . ALA A 1 30 ? -11.812 6.039 1.959 1.00 0.16 30 ALA A CA 14
ATOM 24633 C C . ALA A 1 30 ? -11.057 6.585 3.162 1.00 0.15 30 ALA A C 14
ATOM 24634 O O . ALA A 1 30 ? -10.662 7.752 3.182 1.00 0.23 30 ALA A O 14
ATOM 24641 N N . GLU A 1 31 ? -10.874 5.743 4.168 1.00 0.15 31 GLU A N 14
ATOM 24642 C CA . GLU A 1 31 ? -10.133 6.122 5.358 1.00 0.15 31 GLU A CA 14
ATOM 24643 C C . GLU A 1 31 ? -8.711 5.600 5.242 1.00 0.16 31 GLU A C 14
ATOM 24644 O O . GLU A 1 31 ? -8.502 4.479 4.790 1.00 0.30 31 GLU A O 14
ATOM 24656 N N . VAL A 1 32 ? -7.737 6.400 5.642 1.00 0.13 32 VAL A N 14
ATOM 24657 C CA . VAL A 1 32 ? -6.342 6.045 5.424 1.00 0.12 32 VAL A CA 14
ATOM 24658 C C . VAL A 1 32 ? -5.565 5.957 6.731 1.00 0.12 32 VAL A C 14
ATOM 24659 O O . VAL A 1 32 ? -5.648 6.843 7.581 1.00 0.18 32 VAL A O 14
ATOM 24672 N N . VAL A 1 33 ? -4.819 4.877 6.883 1.00 0.11 33 VAL A N 14
ATOM 24673 C CA . VAL A 1 33 ? -3.852 4.749 7.960 1.00 0.13 33 VAL A CA 14
ATOM 24674 C C . VAL A 1 33 ? -2.456 4.871 7.367 1.00 0.13 33 VAL A C 14
ATOM 24675 O O . VAL A 1 33 ? -2.183 4.293 6.319 1.00 0.22 33 VAL A O 14
ATOM 24688 N N . VAL A 1 34 ? -1.579 5.623 8.010 1.00 0.13 34 VAL A N 14
ATOM 24689 C CA . VAL A 1 34 ? -0.237 5.811 7.483 1.00 0.14 34 VAL A CA 14
ATOM 24690 C C . VAL A 1 34 ? 0.797 5.116 8.361 1.00 0.13 34 VAL A C 14
ATOM 24691 O O . VAL A 1 34 ? 0.878 5.366 9.564 1.00 0.17 34 VAL A O 14
ATOM 24704 N N . ALA A 1 35 ? 1.576 4.240 7.751 1.00 0.13 35 ALA A N 14
ATOM 24705 C CA . ALA A 1 35 ? 2.636 3.537 8.448 1.00 0.13 35 ALA A CA 14
ATOM 24706 C C . ALA A 1 35 ? 3.951 3.698 7.708 1.00 0.14 35 ALA A C 14
ATOM 24707 O O . ALA A 1 35 ? 4.004 3.575 6.486 1.00 0.16 35 ALA A O 14
ATOM 24714 N N . ALA A 1 36 ? 5.007 3.986 8.447 1.00 0.17 36 ALA A N 14
ATOM 24715 C CA . ALA A 1 36 ? 6.321 4.170 7.853 1.00 0.20 36 ALA A CA 14
ATOM 24716 C C . ALA A 1 36 ? 7.187 2.932 8.041 1.00 0.19 36 ALA A C 14
ATOM 24717 O O . ALA A 1 36 ? 8.254 2.807 7.439 1.00 0.24 36 ALA A O 14
ATOM 24724 N N . THR A 1 37 ? 6.731 2.024 8.889 1.00 0.19 37 THR A N 14
ATOM 24725 C CA . THR A 1 37 ? 7.474 0.812 9.178 1.00 0.19 37 THR A CA 14
ATOM 24726 C C . THR A 1 37 ? 6.580 -0.404 9.012 1.00 0.19 37 THR A C 14
ATOM 24727 O O . THR A 1 37 ? 5.371 -0.266 8.808 1.00 0.22 37 THR A O 14
ATOM 24738 N N . CYS A 1 38 ? 7.158 -1.588 9.112 1.00 0.20 38 CYS A N 14
ATOM 24739 C CA . CYS A 1 38 ? 6.367 -2.803 9.094 1.00 0.21 38 CYS A CA 14
ATOM 24740 C C . CYS A 1 38 ? 5.633 -2.949 10.423 1.00 0.17 38 CYS A C 14
ATOM 24741 O O . CYS A 1 38 ? 4.514 -3.456 10.471 1.00 0.20 38 CYS A O 14
ATOM 24749 N N . GLU A 1 39 ? 6.261 -2.462 11.491 1.00 0.19 39 GLU A N 14
ATOM 24750 C CA . GLU A 1 39 ? 5.665 -2.493 12.823 1.00 0.21 39 GLU A CA 14
ATOM 24751 C C . GLU A 1 39 ? 4.368 -1.695 12.857 1.00 0.18 39 GLU A C 14
ATOM 24752 O O . GLU A 1 39 ? 3.335 -2.195 13.308 1.00 0.19 39 GLU A O 14
ATOM 24764 N N . GLN A 1 40 ? 4.435 -0.455 12.371 1.00 0.17 40 GLN A N 14
ATOM 24765 C CA . GLN A 1 40 ? 3.265 0.407 12.277 1.00 0.16 40 GLN A CA 14
ATOM 24766 C C . GLN A 1 40 ? 2.165 -0.266 11.472 1.00 0.15 40 GLN A C 14
ATOM 24767 O O . GLN A 1 40 ? 0.989 -0.224 11.834 1.00 0.20 40 GLN A O 14
ATOM 24781 N N . ALA A 1 41 ? 2.565 -0.901 10.385 1.00 0.13 41 ALA A N 14
ATOM 24782 C CA . ALA A 1 41 ? 1.630 -1.584 9.512 1.00 0.14 41 ALA A CA 14
ATOM 24783 C C . ALA A 1 41 ? 0.930 -2.718 10.235 1.00 0.15 41 ALA A C 14
ATOM 24784 O O . ALA A 1 41 ? -0.295 -2.787 10.250 1.00 0.18 41 ALA A O 14
ATOM 24791 N N . LEU A 1 42 ? 1.720 -3.597 10.840 1.00 0.15 42 LEU A N 14
ATOM 24792 C CA . LEU A 1 42 ? 1.188 -4.742 11.558 1.00 0.17 42 LEU A CA 14
ATOM 24793 C C . LEU A 1 42 ? 0.268 -4.296 12.691 1.00 0.18 42 LEU A C 14
ATOM 24794 O O . LEU A 1 42 ? -0.670 -5.007 13.056 1.00 0.23 42 LEU A O 14
ATOM 24810 N N . LYS A 1 43 ? 0.533 -3.114 13.236 1.00 0.17 43 LYS A N 14
ATOM 24811 C CA . LYS A 1 43 ? -0.306 -2.551 14.284 1.00 0.20 43 LYS A CA 14
ATOM 24812 C C . LYS A 1 43 ? -1.690 -2.247 13.728 1.00 0.23 43 LYS A C 14
ATOM 24813 O O . LYS A 1 43 ? -2.695 -2.737 14.245 1.00 0.28 43 LYS A O 14
ATOM 24832 N N . SER A 1 44 ? -1.736 -1.454 12.666 1.00 0.23 44 SER A N 14
ATOM 24833 C CA . SER A 1 44 ? -2.999 -1.094 12.038 1.00 0.27 44 SER A CA 14
ATOM 24834 C C . SER A 1 44 ? -3.675 -2.328 11.449 1.00 0.28 44 SER A C 14
ATOM 24835 O O . SER A 1 44 ? -4.899 -2.449 11.479 1.00 0.35 44 SER A O 14
ATOM 24843 N N . LEU A 1 45 ? -2.863 -3.246 10.935 1.00 0.26 45 LEU A N 14
ATOM 24844 C CA . LEU A 1 45 ? -3.355 -4.486 10.357 1.00 0.31 45 LEU A CA 14
ATOM 24845 C C . LEU A 1 45 ? -4.114 -5.308 11.393 1.00 0.30 45 LEU A C 14
ATOM 24846 O O . LEU A 1 45 ? -5.110 -5.952 11.080 1.00 0.32 45 LEU A O 14
ATOM 24862 N N . ALA A 1 46 ? -3.634 -5.282 12.632 1.00 0.30 46 ALA A N 14
ATOM 24863 C CA . ALA A 1 46 ? -4.252 -6.054 13.699 1.00 0.35 46 ALA A CA 14
ATOM 24864 C C . ALA A 1 46 ? -5.406 -5.289 14.337 1.00 0.36 46 ALA A C 14
ATOM 24865 O O . ALA A 1 46 ? -6.441 -5.867 14.673 1.00 0.43 46 ALA A O 14
ATOM 24872 N N . ASP A 1 47 ? -5.226 -3.984 14.480 1.00 0.33 47 ASP A N 14
ATOM 24873 C CA . ASP A 1 47 ? -6.199 -3.137 15.161 1.00 0.38 47 ASP A CA 14
ATOM 24874 C C . ASP A 1 47 ? -7.422 -2.882 14.295 1.00 0.37 47 ASP A C 14
ATOM 24875 O O . ASP A 1 47 ? -8.550 -2.845 14.788 1.00 0.45 47 ASP A O 14
ATOM 24884 N N . ASN A 1 48 ? -7.195 -2.720 13.004 1.00 0.30 48 ASN A N 14
ATOM 24885 C CA . ASN A 1 48 ? -8.267 -2.372 12.081 1.00 0.28 48 ASN A CA 14
ATOM 24886 C C . ASN A 1 48 ? -8.433 -3.436 11.002 1.00 0.25 48 ASN A C 14
ATOM 24887 O O . ASN A 1 48 ? -7.561 -4.283 10.817 1.00 0.29 48 ASN A O 14
ATOM 24898 N N . PRO A 1 49 ? -9.562 -3.404 10.276 1.00 0.22 49 PRO A N 14
ATOM 24899 C CA . PRO A 1 49 ? -9.836 -4.309 9.179 1.00 0.20 49 PRO A CA 14
ATOM 24900 C C . PRO A 1 49 ? -9.457 -3.691 7.838 1.00 0.17 49 PRO A C 14
ATOM 24901 O O . PRO A 1 49 ? -10.281 -3.076 7.161 1.00 0.20 49 PRO A O 14
ATOM 24912 N N . ILE A 1 50 ? -8.199 -3.849 7.480 1.00 0.15 50 ILE A N 14
ATOM 24913 C CA . ILE A 1 50 ? -7.663 -3.277 6.261 1.00 0.15 50 ILE A CA 14
ATOM 24914 C C . ILE A 1 50 ? -8.314 -3.897 5.025 1.00 0.14 50 ILE A C 14
ATOM 24915 O O . ILE A 1 50 ? -8.223 -5.104 4.800 1.00 0.18 50 ILE A O 14
ATOM 24931 N N . ASP A 1 51 ? -8.986 -3.063 4.243 1.00 0.13 51 ASP A N 14
ATOM 24932 C CA . ASP A 1 51 ? -9.627 -3.511 3.013 1.00 0.13 51 ASP A CA 14
ATOM 24933 C C . ASP A 1 51 ? -8.626 -3.524 1.875 1.00 0.12 51 ASP A C 14
ATOM 24934 O O . ASP A 1 51 ? -8.710 -4.355 0.969 1.00 0.14 51 ASP A O 14
ATOM 24943 N N . VAL A 1 52 ? -7.678 -2.598 1.926 1.00 0.11 52 VAL A N 14
ATOM 24944 C CA . VAL A 1 52 ? -6.681 -2.461 0.881 1.00 0.11 52 VAL A CA 14
ATOM 24945 C C . VAL A 1 52 ? -5.458 -1.726 1.414 1.00 0.11 52 VAL A C 14
ATOM 24946 O O . VAL A 1 52 ? -5.557 -0.950 2.366 1.00 0.11 52 VAL A O 14
ATOM 24959 N N . ALA A 1 53 ? -4.309 -1.973 0.811 1.00 0.12 53 ALA A N 14
ATOM 24960 C CA . ALA A 1 53 ? -3.086 -1.334 1.243 1.00 0.12 53 ALA A CA 14
ATOM 24961 C C . ALA A 1 53 ? -2.244 -0.879 0.061 1.00 0.12 53 ALA A C 14
ATOM 24962 O O . ALA A 1 53 ? -2.446 -1.307 -1.076 1.00 0.14 53 ALA A O 14
ATOM 24969 N N . VAL A 1 54 ? -1.313 0.011 0.340 1.00 0.12 54 VAL A N 14
ATOM 24970 C CA . VAL A 1 54 ? -0.371 0.486 -0.650 1.00 0.12 54 VAL A CA 14
ATOM 24971 C C . VAL A 1 54 ? 1.009 0.502 -0.038 1.00 0.12 54 VAL A C 14
ATOM 24972 O O . VAL A 1 54 ? 1.277 1.286 0.858 1.00 0.17 54 VAL A O 14
ATOM 24985 N N . LEU A 1 55 ? 1.877 -0.362 -0.512 1.00 0.13 55 LEU A N 14
ATOM 24986 C CA . LEU A 1 55 ? 3.167 -0.533 0.118 1.00 0.13 55 LEU A CA 14
ATOM 24987 C C . LEU A 1 55 ? 4.267 0.086 -0.717 1.00 0.16 55 LEU A C 14
ATOM 24988 O O . LEU A 1 55 ? 4.734 -0.500 -1.696 1.00 0.14 55 LEU A O 14
ATOM 25004 N N . ASP A 1 56 ? 4.649 1.291 -0.335 1.00 0.30 56 ASP A N 14
ATOM 25005 C CA . ASP A 1 56 ? 5.769 1.969 -0.943 1.00 0.42 56 ASP A CA 14
ATOM 25006 C C . ASP A 1 56 ? 7.062 1.371 -0.426 1.00 0.48 56 ASP A C 14
ATOM 25007 O O . ASP A 1 56 ? 7.578 1.770 0.614 1.00 0.69 56 ASP A O 14
ATOM 25016 N N . VAL A 1 57 ? 7.569 0.400 -1.175 1.00 0.50 57 VAL A N 14
ATOM 25017 C CA . VAL A 1 57 ? 8.720 -0.402 -0.770 1.00 0.56 57 VAL A CA 14
ATOM 25018 C C . VAL A 1 57 ? 9.925 0.469 -0.408 1.00 0.66 57 VAL A C 14
ATOM 25019 O O . VAL A 1 57 ? 10.785 0.068 0.382 1.00 0.80 57 VAL A O 14
ATOM 25032 N N . ASN A 1 58 ? 9.975 1.658 -0.981 1.00 0.68 58 ASN A N 14
ATOM 25033 C CA . ASN A 1 58 ? 11.042 2.601 -0.718 1.00 0.82 58 ASN A CA 14
ATOM 25034 C C . ASN A 1 58 ? 10.831 3.328 0.610 1.00 0.74 58 ASN A C 14
ATOM 25035 O O . ASN A 1 58 ? 10.558 4.524 0.638 1.00 0.92 58 ASN A O 14
ATOM 25046 N N . LEU A 1 59 ? 10.959 2.595 1.710 1.00 0.56 59 LEU A N 14
ATOM 25047 C CA . LEU A 1 59 ? 10.832 3.181 3.040 1.00 0.55 59 LEU A CA 14
ATOM 25048 C C . LEU A 1 59 ? 12.165 3.765 3.490 1.00 0.66 59 LEU A C 14
ATOM 25049 O O . LEU A 1 59 ? 12.213 4.752 4.224 1.00 0.85 59 LEU A O 14
ATOM 25065 N N . GLY A 1 60 ? 13.244 3.132 3.057 1.00 0.66 60 GLY A N 14
ATOM 25066 C CA . GLY A 1 60 ? 14.570 3.603 3.385 1.00 0.78 60 GLY A CA 14
ATOM 25067 C C . GLY A 1 60 ? 15.636 2.820 2.652 1.00 0.82 60 GLY A C 14
ATOM 25068 O O . GLY A 1 60 ? 15.311 1.984 1.808 1.00 0.81 60 GLY A O 14
ATOM 25072 N N . PRO A 1 61 ? 16.920 3.071 2.957 1.00 0.91 61 PRO A N 14
ATOM 25073 C CA . PRO A 1 61 ? 18.047 2.370 2.324 1.00 0.96 61 PRO A CA 14
ATOM 25074 C C . PRO A 1 61 ? 17.962 0.853 2.481 1.00 0.89 61 PRO A C 14
ATOM 25075 O O . PRO A 1 61 ? 18.359 0.096 1.590 1.00 0.93 61 PRO A O 14
ATOM 25086 N N . LYS A 1 62 ? 17.451 0.416 3.624 1.00 0.81 62 LYS A N 14
ATOM 25087 C CA . LYS A 1 62 ? 17.261 -1.004 3.891 1.00 0.78 62 LYS A CA 14
ATOM 25088 C C . LYS A 1 62 ? 15.800 -1.287 4.230 1.00 0.65 62 LYS A C 14
ATOM 25089 O O . LYS A 1 62 ? 15.291 -2.383 3.985 1.00 0.59 62 LYS A O 14
ATOM 25108 N N . SER A 1 63 ? 15.138 -0.292 4.809 1.00 0.63 63 SER A N 14
ATOM 25109 C CA . SER A 1 63 ? 13.752 -0.419 5.222 1.00 0.54 63 SER A CA 14
ATOM 25110 C C . SER A 1 63 ? 12.825 -0.616 4.028 1.00 0.43 63 SER A C 14
ATOM 25111 O O . SER A 1 63 ? 12.829 0.171 3.079 1.00 0.46 63 SER A O 14
ATOM 25119 N N . HIS A 1 64 ? 12.042 -1.679 4.084 1.00 0.34 64 HIS A N 14
ATOM 25120 C CA . HIS A 1 64 ? 11.088 -1.993 3.033 1.00 0.28 64 HIS A CA 14
ATOM 25121 C C . HIS A 1 64 ? 9.832 -2.608 3.634 1.00 0.22 64 HIS A C 14
ATOM 25122 O O . HIS A 1 64 ? 9.881 -3.201 4.712 1.00 0.25 64 HIS A O 14
ATOM 25137 N N . CYS A 1 65 ? 8.714 -2.478 2.939 1.00 0.20 65 CYS A N 14
ATOM 25138 C CA . CYS A 1 65 ? 7.481 -3.121 3.360 1.00 0.21 65 CYS A CA 14
ATOM 25139 C C . CYS A 1 65 ? 7.524 -4.599 2.972 1.00 0.22 65 CYS A C 14
ATOM 25140 O O . CYS A 1 65 ? 7.080 -4.978 1.891 1.00 0.30 65 CYS A O 14
ATOM 25148 N N . GLY A 1 66 ? 8.075 -5.427 3.852 1.00 0.19 66 GLY A N 14
ATOM 25149 C CA . GLY A 1 66 ? 8.195 -6.847 3.561 1.00 0.23 66 GLY A CA 14
ATOM 25150 C C . GLY A 1 66 ? 7.192 -7.677 4.326 1.00 0.19 66 GLY A C 14
ATOM 25151 O O . GLY A 1 66 ? 6.238 -8.173 3.737 1.00 0.19 66 GLY A O 14
ATOM 25155 N N . PRO A 1 67 ? 7.383 -7.844 5.648 1.00 0.18 67 PRO A N 14
ATOM 25156 C CA . PRO A 1 67 ? 6.427 -8.554 6.507 1.00 0.18 67 PRO A CA 14
ATOM 25157 C C . PRO A 1 67 ? 5.007 -8.007 6.371 1.00 0.15 67 PRO A C 14
ATOM 25158 O O . PRO A 1 67 ? 4.030 -8.708 6.623 1.00 0.16 67 PRO A O 14
ATOM 25169 N N . VAL A 1 68 ? 4.910 -6.748 5.959 1.00 0.12 68 VAL A N 14
ATOM 25170 C CA . VAL A 1 68 ? 3.622 -6.107 5.727 1.00 0.10 68 VAL A CA 14
ATOM 25171 C C . VAL A 1 68 ? 2.896 -6.797 4.584 1.00 0.10 68 VAL A C 14
ATOM 25172 O O . VAL A 1 68 ? 1.687 -7.014 4.628 1.00 0.10 68 VAL A O 14
ATOM 25185 N N . ALA A 1 69 ? 3.666 -7.147 3.567 1.00 0.12 69 ALA A N 14
ATOM 25186 C CA . ALA A 1 69 ? 3.148 -7.832 2.401 1.00 0.14 69 ALA A CA 14
ATOM 25187 C C . ALA A 1 69 ? 2.608 -9.194 2.792 1.00 0.14 69 ALA A C 14
ATOM 25188 O O . ALA A 1 69 ? 1.549 -9.608 2.329 1.00 0.14 69 ALA A O 14
ATOM 25195 N N . ASP A 1 70 ? 3.343 -9.880 3.657 1.00 0.17 70 ASP A N 14
ATOM 25196 C CA . ASP A 1 70 ? 2.921 -11.178 4.165 1.00 0.19 70 ASP A CA 14
ATOM 25197 C C . ASP A 1 70 ? 1.646 -11.028 4.976 1.00 0.18 70 ASP A C 14
ATOM 25198 O O . ASP A 1 70 ? 0.701 -11.782 4.786 1.00 0.20 70 ASP A O 14
ATOM 25207 N N . ALA A 1 71 ? 1.632 -10.042 5.870 1.00 0.18 71 ALA A N 14
ATOM 25208 C CA . ALA A 1 71 ? 0.459 -9.740 6.689 1.00 0.18 71 ALA A CA 14
ATOM 25209 C C . ALA A 1 71 ? -0.787 -9.615 5.825 1.00 0.18 71 ALA A C 14
ATOM 25210 O O . ALA A 1 71 ? -1.824 -10.228 6.093 1.00 0.23 71 ALA A O 14
ATOM 25217 N N . LEU A 1 72 ? -0.664 -8.820 4.779 1.00 0.14 72 LEU A N 14
ATOM 25218 C CA . LEU A 1 72 ? -1.745 -8.593 3.843 1.00 0.14 72 LEU A CA 14
ATOM 25219 C C . LEU A 1 72 ? -2.080 -9.861 3.081 1.00 0.17 72 LEU A C 14
ATOM 25220 O O . LEU A 1 72 ? -3.240 -10.245 2.979 1.00 0.20 72 LEU A O 14
ATOM 25236 N N . LYS A 1 73 ? -1.051 -10.516 2.567 1.00 0.17 73 LYS A N 14
ATOM 25237 C CA . LYS A 1 73 ? -1.209 -11.761 1.831 1.00 0.21 73 LYS A CA 14
ATOM 25238 C C . LYS A 1 73 ? -1.871 -12.840 2.680 1.00 0.23 73 LYS A C 14
ATOM 25239 O O . LYS A 1 73 ? -2.647 -13.648 2.175 1.00 0.25 73 LYS A O 14
ATOM 25258 N N . GLN A 1 74 ? -1.576 -12.834 3.974 1.00 0.23 74 GLN A N 14
ATOM 25259 C CA . GLN A 1 74 ? -2.160 -13.799 4.898 1.00 0.26 74 GLN A CA 14
ATOM 25260 C C . GLN A 1 74 ? -3.647 -13.543 5.100 1.00 0.28 74 GLN A C 14
ATOM 25261 O O . GLN A 1 74 ? -4.429 -14.478 5.265 1.00 0.37 74 GLN A O 14
ATOM 25275 N N . ARG A 1 75 ? -4.039 -12.277 5.083 1.00 0.25 75 ARG A N 14
ATOM 25276 C CA . ARG A 1 75 ? -5.436 -11.916 5.260 1.00 0.29 75 ARG A CA 14
ATOM 25277 C C . ARG A 1 75 ? -6.127 -11.723 3.915 1.00 0.27 75 ARG A C 14
ATOM 25278 O O . ARG A 1 75 ? -7.270 -11.267 3.857 1.00 0.32 75 ARG A O 14
ATOM 25299 N N . ALA A 1 76 ? -5.410 -12.061 2.843 1.00 0.24 76 ALA A N 14
ATOM 25300 C CA . ALA A 1 76 ? -5.920 -11.944 1.475 1.00 0.25 76 ALA A CA 14
ATOM 25301 C C . ALA A 1 76 ? -6.311 -10.506 1.143 1.00 0.22 76 ALA A C 14
ATOM 25302 O O . ALA A 1 76 ? -7.262 -10.267 0.399 1.00 0.28 76 ALA A O 14
ATOM 25309 N N . ILE A 1 77 ? -5.578 -9.552 1.696 1.00 0.15 77 ILE A N 14
ATOM 25310 C CA . ILE A 1 77 ? -5.842 -8.150 1.444 1.00 0.15 77 ILE A CA 14
ATOM 25311 C C . ILE A 1 77 ? -5.080 -7.682 0.209 1.00 0.15 77 ILE A C 14
ATOM 25312 O O . ILE A 1 77 ? -3.893 -7.972 0.057 1.00 0.15 77 ILE A O 14
ATOM 25328 N N . PRO A 1 78 ? -5.766 -6.972 -0.696 1.00 0.16 78 PRO A N 14
ATOM 25329 C CA . PRO A 1 78 ? -5.151 -6.432 -1.897 1.00 0.17 78 PRO A CA 14
ATOM 25330 C C . PRO A 1 78 ? -4.291 -5.217 -1.604 1.00 0.15 78 PRO A C 14
ATOM 25331 O O . PRO A 1 78 ? -4.646 -4.364 -0.790 1.00 0.17 78 PRO A O 14
ATOM 25342 N N . PHE A 1 79 ? -3.154 -5.147 -2.268 1.00 0.14 79 PHE A N 14
ATOM 25343 C CA . PHE A 1 79 ? -2.232 -4.041 -2.092 1.00 0.14 79 PHE A CA 14
ATOM 25344 C C . PHE A 1 79 ? -1.369 -3.874 -3.321 1.00 0.14 79 PHE A C 14
ATOM 25345 O O . PHE A 1 79 ? -1.192 -4.807 -4.103 1.00 0.15 79 PHE A O 14
ATOM 25362 N N . ILE A 1 80 ? -0.854 -2.679 -3.489 1.00 0.14 80 ILE A N 14
ATOM 25363 C CA . ILE A 1 80 ? 0.029 -2.378 -4.600 1.00 0.15 80 ILE A CA 14
ATOM 25364 C C . ILE A 1 80 ? 1.387 -1.976 -4.068 1.00 0.15 80 ILE A C 14
ATOM 25365 O O . ILE A 1 80 ? 1.477 -1.245 -3.086 1.00 0.16 80 ILE A O 14
ATOM 25381 N N . LEU A 1 81 ? 2.436 -2.454 -4.703 1.00 0.16 81 LEU A N 14
ATOM 25382 C CA . LEU A 1 81 ? 3.772 -2.043 -4.339 1.00 0.17 81 LEU A CA 14
ATOM 25383 C C . LEU A 1 81 ? 4.126 -0.814 -5.132 1.00 0.20 81 LEU A C 14
ATOM 25384 O O . LEU A 1 81 ? 4.340 -0.876 -6.335 1.00 0.21 81 LEU A O 14
ATOM 25400 N N . HIS A 1 82 ? 4.165 0.301 -4.461 1.00 0.21 82 HIS A N 14
ATOM 25401 C CA . HIS A 1 82 ? 4.517 1.544 -5.097 1.00 0.25 82 HIS A CA 14
ATOM 25402 C C . HIS A 1 82 ? 5.966 1.864 -4.758 1.00 0.31 82 HIS A C 14
ATOM 25403 O O . HIS A 1 82 ? 6.341 1.875 -3.602 1.00 0.60 82 HIS A O 14
ATOM 25418 N N . THR A 1 83 ? 6.806 2.040 -5.764 1.00 0.38 83 THR A N 14
ATOM 25419 C CA . THR A 1 83 ? 8.221 2.257 -5.503 1.00 0.47 83 THR A CA 14
ATOM 25420 C C . THR A 1 83 ? 8.941 2.838 -6.714 1.00 0.57 83 THR A C 14
ATOM 25421 O O . THR A 1 83 ? 8.618 2.522 -7.859 1.00 0.61 83 THR A O 14
ATOM 25432 N N . GLY A 1 84 ? 9.901 3.714 -6.444 1.00 0.73 84 GLY A N 14
ATOM 25433 C CA . GLY A 1 84 ? 10.734 4.268 -7.495 1.00 0.90 84 GLY A CA 14
ATOM 25434 C C . GLY A 1 84 ? 11.959 3.421 -7.730 1.00 0.77 84 GLY A C 14
ATOM 25435 O O . GLY A 1 84 ? 12.736 3.662 -8.657 1.00 0.94 84 GLY A O 14
ATOM 25439 N N . ASP A 1 85 ? 12.133 2.432 -6.871 1.00 0.56 85 ASP A N 14
ATOM 25440 C CA . ASP A 1 85 ? 13.228 1.488 -6.992 1.00 0.56 85 ASP A CA 14
ATOM 25441 C C . ASP A 1 85 ? 12.679 0.113 -7.332 1.00 0.56 85 ASP A C 14
ATOM 25442 O O . ASP A 1 85 ? 11.955 -0.488 -6.534 1.00 0.84 85 ASP A O 14
ATOM 25451 N N . LEU A 1 86 ? 13.008 -0.374 -8.518 1.00 0.67 86 LEU A N 14
ATOM 25452 C CA . LEU A 1 86 ? 12.496 -1.654 -8.977 1.00 0.78 86 LEU A CA 14
ATOM 25453 C C . LEU A 1 86 ? 13.620 -2.668 -9.153 1.00 0.87 86 LEU A C 14
ATOM 25454 O O . LEU A 1 86 ? 13.368 -3.867 -9.237 1.00 1.04 86 LEU A O 14
ATOM 25470 N N . ASP A 1 87 ? 14.855 -2.188 -9.237 1.00 0.91 87 ASP A N 14
ATOM 25471 C CA . ASP A 1 87 ? 15.995 -3.081 -9.423 1.00 1.00 87 ASP A CA 14
ATOM 25472 C C . ASP A 1 87 ? 16.506 -3.619 -8.090 1.00 0.99 87 ASP A C 14
ATOM 25473 O O . ASP A 1 87 ? 16.650 -4.829 -7.914 1.00 1.07 87 ASP A O 14
ATOM 25482 N N . ARG A 1 88 ? 16.770 -2.717 -7.150 1.00 0.99 88 ARG A N 14
ATOM 25483 C CA . ARG A 1 88 ? 17.311 -3.095 -5.844 1.00 1.05 88 ARG A CA 14
ATOM 25484 C C . ARG A 1 88 ? 16.274 -3.887 -5.047 1.00 0.99 88 ARG A C 14
ATOM 25485 O O . ARG A 1 88 ? 16.616 -4.778 -4.271 1.00 1.14 88 ARG A O 14
ATOM 25506 N N . HIS A 1 89 ? 15.005 -3.554 -5.241 1.00 0.92 89 HIS A N 14
ATOM 25507 C CA . HIS A 1 89 ? 13.916 -4.270 -4.583 1.00 0.90 89 HIS A CA 14
ATOM 25508 C C . HIS A 1 89 ? 13.237 -5.245 -5.537 1.00 0.90 89 HIS A C 14
ATOM 25509 O O . HIS A 1 89 ? 12.138 -5.721 -5.259 1.00 0.85 89 HIS A O 14
ATOM 25524 N N . GLY A 1 90 ? 13.899 -5.554 -6.645 1.00 0.97 90 GLY A N 14
ATOM 25525 C CA . GLY A 1 90 ? 13.296 -6.394 -7.666 1.00 0.98 90 GLY A CA 14
ATOM 25526 C C . GLY A 1 90 ? 12.932 -7.773 -7.160 1.00 0.94 90 GLY A C 14
ATOM 25527 O O . GLY A 1 90 ? 11.803 -8.235 -7.352 1.00 0.91 90 GLY A O 14
ATOM 25531 N N . GLU A 1 91 ? 13.882 -8.428 -6.507 1.00 0.97 91 GLU A N 14
ATOM 25532 C CA . GLU A 1 91 ? 13.650 -9.756 -5.955 1.00 0.96 91 GLU A CA 14
ATOM 25533 C C . GLU A 1 91 ? 12.525 -9.707 -4.931 1.00 0.84 91 GLU A C 14
ATOM 25534 O O . GLU A 1 91 ? 11.670 -10.588 -4.895 1.00 0.91 91 GLU A O 14
ATOM 25546 N N . LEU A 1 92 ? 12.522 -8.651 -4.119 1.00 0.71 92 LEU A N 14
ATOM 25547 C CA . LEU A 1 92 ? 11.502 -8.464 -3.093 1.00 0.62 92 LEU A CA 14
ATOM 25548 C C . LEU A 1 92 ? 10.113 -8.381 -3.716 1.00 0.55 92 LEU A C 14
ATOM 25549 O O . LEU A 1 92 ? 9.165 -8.987 -3.220 1.00 0.52 92 LEU A O 14
ATOM 25565 N N . LEU A 1 93 ? 10.007 -7.639 -4.811 1.00 0.55 93 LEU A N 14
ATOM 25566 C CA . LEU A 1 93 ? 8.747 -7.481 -5.521 1.00 0.55 93 LEU A CA 14
ATOM 25567 C C . LEU A 1 93 ? 8.195 -8.836 -5.959 1.00 0.60 93 LEU A C 14
ATOM 25568 O O . LEU A 1 93 ? 6.987 -9.072 -5.915 1.00 0.58 93 LEU A O 14
ATOM 25584 N N . ARG A 1 94 ? 9.093 -9.731 -6.362 1.00 0.71 94 ARG A N 14
ATOM 25585 C CA . ARG A 1 94 ? 8.698 -11.065 -6.795 1.00 0.80 94 ARG A CA 14
ATOM 25586 C C . ARG A 1 94 ? 8.401 -11.969 -5.600 1.00 0.73 94 ARG A C 14
ATOM 25587 O O . ARG A 1 94 ? 7.617 -12.909 -5.709 1.00 0.77 94 ARG A O 14
ATOM 25608 N N . LYS A 1 95 ? 9.026 -11.683 -4.462 1.00 0.69 95 LYS A N 14
ATOM 25609 C CA . LYS A 1 95 ? 8.741 -12.416 -3.229 1.00 0.70 95 LYS A CA 14
ATOM 25610 C C . LYS A 1 95 ? 7.341 -12.077 -2.739 1.00 0.56 95 LYS A C 14
ATOM 25611 O O . LYS A 1 95 ? 6.606 -12.935 -2.253 1.00 0.63 95 LYS A O 14
ATOM 25630 N N . ILE A 1 96 ? 6.992 -10.808 -2.877 1.00 0.43 96 ILE A N 14
ATOM 25631 C CA . ILE A 1 96 ? 5.679 -10.318 -2.513 1.00 0.36 96 ILE A CA 14
ATOM 25632 C C . ILE A 1 96 ? 4.620 -10.860 -3.467 1.00 0.37 96 ILE A C 14
ATOM 25633 O O . ILE A 1 96 ? 3.644 -11.473 -3.029 1.00 0.45 96 ILE A O 14
ATOM 25649 N N . ASP A 1 97 ? 4.838 -10.646 -4.764 1.00 0.35 97 ASP A N 14
ATOM 25650 C CA . ASP A 1 97 ? 3.902 -11.073 -5.806 1.00 0.40 97 ASP A CA 14
ATOM 25651 C C . ASP A 1 97 ? 2.571 -10.333 -5.690 1.00 0.39 97 ASP A C 14
ATOM 25652 O O . ASP A 1 97 ? 1.584 -10.853 -5.162 1.00 0.51 97 ASP A O 14
ATOM 25661 N N . ALA A 1 98 ? 2.573 -9.101 -6.175 1.00 0.29 98 ALA A N 14
ATOM 25662 C CA . ALA A 1 98 ? 1.385 -8.260 -6.213 1.00 0.27 98 ALA A CA 14
ATOM 25663 C C . ALA A 1 98 ? 1.619 -7.125 -7.210 1.00 0.23 98 ALA A C 14
ATOM 25664 O O . ALA A 1 98 ? 2.748 -6.959 -7.681 1.00 0.24 98 ALA A O 14
ATOM 25671 N N . PRO A 1 99 ? 0.582 -6.346 -7.576 1.00 0.22 99 PRO A N 14
ATOM 25672 C CA . PRO A 1 99 ? 0.736 -5.233 -8.520 1.00 0.20 99 PRO A CA 14
ATOM 25673 C C . PRO A 1 99 ? 1.751 -4.203 -8.040 1.00 0.20 99 PRO A C 14
ATOM 25674 O O . PRO A 1 99 ? 1.783 -3.850 -6.865 1.00 0.20 99 PRO A O 14
ATOM 25685 N N . VAL A 1 100 ? 2.586 -3.739 -8.956 1.00 0.23 100 VAL A N 14
ATOM 25686 C CA . VAL A 1 100 ? 3.618 -2.761 -8.637 1.00 0.25 100 VAL A CA 14
ATOM 25687 C C . VAL A 1 100 ? 3.423 -1.482 -9.452 1.00 0.28 100 VAL A C 14
ATOM 25688 O O . VAL A 1 100 ? 3.241 -1.535 -10.668 1.00 0.37 100 VAL A O 14
ATOM 25701 N N . MET A 1 101 ? 3.451 -0.341 -8.777 1.00 0.25 101 MET A N 14
ATOM 25702 C CA . MET A 1 101 ? 3.395 0.955 -9.442 1.00 0.28 101 MET A CA 14
ATOM 25703 C C . MET A 1 101 ? 4.694 1.707 -9.196 1.00 0.30 101 MET A C 14
ATOM 25704 O O . MET A 1 101 ? 5.093 1.919 -8.051 1.00 0.35 101 MET A O 14
ATOM 25718 N N . ALA A 1 102 ? 5.347 2.108 -10.268 1.00 0.37 102 ALA A N 14
ATOM 25719 C CA . ALA A 1 102 ? 6.646 2.750 -10.171 1.00 0.42 102 ALA A CA 14
ATOM 25720 C C . ALA A 1 102 ? 6.505 4.234 -9.862 1.00 0.39 102 ALA A C 14
ATOM 25721 O O . ALA A 1 102 ? 5.488 4.849 -10.176 1.00 0.38 102 ALA A O 14
ATOM 25728 N N . LYS A 1 103 ? 7.519 4.796 -9.220 1.00 0.45 103 LYS A N 14
ATOM 25729 C CA . LYS A 1 103 ? 7.578 6.233 -8.999 1.00 0.48 103 LYS A CA 14
ATOM 25730 C C . LYS A 1 103 ? 8.323 6.899 -10.148 1.00 0.58 103 LYS A C 14
ATOM 25731 O O . LYS A 1 103 ? 9.313 6.360 -10.648 1.00 0.67 103 LYS A O 14
ATOM 25750 N N . PRO A 1 104 ? 7.866 8.084 -10.572 1.00 0.60 104 PRO A N 14
ATOM 25751 C CA . PRO A 1 104 ? 6.723 8.761 -9.965 1.00 0.52 104 PRO A CA 14
ATOM 25752 C C . PRO A 1 104 ? 5.388 8.148 -10.374 1.00 0.44 104 PRO A C 14
ATOM 25753 O O . PRO A 1 104 ? 5.262 7.545 -11.442 1.00 0.52 104 PRO A O 14
ATOM 25764 N N . ALA A 1 105 ? 4.401 8.304 -9.511 1.00 0.35 105 ALA A N 14
ATOM 25765 C CA . ALA A 1 105 ? 3.060 7.821 -9.775 1.00 0.30 105 ALA A CA 14
ATOM 25766 C C . ALA A 1 105 ? 2.053 8.772 -9.167 1.00 0.27 105 ALA A C 14
ATOM 25767 O O . ALA A 1 105 ? 2.172 9.145 -7.998 1.00 0.30 105 ALA A O 14
ATOM 25774 N N . ASP A 1 106 ? 1.068 9.167 -9.950 1.00 0.26 106 ASP A N 14
ATOM 25775 C CA . ASP A 1 106 ? 0.034 10.059 -9.454 1.00 0.24 106 ASP A CA 14
ATOM 25776 C C . ASP A 1 106 ? -0.786 9.330 -8.410 1.00 0.18 106 ASP A C 14
ATOM 25777 O O . ASP A 1 106 ? -1.268 8.222 -8.644 1.00 0.17 106 ASP A O 14
ATOM 25786 N N . THR A 1 107 ? -0.919 9.953 -7.257 1.00 0.17 107 THR A N 14
ATOM 25787 C CA . THR A 1 107 ? -1.503 9.315 -6.094 1.00 0.15 107 THR A CA 14
ATOM 25788 C C . THR A 1 107 ? -2.962 8.941 -6.313 1.00 0.14 107 THR A C 14
ATOM 25789 O O . THR A 1 107 ? -3.466 8.015 -5.682 1.00 0.14 107 THR A O 14
ATOM 25800 N N . SER A 1 108 ? -3.633 9.644 -7.216 1.00 0.17 108 SER A N 14
ATOM 25801 C CA . SER A 1 108 ? -5.008 9.321 -7.547 1.00 0.18 108 SER A CA 14
ATOM 25802 C C . SER A 1 108 ? -5.051 8.013 -8.331 1.00 0.17 108 SER A C 14
ATOM 25803 O O . SER A 1 108 ? -5.946 7.194 -8.137 1.00 0.20 108 SER A O 14
ATOM 25811 N N . ASP A 1 109 ? -4.051 7.803 -9.186 1.00 0.17 109 ASP A N 14
ATOM 25812 C CA . ASP A 1 109 ? -3.935 6.548 -9.926 1.00 0.17 109 ASP A CA 14
ATOM 25813 C C . ASP A 1 109 ? -3.645 5.420 -8.964 1.00 0.15 109 ASP A C 14
ATOM 25814 O O . ASP A 1 109 ? -4.275 4.368 -9.016 1.00 0.19 109 ASP A O 14
ATOM 25823 N N . VAL A 1 110 ? -2.702 5.666 -8.067 1.00 0.12 110 VAL A N 14
ATOM 25824 C CA . VAL A 1 110 ? -2.322 4.683 -7.067 1.00 0.11 110 VAL A CA 14
ATOM 25825 C C . VAL A 1 110 ? -3.519 4.324 -6.189 1.00 0.11 110 VAL A C 14
ATOM 25826 O O . VAL A 1 110 ? -3.742 3.158 -5.865 1.00 0.13 110 VAL A O 14
ATOM 25839 N N . ALA A 1 111 ? -4.291 5.341 -5.830 1.00 0.11 111 ALA A N 14
ATOM 25840 C CA . ALA A 1 111 ? -5.471 5.159 -4.999 1.00 0.11 111 ALA A CA 14
ATOM 25841 C C . ALA A 1 111 ? -6.534 4.335 -5.714 1.00 0.11 111 ALA A C 14
ATOM 25842 O O . ALA A 1 111 ? -7.029 3.344 -5.180 1.00 0.10 111 ALA A O 14
ATOM 25849 N N . LYS A 1 112 ? -6.867 4.738 -6.932 1.00 0.12 112 LYS A N 14
ATOM 25850 C CA . LYS A 1 112 ? -7.915 4.072 -7.695 1.00 0.13 112 LYS A CA 14
ATOM 25851 C C . LYS A 1 112 ? -7.518 2.641 -8.048 1.00 0.15 112 LYS A C 14
ATOM 25852 O O . LYS A 1 112 ? -8.349 1.733 -7.998 1.00 0.23 112 LYS A O 14
ATOM 25871 N N . ARG A 1 113 ? -6.245 2.442 -8.381 1.00 0.14 113 ARG A N 14
ATOM 25872 C CA . ARG A 1 113 ? -5.732 1.115 -8.707 1.00 0.18 113 ARG A CA 14
ATOM 25873 C C . ARG A 1 113 ? -5.745 0.198 -7.489 1.00 0.16 113 ARG A C 14
ATOM 25874 O O . ARG A 1 113 ? -5.849 -1.022 -7.615 1.00 0.25 113 ARG A O 14
ATOM 25895 N N . ALA A 1 114 ? -5.621 0.786 -6.310 1.00 0.12 114 ALA A N 14
ATOM 25896 C CA . ALA A 1 114 ? -5.679 0.024 -5.076 1.00 0.10 114 ALA A CA 14
ATOM 25897 C C . ALA A 1 114 ? -7.130 -0.292 -4.722 1.00 0.12 114 ALA A C 14
ATOM 25898 O O . ALA A 1 114 ? -7.478 -1.437 -4.426 1.00 0.14 114 ALA A O 14
ATOM 25905 N N . LEU A 1 115 ? -7.980 0.726 -4.796 1.00 0.12 115 LEU A N 14
ATOM 25906 C CA . LEU A 1 115 ? -9.379 0.601 -4.403 1.00 0.16 115 LEU A CA 14
ATOM 25907 C C . LEU A 1 115 ? -10.175 -0.323 -5.322 1.00 0.22 115 LEU A C 14
ATOM 25908 O O . LEU A 1 115 ? -11.166 -0.917 -4.901 1.00 0.27 115 LEU A O 14
ATOM 25924 N N . GLU A 1 116 ? -9.746 -0.461 -6.568 1.00 0.23 116 GLU A N 14
ATOM 25925 C CA . GLU A 1 116 ? -10.438 -1.344 -7.500 1.00 0.32 116 GLU A CA 14
ATOM 25926 C C . GLU A 1 116 ? -10.251 -2.803 -7.099 1.00 0.27 116 GLU A C 14
ATOM 25927 O O . GLU A 1 116 ? -11.111 -3.645 -7.357 1.00 0.31 116 GLU A O 14
ATOM 25939 N N . MET A 1 117 ? -9.131 -3.095 -6.451 1.00 0.26 117 MET A N 14
ATOM 25940 C CA . MET A 1 117 ? -8.826 -4.451 -6.040 1.00 0.27 117 MET A CA 14
ATOM 25941 C C . MET A 1 117 ? -9.641 -4.857 -4.817 1.00 0.31 117 MET A C 14
ATOM 25942 O O . MET A 1 117 ? -9.950 -6.035 -4.639 1.00 0.43 117 MET A O 14
ATOM 25956 N N . CYS A 1 118 ? -9.991 -3.892 -3.974 1.00 0.37 118 CYS A N 14
ATOM 25957 C CA . CYS A 1 118 ? -10.831 -4.174 -2.820 1.00 0.46 118 CYS A CA 14
ATOM 25958 C C . CYS A 1 118 ? -12.302 -4.029 -3.192 1.00 0.75 118 CYS A C 14
ATOM 25959 O O . CYS A 1 118 ? -13.181 -4.580 -2.530 1.00 1.45 118 CYS A O 14
ATOM 25967 N N . GLY A 1 119 ? -12.557 -3.288 -4.269 1.00 0.87 119 GLY A N 14
ATOM 25968 C CA . GLY A 1 119 ? -13.901 -3.187 -4.810 1.00 1.41 119 GLY A CA 14
ATOM 25969 C C . GLY A 1 119 ? -14.364 -4.504 -5.391 1.00 1.90 119 GLY A C 14
ATOM 25970 O O . GLY A 1 119 ? -15.549 -4.697 -5.661 1.00 2.57 119 GLY A O 14
ATOM 25974 N N . GLY A 1 120 ? -13.412 -5.398 -5.598 1.00 2.38 120 GLY A N 14
ATOM 25975 C CA . GLY A 1 120 ? -13.709 -6.740 -6.038 1.00 3.39 120 GLY A CA 14
ATOM 25976 C C . GLY A 1 120 ? -12.731 -7.724 -5.437 1.00 3.79 120 GLY A C 14
ATOM 25977 O O . GLY A 1 120 ? -12.036 -8.442 -6.158 1.00 4.48 120 GLY A O 14
ATOM 25981 N N . ASP A 1 121 ? -12.672 -7.742 -4.107 1.00 3.85 121 ASP A N 14
ATOM 25982 C CA . ASP A 1 121 ? -11.687 -8.544 -3.384 1.00 4.66 121 ASP A CA 14
ATOM 25983 C C . ASP A 1 121 ? -11.922 -10.033 -3.596 1.00 5.12 121 ASP A C 14
ATOM 25984 O O . ASP A 1 121 ? -13.060 -10.486 -3.734 1.00 5.58 121 ASP A O 14
ATOM 25993 N N . LYS A 1 122 ? -10.830 -10.781 -3.631 1.00 5.40 122 LYS A N 14
ATOM 25994 C CA . LYS A 1 122 ? -10.871 -12.207 -3.897 1.00 6.18 122 LYS A CA 14
ATOM 25995 C C . LYS A 1 122 ? -9.551 -12.833 -3.456 1.00 6.52 122 LYS A C 14
ATOM 25996 O O . LYS A 1 122 ? -8.590 -12.112 -3.184 1.00 6.59 122 LYS A O 14
ATOM 26015 N N . GLU A 1 123 ? -9.511 -14.160 -3.368 1.00 7.08 123 GLU A N 14
ATOM 26016 C CA . GLU A 1 123 ? -8.291 -14.870 -3.004 1.00 7.75 123 GLU A CA 14
ATOM 26017 C C . GLU A 1 123 ? -7.177 -14.563 -4.005 1.00 8.49 123 GLU A C 14
ATOM 26018 O O . GLU A 1 123 ? -7.394 -14.656 -5.215 1.00 8.95 123 GLU A O 14
ATOM 26030 N N . PRO A 1 124 ? -5.979 -14.177 -3.521 1.00 8.86 124 PRO A N 14
ATOM 26031 C CA . PRO A 1 124 ? -4.814 -13.929 -4.378 1.00 9.78 124 PRO A CA 14
ATOM 26032 C C . PRO A 1 124 ? -4.229 -15.217 -4.961 1.00 10.68 124 PRO A C 14
ATOM 26033 O O . PRO A 1 124 ? -3.017 -15.437 -4.930 1.00 11.17 124 PRO A O 14
ATOM 26044 N N . ALA A 1 125 ? -5.094 -16.066 -5.491 1.00 11.05 125 ALA A N 14
ATOM 26045 C CA . ALA A 1 125 ? -4.683 -17.347 -6.036 1.00 12.03 125 ALA A CA 14
ATOM 26046 C C . ALA A 1 125 ? -5.588 -17.739 -7.193 1.00 12.82 125 ALA A C 14
ATOM 26047 O O . ALA A 1 125 ? -6.700 -18.245 -6.937 1.00 13.28 125 ALA A O 14
ATOM 26055 N N . GLY A 1 1 ? -15.544 2.522 14.989 1.00 8.80 1 GLY A N 15
ATOM 26056 C CA . GLY A 1 1 ? -16.853 2.064 14.465 1.00 7.95 1 GLY A CA 15
ATOM 26057 C C . GLY A 1 1 ? -17.297 2.866 13.260 1.00 6.99 1 GLY A C 15
ATOM 26058 O O . GLY A 1 1 ? -16.647 3.848 12.898 1.00 6.86 1 GLY A O 15
ATOM 26064 N N . ALA A 1 2 ? -18.402 2.442 12.643 1.00 6.60 2 ALA A N 15
ATOM 26065 C CA . ALA A 1 2 ? -18.966 3.124 11.480 1.00 5.99 2 ALA A CA 15
ATOM 26066 C C . ALA A 1 2 ? -17.950 3.213 10.347 1.00 5.01 2 ALA A C 15
ATOM 26067 O O . ALA A 1 2 ? -17.638 4.298 9.854 1.00 5.16 2 ALA A O 15
ATOM 26074 N N . MET A 1 3 ? -17.436 2.066 9.937 1.00 4.41 3 MET A N 15
ATOM 26075 C CA . MET A 1 3 ? -16.429 2.020 8.889 1.00 3.85 3 MET A CA 15
ATOM 26076 C C . MET A 1 3 ? -17.034 1.542 7.574 1.00 2.56 3 MET A C 15
ATOM 26077 O O . MET A 1 3 ? -16.927 0.369 7.215 1.00 2.73 3 MET A O 15
ATOM 26091 N N . GLY A 1 4 ? -17.689 2.454 6.873 1.00 1.85 4 GLY A N 15
ATOM 26092 C CA . GLY A 1 4 ? -18.197 2.150 5.550 1.00 1.07 4 GLY A CA 15
ATOM 26093 C C . GLY A 1 4 ? -17.130 2.362 4.502 1.00 0.99 4 GLY A C 15
ATOM 26094 O O . GLY A 1 4 ? -17.112 1.700 3.463 1.00 1.65 4 GLY A O 15
ATOM 26098 N N . MET A 1 5 ? -16.238 3.297 4.791 1.00 0.57 5 MET A N 15
ATOM 26099 C CA . MET A 1 5 ? -15.094 3.572 3.935 1.00 0.43 5 MET A CA 15
ATOM 26100 C C . MET A 1 5 ? -14.116 2.409 3.962 1.00 0.33 5 MET A C 15
ATOM 26101 O O . MET A 1 5 ? -13.947 1.758 4.997 1.00 0.40 5 MET A O 15
ATOM 26115 N N . PRO A 1 6 ? -13.472 2.112 2.825 1.00 0.22 6 PRO A N 15
ATOM 26116 C CA . PRO A 1 6 ? -12.402 1.123 2.771 1.00 0.17 6 PRO A CA 15
ATOM 26117 C C . PRO A 1 6 ? -11.227 1.549 3.634 1.00 0.16 6 PRO A C 15
ATOM 26118 O O . PRO A 1 6 ? -10.779 2.697 3.571 1.00 0.21 6 PRO A O 15
ATOM 26129 N N . LYS A 1 7 ? -10.741 0.632 4.444 1.00 0.14 7 LYS A N 15
ATOM 26130 C CA . LYS A 1 7 ? -9.633 0.918 5.332 1.00 0.15 7 LYS A CA 15
ATOM 26131 C C . LYS A 1 7 ? -8.321 0.685 4.595 1.00 0.13 7 LYS A C 15
ATOM 26132 O O . LYS A 1 7 ? -7.898 -0.453 4.396 1.00 0.15 7 LYS A O 15
ATOM 26151 N N . VAL A 1 8 ? -7.694 1.773 4.192 1.00 0.12 8 VAL A N 15
ATOM 26152 C CA . VAL A 1 8 ? -6.499 1.717 3.369 1.00 0.12 8 VAL A CA 15
ATOM 26153 C C . VAL A 1 8 ? -5.253 1.901 4.221 1.00 0.12 8 VAL A C 15
ATOM 26154 O O . VAL A 1 8 ? -5.163 2.842 4.997 1.00 0.20 8 VAL A O 15
ATOM 26167 N N . LEU A 1 9 ? -4.304 0.992 4.084 1.00 0.09 9 LEU A N 15
ATOM 26168 C CA . LEU A 1 9 ? -3.055 1.084 4.818 1.00 0.09 9 LEU A CA 15
ATOM 26169 C C . LEU A 1 9 ? -1.922 1.552 3.913 1.00 0.10 9 LEU A C 15
ATOM 26170 O O . LEU A 1 9 ? -1.551 0.866 2.963 1.00 0.12 9 LEU A O 15
ATOM 26186 N N . VAL A 1 10 ? -1.384 2.724 4.205 1.00 0.10 10 VAL A N 15
ATOM 26187 C CA . VAL A 1 10 ? -0.255 3.253 3.459 1.00 0.10 10 VAL A CA 15
ATOM 26188 C C . VAL A 1 10 ? 1.063 2.933 4.149 1.00 0.10 10 VAL A C 15
ATOM 26189 O O . VAL A 1 10 ? 1.270 3.263 5.316 1.00 0.12 10 VAL A O 15
ATOM 26202 N N . LEU A 1 11 ? 1.927 2.260 3.415 1.00 0.11 11 LEU A N 15
ATOM 26203 C CA . LEU A 1 11 ? 3.307 2.060 3.816 1.00 0.11 11 LEU A CA 15
ATOM 26204 C C . LEU A 1 11 ? 4.153 3.036 3.037 1.00 0.12 11 LEU A C 15
ATOM 26205 O O . LEU A 1 11 ? 4.152 3.000 1.814 1.00 0.17 11 LEU A O 15
ATOM 26221 N N . GLU A 1 12 ? 4.838 3.919 3.730 1.00 0.14 12 GLU A N 15
ATOM 26222 C CA . GLU A 1 12 ? 5.580 4.970 3.069 1.00 0.16 12 GLU A CA 15
ATOM 26223 C C . GLU A 1 12 ? 6.624 5.556 4.012 1.00 0.21 12 GLU A C 15
ATOM 26224 O O . GLU A 1 12 ? 6.518 5.415 5.232 1.00 0.37 12 GLU A O 15
ATOM 26236 N N . ASP A 1 13 ? 7.640 6.186 3.445 1.00 0.22 13 ASP A N 15
ATOM 26237 C CA . ASP A 1 13 ? 8.682 6.814 4.243 1.00 0.27 13 ASP A CA 15
ATOM 26238 C C . ASP A 1 13 ? 8.792 8.299 3.911 1.00 0.28 13 ASP A C 15
ATOM 26239 O O . ASP A 1 13 ? 9.549 9.035 4.546 1.00 0.42 13 ASP A O 15
ATOM 26248 N N . GLU A 1 14 ? 8.032 8.728 2.912 1.00 0.23 14 GLU A N 15
ATOM 26249 C CA . GLU A 1 14 ? 7.954 10.135 2.541 1.00 0.25 14 GLU A CA 15
ATOM 26250 C C . GLU A 1 14 ? 6.588 10.710 2.903 1.00 0.22 14 GLU A C 15
ATOM 26251 O O . GLU A 1 14 ? 5.602 10.472 2.206 1.00 0.22 14 GLU A O 15
ATOM 26263 N N . PRO A 1 15 ? 6.513 11.483 3.998 1.00 0.23 15 PRO A N 15
ATOM 26264 C CA . PRO A 1 15 ? 5.250 12.043 4.499 1.00 0.22 15 PRO A CA 15
ATOM 26265 C C . PRO A 1 15 ? 4.521 12.899 3.469 1.00 0.19 15 PRO A C 15
ATOM 26266 O O . PRO A 1 15 ? 3.297 13.023 3.513 1.00 0.19 15 PRO A O 15
ATOM 26277 N N . LEU A 1 16 ? 5.267 13.483 2.543 1.00 0.21 16 LEU A N 15
ATOM 26278 C CA . LEU A 1 16 ? 4.667 14.267 1.473 1.00 0.21 16 LEU A CA 15
ATOM 26279 C C . LEU A 1 16 ? 3.857 13.335 0.567 1.00 0.18 16 LEU A C 15
ATOM 26280 O O . LEU A 1 16 ? 2.703 13.614 0.232 1.00 0.20 16 LEU A O 15
ATOM 26296 N N . ILE A 1 17 ? 4.479 12.223 0.193 1.00 0.18 17 ILE A N 15
ATOM 26297 C CA . ILE A 1 17 ? 3.819 11.161 -0.556 1.00 0.18 17 ILE A CA 15
ATOM 26298 C C . ILE A 1 17 ? 2.645 10.587 0.229 1.00 0.17 17 ILE A C 15
ATOM 26299 O O . ILE A 1 17 ? 1.557 10.407 -0.316 1.00 0.19 17 ILE A O 15
ATOM 26315 N N . ALA A 1 18 ? 2.872 10.310 1.509 1.00 0.16 18 ALA A N 15
ATOM 26316 C CA . ALA A 1 18 ? 1.828 9.780 2.379 1.00 0.17 18 ALA A CA 15
ATOM 26317 C C . ALA A 1 18 ? 0.619 10.691 2.395 1.00 0.19 18 ALA A C 15
ATOM 26318 O O . ALA A 1 18 ? -0.506 10.242 2.215 1.00 0.21 18 ALA A O 15
ATOM 26325 N N . MET A 1 19 ? 0.871 11.972 2.617 1.00 0.19 19 MET A N 15
ATOM 26326 C CA . MET A 1 19 ? -0.168 12.979 2.609 1.00 0.22 19 MET A CA 15
ATOM 26327 C C . MET A 1 19 ? -0.926 12.959 1.290 1.00 0.19 19 MET A C 15
ATOM 26328 O O . MET A 1 19 ? -2.152 13.033 1.261 1.00 0.20 19 MET A O 15
ATOM 26342 N N . ASN A 1 20 ? -0.184 12.825 0.205 1.00 0.17 20 ASN A N 15
ATOM 26343 C CA . ASN A 1 20 ? -0.755 12.829 -1.124 1.00 0.17 20 ASN A CA 15
ATOM 26344 C C . ASN A 1 20 ? -1.588 11.579 -1.375 1.00 0.15 20 ASN A C 15
ATOM 26345 O O . ASN A 1 20 ? -2.672 11.657 -1.945 1.00 0.17 20 ASN A O 15
ATOM 26356 N N . LEU A 1 21 ? -1.082 10.428 -0.948 1.00 0.14 21 LEU A N 15
ATOM 26357 C CA . LEU A 1 21 ? -1.839 9.195 -1.015 1.00 0.13 21 LEU A CA 15
ATOM 26358 C C . LEU A 1 21 ? -3.059 9.269 -0.113 1.00 0.13 21 LEU A C 15
ATOM 26359 O O . LEU A 1 21 ? -4.161 8.908 -0.520 1.00 0.13 21 LEU A O 15
ATOM 26375 N N . GLN A 1 22 ? -2.855 9.767 1.099 1.00 0.14 22 GLN A N 15
ATOM 26376 C CA . GLN A 1 22 ? -3.926 9.892 2.069 1.00 0.15 22 GLN A CA 15
ATOM 26377 C C . GLN A 1 22 ? -5.069 10.706 1.480 1.00 0.15 22 GLN A C 15
ATOM 26378 O O . GLN A 1 22 ? -6.218 10.270 1.481 1.00 0.16 22 GLN A O 15
ATOM 26392 N N . TYR A 1 23 ? -4.737 11.872 0.934 1.00 0.16 23 TYR A N 15
ATOM 26393 C CA . TYR A 1 23 ? -5.740 12.739 0.340 1.00 0.17 23 TYR A CA 15
ATOM 26394 C C . TYR A 1 23 ? -6.319 12.129 -0.929 1.00 0.14 23 TYR A C 15
ATOM 26395 O O . TYR A 1 23 ? -7.462 12.396 -1.278 1.00 0.17 23 TYR A O 15
ATOM 26413 N N . ALA A 1 24 ? -5.535 11.303 -1.607 1.00 0.12 24 ALA A N 15
ATOM 26414 C CA . ALA A 1 24 ? -5.990 10.658 -2.831 1.00 0.12 24 ALA A CA 15
ATOM 26415 C C . ALA A 1 24 ? -7.071 9.630 -2.523 1.00 0.10 24 ALA A C 15
ATOM 26416 O O . ALA A 1 24 ? -8.132 9.625 -3.144 1.00 0.13 24 ALA A O 15
ATOM 26423 N N . PHE A 1 25 ? -6.803 8.772 -1.547 1.00 0.09 25 PHE A N 15
ATOM 26424 C CA . PHE A 1 25 ? -7.763 7.760 -1.136 1.00 0.09 25 PHE A CA 15
ATOM 26425 C C . PHE A 1 25 ? -8.995 8.403 -0.509 1.00 0.10 25 PHE A C 15
ATOM 26426 O O . PHE A 1 25 ? -10.127 8.017 -0.804 1.00 0.12 25 PHE A O 15
ATOM 26443 N N . GLU A 1 26 ? -8.777 9.396 0.344 1.00 0.10 26 GLU A N 15
ATOM 26444 C CA . GLU A 1 26 ? -9.885 10.091 0.982 1.00 0.12 26 GLU A CA 15
ATOM 26445 C C . GLU A 1 26 ? -10.712 10.849 -0.053 1.00 0.12 26 GLU A C 15
ATOM 26446 O O . GLU A 1 26 ? -11.915 11.032 0.120 1.00 0.17 26 GLU A O 15
ATOM 26458 N N . ASP A 1 27 ? -10.064 11.263 -1.137 1.00 0.12 27 ASP A N 15
ATOM 26459 C CA . ASP A 1 27 ? -10.756 11.931 -2.233 1.00 0.15 27 ASP A CA 15
ATOM 26460 C C . ASP A 1 27 ? -11.603 10.936 -3.018 1.00 0.15 27 ASP A C 15
ATOM 26461 O O . ASP A 1 27 ? -12.669 11.278 -3.527 1.00 0.19 27 ASP A O 15
ATOM 26470 N N . GLU A 1 28 ? -11.129 9.693 -3.104 1.00 0.15 28 GLU A N 15
ATOM 26471 C CA . GLU A 1 28 ? -11.880 8.638 -3.774 1.00 0.18 28 GLU A CA 15
ATOM 26472 C C . GLU A 1 28 ? -12.998 8.129 -2.875 1.00 0.20 28 GLU A C 15
ATOM 26473 O O . GLU A 1 28 ? -13.964 7.524 -3.343 1.00 0.34 28 GLU A O 15
ATOM 26485 N N . GLY A 1 29 ? -12.853 8.382 -1.584 1.00 0.21 29 GLY A N 15
ATOM 26486 C CA . GLY A 1 29 ? -13.842 7.953 -0.623 1.00 0.24 29 GLY A CA 15
ATOM 26487 C C . GLY A 1 29 ? -13.377 6.764 0.191 1.00 0.22 29 GLY A C 15
ATOM 26488 O O . GLY A 1 29 ? -13.965 5.688 0.114 1.00 0.29 29 GLY A O 15
ATOM 26492 N N . ALA A 1 30 ? -12.302 6.947 0.950 1.00 0.17 30 ALA A N 15
ATOM 26493 C CA . ALA A 1 30 ? -11.821 5.904 1.844 1.00 0.16 30 ALA A CA 15
ATOM 26494 C C . ALA A 1 30 ? -11.158 6.500 3.084 1.00 0.15 30 ALA A C 15
ATOM 26495 O O . ALA A 1 30 ? -11.044 7.722 3.214 1.00 0.23 30 ALA A O 15
ATOM 26502 N N . GLU A 1 31 ? -10.733 5.631 3.994 1.00 0.15 31 GLU A N 15
ATOM 26503 C CA . GLU A 1 31 ? -10.070 6.051 5.222 1.00 0.15 31 GLU A CA 15
ATOM 26504 C C . GLU A 1 31 ? -8.666 5.465 5.264 1.00 0.16 31 GLU A C 15
ATOM 26505 O O . GLU A 1 31 ? -8.484 4.264 5.080 1.00 0.30 31 GLU A O 15
ATOM 26517 N N . VAL A 1 32 ? -7.680 6.312 5.516 1.00 0.13 32 VAL A N 15
ATOM 26518 C CA . VAL A 1 32 ? -6.285 5.936 5.315 1.00 0.12 32 VAL A CA 15
ATOM 26519 C C . VAL A 1 32 ? -5.493 5.900 6.621 1.00 0.12 32 VAL A C 15
ATOM 26520 O O . VAL A 1 32 ? -5.604 6.798 7.455 1.00 0.18 32 VAL A O 15
ATOM 26533 N N . VAL A 1 33 ? -4.697 4.849 6.782 1.00 0.11 33 VAL A N 15
ATOM 26534 C CA . VAL A 1 33 ? -3.729 4.755 7.861 1.00 0.13 33 VAL A CA 15
ATOM 26535 C C . VAL A 1 33 ? -2.334 4.980 7.291 1.00 0.13 33 VAL A C 15
ATOM 26536 O O . VAL A 1 33 ? -2.042 4.536 6.182 1.00 0.22 33 VAL A O 15
ATOM 26549 N N . VAL A 1 34 ? -1.482 5.671 8.028 1.00 0.13 34 VAL A N 15
ATOM 26550 C CA . VAL A 1 34 ? -0.127 5.938 7.573 1.00 0.14 34 VAL A CA 15
ATOM 26551 C C . VAL A 1 34 ? 0.891 5.198 8.442 1.00 0.13 34 VAL A C 15
ATOM 26552 O O . VAL A 1 34 ? 0.876 5.323 9.669 1.00 0.17 34 VAL A O 15
ATOM 26565 N N . ALA A 1 35 ? 1.759 4.417 7.808 1.00 0.13 35 ALA A N 15
ATOM 26566 C CA . ALA A 1 35 ? 2.782 3.667 8.525 1.00 0.13 35 ALA A CA 15
ATOM 26567 C C . ALA A 1 35 ? 4.103 3.675 7.762 1.00 0.14 35 ALA A C 15
ATOM 26568 O O . ALA A 1 35 ? 4.135 3.474 6.550 1.00 0.16 35 ALA A O 15
ATOM 26575 N N . ALA A 1 36 ? 5.192 3.918 8.480 1.00 0.17 36 ALA A N 15
ATOM 26576 C CA . ALA A 1 36 ? 6.520 3.922 7.876 1.00 0.20 36 ALA A CA 15
ATOM 26577 C C . ALA A 1 36 ? 7.219 2.595 8.088 1.00 0.19 36 ALA A C 15
ATOM 26578 O O . ALA A 1 36 ? 8.135 2.232 7.354 1.00 0.24 36 ALA A O 15
ATOM 26585 N N . THR A 1 37 ? 6.789 1.875 9.104 1.00 0.19 37 THR A N 15
ATOM 26586 C CA . THR A 1 37 ? 7.436 0.636 9.469 1.00 0.19 37 THR A CA 15
ATOM 26587 C C . THR A 1 37 ? 6.483 -0.528 9.319 1.00 0.19 37 THR A C 15
ATOM 26588 O O . THR A 1 37 ? 5.262 -0.345 9.303 1.00 0.22 37 THR A O 15
ATOM 26599 N N . CYS A 1 38 ? 7.034 -1.723 9.215 1.00 0.20 38 CYS A N 15
ATOM 26600 C CA . CYS A 1 38 ? 6.222 -2.919 9.218 1.00 0.21 38 CYS A CA 15
ATOM 26601 C C . CYS A 1 38 ? 5.528 -3.053 10.568 1.00 0.17 38 CYS A C 15
ATOM 26602 O O . CYS A 1 38 ? 4.409 -3.546 10.649 1.00 0.20 38 CYS A O 15
ATOM 26610 N N . GLU A 1 39 ? 6.188 -2.567 11.617 1.00 0.19 39 GLU A N 15
ATOM 26611 C CA . GLU A 1 39 ? 5.616 -2.561 12.960 1.00 0.21 39 GLU A CA 15
ATOM 26612 C C . GLU A 1 39 ? 4.318 -1.759 12.997 1.00 0.18 39 GLU A C 15
ATOM 26613 O O . GLU A 1 39 ? 3.286 -2.257 13.454 1.00 0.19 39 GLU A O 15
ATOM 26625 N N . GLN A 1 40 ? 4.374 -0.516 12.514 1.00 0.17 40 GLN A N 15
ATOM 26626 C CA . GLN A 1 40 ? 3.194 0.339 12.442 1.00 0.16 40 GLN A CA 15
ATOM 26627 C C . GLN A 1 40 ? 2.099 -0.314 11.613 1.00 0.15 40 GLN A C 15
ATOM 26628 O O . GLN A 1 40 ? 0.914 -0.243 11.948 1.00 0.20 40 GLN A O 15
ATOM 26642 N N . ALA A 1 41 ? 2.511 -0.950 10.532 1.00 0.13 41 ALA A N 15
ATOM 26643 C CA . ALA A 1 41 ? 1.587 -1.609 9.635 1.00 0.14 41 ALA A CA 15
ATOM 26644 C C . ALA A 1 41 ? 0.899 -2.783 10.314 1.00 0.15 41 ALA A C 15
ATOM 26645 O O . ALA A 1 41 ? -0.325 -2.893 10.288 1.00 0.18 41 ALA A O 15
ATOM 26652 N N . LEU A 1 42 ? 1.694 -3.651 10.929 1.00 0.15 42 LEU A N 15
ATOM 26653 C CA . LEU A 1 42 ? 1.175 -4.831 11.595 1.00 0.17 42 LEU A CA 15
ATOM 26654 C C . LEU A 1 42 ? 0.273 -4.449 12.764 1.00 0.18 42 LEU A C 15
ATOM 26655 O O . LEU A 1 42 ? -0.669 -5.174 13.093 1.00 0.23 42 LEU A O 15
ATOM 26671 N N . LYS A 1 43 ? 0.557 -3.310 13.385 1.00 0.17 43 LYS A N 15
ATOM 26672 C CA . LYS A 1 43 ? -0.288 -2.813 14.457 1.00 0.20 43 LYS A CA 15
ATOM 26673 C C . LYS A 1 43 ? -1.648 -2.428 13.900 1.00 0.23 43 LYS A C 15
ATOM 26674 O O . LYS A 1 43 ? -2.687 -2.821 14.430 1.00 0.28 43 LYS A O 15
ATOM 26693 N N . SER A 1 44 ? -1.628 -1.673 12.811 1.00 0.23 44 SER A N 15
ATOM 26694 C CA . SER A 1 44 ? -2.855 -1.237 12.160 1.00 0.27 44 SER A CA 15
ATOM 26695 C C . SER A 1 44 ? -3.604 -2.434 11.576 1.00 0.28 44 SER A C 15
ATOM 26696 O O . SER A 1 44 ? -4.832 -2.450 11.552 1.00 0.35 44 SER A O 15
ATOM 26704 N N . LEU A 1 45 ? -2.851 -3.432 11.117 1.00 0.26 45 LEU A N 15
ATOM 26705 C CA . LEU A 1 45 ? -3.424 -4.670 10.607 1.00 0.31 45 LEU A CA 15
ATOM 26706 C C . LEU A 1 45 ? -4.280 -5.334 11.681 1.00 0.30 45 LEU A C 15
ATOM 26707 O O . LEU A 1 45 ? -5.337 -5.888 11.400 1.00 0.32 45 LEU A O 15
ATOM 26723 N N . ALA A 1 46 ? -3.805 -5.274 12.917 1.00 0.30 46 ALA A N 15
ATOM 26724 C CA . ALA A 1 46 ? -4.497 -5.900 14.032 1.00 0.35 46 ALA A CA 15
ATOM 26725 C C . ALA A 1 46 ? -5.593 -4.996 14.591 1.00 0.36 46 ALA A C 15
ATOM 26726 O O . ALA A 1 46 ? -6.701 -5.453 14.874 1.00 0.43 46 ALA A O 15
ATOM 26733 N N . ASP A 1 47 ? -5.279 -3.715 14.743 1.00 0.33 47 ASP A N 15
ATOM 26734 C CA . ASP A 1 47 ? -6.211 -2.761 15.339 1.00 0.38 47 ASP A CA 15
ATOM 26735 C C . ASP A 1 47 ? -7.370 -2.459 14.401 1.00 0.37 47 ASP A C 15
ATOM 26736 O O . ASP A 1 47 ? -8.508 -2.285 14.838 1.00 0.45 47 ASP A O 15
ATOM 26745 N N . ASN A 1 48 ? -7.080 -2.404 13.115 1.00 0.30 48 ASN A N 15
ATOM 26746 C CA . ASN A 1 48 ? -8.092 -2.073 12.124 1.00 0.28 48 ASN A CA 15
ATOM 26747 C C . ASN A 1 48 ? -8.292 -3.231 11.154 1.00 0.25 48 ASN A C 15
ATOM 26748 O O . ASN A 1 48 ? -7.469 -4.140 11.081 1.00 0.29 48 ASN A O 15
ATOM 26759 N N . PRO A 1 49 ? -9.402 -3.218 10.407 1.00 0.22 49 PRO A N 15
ATOM 26760 C CA . PRO A 1 49 ? -9.684 -4.192 9.375 1.00 0.20 49 PRO A CA 15
ATOM 26761 C C . PRO A 1 49 ? -9.292 -3.670 8.000 1.00 0.17 49 PRO A C 15
ATOM 26762 O O . PRO A 1 49 ? -10.115 -3.110 7.276 1.00 0.20 49 PRO A O 15
ATOM 26773 N N . ILE A 1 50 ? -8.031 -3.853 7.656 1.00 0.15 50 ILE A N 15
ATOM 26774 C CA . ILE A 1 50 ? -7.481 -3.328 6.417 1.00 0.15 50 ILE A CA 15
ATOM 26775 C C . ILE A 1 50 ? -8.173 -3.932 5.195 1.00 0.14 50 ILE A C 15
ATOM 26776 O O . ILE A 1 50 ? -8.166 -5.146 4.996 1.00 0.18 50 ILE A O 15
ATOM 26792 N N . ASP A 1 51 ? -8.780 -3.068 4.393 1.00 0.13 51 ASP A N 15
ATOM 26793 C CA . ASP A 1 51 ? -9.490 -3.491 3.193 1.00 0.13 51 ASP A CA 15
ATOM 26794 C C . ASP A 1 51 ? -8.552 -3.527 2.002 1.00 0.12 51 ASP A C 15
ATOM 26795 O O . ASP A 1 51 ? -8.733 -4.322 1.083 1.00 0.14 51 ASP A O 15
ATOM 26804 N N . VAL A 1 52 ? -7.557 -2.653 2.028 1.00 0.11 52 VAL A N 15
ATOM 26805 C CA . VAL A 1 52 ? -6.601 -2.540 0.941 1.00 0.11 52 VAL A CA 15
ATOM 26806 C C . VAL A 1 52 ? -5.382 -1.765 1.422 1.00 0.11 52 VAL A C 15
ATOM 26807 O O . VAL A 1 52 ? -5.468 -1.005 2.386 1.00 0.11 52 VAL A O 15
ATOM 26820 N N . ALA A 1 53 ? -4.249 -1.966 0.775 1.00 0.12 53 ALA A N 15
ATOM 26821 C CA . ALA A 1 53 ? -3.032 -1.313 1.199 1.00 0.12 53 ALA A CA 15
ATOM 26822 C C . ALA A 1 53 ? -2.193 -0.840 0.025 1.00 0.12 53 ALA A C 15
ATOM 26823 O O . ALA A 1 53 ? -2.351 -1.299 -1.106 1.00 0.14 53 ALA A O 15
ATOM 26830 N N . VAL A 1 54 ? -1.311 0.095 0.316 1.00 0.12 54 VAL A N 15
ATOM 26831 C CA . VAL A 1 54 ? -0.364 0.606 -0.650 1.00 0.12 54 VAL A CA 15
ATOM 26832 C C . VAL A 1 54 ? 1.014 0.623 -0.031 1.00 0.12 54 VAL A C 15
ATOM 26833 O O . VAL A 1 54 ? 1.271 1.378 0.898 1.00 0.17 54 VAL A O 15
ATOM 26846 N N . LEU A 1 55 ? 1.890 -0.216 -0.538 1.00 0.13 55 LEU A N 15
ATOM 26847 C CA . LEU A 1 55 ? 3.170 -0.435 0.103 1.00 0.13 55 LEU A CA 15
ATOM 26848 C C . LEU A 1 55 ? 4.318 0.153 -0.704 1.00 0.16 55 LEU A C 15
ATOM 26849 O O . LEU A 1 55 ? 4.706 -0.384 -1.744 1.00 0.14 55 LEU A O 15
ATOM 26865 N N . ASP A 1 56 ? 4.831 1.282 -0.226 1.00 0.30 56 ASP A N 15
ATOM 26866 C CA . ASP A 1 56 ? 6.035 1.889 -0.778 1.00 0.42 56 ASP A CA 15
ATOM 26867 C C . ASP A 1 56 ? 7.243 1.045 -0.395 1.00 0.48 56 ASP A C 15
ATOM 26868 O O . ASP A 1 56 ? 7.805 1.201 0.686 1.00 0.69 56 ASP A O 15
ATOM 26877 N N . VAL A 1 57 ? 7.621 0.134 -1.283 1.00 0.50 57 VAL A N 15
ATOM 26878 C CA . VAL A 1 57 ? 8.702 -0.814 -1.016 1.00 0.56 57 VAL A CA 15
ATOM 26879 C C . VAL A 1 57 ? 10.015 -0.094 -0.706 1.00 0.66 57 VAL A C 15
ATOM 26880 O O . VAL A 1 57 ? 10.867 -0.608 0.025 1.00 0.80 57 VAL A O 15
ATOM 26893 N N . ASN A 1 58 ? 10.154 1.104 -1.245 1.00 0.68 58 ASN A N 15
ATOM 26894 C CA . ASN A 1 58 ? 11.365 1.890 -1.111 1.00 0.82 58 ASN A CA 15
ATOM 26895 C C . ASN A 1 58 ? 11.443 2.617 0.235 1.00 0.74 58 ASN A C 15
ATOM 26896 O O . ASN A 1 58 ? 11.670 3.825 0.282 1.00 0.92 58 ASN A O 15
ATOM 26907 N N . LEU A 1 59 ? 11.266 1.880 1.327 1.00 0.56 59 LEU A N 15
ATOM 26908 C CA . LEU A 1 59 ? 11.337 2.469 2.663 1.00 0.55 59 LEU A CA 15
ATOM 26909 C C . LEU A 1 59 ? 12.772 2.865 2.996 1.00 0.66 59 LEU A C 15
ATOM 26910 O O . LEU A 1 59 ? 13.015 3.734 3.834 1.00 0.85 59 LEU A O 15
ATOM 26926 N N . GLY A 1 60 ? 13.712 2.203 2.343 1.00 0.66 60 GLY A N 15
ATOM 26927 C CA . GLY A 1 60 ? 15.110 2.531 2.495 1.00 0.78 60 GLY A CA 15
ATOM 26928 C C . GLY A 1 60 ? 15.981 1.540 1.759 1.00 0.82 60 GLY A C 15
ATOM 26929 O O . GLY A 1 60 ? 15.460 0.634 1.104 1.00 0.81 60 GLY A O 15
ATOM 26933 N N . PRO A 1 61 ? 17.313 1.687 1.836 1.00 0.91 61 PRO A N 15
ATOM 26934 C CA . PRO A 1 61 ? 18.248 0.751 1.208 1.00 0.96 61 PRO A CA 15
ATOM 26935 C C . PRO A 1 61 ? 18.029 -0.682 1.684 1.00 0.89 61 PRO A C 15
ATOM 26936 O O . PRO A 1 61 ? 18.173 -1.635 0.912 1.00 0.93 61 PRO A O 15
ATOM 26947 N N . LYS A 1 62 ? 17.683 -0.826 2.957 1.00 0.81 62 LYS A N 15
ATOM 26948 C CA . LYS A 1 62 ? 17.373 -2.131 3.525 1.00 0.78 62 LYS A CA 15
ATOM 26949 C C . LYS A 1 62 ? 15.904 -2.190 3.934 1.00 0.65 62 LYS A C 15
ATOM 26950 O O . LYS A 1 62 ? 15.256 -3.231 3.816 1.00 0.59 62 LYS A O 15
ATOM 26969 N N . SER A 1 63 ? 15.384 -1.059 4.390 1.00 0.63 63 SER A N 15
ATOM 26970 C CA . SER A 1 63 ? 14.013 -0.968 4.854 1.00 0.54 63 SER A CA 15
ATOM 26971 C C . SER A 1 63 ? 13.030 -1.196 3.713 1.00 0.43 63 SER A C 15
ATOM 26972 O O . SER A 1 63 ? 13.108 -0.551 2.666 1.00 0.46 63 SER A O 15
ATOM 26980 N N . HIS A 1 64 ? 12.129 -2.139 3.909 1.00 0.34 64 HIS A N 15
ATOM 26981 C CA . HIS A 1 64 ? 11.147 -2.479 2.892 1.00 0.28 64 HIS A CA 15
ATOM 26982 C C . HIS A 1 64 ? 9.829 -2.899 3.531 1.00 0.22 64 HIS A C 15
ATOM 26983 O O . HIS A 1 64 ? 9.809 -3.423 4.643 1.00 0.25 64 HIS A O 15
ATOM 26998 N N . CYS A 1 65 ? 8.733 -2.670 2.827 1.00 0.20 65 CYS A N 15
ATOM 26999 C CA . CYS A 1 65 ? 7.447 -3.212 3.226 1.00 0.21 65 CYS A CA 15
ATOM 27000 C C . CYS A 1 65 ? 7.417 -4.711 2.902 1.00 0.22 65 CYS A C 15
ATOM 27001 O O . CYS A 1 65 ? 6.996 -5.121 1.824 1.00 0.30 65 CYS A O 15
ATOM 27009 N N . GLY A 1 66 ? 7.892 -5.526 3.833 1.00 0.19 66 GLY A N 15
ATOM 27010 C CA . GLY A 1 66 ? 7.961 -6.956 3.591 1.00 0.23 66 GLY A CA 15
ATOM 27011 C C . GLY A 1 66 ? 6.982 -7.731 4.435 1.00 0.19 66 GLY A C 15
ATOM 27012 O O . GLY A 1 66 ? 6.007 -8.260 3.912 1.00 0.19 66 GLY A O 15
ATOM 27016 N N . PRO A 1 67 ? 7.215 -7.814 5.758 1.00 0.18 67 PRO A N 15
ATOM 27017 C CA . PRO A 1 67 ? 6.279 -8.451 6.685 1.00 0.18 67 PRO A CA 15
ATOM 27018 C C . PRO A 1 67 ? 4.865 -7.891 6.547 1.00 0.15 67 PRO A C 15
ATOM 27019 O O . PRO A 1 67 ? 3.889 -8.552 6.892 1.00 0.16 67 PRO A O 15
ATOM 27030 N N . VAL A 1 68 ? 4.770 -6.667 6.033 1.00 0.12 68 VAL A N 15
ATOM 27031 C CA . VAL A 1 68 ? 3.482 -6.041 5.770 1.00 0.10 68 VAL A CA 15
ATOM 27032 C C . VAL A 1 68 ? 2.796 -6.728 4.603 1.00 0.10 68 VAL A C 15
ATOM 27033 O O . VAL A 1 68 ? 1.608 -7.036 4.652 1.00 0.10 68 VAL A O 15
ATOM 27046 N N . ALA A 1 69 ? 3.570 -6.967 3.557 1.00 0.12 69 ALA A N 15
ATOM 27047 C CA . ALA A 1 69 ? 3.073 -7.623 2.364 1.00 0.14 69 ALA A CA 15
ATOM 27048 C C . ALA A 1 69 ? 2.638 -9.036 2.690 1.00 0.14 69 ALA A C 15
ATOM 27049 O O . ALA A 1 69 ? 1.584 -9.485 2.253 1.00 0.14 69 ALA A O 15
ATOM 27056 N N . ASP A 1 70 ? 3.458 -9.725 3.473 1.00 0.17 70 ASP A N 15
ATOM 27057 C CA . ASP A 1 70 ? 3.138 -11.072 3.917 1.00 0.19 70 ASP A CA 15
ATOM 27058 C C . ASP A 1 70 ? 1.890 -11.055 4.788 1.00 0.18 70 ASP A C 15
ATOM 27059 O O . ASP A 1 70 ? 1.043 -11.935 4.683 1.00 0.20 70 ASP A O 15
ATOM 27068 N N . ALA A 1 71 ? 1.787 -10.041 5.644 1.00 0.18 71 ALA A N 15
ATOM 27069 C CA . ALA A 1 71 ? 0.612 -9.851 6.493 1.00 0.18 71 ALA A CA 15
ATOM 27070 C C . ALA A 1 71 ? -0.651 -9.765 5.648 1.00 0.18 71 ALA A C 15
ATOM 27071 O O . ALA A 1 71 ? -1.648 -10.443 5.908 1.00 0.23 71 ALA A O 15
ATOM 27078 N N . LEU A 1 72 ? -0.587 -8.927 4.627 1.00 0.14 72 LEU A N 15
ATOM 27079 C CA . LEU A 1 72 ? -1.693 -8.731 3.712 1.00 0.14 72 LEU A CA 15
ATOM 27080 C C . LEU A 1 72 ? -1.965 -10.003 2.924 1.00 0.17 72 LEU A C 15
ATOM 27081 O O . LEU A 1 72 ? -3.112 -10.385 2.719 1.00 0.20 72 LEU A O 15
ATOM 27097 N N . LYS A 1 73 ? -0.893 -10.661 2.514 1.00 0.17 73 LYS A N 15
ATOM 27098 C CA . LYS A 1 73 ? -0.964 -11.929 1.831 1.00 0.21 73 LYS A CA 15
ATOM 27099 C C . LYS A 1 73 ? -1.663 -12.980 2.691 1.00 0.23 73 LYS A C 15
ATOM 27100 O O . LYS A 1 73 ? -2.442 -13.788 2.188 1.00 0.25 73 LYS A O 15
ATOM 27119 N N . GLN A 1 74 ? -1.390 -12.944 3.992 1.00 0.23 74 GLN A N 15
ATOM 27120 C CA . GLN A 1 74 ? -1.986 -13.887 4.938 1.00 0.26 74 GLN A CA 15
ATOM 27121 C C . GLN A 1 74 ? -3.503 -13.747 4.985 1.00 0.28 74 GLN A C 15
ATOM 27122 O O . GLN A 1 74 ? -4.227 -14.740 4.951 1.00 0.37 74 GLN A O 15
ATOM 27136 N N . ARG A 1 75 ? -3.980 -12.512 5.055 1.00 0.25 75 ARG A N 15
ATOM 27137 C CA . ARG A 1 75 ? -5.410 -12.256 5.173 1.00 0.29 75 ARG A CA 15
ATOM 27138 C C . ARG A 1 75 ? -6.052 -12.049 3.807 1.00 0.27 75 ARG A C 15
ATOM 27139 O O . ARG A 1 75 ? -7.223 -11.675 3.712 1.00 0.32 75 ARG A O 15
ATOM 27160 N N . ALA A 1 76 ? -5.268 -12.285 2.757 1.00 0.24 76 ALA A N 15
ATOM 27161 C CA . ALA A 1 76 ? -5.726 -12.138 1.380 1.00 0.25 76 ALA A CA 15
ATOM 27162 C C . ALA A 1 76 ? -6.230 -10.723 1.108 1.00 0.22 76 ALA A C 15
ATOM 27163 O O . ALA A 1 76 ? -7.172 -10.523 0.345 1.00 0.28 76 ALA A O 15
ATOM 27170 N N . ILE A 1 77 ? -5.597 -9.742 1.737 1.00 0.15 77 ILE A N 15
ATOM 27171 C CA . ILE A 1 77 ? -5.956 -8.354 1.540 1.00 0.15 77 ILE A CA 15
ATOM 27172 C C . ILE A 1 77 ? -5.304 -7.835 0.266 1.00 0.15 77 ILE A C 15
ATOM 27173 O O . ILE A 1 77 ? -4.128 -8.100 0.020 1.00 0.15 77 ILE A O 15
ATOM 27189 N N . PRO A 1 78 ? -6.062 -7.118 -0.572 1.00 0.16 78 PRO A N 15
ATOM 27190 C CA . PRO A 1 78 ? -5.528 -6.539 -1.789 1.00 0.17 78 PRO A CA 15
ATOM 27191 C C . PRO A 1 78 ? -4.639 -5.346 -1.491 1.00 0.15 78 PRO A C 15
ATOM 27192 O O . PRO A 1 78 ? -4.937 -4.537 -0.614 1.00 0.17 78 PRO A O 15
ATOM 27203 N N . PHE A 1 79 ? -3.542 -5.248 -2.212 1.00 0.14 79 PHE A N 15
ATOM 27204 C CA . PHE A 1 79 ? -2.594 -4.168 -2.012 1.00 0.14 79 PHE A CA 15
ATOM 27205 C C . PHE A 1 79 ? -1.706 -4.014 -3.228 1.00 0.14 79 PHE A C 15
ATOM 27206 O O . PHE A 1 79 ? -1.539 -4.949 -4.015 1.00 0.15 79 PHE A O 15
ATOM 27223 N N . ILE A 1 80 ? -1.160 -2.828 -3.381 1.00 0.14 80 ILE A N 15
ATOM 27224 C CA . ILE A 1 80 ? -0.291 -2.523 -4.501 1.00 0.15 80 ILE A CA 15
ATOM 27225 C C . ILE A 1 80 ? 1.051 -2.035 -3.994 1.00 0.15 80 ILE A C 15
ATOM 27226 O O . ILE A 1 80 ? 1.120 -1.298 -3.009 1.00 0.16 80 ILE A O 15
ATOM 27242 N N . LEU A 1 81 ? 2.113 -2.446 -4.658 1.00 0.16 81 LEU A N 15
ATOM 27243 C CA . LEU A 1 81 ? 3.441 -1.990 -4.302 1.00 0.17 81 LEU A CA 15
ATOM 27244 C C . LEU A 1 81 ? 3.746 -0.717 -5.058 1.00 0.20 81 LEU A C 15
ATOM 27245 O O . LEU A 1 81 ? 3.937 -0.730 -6.269 1.00 0.21 81 LEU A O 15
ATOM 27261 N N . HIS A 1 82 ? 3.773 0.381 -4.344 1.00 0.21 82 HIS A N 15
ATOM 27262 C CA . HIS A 1 82 ? 4.088 1.660 -4.945 1.00 0.25 82 HIS A CA 15
ATOM 27263 C C . HIS A 1 82 ? 5.531 2.015 -4.632 1.00 0.31 82 HIS A C 15
ATOM 27264 O O . HIS A 1 82 ? 5.851 2.396 -3.526 1.00 0.60 82 HIS A O 15
ATOM 27279 N N . THR A 1 83 ? 6.408 1.882 -5.605 1.00 0.38 83 THR A N 15
ATOM 27280 C CA . THR A 1 83 ? 7.825 2.045 -5.341 1.00 0.47 83 THR A CA 15
ATOM 27281 C C . THR A 1 83 ? 8.574 2.532 -6.573 1.00 0.57 83 THR A C 15
ATOM 27282 O O . THR A 1 83 ? 8.157 2.289 -7.704 1.00 0.61 83 THR A O 15
ATOM 27293 N N . GLY A 1 84 ? 9.666 3.242 -6.334 1.00 0.73 84 GLY A N 15
ATOM 27294 C CA . GLY A 1 84 ? 10.512 3.703 -7.412 1.00 0.90 84 GLY A CA 15
ATOM 27295 C C . GLY A 1 84 ? 11.702 2.793 -7.609 1.00 0.77 84 GLY A C 15
ATOM 27296 O O . GLY A 1 84 ? 12.634 3.117 -8.345 1.00 0.94 84 GLY A O 15
ATOM 27300 N N . ASP A 1 85 ? 11.680 1.657 -6.922 1.00 0.56 85 ASP A N 15
ATOM 27301 C CA . ASP A 1 85 ? 12.727 0.661 -7.062 1.00 0.56 85 ASP A CA 15
ATOM 27302 C C . ASP A 1 85 ? 12.195 -0.740 -6.823 1.00 0.56 85 ASP A C 15
ATOM 27303 O O . ASP A 1 85 ? 11.629 -1.030 -5.766 1.00 0.84 85 ASP A O 15
ATOM 27312 N N . LEU A 1 86 ? 12.360 -1.598 -7.816 1.00 0.67 86 LEU A N 15
ATOM 27313 C CA . LEU A 1 86 ? 12.045 -3.011 -7.668 1.00 0.78 86 LEU A CA 15
ATOM 27314 C C . LEU A 1 86 ? 13.307 -3.835 -7.881 1.00 0.87 86 LEU A C 15
ATOM 27315 O O . LEU A 1 86 ? 13.262 -5.061 -7.958 1.00 1.04 86 LEU A O 15
ATOM 27331 N N . ASP A 1 87 ? 14.435 -3.143 -7.992 1.00 0.91 87 ASP A N 15
ATOM 27332 C CA . ASP A 1 87 ? 15.711 -3.795 -8.247 1.00 1.00 87 ASP A CA 15
ATOM 27333 C C . ASP A 1 87 ? 16.358 -4.279 -6.960 1.00 0.99 87 ASP A C 15
ATOM 27334 O O . ASP A 1 87 ? 16.684 -5.458 -6.826 1.00 1.07 87 ASP A O 15
ATOM 27343 N N . ARG A 1 88 ? 16.531 -3.372 -6.006 1.00 0.99 88 ARG A N 15
ATOM 27344 C CA . ARG A 1 88 ? 17.255 -3.675 -4.787 1.00 1.05 88 ARG A CA 15
ATOM 27345 C C . ARG A 1 88 ? 16.397 -4.482 -3.827 1.00 0.99 88 ARG A C 15
ATOM 27346 O O . ARG A 1 88 ? 16.886 -5.016 -2.834 1.00 1.14 88 ARG A O 15
ATOM 27367 N N . HIS A 1 89 ? 15.111 -4.561 -4.126 1.00 0.92 89 HIS A N 15
ATOM 27368 C CA . HIS A 1 89 ? 14.187 -5.342 -3.321 1.00 0.90 89 HIS A CA 15
ATOM 27369 C C . HIS A 1 89 ? 13.451 -6.341 -4.204 1.00 0.90 89 HIS A C 15
ATOM 27370 O O . HIS A 1 89 ? 12.349 -6.768 -3.880 1.00 0.85 89 HIS A O 15
ATOM 27385 N N . GLY A 1 90 ? 14.083 -6.720 -5.312 1.00 0.97 90 GLY A N 15
ATOM 27386 C CA . GLY A 1 90 ? 13.433 -7.563 -6.304 1.00 0.98 90 GLY A CA 15
ATOM 27387 C C . GLY A 1 90 ? 13.015 -8.915 -5.765 1.00 0.94 90 GLY A C 15
ATOM 27388 O O . GLY A 1 90 ? 11.946 -9.424 -6.102 1.00 0.91 90 GLY A O 15
ATOM 27392 N N . GLU A 1 91 ? 13.853 -9.492 -4.916 1.00 0.97 91 GLU A N 15
ATOM 27393 C CA . GLU A 1 91 ? 13.567 -10.790 -4.319 1.00 0.96 91 GLU A CA 15
ATOM 27394 C C . GLU A 1 91 ? 12.339 -10.710 -3.416 1.00 0.84 91 GLU A C 15
ATOM 27395 O O . GLU A 1 91 ? 11.646 -11.706 -3.200 1.00 0.91 91 GLU A O 15
ATOM 27407 N N . LEU A 1 92 ? 12.077 -9.518 -2.899 1.00 0.71 92 LEU A N 15
ATOM 27408 C CA . LEU A 1 92 ? 10.934 -9.284 -2.030 1.00 0.62 92 LEU A CA 15
ATOM 27409 C C . LEU A 1 92 ? 9.625 -9.448 -2.798 1.00 0.55 92 LEU A C 15
ATOM 27410 O O . LEU A 1 92 ? 8.684 -10.067 -2.303 1.00 0.52 92 LEU A O 15
ATOM 27426 N N . LEU A 1 93 ? 9.583 -8.916 -4.021 1.00 0.55 93 LEU A N 15
ATOM 27427 C CA . LEU A 1 93 ? 8.373 -8.951 -4.836 1.00 0.55 93 LEU A CA 15
ATOM 27428 C C . LEU A 1 93 ? 7.938 -10.385 -5.111 1.00 0.60 93 LEU A C 15
ATOM 27429 O O . LEU A 1 93 ? 6.755 -10.656 -5.309 1.00 0.58 93 LEU A O 15
ATOM 27445 N N . ARG A 1 94 ? 8.900 -11.301 -5.102 1.00 0.71 94 ARG A N 15
ATOM 27446 C CA . ARG A 1 94 ? 8.626 -12.705 -5.386 1.00 0.80 94 ARG A CA 15
ATOM 27447 C C . ARG A 1 94 ? 7.760 -13.326 -4.293 1.00 0.73 94 ARG A C 15
ATOM 27448 O O . ARG A 1 94 ? 6.935 -14.198 -4.563 1.00 0.77 94 ARG A O 15
ATOM 27469 N N . LYS A 1 95 ? 7.948 -12.863 -3.062 1.00 0.69 95 LYS A N 15
ATOM 27470 C CA . LYS A 1 95 ? 7.163 -13.351 -1.934 1.00 0.70 95 LYS A CA 15
ATOM 27471 C C . LYS A 1 95 ? 5.806 -12.670 -1.903 1.00 0.56 95 LYS A C 15
ATOM 27472 O O . LYS A 1 95 ? 4.827 -13.220 -1.398 1.00 0.63 95 LYS A O 15
ATOM 27491 N N . ILE A 1 96 ? 5.764 -11.465 -2.439 1.00 0.43 96 ILE A N 15
ATOM 27492 C CA . ILE A 1 96 ? 4.560 -10.668 -2.442 1.00 0.36 96 ILE A CA 15
ATOM 27493 C C . ILE A 1 96 ? 3.611 -11.110 -3.552 1.00 0.37 96 ILE A C 15
ATOM 27494 O O . ILE A 1 96 ? 2.515 -11.606 -3.280 1.00 0.45 96 ILE A O 15
ATOM 27510 N N . ASP A 1 97 ? 4.060 -10.956 -4.796 1.00 0.35 97 ASP A N 15
ATOM 27511 C CA . ASP A 1 97 ? 3.240 -11.236 -5.975 1.00 0.40 97 ASP A CA 15
ATOM 27512 C C . ASP A 1 97 ? 1.944 -10.431 -5.937 1.00 0.39 97 ASP A C 15
ATOM 27513 O O . ASP A 1 97 ? 0.862 -10.955 -5.657 1.00 0.51 97 ASP A O 15
ATOM 27522 N N . ALA A 1 98 ? 2.075 -9.144 -6.202 1.00 0.29 98 ALA A N 15
ATOM 27523 C CA . ALA A 1 98 ? 0.947 -8.229 -6.238 1.00 0.27 98 ALA A CA 15
ATOM 27524 C C . ALA A 1 98 ? 1.238 -7.113 -7.233 1.00 0.23 98 ALA A C 15
ATOM 27525 O O . ALA A 1 98 ? 2.381 -6.969 -7.674 1.00 0.24 98 ALA A O 15
ATOM 27532 N N . PRO A 1 99 ? 0.220 -6.331 -7.630 1.00 0.22 99 PRO A N 15
ATOM 27533 C CA . PRO A 1 99 ? 0.396 -5.230 -8.586 1.00 0.20 99 PRO A CA 15
ATOM 27534 C C . PRO A 1 99 ? 1.397 -4.189 -8.094 1.00 0.20 99 PRO A C 15
ATOM 27535 O O . PRO A 1 99 ? 1.449 -3.875 -6.904 1.00 0.20 99 PRO A O 15
ATOM 27546 N N . VAL A 1 100 ? 2.200 -3.676 -9.012 1.00 0.23 100 VAL A N 15
ATOM 27547 C CA . VAL A 1 100 ? 3.233 -2.709 -8.683 1.00 0.25 100 VAL A CA 15
ATOM 27548 C C . VAL A 1 100 ? 3.046 -1.413 -9.470 1.00 0.28 100 VAL A C 15
ATOM 27549 O O . VAL A 1 100 ? 3.048 -1.415 -10.701 1.00 0.37 100 VAL A O 15
ATOM 27562 N N . MET A 1 101 ? 2.886 -0.312 -8.748 1.00 0.25 101 MET A N 15
ATOM 27563 C CA . MET A 1 101 ? 2.824 1.012 -9.355 1.00 0.28 101 MET A CA 15
ATOM 27564 C C . MET A 1 101 ? 4.161 1.714 -9.160 1.00 0.30 101 MET A C 15
ATOM 27565 O O . MET A 1 101 ? 4.441 2.249 -8.085 1.00 0.35 101 MET A O 15
ATOM 27579 N N . ALA A 1 102 ? 4.991 1.685 -10.190 1.00 0.37 102 ALA A N 15
ATOM 27580 C CA . ALA A 1 102 ? 6.321 2.271 -10.119 1.00 0.42 102 ALA A CA 15
ATOM 27581 C C . ALA A 1 102 ? 6.253 3.790 -10.184 1.00 0.39 102 ALA A C 15
ATOM 27582 O O . ALA A 1 102 ? 5.263 4.362 -10.643 1.00 0.38 102 ALA A O 15
ATOM 27589 N N . LYS A 1 103 ? 7.310 4.434 -9.716 1.00 0.45 103 LYS A N 15
ATOM 27590 C CA . LYS A 1 103 ? 7.378 5.885 -9.710 1.00 0.48 103 LYS A CA 15
ATOM 27591 C C . LYS A 1 103 ? 8.062 6.392 -10.975 1.00 0.58 103 LYS A C 15
ATOM 27592 O O . LYS A 1 103 ? 8.862 5.676 -11.577 1.00 0.67 103 LYS A O 15
ATOM 27611 N N . PRO A 1 104 ? 7.748 7.623 -11.409 1.00 0.60 104 PRO A N 15
ATOM 27612 C CA . PRO A 1 104 ? 6.760 8.489 -10.754 1.00 0.52 104 PRO A CA 15
ATOM 27613 C C . PRO A 1 104 ? 5.335 7.965 -10.911 1.00 0.44 104 PRO A C 15
ATOM 27614 O O . PRO A 1 104 ? 4.935 7.529 -11.990 1.00 0.52 104 PRO A O 15
ATOM 27625 N N . ALA A 1 105 ? 4.583 8.000 -9.825 1.00 0.35 105 ALA A N 15
ATOM 27626 C CA . ALA A 1 105 ? 3.200 7.563 -9.839 1.00 0.30 105 ALA A CA 15
ATOM 27627 C C . ALA A 1 105 ? 2.314 8.629 -9.237 1.00 0.27 105 ALA A C 15
ATOM 27628 O O . ALA A 1 105 ? 2.621 9.175 -8.176 1.00 0.30 105 ALA A O 15
ATOM 27635 N N . ASP A 1 106 ? 1.220 8.922 -9.902 1.00 0.26 106 ASP A N 15
ATOM 27636 C CA . ASP A 1 106 ? 0.270 9.876 -9.373 1.00 0.24 106 ASP A CA 15
ATOM 27637 C C . ASP A 1 106 ? -0.560 9.192 -8.310 1.00 0.18 106 ASP A C 15
ATOM 27638 O O . ASP A 1 106 ? -1.088 8.103 -8.525 1.00 0.17 106 ASP A O 15
ATOM 27647 N N . THR A 1 107 ? -0.652 9.828 -7.160 1.00 0.17 107 THR A N 15
ATOM 27648 C CA . THR A 1 107 ? -1.274 9.229 -5.999 1.00 0.15 107 THR A CA 15
ATOM 27649 C C . THR A 1 107 ? -2.756 8.958 -6.215 1.00 0.14 107 THR A C 15
ATOM 27650 O O . THR A 1 107 ? -3.329 8.091 -5.558 1.00 0.14 107 THR A O 15
ATOM 27661 N N . SER A 1 108 ? -3.369 9.671 -7.154 1.00 0.17 108 SER A N 15
ATOM 27662 C CA . SER A 1 108 ? -4.748 9.401 -7.522 1.00 0.18 108 SER A CA 15
ATOM 27663 C C . SER A 1 108 ? -4.822 8.078 -8.282 1.00 0.17 108 SER A C 15
ATOM 27664 O O . SER A 1 108 ? -5.716 7.265 -8.049 1.00 0.20 108 SER A O 15
ATOM 27672 N N . ASP A 1 109 ? -3.847 7.851 -9.163 1.00 0.17 109 ASP A N 15
ATOM 27673 C CA . ASP A 1 109 ? -3.769 6.605 -9.922 1.00 0.17 109 ASP A CA 15
ATOM 27674 C C . ASP A 1 109 ? -3.529 5.443 -8.984 1.00 0.15 109 ASP A C 15
ATOM 27675 O O . ASP A 1 109 ? -4.167 4.398 -9.092 1.00 0.19 109 ASP A O 15
ATOM 27684 N N . VAL A 1 110 ? -2.615 5.648 -8.051 1.00 0.12 110 VAL A N 15
ATOM 27685 C CA . VAL A 1 110 ? -2.289 4.638 -7.059 1.00 0.11 110 VAL A CA 15
ATOM 27686 C C . VAL A 1 110 ? -3.515 4.314 -6.206 1.00 0.11 110 VAL A C 15
ATOM 27687 O O . VAL A 1 110 ? -3.818 3.148 -5.950 1.00 0.13 110 VAL A O 15
ATOM 27700 N N . ALA A 1 111 ? -4.223 5.362 -5.789 1.00 0.11 111 ALA A N 15
ATOM 27701 C CA . ALA A 1 111 ? -5.418 5.216 -4.967 1.00 0.11 111 ALA A CA 15
ATOM 27702 C C . ALA A 1 111 ? -6.504 4.450 -5.706 1.00 0.11 111 ALA A C 15
ATOM 27703 O O . ALA A 1 111 ? -7.052 3.475 -5.190 1.00 0.10 111 ALA A O 15
ATOM 27710 N N . LYS A 1 112 ? -6.803 4.895 -6.921 1.00 0.12 112 LYS A N 15
ATOM 27711 C CA . LYS A 1 112 ? -7.821 4.259 -7.744 1.00 0.13 112 LYS A CA 15
ATOM 27712 C C . LYS A 1 112 ? -7.493 2.789 -7.967 1.00 0.15 112 LYS A C 15
ATOM 27713 O O . LYS A 1 112 ? -8.314 1.922 -7.685 1.00 0.23 112 LYS A O 15
ATOM 27732 N N . ARG A 1 113 ? -6.275 2.519 -8.435 1.00 0.14 113 ARG A N 15
ATOM 27733 C CA . ARG A 1 113 ? -5.837 1.154 -8.724 1.00 0.18 113 ARG A CA 15
ATOM 27734 C C . ARG A 1 113 ? -5.992 0.248 -7.505 1.00 0.16 113 ARG A C 15
ATOM 27735 O O . ARG A 1 113 ? -6.398 -0.910 -7.625 1.00 0.25 113 ARG A O 15
ATOM 27756 N N . ALA A 1 114 ? -5.671 0.784 -6.334 1.00 0.12 114 ALA A N 15
ATOM 27757 C CA . ALA A 1 114 ? -5.781 0.032 -5.095 1.00 0.10 114 ALA A CA 15
ATOM 27758 C C . ALA A 1 114 ? -7.243 -0.230 -4.747 1.00 0.12 114 ALA A C 15
ATOM 27759 O O . ALA A 1 114 ? -7.629 -1.362 -4.453 1.00 0.14 114 ALA A O 15
ATOM 27766 N N . LEU A 1 115 ? -8.058 0.816 -4.805 1.00 0.12 115 LEU A N 15
ATOM 27767 C CA . LEU A 1 115 ? -9.464 0.713 -4.450 1.00 0.16 115 LEU A CA 15
ATOM 27768 C C . LEU A 1 115 ? -10.242 -0.152 -5.440 1.00 0.22 115 LEU A C 15
ATOM 27769 O O . LEU A 1 115 ? -11.264 -0.742 -5.082 1.00 0.27 115 LEU A O 15
ATOM 27785 N N . GLU A 1 116 ? -9.757 -0.236 -6.677 1.00 0.23 116 GLU A N 15
ATOM 27786 C CA . GLU A 1 116 ? -10.351 -1.126 -7.674 1.00 0.32 116 GLU A CA 15
ATOM 27787 C C . GLU A 1 116 ? -10.355 -2.565 -7.167 1.00 0.27 116 GLU A C 15
ATOM 27788 O O . GLU A 1 116 ? -11.376 -3.254 -7.222 1.00 0.31 116 GLU A O 15
ATOM 27800 N N . MET A 1 117 ? -9.212 -3.004 -6.649 1.00 0.26 117 MET A N 15
ATOM 27801 C CA . MET A 1 117 ? -9.077 -4.361 -6.128 1.00 0.27 117 MET A CA 15
ATOM 27802 C C . MET A 1 117 ? -9.828 -4.510 -4.814 1.00 0.31 117 MET A C 15
ATOM 27803 O O . MET A 1 117 ? -10.291 -5.598 -4.472 1.00 0.43 117 MET A O 15
ATOM 27817 N N . CYS A 1 118 ? -9.945 -3.406 -4.087 1.00 0.37 118 CYS A N 15
ATOM 27818 C CA . CYS A 1 118 ? -10.622 -3.402 -2.798 1.00 0.46 118 CYS A CA 15
ATOM 27819 C C . CYS A 1 118 ? -12.105 -3.697 -2.974 1.00 0.75 118 CYS A C 15
ATOM 27820 O O . CYS A 1 118 ? -12.688 -4.479 -2.222 1.00 1.45 118 CYS A O 15
ATOM 27828 N N . GLY A 1 119 ? -12.706 -3.069 -3.972 1.00 0.87 119 GLY A N 15
ATOM 27829 C CA . GLY A 1 119 ? -14.108 -3.283 -4.242 1.00 1.41 119 GLY A CA 15
ATOM 27830 C C . GLY A 1 119 ? -14.688 -2.187 -5.103 1.00 1.90 119 GLY A C 15
ATOM 27831 O O . GLY A 1 119 ? -15.453 -1.351 -4.624 1.00 2.57 119 GLY A O 15
ATOM 27835 N N . GLY A 1 120 ? -14.303 -2.175 -6.371 1.00 2.38 120 GLY A N 15
ATOM 27836 C CA . GLY A 1 120 ? -14.831 -1.194 -7.293 1.00 3.39 120 GLY A CA 15
ATOM 27837 C C . GLY A 1 120 ? -16.104 -1.672 -7.956 1.00 3.79 120 GLY A C 15
ATOM 27838 O O . GLY A 1 120 ? -16.857 -2.459 -7.377 1.00 4.48 120 GLY A O 15
ATOM 27842 N N . ASP A 1 121 ? -16.337 -1.217 -9.175 1.00 3.85 121 ASP A N 15
ATOM 27843 C CA . ASP A 1 121 ? -17.542 -1.585 -9.905 1.00 4.66 121 ASP A CA 15
ATOM 27844 C C . ASP A 1 121 ? -17.347 -2.910 -10.621 1.00 5.12 121 ASP A C 15
ATOM 27845 O O . ASP A 1 121 ? -16.748 -2.971 -11.696 1.00 5.58 121 ASP A O 15
ATOM 27854 N N . LYS A 1 122 ? -17.838 -3.972 -10.008 1.00 5.40 122 LYS A N 15
ATOM 27855 C CA . LYS A 1 122 ? -17.751 -5.300 -10.589 1.00 6.18 122 LYS A CA 15
ATOM 27856 C C . LYS A 1 122 ? -19.126 -5.734 -11.076 1.00 6.52 122 LYS A C 15
ATOM 27857 O O . LYS A 1 122 ? -19.852 -6.447 -10.376 1.00 6.59 122 LYS A O 15
ATOM 27876 N N . GLU A 1 123 ? -19.478 -5.291 -12.273 1.00 7.08 123 GLU A N 15
ATOM 27877 C CA . GLU A 1 123 ? -20.793 -5.556 -12.829 1.00 7.75 123 GLU A CA 15
ATOM 27878 C C . GLU A 1 123 ? -20.843 -6.941 -13.463 1.00 8.49 123 GLU A C 15
ATOM 27879 O O . GLU A 1 123 ? -20.013 -7.276 -14.311 1.00 8.95 123 GLU A O 15
ATOM 27891 N N . PRO A 1 124 ? -21.801 -7.775 -13.031 1.00 8.86 124 PRO A N 15
ATOM 27892 C CA . PRO A 1 124 ? -22.027 -9.093 -13.621 1.00 9.78 124 PRO A CA 15
ATOM 27893 C C . PRO A 1 124 ? -22.474 -8.995 -15.076 1.00 10.68 124 PRO A C 15
ATOM 27894 O O . PRO A 1 124 ? -23.641 -8.720 -15.363 1.00 11.17 124 PRO A O 15
ATOM 27905 N N . ALA A 1 125 ? -21.536 -9.194 -15.989 1.00 11.05 125 ALA A N 15
ATOM 27906 C CA . ALA A 1 125 ? -21.835 -9.148 -17.410 1.00 12.03 125 ALA A CA 15
ATOM 27907 C C . ALA A 1 125 ? -22.580 -10.406 -17.833 1.00 12.82 125 ALA A C 15
ATOM 27908 O O . ALA A 1 125 ? -23.810 -10.335 -18.019 1.00 13.28 125 ALA A O 15
ATOM 27916 N N . GLY A 1 1 ? -14.427 -4.160 5.456 1.00 8.80 1 GLY A N 16
ATOM 27917 C CA . GLY A 1 1 ? -15.645 -3.873 4.659 1.00 7.95 1 GLY A CA 16
ATOM 27918 C C . GLY A 1 1 ? -16.855 -3.647 5.540 1.00 6.99 1 GLY A C 16
ATOM 27919 O O . GLY A 1 1 ? -16.765 -3.777 6.764 1.00 6.86 1 GLY A O 16
ATOM 27925 N N . ALA A 1 2 ? -17.980 -3.304 4.913 1.00 6.60 2 ALA A N 16
ATOM 27926 C CA . ALA A 1 2 ? -19.237 -3.054 5.617 1.00 5.99 2 ALA A CA 16
ATOM 27927 C C . ALA A 1 2 ? -19.106 -1.889 6.597 1.00 5.01 2 ALA A C 16
ATOM 27928 O O . ALA A 1 2 ? -19.703 -1.897 7.677 1.00 5.16 2 ALA A O 16
ATOM 27935 N N . MET A 1 3 ? -18.323 -0.889 6.212 1.00 4.41 3 MET A N 16
ATOM 27936 C CA . MET A 1 3 ? -18.111 0.289 7.049 1.00 3.85 3 MET A CA 16
ATOM 27937 C C . MET A 1 3 ? -18.205 1.563 6.222 1.00 2.56 3 MET A C 16
ATOM 27938 O O . MET A 1 3 ? -17.865 2.650 6.691 1.00 2.73 3 MET A O 16
ATOM 27952 N N . GLY A 1 4 ? -18.656 1.421 4.985 1.00 1.85 4 GLY A N 16
ATOM 27953 C CA . GLY A 1 4 ? -18.797 2.567 4.108 1.00 1.07 4 GLY A CA 16
ATOM 27954 C C . GLY A 1 4 ? -17.529 2.856 3.333 1.00 0.99 4 GLY A C 16
ATOM 27955 O O . GLY A 1 4 ? -17.471 2.653 2.120 1.00 1.65 4 GLY A O 16
ATOM 27959 N N . MET A 1 5 ? -16.511 3.326 4.032 1.00 0.57 5 MET A N 16
ATOM 27960 C CA . MET A 1 5 ? -15.235 3.632 3.406 1.00 0.43 5 MET A CA 16
ATOM 27961 C C . MET A 1 5 ? -14.259 2.478 3.577 1.00 0.33 5 MET A C 16
ATOM 27962 O O . MET A 1 5 ? -14.160 1.898 4.659 1.00 0.40 5 MET A O 16
ATOM 27976 N N . PRO A 1 6 ? -13.538 2.116 2.503 1.00 0.22 6 PRO A N 16
ATOM 27977 C CA . PRO A 1 6 ? -12.496 1.091 2.557 1.00 0.17 6 PRO A CA 16
ATOM 27978 C C . PRO A 1 6 ? -11.357 1.505 3.476 1.00 0.16 6 PRO A C 16
ATOM 27979 O O . PRO A 1 6 ? -10.937 2.665 3.473 1.00 0.21 6 PRO A O 16
ATOM 27990 N N . LYS A 1 7 ? -10.866 0.566 4.266 1.00 0.14 7 LYS A N 16
ATOM 27991 C CA . LYS A 1 7 ? -9.769 0.845 5.172 1.00 0.15 7 LYS A CA 16
ATOM 27992 C C . LYS A 1 7 ? -8.441 0.610 4.461 1.00 0.13 7 LYS A C 16
ATOM 27993 O O . LYS A 1 7 ? -8.037 -0.531 4.231 1.00 0.15 7 LYS A O 16
ATOM 28012 N N . VAL A 1 8 ? -7.779 1.697 4.111 1.00 0.12 8 VAL A N 16
ATOM 28013 C CA . VAL A 1 8 ? -6.552 1.641 3.338 1.00 0.12 8 VAL A CA 16
ATOM 28014 C C . VAL A 1 8 ? -5.333 1.800 4.240 1.00 0.12 8 VAL A C 16
ATOM 28015 O O . VAL A 1 8 ? -5.317 2.648 5.129 1.00 0.20 8 VAL A O 16
ATOM 28028 N N . LEU A 1 9 ? -4.326 0.973 4.018 1.00 0.09 9 LEU A N 16
ATOM 28029 C CA . LEU A 1 9 ? -3.083 1.056 4.767 1.00 0.09 9 LEU A CA 16
ATOM 28030 C C . LEU A 1 9 ? -1.951 1.548 3.870 1.00 0.10 9 LEU A C 16
ATOM 28031 O O . LEU A 1 9 ? -1.551 0.867 2.926 1.00 0.12 9 LEU A O 16
ATOM 28047 N N . VAL A 1 10 ? -1.449 2.741 4.156 1.00 0.10 10 VAL A N 16
ATOM 28048 C CA . VAL A 1 10 ? -0.355 3.309 3.387 1.00 0.10 10 VAL A CA 16
ATOM 28049 C C . VAL A 1 10 ? 0.991 3.025 4.035 1.00 0.10 10 VAL A C 16
ATOM 28050 O O . VAL A 1 10 ? 1.245 3.407 5.177 1.00 0.12 10 VAL A O 16
ATOM 28063 N N . LEU A 1 11 ? 1.833 2.338 3.287 1.00 0.11 11 LEU A N 16
ATOM 28064 C CA . LEU A 1 11 ? 3.214 2.109 3.671 1.00 0.11 11 LEU A CA 16
ATOM 28065 C C . LEU A 1 11 ? 4.101 3.048 2.889 1.00 0.12 11 LEU A C 16
ATOM 28066 O O . LEU A 1 11 ? 4.399 2.809 1.719 1.00 0.17 11 LEU A O 16
ATOM 28082 N N . GLU A 1 12 ? 4.514 4.109 3.544 1.00 0.14 12 GLU A N 16
ATOM 28083 C CA . GLU A 1 12 ? 5.266 5.162 2.889 1.00 0.16 12 GLU A CA 16
ATOM 28084 C C . GLU A 1 12 ? 6.045 5.956 3.924 1.00 0.21 12 GLU A C 16
ATOM 28085 O O . GLU A 1 12 ? 5.464 6.562 4.830 1.00 0.37 12 GLU A O 16
ATOM 28097 N N . ASP A 1 13 ? 7.360 5.941 3.798 1.00 0.22 13 ASP A N 16
ATOM 28098 C CA . ASP A 1 13 ? 8.213 6.648 4.738 1.00 0.27 13 ASP A CA 16
ATOM 28099 C C . ASP A 1 13 ? 8.329 8.111 4.339 1.00 0.28 13 ASP A C 16
ATOM 28100 O O . ASP A 1 13 ? 8.660 8.960 5.164 1.00 0.42 13 ASP A O 16
ATOM 28109 N N . GLU A 1 14 ? 8.026 8.406 3.077 1.00 0.23 14 GLU A N 16
ATOM 28110 C CA . GLU A 1 14 ? 8.025 9.779 2.592 1.00 0.25 14 GLU A CA 16
ATOM 28111 C C . GLU A 1 14 ? 6.683 10.434 2.915 1.00 0.22 14 GLU A C 16
ATOM 28112 O O . GLU A 1 14 ? 5.687 10.185 2.238 1.00 0.22 14 GLU A O 16
ATOM 28124 N N . PRO A 1 15 ? 6.642 11.286 3.953 1.00 0.23 15 PRO A N 16
ATOM 28125 C CA . PRO A 1 15 ? 5.392 11.866 4.459 1.00 0.22 15 PRO A CA 16
ATOM 28126 C C . PRO A 1 15 ? 4.637 12.664 3.406 1.00 0.19 15 PRO A C 16
ATOM 28127 O O . PRO A 1 15 ? 3.412 12.723 3.429 1.00 0.19 15 PRO A O 16
ATOM 28138 N N . LEU A 1 16 ? 5.373 13.272 2.484 1.00 0.21 16 LEU A N 16
ATOM 28139 C CA . LEU A 1 16 ? 4.763 14.001 1.382 1.00 0.21 16 LEU A CA 16
ATOM 28140 C C . LEU A 1 16 ? 3.881 13.060 0.566 1.00 0.18 16 LEU A C 16
ATOM 28141 O O . LEU A 1 16 ? 2.717 13.355 0.296 1.00 0.20 16 LEU A O 16
ATOM 28157 N N . ILE A 1 17 ? 4.441 11.914 0.210 1.00 0.18 17 ILE A N 16
ATOM 28158 C CA . ILE A 1 17 ? 3.726 10.909 -0.557 1.00 0.18 17 ILE A CA 16
ATOM 28159 C C . ILE A 1 17 ? 2.641 10.259 0.289 1.00 0.17 17 ILE A C 16
ATOM 28160 O O . ILE A 1 17 ? 1.519 10.062 -0.174 1.00 0.19 17 ILE A O 16
ATOM 28176 N N . ALA A 1 18 ? 2.982 9.940 1.530 1.00 0.16 18 ALA A N 16
ATOM 28177 C CA . ALA A 1 18 ? 2.036 9.340 2.459 1.00 0.17 18 ALA A CA 16
ATOM 28178 C C . ALA A 1 18 ? 0.796 10.213 2.605 1.00 0.19 18 ALA A C 16
ATOM 28179 O O . ALA A 1 18 ? -0.332 9.732 2.499 1.00 0.21 18 ALA A O 16
ATOM 28186 N N . MET A 1 19 ? 1.023 11.500 2.833 1.00 0.19 19 MET A N 16
ATOM 28187 C CA . MET A 1 19 ? -0.044 12.469 2.964 1.00 0.22 19 MET A CA 16
ATOM 28188 C C . MET A 1 19 ? -0.823 12.616 1.660 1.00 0.19 19 MET A C 16
ATOM 28189 O O . MET A 1 19 ? -2.051 12.702 1.665 1.00 0.20 19 MET A O 16
ATOM 28203 N N . ASN A 1 20 ? -0.103 12.641 0.544 1.00 0.17 20 ASN A N 16
ATOM 28204 C CA . ASN A 1 20 ? -0.716 12.786 -0.761 1.00 0.17 20 ASN A CA 16
ATOM 28205 C C . ASN A 1 20 ? -1.588 11.583 -1.090 1.00 0.15 20 ASN A C 16
ATOM 28206 O O . ASN A 1 20 ? -2.722 11.739 -1.542 1.00 0.17 20 ASN A O 16
ATOM 28217 N N . LEU A 1 21 ? -1.059 10.387 -0.857 1.00 0.14 21 LEU A N 16
ATOM 28218 C CA . LEU A 1 21 ? -1.823 9.163 -1.021 1.00 0.13 21 LEU A CA 16
ATOM 28219 C C . LEU A 1 21 ? -3.031 9.172 -0.107 1.00 0.13 21 LEU A C 16
ATOM 28220 O O . LEU A 1 21 ? -4.143 8.874 -0.537 1.00 0.13 21 LEU A O 16
ATOM 28236 N N . GLN A 1 22 ? -2.801 9.541 1.145 1.00 0.14 22 GLN A N 16
ATOM 28237 C CA . GLN A 1 22 ? -3.861 9.624 2.132 1.00 0.15 22 GLN A CA 16
ATOM 28238 C C . GLN A 1 22 ? -5.010 10.478 1.606 1.00 0.15 22 GLN A C 16
ATOM 28239 O O . GLN A 1 22 ? -6.168 10.066 1.637 1.00 0.16 22 GLN A O 16
ATOM 28253 N N . TYR A 1 23 ? -4.675 11.648 1.079 1.00 0.16 23 TYR A N 16
ATOM 28254 C CA . TYR A 1 23 ? -5.676 12.550 0.538 1.00 0.17 23 TYR A CA 16
ATOM 28255 C C . TYR A 1 23 ? -6.298 12.002 -0.743 1.00 0.14 23 TYR A C 16
ATOM 28256 O O . TYR A 1 23 ? -7.469 12.250 -1.015 1.00 0.17 23 TYR A O 16
ATOM 28274 N N . ALA A 1 24 ? -5.522 11.258 -1.519 1.00 0.12 24 ALA A N 16
ATOM 28275 C CA . ALA A 1 24 ? -6.022 10.682 -2.764 1.00 0.12 24 ALA A CA 16
ATOM 28276 C C . ALA A 1 24 ? -7.063 9.610 -2.476 1.00 0.10 24 ALA A C 16
ATOM 28277 O O . ALA A 1 24 ? -8.111 9.556 -3.120 1.00 0.13 24 ALA A O 16
ATOM 28284 N N . PHE A 1 25 ? -6.771 8.764 -1.497 1.00 0.09 25 PHE A N 16
ATOM 28285 C CA . PHE A 1 25 ? -7.699 7.722 -1.089 1.00 0.09 25 PHE A CA 16
ATOM 28286 C C . PHE A 1 25 ? -8.941 8.324 -0.445 1.00 0.10 25 PHE A C 16
ATOM 28287 O O . PHE A 1 25 ? -10.063 7.924 -0.754 1.00 0.12 25 PHE A O 16
ATOM 28304 N N . GLU A 1 26 ? -8.744 9.301 0.435 1.00 0.10 26 GLU A N 16
ATOM 28305 C CA . GLU A 1 26 ? -9.866 9.984 1.067 1.00 0.12 26 GLU A CA 16
ATOM 28306 C C . GLU A 1 26 ? -10.706 10.715 0.024 1.00 0.12 26 GLU A C 16
ATOM 28307 O O . GLU A 1 26 ? -11.925 10.820 0.162 1.00 0.17 26 GLU A O 16
ATOM 28319 N N . ASP A 1 27 ? -10.049 11.200 -1.025 1.00 0.12 27 ASP A N 16
ATOM 28320 C CA . ASP A 1 27 ? -10.736 11.872 -2.126 1.00 0.15 27 ASP A CA 16
ATOM 28321 C C . ASP A 1 27 ? -11.660 10.895 -2.843 1.00 0.15 27 ASP A C 16
ATOM 28322 O O . ASP A 1 27 ? -12.749 11.259 -3.281 1.00 0.19 27 ASP A O 16
ATOM 28331 N N . GLU A 1 28 ? -11.229 9.640 -2.928 1.00 0.15 28 GLU A N 16
ATOM 28332 C CA . GLU A 1 28 ? -12.022 8.596 -3.569 1.00 0.18 28 GLU A CA 16
ATOM 28333 C C . GLU A 1 28 ? -13.089 8.060 -2.616 1.00 0.20 28 GLU A C 16
ATOM 28334 O O . GLU A 1 28 ? -13.863 7.165 -2.968 1.00 0.34 28 GLU A O 16
ATOM 28346 N N . GLY A 1 29 ? -13.120 8.607 -1.408 1.00 0.21 29 GLY A N 16
ATOM 28347 C CA . GLY A 1 29 ? -14.091 8.182 -0.422 1.00 0.24 29 GLY A CA 16
ATOM 28348 C C . GLY A 1 29 ? -13.626 6.971 0.358 1.00 0.22 29 GLY A C 16
ATOM 28349 O O . GLY A 1 29 ? -14.352 5.986 0.478 1.00 0.29 29 GLY A O 16
ATOM 28353 N N . ALA A 1 30 ? -12.409 7.035 0.878 1.00 0.17 30 ALA A N 16
ATOM 28354 C CA . ALA A 1 30 ? -11.860 5.941 1.662 1.00 0.16 30 ALA A CA 16
ATOM 28355 C C . ALA A 1 30 ? -11.178 6.463 2.921 1.00 0.15 30 ALA A C 16
ATOM 28356 O O . ALA A 1 30 ? -10.943 7.665 3.060 1.00 0.23 30 ALA A O 16
ATOM 28363 N N . GLU A 1 31 ? -10.872 5.553 3.836 1.00 0.15 31 GLU A N 16
ATOM 28364 C CA . GLU A 1 31 ? -10.178 5.900 5.068 1.00 0.15 31 GLU A CA 16
ATOM 28365 C C . GLU A 1 31 ? -8.751 5.378 5.001 1.00 0.16 31 GLU A C 16
ATOM 28366 O O . GLU A 1 31 ? -8.512 4.312 4.444 1.00 0.30 31 GLU A O 16
ATOM 28378 N N . VAL A 1 32 ? -7.809 6.113 5.570 1.00 0.13 32 VAL A N 16
ATOM 28379 C CA . VAL A 1 32 ? -6.400 5.797 5.387 1.00 0.12 32 VAL A CA 16
ATOM 28380 C C . VAL A 1 32 ? -5.650 5.711 6.714 1.00 0.12 32 VAL A C 16
ATOM 28381 O O . VAL A 1 32 ? -5.889 6.497 7.632 1.00 0.18 32 VAL A O 16
ATOM 28394 N N . VAL A 1 33 ? -4.759 4.737 6.808 1.00 0.11 33 VAL A N 16
ATOM 28395 C CA . VAL A 1 33 ? -3.810 4.650 7.903 1.00 0.13 33 VAL A CA 16
ATOM 28396 C C . VAL A 1 33 ? -2.412 4.909 7.358 1.00 0.13 33 VAL A C 16
ATOM 28397 O O . VAL A 1 33 ? -2.061 4.399 6.295 1.00 0.22 33 VAL A O 16
ATOM 28410 N N . VAL A 1 34 ? -1.624 5.701 8.062 1.00 0.13 34 VAL A N 16
ATOM 28411 C CA . VAL A 1 34 ? -0.270 5.994 7.619 1.00 0.14 34 VAL A CA 16
ATOM 28412 C C . VAL A 1 34 ? 0.747 5.221 8.448 1.00 0.13 34 VAL A C 16
ATOM 28413 O O . VAL A 1 34 ? 0.756 5.307 9.677 1.00 0.17 34 VAL A O 16
ATOM 28426 N N . ALA A 1 35 ? 1.588 4.454 7.771 1.00 0.13 35 ALA A N 16
ATOM 28427 C CA . ALA A 1 35 ? 2.649 3.713 8.426 1.00 0.13 35 ALA A CA 16
ATOM 28428 C C . ALA A 1 35 ? 3.929 3.789 7.609 1.00 0.14 35 ALA A C 16
ATOM 28429 O O . ALA A 1 35 ? 3.902 3.694 6.383 1.00 0.16 35 ALA A O 16
ATOM 28436 N N . ALA A 1 36 ? 5.049 3.975 8.287 1.00 0.17 36 ALA A N 16
ATOM 28437 C CA . ALA A 1 36 ? 6.336 4.075 7.616 1.00 0.20 36 ALA A CA 16
ATOM 28438 C C . ALA A 1 36 ? 7.182 2.837 7.863 1.00 0.19 36 ALA A C 16
ATOM 28439 O O . ALA A 1 36 ? 8.266 2.694 7.301 1.00 0.24 36 ALA A O 16
ATOM 28446 N N . THR A 1 37 ? 6.692 1.945 8.710 1.00 0.19 37 THR A N 16
ATOM 28447 C CA . THR A 1 37 ? 7.448 0.763 9.079 1.00 0.19 37 THR A CA 16
ATOM 28448 C C . THR A 1 37 ? 6.585 -0.484 9.021 1.00 0.19 37 THR A C 16
ATOM 28449 O O . THR A 1 37 ? 5.357 -0.394 8.940 1.00 0.22 37 THR A O 16
ATOM 28460 N N . CYS A 1 38 ? 7.227 -1.640 9.061 1.00 0.20 38 CYS A N 16
ATOM 28461 C CA . CYS A 1 38 ? 6.517 -2.896 9.194 1.00 0.21 38 CYS A CA 16
ATOM 28462 C C . CYS A 1 38 ? 5.712 -2.884 10.479 1.00 0.17 38 CYS A C 16
ATOM 28463 O O . CYS A 1 38 ? 4.523 -3.181 10.487 1.00 0.20 38 CYS A O 16
ATOM 28471 N N . GLU A 1 39 ? 6.395 -2.510 11.549 1.00 0.19 39 GLU A N 16
ATOM 28472 C CA . GLU A 1 39 ? 5.805 -2.423 12.883 1.00 0.21 39 GLU A CA 16
ATOM 28473 C C . GLU A 1 39 ? 4.501 -1.632 12.879 1.00 0.18 39 GLU A C 16
ATOM 28474 O O . GLU A 1 39 ? 3.468 -2.135 13.323 1.00 0.19 39 GLU A O 16
ATOM 28486 N N . GLN A 1 40 ? 4.552 -0.399 12.378 1.00 0.17 40 GLN A N 16
ATOM 28487 C CA . GLN A 1 40 ? 3.365 0.436 12.288 1.00 0.16 40 GLN A CA 16
ATOM 28488 C C . GLN A 1 40 ? 2.263 -0.271 11.518 1.00 0.15 40 GLN A C 16
ATOM 28489 O O . GLN A 1 40 ? 1.113 -0.314 11.949 1.00 0.20 40 GLN A O 16
ATOM 28503 N N . ALA A 1 41 ? 2.641 -0.843 10.391 1.00 0.13 41 ALA A N 16
ATOM 28504 C CA . ALA A 1 41 ? 1.702 -1.518 9.519 1.00 0.14 41 ALA A CA 16
ATOM 28505 C C . ALA A 1 41 ? 1.065 -2.718 10.196 1.00 0.15 41 ALA A C 16
ATOM 28506 O O . ALA A 1 41 ? -0.145 -2.901 10.130 1.00 0.18 41 ALA A O 16
ATOM 28513 N N . LEU A 1 42 ? 1.889 -3.530 10.846 1.00 0.15 42 LEU A N 16
ATOM 28514 C CA . LEU A 1 42 ? 1.413 -4.727 11.513 1.00 0.17 42 LEU A CA 16
ATOM 28515 C C . LEU A 1 42 ? 0.509 -4.361 12.681 1.00 0.18 42 LEU A C 16
ATOM 28516 O O . LEU A 1 42 ? -0.416 -5.103 13.021 1.00 0.23 42 LEU A O 16
ATOM 28532 N N . LYS A 1 43 ? 0.778 -3.210 13.282 1.00 0.17 43 LYS A N 16
ATOM 28533 C CA . LYS A 1 43 ? -0.067 -2.695 14.344 1.00 0.20 43 LYS A CA 16
ATOM 28534 C C . LYS A 1 43 ? -1.427 -2.318 13.773 1.00 0.23 43 LYS A C 16
ATOM 28535 O O . LYS A 1 43 ? -2.455 -2.804 14.236 1.00 0.28 43 LYS A O 16
ATOM 28554 N N . SER A 1 44 ? -1.426 -1.472 12.754 1.00 0.23 44 SER A N 16
ATOM 28555 C CA . SER A 1 44 ? -2.649 -1.036 12.115 1.00 0.27 44 SER A CA 16
ATOM 28556 C C . SER A 1 44 ? -3.396 -2.209 11.484 1.00 0.28 44 SER A C 16
ATOM 28557 O O . SER A 1 44 ? -4.623 -2.200 11.407 1.00 0.35 44 SER A O 16
ATOM 28565 N N . LEU A 1 45 ? -2.645 -3.208 11.038 1.00 0.26 45 LEU A N 16
ATOM 28566 C CA . LEU A 1 45 ? -3.214 -4.412 10.446 1.00 0.31 45 LEU A CA 16
ATOM 28567 C C . LEU A 1 45 ? -4.080 -5.146 11.471 1.00 0.30 45 LEU A C 16
ATOM 28568 O O . LEU A 1 45 ? -5.167 -5.620 11.155 1.00 0.32 45 LEU A O 16
ATOM 28584 N N . ALA A 1 46 ? -3.592 -5.227 12.703 1.00 0.30 46 ALA A N 16
ATOM 28585 C CA . ALA A 1 46 ? -4.312 -5.929 13.757 1.00 0.35 46 ALA A CA 16
ATOM 28586 C C . ALA A 1 46 ? -5.335 -5.018 14.430 1.00 0.36 46 ALA A C 16
ATOM 28587 O O . ALA A 1 46 ? -6.388 -5.471 14.879 1.00 0.43 46 ALA A O 16
ATOM 28594 N N . ASP A 1 47 ? -5.015 -3.734 14.494 1.00 0.33 47 ASP A N 16
ATOM 28595 C CA . ASP A 1 47 ? -5.873 -2.753 15.152 1.00 0.38 47 ASP A CA 16
ATOM 28596 C C . ASP A 1 47 ? -7.089 -2.425 14.293 1.00 0.37 47 ASP A C 16
ATOM 28597 O O . ASP A 1 47 ? -8.185 -2.205 14.807 1.00 0.45 47 ASP A O 16
ATOM 28606 N N . ASN A 1 48 ? -6.889 -2.404 12.983 1.00 0.30 48 ASN A N 16
ATOM 28607 C CA . ASN A 1 48 ? -7.935 -2.000 12.051 1.00 0.28 48 ASN A CA 16
ATOM 28608 C C . ASN A 1 48 ? -8.247 -3.131 11.079 1.00 0.25 48 ASN A C 16
ATOM 28609 O O . ASN A 1 48 ? -7.461 -4.064 10.935 1.00 0.29 48 ASN A O 16
ATOM 28620 N N . PRO A 1 49 ? -9.397 -3.064 10.398 1.00 0.22 49 PRO A N 16
ATOM 28621 C CA . PRO A 1 49 ? -9.785 -4.033 9.393 1.00 0.20 49 PRO A CA 16
ATOM 28622 C C . PRO A 1 49 ? -9.413 -3.560 7.993 1.00 0.17 49 PRO A C 16
ATOM 28623 O O . PRO A 1 49 ? -10.237 -2.995 7.274 1.00 0.20 49 PRO A O 16
ATOM 28634 N N . ILE A 1 50 ? -8.168 -3.785 7.623 1.00 0.15 50 ILE A N 16
ATOM 28635 C CA . ILE A 1 50 ? -7.633 -3.306 6.360 1.00 0.15 50 ILE A CA 16
ATOM 28636 C C . ILE A 1 50 ? -8.306 -3.993 5.171 1.00 0.14 50 ILE A C 16
ATOM 28637 O O . ILE A 1 50 ? -8.385 -5.221 5.110 1.00 0.18 50 ILE A O 16
ATOM 28653 N N . ASP A 1 51 ? -8.804 -3.187 4.241 1.00 0.13 51 ASP A N 16
ATOM 28654 C CA . ASP A 1 51 ? -9.454 -3.696 3.040 1.00 0.13 51 ASP A CA 16
ATOM 28655 C C . ASP A 1 51 ? -8.497 -3.675 1.862 1.00 0.12 51 ASP A C 16
ATOM 28656 O O . ASP A 1 51 ? -8.617 -4.483 0.942 1.00 0.14 51 ASP A O 16
ATOM 28665 N N . VAL A 1 52 ? -7.551 -2.745 1.896 1.00 0.11 52 VAL A N 16
ATOM 28666 C CA . VAL A 1 52 ? -6.593 -2.583 0.815 1.00 0.11 52 VAL A CA 16
ATOM 28667 C C . VAL A 1 52 ? -5.396 -1.776 1.309 1.00 0.11 52 VAL A C 16
ATOM 28668 O O . VAL A 1 52 ? -5.503 -1.041 2.291 1.00 0.11 52 VAL A O 16
ATOM 28681 N N . ALA A 1 53 ? -4.256 -1.920 0.650 1.00 0.12 53 ALA A N 16
ATOM 28682 C CA . ALA A 1 53 ? -3.053 -1.241 1.093 1.00 0.12 53 ALA A CA 16
ATOM 28683 C C . ALA A 1 53 ? -2.185 -0.781 -0.073 1.00 0.12 53 ALA A C 16
ATOM 28684 O O . ALA A 1 53 ? -2.373 -1.199 -1.216 1.00 0.14 53 ALA A O 16
ATOM 28691 N N . VAL A 1 54 ? -1.240 0.092 0.238 1.00 0.12 54 VAL A N 16
ATOM 28692 C CA . VAL A 1 54 ? -0.275 0.591 -0.729 1.00 0.12 54 VAL A CA 16
ATOM 28693 C C . VAL A 1 54 ? 1.099 0.633 -0.097 1.00 0.12 54 VAL A C 16
ATOM 28694 O O . VAL A 1 54 ? 1.345 1.426 0.795 1.00 0.17 54 VAL A O 16
ATOM 28707 N N . LEU A 1 55 ? 1.992 -0.212 -0.569 1.00 0.13 55 LEU A N 16
ATOM 28708 C CA . LEU A 1 55 ? 3.251 -0.448 0.116 1.00 0.13 55 LEU A CA 16
ATOM 28709 C C . LEU A 1 55 ? 4.451 -0.007 -0.716 1.00 0.16 55 LEU A C 16
ATOM 28710 O O . LEU A 1 55 ? 4.652 -0.498 -1.823 1.00 0.14 55 LEU A O 16
ATOM 28726 N N . ASP A 1 56 ? 5.239 0.929 -0.191 1.00 0.30 56 ASP A N 16
ATOM 28727 C CA . ASP A 1 56 ? 6.528 1.242 -0.799 1.00 0.42 56 ASP A CA 16
ATOM 28728 C C . ASP A 1 56 ? 7.564 0.247 -0.307 1.00 0.48 56 ASP A C 16
ATOM 28729 O O . ASP A 1 56 ? 7.706 0.006 0.893 1.00 0.69 56 ASP A O 16
ATOM 28738 N N . VAL A 1 57 ? 8.288 -0.312 -1.244 1.00 0.50 57 VAL A N 16
ATOM 28739 C CA . VAL A 1 57 ? 9.213 -1.383 -0.967 1.00 0.56 57 VAL A CA 16
ATOM 28740 C C . VAL A 1 57 ? 10.574 -0.820 -0.573 1.00 0.66 57 VAL A C 16
ATOM 28741 O O . VAL A 1 57 ? 11.478 -1.552 -0.182 1.00 0.80 57 VAL A O 16
ATOM 28754 N N . ASN A 1 58 ? 10.720 0.485 -0.677 1.00 0.68 58 ASN A N 16
ATOM 28755 C CA . ASN A 1 58 ? 11.936 1.142 -0.221 1.00 0.82 58 ASN A CA 16
ATOM 28756 C C . ASN A 1 58 ? 11.598 2.188 0.833 1.00 0.74 58 ASN A C 16
ATOM 28757 O O . ASN A 1 58 ? 11.638 3.391 0.571 1.00 0.92 58 ASN A O 16
ATOM 28768 N N . LEU A 1 59 ? 11.259 1.718 2.025 1.00 0.56 59 LEU A N 16
ATOM 28769 C CA . LEU A 1 59 ? 10.977 2.602 3.149 1.00 0.55 59 LEU A CA 16
ATOM 28770 C C . LEU A 1 59 ? 12.280 3.193 3.669 1.00 0.66 59 LEU A C 16
ATOM 28771 O O . LEU A 1 59 ? 12.302 4.255 4.287 1.00 0.85 59 LEU A O 16
ATOM 28787 N N . GLY A 1 60 ? 13.365 2.485 3.409 1.00 0.66 60 GLY A N 16
ATOM 28788 C CA . GLY A 1 60 ? 14.676 2.937 3.803 1.00 0.78 60 GLY A CA 16
ATOM 28789 C C . GLY A 1 60 ? 15.744 2.026 3.246 1.00 0.82 60 GLY A C 16
ATOM 28790 O O . GLY A 1 60 ? 15.421 1.100 2.499 1.00 0.81 60 GLY A O 16
ATOM 28794 N N . PRO A 1 61 ? 17.019 2.249 3.598 1.00 0.91 61 PRO A N 16
ATOM 28795 C CA . PRO A 1 61 ? 18.139 1.436 3.111 1.00 0.96 61 PRO A CA 16
ATOM 28796 C C . PRO A 1 61 ? 17.924 -0.057 3.335 1.00 0.89 61 PRO A C 16
ATOM 28797 O O . PRO A 1 61 ? 18.269 -0.875 2.485 1.00 0.93 61 PRO A O 16
ATOM 28808 N N . LYS A 1 62 ? 17.348 -0.407 4.478 1.00 0.81 62 LYS A N 16
ATOM 28809 C CA . LYS A 1 62 ? 17.062 -1.802 4.778 1.00 0.78 62 LYS A CA 16
ATOM 28810 C C . LYS A 1 62 ? 15.567 -2.038 4.946 1.00 0.65 62 LYS A C 16
ATOM 28811 O O . LYS A 1 62 ? 15.051 -3.091 4.573 1.00 0.59 62 LYS A O 16
ATOM 28830 N N . SER A 1 63 ? 14.876 -1.049 5.496 1.00 0.63 63 SER A N 16
ATOM 28831 C CA . SER A 1 63 ? 13.453 -1.166 5.758 1.00 0.54 63 SER A CA 16
ATOM 28832 C C . SER A 1 63 ? 12.649 -1.205 4.465 1.00 0.43 63 SER A C 16
ATOM 28833 O O . SER A 1 63 ? 12.805 -0.349 3.591 1.00 0.46 63 SER A O 16
ATOM 28841 N N . HIS A 1 64 ? 11.801 -2.210 4.348 1.00 0.34 64 HIS A N 16
ATOM 28842 C CA . HIS A 1 64 ? 10.942 -2.361 3.187 1.00 0.28 64 HIS A CA 16
ATOM 28843 C C . HIS A 1 64 ? 9.595 -2.928 3.604 1.00 0.22 64 HIS A C 16
ATOM 28844 O O . HIS A 1 64 ? 9.483 -3.573 4.648 1.00 0.25 64 HIS A O 16
ATOM 28859 N N . CYS A 1 65 ? 8.576 -2.697 2.795 1.00 0.20 65 CYS A N 16
ATOM 28860 C CA . CYS A 1 65 ? 7.288 -3.315 3.019 1.00 0.21 65 CYS A CA 16
ATOM 28861 C C . CYS A 1 65 ? 7.377 -4.818 2.706 1.00 0.22 65 CYS A C 16
ATOM 28862 O O . CYS A 1 65 ? 7.109 -5.262 1.593 1.00 0.30 65 CYS A O 16
ATOM 28870 N N . GLY A 1 66 ? 7.778 -5.602 3.694 1.00 0.19 66 GLY A N 16
ATOM 28871 C CA . GLY A 1 66 ? 7.878 -7.037 3.503 1.00 0.23 66 GLY A CA 16
ATOM 28872 C C . GLY A 1 66 ? 6.956 -7.797 4.428 1.00 0.19 66 GLY A C 16
ATOM 28873 O O . GLY A 1 66 ? 6.031 -8.466 3.964 1.00 0.19 66 GLY A O 16
ATOM 28877 N N . PRO A 1 67 ? 7.176 -7.708 5.752 1.00 0.18 67 PRO A N 16
ATOM 28878 C CA . PRO A 1 67 ? 6.282 -8.319 6.734 1.00 0.18 67 PRO A CA 16
ATOM 28879 C C . PRO A 1 67 ? 4.857 -7.808 6.576 1.00 0.15 67 PRO A C 16
ATOM 28880 O O . PRO A 1 67 ? 3.896 -8.498 6.901 1.00 0.16 67 PRO A O 16
ATOM 28891 N N . VAL A 1 68 ? 4.737 -6.595 6.050 1.00 0.12 68 VAL A N 16
ATOM 28892 C CA . VAL A 1 68 ? 3.439 -5.987 5.794 1.00 0.10 68 VAL A CA 16
ATOM 28893 C C . VAL A 1 68 ? 2.742 -6.703 4.653 1.00 0.10 68 VAL A C 16
ATOM 28894 O O . VAL A 1 68 ? 1.561 -7.024 4.730 1.00 0.10 68 VAL A O 16
ATOM 28907 N N . ALA A 1 69 ? 3.498 -6.943 3.594 1.00 0.12 69 ALA A N 16
ATOM 28908 C CA . ALA A 1 69 ? 2.990 -7.629 2.422 1.00 0.14 69 ALA A CA 16
ATOM 28909 C C . ALA A 1 69 ? 2.500 -9.015 2.795 1.00 0.14 69 ALA A C 16
ATOM 28910 O O . ALA A 1 69 ? 1.451 -9.462 2.336 1.00 0.14 69 ALA A O 16
ATOM 28917 N N . ASP A 1 70 ? 3.263 -9.679 3.649 1.00 0.17 70 ASP A N 16
ATOM 28918 C CA . ASP A 1 70 ? 2.897 -10.999 4.130 1.00 0.19 70 ASP A CA 16
ATOM 28919 C C . ASP A 1 70 ? 1.679 -10.908 5.042 1.00 0.18 70 ASP A C 16
ATOM 28920 O O . ASP A 1 70 ? 0.778 -11.734 4.958 1.00 0.20 70 ASP A O 16
ATOM 28929 N N . ALA A 1 71 ? 1.665 -9.892 5.903 1.00 0.18 71 ALA A N 16
ATOM 28930 C CA . ALA A 1 71 ? 0.531 -9.631 6.787 1.00 0.18 71 ALA A CA 16
ATOM 28931 C C . ALA A 1 71 ? -0.752 -9.477 5.985 1.00 0.18 71 ALA A C 16
ATOM 28932 O O . ALA A 1 71 ? -1.801 -10.020 6.343 1.00 0.23 71 ALA A O 16
ATOM 28939 N N . LEU A 1 72 ? -0.655 -8.722 4.902 1.00 0.14 72 LEU A N 16
ATOM 28940 C CA . LEU A 1 72 ? -1.765 -8.537 3.989 1.00 0.14 72 LEU A CA 16
ATOM 28941 C C . LEU A 1 72 ? -2.110 -9.846 3.298 1.00 0.17 72 LEU A C 16
ATOM 28942 O O . LEU A 1 72 ? -3.273 -10.235 3.236 1.00 0.20 72 LEU A O 16
ATOM 28958 N N . LYS A 1 73 ? -1.087 -10.536 2.813 1.00 0.17 73 LYS A N 16
ATOM 28959 C CA . LYS A 1 73 ? -1.249 -11.828 2.174 1.00 0.21 73 LYS A CA 16
ATOM 28960 C C . LYS A 1 73 ? -1.888 -12.853 3.109 1.00 0.23 73 LYS A C 16
ATOM 28961 O O . LYS A 1 73 ? -2.571 -13.774 2.657 1.00 0.25 73 LYS A O 16
ATOM 28980 N N . GLN A 1 74 ? -1.670 -12.689 4.408 1.00 0.23 74 GLN A N 16
ATOM 28981 C CA . GLN A 1 74 ? -2.251 -13.585 5.402 1.00 0.26 74 GLN A CA 16
ATOM 28982 C C . GLN A 1 74 ? -3.771 -13.500 5.390 1.00 0.28 74 GLN A C 16
ATOM 28983 O O . GLN A 1 74 ? -4.457 -14.518 5.342 1.00 0.37 74 GLN A O 16
ATOM 28997 N N . ARG A 1 75 ? -4.293 -12.279 5.405 1.00 0.25 75 ARG A N 16
ATOM 28998 C CA . ARG A 1 75 ? -5.735 -12.067 5.416 1.00 0.29 75 ARG A CA 16
ATOM 28999 C C . ARG A 1 75 ? -6.289 -11.947 4.002 1.00 0.27 75 ARG A C 16
ATOM 29000 O O . ARG A 1 75 ? -7.461 -11.615 3.815 1.00 0.32 75 ARG A O 16
ATOM 29021 N N . ALA A 1 76 ? -5.431 -12.208 3.018 1.00 0.24 76 ALA A N 16
ATOM 29022 C CA . ALA A 1 76 ? -5.792 -12.103 1.607 1.00 0.25 76 ALA A CA 16
ATOM 29023 C C . ALA A 1 76 ? -6.265 -10.692 1.266 1.00 0.22 76 ALA A C 16
ATOM 29024 O O . ALA A 1 76 ? -7.256 -10.506 0.558 1.00 0.28 76 ALA A O 16
ATOM 29031 N N . ILE A 1 77 ? -5.560 -9.697 1.788 1.00 0.15 77 ILE A N 16
ATOM 29032 C CA . ILE A 1 77 ? -5.876 -8.310 1.514 1.00 0.15 77 ILE A CA 16
ATOM 29033 C C . ILE A 1 77 ? -5.150 -7.845 0.260 1.00 0.15 77 ILE A C 16
ATOM 29034 O O . ILE A 1 77 ? -3.957 -8.099 0.101 1.00 0.15 77 ILE A O 16
ATOM 29050 N N . PRO A 1 78 ? -5.867 -7.184 -0.654 1.00 0.16 78 PRO A N 16
ATOM 29051 C CA . PRO A 1 78 ? -5.277 -6.642 -1.865 1.00 0.17 78 PRO A CA 16
ATOM 29052 C C . PRO A 1 78 ? -4.465 -5.390 -1.584 1.00 0.15 78 PRO A C 16
ATOM 29053 O O . PRO A 1 78 ? -4.853 -4.550 -0.773 1.00 0.17 78 PRO A O 16
ATOM 29064 N N . PHE A 1 79 ? -3.333 -5.275 -2.249 1.00 0.14 79 PHE A N 16
ATOM 29065 C CA . PHE A 1 79 ? -2.458 -4.133 -2.065 1.00 0.14 79 PHE A CA 16
ATOM 29066 C C . PHE A 1 79 ? -1.566 -3.943 -3.272 1.00 0.14 79 PHE A C 16
ATOM 29067 O O . PHE A 1 79 ? -1.381 -4.855 -4.073 1.00 0.15 79 PHE A O 16
ATOM 29084 N N . ILE A 1 80 ? -1.028 -2.751 -3.394 1.00 0.14 80 ILE A N 16
ATOM 29085 C CA . ILE A 1 80 ? -0.158 -2.420 -4.508 1.00 0.15 80 ILE A CA 16
ATOM 29086 C C . ILE A 1 80 ? 1.175 -1.916 -3.993 1.00 0.15 80 ILE A C 16
ATOM 29087 O O . ILE A 1 80 ? 1.225 -1.148 -3.036 1.00 0.16 80 ILE A O 16
ATOM 29103 N N . LEU A 1 81 ? 2.247 -2.339 -4.631 1.00 0.16 81 LEU A N 16
ATOM 29104 C CA . LEU A 1 81 ? 3.568 -1.887 -4.247 1.00 0.17 81 LEU A CA 16
ATOM 29105 C C . LEU A 1 81 ? 3.908 -0.622 -5.010 1.00 0.20 81 LEU A C 16
ATOM 29106 O O . LEU A 1 81 ? 4.140 -0.653 -6.214 1.00 0.21 81 LEU A O 16
ATOM 29122 N N . HIS A 1 82 ? 3.926 0.491 -4.311 1.00 0.21 82 HIS A N 16
ATOM 29123 C CA . HIS A 1 82 ? 4.256 1.760 -4.925 1.00 0.25 82 HIS A CA 16
ATOM 29124 C C . HIS A 1 82 ? 5.680 2.146 -4.559 1.00 0.31 82 HIS A C 16
ATOM 29125 O O . HIS A 1 82 ? 5.919 2.913 -3.633 1.00 0.60 82 HIS A O 16
ATOM 29140 N N . THR A 1 83 ? 6.608 1.614 -5.331 1.00 0.38 83 THR A N 16
ATOM 29141 C CA . THR A 1 83 ? 8.021 1.733 -5.045 1.00 0.47 83 THR A CA 16
ATOM 29142 C C . THR A 1 83 ? 8.773 2.217 -6.281 1.00 0.57 83 THR A C 16
ATOM 29143 O O . THR A 1 83 ? 8.237 2.205 -7.387 1.00 0.61 83 THR A O 16
ATOM 29154 N N . GLY A 1 84 ? 10.003 2.657 -6.084 1.00 0.73 84 GLY A N 16
ATOM 29155 C CA . GLY A 1 84 ? 10.859 2.998 -7.198 1.00 0.90 84 GLY A CA 16
ATOM 29156 C C . GLY A 1 84 ? 12.006 2.022 -7.323 1.00 0.77 84 GLY A C 16
ATOM 29157 O O . GLY A 1 84 ? 12.915 2.211 -8.132 1.00 0.94 84 GLY A O 16
ATOM 29161 N N . ASP A 1 85 ? 11.957 0.971 -6.511 1.00 0.56 85 ASP A N 16
ATOM 29162 C CA . ASP A 1 85 ? 12.993 -0.054 -6.505 1.00 0.56 85 ASP A CA 16
ATOM 29163 C C . ASP A 1 85 ? 12.427 -1.384 -6.969 1.00 0.56 85 ASP A C 16
ATOM 29164 O O . ASP A 1 85 ? 12.264 -2.315 -6.177 1.00 0.84 85 ASP A O 16
ATOM 29173 N N . LEU A 1 86 ? 12.132 -1.471 -8.255 1.00 0.67 86 LEU A N 16
ATOM 29174 C CA . LEU A 1 86 ? 11.549 -2.674 -8.822 1.00 0.78 86 LEU A CA 16
ATOM 29175 C C . LEU A 1 86 ? 12.639 -3.675 -9.174 1.00 0.87 86 LEU A C 16
ATOM 29176 O O . LEU A 1 86 ? 12.448 -4.885 -9.069 1.00 1.04 86 LEU A O 16
ATOM 29192 N N . ASP A 1 87 ? 13.792 -3.161 -9.577 1.00 0.91 87 ASP A N 16
ATOM 29193 C CA . ASP A 1 87 ? 14.900 -4.005 -10.001 1.00 1.00 87 ASP A CA 16
ATOM 29194 C C . ASP A 1 87 ? 15.654 -4.546 -8.796 1.00 0.99 87 ASP A C 16
ATOM 29195 O O . ASP A 1 87 ? 16.141 -5.677 -8.810 1.00 1.07 87 ASP A O 16
ATOM 29204 N N . ARG A 1 88 ? 15.733 -3.737 -7.749 1.00 0.99 88 ARG A N 16
ATOM 29205 C CA . ARG A 1 88 ? 16.422 -4.129 -6.525 1.00 1.05 88 ARG A CA 16
ATOM 29206 C C . ARG A 1 88 ? 15.579 -5.108 -5.728 1.00 0.99 88 ARG A C 16
ATOM 29207 O O . ARG A 1 88 ? 16.095 -5.877 -4.921 1.00 1.14 88 ARG A O 16
ATOM 29228 N N . HIS A 1 89 ? 14.277 -5.080 -5.961 1.00 0.92 89 HIS A N 16
ATOM 29229 C CA . HIS A 1 89 ? 13.348 -5.844 -5.146 1.00 0.90 89 HIS A CA 16
ATOM 29230 C C . HIS A 1 89 ? 12.480 -6.776 -5.973 1.00 0.90 89 HIS A C 16
ATOM 29231 O O . HIS A 1 89 ? 11.405 -7.173 -5.530 1.00 0.85 89 HIS A O 16
ATOM 29246 N N . GLY A 1 90 ? 12.962 -7.152 -7.150 1.00 0.97 90 GLY A N 16
ATOM 29247 C CA . GLY A 1 90 ? 12.195 -8.025 -8.024 1.00 0.98 90 GLY A CA 16
ATOM 29248 C C . GLY A 1 90 ? 11.872 -9.357 -7.375 1.00 0.94 90 GLY A C 16
ATOM 29249 O O . GLY A 1 90 ? 10.784 -9.903 -7.568 1.00 0.91 90 GLY A O 16
ATOM 29253 N N . GLU A 1 91 ? 12.814 -9.871 -6.592 1.00 0.97 91 GLU A N 16
ATOM 29254 C CA . GLU A 1 91 ? 12.614 -11.118 -5.865 1.00 0.96 91 GLU A CA 16
ATOM 29255 C C . GLU A 1 91 ? 11.482 -10.972 -4.857 1.00 0.84 91 GLU A C 16
ATOM 29256 O O . GLU A 1 91 ? 10.551 -11.772 -4.834 1.00 0.91 91 GLU A O 16
ATOM 29268 N N . LEU A 1 92 ? 11.565 -9.936 -4.034 1.00 0.71 92 LEU A N 16
ATOM 29269 C CA . LEU A 1 92 ? 10.546 -9.676 -3.028 1.00 0.62 92 LEU A CA 16
ATOM 29270 C C . LEU A 1 92 ? 9.190 -9.452 -3.688 1.00 0.55 92 LEU A C 16
ATOM 29271 O O . LEU A 1 92 ? 8.181 -9.979 -3.234 1.00 0.52 92 LEU A O 16
ATOM 29287 N N . LEU A 1 93 ? 9.184 -8.691 -4.778 1.00 0.55 93 LEU A N 16
ATOM 29288 C CA . LEU A 1 93 ? 7.961 -8.384 -5.509 1.00 0.55 93 LEU A CA 16
ATOM 29289 C C . LEU A 1 93 ? 7.284 -9.648 -6.032 1.00 0.60 93 LEU A C 16
ATOM 29290 O O . LEU A 1 93 ? 6.056 -9.753 -6.017 1.00 0.58 93 LEU A O 16
ATOM 29306 N N . ARG A 1 94 ? 8.083 -10.607 -6.484 1.00 0.71 94 ARG A N 16
ATOM 29307 C CA . ARG A 1 94 ? 7.547 -11.861 -6.996 1.00 0.80 94 ARG A CA 16
ATOM 29308 C C . ARG A 1 94 ? 7.011 -12.722 -5.849 1.00 0.73 94 ARG A C 16
ATOM 29309 O O . ARG A 1 94 ? 6.105 -13.531 -6.039 1.00 0.77 94 ARG A O 16
ATOM 29330 N N . LYS A 1 95 ? 7.568 -12.530 -4.656 1.00 0.69 95 LYS A N 16
ATOM 29331 C CA . LYS A 1 95 ? 7.092 -13.229 -3.468 1.00 0.70 95 LYS A CA 16
ATOM 29332 C C . LYS A 1 95 ? 5.823 -12.572 -2.952 1.00 0.56 95 LYS A C 16
ATOM 29333 O O . LYS A 1 95 ? 4.877 -13.245 -2.540 1.00 0.63 95 LYS A O 16
ATOM 29352 N N . ILE A 1 96 ? 5.823 -11.249 -2.979 1.00 0.43 96 ILE A N 16
ATOM 29353 C CA . ILE A 1 96 ? 4.676 -10.457 -2.585 1.00 0.36 96 ILE A CA 16
ATOM 29354 C C . ILE A 1 96 ? 3.477 -10.775 -3.471 1.00 0.37 96 ILE A C 16
ATOM 29355 O O . ILE A 1 96 ? 2.365 -10.950 -2.974 1.00 0.45 96 ILE A O 16
ATOM 29371 N N . ASP A 1 97 ? 3.724 -10.857 -4.775 1.00 0.35 97 ASP A N 16
ATOM 29372 C CA . ASP A 1 97 ? 2.688 -11.176 -5.759 1.00 0.40 97 ASP A CA 16
ATOM 29373 C C . ASP A 1 97 ? 1.512 -10.209 -5.654 1.00 0.39 97 ASP A C 16
ATOM 29374 O O . ASP A 1 97 ? 0.461 -10.531 -5.089 1.00 0.51 97 ASP A O 16
ATOM 29383 N N . ALA A 1 98 ? 1.720 -9.016 -6.188 1.00 0.29 98 ALA A N 16
ATOM 29384 C CA . ALA A 1 98 ? 0.722 -7.959 -6.175 1.00 0.27 98 ALA A CA 16
ATOM 29385 C C . ALA A 1 98 ? 1.119 -6.886 -7.180 1.00 0.23 98 ALA A C 16
ATOM 29386 O O . ALA A 1 98 ? 2.281 -6.833 -7.591 1.00 0.24 98 ALA A O 16
ATOM 29393 N N . PRO A 1 99 ? 0.169 -6.040 -7.610 1.00 0.22 99 PRO A N 16
ATOM 29394 C CA . PRO A 1 99 ? 0.439 -4.972 -8.581 1.00 0.20 99 PRO A CA 16
ATOM 29395 C C . PRO A 1 99 ? 1.485 -3.981 -8.081 1.00 0.20 99 PRO A C 16
ATOM 29396 O O . PRO A 1 99 ? 1.587 -3.720 -6.884 1.00 0.20 99 PRO A O 16
ATOM 29407 N N . VAL A 1 100 ? 2.265 -3.439 -9.003 1.00 0.23 100 VAL A N 16
ATOM 29408 C CA . VAL A 1 100 ? 3.315 -2.497 -8.658 1.00 0.25 100 VAL A CA 16
ATOM 29409 C C . VAL A 1 100 ? 3.127 -1.175 -9.400 1.00 0.28 100 VAL A C 16
ATOM 29410 O O . VAL A 1 100 ? 2.915 -1.158 -10.612 1.00 0.37 100 VAL A O 16
ATOM 29423 N N . MET A 1 101 ? 3.188 -0.079 -8.659 1.00 0.25 101 MET A N 16
ATOM 29424 C CA . MET A 1 101 ? 3.150 1.260 -9.232 1.00 0.28 101 MET A CA 16
ATOM 29425 C C . MET A 1 101 ? 4.490 1.939 -8.981 1.00 0.30 101 MET A C 16
ATOM 29426 O O . MET A 1 101 ? 4.805 2.298 -7.846 1.00 0.35 101 MET A O 16
ATOM 29440 N N . ALA A 1 102 ? 5.282 2.087 -10.029 1.00 0.37 102 ALA A N 16
ATOM 29441 C CA . ALA A 1 102 ? 6.620 2.652 -9.909 1.00 0.42 102 ALA A CA 16
ATOM 29442 C C . ALA A 1 102 ? 6.574 4.135 -9.550 1.00 0.39 102 ALA A C 16
ATOM 29443 O O . ALA A 1 102 ? 5.625 4.838 -9.895 1.00 0.38 102 ALA A O 16
ATOM 29450 N N . LYS A 1 103 ? 7.599 4.596 -8.840 1.00 0.45 103 LYS A N 16
ATOM 29451 C CA . LYS A 1 103 ? 7.742 6.013 -8.524 1.00 0.48 103 LYS A CA 16
ATOM 29452 C C . LYS A 1 103 ? 8.565 6.698 -9.609 1.00 0.58 103 LYS A C 16
ATOM 29453 O O . LYS A 1 103 ? 9.547 6.133 -10.089 1.00 0.67 103 LYS A O 16
ATOM 29472 N N . PRO A 1 104 ? 8.189 7.920 -10.008 1.00 0.60 104 PRO A N 16
ATOM 29473 C CA . PRO A 1 104 ? 7.061 8.648 -9.433 1.00 0.52 104 PRO A CA 16
ATOM 29474 C C . PRO A 1 104 ? 5.717 8.138 -9.941 1.00 0.44 104 PRO A C 16
ATOM 29475 O O . PRO A 1 104 ? 5.634 7.519 -11.004 1.00 0.52 104 PRO A O 16
ATOM 29486 N N . ALA A 1 105 ? 4.673 8.413 -9.177 1.00 0.35 105 ALA A N 16
ATOM 29487 C CA . ALA A 1 105 ? 3.327 7.999 -9.530 1.00 0.30 105 ALA A CA 16
ATOM 29488 C C . ALA A 1 105 ? 2.316 8.946 -8.923 1.00 0.27 105 ALA A C 16
ATOM 29489 O O . ALA A 1 105 ? 2.400 9.274 -7.737 1.00 0.30 105 ALA A O 16
ATOM 29496 N N . ASP A 1 106 ? 1.364 9.382 -9.728 1.00 0.26 106 ASP A N 16
ATOM 29497 C CA . ASP A 1 106 ? 0.302 10.242 -9.236 1.00 0.24 106 ASP A CA 16
ATOM 29498 C C . ASP A 1 106 ? -0.538 9.465 -8.243 1.00 0.18 106 ASP A C 16
ATOM 29499 O O . ASP A 1 106 ? -0.994 8.356 -8.527 1.00 0.17 106 ASP A O 16
ATOM 29508 N N . THR A 1 107 ? -0.721 10.048 -7.078 1.00 0.17 107 THR A N 16
ATOM 29509 C CA . THR A 1 107 ? -1.343 9.366 -5.963 1.00 0.15 107 THR A CA 16
ATOM 29510 C C . THR A 1 107 ? -2.797 9.009 -6.238 1.00 0.14 107 THR A C 16
ATOM 29511 O O . THR A 1 107 ? -3.340 8.096 -5.615 1.00 0.14 107 THR A O 16
ATOM 29522 N N . SER A 1 108 ? -3.416 9.696 -7.187 1.00 0.17 108 SER A N 16
ATOM 29523 C CA . SER A 1 108 ? -4.784 9.388 -7.561 1.00 0.18 108 SER A CA 16
ATOM 29524 C C . SER A 1 108 ? -4.809 8.087 -8.361 1.00 0.17 108 SER A C 16
ATOM 29525 O O . SER A 1 108 ? -5.705 7.260 -8.191 1.00 0.20 108 SER A O 16
ATOM 29533 N N . ASP A 1 109 ? -3.794 7.896 -9.207 1.00 0.17 109 ASP A N 16
ATOM 29534 C CA . ASP A 1 109 ? -3.644 6.656 -9.967 1.00 0.17 109 ASP A CA 16
ATOM 29535 C C . ASP A 1 109 ? -3.413 5.507 -9.017 1.00 0.15 109 ASP A C 16
ATOM 29536 O O . ASP A 1 109 ? -4.018 4.446 -9.141 1.00 0.19 109 ASP A O 16
ATOM 29545 N N . VAL A 1 110 ? -2.541 5.744 -8.052 1.00 0.12 110 VAL A N 16
ATOM 29546 C CA . VAL A 1 110 ? -2.202 4.740 -7.064 1.00 0.11 110 VAL A CA 16
ATOM 29547 C C . VAL A 1 110 ? -3.427 4.373 -6.227 1.00 0.11 110 VAL A C 16
ATOM 29548 O O . VAL A 1 110 ? -3.674 3.201 -5.948 1.00 0.13 110 VAL A O 16
ATOM 29561 N N . ALA A 1 111 ? -4.196 5.390 -5.842 1.00 0.11 111 ALA A N 16
ATOM 29562 C CA . ALA A 1 111 ? -5.393 5.196 -5.031 1.00 0.11 111 ALA A CA 16
ATOM 29563 C C . ALA A 1 111 ? -6.447 4.393 -5.778 1.00 0.11 111 ALA A C 16
ATOM 29564 O O . ALA A 1 111 ? -6.975 3.408 -5.262 1.00 0.10 111 ALA A O 16
ATOM 29571 N N . LYS A 1 112 ? -6.742 4.816 -6.997 1.00 0.12 112 LYS A N 16
ATOM 29572 C CA . LYS A 1 112 ? -7.765 4.170 -7.809 1.00 0.13 112 LYS A CA 16
ATOM 29573 C C . LYS A 1 112 ? -7.383 2.731 -8.135 1.00 0.15 112 LYS A C 16
ATOM 29574 O O . LYS A 1 112 ? -8.213 1.826 -8.051 1.00 0.23 112 LYS A O 16
ATOM 29593 N N . ARG A 1 113 ? -6.118 2.525 -8.479 1.00 0.14 113 ARG A N 16
ATOM 29594 C CA . ARG A 1 113 ? -5.608 1.193 -8.779 1.00 0.18 113 ARG A CA 16
ATOM 29595 C C . ARG A 1 113 ? -5.706 0.278 -7.565 1.00 0.16 113 ARG A C 16
ATOM 29596 O O . ARG A 1 113 ? -5.866 -0.934 -7.697 1.00 0.25 113 ARG A O 16
ATOM 29617 N N . ALA A 1 114 ? -5.591 0.860 -6.384 1.00 0.12 114 ALA A N 16
ATOM 29618 C CA . ALA A 1 114 ? -5.693 0.100 -5.151 1.00 0.10 114 ALA A CA 16
ATOM 29619 C C . ALA A 1 114 ? -7.153 -0.178 -4.798 1.00 0.12 114 ALA A C 16
ATOM 29620 O O . ALA A 1 114 ? -7.531 -1.317 -4.526 1.00 0.14 114 ALA A O 16
ATOM 29627 N N . LEU A 1 115 ? -7.973 0.867 -4.827 1.00 0.12 115 LEU A N 16
ATOM 29628 C CA . LEU A 1 115 ? -9.365 0.767 -4.412 1.00 0.16 115 LEU A CA 16
ATOM 29629 C C . LEU A 1 115 ? -10.197 -0.114 -5.336 1.00 0.22 115 LEU A C 16
ATOM 29630 O O . LEU A 1 115 ? -11.200 -0.683 -4.902 1.00 0.27 115 LEU A O 16
ATOM 29646 N N . GLU A 1 116 ? -9.795 -0.234 -6.598 1.00 0.23 116 GLU A N 16
ATOM 29647 C CA . GLU A 1 116 ? -10.488 -1.137 -7.514 1.00 0.32 116 GLU A CA 16
ATOM 29648 C C . GLU A 1 116 ? -10.372 -2.573 -7.015 1.00 0.27 116 GLU A C 16
ATOM 29649 O O . GLU A 1 116 ? -11.292 -3.377 -7.170 1.00 0.31 116 GLU A O 16
ATOM 29661 N N . MET A 1 117 ? -9.240 -2.881 -6.387 1.00 0.26 117 MET A N 16
ATOM 29662 C CA . MET A 1 117 ? -8.990 -4.212 -5.862 1.00 0.27 117 MET A CA 16
ATOM 29663 C C . MET A 1 117 ? -9.742 -4.431 -4.560 1.00 0.31 117 MET A C 16
ATOM 29664 O O . MET A 1 117 ? -9.877 -5.556 -4.090 1.00 0.43 117 MET A O 16
ATOM 29678 N N . CYS A 1 118 ? -10.230 -3.347 -3.984 1.00 0.37 118 CYS A N 16
ATOM 29679 C CA . CYS A 1 118 ? -11.022 -3.421 -2.770 1.00 0.46 118 CYS A CA 16
ATOM 29680 C C . CYS A 1 118 ? -12.489 -3.651 -3.123 1.00 0.75 118 CYS A C 16
ATOM 29681 O O . CYS A 1 118 ? -13.328 -3.885 -2.251 1.00 1.45 118 CYS A O 16
ATOM 29689 N N . GLY A 1 119 ? -12.789 -3.595 -4.413 1.00 0.87 119 GLY A N 16
ATOM 29690 C CA . GLY A 1 119 ? -14.141 -3.787 -4.866 1.00 1.41 119 GLY A CA 16
ATOM 29691 C C . GLY A 1 119 ? -14.277 -5.017 -5.734 1.00 1.90 119 GLY A C 16
ATOM 29692 O O . GLY A 1 119 ? -13.378 -5.861 -5.781 1.00 2.57 119 GLY A O 16
ATOM 29696 N N . GLY A 1 120 ? -15.389 -5.106 -6.438 1.00 2.38 120 GLY A N 16
ATOM 29697 C CA . GLY A 1 120 ? -15.665 -6.273 -7.251 1.00 3.39 120 GLY A CA 16
ATOM 29698 C C . GLY A 1 120 ? -15.460 -6.015 -8.727 1.00 3.79 120 GLY A C 16
ATOM 29699 O O . GLY A 1 120 ? -15.799 -6.853 -9.560 1.00 4.48 120 GLY A O 16
ATOM 29703 N N . ASP A 1 121 ? -14.905 -4.859 -9.054 1.00 3.85 121 ASP A N 16
ATOM 29704 C CA . ASP A 1 121 ? -14.652 -4.494 -10.444 1.00 4.66 121 ASP A CA 16
ATOM 29705 C C . ASP A 1 121 ? -13.164 -4.590 -10.763 1.00 5.12 121 ASP A C 16
ATOM 29706 O O . ASP A 1 121 ? -12.679 -4.004 -11.732 1.00 5.58 121 ASP A O 16
ATOM 29715 N N . LYS A 1 122 ? -12.455 -5.360 -9.952 1.00 5.40 122 LYS A N 16
ATOM 29716 C CA . LYS A 1 122 ? -11.016 -5.541 -10.102 1.00 6.18 122 LYS A CA 16
ATOM 29717 C C . LYS A 1 122 ? -10.701 -6.495 -11.250 1.00 6.52 122 LYS A C 16
ATOM 29718 O O . LYS A 1 122 ? -11.143 -7.645 -11.250 1.00 6.59 122 LYS A O 16
ATOM 29737 N N . GLU A 1 123 ? -9.941 -6.011 -12.221 1.00 7.08 123 GLU A N 16
ATOM 29738 C CA . GLU A 1 123 ? -9.455 -6.858 -13.302 1.00 7.75 123 GLU A CA 16
ATOM 29739 C C . GLU A 1 123 ? -8.124 -7.480 -12.899 1.00 8.49 123 GLU A C 16
ATOM 29740 O O . GLU A 1 123 ? -7.268 -6.797 -12.342 1.00 8.95 123 GLU A O 16
ATOM 29752 N N . PRO A 1 124 ? -7.942 -8.786 -13.154 1.00 8.86 124 PRO A N 16
ATOM 29753 C CA . PRO A 1 124 ? -6.704 -9.500 -12.810 1.00 9.78 124 PRO A CA 16
ATOM 29754 C C . PRO A 1 124 ? -5.469 -8.874 -13.454 1.00 10.68 124 PRO A C 16
ATOM 29755 O O . PRO A 1 124 ? -5.231 -9.028 -14.653 1.00 11.17 124 PRO A O 16
ATOM 29766 N N . ALA A 1 125 ? -4.694 -8.163 -12.650 1.00 11.05 125 ALA A N 16
ATOM 29767 C CA . ALA A 1 125 ? -3.493 -7.501 -13.126 1.00 12.03 125 ALA A CA 16
ATOM 29768 C C . ALA A 1 125 ? -2.274 -8.019 -12.377 1.00 12.82 125 ALA A C 16
ATOM 29769 O O . ALA A 1 125 ? -1.999 -7.523 -11.267 1.00 13.28 125 ALA A O 16
ATOM 29777 N N . GLY A 1 1 ? -17.207 4.472 -1.597 1.00 8.80 1 GLY A N 17
ATOM 29778 C CA . GLY A 1 1 ? -17.612 3.386 -0.668 1.00 7.95 1 GLY A CA 17
ATOM 29779 C C . GLY A 1 1 ? -19.076 3.478 -0.290 1.00 6.99 1 GLY A C 17
ATOM 29780 O O . GLY A 1 1 ? -19.434 4.174 0.661 1.00 6.86 1 GLY A O 17
ATOM 29786 N N . ALA A 1 2 ? -19.922 2.770 -1.030 1.00 6.60 2 ALA A N 17
ATOM 29787 C CA . ALA A 1 2 ? -21.365 2.828 -0.820 1.00 5.99 2 ALA A CA 17
ATOM 29788 C C . ALA A 1 2 ? -21.769 2.198 0.510 1.00 5.01 2 ALA A C 17
ATOM 29789 O O . ALA A 1 2 ? -22.610 2.732 1.231 1.00 5.16 2 ALA A O 17
ATOM 29796 N N . MET A 1 3 ? -21.167 1.062 0.832 1.00 4.41 3 MET A N 17
ATOM 29797 C CA . MET A 1 3 ? -21.480 0.362 2.075 1.00 3.85 3 MET A CA 17
ATOM 29798 C C . MET A 1 3 ? -20.541 0.802 3.187 1.00 2.56 3 MET A C 17
ATOM 29799 O O . MET A 1 3 ? -20.716 0.437 4.351 1.00 2.73 3 MET A O 17
ATOM 29813 N N . GLY A 1 4 ? -19.546 1.590 2.823 1.00 1.85 4 GLY A N 17
ATOM 29814 C CA . GLY A 1 4 ? -18.583 2.063 3.786 1.00 1.07 4 GLY A CA 17
ATOM 29815 C C . GLY A 1 4 ? -17.246 2.344 3.149 1.00 0.99 4 GLY A C 17
ATOM 29816 O O . GLY A 1 4 ? -16.878 1.711 2.159 1.00 1.65 4 GLY A O 17
ATOM 29820 N N . MET A 1 5 ? -16.545 3.321 3.692 1.00 0.57 5 MET A N 17
ATOM 29821 C CA . MET A 1 5 ? -15.208 3.660 3.235 1.00 0.43 5 MET A CA 17
ATOM 29822 C C . MET A 1 5 ? -14.243 2.502 3.448 1.00 0.33 5 MET A C 17
ATOM 29823 O O . MET A 1 5 ? -14.188 1.924 4.536 1.00 0.40 5 MET A O 17
ATOM 29837 N N . PRO A 1 6 ? -13.477 2.142 2.413 1.00 0.22 6 PRO A N 17
ATOM 29838 C CA . PRO A 1 6 ? -12.445 1.115 2.513 1.00 0.17 6 PRO A CA 17
ATOM 29839 C C . PRO A 1 6 ? -11.306 1.565 3.415 1.00 0.16 6 PRO A C 17
ATOM 29840 O O . PRO A 1 6 ? -10.852 2.707 3.333 1.00 0.21 6 PRO A O 17
ATOM 29851 N N . LYS A 1 7 ? -10.865 0.676 4.284 1.00 0.14 7 LYS A N 17
ATOM 29852 C CA . LYS A 1 7 ? -9.785 0.983 5.203 1.00 0.15 7 LYS A CA 17
ATOM 29853 C C . LYS A 1 7 ? -8.446 0.716 4.523 1.00 0.13 7 LYS A C 17
ATOM 29854 O O . LYS A 1 7 ? -8.057 -0.435 4.328 1.00 0.15 7 LYS A O 17
ATOM 29873 N N . VAL A 1 8 ? -7.761 1.784 4.157 1.00 0.12 8 VAL A N 17
ATOM 29874 C CA . VAL A 1 8 ? -6.523 1.692 3.403 1.00 0.12 8 VAL A CA 17
ATOM 29875 C C . VAL A 1 8 ? -5.314 1.847 4.318 1.00 0.12 8 VAL A C 17
ATOM 29876 O O . VAL A 1 8 ? -5.287 2.719 5.184 1.00 0.20 8 VAL A O 17
ATOM 29889 N N . LEU A 1 9 ? -4.330 0.984 4.133 1.00 0.09 9 LEU A N 17
ATOM 29890 C CA . LEU A 1 9 ? -3.090 1.064 4.882 1.00 0.09 9 LEU A CA 17
ATOM 29891 C C . LEU A 1 9 ? -1.944 1.509 3.973 1.00 0.10 9 LEU A C 17
ATOM 29892 O O . LEU A 1 9 ? -1.543 0.784 3.062 1.00 0.12 9 LEU A O 17
ATOM 29908 N N . VAL A 1 10 ? -1.437 2.710 4.209 1.00 0.10 10 VAL A N 17
ATOM 29909 C CA . VAL A 1 10 ? -0.341 3.246 3.414 1.00 0.10 10 VAL A CA 17
ATOM 29910 C C . VAL A 1 10 ? 1.011 2.977 4.063 1.00 0.10 10 VAL A C 17
ATOM 29911 O O . VAL A 1 10 ? 1.258 3.359 5.205 1.00 0.12 10 VAL A O 17
ATOM 29924 N N . LEU A 1 11 ? 1.864 2.305 3.313 1.00 0.11 11 LEU A N 17
ATOM 29925 C CA . LEU A 1 11 ? 3.245 2.072 3.693 1.00 0.11 11 LEU A CA 17
ATOM 29926 C C . LEU A 1 11 ? 4.134 3.016 2.920 1.00 0.12 11 LEU A C 17
ATOM 29927 O O . LEU A 1 11 ? 4.399 2.799 1.737 1.00 0.17 11 LEU A O 17
ATOM 29943 N N . GLU A 1 12 ? 4.587 4.056 3.584 1.00 0.14 12 GLU A N 17
ATOM 29944 C CA . GLU A 1 12 ? 5.341 5.103 2.924 1.00 0.16 12 GLU A CA 17
ATOM 29945 C C . GLU A 1 12 ? 6.136 5.906 3.946 1.00 0.21 12 GLU A C 17
ATOM 29946 O O . GLU A 1 12 ? 5.570 6.466 4.889 1.00 0.37 12 GLU A O 17
ATOM 29958 N N . ASP A 1 13 ? 7.449 5.944 3.772 1.00 0.22 13 ASP A N 17
ATOM 29959 C CA . ASP A 1 13 ? 8.311 6.680 4.686 1.00 0.27 13 ASP A CA 17
ATOM 29960 C C . ASP A 1 13 ? 8.538 8.096 4.169 1.00 0.28 13 ASP A C 17
ATOM 29961 O O . ASP A 1 13 ? 9.050 8.956 4.886 1.00 0.42 13 ASP A O 17
ATOM 29970 N N . GLU A 1 14 ? 8.149 8.338 2.921 1.00 0.23 14 GLU A N 17
ATOM 29971 C CA . GLU A 1 14 ? 8.143 9.687 2.369 1.00 0.25 14 GLU A CA 17
ATOM 29972 C C . GLU A 1 14 ? 6.825 10.368 2.730 1.00 0.22 14 GLU A C 17
ATOM 29973 O O . GLU A 1 14 ? 5.800 10.110 2.102 1.00 0.22 14 GLU A O 17
ATOM 29985 N N . PRO A 1 15 ? 6.832 11.251 3.744 1.00 0.23 15 PRO A N 17
ATOM 29986 C CA . PRO A 1 15 ? 5.605 11.829 4.301 1.00 0.22 15 PRO A CA 17
ATOM 29987 C C . PRO A 1 15 ? 4.784 12.604 3.282 1.00 0.19 15 PRO A C 17
ATOM 29988 O O . PRO A 1 15 ? 3.564 12.678 3.402 1.00 0.19 15 PRO A O 17
ATOM 29999 N N . LEU A 1 16 ? 5.436 13.175 2.278 1.00 0.21 16 LEU A N 17
ATOM 30000 C CA . LEU A 1 16 ? 4.714 13.881 1.231 1.00 0.21 16 LEU A CA 17
ATOM 30001 C C . LEU A 1 16 ? 3.867 12.891 0.448 1.00 0.18 16 LEU A C 17
ATOM 30002 O O . LEU A 1 16 ? 2.670 13.089 0.277 1.00 0.20 16 LEU A O 17
ATOM 30018 N N . ILE A 1 17 ? 4.498 11.814 0.003 1.00 0.18 17 ILE A N 17
ATOM 30019 C CA . ILE A 1 17 ? 3.810 10.774 -0.743 1.00 0.18 17 ILE A CA 17
ATOM 30020 C C . ILE A 1 17 ? 2.761 10.107 0.137 1.00 0.17 17 ILE A C 17
ATOM 30021 O O . ILE A 1 17 ? 1.631 9.881 -0.290 1.00 0.19 17 ILE A O 17
ATOM 30037 N N . ALA A 1 18 ? 3.145 9.823 1.373 1.00 0.16 18 ALA A N 17
ATOM 30038 C CA . ALA A 1 18 ? 2.250 9.189 2.338 1.00 0.17 18 ALA A CA 17
ATOM 30039 C C . ALA A 1 18 ? 0.990 10.018 2.541 1.00 0.19 18 ALA A C 17
ATOM 30040 O O . ALA A 1 18 ? -0.129 9.517 2.418 1.00 0.21 18 ALA A O 17
ATOM 30047 N N . MET A 1 19 ? 1.186 11.290 2.850 1.00 0.19 19 MET A N 17
ATOM 30048 C CA . MET A 1 19 ? 0.097 12.221 3.045 1.00 0.22 19 MET A CA 17
ATOM 30049 C C . MET A 1 19 ? -0.693 12.416 1.752 1.00 0.19 19 MET A C 17
ATOM 30050 O O . MET A 1 19 ? -1.919 12.507 1.768 1.00 0.20 19 MET A O 17
ATOM 30064 N N . ASN A 1 20 ? 0.020 12.471 0.635 1.00 0.17 20 ASN A N 17
ATOM 30065 C CA . ASN A 1 20 ? -0.598 12.682 -0.670 1.00 0.17 20 ASN A CA 17
ATOM 30066 C C . ASN A 1 20 ? -1.491 11.500 -1.032 1.00 0.15 20 ASN A C 17
ATOM 30067 O O . ASN A 1 20 ? -2.585 11.672 -1.567 1.00 0.17 20 ASN A O 17
ATOM 30078 N N . LEU A 1 21 ? -1.012 10.295 -0.739 1.00 0.14 21 LEU A N 17
ATOM 30079 C CA . LEU A 1 21 ? -1.803 9.088 -0.897 1.00 0.13 21 LEU A CA 17
ATOM 30080 C C . LEU A 1 21 ? -3.014 9.127 0.013 1.00 0.13 21 LEU A C 17
ATOM 30081 O O . LEU A 1 21 ? -4.122 8.795 -0.404 1.00 0.13 21 LEU A O 17
ATOM 30097 N N . GLN A 1 22 ? -2.791 9.549 1.251 1.00 0.14 22 GLN A N 17
ATOM 30098 C CA . GLN A 1 22 ? -3.863 9.688 2.222 1.00 0.15 22 GLN A CA 17
ATOM 30099 C C . GLN A 1 22 ? -4.976 10.559 1.651 1.00 0.15 22 GLN A C 17
ATOM 30100 O O . GLN A 1 22 ? -6.139 10.159 1.632 1.00 0.16 22 GLN A O 17
ATOM 30114 N N . TYR A 1 23 ? -4.599 11.733 1.150 1.00 0.16 23 TYR A N 17
ATOM 30115 C CA . TYR A 1 23 ? -5.546 12.644 0.521 1.00 0.17 23 TYR A CA 17
ATOM 30116 C C . TYR A 1 23 ? -6.255 11.985 -0.656 1.00 0.14 23 TYR A C 17
ATOM 30117 O O . TYR A 1 23 ? -7.455 12.176 -0.844 1.00 0.17 23 TYR A O 17
ATOM 30135 N N . ALA A 1 24 ? -5.514 11.199 -1.429 1.00 0.12 24 ALA A N 17
ATOM 30136 C CA . ALA A 1 24 ? -6.040 10.613 -2.656 1.00 0.12 24 ALA A CA 17
ATOM 30137 C C . ALA A 1 24 ? -7.068 9.535 -2.348 1.00 0.10 24 ALA A C 17
ATOM 30138 O O . ALA A 1 24 ? -8.154 9.521 -2.921 1.00 0.13 24 ALA A O 17
ATOM 30145 N N . PHE A 1 25 ? -6.725 8.638 -1.433 1.00 0.09 25 PHE A N 17
ATOM 30146 C CA . PHE A 1 25 ? -7.639 7.586 -1.027 1.00 0.09 25 PHE A CA 17
ATOM 30147 C C . PHE A 1 25 ? -8.882 8.185 -0.370 1.00 0.10 25 PHE A C 17
ATOM 30148 O O . PHE A 1 25 ? -10.005 7.783 -0.671 1.00 0.12 25 PHE A O 17
ATOM 30165 N N . GLU A 1 26 ? -8.678 9.169 0.505 1.00 0.10 26 GLU A N 17
ATOM 30166 C CA . GLU A 1 26 ? -9.794 9.878 1.124 1.00 0.12 26 GLU A CA 17
ATOM 30167 C C . GLU A 1 26 ? -10.667 10.537 0.060 1.00 0.12 26 GLU A C 17
ATOM 30168 O O . GLU A 1 26 ? -11.893 10.533 0.155 1.00 0.17 26 GLU A O 17
ATOM 30180 N N . ASP A 1 27 ? -10.019 11.083 -0.963 1.00 0.12 27 ASP A N 17
ATOM 30181 C CA . ASP A 1 27 ? -10.714 11.770 -2.047 1.00 0.15 27 ASP A CA 17
ATOM 30182 C C . ASP A 1 27 ? -11.552 10.790 -2.860 1.00 0.15 27 ASP A C 17
ATOM 30183 O O . ASP A 1 27 ? -12.583 11.159 -3.425 1.00 0.19 27 ASP A O 17
ATOM 30192 N N . GLU A 1 28 ? -11.117 9.534 -2.900 1.00 0.15 28 GLU A N 17
ATOM 30193 C CA . GLU A 1 28 ? -11.861 8.486 -3.587 1.00 0.18 28 GLU A CA 17
ATOM 30194 C C . GLU A 1 28 ? -12.946 7.917 -2.678 1.00 0.20 28 GLU A C 17
ATOM 30195 O O . GLU A 1 28 ? -13.637 6.961 -3.036 1.00 0.34 28 GLU A O 17
ATOM 30207 N N . GLY A 1 29 ? -13.088 8.509 -1.500 1.00 0.21 29 GLY A N 17
ATOM 30208 C CA . GLY A 1 29 ? -14.099 8.070 -0.566 1.00 0.24 29 GLY A CA 17
ATOM 30209 C C . GLY A 1 29 ? -13.651 6.880 0.252 1.00 0.22 29 GLY A C 17
ATOM 30210 O O . GLY A 1 29 ? -14.373 5.890 0.364 1.00 0.29 29 GLY A O 17
ATOM 30214 N N . ALA A 1 30 ? -12.454 6.969 0.815 1.00 0.17 30 ALA A N 17
ATOM 30215 C CA . ALA A 1 30 ? -11.927 5.898 1.643 1.00 0.16 30 ALA A CA 17
ATOM 30216 C C . ALA A 1 30 ? -11.284 6.449 2.911 1.00 0.15 30 ALA A C 17
ATOM 30217 O O . ALA A 1 30 ? -11.199 7.662 3.096 1.00 0.23 30 ALA A O 17
ATOM 30224 N N . GLU A 1 31 ? -10.848 5.543 3.778 1.00 0.15 31 GLU A N 17
ATOM 30225 C CA . GLU A 1 31 ? -10.178 5.904 5.020 1.00 0.15 31 GLU A CA 17
ATOM 30226 C C . GLU A 1 31 ? -8.730 5.443 4.947 1.00 0.16 31 GLU A C 17
ATOM 30227 O O . GLU A 1 31 ? -8.452 4.409 4.354 1.00 0.30 31 GLU A O 17
ATOM 30239 N N . VAL A 1 32 ? -7.809 6.188 5.541 1.00 0.13 32 VAL A N 17
ATOM 30240 C CA . VAL A 1 32 ? -6.392 5.880 5.378 1.00 0.12 32 VAL A CA 17
ATOM 30241 C C . VAL A 1 32 ? -5.640 5.858 6.705 1.00 0.12 32 VAL A C 17
ATOM 30242 O O . VAL A 1 32 ? -5.821 6.734 7.552 1.00 0.18 32 VAL A O 17
ATOM 30255 N N . VAL A 1 33 ? -4.796 4.849 6.871 1.00 0.11 33 VAL A N 17
ATOM 30256 C CA . VAL A 1 33 ? -3.833 4.813 7.956 1.00 0.13 33 VAL A CA 17
ATOM 30257 C C . VAL A 1 33 ? -2.436 4.931 7.367 1.00 0.13 33 VAL A C 17
ATOM 30258 O O . VAL A 1 33 ? -2.138 4.301 6.355 1.00 0.22 33 VAL A O 17
ATOM 30271 N N . VAL A 1 34 ? -1.584 5.735 7.975 1.00 0.13 34 VAL A N 17
ATOM 30272 C CA . VAL A 1 34 ? -0.236 5.918 7.467 1.00 0.14 34 VAL A CA 17
ATOM 30273 C C . VAL A 1 34 ? 0.780 5.208 8.355 1.00 0.13 34 VAL A C 17
ATOM 30274 O O . VAL A 1 34 ? 0.801 5.400 9.574 1.00 0.17 34 VAL A O 17
ATOM 30287 N N . ALA A 1 35 ? 1.604 4.374 7.739 1.00 0.13 35 ALA A N 17
ATOM 30288 C CA . ALA A 1 35 ? 2.678 3.694 8.438 1.00 0.13 35 ALA A CA 17
ATOM 30289 C C . ALA A 1 35 ? 3.970 3.793 7.643 1.00 0.14 35 ALA A C 17
ATOM 30290 O O . ALA A 1 35 ? 3.982 3.594 6.430 1.00 0.16 35 ALA A O 17
ATOM 30297 N N . ALA A 1 36 ? 5.054 4.113 8.326 1.00 0.17 36 ALA A N 17
ATOM 30298 C CA . ALA A 1 36 ? 6.353 4.209 7.679 1.00 0.20 36 ALA A CA 17
ATOM 30299 C C . ALA A 1 36 ? 7.176 2.958 7.933 1.00 0.19 36 ALA A C 17
ATOM 30300 O O . ALA A 1 36 ? 8.232 2.759 7.334 1.00 0.24 36 ALA A O 17
ATOM 30307 N N . THR A 1 37 ? 6.691 2.122 8.836 1.00 0.19 37 THR A N 17
ATOM 30308 C CA . THR A 1 37 ? 7.384 0.900 9.193 1.00 0.19 37 THR A CA 17
ATOM 30309 C C . THR A 1 37 ? 6.445 -0.288 9.077 1.00 0.19 37 THR A C 17
ATOM 30310 O O . THR A 1 37 ? 5.224 -0.118 8.999 1.00 0.22 37 THR A O 17
ATOM 30321 N N . CYS A 1 38 ? 7.007 -1.482 9.083 1.00 0.20 38 CYS A N 17
ATOM 30322 C CA . CYS A 1 38 ? 6.206 -2.690 9.051 1.00 0.21 38 CYS A CA 17
ATOM 30323 C C . CYS A 1 38 ? 5.516 -2.888 10.394 1.00 0.17 38 CYS A C 17
ATOM 30324 O O . CYS A 1 38 ? 4.410 -3.416 10.462 1.00 0.20 38 CYS A O 17
ATOM 30332 N N . GLU A 1 39 ? 6.168 -2.428 11.456 1.00 0.19 39 GLU A N 17
ATOM 30333 C CA . GLU A 1 39 ? 5.616 -2.536 12.797 1.00 0.21 39 GLU A CA 17
ATOM 30334 C C . GLU A 1 39 ? 4.359 -1.677 12.944 1.00 0.18 39 GLU A C 17
ATOM 30335 O O . GLU A 1 39 ? 3.356 -2.132 13.498 1.00 0.19 39 GLU A O 17
ATOM 30347 N N . GLN A 1 40 ? 4.401 -0.442 12.435 1.00 0.17 40 GLN A N 17
ATOM 30348 C CA . GLN A 1 40 ? 3.221 0.411 12.430 1.00 0.16 40 GLN A CA 17
ATOM 30349 C C . GLN A 1 40 ? 2.126 -0.208 11.576 1.00 0.15 40 GLN A C 17
ATOM 30350 O O . GLN A 1 40 ? 0.939 -0.107 11.886 1.00 0.20 40 GLN A O 17
ATOM 30364 N N . ALA A 1 41 ? 2.542 -0.853 10.499 1.00 0.13 41 ALA A N 17
ATOM 30365 C CA . ALA A 1 41 ? 1.623 -1.487 9.573 1.00 0.14 41 ALA A CA 17
ATOM 30366 C C . ALA A 1 41 ? 0.874 -2.631 10.232 1.00 0.15 41 ALA A C 17
ATOM 30367 O O . ALA A 1 41 ? -0.354 -2.661 10.228 1.00 0.18 41 ALA A O 17
ATOM 30374 N N . LEU A 1 42 ? 1.626 -3.567 10.802 1.00 0.15 42 LEU A N 17
ATOM 30375 C CA . LEU A 1 42 ? 1.047 -4.712 11.484 1.00 0.17 42 LEU A CA 17
ATOM 30376 C C . LEU A 1 42 ? 0.158 -4.249 12.630 1.00 0.18 42 LEU A C 17
ATOM 30377 O O . LEU A 1 42 ? -0.862 -4.869 12.931 1.00 0.23 42 LEU A O 17
ATOM 30393 N N . LYS A 1 43 ? 0.552 -3.141 13.246 1.00 0.17 43 LYS A N 17
ATOM 30394 C CA . LYS A 1 43 ? -0.218 -2.529 14.317 1.00 0.20 43 LYS A CA 17
ATOM 30395 C C . LYS A 1 43 ? -1.588 -2.098 13.808 1.00 0.23 43 LYS A C 17
ATOM 30396 O O . LYS A 1 43 ? -2.619 -2.479 14.362 1.00 0.28 43 LYS A O 17
ATOM 30415 N N . SER A 1 44 ? -1.589 -1.315 12.741 1.00 0.23 44 SER A N 17
ATOM 30416 C CA . SER A 1 44 ? -2.831 -0.848 12.147 1.00 0.27 44 SER A CA 17
ATOM 30417 C C . SER A 1 44 ? -3.641 -2.019 11.608 1.00 0.28 44 SER A C 17
ATOM 30418 O O . SER A 1 44 ? -4.862 -2.042 11.726 1.00 0.35 44 SER A O 17
ATOM 30426 N N . LEU A 1 45 ? -2.951 -2.989 11.024 1.00 0.26 45 LEU A N 17
ATOM 30427 C CA . LEU A 1 45 ? -3.593 -4.169 10.478 1.00 0.31 45 LEU A CA 17
ATOM 30428 C C . LEU A 1 45 ? -4.300 -4.955 11.577 1.00 0.30 45 LEU A C 17
ATOM 30429 O O . LEU A 1 45 ? -5.364 -5.528 11.363 1.00 0.32 45 LEU A O 17
ATOM 30445 N N . ALA A 1 46 ? -3.698 -4.981 12.759 1.00 0.30 46 ALA A N 17
ATOM 30446 C CA . ALA A 1 46 ? -4.265 -5.710 13.884 1.00 0.35 46 ALA A CA 17
ATOM 30447 C C . ALA A 1 46 ? -5.407 -4.933 14.529 1.00 0.36 46 ALA A C 17
ATOM 30448 O O . ALA A 1 46 ? -6.432 -5.510 14.898 1.00 0.43 46 ALA A O 17
ATOM 30455 N N . ASP A 1 47 ? -5.233 -3.626 14.653 1.00 0.33 47 ASP A N 17
ATOM 30456 C CA . ASP A 1 47 ? -6.212 -2.785 15.336 1.00 0.38 47 ASP A CA 17
ATOM 30457 C C . ASP A 1 47 ? -7.392 -2.446 14.430 1.00 0.37 47 ASP A C 17
ATOM 30458 O O . ASP A 1 47 ? -8.539 -2.404 14.875 1.00 0.45 47 ASP A O 17
ATOM 30467 N N . ASN A 1 48 ? -7.108 -2.217 13.159 1.00 0.30 48 ASN A N 17
ATOM 30468 C CA . ASN A 1 48 ? -8.132 -1.812 12.208 1.00 0.28 48 ASN A CA 17
ATOM 30469 C C . ASN A 1 48 ? -8.401 -2.928 11.209 1.00 0.25 48 ASN A C 17
ATOM 30470 O O . ASN A 1 48 ? -7.576 -3.820 11.026 1.00 0.29 48 ASN A O 17
ATOM 30481 N N . PRO A 1 49 ? -9.561 -2.889 10.546 1.00 0.22 49 PRO A N 17
ATOM 30482 C CA . PRO A 1 49 ? -9.941 -3.861 9.543 1.00 0.20 49 PRO A CA 17
ATOM 30483 C C . PRO A 1 49 ? -9.595 -3.385 8.138 1.00 0.17 49 PRO A C 17
ATOM 30484 O O . PRO A 1 49 ? -10.437 -2.826 7.430 1.00 0.20 49 PRO A O 17
ATOM 30495 N N . ILE A 1 50 ? -8.358 -3.615 7.745 1.00 0.15 50 ILE A N 17
ATOM 30496 C CA . ILE A 1 50 ? -7.839 -3.131 6.478 1.00 0.15 50 ILE A CA 17
ATOM 30497 C C . ILE A 1 50 ? -8.507 -3.831 5.295 1.00 0.14 50 ILE A C 17
ATOM 30498 O O . ILE A 1 50 ? -8.580 -5.060 5.244 1.00 0.18 50 ILE A O 17
ATOM 30514 N N . ASP A 1 51 ? -9.010 -3.028 4.362 1.00 0.13 51 ASP A N 17
ATOM 30515 C CA . ASP A 1 51 ? -9.653 -3.535 3.157 1.00 0.13 51 ASP A CA 17
ATOM 30516 C C . ASP A 1 51 ? -8.659 -3.588 2.010 1.00 0.12 51 ASP A C 17
ATOM 30517 O O . ASP A 1 51 ? -8.735 -4.458 1.148 1.00 0.14 51 ASP A O 17
ATOM 30526 N N . VAL A 1 52 ? -7.730 -2.644 2.012 1.00 0.11 52 VAL A N 17
ATOM 30527 C CA . VAL A 1 52 ? -6.735 -2.547 0.961 1.00 0.11 52 VAL A CA 17
ATOM 30528 C C . VAL A 1 52 ? -5.530 -1.772 1.476 1.00 0.11 52 VAL A C 17
ATOM 30529 O O . VAL A 1 52 ? -5.635 -1.027 2.451 1.00 0.11 52 VAL A O 17
ATOM 30542 N N . ALA A 1 53 ? -4.389 -1.957 0.844 1.00 0.12 53 ALA A N 17
ATOM 30543 C CA . ALA A 1 53 ? -3.185 -1.280 1.266 1.00 0.12 53 ALA A CA 17
ATOM 30544 C C . ALA A 1 53 ? -2.361 -0.815 0.075 1.00 0.12 53 ALA A C 17
ATOM 30545 O O . ALA A 1 53 ? -2.612 -1.198 -1.068 1.00 0.14 53 ALA A O 17
ATOM 30552 N N . VAL A 1 54 ? -1.381 0.019 0.355 1.00 0.12 54 VAL A N 17
ATOM 30553 C CA . VAL A 1 54 ? -0.459 0.488 -0.649 1.00 0.12 54 VAL A CA 17
ATOM 30554 C C . VAL A 1 54 ? 0.930 0.539 -0.021 1.00 0.12 54 VAL A C 17
ATOM 30555 O O . VAL A 1 54 ? 1.120 1.156 1.013 1.00 0.17 54 VAL A O 17
ATOM 30568 N N . LEU A 1 55 ? 1.876 -0.178 -0.596 1.00 0.13 55 LEU A N 17
ATOM 30569 C CA . LEU A 1 55 ? 3.154 -0.412 0.071 1.00 0.13 55 LEU A CA 17
ATOM 30570 C C . LEU A 1 55 ? 4.333 0.044 -0.775 1.00 0.16 55 LEU A C 17
ATOM 30571 O O . LEU A 1 55 ? 4.499 -0.408 -1.902 1.00 0.14 55 LEU A O 17
ATOM 30587 N N . ASP A 1 56 ? 5.152 0.941 -0.239 1.00 0.30 56 ASP A N 17
ATOM 30588 C CA . ASP A 1 56 ? 6.413 1.277 -0.888 1.00 0.42 56 ASP A CA 17
ATOM 30589 C C . ASP A 1 56 ? 7.482 0.281 -0.469 1.00 0.48 56 ASP A C 17
ATOM 30590 O O . ASP A 1 56 ? 7.798 0.133 0.713 1.00 0.69 56 ASP A O 17
ATOM 30599 N N . VAL A 1 57 ? 8.010 -0.416 -1.452 1.00 0.50 57 VAL A N 17
ATOM 30600 C CA . VAL A 1 57 ? 9.056 -1.396 -1.237 1.00 0.56 57 VAL A CA 17
ATOM 30601 C C . VAL A 1 57 ? 10.356 -0.707 -0.844 1.00 0.66 57 VAL A C 17
ATOM 30602 O O . VAL A 1 57 ? 11.180 -1.265 -0.113 1.00 0.80 57 VAL A O 17
ATOM 30615 N N . ASN A 1 58 ? 10.524 0.516 -1.313 1.00 0.68 58 ASN A N 17
ATOM 30616 C CA . ASN A 1 58 ? 11.743 1.264 -1.067 1.00 0.82 58 ASN A CA 17
ATOM 30617 C C . ASN A 1 58 ? 11.538 2.254 0.077 1.00 0.74 58 ASN A C 17
ATOM 30618 O O . ASN A 1 58 ? 11.641 3.467 -0.104 1.00 0.92 58 ASN A O 17
ATOM 30629 N N . LEU A 1 59 ? 11.241 1.729 1.261 1.00 0.56 59 LEU A N 17
ATOM 30630 C CA . LEU A 1 59 ? 11.099 2.567 2.446 1.00 0.55 59 LEU A CA 17
ATOM 30631 C C . LEU A 1 59 ? 12.449 3.173 2.809 1.00 0.66 59 LEU A C 17
ATOM 30632 O O . LEU A 1 59 ? 12.529 4.253 3.395 1.00 0.85 59 LEU A O 17
ATOM 30648 N N . GLY A 1 60 ? 13.501 2.456 2.454 1.00 0.66 60 GLY A N 17
ATOM 30649 C CA . GLY A 1 60 ? 14.851 2.927 2.659 1.00 0.78 60 GLY A CA 17
ATOM 30650 C C . GLY A 1 60 ? 15.848 1.937 2.105 1.00 0.82 60 GLY A C 17
ATOM 30651 O O . GLY A 1 60 ? 15.450 0.981 1.431 1.00 0.81 60 GLY A O 17
ATOM 30655 N N . PRO A 1 61 ? 17.147 2.136 2.355 1.00 0.91 61 PRO A N 17
ATOM 30656 C CA . PRO A 1 61 ? 18.181 1.182 1.954 1.00 0.96 61 PRO A CA 17
ATOM 30657 C C . PRO A 1 61 ? 17.903 -0.217 2.494 1.00 0.89 61 PRO A C 17
ATOM 30658 O O . PRO A 1 61 ? 17.992 -1.206 1.769 1.00 0.93 61 PRO A O 17
ATOM 30669 N N . LYS A 1 62 ? 17.539 -0.288 3.767 1.00 0.81 62 LYS A N 17
ATOM 30670 C CA . LYS A 1 62 ? 17.236 -1.559 4.403 1.00 0.78 62 LYS A CA 17
ATOM 30671 C C . LYS A 1 62 ? 15.736 -1.696 4.631 1.00 0.65 62 LYS A C 17
ATOM 30672 O O . LYS A 1 62 ? 15.178 -2.792 4.539 1.00 0.59 62 LYS A O 17
ATOM 30691 N N . SER A 1 63 ? 15.086 -0.579 4.917 1.00 0.63 63 SER A N 17
ATOM 30692 C CA . SER A 1 63 ? 13.664 -0.570 5.205 1.00 0.54 63 SER A CA 17
ATOM 30693 C C . SER A 1 63 ? 12.844 -0.903 3.964 1.00 0.43 63 SER A C 17
ATOM 30694 O O . SER A 1 63 ? 12.996 -0.281 2.913 1.00 0.46 63 SER A O 17
ATOM 30702 N N . HIS A 1 64 ? 11.998 -1.907 4.088 1.00 0.34 64 HIS A N 17
ATOM 30703 C CA . HIS A 1 64 ? 11.154 -2.339 2.986 1.00 0.28 64 HIS A CA 17
ATOM 30704 C C . HIS A 1 64 ? 9.814 -2.845 3.512 1.00 0.22 64 HIS A C 17
ATOM 30705 O O . HIS A 1 64 ? 9.746 -3.383 4.614 1.00 0.25 64 HIS A O 17
ATOM 30720 N N . CYS A 1 65 ? 8.752 -2.674 2.737 1.00 0.20 65 CYS A N 17
ATOM 30721 C CA . CYS A 1 65 ? 7.470 -3.270 3.073 1.00 0.21 65 CYS A CA 17
ATOM 30722 C C . CYS A 1 65 ? 7.534 -4.792 2.863 1.00 0.22 65 CYS A C 17
ATOM 30723 O O . CYS A 1 65 ? 7.190 -5.307 1.801 1.00 0.30 65 CYS A O 17
ATOM 30731 N N . GLY A 1 66 ? 7.983 -5.517 3.880 1.00 0.19 66 GLY A N 17
ATOM 30732 C CA . GLY A 1 66 ? 8.106 -6.958 3.756 1.00 0.23 66 GLY A CA 17
ATOM 30733 C C . GLY A 1 66 ? 7.072 -7.697 4.574 1.00 0.19 66 GLY A C 17
ATOM 30734 O O . GLY A 1 66 ? 6.135 -8.270 4.015 1.00 0.19 66 GLY A O 17
ATOM 30738 N N . PRO A 1 67 ? 7.216 -7.701 5.912 1.00 0.18 67 PRO A N 17
ATOM 30739 C CA . PRO A 1 67 ? 6.240 -8.315 6.810 1.00 0.18 67 PRO A CA 17
ATOM 30740 C C . PRO A 1 67 ? 4.828 -7.797 6.560 1.00 0.15 67 PRO A C 17
ATOM 30741 O O . PRO A 1 67 ? 3.852 -8.494 6.818 1.00 0.16 67 PRO A O 17
ATOM 30752 N N . VAL A 1 68 ? 4.734 -6.577 6.036 1.00 0.12 68 VAL A N 17
ATOM 30753 C CA . VAL A 1 68 ? 3.444 -5.972 5.726 1.00 0.10 68 VAL A CA 17
ATOM 30754 C C . VAL A 1 68 ? 2.796 -6.692 4.559 1.00 0.10 68 VAL A C 17
ATOM 30755 O O . VAL A 1 68 ? 1.625 -7.057 4.610 1.00 0.10 68 VAL A O 17
ATOM 30768 N N . ALA A 1 69 ? 3.581 -6.889 3.510 1.00 0.12 69 ALA A N 17
ATOM 30769 C CA . ALA A 1 69 ? 3.120 -7.579 2.320 1.00 0.14 69 ALA A CA 17
ATOM 30770 C C . ALA A 1 69 ? 2.640 -8.970 2.676 1.00 0.14 69 ALA A C 17
ATOM 30771 O O . ALA A 1 69 ? 1.553 -9.382 2.290 1.00 0.14 69 ALA A O 17
ATOM 30778 N N . ASP A 1 70 ? 3.462 -9.670 3.440 1.00 0.17 70 ASP A N 17
ATOM 30779 C CA . ASP A 1 70 ? 3.152 -11.020 3.888 1.00 0.19 70 ASP A CA 17
ATOM 30780 C C . ASP A 1 70 ? 1.915 -11.024 4.782 1.00 0.18 70 ASP A C 17
ATOM 30781 O O . ASP A 1 70 ? 1.076 -11.917 4.693 1.00 0.20 70 ASP A O 17
ATOM 30790 N N . ALA A 1 71 ? 1.805 -10.007 5.628 1.00 0.18 71 ALA A N 17
ATOM 30791 C CA . ALA A 1 71 ? 0.661 -9.856 6.522 1.00 0.18 71 ALA A CA 17
ATOM 30792 C C . ALA A 1 71 ? -0.628 -9.691 5.731 1.00 0.18 71 ALA A C 17
ATOM 30793 O O . ALA A 1 71 ? -1.641 -10.332 6.015 1.00 0.23 71 ALA A O 17
ATOM 30800 N N . LEU A 1 72 ? -0.576 -8.821 4.734 1.00 0.14 72 LEU A N 17
ATOM 30801 C CA . LEU A 1 72 ? -1.703 -8.592 3.852 1.00 0.14 72 LEU A CA 17
ATOM 30802 C C . LEU A 1 72 ? -2.005 -9.845 3.054 1.00 0.17 72 LEU A C 17
ATOM 30803 O O . LEU A 1 72 ? -3.160 -10.217 2.875 1.00 0.20 72 LEU A O 17
ATOM 30819 N N . LYS A 1 73 ? -0.947 -10.499 2.598 1.00 0.17 73 LYS A N 17
ATOM 30820 C CA . LYS A 1 73 ? -1.055 -11.753 1.876 1.00 0.21 73 LYS A CA 17
ATOM 30821 C C . LYS A 1 73 ? -1.743 -12.821 2.724 1.00 0.23 73 LYS A C 17
ATOM 30822 O O . LYS A 1 73 ? -2.474 -13.662 2.201 1.00 0.25 73 LYS A O 17
ATOM 30841 N N . GLN A 1 74 ? -1.514 -12.771 4.034 1.00 0.23 74 GLN A N 17
ATOM 30842 C CA . GLN A 1 74 ? -2.163 -13.694 4.964 1.00 0.26 74 GLN A CA 17
ATOM 30843 C C . GLN A 1 74 ? -3.674 -13.486 4.974 1.00 0.28 74 GLN A C 17
ATOM 30844 O O . GLN A 1 74 ? -4.444 -14.441 4.878 1.00 0.37 74 GLN A O 17
ATOM 30858 N N . ARG A 1 75 ? -4.093 -12.231 5.077 1.00 0.25 75 ARG A N 17
ATOM 30859 C CA . ARG A 1 75 ? -5.512 -11.908 5.158 1.00 0.29 75 ARG A CA 17
ATOM 30860 C C . ARG A 1 75 ? -6.117 -11.741 3.768 1.00 0.27 75 ARG A C 17
ATOM 30861 O O . ARG A 1 75 ? -7.279 -11.352 3.631 1.00 0.32 75 ARG A O 17
ATOM 30882 N N . ALA A 1 76 ? -5.308 -12.025 2.748 1.00 0.24 76 ALA A N 17
ATOM 30883 C CA . ALA A 1 76 ? -5.719 -11.909 1.349 1.00 0.25 76 ALA A CA 17
ATOM 30884 C C . ALA A 1 76 ? -6.178 -10.490 1.019 1.00 0.22 76 ALA A C 17
ATOM 30885 O O . ALA A 1 76 ? -7.060 -10.284 0.185 1.00 0.28 76 ALA A O 17
ATOM 30892 N N . ILE A 1 77 ? -5.566 -9.515 1.677 1.00 0.15 77 ILE A N 17
ATOM 30893 C CA . ILE A 1 77 ? -5.882 -8.120 1.446 1.00 0.15 77 ILE A CA 17
ATOM 30894 C C . ILE A 1 77 ? -5.135 -7.619 0.221 1.00 0.15 77 ILE A C 17
ATOM 30895 O O . ILE A 1 77 ? -3.942 -7.874 0.069 1.00 0.15 77 ILE A O 17
ATOM 30911 N N . PRO A 1 78 ? -5.835 -6.918 -0.676 1.00 0.16 78 PRO A N 17
ATOM 30912 C CA . PRO A 1 78 ? -5.225 -6.361 -1.871 1.00 0.17 78 PRO A CA 17
ATOM 30913 C C . PRO A 1 78 ? -4.343 -5.165 -1.552 1.00 0.15 78 PRO A C 17
ATOM 30914 O O . PRO A 1 78 ? -4.657 -4.359 -0.677 1.00 0.17 78 PRO A O 17
ATOM 30925 N N . PHE A 1 79 ? -3.233 -5.067 -2.254 1.00 0.14 79 PHE A N 17
ATOM 30926 C CA . PHE A 1 79 ? -2.317 -3.956 -2.078 1.00 0.14 79 PHE A CA 17
ATOM 30927 C C . PHE A 1 79 ? -1.467 -3.771 -3.315 1.00 0.14 79 PHE A C 17
ATOM 30928 O O . PHE A 1 79 ? -1.240 -4.712 -4.074 1.00 0.15 79 PHE A O 17
ATOM 30945 N N . ILE A 1 80 ? -1.022 -2.552 -3.520 1.00 0.14 80 ILE A N 17
ATOM 30946 C CA . ILE A 1 80 ? -0.144 -2.246 -4.636 1.00 0.15 80 ILE A CA 17
ATOM 30947 C C . ILE A 1 80 ? 1.188 -1.757 -4.112 1.00 0.15 80 ILE A C 17
ATOM 30948 O O . ILE A 1 80 ? 1.238 -0.982 -3.158 1.00 0.16 80 ILE A O 17
ATOM 30964 N N . LEU A 1 81 ? 2.260 -2.200 -4.729 1.00 0.16 81 LEU A N 17
ATOM 30965 C CA . LEU A 1 81 ? 3.578 -1.760 -4.332 1.00 0.17 81 LEU A CA 17
ATOM 30966 C C . LEU A 1 81 ? 3.931 -0.500 -5.095 1.00 0.20 81 LEU A C 17
ATOM 30967 O O . LEU A 1 81 ? 4.190 -0.537 -6.292 1.00 0.21 81 LEU A O 17
ATOM 30983 N N . HIS A 1 82 ? 3.936 0.613 -4.398 1.00 0.21 82 HIS A N 17
ATOM 30984 C CA . HIS A 1 82 ? 4.258 1.887 -5.003 1.00 0.25 82 HIS A CA 17
ATOM 30985 C C . HIS A 1 82 ? 5.689 2.249 -4.649 1.00 0.31 82 HIS A C 17
ATOM 30986 O O . HIS A 1 82 ? 5.945 3.094 -3.799 1.00 0.60 82 HIS A O 17
ATOM 31001 N N . THR A 1 83 ? 6.608 1.599 -5.337 1.00 0.38 83 THR A N 17
ATOM 31002 C CA . THR A 1 83 ? 8.011 1.653 -4.990 1.00 0.47 83 THR A CA 17
ATOM 31003 C C . THR A 1 83 ? 8.823 2.401 -6.036 1.00 0.57 83 THR A C 17
ATOM 31004 O O . THR A 1 83 ? 8.431 2.491 -7.199 1.00 0.61 83 THR A O 17
ATOM 31015 N N . GLY A 1 84 ? 9.949 2.944 -5.603 1.00 0.73 84 GLY A N 17
ATOM 31016 C CA . GLY A 1 84 ? 10.872 3.576 -6.518 1.00 0.90 84 GLY A CA 17
ATOM 31017 C C . GLY A 1 84 ? 12.008 2.645 -6.886 1.00 0.77 84 GLY A C 17
ATOM 31018 O O . GLY A 1 84 ? 12.925 3.021 -7.615 1.00 0.94 84 GLY A O 17
ATOM 31022 N N . ASP A 1 85 ? 11.951 1.426 -6.364 1.00 0.56 85 ASP A N 17
ATOM 31023 C CA . ASP A 1 85 ? 12.970 0.428 -6.633 1.00 0.56 85 ASP A CA 17
ATOM 31024 C C . ASP A 1 85 ? 12.400 -0.981 -6.608 1.00 0.56 85 ASP A C 17
ATOM 31025 O O . ASP A 1 85 ? 11.729 -1.376 -5.652 1.00 0.84 85 ASP A O 17
ATOM 31034 N N . LEU A 1 86 ? 12.653 -1.731 -7.666 1.00 0.67 86 LEU A N 17
ATOM 31035 C CA . LEU A 1 86 ? 12.364 -3.155 -7.672 1.00 0.78 86 LEU A CA 17
ATOM 31036 C C . LEU A 1 86 ? 13.666 -3.927 -7.852 1.00 0.87 86 LEU A C 17
ATOM 31037 O O . LEU A 1 86 ? 13.668 -5.150 -7.930 1.00 1.04 86 LEU A O 17
ATOM 31053 N N . ASP A 1 87 ? 14.767 -3.193 -7.951 1.00 0.91 87 ASP A N 17
ATOM 31054 C CA . ASP A 1 87 ? 16.077 -3.794 -8.184 1.00 1.00 87 ASP A CA 17
ATOM 31055 C C . ASP A 1 87 ? 16.741 -4.211 -6.877 1.00 0.99 87 ASP A C 17
ATOM 31056 O O . ASP A 1 87 ? 17.018 -5.392 -6.659 1.00 1.07 87 ASP A O 17
ATOM 31065 N N . ARG A 1 88 ? 16.990 -3.233 -6.012 1.00 0.99 88 ARG A N 17
ATOM 31066 C CA . ARG A 1 88 ? 17.717 -3.466 -4.767 1.00 1.05 88 ARG A CA 17
ATOM 31067 C C . ARG A 1 88 ? 16.902 -4.359 -3.841 1.00 0.99 88 ARG A C 17
ATOM 31068 O O . ARG A 1 88 ? 17.447 -5.217 -3.148 1.00 1.14 88 ARG A O 17
ATOM 31089 N N . HIS A 1 89 ? 15.593 -4.155 -3.837 1.00 0.92 89 HIS A N 17
ATOM 31090 C CA . HIS A 1 89 ? 14.693 -4.999 -3.060 1.00 0.90 89 HIS A CA 17
ATOM 31091 C C . HIS A 1 89 ? 13.955 -5.971 -3.975 1.00 0.90 89 HIS A C 17
ATOM 31092 O O . HIS A 1 89 ? 12.804 -6.321 -3.720 1.00 0.85 89 HIS A O 17
ATOM 31107 N N . GLY A 1 90 ? 14.622 -6.401 -5.039 1.00 0.97 90 GLY A N 17
ATOM 31108 C CA . GLY A 1 90 ? 13.992 -7.269 -6.022 1.00 0.98 90 GLY A CA 17
ATOM 31109 C C . GLY A 1 90 ? 13.563 -8.602 -5.454 1.00 0.94 90 GLY A C 17
ATOM 31110 O O . GLY A 1 90 ? 12.568 -9.181 -5.895 1.00 0.91 90 GLY A O 17
ATOM 31114 N N . GLU A 1 91 ? 14.305 -9.084 -4.469 1.00 0.97 91 GLU A N 17
ATOM 31115 C CA . GLU A 1 91 ? 13.982 -10.343 -3.817 1.00 0.96 91 GLU A CA 17
ATOM 31116 C C . GLU A 1 91 ? 12.645 -10.228 -3.093 1.00 0.84 91 GLU A C 17
ATOM 31117 O O . GLU A 1 91 ? 11.918 -11.209 -2.940 1.00 0.91 91 GLU A O 17
ATOM 31129 N N . LEU A 1 92 ? 12.316 -9.012 -2.680 1.00 0.71 92 LEU A N 17
ATOM 31130 C CA . LEU A 1 92 ? 11.088 -8.760 -1.952 1.00 0.62 92 LEU A CA 17
ATOM 31131 C C . LEU A 1 92 ? 9.886 -8.890 -2.877 1.00 0.55 92 LEU A C 17
ATOM 31132 O O . LEU A 1 92 ? 8.883 -9.495 -2.509 1.00 0.52 92 LEU A O 17
ATOM 31148 N N . LEU A 1 93 ? 10.000 -8.341 -4.092 1.00 0.55 93 LEU A N 17
ATOM 31149 C CA . LEU A 1 93 ? 8.928 -8.438 -5.076 1.00 0.55 93 LEU A CA 17
ATOM 31150 C C . LEU A 1 93 ? 8.563 -9.896 -5.315 1.00 0.60 93 LEU A C 17
ATOM 31151 O O . LEU A 1 93 ? 7.389 -10.247 -5.423 1.00 0.58 93 LEU A O 17
ATOM 31167 N N . ARG A 1 94 ? 9.590 -10.736 -5.369 1.00 0.71 94 ARG A N 17
ATOM 31168 C CA . ARG A 1 94 ? 9.420 -12.155 -5.629 1.00 0.80 94 ARG A CA 17
ATOM 31169 C C . ARG A 1 94 ? 8.692 -12.857 -4.488 1.00 0.73 94 ARG A C 17
ATOM 31170 O O . ARG A 1 94 ? 8.042 -13.880 -4.698 1.00 0.77 94 ARG A O 17
ATOM 31191 N N . LYS A 1 95 ? 8.806 -12.308 -3.284 1.00 0.69 95 LYS A N 17
ATOM 31192 C CA . LYS A 1 95 ? 8.095 -12.844 -2.131 1.00 0.70 95 LYS A CA 17
ATOM 31193 C C . LYS A 1 95 ? 6.647 -12.379 -2.143 1.00 0.56 95 LYS A C 17
ATOM 31194 O O . LYS A 1 95 ? 5.733 -13.122 -1.776 1.00 0.63 95 LYS A O 17
ATOM 31213 N N . ILE A 1 96 ? 6.454 -11.143 -2.572 1.00 0.43 96 ILE A N 17
ATOM 31214 C CA . ILE A 1 96 ? 5.156 -10.500 -2.530 1.00 0.36 96 ILE A CA 17
ATOM 31215 C C . ILE A 1 96 ? 4.232 -11.011 -3.633 1.00 0.37 96 ILE A C 17
ATOM 31216 O O . ILE A 1 96 ? 3.195 -11.609 -3.343 1.00 0.45 96 ILE A O 17
ATOM 31232 N N . ASP A 1 97 ? 4.626 -10.785 -4.887 1.00 0.35 97 ASP A N 17
ATOM 31233 C CA . ASP A 1 97 ? 3.783 -11.098 -6.044 1.00 0.40 97 ASP A CA 17
ATOM 31234 C C . ASP A 1 97 ? 2.461 -10.332 -5.972 1.00 0.39 97 ASP A C 17
ATOM 31235 O O . ASP A 1 97 ? 1.435 -10.857 -5.533 1.00 0.51 97 ASP A O 17
ATOM 31244 N N . ALA A 1 98 ? 2.506 -9.078 -6.391 1.00 0.29 98 ALA A N 17
ATOM 31245 C CA . ALA A 1 98 ? 1.341 -8.206 -6.361 1.00 0.27 98 ALA A CA 17
ATOM 31246 C C . ALA A 1 98 ? 1.551 -7.049 -7.332 1.00 0.23 98 ALA A C 17
ATOM 31247 O O . ALA A 1 98 ? 2.655 -6.882 -7.851 1.00 0.24 98 ALA A O 17
ATOM 31254 N N . PRO A 1 99 ? 0.505 -6.254 -7.620 1.00 0.22 99 PRO A N 17
ATOM 31255 C CA . PRO A 1 99 ? 0.613 -5.123 -8.545 1.00 0.20 99 PRO A CA 17
ATOM 31256 C C . PRO A 1 99 ? 1.609 -4.079 -8.060 1.00 0.20 99 PRO A C 17
ATOM 31257 O O . PRO A 1 99 ? 1.635 -3.733 -6.879 1.00 0.20 99 PRO A O 17
ATOM 31268 N N . VAL A 1 100 ? 2.434 -3.588 -8.970 1.00 0.23 100 VAL A N 17
ATOM 31269 C CA . VAL A 1 100 ? 3.467 -2.628 -8.620 1.00 0.25 100 VAL A CA 17
ATOM 31270 C C . VAL A 1 100 ? 3.340 -1.359 -9.457 1.00 0.28 100 VAL A C 17
ATOM 31271 O O . VAL A 1 100 ? 3.224 -1.419 -10.680 1.00 0.37 100 VAL A O 17
ATOM 31284 N N . MET A 1 101 ? 3.351 -0.216 -8.784 1.00 0.25 101 MET A N 17
ATOM 31285 C CA . MET A 1 101 ? 3.332 1.081 -9.447 1.00 0.28 101 MET A CA 17
ATOM 31286 C C . MET A 1 101 ? 4.614 1.833 -9.125 1.00 0.30 101 MET A C 17
ATOM 31287 O O . MET A 1 101 ? 4.800 2.312 -8.004 1.00 0.35 101 MET A O 17
ATOM 31301 N N . ALA A 1 102 ? 5.497 1.917 -10.106 1.00 0.37 102 ALA A N 17
ATOM 31302 C CA . ALA A 1 102 ? 6.802 2.537 -9.926 1.00 0.42 102 ALA A CA 17
ATOM 31303 C C . ALA A 1 102 ? 6.678 4.033 -9.658 1.00 0.39 102 ALA A C 17
ATOM 31304 O O . ALA A 1 102 ? 5.709 4.673 -10.071 1.00 0.38 102 ALA A O 17
ATOM 31311 N N . LYS A 1 103 ? 7.661 4.578 -8.957 1.00 0.45 103 LYS A N 17
ATOM 31312 C CA . LYS A 1 103 ? 7.699 6.003 -8.673 1.00 0.48 103 LYS A CA 17
ATOM 31313 C C . LYS A 1 103 ? 8.472 6.733 -9.766 1.00 0.58 103 LYS A C 17
ATOM 31314 O O . LYS A 1 103 ? 9.461 6.213 -10.287 1.00 0.67 103 LYS A O 17
ATOM 31333 N N . PRO A 1 104 ? 8.031 7.941 -10.137 1.00 0.60 104 PRO A N 17
ATOM 31334 C CA . PRO A 1 104 ? 6.879 8.600 -9.527 1.00 0.52 104 PRO A CA 17
ATOM 31335 C C . PRO A 1 104 ? 5.549 8.051 -10.035 1.00 0.44 104 PRO A C 17
ATOM 31336 O O . PRO A 1 104 ? 5.474 7.456 -11.113 1.00 0.52 104 PRO A O 17
ATOM 31347 N N . ALA A 1 105 ? 4.510 8.263 -9.247 1.00 0.35 105 ALA A N 17
ATOM 31348 C CA . ALA A 1 105 ? 3.164 7.839 -9.595 1.00 0.30 105 ALA A CA 17
ATOM 31349 C C . ALA A 1 105 ? 2.167 8.748 -8.918 1.00 0.27 105 ALA A C 17
ATOM 31350 O O . ALA A 1 105 ? 2.272 8.992 -7.713 1.00 0.30 105 ALA A O 17
ATOM 31357 N N . ASP A 1 106 ? 1.203 9.245 -9.670 1.00 0.26 106 ASP A N 17
ATOM 31358 C CA . ASP A 1 106 ? 0.217 10.145 -9.101 1.00 0.24 106 ASP A CA 17
ATOM 31359 C C . ASP A 1 106 ? -0.652 9.387 -8.129 1.00 0.18 106 ASP A C 17
ATOM 31360 O O . ASP A 1 106 ? -1.196 8.331 -8.447 1.00 0.17 106 ASP A O 17
ATOM 31369 N N . THR A 1 107 ? -0.759 9.938 -6.937 1.00 0.17 107 THR A N 17
ATOM 31370 C CA . THR A 1 107 ? -1.408 9.277 -5.827 1.00 0.15 107 THR A CA 17
ATOM 31371 C C . THR A 1 107 ? -2.858 8.931 -6.122 1.00 0.14 107 THR A C 17
ATOM 31372 O O . THR A 1 107 ? -3.388 7.967 -5.575 1.00 0.14 107 THR A O 17
ATOM 31383 N N . SER A 1 108 ? -3.496 9.706 -6.991 1.00 0.17 108 SER A N 17
ATOM 31384 C CA . SER A 1 108 ? -4.859 9.415 -7.392 1.00 0.18 108 SER A CA 17
ATOM 31385 C C . SER A 1 108 ? -4.899 8.093 -8.148 1.00 0.17 108 SER A C 17
ATOM 31386 O O . SER A 1 108 ? -5.726 7.234 -7.864 1.00 0.20 108 SER A O 17
ATOM 31394 N N . ASP A 1 109 ? -3.960 7.917 -9.079 1.00 0.17 109 ASP A N 17
ATOM 31395 C CA . ASP A 1 109 ? -3.873 6.684 -9.856 1.00 0.17 109 ASP A CA 17
ATOM 31396 C C . ASP A 1 109 ? -3.612 5.516 -8.932 1.00 0.15 109 ASP A C 17
ATOM 31397 O O . ASP A 1 109 ? -4.259 4.473 -9.029 1.00 0.19 109 ASP A O 17
ATOM 31406 N N . VAL A 1 110 ? -2.674 5.717 -8.021 1.00 0.12 110 VAL A N 17
ATOM 31407 C CA . VAL A 1 110 ? -2.306 4.696 -7.055 1.00 0.11 110 VAL A CA 17
ATOM 31408 C C . VAL A 1 110 ? -3.515 4.300 -6.212 1.00 0.11 110 VAL A C 17
ATOM 31409 O O . VAL A 1 110 ? -3.762 3.120 -5.970 1.00 0.13 110 VAL A O 17
ATOM 31422 N N . ALA A 1 111 ? -4.276 5.304 -5.792 1.00 0.11 111 ALA A N 17
ATOM 31423 C CA . ALA A 1 111 ? -5.459 5.086 -4.976 1.00 0.11 111 ALA A CA 17
ATOM 31424 C C . ALA A 1 111 ? -6.533 4.327 -5.747 1.00 0.11 111 ALA A C 17
ATOM 31425 O O . ALA A 1 111 ? -7.058 3.323 -5.268 1.00 0.10 111 ALA A O 17
ATOM 31432 N N . LYS A 1 112 ? -6.842 4.804 -6.948 1.00 0.12 112 LYS A N 17
ATOM 31433 C CA . LYS A 1 112 ? -7.889 4.201 -7.769 1.00 0.13 112 LYS A CA 17
ATOM 31434 C C . LYS A 1 112 ? -7.568 2.746 -8.084 1.00 0.15 112 LYS A C 17
ATOM 31435 O O . LYS A 1 112 ? -8.443 1.883 -8.023 1.00 0.23 112 LYS A O 17
ATOM 31454 N N . ARG A 1 113 ? -6.307 2.481 -8.406 1.00 0.14 113 ARG A N 17
ATOM 31455 C CA . ARG A 1 113 ? -5.879 1.141 -8.787 1.00 0.18 113 ARG A CA 17
ATOM 31456 C C . ARG A 1 113 ? -5.859 0.202 -7.588 1.00 0.16 113 ARG A C 17
ATOM 31457 O O . ARG A 1 113 ? -6.028 -1.007 -7.733 1.00 0.25 113 ARG A O 17
ATOM 31478 N N . ALA A 1 114 ? -5.645 0.756 -6.404 1.00 0.12 114 ALA A N 17
ATOM 31479 C CA . ALA A 1 114 ? -5.677 -0.036 -5.186 1.00 0.10 114 ALA A CA 17
ATOM 31480 C C . ALA A 1 114 ? -7.119 -0.326 -4.787 1.00 0.12 114 ALA A C 17
ATOM 31481 O O . ALA A 1 114 ? -7.485 -1.474 -4.529 1.00 0.14 114 ALA A O 17
ATOM 31488 N N . LEU A 1 115 ? -7.938 0.718 -4.779 1.00 0.12 115 LEU A N 17
ATOM 31489 C CA . LEU A 1 115 ? -9.328 0.615 -4.359 1.00 0.16 115 LEU A CA 17
ATOM 31490 C C . LEU A 1 115 ? -10.163 -0.265 -5.284 1.00 0.22 115 LEU A C 17
ATOM 31491 O O . LEU A 1 115 ? -11.163 -0.839 -4.857 1.00 0.27 115 LEU A O 17
ATOM 31507 N N . GLU A 1 116 ? -9.772 -0.381 -6.546 1.00 0.23 116 GLU A N 17
ATOM 31508 C CA . GLU A 1 116 ? -10.546 -1.186 -7.486 1.00 0.32 116 GLU A CA 17
ATOM 31509 C C . GLU A 1 116 ? -10.346 -2.677 -7.223 1.00 0.27 116 GLU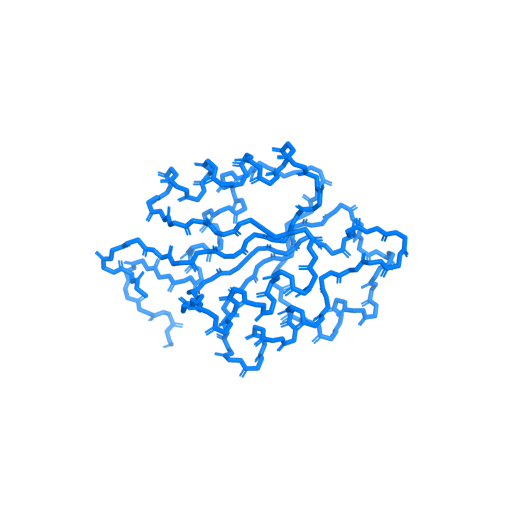 A C 17
ATOM 31510 O O . GLU A 1 116 ? -11.215 -3.492 -7.536 1.00 0.31 116 GLU A O 17
ATOM 31522 N N . MET A 1 117 ? -9.214 -3.027 -6.625 1.00 0.26 117 MET A N 17
ATOM 31523 C CA . MET A 1 117 ? -8.949 -4.406 -6.246 1.00 0.27 117 MET A CA 17
ATOM 31524 C C . MET A 1 117 ? -9.855 -4.834 -5.097 1.00 0.31 117 MET A C 17
ATOM 31525 O O . MET A 1 117 ? -10.308 -5.977 -5.049 1.00 0.43 117 MET A O 17
ATOM 31539 N N . CYS A 1 118 ? -10.131 -3.912 -4.184 1.00 0.37 118 CYS A N 17
ATOM 31540 C CA . CYS A 1 118 ? -11.035 -4.185 -3.079 1.00 0.46 118 CYS A CA 17
ATOM 31541 C C . CYS A 1 118 ? -12.452 -3.732 -3.426 1.00 0.75 118 CYS A C 17
ATOM 31542 O O . CYS A 1 118 ? -13.329 -3.665 -2.563 1.00 1.45 118 CYS A O 17
ATOM 31550 N N . GLY A 1 119 ? -12.670 -3.426 -4.701 1.00 0.87 119 GLY A N 17
ATOM 31551 C CA . GLY A 1 119 ? -13.966 -2.955 -5.149 1.00 1.41 119 GLY A CA 17
ATOM 31552 C C . GLY A 1 119 ? -14.929 -4.091 -5.412 1.00 1.90 119 GLY A C 17
ATOM 31553 O O . GLY A 1 119 ? -15.511 -4.187 -6.493 1.00 2.57 119 GLY A O 17
ATOM 31557 N N . GLY A 1 120 ? -15.088 -4.956 -4.427 1.00 2.38 120 GLY A N 17
ATOM 31558 C CA . GLY A 1 120 ? -15.990 -6.076 -4.563 1.00 3.39 120 GLY A CA 17
ATOM 31559 C C . GLY A 1 120 ? -16.689 -6.389 -3.261 1.00 3.79 120 GLY A C 17
ATOM 31560 O O . GLY A 1 120 ? -17.833 -5.984 -3.051 1.00 4.48 120 GLY A O 17
ATOM 31564 N N . ASP A 1 121 ? -15.993 -7.092 -2.378 1.00 3.85 121 ASP A N 17
ATOM 31565 C CA . ASP A 1 121 ? -16.554 -7.471 -1.086 1.00 4.66 121 ASP A CA 17
ATOM 31566 C C . ASP A 1 121 ? -15.435 -7.833 -0.118 1.00 5.12 121 ASP A C 17
ATOM 31567 O O . ASP A 1 121 ? -14.310 -8.114 -0.533 1.00 5.58 121 ASP A O 17
ATOM 31576 N N . LYS A 1 122 ? -15.746 -7.804 1.169 1.00 5.40 122 LYS A N 17
ATOM 31577 C CA . LYS A 1 122 ? -14.778 -8.135 2.205 1.00 6.18 122 LYS A CA 17
ATOM 31578 C C . LYS A 1 122 ? -14.567 -9.640 2.271 1.00 6.52 122 LYS A C 17
ATOM 31579 O O . LYS A 1 122 ? -15.472 -10.379 2.661 1.00 6.59 122 LYS A O 17
ATOM 31598 N N . GLU A 1 123 ? -13.387 -10.094 1.876 1.00 7.08 123 GLU A N 17
ATOM 31599 C CA . GLU A 1 123 ? -13.075 -11.512 1.925 1.00 7.75 123 GLU A CA 17
ATOM 31600 C C . GLU A 1 123 ? -12.879 -11.943 3.377 1.00 8.49 123 GLU A C 17
ATOM 31601 O O . GLU A 1 123 ? -12.063 -11.364 4.095 1.00 8.95 123 GLU A O 17
ATOM 31613 N N . PRO A 1 124 ? -13.635 -12.955 3.828 1.00 8.86 124 PRO A N 17
ATOM 31614 C CA . PRO A 1 124 ? -13.606 -13.408 5.222 1.00 9.78 124 PRO A CA 17
ATOM 31615 C C . PRO A 1 124 ? -12.268 -14.027 5.617 1.00 10.68 124 PRO A C 17
ATOM 31616 O O . PRO A 1 124 ? -12.016 -15.207 5.373 1.00 11.17 124 PRO A O 17
ATOM 31627 N N . ALA A 1 125 ? -11.410 -13.217 6.213 1.00 11.05 125 ALA A N 17
ATOM 31628 C CA . ALA A 1 125 ? -10.136 -13.695 6.717 1.00 12.03 125 ALA A CA 17
ATOM 31629 C C . ALA A 1 125 ? -10.150 -13.683 8.235 1.00 12.82 125 ALA A C 17
ATOM 31630 O O . ALA A 1 125 ? -10.515 -14.714 8.832 1.00 13.28 125 ALA A O 17
ATOM 31638 N N . GLY A 1 1 ? -24.977 0.959 10.014 1.00 8.80 1 GLY A N 18
ATOM 31639 C CA . GLY A 1 1 ? -23.563 1.396 9.935 1.00 7.95 1 GLY A CA 18
ATOM 31640 C C . GLY A 1 1 ? -23.445 2.867 9.607 1.00 6.99 1 GLY A C 18
ATOM 31641 O O . GLY A 1 1 ? -24.400 3.478 9.124 1.00 6.86 1 GLY A O 18
ATOM 31647 N N . ALA A 1 2 ? -22.277 3.441 9.862 1.00 6.60 2 ALA A N 18
ATOM 31648 C CA . ALA A 1 2 ? -22.067 4.864 9.645 1.00 5.99 2 ALA A CA 18
ATOM 31649 C C . ALA A 1 2 ? -21.526 5.144 8.250 1.00 5.01 2 ALA A C 18
ATOM 31650 O O . ALA A 1 2 ? -21.719 6.234 7.708 1.00 5.16 2 ALA A O 18
ATOM 31657 N N . MET A 1 3 ? -20.848 4.164 7.670 1.00 4.41 3 MET A N 18
ATOM 31658 C CA . MET A 1 3 ? -20.216 4.346 6.371 1.00 3.85 3 MET A CA 18
ATOM 31659 C C . MET A 1 3 ? -20.003 3.012 5.669 1.00 2.56 3 MET A C 18
ATOM 31660 O O . MET A 1 3 ? -20.190 1.946 6.260 1.00 2.73 3 MET A O 18
ATOM 31674 N N . GLY A 1 4 ? -19.605 3.087 4.408 1.00 1.85 4 GLY A N 18
ATOM 31675 C CA . GLY A 1 4 ? -19.279 1.902 3.648 1.00 1.07 4 GLY A CA 18
ATOM 31676 C C . GLY A 1 4 ? -18.031 2.116 2.822 1.00 0.99 4 GLY A C 18
ATOM 31677 O O . GLY A 1 4 ? -17.995 1.795 1.636 1.00 1.65 4 GLY A O 18
ATOM 31681 N N . MET A 1 5 ? -17.011 2.679 3.458 1.00 0.57 5 MET A N 18
ATOM 31682 C CA . MET A 1 5 ? -15.770 3.016 2.775 1.00 0.43 5 MET A CA 18
ATOM 31683 C C . MET A 1 5 ? -14.661 2.040 3.156 1.00 0.33 5 MET A C 18
ATOM 31684 O O . MET A 1 5 ? -14.700 1.420 4.223 1.00 0.40 5 MET A O 18
ATOM 31698 N N . PRO A 1 6 ? -13.658 1.890 2.280 1.00 0.22 6 PRO A N 18
ATOM 31699 C CA . PRO A 1 6 ? -12.547 0.975 2.506 1.00 0.17 6 PRO A CA 18
ATOM 31700 C C . PRO A 1 6 ? -11.529 1.507 3.504 1.00 0.16 6 PRO A C 18
ATOM 31701 O O . PRO A 1 6 ? -11.307 2.717 3.608 1.00 0.21 6 PRO A O 18
ATOM 31712 N N . LYS A 1 7 ? -10.920 0.592 4.235 1.00 0.14 7 LYS A N 18
ATOM 31713 C CA . LYS A 1 7 ? -9.846 0.922 5.152 1.00 0.15 7 LYS A CA 18
ATOM 31714 C C . LYS A 1 7 ? -8.506 0.696 4.459 1.00 0.13 7 LYS A C 18
ATOM 31715 O O . LYS A 1 7 ? -8.100 -0.442 4.224 1.00 0.15 7 LYS A O 18
ATOM 31734 N N . VAL A 1 8 ? -7.835 1.781 4.126 1.00 0.12 8 VAL A N 18
ATOM 31735 C CA . VAL A 1 8 ? -6.602 1.722 3.359 1.00 0.12 8 VAL A CA 18
ATOM 31736 C C . VAL A 1 8 ? -5.386 1.871 4.265 1.00 0.12 8 VAL A C 18
ATOM 31737 O O . VAL A 1 8 ? -5.352 2.742 5.130 1.00 0.20 8 VAL A O 18
ATOM 31750 N N . LEU A 1 9 ? -4.401 1.011 4.072 1.00 0.09 9 LEU A N 18
ATOM 31751 C CA . LEU A 1 9 ? -3.150 1.103 4.806 1.00 0.09 9 LEU A CA 18
ATOM 31752 C C . LEU A 1 9 ? -2.026 1.566 3.885 1.00 0.10 9 LEU A C 18
ATOM 31753 O O . LEU A 1 9 ? -1.656 0.871 2.941 1.00 0.12 9 LEU A O 18
ATOM 31769 N N . VAL A 1 10 ? -1.495 2.746 4.155 1.00 0.10 10 VAL A N 18
ATOM 31770 C CA . VAL A 1 10 ? -0.401 3.283 3.366 1.00 0.10 10 VAL A CA 18
ATOM 31771 C C . VAL A 1 10 ? 0.944 2.992 4.011 1.00 0.10 10 VAL A C 18
ATOM 31772 O O . VAL A 1 10 ? 1.205 3.379 5.151 1.00 0.12 10 VAL A O 18
ATOM 31785 N N . LEU A 1 11 ? 1.776 2.290 3.265 1.00 0.11 11 LEU A N 18
ATOM 31786 C CA . LEU A 1 11 ? 3.155 2.052 3.640 1.00 0.11 11 LEU A CA 18
ATOM 31787 C C . LEU A 1 11 ? 4.044 2.980 2.847 1.00 0.12 11 LEU A C 18
ATOM 31788 O O . LEU A 1 11 ? 4.343 2.729 1.679 1.00 0.17 11 LEU A O 18
ATOM 31804 N N . GLU A 1 12 ? 4.462 4.043 3.489 1.00 0.14 12 GLU A N 18
ATOM 31805 C CA . GLU A 1 12 ? 5.222 5.081 2.823 1.00 0.16 12 GLU A CA 18
ATOM 31806 C C . GLU A 1 12 ? 6.025 5.862 3.846 1.00 0.21 12 GLU A C 18
ATOM 31807 O O . GLU A 1 12 ? 5.464 6.489 4.748 1.00 0.37 12 GLU A O 18
ATOM 31819 N N . ASP A 1 13 ? 7.339 5.809 3.716 1.00 0.22 13 ASP A N 18
ATOM 31820 C CA . ASP A 1 13 ? 8.214 6.496 4.648 1.00 0.27 13 ASP A CA 18
ATOM 31821 C C . ASP A 1 13 ? 8.326 7.969 4.277 1.00 0.28 13 ASP A C 18
ATOM 31822 O O . ASP A 1 13 ? 8.666 8.800 5.116 1.00 0.42 13 ASP A O 18
ATOM 31831 N N . GLU A 1 14 ? 8.018 8.289 3.022 1.00 0.23 14 GLU A N 18
ATOM 31832 C CA . GLU A 1 14 ? 8.006 9.674 2.566 1.00 0.25 14 GLU A CA 18
ATOM 31833 C C . GLU A 1 14 ? 6.682 10.325 2.946 1.00 0.22 14 GLU A C 18
ATOM 31834 O O . GLU A 1 14 ? 5.654 10.059 2.323 1.00 0.22 14 GLU A O 18
ATOM 31846 N N . PRO A 1 15 ? 6.687 11.196 3.969 1.00 0.23 15 PRO A N 18
ATOM 31847 C CA . PRO A 1 15 ? 5.465 11.826 4.476 1.00 0.22 15 PRO A CA 18
ATOM 31848 C C . PRO A 1 15 ? 4.731 12.613 3.405 1.00 0.19 15 PRO A C 18
ATOM 31849 O O . PRO A 1 15 ? 3.510 12.710 3.434 1.00 0.19 15 PRO A O 18
ATOM 31860 N N . LEU A 1 16 ? 5.478 13.160 2.456 1.00 0.21 16 LEU A N 18
ATOM 31861 C CA . LEU A 1 16 ? 4.884 13.906 1.356 1.00 0.21 16 LEU A CA 18
ATOM 31862 C C . LEU A 1 16 ? 3.982 12.986 0.531 1.00 0.18 16 LEU A C 18
ATOM 31863 O O . LEU A 1 16 ? 2.824 13.310 0.256 1.00 0.20 16 LEU A O 18
ATOM 31879 N N . ILE A 1 17 ? 4.520 11.836 0.157 1.00 0.18 17 ILE A N 18
ATOM 31880 C CA . ILE A 1 17 ? 3.775 10.847 -0.608 1.00 0.18 17 ILE A CA 18
ATOM 31881 C C . ILE A 1 17 ? 2.678 10.211 0.236 1.00 0.17 17 ILE A C 18
ATOM 31882 O O . ILE A 1 17 ? 1.553 10.048 -0.229 1.00 0.19 17 ILE A O 18
ATOM 31898 N N . ALA A 1 18 ? 3.009 9.868 1.477 1.00 0.16 18 ALA A N 18
ATOM 31899 C CA . ALA A 1 18 ? 2.036 9.293 2.399 1.00 0.17 18 ALA A CA 18
ATOM 31900 C C . ALA A 1 18 ? 0.836 10.216 2.543 1.00 0.19 18 ALA A C 18
ATOM 31901 O O . ALA A 1 18 ? -0.312 9.778 2.490 1.00 0.21 18 ALA A O 18
ATOM 31908 N N . MET A 1 19 ? 1.123 11.500 2.707 1.00 0.19 19 MET A N 18
ATOM 31909 C CA . MET A 1 19 ? 0.108 12.526 2.801 1.00 0.22 19 MET A CA 18
ATOM 31910 C C . MET A 1 19 ? -0.719 12.604 1.520 1.00 0.19 19 MET A C 18
ATOM 31911 O O . MET A 1 19 ? -1.947 12.647 1.564 1.00 0.20 19 MET A O 18
ATOM 31925 N N . ASN A 1 20 ? -0.036 12.609 0.383 1.00 0.17 20 ASN A N 18
ATOM 31926 C CA . ASN A 1 20 ? -0.687 12.725 -0.911 1.00 0.17 20 ASN A CA 18
ATOM 31927 C C . ASN A 1 20 ? -1.563 11.514 -1.202 1.00 0.15 20 ASN A C 18
ATOM 31928 O O . ASN A 1 20 ? -2.669 11.652 -1.727 1.00 0.17 20 ASN A O 18
ATOM 31939 N N . LEU A 1 21 ? -1.066 10.331 -0.860 1.00 0.14 21 LEU A N 18
ATOM 31940 C CA . LEU A 1 21 ? -1.845 9.112 -0.963 1.00 0.13 21 LEU A CA 18
ATOM 31941 C C . LEU A 1 21 ? -3.047 9.178 -0.043 1.00 0.13 21 LEU A C 18
ATOM 31942 O O . LEU A 1 21 ? -4.161 8.839 -0.436 1.00 0.13 21 LEU A O 18
ATOM 31958 N N . GLN A 1 22 ? -2.810 9.637 1.176 1.00 0.14 22 GLN A N 18
ATOM 31959 C CA . GLN A 1 22 ? -3.859 9.770 2.168 1.00 0.15 22 GLN A CA 18
ATOM 31960 C C . GLN A 1 22 ? -4.983 10.649 1.631 1.00 0.15 22 GLN A C 18
ATOM 31961 O O . GLN A 1 22 ? -6.152 10.269 1.672 1.00 0.16 22 GLN A O 18
ATOM 31975 N N . TYR A 1 23 ? -4.616 11.812 1.098 1.00 0.16 23 TYR A N 18
ATOM 31976 C CA . TYR A 1 23 ? -5.586 12.714 0.493 1.00 0.17 23 TYR A CA 18
ATOM 31977 C C . TYR A 1 23 ? -6.259 12.071 -0.712 1.00 0.14 23 TYR A C 18
ATOM 31978 O O . TYR A 1 23 ? -7.437 12.301 -0.959 1.00 0.17 23 TYR A O 18
ATOM 31996 N N . ALA A 1 24 ? -5.511 11.255 -1.446 1.00 0.12 24 ALA A N 18
ATOM 31997 C CA . ALA A 1 24 ? -6.025 10.637 -2.661 1.00 0.12 24 ALA A CA 18
ATOM 31998 C C . ALA A 1 24 ? -7.094 9.608 -2.333 1.00 0.10 24 ALA A C 18
ATOM 31999 O O . ALA A 1 24 ? -8.190 9.644 -2.885 1.00 0.13 24 ALA A O 18
ATOM 32006 N N . PHE A 1 25 ? -6.777 8.701 -1.419 1.00 0.09 25 PHE A N 18
ATOM 32007 C CA . PHE A 1 25 ? -7.723 7.681 -1.003 1.00 0.09 25 PHE A CA 18
ATOM 32008 C C . PHE A 1 25 ? -8.938 8.310 -0.332 1.00 0.10 25 PHE A C 18
ATOM 32009 O O . PHE A 1 25 ? -10.073 7.909 -0.590 1.00 0.12 25 PHE A O 18
ATOM 32026 N N . GLU A 1 26 ? -8.705 9.308 0.515 1.00 0.10 26 GLU A N 18
ATOM 32027 C CA . GLU A 1 26 ? -9.803 10.012 1.164 1.00 0.12 26 GLU A CA 18
ATOM 32028 C C . GLU A 1 26 ? -10.660 10.739 0.132 1.00 0.12 26 GLU A C 18
ATOM 32029 O O . GLU A 1 26 ? -11.874 10.866 0.300 1.00 0.17 26 GLU A O 18
ATOM 32041 N N . ASP A 1 27 ? -10.024 11.191 -0.942 1.00 0.12 27 ASP A N 18
ATOM 32042 C CA . ASP A 1 27 ? -10.728 11.869 -2.026 1.00 0.15 27 ASP A CA 18
ATOM 32043 C C . ASP A 1 27 ? -11.551 10.877 -2.842 1.00 0.15 27 ASP A C 18
ATOM 32044 O O . ASP A 1 27 ? -12.565 11.240 -3.438 1.00 0.19 27 ASP A O 18
ATOM 32053 N N . GLU A 1 28 ? -11.120 9.620 -2.858 1.00 0.15 28 GLU A N 18
ATOM 32054 C CA . GLU A 1 28 ? -11.863 8.573 -3.549 1.00 0.18 28 GLU A CA 18
ATOM 32055 C C . GLU A 1 28 ? -12.993 8.051 -2.664 1.00 0.20 28 GLU A C 18
ATOM 32056 O O . GLU A 1 28 ? -13.857 7.297 -3.114 1.00 0.34 28 GLU A O 18
ATOM 32068 N N . GLY A 1 29 ? -12.974 8.459 -1.400 1.00 0.21 29 GLY A N 18
ATOM 32069 C CA . GLY A 1 29 ? -14.002 8.051 -0.465 1.00 0.24 29 GLY A CA 18
ATOM 32070 C C . GLY A 1 29 ? -13.576 6.873 0.383 1.00 0.22 29 GLY A C 18
ATOM 32071 O O . GLY A 1 29 ? -14.291 5.875 0.475 1.00 0.29 29 GLY A O 18
ATOM 32075 N N . ALA A 1 30 ? -12.410 6.984 1.000 1.00 0.17 30 ALA A N 18
ATOM 32076 C CA . ALA A 1 30 ? -11.888 5.922 1.845 1.00 0.16 30 ALA A CA 18
ATOM 32077 C C . ALA A 1 30 ? -11.223 6.494 3.091 1.00 0.15 30 ALA A C 18
ATOM 32078 O O . ALA A 1 30 ? -10.990 7.701 3.185 1.00 0.23 30 ALA A O 18
ATOM 32085 N N . GLU A 1 31 ? -10.936 5.620 4.045 1.00 0.15 31 GLU A N 18
ATOM 32086 C CA . GLU A 1 31 ? -10.220 6.000 5.251 1.00 0.15 31 GLU A CA 18
ATOM 32087 C C . GLU A 1 31 ? -8.799 5.462 5.172 1.00 0.16 31 GLU A C 18
ATOM 32088 O O . GLU A 1 31 ? -8.587 4.354 4.690 1.00 0.30 31 GLU A O 18
ATOM 32100 N N . VAL A 1 32 ? -7.830 6.230 5.648 1.00 0.13 32 VAL A N 18
ATOM 32101 C CA . VAL A 1 32 ? -6.426 5.883 5.436 1.00 0.12 32 VAL A CA 18
ATOM 32102 C C . VAL A 1 32 ? -5.645 5.820 6.743 1.00 0.12 32 VAL A C 18
ATOM 32103 O O . VAL A 1 32 ? -5.801 6.674 7.617 1.00 0.18 32 VAL A O 18
ATOM 32116 N N . VAL A 1 33 ? -4.814 4.797 6.867 1.00 0.11 33 VAL A N 18
ATOM 32117 C CA . VAL A 1 33 ? -3.832 4.722 7.932 1.00 0.13 33 VAL A CA 18
ATOM 32118 C C . VAL A 1 33 ? -2.449 4.941 7.343 1.00 0.13 33 VAL A C 18
ATOM 32119 O O . VAL A 1 33 ? -2.111 4.346 6.322 1.00 0.22 33 VAL A O 18
ATOM 32132 N N . VAL A 1 34 ? -1.661 5.797 7.961 1.00 0.13 34 VAL A N 18
ATOM 32133 C CA . VAL A 1 34 ? -0.318 6.066 7.474 1.00 0.14 34 VAL A CA 18
ATOM 32134 C C . VAL A 1 34 ? 0.727 5.352 8.324 1.00 0.13 34 VAL A C 18
ATOM 32135 O O . VAL A 1 34 ? 0.776 5.522 9.546 1.00 0.17 34 VAL A O 18
ATOM 32148 N N . ALA A 1 35 ? 1.552 4.544 7.674 1.00 0.13 35 ALA A N 18
ATOM 32149 C CA . ALA A 1 35 ? 2.624 3.830 8.347 1.00 0.13 35 ALA A CA 18
ATOM 32150 C C . ALA A 1 35 ? 3.902 3.890 7.519 1.00 0.14 35 ALA A C 18
ATOM 32151 O O . ALA A 1 35 ? 3.857 3.860 6.291 1.00 0.16 35 ALA A O 18
ATOM 32158 N N . ALA A 1 36 ? 5.036 3.991 8.192 1.00 0.17 36 ALA A N 18
ATOM 32159 C CA . ALA A 1 36 ? 6.321 4.058 7.511 1.00 0.20 36 ALA A CA 18
ATOM 32160 C C . ALA A 1 36 ? 7.147 2.808 7.766 1.00 0.19 36 ALA A C 18
ATOM 32161 O O . ALA A 1 36 ? 8.199 2.615 7.158 1.00 0.24 36 ALA A O 18
ATOM 32168 N N . THR A 1 37 ? 6.678 1.966 8.672 1.00 0.19 37 THR A N 18
ATOM 32169 C CA . THR A 1 37 ? 7.432 0.788 9.063 1.00 0.19 37 THR A CA 18
ATOM 32170 C C . THR A 1 37 ? 6.566 -0.454 9.037 1.00 0.19 37 THR A C 18
ATOM 32171 O O . THR A 1 37 ? 5.339 -0.362 8.936 1.00 0.22 37 THR A O 18
ATOM 32182 N N . CYS A 1 38 ? 7.203 -1.608 9.137 1.00 0.20 38 CYS A N 18
ATOM 32183 C CA . CYS A 1 38 ? 6.487 -2.859 9.285 1.00 0.21 38 CYS A CA 18
ATOM 32184 C C . CYS A 1 38 ? 5.635 -2.808 10.541 1.00 0.17 38 CYS A C 18
ATOM 32185 O O . CYS A 1 38 ? 4.439 -3.085 10.514 1.00 0.20 38 CYS A O 18
ATOM 32193 N N . GLU A 1 39 ? 6.283 -2.417 11.626 1.00 0.19 39 GLU A N 18
ATOM 32194 C CA . GLU A 1 39 ? 5.653 -2.317 12.941 1.00 0.21 39 GLU A CA 18
ATOM 32195 C C . GLU A 1 39 ? 4.361 -1.510 12.901 1.00 0.18 39 GLU A C 18
ATOM 32196 O O . GLU A 1 39 ? 3.313 -1.989 13.337 1.00 0.19 39 GLU A O 18
ATOM 32208 N N . GLN A 1 40 ? 4.431 -0.287 12.378 1.00 0.17 40 GLN A N 18
ATOM 32209 C CA . GLN A 1 40 ? 3.254 0.562 12.282 1.00 0.16 40 GLN A CA 18
ATOM 32210 C C . GLN A 1 40 ? 2.147 -0.121 11.495 1.00 0.15 40 GLN A C 18
ATOM 32211 O O . GLN A 1 40 ? 0.973 -0.063 11.862 1.00 0.20 40 GLN A O 18
ATOM 32225 N N . ALA A 1 41 ? 2.539 -0.781 10.422 1.00 0.13 41 ALA A N 18
ATOM 32226 C CA . ALA A 1 41 ? 1.602 -1.450 9.546 1.00 0.14 41 ALA A CA 18
ATOM 32227 C C . ALA A 1 41 ? 0.959 -2.643 10.227 1.00 0.15 41 ALA A C 18
ATOM 32228 O O . ALA A 1 41 ? -0.252 -2.826 10.158 1.00 0.18 41 ALA A O 18
ATOM 32235 N N . LEU A 1 42 ? 1.776 -3.451 10.887 1.00 0.15 42 LEU A N 18
ATOM 32236 C CA . LEU A 1 42 ? 1.301 -4.641 11.566 1.00 0.17 42 LEU A CA 18
ATOM 32237 C C . LEU A 1 42 ? 0.406 -4.264 12.738 1.00 0.18 42 LEU A C 18
ATOM 32238 O O . LEU A 1 42 ? -0.491 -5.018 13.122 1.00 0.23 42 LEU A O 18
ATOM 32254 N N . LYS A 1 43 ? 0.653 -3.087 13.298 1.00 0.17 43 LYS A N 18
ATOM 32255 C CA . LYS A 1 43 ? -0.211 -2.540 14.331 1.00 0.20 43 LYS A CA 18
ATOM 32256 C C . LYS A 1 43 ? -1.574 -2.212 13.743 1.00 0.23 43 LYS A C 18
ATOM 32257 O O . LYS A 1 43 ? -2.605 -2.643 14.256 1.00 0.28 43 LYS A O 18
ATOM 32276 N N . SER A 1 44 ? -1.564 -1.464 12.650 1.00 0.23 44 SER A N 18
ATOM 32277 C CA . SER A 1 44 ? -2.795 -1.084 11.975 1.00 0.27 44 SER A CA 18
ATOM 32278 C C . SER A 1 44 ? -3.520 -2.314 11.438 1.00 0.28 44 SER A C 18
ATOM 32279 O O . SER A 1 44 ? -4.747 -2.385 11.479 1.00 0.35 44 SER A O 18
ATOM 32287 N N . LEU A 1 45 ? -2.749 -3.275 10.942 1.00 0.26 45 LEU A N 18
ATOM 32288 C CA . LEU A 1 45 ? -3.290 -4.528 10.430 1.00 0.31 45 LEU A CA 18
ATOM 32289 C C . LEU A 1 45 ? -4.103 -5.237 11.511 1.00 0.30 45 LEU A C 18
ATOM 32290 O O . LEU A 1 45 ? -5.156 -5.809 11.242 1.00 0.32 45 LEU A O 18
ATOM 32306 N N . ALA A 1 46 ? -3.598 -5.190 12.738 1.00 0.30 46 ALA A N 18
ATOM 32307 C CA . ALA A 1 46 ? -4.243 -5.863 13.855 1.00 0.35 46 ALA A CA 18
ATOM 32308 C C . ALA A 1 46 ? -5.384 -5.029 14.422 1.00 0.36 46 ALA A C 18
ATOM 32309 O O . ALA A 1 46 ? -6.400 -5.568 14.859 1.00 0.43 46 ALA A O 18
ATOM 32316 N N . ASP A 1 47 ? -5.218 -3.715 14.411 1.00 0.33 47 ASP A N 18
ATOM 32317 C CA . ASP A 1 47 ? -6.200 -2.816 15.011 1.00 0.38 47 ASP A CA 18
ATOM 32318 C C . ASP A 1 47 ? -7.385 -2.586 14.087 1.00 0.37 47 ASP A C 18
ATOM 32319 O O . ASP A 1 47 ? -8.531 -2.521 14.534 1.00 0.45 47 ASP A O 18
ATOM 32328 N N . ASN A 1 48 ? -7.108 -2.479 12.798 1.00 0.30 48 ASN A N 18
ATOM 32329 C CA . ASN A 1 48 ? -8.126 -2.105 11.828 1.00 0.28 48 ASN A CA 18
ATOM 32330 C C . ASN A 1 48 ? -8.373 -3.239 10.844 1.00 0.25 48 ASN A C 18
ATOM 32331 O O . ASN A 1 48 ? -7.544 -4.136 10.695 1.00 0.29 48 ASN A O 18
ATOM 32342 N N . PRO A 1 49 ? -9.517 -3.207 10.151 1.00 0.22 49 PRO A N 18
ATOM 32343 C CA . PRO A 1 49 ? -9.855 -4.164 9.118 1.00 0.20 49 PRO A CA 18
ATOM 32344 C C . PRO A 1 49 ? -9.447 -3.647 7.747 1.00 0.17 49 PRO A C 18
ATOM 32345 O O . PRO A 1 49 ? -10.257 -3.082 7.012 1.00 0.20 49 PRO A O 18
ATOM 32356 N N . ILE A 1 50 ? -8.180 -3.829 7.429 1.00 0.15 50 ILE A N 18
ATOM 32357 C CA . ILE A 1 50 ? -7.599 -3.295 6.211 1.00 0.15 50 ILE A CA 18
ATOM 32358 C C . ILE A 1 50 ? -8.219 -3.929 4.969 1.00 0.14 50 ILE A C 18
ATOM 32359 O O . ILE A 1 50 ? -8.099 -5.133 4.745 1.00 0.18 50 ILE A O 18
ATOM 32375 N N . ASP A 1 51 ? -8.890 -3.104 4.176 1.00 0.13 51 ASP A N 18
ATOM 32376 C CA . ASP A 1 51 ? -9.520 -3.555 2.942 1.00 0.13 51 ASP A CA 18
ATOM 32377 C C . ASP A 1 51 ? -8.510 -3.579 1.812 1.00 0.12 51 ASP A C 18
ATOM 32378 O O . ASP A 1 51 ? -8.591 -4.409 0.910 1.00 0.14 51 ASP A O 18
ATOM 32387 N N . VAL A 1 52 ? -7.563 -2.655 1.868 1.00 0.11 52 VAL A N 18
ATOM 32388 C CA . VAL A 1 52 ? -6.569 -2.515 0.822 1.00 0.11 52 VAL A CA 18
ATOM 32389 C C . VAL A 1 52 ? -5.369 -1.742 1.352 1.00 0.11 52 VAL A C 18
ATOM 32390 O O . VAL A 1 52 ? -5.489 -0.978 2.311 1.00 0.11 52 VAL A O 18
ATOM 32403 N N . ALA A 1 53 ? -4.215 -1.944 0.744 1.00 0.12 53 ALA A N 18
ATOM 32404 C CA . ALA A 1 53 ? -3.010 -1.273 1.185 1.00 0.12 53 ALA A CA 18
ATOM 32405 C C . ALA A 1 53 ? -2.156 -0.822 0.010 1.00 0.12 53 ALA A C 18
ATOM 32406 O O . ALA A 1 53 ? -2.388 -1.209 -1.136 1.00 0.14 53 ALA A O 18
ATOM 32413 N N . VAL A 1 54 ? -1.175 0.011 0.308 1.00 0.12 54 VAL A N 18
ATOM 32414 C CA . VAL A 1 54 ? -0.235 0.502 -0.687 1.00 0.12 54 VAL A CA 18
ATOM 32415 C C . VAL A 1 54 ? 1.161 0.527 -0.089 1.00 0.12 54 VAL A C 18
ATOM 32416 O O . VAL A 1 54 ? 1.443 1.333 0.780 1.00 0.17 54 VAL A O 18
ATOM 32429 N N . LEU A 1 55 ? 2.033 -0.342 -0.570 1.00 0.13 55 LEU A N 18
ATOM 32430 C CA . LEU A 1 55 ? 3.314 -0.582 0.092 1.00 0.13 55 LEU A CA 18
ATOM 32431 C C . LEU A 1 55 ? 4.493 -0.153 -0.768 1.00 0.16 55 LEU A C 18
ATOM 32432 O O . LEU A 1 55 ? 4.644 -0.621 -1.894 1.00 0.14 55 LEU A O 18
ATOM 32448 N N . ASP A 1 56 ? 5.334 0.730 -0.240 1.00 0.30 56 ASP A N 18
ATOM 32449 C CA . ASP A 1 56 ? 6.585 1.060 -0.913 1.00 0.42 56 ASP A CA 18
ATOM 32450 C C . ASP A 1 56 ? 7.634 0.008 -0.595 1.00 0.48 56 ASP A C 18
ATOM 32451 O O . ASP A 1 56 ? 8.142 -0.085 0.525 1.00 0.69 56 ASP A O 18
ATOM 32460 N N . VAL A 1 57 ? 7.930 -0.795 -1.593 1.00 0.50 57 VAL A N 18
ATOM 32461 C CA . VAL A 1 57 ? 8.930 -1.846 -1.502 1.00 0.56 57 VAL A CA 18
ATOM 32462 C C . VAL A 1 57 ? 10.315 -1.288 -1.150 1.00 0.66 57 VAL A C 18
ATOM 32463 O O . VAL A 1 57 ? 11.185 -2.017 -0.674 1.00 0.80 57 VAL A O 18
ATOM 32476 N N . ASN A 1 58 ? 10.517 0.003 -1.369 1.00 0.68 58 ASN A N 18
ATOM 32477 C CA . ASN A 1 58 ? 11.816 0.616 -1.119 1.00 0.82 58 ASN A CA 18
ATOM 32478 C C . ASN A 1 58 ? 11.690 1.757 -0.114 1.00 0.74 58 ASN A C 18
ATOM 32479 O O . ASN A 1 58 ? 11.838 2.929 -0.458 1.00 0.92 58 ASN A O 18
ATOM 32490 N N . LEU A 1 59 ? 11.419 1.404 1.138 1.00 0.56 59 LEU A N 18
ATOM 32491 C CA . LEU A 1 59 ? 11.301 2.392 2.207 1.00 0.55 59 LEU A CA 18
ATOM 32492 C C . LEU A 1 59 ? 12.653 3.038 2.481 1.00 0.66 59 LEU A C 18
ATOM 32493 O O . LEU A 1 59 ? 12.730 4.178 2.936 1.00 0.85 59 LEU A O 18
ATOM 32509 N N . GLY A 1 60 ? 13.712 2.293 2.209 1.00 0.66 60 GLY A N 18
ATOM 32510 C CA . GLY A 1 60 ? 15.052 2.796 2.401 1.00 0.78 60 GLY A CA 18
ATOM 32511 C C . GLY A 1 60 ? 16.084 1.893 1.765 1.00 0.82 60 GLY A C 18
ATOM 32512 O O . GLY A 1 60 ? 15.741 1.083 0.900 1.00 0.81 60 GLY A O 18
ATOM 32516 N N . PRO A 1 61 ? 17.355 2.001 2.183 1.00 0.91 61 PRO A N 18
ATOM 32517 C CA . PRO A 1 61 ? 18.444 1.178 1.644 1.00 0.96 61 PRO A CA 18
ATOM 32518 C C . PRO A 1 61 ? 18.143 -0.315 1.745 1.00 0.89 61 PRO A C 18
ATOM 32519 O O . PRO A 1 61 ? 18.329 -1.064 0.785 1.00 0.93 61 PRO A O 18
ATOM 32530 N N . LYS A 1 62 ? 17.666 -0.737 2.907 1.00 0.81 62 LYS A N 18
ATOM 32531 C CA . LYS A 1 62 ? 17.275 -2.125 3.110 1.00 0.78 62 LYS A CA 18
ATOM 32532 C C . LYS A 1 62 ? 15.842 -2.200 3.633 1.00 0.65 62 LYS A C 18
ATOM 32533 O O . LYS A 1 62 ? 15.179 -3.232 3.524 1.00 0.59 62 LYS A O 18
ATOM 32552 N N . SER A 1 63 ? 15.365 -1.089 4.187 1.00 0.63 63 SER A N 18
ATOM 32553 C CA . SER A 1 63 ? 14.015 -1.014 4.720 1.00 0.54 63 SER A CA 18
ATOM 32554 C C . SER A 1 63 ? 12.981 -1.208 3.617 1.00 0.43 63 SER A C 18
ATOM 32555 O O . SER A 1 63 ? 13.010 -0.521 2.594 1.00 0.46 63 SER A O 18
ATOM 32563 N N . HIS A 1 64 ? 12.088 -2.157 3.823 1.00 0.34 64 HIS A N 18
ATOM 32564 C CA . HIS A 1 64 ? 11.049 -2.455 2.849 1.00 0.28 64 HIS A CA 18
ATOM 32565 C C . HIS A 1 64 ? 9.763 -2.879 3.548 1.00 0.22 64 HIS A C 18
ATOM 32566 O O . HIS A 1 64 ? 9.801 -3.399 4.660 1.00 0.25 64 HIS A O 18
ATOM 32581 N N . CYS A 1 65 ? 8.628 -2.665 2.901 1.00 0.20 65 CYS A N 18
ATOM 32582 C CA . CYS A 1 65 ? 7.373 -3.194 3.408 1.00 0.21 65 CYS A CA 18
ATOM 32583 C C . CYS A 1 65 ? 7.303 -4.686 3.079 1.00 0.22 65 CYS A C 18
ATOM 32584 O O . CYS A 1 65 ? 6.747 -5.080 2.057 1.00 0.30 65 CYS A O 18
ATOM 32592 N N . GLY A 1 66 ? 7.880 -5.510 3.951 1.00 0.19 66 GLY A N 18
ATOM 32593 C CA . GLY A 1 66 ? 7.950 -6.940 3.692 1.00 0.23 66 GLY A CA 18
ATOM 32594 C C . GLY A 1 66 ? 6.997 -7.736 4.554 1.00 0.19 66 GLY A C 18
ATOM 32595 O O . GLY A 1 66 ? 6.064 -8.346 4.037 1.00 0.19 66 GLY A O 18
ATOM 32599 N N . PRO A 1 67 ? 7.206 -7.754 5.885 1.00 0.18 67 PRO A N 18
ATOM 32600 C CA . PRO A 1 67 ? 6.275 -8.392 6.815 1.00 0.18 67 PRO A CA 18
ATOM 32601 C C . PRO A 1 67 ? 4.864 -7.848 6.643 1.00 0.15 67 PRO A C 18
ATOM 32602 O O . PRO A 1 67 ? 3.886 -8.522 6.944 1.00 0.16 67 PRO A O 18
ATOM 32613 N N . VAL A 1 68 ? 4.776 -6.622 6.136 1.00 0.12 68 VAL A N 18
ATOM 32614 C CA . VAL A 1 68 ? 3.497 -5.998 5.845 1.00 0.10 68 VAL A CA 18
ATOM 32615 C C . VAL A 1 68 ? 2.832 -6.699 4.677 1.00 0.10 68 VAL A C 18
ATOM 32616 O O . VAL A 1 68 ? 1.648 -7.024 4.716 1.00 0.10 68 VAL A O 18
ATOM 32629 N N . ALA A 1 69 ? 3.618 -6.921 3.633 1.00 0.12 69 ALA A N 18
ATOM 32630 C CA . ALA A 1 69 ? 3.152 -7.621 2.454 1.00 0.14 69 ALA A CA 18
ATOM 32631 C C . ALA A 1 69 ? 2.659 -9.000 2.836 1.00 0.14 69 ALA A C 18
ATOM 32632 O O . ALA A 1 69 ? 1.574 -9.402 2.450 1.00 0.14 69 ALA A O 18
ATOM 32639 N N . ASP A 1 70 ? 3.461 -9.701 3.621 1.00 0.17 70 ASP A N 18
ATOM 32640 C CA . ASP A 1 70 ? 3.115 -11.036 4.096 1.00 0.19 70 ASP A CA 18
ATOM 32641 C C . ASP A 1 70 ? 1.870 -10.985 4.979 1.00 0.18 70 ASP A C 18
ATOM 32642 O O . ASP A 1 70 ? 1.012 -11.862 4.905 1.00 0.20 70 ASP A O 18
ATOM 32651 N N . ALA A 1 71 ? 1.785 -9.946 5.802 1.00 0.18 71 ALA A N 18
ATOM 32652 C CA . ALA A 1 71 ? 0.626 -9.721 6.662 1.00 0.18 71 ALA A CA 18
ATOM 32653 C C . ALA A 1 71 ? -0.649 -9.598 5.840 1.00 0.18 71 ALA A C 18
ATOM 32654 O O . ALA A 1 71 ? -1.684 -10.172 6.179 1.00 0.23 71 ALA A O 18
ATOM 32661 N N . LEU A 1 72 ? -0.563 -8.839 4.762 1.00 0.14 72 LEU A N 18
ATOM 32662 C CA . LEU A 1 72 ? -1.679 -8.661 3.854 1.00 0.14 72 LEU A CA 18
ATOM 32663 C C . LEU A 1 72 ? -1.954 -9.951 3.097 1.00 0.17 72 LEU A C 18
ATOM 32664 O O . LEU A 1 72 ? -3.091 -10.400 3.010 1.00 0.20 72 LEU A O 18
ATOM 32680 N N . LYS A 1 73 ? -0.889 -10.550 2.594 1.00 0.17 73 LYS A N 18
ATOM 32681 C CA . LYS A 1 73 ? -0.952 -11.816 1.877 1.00 0.21 73 LYS A CA 18
ATOM 32682 C C . LYS A 1 73 ? -1.610 -12.906 2.719 1.00 0.23 73 LYS A C 18
ATOM 32683 O O . LYS A 1 73 ? -2.336 -13.754 2.201 1.00 0.25 73 LYS A O 18
ATOM 32702 N N . GLN A 1 74 ? -1.355 -12.866 4.023 1.00 0.23 74 GLN A N 18
ATOM 32703 C CA . GLN A 1 74 ? -1.871 -13.863 4.954 1.00 0.26 74 GLN A CA 18
ATOM 32704 C C . GLN A 1 74 ? -3.396 -13.814 5.009 1.00 0.28 74 GLN A C 18
ATOM 32705 O O . GLN A 1 74 ? -4.067 -14.845 5.039 1.00 0.37 74 GLN A O 18
ATOM 32719 N N . ARG A 1 75 ? -3.935 -12.606 5.018 1.00 0.25 75 ARG A N 18
ATOM 32720 C CA . ARG A 1 75 ? -5.375 -12.410 5.091 1.00 0.29 75 ARG A CA 18
ATOM 32721 C C . ARG A 1 75 ? -5.972 -12.224 3.703 1.00 0.27 75 ARG A C 18
ATOM 32722 O O . ARG A 1 75 ? -7.164 -11.952 3.564 1.00 0.32 75 ARG A O 18
ATOM 32743 N N . ALA A 1 76 ? -5.124 -12.367 2.688 1.00 0.24 76 ALA A N 18
ATOM 32744 C CA . ALA A 1 76 ? -5.520 -12.190 1.294 1.00 0.25 76 ALA A CA 18
ATOM 32745 C C . ALA A 1 76 ? -6.025 -10.770 1.037 1.00 0.22 76 ALA A C 18
ATOM 32746 O O . ALA A 1 76 ? -6.919 -10.553 0.216 1.00 0.28 76 ALA A O 18
ATOM 32753 N N . ILE A 1 77 ? -5.456 -9.805 1.748 1.00 0.15 77 ILE A N 18
ATOM 32754 C CA . ILE A 1 77 ? -5.808 -8.413 1.560 1.00 0.15 77 ILE A CA 18
ATOM 32755 C C . ILE A 1 77 ? -5.079 -7.868 0.343 1.00 0.15 77 ILE A C 18
ATOM 32756 O O . ILE A 1 77 ? -3.879 -8.082 0.189 1.00 0.15 77 ILE A O 18
ATOM 32772 N N . PRO A 1 78 ? -5.799 -7.187 -0.548 1.00 0.16 78 PRO A N 18
ATOM 32773 C CA . PRO A 1 78 ? -5.214 -6.624 -1.748 1.00 0.17 78 PRO A CA 18
ATOM 32774 C C . PRO A 1 78 ? -4.420 -5.369 -1.457 1.00 0.15 78 PRO A C 18
ATOM 32775 O O . PRO A 1 78 ? -4.793 -4.557 -0.611 1.00 0.17 78 PRO A O 18
ATOM 32786 N N . PHE A 1 79 ? -3.320 -5.226 -2.155 1.00 0.14 79 PHE A N 18
ATOM 32787 C CA . PHE A 1 79 ? -2.451 -4.085 -1.980 1.00 0.14 79 PHE A CA 18
ATOM 32788 C C . PHE A 1 79 ? -1.596 -3.890 -3.205 1.00 0.14 79 PHE A C 18
ATOM 32789 O O . PHE A 1 79 ? -1.351 -4.830 -3.961 1.00 0.15 79 PHE A O 18
ATOM 32806 N N . ILE A 1 80 ? -1.169 -2.668 -3.405 1.00 0.14 80 ILE A N 18
ATOM 32807 C CA . ILE A 1 80 ? -0.332 -2.341 -4.538 1.00 0.15 80 ILE A CA 18
ATOM 32808 C C . ILE A 1 80 ? 1.019 -1.854 -4.054 1.00 0.15 80 ILE A C 18
ATOM 32809 O O . ILE A 1 80 ? 1.109 -1.096 -3.088 1.00 0.16 80 ILE A O 18
ATOM 32825 N N . LEU A 1 81 ? 2.062 -2.291 -4.723 1.00 0.16 81 LEU A N 18
ATOM 32826 C CA . LEU A 1 81 ? 3.406 -1.904 -4.357 1.00 0.17 81 LEU A CA 18
ATOM 32827 C C . LEU A 1 81 ? 3.780 -0.622 -5.070 1.00 0.20 81 LEU A C 18
ATOM 32828 O O . LEU A 1 81 ? 3.955 -0.601 -6.280 1.00 0.21 81 LEU A O 18
ATOM 32844 N N . HIS A 1 82 ? 3.882 0.448 -4.320 1.00 0.21 82 HIS A N 18
ATOM 32845 C CA . HIS A 1 82 ? 4.217 1.735 -4.889 1.00 0.25 82 HIS A CA 18
ATOM 32846 C C . HIS A 1 82 ? 5.663 2.081 -4.563 1.00 0.31 82 HIS A C 18
ATOM 32847 O O . HIS A 1 82 ? 5.951 2.770 -3.591 1.00 0.60 82 HIS A O 18
ATOM 32862 N N . THR A 1 83 ? 6.557 1.607 -5.415 1.00 0.38 83 THR A N 18
ATOM 32863 C CA . THR A 1 83 ? 7.986 1.702 -5.178 1.00 0.47 83 THR A CA 18
ATOM 32864 C C . THR A 1 83 ? 8.711 2.136 -6.445 1.00 0.57 83 THR A C 18
ATOM 32865 O O . THR A 1 83 ? 8.169 2.025 -7.540 1.00 0.61 83 THR A O 18
ATOM 32876 N N . GLY A 1 84 ? 9.935 2.620 -6.295 1.00 0.73 84 GLY A N 18
ATOM 32877 C CA . GLY A 1 84 ? 10.712 3.029 -7.446 1.00 0.90 84 GLY A CA 18
ATOM 32878 C C . GLY A 1 84 ? 11.996 2.242 -7.584 1.00 0.77 84 GLY A C 18
ATOM 32879 O O . GLY A 1 84 ? 12.949 2.704 -8.211 1.00 0.94 84 GLY A O 18
ATOM 32883 N N . ASP A 1 85 ? 12.029 1.061 -6.985 1.00 0.56 85 ASP A N 18
ATOM 32884 C CA . ASP A 1 85 ? 13.202 0.198 -7.058 1.00 0.56 85 ASP A CA 18
ATOM 32885 C C . ASP A 1 85 ? 12.757 -1.256 -7.185 1.00 0.56 85 ASP A C 18
ATOM 32886 O O . ASP A 1 85 ? 12.829 -2.033 -6.233 1.00 0.84 85 ASP A O 18
ATOM 32895 N N . LEU A 1 86 ? 12.279 -1.613 -8.371 1.00 0.67 86 LEU A N 18
ATOM 32896 C CA . LEU A 1 86 ? 11.708 -2.936 -8.601 1.00 0.78 86 LEU A CA 18
ATOM 32897 C C . LEU A 1 86 ? 12.764 -3.900 -9.112 1.00 0.87 86 LEU A C 18
ATOM 32898 O O . LEU A 1 86 ? 12.609 -5.113 -9.002 1.00 1.04 86 LEU A O 18
ATOM 32914 N N . ASP A 1 87 ? 13.820 -3.365 -9.701 1.00 0.91 87 ASP A N 18
ATOM 32915 C CA . ASP A 1 87 ? 14.871 -4.200 -10.260 1.00 1.00 87 ASP A CA 18
ATOM 32916 C C . ASP A 1 87 ? 15.719 -4.808 -9.152 1.00 0.99 87 ASP A C 18
ATOM 32917 O O . ASP A 1 87 ? 15.971 -6.012 -9.137 1.00 1.07 87 ASP A O 18
ATOM 32926 N N . ARG A 1 88 ? 16.141 -3.974 -8.216 1.00 0.99 88 ARG A N 18
ATOM 32927 C CA . ARG A 1 88 ? 16.981 -4.428 -7.121 1.00 1.05 88 ARG A CA 18
ATOM 32928 C C . ARG A 1 88 ? 16.156 -5.195 -6.088 1.00 0.99 88 ARG A C 18
ATOM 32929 O O . ARG A 1 88 ? 16.611 -6.197 -5.540 1.00 1.14 88 ARG A O 18
ATOM 32950 N N . HIS A 1 89 ? 14.940 -4.732 -5.829 1.00 0.92 89 HIS A N 18
ATOM 32951 C CA . HIS A 1 89 ? 14.052 -5.428 -4.899 1.00 0.90 89 HIS A CA 18
ATOM 32952 C C . HIS A 1 89 ? 13.209 -6.465 -5.624 1.00 0.90 89 HIS A C 18
ATOM 32953 O O . HIS A 1 89 ? 12.206 -6.921 -5.083 1.00 0.85 89 HIS A O 18
ATOM 32968 N N . GLY A 1 90 ? 13.620 -6.838 -6.834 1.00 0.97 90 GLY A N 18
ATOM 32969 C CA . GLY A 1 90 ? 12.813 -7.716 -7.673 1.00 0.98 90 GLY A CA 18
ATOM 32970 C C . GLY A 1 90 ? 12.388 -8.990 -6.978 1.00 0.94 90 GLY A C 18
ATOM 32971 O O . GLY A 1 90 ? 11.235 -9.400 -7.089 1.00 0.91 90 GLY A O 18
ATOM 32975 N N . GLU A 1 91 ? 13.303 -9.603 -6.241 1.00 0.97 91 GLU A N 18
ATOM 32976 C CA . GLU A 1 91 ? 12.994 -10.820 -5.499 1.00 0.96 91 GLU A CA 18
ATOM 32977 C C . GLU A 1 91 ? 11.809 -10.594 -4.560 1.00 0.84 91 GLU A C 18
ATOM 32978 O O . GLU A 1 91 ? 10.974 -11.480 -4.369 1.00 0.91 91 GLU A O 18
ATOM 32990 N N . LEU A 1 92 ? 11.719 -9.388 -4.016 1.00 0.71 92 LEU A N 18
ATOM 32991 C CA . LEU A 1 92 ? 10.707 -9.069 -3.029 1.00 0.62 92 LEU A CA 18
ATOM 32992 C C . LEU A 1 92 ? 9.319 -8.958 -3.664 1.00 0.55 92 LEU A C 18
ATOM 32993 O O . LEU A 1 92 ? 8.400 -9.647 -3.233 1.00 0.52 92 LEU A O 18
ATOM 33009 N N . LEU A 1 93 ? 9.155 -8.122 -4.701 1.00 0.55 93 LEU A N 18
ATOM 33010 C CA . LEU A 1 93 ? 7.828 -7.926 -5.277 1.00 0.55 93 LEU A CA 18
ATOM 33011 C C . LEU A 1 93 ? 7.302 -9.195 -5.930 1.00 0.60 93 LEU A C 18
ATOM 33012 O O . LEU A 1 93 ? 6.094 -9.416 -6.004 1.00 0.58 93 LEU A O 18
ATOM 33028 N N . ARG A 1 94 ? 8.216 -10.027 -6.388 1.00 0.71 94 ARG A N 18
ATOM 33029 C CA . ARG A 1 94 ? 7.857 -11.339 -6.912 1.00 0.80 94 ARG A CA 18
ATOM 33030 C C . ARG A 1 94 ? 7.253 -12.217 -5.819 1.00 0.73 94 ARG A C 18
ATOM 33031 O O . ARG A 1 94 ? 6.219 -12.856 -6.022 1.00 0.77 94 ARG A O 18
ATOM 33052 N N . LYS A 1 95 ? 7.901 -12.236 -4.658 1.00 0.69 95 LYS A N 18
ATOM 33053 C CA . LYS A 1 95 ? 7.407 -13.000 -3.517 1.00 0.70 95 LYS A CA 18
ATOM 33054 C C . LYS A 1 95 ? 6.077 -12.447 -3.034 1.00 0.56 95 LYS A C 18
ATOM 33055 O O . LYS A 1 95 ? 5.199 -13.194 -2.598 1.00 0.63 95 LYS A O 18
ATOM 33074 N N . ILE A 1 96 ? 5.947 -11.133 -3.105 1.00 0.43 96 ILE A N 18
ATOM 33075 C CA . ILE A 1 96 ? 4.719 -10.457 -2.739 1.00 0.36 96 ILE A CA 18
ATOM 33076 C C . ILE A 1 96 ? 3.584 -10.865 -3.676 1.00 0.37 96 ILE A C 18
ATOM 33077 O O . ILE A 1 96 ? 2.506 -11.247 -3.219 1.00 0.45 96 ILE A O 18
ATOM 33093 N N . ASP A 1 97 ? 3.847 -10.801 -4.979 1.00 0.35 97 ASP A N 18
ATOM 33094 C CA . ASP A 1 97 ? 2.865 -11.173 -5.997 1.00 0.40 97 ASP A CA 18
ATOM 33095 C C . ASP A 1 97 ? 1.600 -10.323 -5.871 1.00 0.39 97 ASP A C 18
ATOM 33096 O O . ASP A 1 97 ? 0.561 -10.777 -5.380 1.00 0.51 97 ASP A O 18
ATOM 33105 N N . ALA A 1 98 ? 1.721 -9.076 -6.299 1.00 0.29 98 ALA A N 18
ATOM 33106 C CA . ALA A 1 98 ? 0.622 -8.123 -6.277 1.00 0.27 98 ALA A CA 18
ATOM 33107 C C . ALA A 1 98 ? 0.921 -6.990 -7.257 1.00 0.23 98 ALA A C 18
ATOM 33108 O O . ALA A 1 98 ? 2.064 -6.852 -7.697 1.00 0.24 98 ALA A O 18
ATOM 33115 N N . PRO A 1 99 ? -0.089 -6.184 -7.637 1.00 0.22 99 PRO A N 18
ATOM 33116 C CA . PRO A 1 99 ? 0.104 -5.063 -8.567 1.00 0.20 99 PRO A CA 18
ATOM 33117 C C . PRO A 1 99 ? 1.126 -4.051 -8.056 1.00 0.20 99 PRO A C 18
ATOM 33118 O O . PRO A 1 99 ? 1.213 -3.792 -6.856 1.00 0.20 99 PRO A O 18
ATOM 33129 N N . VAL A 1 100 ? 1.902 -3.488 -8.972 1.00 0.23 100 VAL A N 18
ATOM 33130 C CA . VAL A 1 100 ? 2.951 -2.547 -8.614 1.00 0.25 100 VAL A CA 18
ATOM 33131 C C . VAL A 1 100 ? 2.798 -1.227 -9.380 1.00 0.28 100 VAL A C 18
ATOM 33132 O O . VAL A 1 100 ? 2.586 -1.220 -10.592 1.00 0.37 100 VAL A O 18
ATOM 33145 N N . MET A 1 101 ? 2.898 -0.121 -8.656 1.00 0.25 101 MET A N 18
ATOM 33146 C CA . MET A 1 101 ? 2.895 1.212 -9.251 1.00 0.28 101 MET A CA 18
ATOM 33147 C C . MET A 1 101 ? 4.254 1.858 -9.018 1.00 0.30 101 MET A C 18
ATOM 33148 O O . MET A 1 101 ? 4.578 2.251 -7.894 1.00 0.35 101 MET A O 18
ATOM 33162 N N . ALA A 1 102 ? 5.048 1.950 -10.072 1.00 0.37 102 ALA A N 18
ATOM 33163 C CA . ALA A 1 102 ? 6.422 2.427 -9.966 1.00 0.42 102 ALA A CA 18
ATOM 33164 C C . ALA A 1 102 ? 6.491 3.909 -9.602 1.00 0.39 102 ALA A C 18
ATOM 33165 O O . ALA A 1 102 ? 5.621 4.694 -9.974 1.00 0.38 102 ALA A O 18
ATOM 33172 N N . LYS A 1 103 ? 7.532 4.276 -8.860 1.00 0.45 103 LYS A N 18
ATOM 33173 C CA . LYS A 1 103 ? 7.780 5.668 -8.508 1.00 0.48 103 LYS A CA 18
ATOM 33174 C C . LYS A 1 103 ? 8.673 6.321 -9.553 1.00 0.58 103 LYS A C 18
ATOM 33175 O O . LYS A 1 103 ? 9.603 5.694 -10.066 1.00 0.67 103 LYS A O 18
ATOM 33194 N N . PRO A 1 104 ? 8.406 7.591 -9.875 1.00 0.60 104 PRO A N 18
ATOM 33195 C CA . PRO A 1 104 ? 7.299 8.351 -9.287 1.00 0.52 104 PRO A CA 18
ATOM 33196 C C . PRO A 1 104 ? 5.944 7.938 -9.855 1.00 0.44 104 PRO A C 18
ATOM 33197 O O . PRO A 1 104 ? 5.859 7.413 -10.965 1.00 0.52 104 PRO A O 18
ATOM 33208 N N . ALA A 1 105 ? 4.896 8.176 -9.081 1.00 0.35 105 ALA A N 18
ATOM 33209 C CA . ALA A 1 105 ? 3.540 7.826 -9.475 1.00 0.30 105 ALA A CA 18
ATOM 33210 C C . ALA A 1 105 ? 2.562 8.848 -8.929 1.00 0.27 105 ALA A C 18
ATOM 33211 O O . ALA A 1 105 ? 2.713 9.307 -7.794 1.00 0.30 105 ALA A O 18
ATOM 33218 N N . ASP A 1 106 ? 1.570 9.209 -9.727 1.00 0.26 106 ASP A N 18
ATOM 33219 C CA . ASP A 1 106 ? 0.524 10.098 -9.254 1.00 0.24 106 ASP A CA 18
ATOM 33220 C C . ASP A 1 106 ? -0.342 9.362 -8.253 1.00 0.18 106 ASP A C 18
ATOM 33221 O O . ASP A 1 106 ? -0.828 8.261 -8.521 1.00 0.17 106 ASP A O 18
ATOM 33230 N N . THR A 1 107 ? -0.527 9.972 -7.099 1.00 0.17 107 THR A N 18
ATOM 33231 C CA . THR A 1 107 ? -1.158 9.312 -5.978 1.00 0.15 107 THR A CA 18
ATOM 33232 C C . THR A 1 107 ? -2.643 9.044 -6.210 1.00 0.14 107 THR A C 18
ATOM 33233 O O . THR A 1 107 ? -3.224 8.180 -5.557 1.00 0.14 107 THR A O 18
ATOM 33244 N N . SER A 1 108 ? -3.251 9.754 -7.153 1.00 0.17 108 SER A N 18
ATOM 33245 C CA . SER A 1 108 ? -4.647 9.516 -7.479 1.00 0.18 108 SER A CA 18
ATOM 33246 C C . SER A 1 108 ? -4.764 8.213 -8.264 1.00 0.17 108 SER A C 18
ATOM 33247 O O . SER A 1 108 ? -5.702 7.437 -8.067 1.00 0.20 108 SER A O 18
ATOM 33255 N N . ASP A 1 109 ? -3.785 7.962 -9.134 1.00 0.17 109 ASP A N 18
ATOM 33256 C CA . ASP A 1 109 ? -3.727 6.711 -9.882 1.00 0.17 109 ASP A CA 18
ATOM 33257 C C . ASP A 1 109 ? -3.493 5.558 -8.933 1.00 0.15 109 ASP A C 18
ATOM 33258 O O . ASP A 1 109 ? -4.175 4.538 -8.993 1.00 0.19 109 ASP A O 18
ATOM 33267 N N . VAL A 1 110 ? -2.538 5.746 -8.037 1.00 0.12 110 VAL A N 18
ATOM 33268 C CA . VAL A 1 110 ? -2.199 4.729 -7.056 1.00 0.11 110 VAL A CA 18
ATOM 33269 C C . VAL A 1 110 ? -3.416 4.382 -6.196 1.00 0.11 110 VAL A C 18
ATOM 33270 O O . VAL A 1 110 ? -3.691 3.211 -5.933 1.00 0.13 110 VAL A O 18
ATOM 33283 N N . ALA A 1 111 ? -4.143 5.415 -5.775 1.00 0.11 111 ALA A N 18
ATOM 33284 C CA . ALA A 1 111 ? -5.320 5.245 -4.931 1.00 0.11 111 ALA A CA 18
ATOM 33285 C C . ALA A 1 111 ? -6.417 4.479 -5.654 1.00 0.11 111 ALA A C 18
ATOM 33286 O O . ALA A 1 111 ? -6.908 3.462 -5.159 1.00 0.10 111 ALA A O 18
ATOM 33293 N N . LYS A 1 112 ? -6.785 4.968 -6.830 1.00 0.12 112 LYS A N 18
ATOM 33294 C CA . LYS A 1 112 ? -7.859 4.370 -7.611 1.00 0.13 112 LYS A CA 18
ATOM 33295 C C . LYS A 1 112 ? -7.575 2.903 -7.910 1.00 0.15 112 LYS A C 18
ATOM 33296 O O . LYS A 1 112 ? -8.427 2.043 -7.692 1.00 0.23 112 LYS A O 18
ATOM 33315 N N . ARG A 1 113 ? -6.364 2.619 -8.376 1.00 0.14 113 ARG A N 18
ATOM 33316 C CA . ARG A 1 113 ? -5.997 1.264 -8.773 1.00 0.18 113 ARG A CA 18
ATOM 33317 C C . ARG A 1 113 ? -6.030 0.308 -7.586 1.00 0.16 113 ARG A C 18
ATOM 33318 O O . ARG A 1 113 ? -6.383 -0.863 -7.732 1.00 0.25 113 ARG A O 18
ATOM 33339 N N . ALA A 1 114 ? -5.665 0.811 -6.412 1.00 0.12 114 ALA A N 18
ATOM 33340 C CA . ALA A 1 114 ? -5.675 0.001 -5.202 1.00 0.10 114 ALA A CA 18
ATOM 33341 C C . ALA A 1 114 ? -7.105 -0.347 -4.812 1.00 0.12 114 ALA A C 18
ATOM 33342 O O . ALA A 1 114 ? -7.425 -1.506 -4.534 1.00 0.14 114 ALA A O 18
ATOM 33349 N N . LEU A 1 115 ? -7.967 0.660 -4.830 1.00 0.12 115 LEU A N 18
ATOM 33350 C CA . LEU A 1 115 ? -9.359 0.497 -4.443 1.00 0.16 115 LEU A CA 18
ATOM 33351 C C . LEU A 1 115 ? -10.116 -0.407 -5.411 1.00 0.22 115 LEU A C 18
ATOM 33352 O O . LEU A 1 115 ? -11.111 -1.029 -5.035 1.00 0.27 115 LEU A O 18
ATOM 33368 N N . GLU A 1 116 ? -9.645 -0.475 -6.651 1.00 0.23 116 GLU A N 18
ATOM 33369 C CA . GLU A 1 116 ? -10.242 -1.352 -7.657 1.00 0.32 116 GLU A CA 18
ATOM 33370 C C . GLU A 1 116 ? -10.309 -2.797 -7.167 1.00 0.27 116 GLU A C 18
ATOM 33371 O O . GLU A 1 116 ? -11.310 -3.486 -7.373 1.00 0.31 116 GLU A O 18
ATOM 33383 N N . MET A 1 117 ? -9.249 -3.244 -6.504 1.00 0.26 117 MET A N 18
ATOM 33384 C CA . MET A 1 117 ? -9.153 -4.626 -6.051 1.00 0.27 117 MET A CA 18
ATOM 33385 C C . MET A 1 117 ? -10.111 -4.921 -4.900 1.00 0.31 117 MET A C 18
ATOM 33386 O O . MET A 1 117 ? -10.587 -6.049 -4.759 1.00 0.43 117 MET A O 18
ATOM 33400 N N . CYS A 1 118 ? -10.412 -3.906 -4.096 1.00 0.37 118 CYS A N 18
ATOM 33401 C CA . CYS A 1 118 ? -11.249 -4.082 -2.917 1.00 0.46 118 CYS A CA 18
ATOM 33402 C C . CYS A 1 118 ? -11.427 -2.760 -2.191 1.00 0.75 118 CYS A C 18
ATOM 33403 O O . CYS A 1 118 ? -10.514 -2.275 -1.523 1.00 1.45 118 CYS A O 18
ATOM 33411 N N . GLY A 1 119 ? -12.593 -2.171 -2.346 1.00 0.87 119 GLY A N 18
ATOM 33412 C CA . GLY A 1 119 ? -12.900 -0.954 -1.633 1.00 1.41 119 GLY A CA 18
ATOM 33413 C C . GLY A 1 119 ? -13.678 0.019 -2.479 1.00 1.90 119 GLY A C 18
ATOM 33414 O O . GLY A 1 119 ? -14.600 0.678 -1.991 1.00 2.57 119 GLY A O 18
ATOM 33418 N N . GLY A 1 120 ? -13.305 0.109 -3.746 1.00 2.38 120 GLY A N 18
ATOM 33419 C CA . GLY A 1 120 ? -13.998 0.987 -4.661 1.00 3.39 120 GLY A CA 18
ATOM 33420 C C . GLY A 1 120 ? -15.448 0.594 -4.811 1.00 3.79 120 GLY A C 18
ATOM 33421 O O . GLY A 1 120 ? -16.343 1.386 -4.511 1.00 4.48 120 GLY A O 18
ATOM 33425 N N . ASP A 1 121 ? -15.670 -0.642 -5.262 1.00 3.85 121 ASP A N 18
ATOM 33426 C CA . ASP A 1 121 ? -17.017 -1.196 -5.405 1.00 4.66 121 ASP A CA 18
ATOM 33427 C C . ASP A 1 121 ? -17.880 -0.281 -6.273 1.00 5.12 121 ASP A C 18
ATOM 33428 O O . ASP A 1 121 ? -19.073 -0.103 -6.036 1.00 5.58 121 ASP A O 18
ATOM 33437 N N . LYS A 1 122 ? -17.254 0.304 -7.285 1.00 5.40 122 LYS A N 18
ATOM 33438 C CA . LYS A 1 122 ? -17.932 1.240 -8.163 1.00 6.18 122 LYS A CA 18
ATOM 33439 C C . LYS A 1 122 ? -18.474 0.524 -9.390 1.00 6.52 122 LYS A C 18
ATOM 33440 O O . LYS A 1 122 ? -17.755 -0.229 -10.051 1.00 6.59 122 LYS A O 18
ATOM 33459 N N . GLU A 1 123 ? -19.747 0.750 -9.667 1.00 7.08 123 GLU A N 18
ATOM 33460 C CA . GLU A 1 123 ? -20.379 0.231 -10.866 1.00 7.75 123 GLU A CA 18
ATOM 33461 C C . GLU A 1 123 ? -19.719 0.829 -12.105 1.00 8.49 123 GLU A C 18
ATOM 33462 O O . GLU A 1 123 ? -19.602 2.049 -12.218 1.00 8.95 123 GLU A O 18
ATOM 33474 N N . PRO A 1 124 ? -19.257 -0.019 -13.035 1.00 8.86 124 PRO A N 18
ATOM 33475 C CA . PRO A 1 124 ? -18.626 0.437 -14.275 1.00 9.78 124 PRO A CA 18
ATOM 33476 C C . PRO A 1 124 ? -19.646 0.963 -15.284 1.00 10.68 124 PRO A C 18
ATOM 33477 O O . PRO A 1 124 ? -19.935 0.315 -16.292 1.00 11.17 124 PRO A O 18
ATOM 33488 N N . ALA A 1 125 ? -20.190 2.138 -15.003 1.00 11.05 125 ALA A N 18
ATOM 33489 C CA . ALA A 1 125 ? -21.173 2.759 -15.877 1.00 12.03 125 ALA A CA 18
ATOM 33490 C C . ALA A 1 125 ? -21.202 4.264 -15.653 1.00 12.82 125 ALA A C 18
ATOM 33491 O O . ALA A 1 125 ? -21.837 4.708 -14.676 1.00 13.28 125 ALA A O 18
ATOM 33499 N N . GLY A 1 1 ? -20.394 10.831 -0.131 1.00 8.80 1 GLY A N 19
ATOM 33500 C CA . GLY A 1 1 ? -20.707 10.372 1.244 1.00 7.95 1 GLY A CA 19
ATOM 33501 C C . GLY A 1 1 ? -19.802 9.247 1.697 1.00 6.99 1 GLY A C 19
ATOM 33502 O O . GLY A 1 1 ? -19.085 9.387 2.690 1.00 6.86 1 GLY A O 19
ATOM 33508 N N . ALA A 1 2 ? -19.831 8.140 0.951 1.00 6.60 2 ALA A N 19
ATOM 33509 C CA . ALA A 1 2 ? -19.048 6.949 1.268 1.00 5.99 2 ALA A CA 19
ATOM 33510 C C . ALA A 1 2 ? -19.215 6.540 2.730 1.00 5.01 2 ALA A C 19
ATOM 33511 O O . ALA A 1 2 ? -18.305 6.695 3.545 1.00 5.16 2 ALA A O 19
ATOM 33518 N N . MET A 1 3 ? -20.387 6.018 3.057 1.00 4.41 3 MET A N 19
ATOM 33519 C CA . MET A 1 3 ? -20.683 5.587 4.418 1.00 3.85 3 MET A CA 19
ATOM 33520 C C . MET A 1 3 ? -19.931 4.304 4.742 1.00 2.56 3 MET A C 19
ATOM 33521 O O . MET A 1 3 ? -19.731 3.958 5.904 1.00 2.73 3 MET A O 19
ATOM 33535 N N . GLY A 1 4 ? -19.515 3.608 3.699 1.00 1.85 4 GLY A N 19
ATOM 33536 C CA . GLY A 1 4 ? -18.720 2.412 3.870 1.00 1.07 4 GLY A CA 19
ATOM 33537 C C . GLY A 1 4 ? -17.347 2.568 3.258 1.00 0.99 4 GLY A C 19
ATOM 33538 O O . GLY A 1 4 ? -16.968 1.816 2.358 1.00 1.65 4 GLY A O 19
ATOM 33542 N N . MET A 1 5 ? -16.610 3.564 3.738 1.00 0.57 5 MET A N 19
ATOM 33543 C CA . MET A 1 5 ? -15.268 3.840 3.241 1.00 0.43 5 MET A CA 19
ATOM 33544 C C . MET A 1 5 ? -14.333 2.668 3.491 1.00 0.33 5 MET A C 19
ATOM 33545 O O . MET A 1 5 ? -14.257 2.154 4.609 1.00 0.40 5 MET A O 19
ATOM 33559 N N . PRO A 1 6 ? -13.607 2.238 2.452 1.00 0.22 6 PRO A N 19
ATOM 33560 C CA . PRO A 1 6 ? -12.607 1.175 2.561 1.00 0.17 6 PRO A CA 19
ATOM 33561 C C . PRO A 1 6 ? -11.480 1.557 3.511 1.00 0.16 6 PRO A C 19
ATOM 33562 O O . PRO A 1 6 ? -11.042 2.710 3.534 1.00 0.21 6 PRO A O 19
ATOM 33573 N N . LYS A 1 7 ? -11.022 0.600 4.298 1.00 0.14 7 LYS A N 19
ATOM 33574 C CA . LYS A 1 7 ? -9.931 0.841 5.223 1.00 0.15 7 LYS A CA 19
ATOM 33575 C C . LYS A 1 7 ? -8.596 0.627 4.518 1.00 0.13 7 LYS A C 19
ATOM 33576 O O . LYS A 1 7 ? -8.178 -0.507 4.282 1.00 0.15 7 LYS A O 19
ATOM 33595 N N . VAL A 1 8 ? -7.944 1.723 4.179 1.00 0.12 8 VAL A N 19
ATOM 33596 C CA . VAL A 1 8 ? -6.713 1.685 3.408 1.00 0.12 8 VAL A CA 19
ATOM 33597 C C . VAL A 1 8 ? -5.498 1.850 4.312 1.00 0.12 8 VAL A C 19
ATOM 33598 O O . VAL A 1 8 ? -5.490 2.689 5.211 1.00 0.20 8 VAL A O 19
ATOM 33611 N N . LEU A 1 9 ? -4.479 1.039 4.077 1.00 0.09 9 LEU A N 19
ATOM 33612 C CA . LEU A 1 9 ? -3.232 1.145 4.809 1.00 0.09 9 LEU A CA 19
ATOM 33613 C C . LEU A 1 9 ? -2.111 1.617 3.892 1.00 0.10 9 LEU A C 19
ATOM 33614 O O . LEU A 1 9 ? -1.718 0.910 2.966 1.00 0.12 9 LEU A O 19
ATOM 33630 N N . VAL A 1 10 ? -1.607 2.811 4.144 1.00 0.10 10 VAL A N 19
ATOM 33631 C CA . VAL A 1 10 ? -0.500 3.345 3.373 1.00 0.10 10 VAL A CA 19
ATOM 33632 C C . VAL A 1 10 ? 0.829 3.059 4.051 1.00 0.10 10 VAL A C 19
ATOM 33633 O O . VAL A 1 10 ? 1.052 3.425 5.206 1.00 0.12 10 VAL A O 19
ATOM 33646 N N . LEU A 1 11 ? 1.689 2.386 3.318 1.00 0.11 11 LEU A N 19
ATOM 33647 C CA . LEU A 1 11 ? 3.056 2.148 3.732 1.00 0.11 11 LEU A CA 19
ATOM 33648 C C . LEU A 1 11 ? 3.952 3.114 2.992 1.00 0.12 11 LEU A C 19
ATOM 33649 O O . LEU A 1 11 ? 4.146 2.975 1.792 1.00 0.17 11 LEU A O 19
ATOM 33665 N N . GLU A 1 12 ? 4.460 4.102 3.700 1.00 0.14 12 GLU A N 19
ATOM 33666 C CA . GLU A 1 12 ? 5.283 5.132 3.090 1.00 0.16 12 GLU A CA 19
ATOM 33667 C C . GLU A 1 12 ? 5.997 5.933 4.169 1.00 0.21 12 GLU A C 19
ATOM 33668 O O . GLU A 1 12 ? 5.399 6.323 5.176 1.00 0.37 12 GLU A O 19
ATOM 33680 N N . ASP A 1 13 ? 7.277 6.159 3.951 1.00 0.22 13 ASP A N 19
ATOM 33681 C CA . ASP A 1 13 ? 8.109 6.867 4.906 1.00 0.27 13 ASP A CA 19
ATOM 33682 C C . ASP A 1 13 ? 8.273 8.320 4.480 1.00 0.28 13 ASP A C 19
ATOM 33683 O O . ASP A 1 13 ? 8.539 9.193 5.307 1.00 0.42 13 ASP A O 19
ATOM 33692 N N . GLU A 1 14 ? 8.099 8.570 3.185 1.00 0.23 14 GLU A N 19
ATOM 33693 C CA . GLU A 1 14 ? 8.149 9.924 2.650 1.00 0.25 14 GLU A CA 19
ATOM 33694 C C . GLU A 1 14 ? 6.811 10.617 2.901 1.00 0.22 14 GLU A C 19
ATOM 33695 O O . GLU A 1 14 ? 5.821 10.334 2.223 1.00 0.22 14 GLU A O 19
ATOM 33707 N N . PRO A 1 15 ? 6.762 11.538 3.882 1.00 0.23 15 PRO A N 19
ATOM 33708 C CA . PRO A 1 15 ? 5.509 12.143 4.349 1.00 0.22 15 PRO A CA 19
ATOM 33709 C C . PRO A 1 15 ? 4.732 12.848 3.250 1.00 0.19 15 PRO A C 19
ATOM 33710 O O . PRO A 1 15 ? 3.504 12.858 3.271 1.00 0.19 15 PRO A O 19
ATOM 33721 N N . LEU A 1 16 ? 5.439 13.423 2.287 1.00 0.21 16 LEU A N 19
ATOM 33722 C CA . LEU A 1 16 ? 4.785 14.108 1.182 1.00 0.21 16 LEU A CA 19
ATOM 33723 C C . LEU A 1 16 ? 3.947 13.115 0.386 1.00 0.18 16 LEU A C 19
ATOM 33724 O O . LEU A 1 16 ? 2.769 13.351 0.119 1.00 0.20 16 LEU A O 19
ATOM 33740 N N . ILE A 1 17 ? 4.566 12.000 0.033 1.00 0.18 17 ILE A N 19
ATOM 33741 C CA . ILE A 1 17 ? 3.904 10.949 -0.720 1.00 0.18 17 ILE A CA 19
ATOM 33742 C C . ILE A 1 17 ? 2.805 10.316 0.120 1.00 0.17 17 ILE A C 19
ATOM 33743 O O . ILE A 1 17 ? 1.677 10.149 -0.338 1.00 0.19 17 ILE A O 19
ATOM 33759 N N . ALA A 1 18 ? 3.149 9.988 1.357 1.00 0.16 18 ALA A N 19
ATOM 33760 C CA . ALA A 1 18 ? 2.213 9.356 2.280 1.00 0.17 18 ALA A CA 19
ATOM 33761 C C . ALA A 1 18 ? 0.960 10.205 2.463 1.00 0.19 18 ALA A C 19
ATOM 33762 O O . ALA A 1 18 ? -0.160 9.708 2.343 1.00 0.21 18 ALA A O 19
ATOM 33769 N N . MET A 1 19 ? 1.161 11.486 2.744 1.00 0.19 19 MET A N 19
ATOM 33770 C CA . MET A 1 19 ? 0.063 12.414 2.926 1.00 0.22 19 MET A CA 19
ATOM 33771 C C . MET A 1 19 ? -0.730 12.582 1.632 1.00 0.19 19 MET A C 19
ATOM 33772 O O . MET A 1 19 ? -1.954 12.697 1.653 1.00 0.20 19 MET A O 19
ATOM 33786 N N . ASN A 1 20 ? -0.026 12.579 0.508 1.00 0.17 20 ASN A N 19
ATOM 33787 C CA . ASN A 1 20 ? -0.657 12.736 -0.790 1.00 0.17 20 ASN A CA 19
ATOM 33788 C C . ASN A 1 20 ? -1.492 11.512 -1.140 1.00 0.15 20 ASN A C 19
ATOM 33789 O O . ASN A 1 20 ? -2.553 11.633 -1.747 1.00 0.17 20 ASN A O 19
ATOM 33800 N N . LEU A 1 21 ? -1.003 10.335 -0.763 1.00 0.14 21 LEU A N 19
ATOM 33801 C CA . LEU A 1 21 ? -1.766 9.109 -0.902 1.00 0.13 21 LEU A CA 19
ATOM 33802 C C . LEU A 1 21 ? -2.989 9.153 -0.006 1.00 0.13 21 LEU A C 19
ATOM 33803 O O . LEU A 1 21 ? -4.093 8.831 -0.438 1.00 0.13 21 LEU A O 19
ATOM 33819 N N . GLN A 1 22 ? -2.780 9.572 1.234 1.00 0.14 22 GLN A N 19
ATOM 33820 C CA . GLN A 1 22 ? -3.864 9.723 2.191 1.00 0.15 22 GLN A CA 19
ATOM 33821 C C . GLN A 1 22 ? -4.979 10.568 1.593 1.00 0.15 22 GLN A C 19
ATOM 33822 O O . GLN A 1 22 ? -6.119 10.121 1.483 1.00 0.16 22 GLN A O 19
ATOM 33836 N N . TYR A 1 23 ? -4.628 11.774 1.173 1.00 0.16 23 TYR A N 19
ATOM 33837 C CA . TYR A 1 23 ? -5.592 12.690 0.578 1.00 0.17 23 TYR A CA 19
ATOM 33838 C C . TYR A 1 23 ? -6.167 12.143 -0.727 1.00 0.14 23 TYR A C 19
ATOM 33839 O O . TYR A 1 23 ? -7.296 12.465 -1.096 1.00 0.17 23 TYR A O 19
ATOM 33857 N N . ALA A 1 24 ? -5.399 11.310 -1.419 1.00 0.12 24 ALA A N 19
ATOM 33858 C CA . ALA A 1 24 ? -5.860 10.716 -2.666 1.00 0.12 24 ALA A CA 19
ATOM 33859 C C . ALA A 1 24 ? -6.956 9.696 -2.392 1.00 0.10 24 ALA A C 19
ATOM 33860 O O . ALA A 1 24 ? -8.016 9.725 -3.018 1.00 0.13 24 ALA A O 19
ATOM 33867 N N . PHE A 1 25 ? -6.701 8.807 -1.442 1.00 0.09 25 PHE A N 19
ATOM 33868 C CA . PHE A 1 25 ? -7.672 7.793 -1.064 1.00 0.09 25 PHE A CA 19
ATOM 33869 C C . PHE A 1 25 ? -8.902 8.425 -0.426 1.00 0.10 25 PHE A C 19
ATOM 33870 O O . PHE A 1 25 ? -10.030 8.021 -0.705 1.00 0.12 25 PHE A O 19
ATOM 33887 N N . GLU A 1 26 ? -8.688 9.427 0.423 1.00 0.10 26 GLU A N 19
ATOM 33888 C CA . GLU A 1 26 ? -9.796 10.128 1.062 1.00 0.12 26 GLU A CA 19
ATOM 33889 C C . GLU A 1 26 ? -10.683 10.795 0.016 1.00 0.12 26 GLU A C 19
ATOM 33890 O O . GLU A 1 26 ? -11.907 10.812 0.149 1.00 0.17 26 GLU A O 19
ATOM 33902 N N . ASP A 1 27 ? -10.061 11.316 -1.039 1.00 0.12 27 ASP A N 19
ATOM 33903 C CA . ASP A 1 27 ? -10.801 11.963 -2.119 1.00 0.15 27 ASP A CA 19
ATOM 33904 C C . ASP A 1 27 ? -11.616 10.935 -2.892 1.00 0.15 27 ASP A C 19
ATOM 33905 O O . ASP A 1 27 ? -12.681 11.245 -3.426 1.00 0.19 27 ASP A O 19
ATOM 33914 N N . GLU A 1 28 ? -11.120 9.703 -2.935 1.00 0.15 28 GLU A N 19
ATOM 33915 C CA . GLU A 1 28 ? -11.827 8.623 -3.607 1.00 0.18 28 GLU A CA 19
ATOM 33916 C C . GLU A 1 28 ? -12.943 8.080 -2.724 1.00 0.20 28 GLU A C 19
ATOM 33917 O O . GLU A 1 28 ? -13.809 7.340 -3.187 1.00 0.34 28 GLU A O 19
ATOM 33929 N N . GLY A 1 29 ? -12.910 8.453 -1.450 1.00 0.21 29 GLY A N 19
ATOM 33930 C CA . GLY A 1 29 ? -13.928 8.018 -0.517 1.00 0.24 29 GLY A CA 19
ATOM 33931 C C . GLY A 1 29 ? -13.482 6.835 0.312 1.00 0.22 29 GLY A C 19
ATOM 33932 O O . GLY A 1 29 ? -14.192 5.837 0.414 1.00 0.29 29 GLY A O 19
ATOM 33936 N N . ALA A 1 30 ? -12.303 6.942 0.908 1.00 0.17 30 ALA A N 19
ATOM 33937 C CA . ALA A 1 30 ? -11.770 5.871 1.734 1.00 0.16 30 ALA A CA 19
ATOM 33938 C C . ALA A 1 30 ? -11.130 6.428 3.000 1.00 0.15 30 ALA A C 19
ATOM 33939 O O . ALA A 1 30 ? -10.877 7.629 3.098 1.00 0.23 30 ALA A O 19
ATOM 33946 N N . GLU A 1 31 ? -10.877 5.551 3.965 1.00 0.15 31 GLU A N 19
ATOM 33947 C CA . GLU A 1 31 ? -10.266 5.948 5.226 1.00 0.15 31 GLU A CA 19
ATOM 33948 C C . GLU A 1 31 ? -8.843 5.412 5.285 1.00 0.16 31 GLU A C 19
ATOM 33949 O O . GLU A 1 31 ? -8.616 4.224 5.082 1.00 0.30 31 GLU A O 19
ATOM 33961 N N . VAL A 1 32 ? -7.894 6.285 5.572 1.00 0.13 32 VAL A N 19
ATOM 33962 C CA . VAL A 1 32 ? -6.485 5.952 5.400 1.00 0.12 32 VAL A CA 19
ATOM 33963 C C . VAL A 1 32 ? -5.730 5.877 6.723 1.00 0.12 32 VAL A C 19
ATOM 33964 O O . VAL A 1 32 ? -5.865 6.748 7.584 1.00 0.18 32 VAL A O 19
ATOM 33977 N N . VAL A 1 33 ? -4.941 4.823 6.868 1.00 0.11 33 VAL A N 19
ATOM 33978 C CA . VAL A 1 33 ? -3.961 4.721 7.936 1.00 0.13 33 VAL A CA 19
ATOM 33979 C C . VAL A 1 33 ? -2.580 4.930 7.334 1.00 0.13 33 VAL A C 19
ATOM 33980 O O . VAL A 1 33 ? -2.314 4.449 6.236 1.00 0.22 33 VAL A O 19
ATOM 33993 N N . VAL A 1 34 ? -1.710 5.648 8.021 1.00 0.13 34 VAL A N 19
ATOM 33994 C CA . VAL A 1 34 ? -0.367 5.874 7.509 1.00 0.14 34 VAL A CA 19
ATOM 33995 C C . VAL A 1 34 ? 0.673 5.209 8.401 1.00 0.13 34 VAL A C 19
ATOM 33996 O O . VAL A 1 34 ? 0.712 5.440 9.611 1.00 0.17 34 VAL A O 19
ATOM 34009 N N . ALA A 1 35 ? 1.502 4.372 7.797 1.00 0.13 35 ALA A N 19
ATOM 34010 C CA . ALA A 1 35 ? 2.577 3.705 8.506 1.00 0.13 35 ALA A CA 19
ATOM 34011 C C . ALA A 1 35 ? 3.869 3.801 7.710 1.00 0.14 35 ALA A C 19
ATOM 34012 O O . ALA A 1 35 ? 3.873 3.620 6.494 1.00 0.16 35 ALA A O 19
ATOM 34019 N N . ALA A 1 36 ? 4.961 4.097 8.393 1.00 0.17 36 ALA A N 19
ATOM 34020 C CA . ALA A 1 36 ? 6.251 4.234 7.734 1.00 0.20 36 ALA A CA 19
ATOM 34021 C C . ALA A 1 36 ? 7.092 2.979 7.901 1.00 0.19 36 ALA A C 19
ATOM 34022 O O . ALA A 1 36 ? 8.132 2.827 7.263 1.00 0.24 36 ALA A O 19
ATOM 34029 N N . THR A 1 37 ? 6.644 2.087 8.769 1.00 0.19 37 THR A N 19
ATOM 34030 C CA . THR A 1 37 ? 7.391 0.877 9.061 1.00 0.19 37 THR A CA 19
ATOM 34031 C C . THR A 1 37 ? 6.491 -0.341 8.987 1.00 0.19 37 THR A C 19
ATOM 34032 O O . THR A 1 37 ? 5.265 -0.214 9.022 1.00 0.22 37 THR A O 19
ATOM 34043 N N . CYS A 1 38 ? 7.093 -1.517 8.894 1.00 0.20 38 CYS A N 19
ATOM 34044 C CA . CYS A 1 38 ? 6.333 -2.753 8.961 1.00 0.21 38 CYS A CA 19
ATOM 34045 C C . CYS A 1 38 ? 5.672 -2.878 10.329 1.00 0.17 38 CYS A C 19
ATOM 34046 O O . CYS A 1 38 ? 4.561 -3.384 10.449 1.00 0.20 38 CYS A O 19
ATOM 34054 N N . GLU A 1 39 ? 6.357 -2.373 11.347 1.00 0.19 39 GLU A N 19
ATOM 34055 C CA . GLU A 1 39 ? 5.856 -2.407 12.714 1.00 0.21 39 GLU A CA 19
ATOM 34056 C C . GLU A 1 39 ? 4.550 -1.627 12.827 1.00 0.18 39 GLU A C 19
ATOM 34057 O O . GLU A 1 39 ? 3.551 -2.146 13.331 1.00 0.19 39 GLU A O 19
ATOM 34069 N N . GLN A 1 40 ? 4.560 -0.384 12.343 1.00 0.17 40 GLN A N 19
ATOM 34070 C CA . GLN A 1 40 ? 3.364 0.444 12.331 1.00 0.16 40 GLN A CA 19
ATOM 34071 C C . GLN A 1 40 ? 2.253 -0.222 11.530 1.00 0.15 40 GLN A C 19
ATOM 34072 O O . GLN A 1 40 ? 1.082 -0.183 11.911 1.00 0.20 40 GLN A O 19
ATOM 34086 N N . ALA A 1 41 ? 2.639 -0.845 10.430 1.00 0.13 41 ALA A N 19
ATOM 34087 C CA . ALA A 1 41 ? 1.697 -1.509 9.549 1.00 0.14 41 ALA A CA 19
ATOM 34088 C C . ALA A 1 41 ? 1.022 -2.685 10.232 1.00 0.15 41 ALA A C 19
ATOM 34089 O O . ALA A 1 41 ? -0.200 -2.806 10.208 1.00 0.18 41 ALA A O 19
ATOM 34096 N N . LEU A 1 42 ? 1.825 -3.548 10.842 1.00 0.15 42 LEU A N 19
ATOM 34097 C CA . LEU A 1 42 ? 1.314 -4.729 11.516 1.00 0.17 42 LEU A CA 19
ATOM 34098 C C . LEU A 1 42 ? 0.420 -4.332 12.683 1.00 0.18 42 LEU A C 19
ATOM 34099 O O . LEU A 1 42 ? -0.497 -5.064 13.061 1.00 0.23 42 LEU A O 19
ATOM 34115 N N . LYS A 1 43 ? 0.689 -3.162 13.243 1.00 0.17 43 LYS A N 19
ATOM 34116 C CA . LYS A 1 43 ? -0.133 -2.621 14.307 1.00 0.20 43 LYS A CA 19
ATOM 34117 C C . LYS A 1 43 ? -1.510 -2.269 13.765 1.00 0.23 43 LYS A C 19
ATOM 34118 O O . LYS A 1 43 ? -2.528 -2.678 14.320 1.00 0.28 43 LYS A O 19
ATOM 34137 N N . SER A 1 44 ? -1.536 -1.529 12.665 1.00 0.23 44 SER A N 19
ATOM 34138 C CA . SER A 1 44 ? -2.790 -1.152 12.028 1.00 0.27 44 SER A CA 19
ATOM 34139 C C . SER A 1 44 ? -3.509 -2.386 11.485 1.00 0.28 44 SER A C 19
ATOM 34140 O O . SER A 1 44 ? -4.737 -2.446 11.487 1.00 0.35 44 SER A O 19
ATOM 34148 N N . LEU A 1 45 ? -2.733 -3.368 11.034 1.00 0.26 45 LEU A N 19
ATOM 34149 C CA . LEU A 1 45 ? -3.279 -4.620 10.529 1.00 0.31 45 LEU A CA 19
ATOM 34150 C C . LEU A 1 45 ? -4.106 -5.319 11.604 1.00 0.30 45 LEU A C 19
ATOM 34151 O O . LEU A 1 45 ? -5.127 -5.936 11.314 1.00 0.32 45 LEU A O 19
ATOM 34167 N N . ALA A 1 46 ? -3.647 -5.234 12.847 1.00 0.30 46 ALA A N 19
ATOM 34168 C CA . ALA A 1 46 ? -4.351 -5.858 13.958 1.00 0.35 46 ALA A CA 19
ATOM 34169 C C . ALA A 1 46 ? -5.438 -4.940 14.508 1.00 0.36 46 ALA A C 19
ATOM 34170 O O . ALA A 1 46 ? -6.548 -5.384 14.809 1.00 0.43 46 ALA A O 19
ATOM 34177 N N . ASP A 1 47 ? -5.111 -3.658 14.622 1.00 0.33 47 ASP A N 19
ATOM 34178 C CA . ASP A 1 47 ? -6.013 -2.671 15.214 1.00 0.38 47 ASP A CA 19
ATOM 34179 C C . ASP A 1 47 ? -7.235 -2.433 14.337 1.00 0.37 47 ASP A C 19
ATOM 34180 O O . ASP A 1 47 ? -8.344 -2.246 14.838 1.00 0.45 47 ASP A O 19
ATOM 34189 N N . ASN A 1 48 ? -7.027 -2.445 13.032 1.00 0.30 48 ASN A N 19
ATOM 34190 C CA . ASN A 1 48 ? -8.095 -2.144 12.092 1.00 0.28 48 ASN A CA 19
ATOM 34191 C C . ASN A 1 48 ? -8.299 -3.299 11.120 1.00 0.25 48 ASN A C 19
ATOM 34192 O O . ASN A 1 48 ? -7.433 -4.158 10.974 1.00 0.29 48 ASN A O 19
ATOM 34203 N N . PRO A 1 49 ? -9.453 -3.332 10.443 1.00 0.22 49 PRO A N 19
ATOM 34204 C CA . PRO A 1 49 ? -9.739 -4.303 9.410 1.00 0.20 49 PRO A CA 19
ATOM 34205 C C . PRO A 1 49 ? -9.374 -3.761 8.035 1.00 0.17 49 PRO A C 19
ATOM 34206 O O . PRO A 1 49 ? -10.207 -3.184 7.334 1.00 0.20 49 PRO A O 19
ATOM 34217 N N . ILE A 1 50 ? -8.117 -3.935 7.674 1.00 0.15 50 ILE A N 19
ATOM 34218 C CA . ILE A 1 50 ? -7.582 -3.401 6.435 1.00 0.15 50 ILE A CA 19
ATOM 34219 C C . ILE A 1 50 ? -8.255 -4.030 5.217 1.00 0.14 50 ILE A C 19
ATOM 34220 O O . ILE A 1 50 ? -8.207 -5.246 5.019 1.00 0.18 50 ILE A O 19
ATOM 34236 N N . ASP A 1 51 ? -8.887 -3.188 4.411 1.00 0.13 51 ASP A N 19
ATOM 34237 C CA . ASP A 1 51 ? -9.551 -3.631 3.196 1.00 0.13 51 ASP A CA 19
ATOM 34238 C C . ASP A 1 51 ? -8.572 -3.653 2.041 1.00 0.12 51 ASP A C 19
ATOM 34239 O O . ASP A 1 51 ? -8.634 -4.527 1.179 1.00 0.14 51 ASP A O 19
ATOM 34248 N N . VAL A 1 52 ? -7.661 -2.693 2.041 1.00 0.11 52 VAL A N 19
ATOM 34249 C CA . VAL A 1 52 ? -6.679 -2.566 0.981 1.00 0.11 52 VAL A CA 19
ATOM 34250 C C . VAL A 1 52 ? -5.465 -1.813 1.499 1.00 0.11 52 VAL A C 19
ATOM 34251 O O . VAL A 1 52 ? -5.563 -1.051 2.463 1.00 0.11 52 VAL A O 19
ATOM 34264 N N . ALA A 1 53 ? -4.324 -2.031 0.880 1.00 0.12 53 ALA A N 19
ATOM 34265 C CA . ALA A 1 53 ? -3.111 -1.374 1.301 1.00 0.12 53 ALA A CA 19
ATOM 34266 C C . ALA A 1 53 ? -2.294 -0.902 0.115 1.00 0.12 53 ALA A C 19
ATOM 34267 O O . ALA A 1 53 ? -2.513 -1.319 -1.023 1.00 0.14 53 ALA A O 19
ATOM 34274 N N . VAL A 1 54 ? -1.364 -0.012 0.391 1.00 0.12 54 VAL A N 19
ATOM 34275 C CA . VAL A 1 54 ? -0.436 0.470 -0.603 1.00 0.12 54 VAL A CA 19
ATOM 34276 C C . VAL A 1 54 ? 0.945 0.477 -0.004 1.00 0.12 54 VAL A C 19
ATOM 34277 O O . VAL A 1 54 ? 1.229 1.263 0.889 1.00 0.17 54 VAL A O 19
ATOM 34290 N N . LEU A 1 55 ? 1.803 -0.390 -0.487 1.00 0.13 55 LEU A N 19
ATOM 34291 C CA . LEU A 1 55 ? 3.073 -0.613 0.165 1.00 0.13 55 LEU A CA 19
ATOM 34292 C C . LEU A 1 55 ? 4.217 -0.035 -0.626 1.00 0.16 55 LEU A C 19
ATOM 34293 O O . LEU A 1 55 ? 4.580 -0.552 -1.681 1.00 0.14 55 LEU A O 19
ATOM 34309 N N . ASP A 1 56 ? 4.767 1.057 -0.123 1.00 0.30 56 ASP A N 19
ATOM 34310 C CA . ASP A 1 56 ? 5.955 1.620 -0.708 1.00 0.42 56 ASP A CA 19
ATOM 34311 C C . ASP A 1 56 ? 7.165 0.923 -0.136 1.00 0.48 56 ASP A C 19
ATOM 34312 O O . ASP A 1 56 ? 7.222 0.619 1.058 1.00 0.69 56 ASP A O 19
ATOM 34321 N N . VAL A 1 57 ? 8.119 0.649 -0.989 1.00 0.50 57 VAL A N 19
ATOM 34322 C CA . VAL A 1 57 ? 9.284 -0.106 -0.593 1.00 0.56 57 VAL A CA 19
ATOM 34323 C C . VAL A 1 57 ? 10.413 0.838 -0.184 1.00 0.66 57 VAL A C 19
ATOM 34324 O O . VAL A 1 57 ? 11.424 0.419 0.384 1.00 0.80 57 VAL A O 19
ATOM 34337 N N . ASN A 1 58 ? 10.217 2.121 -0.449 1.00 0.68 58 ASN A N 19
ATOM 34338 C CA . ASN A 1 58 ? 11.216 3.136 -0.133 1.00 0.82 58 ASN A CA 19
ATOM 34339 C C . ASN A 1 58 ? 10.987 3.680 1.279 1.00 0.74 58 ASN A C 19
ATOM 34340 O O . ASN A 1 58 ? 10.744 4.871 1.483 1.00 0.92 58 ASN A O 19
ATOM 34351 N N . LEU A 1 59 ? 11.058 2.791 2.260 1.00 0.56 59 LEU A N 19
ATOM 34352 C CA . LEU A 1 59 ? 10.863 3.179 3.647 1.00 0.55 59 LEU A CA 19
ATOM 34353 C C . LEU A 1 59 ? 12.195 3.576 4.271 1.00 0.66 59 LEU A C 19
ATOM 34354 O O . LEU A 1 59 ? 12.246 4.328 5.244 1.00 0.85 59 LEU A O 19
ATOM 34370 N N . GLY A 1 60 ? 13.271 3.063 3.699 1.00 0.66 60 GLY A N 19
ATOM 34371 C CA . GLY A 1 60 ? 14.598 3.399 4.161 1.00 0.78 60 GLY A CA 19
ATOM 34372 C C . GLY A 1 60 ? 15.651 2.693 3.343 1.00 0.82 60 GLY A C 19
ATOM 34373 O O . GLY A 1 60 ? 15.318 2.051 2.344 1.00 0.81 60 GLY A O 19
ATOM 34377 N N . PRO A 1 61 ? 16.929 2.791 3.736 1.00 0.91 61 PRO A N 19
ATOM 34378 C CA . PRO A 1 61 ? 18.020 2.096 3.050 1.00 0.96 61 PRO A CA 19
ATOM 34379 C C . PRO A 1 61 ? 17.775 0.595 2.968 1.00 0.89 61 PRO A C 19
ATOM 34380 O O . PRO A 1 61 ? 17.994 -0.028 1.929 1.00 0.93 61 PRO A O 19
ATOM 34391 N N . LYS A 1 62 ? 17.318 0.022 4.071 1.00 0.81 62 LYS A N 19
ATOM 34392 C CA . LYS A 1 62 ? 17.002 -1.396 4.125 1.00 0.78 62 LYS A CA 19
ATOM 34393 C C . LYS A 1 62 ? 15.534 -1.600 4.478 1.00 0.65 62 LYS A C 19
ATOM 34394 O O . LYS A 1 62 ? 14.952 -2.642 4.171 1.00 0.59 62 LYS A O 19
ATOM 34413 N N . SER A 1 63 ? 14.943 -0.602 5.128 1.00 0.63 63 SER A N 19
ATOM 34414 C CA . SER A 1 63 ? 13.539 -0.653 5.493 1.00 0.54 63 SER A CA 19
ATOM 34415 C C . SER A 1 63 ? 12.656 -0.745 4.258 1.00 0.43 63 SER A C 19
ATOM 34416 O O . SER A 1 63 ? 12.709 0.107 3.368 1.00 0.46 63 SER A O 19
ATOM 34424 N N . HIS A 1 64 ? 11.856 -1.792 4.209 1.00 0.34 64 HIS A N 19
ATOM 34425 C CA . HIS A 1 64 ? 10.981 -2.045 3.079 1.00 0.28 64 HIS A CA 19
ATOM 34426 C C . HIS A 1 64 ? 9.674 -2.656 3.560 1.00 0.22 64 HIS A C 19
ATOM 34427 O O . HIS A 1 64 ? 9.634 -3.292 4.610 1.00 0.25 64 HIS A O 19
ATOM 34442 N N . CYS A 1 65 ? 8.617 -2.465 2.794 1.00 0.20 65 CYS A N 19
ATOM 34443 C CA . CYS A 1 65 ? 7.356 -3.127 3.062 1.00 0.21 65 CYS A CA 19
ATOM 34444 C C . CYS A 1 65 ? 7.482 -4.631 2.766 1.00 0.22 65 CYS A C 19
ATOM 34445 O O . CYS A 1 65 ? 7.217 -5.087 1.656 1.00 0.30 65 CYS A O 19
ATOM 34453 N N . GLY A 1 66 ? 7.921 -5.400 3.760 1.00 0.19 66 GLY A N 19
ATOM 34454 C CA . GLY A 1 66 ? 8.066 -6.834 3.575 1.00 0.23 66 GLY A CA 19
ATOM 34455 C C . GLY A 1 66 ? 7.068 -7.627 4.389 1.00 0.19 66 GLY A C 19
ATOM 34456 O O . GLY A 1 66 ? 6.105 -8.152 3.836 1.00 0.19 66 GLY A O 19
ATOM 34460 N N . PRO A 1 67 ? 7.271 -7.731 5.716 1.00 0.18 67 PRO A N 19
ATOM 34461 C CA . PRO A 1 67 ? 6.333 -8.417 6.609 1.00 0.18 67 PRO A CA 19
ATOM 34462 C C . PRO A 1 67 ? 4.907 -7.891 6.466 1.00 0.15 67 PRO A C 19
ATOM 34463 O O . PRO A 1 67 ? 3.941 -8.599 6.746 1.00 0.16 67 PRO A O 19
ATOM 34474 N N . VAL A 1 68 ? 4.786 -6.648 6.011 1.00 0.12 68 VAL A N 19
ATOM 34475 C CA . VAL A 1 68 ? 3.484 -6.039 5.777 1.00 0.10 68 VAL A CA 19
ATOM 34476 C C . VAL A 1 68 ? 2.776 -6.753 4.640 1.00 0.10 68 VAL A C 19
ATOM 34477 O O . VAL A 1 68 ? 1.588 -7.060 4.718 1.00 0.10 68 VAL A O 19
ATOM 34490 N N . ALA A 1 69 ? 3.533 -7.009 3.585 1.00 0.12 69 ALA A N 19
ATOM 34491 C CA . ALA A 1 69 ? 3.026 -7.696 2.416 1.00 0.14 69 ALA A CA 19
ATOM 34492 C C . ALA A 1 69 ? 2.526 -9.070 2.801 1.00 0.14 69 ALA A C 19
ATOM 34493 O O . ALA A 1 69 ? 1.444 -9.477 2.403 1.00 0.14 69 ALA A O 19
ATOM 34500 N N . ASP A 1 70 ? 3.324 -9.765 3.599 1.00 0.17 70 ASP A N 19
ATOM 34501 C CA . ASP A 1 70 ? 2.957 -11.082 4.105 1.00 0.19 70 ASP A CA 19
ATOM 34502 C C . ASP A 1 70 ? 1.689 -10.996 4.941 1.00 0.18 70 ASP A C 19
ATOM 34503 O O . ASP A 1 70 ? 0.777 -11.797 4.779 1.00 0.20 70 ASP A O 19
ATOM 34512 N N . ALA A 1 71 ? 1.642 -10.001 5.820 1.00 0.18 71 ALA A N 19
ATOM 34513 C CA . ALA A 1 71 ? 0.481 -9.755 6.668 1.00 0.18 71 ALA A CA 19
ATOM 34514 C C . ALA A 1 71 ? -0.791 -9.622 5.842 1.00 0.18 71 ALA A C 19
ATOM 34515 O O . ALA A 1 71 ? -1.855 -10.131 6.210 1.00 0.23 71 ALA A O 19
ATOM 34522 N N . LEU A 1 72 ? -0.672 -8.922 4.728 1.00 0.14 72 LEU A N 19
ATOM 34523 C CA . LEU A 1 72 ? -1.781 -8.720 3.820 1.00 0.14 72 LEU A CA 19
ATOM 34524 C C . LEU A 1 72 ? -2.081 -9.997 3.051 1.00 0.17 72 LEU A C 19
ATOM 34525 O O . LEU A 1 72 ? -3.233 -10.399 2.922 1.00 0.20 72 LEU A O 19
ATOM 34541 N N . LYS A 1 73 ? -1.026 -10.630 2.567 1.00 0.17 73 LYS A N 19
ATOM 34542 C CA . LYS A 1 73 ? -1.110 -11.909 1.874 1.00 0.21 73 LYS A CA 19
ATOM 34543 C C . LYS A 1 73 ? -1.838 -12.944 2.729 1.00 0.23 73 LYS A C 19
ATOM 34544 O O . LYS A 1 73 ? -2.669 -13.705 2.232 1.00 0.25 73 LYS A O 19
ATOM 34563 N N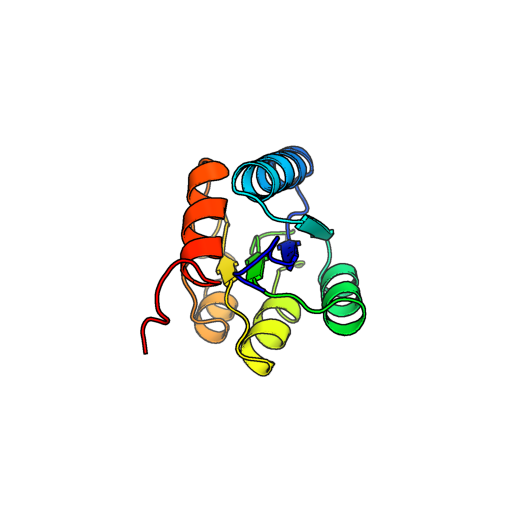 . GLN A 1 74 ? -1.531 -12.942 4.024 1.00 0.23 74 GLN A N 19
ATOM 34564 C CA . GLN A 1 74 ? -2.150 -13.854 4.982 1.00 0.26 74 GLN A CA 19
ATOM 34565 C C . GLN A 1 74 ? -3.663 -13.667 5.034 1.00 0.28 74 GLN A C 19
ATOM 34566 O O . GLN A 1 74 ? -4.419 -14.636 4.995 1.00 0.37 74 GLN A O 19
ATOM 34580 N N . ARG A 1 75 ? -4.099 -12.418 5.109 1.00 0.25 75 ARG A N 19
ATOM 34581 C CA . ARG A 1 75 ? -5.518 -12.107 5.228 1.00 0.29 75 ARG A CA 19
ATOM 34582 C C . ARG A 1 75 ? -6.154 -11.870 3.861 1.00 0.27 75 ARG A C 19
ATOM 34583 O O . ARG A 1 75 ? -7.273 -11.367 3.766 1.00 0.32 75 ARG A O 19
ATOM 34604 N N . ALA A 1 76 ? -5.414 -12.222 2.811 1.00 0.24 76 ALA A N 19
ATOM 34605 C CA . ALA A 1 76 ? -5.874 -12.075 1.433 1.00 0.25 76 ALA A CA 19
ATOM 34606 C C . ALA A 1 76 ? -6.314 -10.642 1.135 1.00 0.22 76 ALA A C 19
ATOM 34607 O O . ALA A 1 76 ? -7.287 -10.415 0.412 1.00 0.28 76 ALA A O 19
ATOM 34614 N N . ILE A 1 77 ? -5.599 -9.680 1.698 1.00 0.15 77 ILE A N 19
ATOM 34615 C CA . ILE A 1 77 ? -5.888 -8.279 1.474 1.00 0.15 77 ILE A CA 19
ATOM 34616 C C . ILE A 1 77 ? -5.162 -7.792 0.229 1.00 0.15 77 ILE A C 19
ATOM 34617 O O . ILE A 1 77 ? -3.984 -8.092 0.039 1.00 0.15 77 ILE A O 19
ATOM 34633 N N . PRO A 1 78 ? -5.863 -7.066 -0.647 1.00 0.16 78 PRO A N 19
ATOM 34634 C CA . PRO A 1 78 ? -5.263 -6.502 -1.844 1.00 0.17 78 PRO A CA 19
ATOM 34635 C C . PRO A 1 78 ? -4.395 -5.294 -1.532 1.00 0.15 78 PRO A C 19
ATOM 34636 O O . PRO A 1 78 ? -4.719 -4.485 -0.661 1.00 0.17 78 PRO A O 19
ATOM 34647 N N . PHE A 1 79 ? -3.288 -5.183 -2.241 1.00 0.14 79 PHE A N 19
ATOM 34648 C CA . PHE A 1 79 ? -2.364 -4.080 -2.049 1.00 0.14 79 PHE A CA 19
ATOM 34649 C C . PHE A 1 79 ? -1.487 -3.903 -3.269 1.00 0.14 79 PHE A C 19
ATOM 34650 O O . PHE A 1 79 ? -1.276 -4.839 -4.040 1.00 0.15 79 PHE A O 19
ATOM 34667 N N . ILE A 1 80 ? -1.001 -2.695 -3.442 1.00 0.14 80 ILE A N 19
ATOM 34668 C CA . ILE A 1 80 ? -0.139 -2.372 -4.564 1.00 0.15 80 ILE A CA 19
ATOM 34669 C C . ILE A 1 80 ? 1.219 -1.941 -4.054 1.00 0.15 80 ILE A C 19
ATOM 34670 O O . ILE A 1 80 ? 1.312 -1.183 -3.091 1.00 0.16 80 ILE A O 19
ATOM 34686 N N . LEU A 1 81 ? 2.264 -2.421 -4.695 1.00 0.16 81 LEU A N 19
ATOM 34687 C CA . LEU A 1 81 ? 3.609 -2.064 -4.295 1.00 0.17 81 LEU A CA 19
ATOM 34688 C C . LEU A 1 81 ? 4.030 -0.813 -5.027 1.00 0.20 81 LEU A C 19
ATOM 34689 O O . LEU A 1 81 ? 4.240 -0.820 -6.234 1.00 0.21 81 LEU A O 19
ATOM 34705 N N . HIS A 1 82 ? 4.123 0.261 -4.293 1.00 0.21 82 HIS A N 19
ATOM 34706 C CA . HIS A 1 82 ? 4.546 1.525 -4.841 1.00 0.25 82 HIS A CA 19
ATOM 34707 C C . HIS A 1 82 ? 6.035 1.695 -4.536 1.00 0.31 82 HIS A C 19
ATOM 34708 O O . HIS A 1 82 ? 6.456 1.498 -3.411 1.00 0.60 82 HIS A O 19
ATOM 34723 N N . THR A 1 83 ? 6.848 1.964 -5.548 1.00 0.38 83 THR A N 19
ATOM 34724 C CA . THR A 1 83 ? 8.291 2.054 -5.335 1.00 0.47 83 THR A CA 19
ATOM 34725 C C . THR A 1 83 ? 9.001 2.620 -6.555 1.00 0.57 83 THR A C 19
ATOM 34726 O O . THR A 1 83 ? 8.536 2.472 -7.681 1.00 0.61 83 THR A O 19
ATOM 34737 N N . GLY A 1 84 ? 10.126 3.283 -6.317 1.00 0.73 84 GLY A N 19
ATOM 34738 C CA . GLY A 1 84 ? 10.935 3.790 -7.406 1.00 0.90 84 GLY A CA 19
ATOM 34739 C C . GLY A 1 84 ? 12.039 2.824 -7.775 1.00 0.77 84 GLY A C 19
ATOM 34740 O O . GLY A 1 84 ? 12.723 3.002 -8.783 1.00 0.94 84 GLY A O 19
ATOM 34744 N N . ASP A 1 85 ? 12.205 1.793 -6.957 1.00 0.56 85 ASP A N 19
ATOM 34745 C CA . ASP A 1 85 ? 13.225 0.781 -7.194 1.00 0.56 85 ASP A CA 19
ATOM 34746 C C . ASP A 1 85 ? 12.589 -0.574 -7.446 1.00 0.56 85 ASP A C 19
ATOM 34747 O O . ASP A 1 85 ? 11.974 -1.160 -6.552 1.00 0.84 85 ASP A O 19
ATOM 34756 N N . LEU A 1 86 ? 12.724 -1.054 -8.669 1.00 0.67 86 LEU A N 19
ATOM 34757 C CA . LEU A 1 86 ? 12.227 -2.369 -9.040 1.00 0.78 86 LEU A CA 19
ATOM 34758 C C . LEU A 1 86 ? 13.392 -3.331 -9.239 1.00 0.87 86 LEU A C 19
ATOM 34759 O O . LEU A 1 86 ? 13.201 -4.542 -9.368 1.00 1.04 86 LEU A O 19
ATOM 34775 N N . ASP A 1 87 ? 14.601 -2.782 -9.258 1.00 0.91 87 ASP A N 19
ATOM 34776 C CA . ASP A 1 87 ? 15.798 -3.571 -9.528 1.00 1.00 87 ASP A CA 19
ATOM 34777 C C . ASP A 1 87 ? 16.311 -4.252 -8.269 1.00 0.99 87 ASP A C 19
ATOM 34778 O O . ASP A 1 87 ? 16.393 -5.482 -8.207 1.00 1.07 87 ASP A O 19
ATOM 34787 N N . ARG A 1 88 ? 16.658 -3.453 -7.267 1.00 0.99 88 ARG A N 19
ATOM 34788 C CA . ARG A 1 88 ? 17.264 -3.980 -6.053 1.00 1.05 88 ARG A CA 19
ATOM 34789 C C . ARG A 1 88 ? 16.238 -4.740 -5.223 1.00 0.99 88 ARG A C 19
ATOM 34790 O O . ARG A 1 88 ? 16.529 -5.804 -4.680 1.00 1.14 88 ARG A O 19
ATOM 34811 N N . HIS A 1 89 ? 15.029 -4.202 -5.146 1.00 0.92 89 HIS A N 19
ATOM 34812 C CA . HIS A 1 89 ? 13.960 -4.843 -4.390 1.00 0.90 89 HIS A CA 19
ATOM 34813 C C . HIS A 1 89 ? 13.119 -5.757 -5.270 1.00 0.90 89 HIS A C 19
ATOM 34814 O O . HIS A 1 89 ? 11.977 -6.073 -4.934 1.00 0.85 89 HIS A O 19
ATOM 34829 N N . GLY A 1 90 ? 13.691 -6.188 -6.385 1.00 0.97 90 GLY A N 19
ATOM 34830 C CA . GLY A 1 90 ? 12.976 -7.053 -7.303 1.00 0.98 90 GLY A CA 19
ATOM 34831 C C . GLY A 1 90 ? 12.622 -8.389 -6.683 1.00 0.94 90 GLY A C 19
ATOM 34832 O O . GLY A 1 90 ? 11.530 -8.910 -6.902 1.00 0.91 90 GLY A O 19
ATOM 34836 N N . GLU A 1 91 ? 13.539 -8.938 -5.891 1.00 0.97 91 GLU A N 19
ATOM 34837 C CA . GLU A 1 91 ? 13.304 -10.207 -5.215 1.00 0.96 91 GLU A CA 19
ATOM 34838 C C . GLU A 1 91 ? 12.114 -10.091 -4.268 1.00 0.84 91 GLU A C 19
ATOM 34839 O O . GLU A 1 91 ? 11.275 -10.994 -4.189 1.00 0.91 91 GLU A O 19
ATOM 34851 N N . LEU A 1 92 ? 12.048 -8.969 -3.561 1.00 0.71 92 LEU A N 19
ATOM 34852 C CA . LEU A 1 92 ? 10.942 -8.686 -2.656 1.00 0.62 92 LEU A CA 19
ATOM 34853 C C . LEU A 1 92 ? 9.622 -8.668 -3.416 1.00 0.55 92 LEU A C 19
ATOM 34854 O O . LEU A 1 92 ? 8.655 -9.313 -3.018 1.00 0.52 92 LEU A O 19
ATOM 34870 N N . LEU A 1 93 ? 9.605 -7.944 -4.527 1.00 0.55 93 LEU A N 19
ATOM 34871 C CA . LEU A 1 93 ? 8.415 -7.810 -5.355 1.00 0.55 93 LEU A CA 19
ATOM 34872 C C . LEU A 1 93 ? 7.951 -9.169 -5.876 1.00 0.60 93 LEU A C 19
ATOM 34873 O O . LEU A 1 93 ? 6.754 -9.463 -5.895 1.00 0.58 93 LEU A O 19
ATOM 34889 N N . ARG A 1 94 ? 8.909 -9.998 -6.275 1.00 0.71 94 ARG A N 19
ATOM 34890 C CA . ARG A 1 94 ? 8.620 -11.339 -6.780 1.00 0.80 94 ARG A CA 19
ATOM 34891 C C . ARG A 1 94 ? 8.124 -12.256 -5.662 1.00 0.73 94 ARG A C 19
ATOM 34892 O O . ARG A 1 94 ? 7.416 -13.231 -5.914 1.00 0.77 94 ARG A O 19
ATOM 34913 N N . LYS A 1 95 ? 8.508 -11.944 -4.433 1.00 0.69 95 LYS A N 19
ATOM 34914 C CA . LYS A 1 95 ? 8.080 -12.693 -3.277 1.00 0.70 95 LYS A CA 19
ATOM 34915 C C . LYS A 1 95 ? 6.647 -12.322 -2.909 1.00 0.56 95 LYS A C 19
ATOM 34916 O O . LYS A 1 95 ? 5.876 -13.147 -2.411 1.00 0.63 95 LYS A O 19
ATOM 34935 N N . ILE A 1 96 ? 6.303 -11.074 -3.170 1.00 0.43 96 ILE A N 19
ATOM 34936 C CA . ILE A 1 96 ? 4.979 -10.558 -2.895 1.00 0.36 96 ILE A CA 19
ATOM 34937 C C . ILE A 1 96 ? 3.982 -11.023 -3.954 1.00 0.37 96 ILE A C 19
ATOM 34938 O O . ILE A 1 96 ? 2.952 -11.617 -3.624 1.00 0.45 96 ILE A O 19
ATOM 34954 N N . ASP A 1 97 ? 4.308 -10.756 -5.216 1.00 0.35 97 ASP A N 19
ATOM 34955 C CA . ASP A 1 97 ? 3.440 -11.088 -6.348 1.00 0.40 97 ASP A CA 19
ATOM 34956 C C . ASP A 1 97 ? 2.120 -10.324 -6.263 1.00 0.39 97 ASP A C 19
ATOM 34957 O O . ASP A 1 97 ? 1.084 -10.869 -5.877 1.00 0.51 97 ASP A O 19
ATOM 34966 N N . ALA A 1 98 ? 2.185 -9.047 -6.610 1.00 0.29 98 ALA A N 19
ATOM 34967 C CA . ALA A 1 98 ? 1.022 -8.170 -6.620 1.00 0.27 98 ALA A CA 19
ATOM 34968 C C . ALA A 1 98 ? 1.307 -6.980 -7.531 1.00 0.23 98 ALA A C 19
ATOM 34969 O O . ALA A 1 98 ? 2.450 -6.803 -7.957 1.00 0.24 98 ALA A O 19
ATOM 34976 N N . PRO A 1 99 ? 0.289 -6.171 -7.878 1.00 0.22 99 PRO A N 19
ATOM 34977 C CA . PRO A 1 99 ? 0.473 -5.002 -8.753 1.00 0.20 99 PRO A CA 19
ATOM 34978 C C . PRO A 1 99 ? 1.478 -3.999 -8.190 1.00 0.20 99 PRO A C 19
ATOM 34979 O O . PRO A 1 99 ? 1.523 -3.753 -6.985 1.00 0.20 99 PRO A O 19
ATOM 34990 N N . VAL A 1 100 ? 2.291 -3.438 -9.074 1.00 0.23 100 VAL A N 19
ATOM 34991 C CA . VAL A 1 100 ? 3.322 -2.488 -8.683 1.00 0.25 100 VAL A CA 19
ATOM 34992 C C . VAL A 1 100 ? 3.103 -1.133 -9.365 1.00 0.28 100 VAL A C 19
ATOM 34993 O O . VAL A 1 100 ? 2.671 -1.068 -10.515 1.00 0.37 100 VAL A O 19
ATOM 35006 N N . MET A 1 101 ? 3.384 -0.059 -8.638 1.00 0.25 101 MET A N 19
ATOM 35007 C CA . MET A 1 101 ? 3.316 1.294 -9.178 1.00 0.28 101 MET A CA 19
ATOM 35008 C C . MET A 1 101 ? 4.649 1.998 -8.949 1.00 0.30 101 MET A C 19
ATOM 35009 O O . MET A 1 101 ? 5.008 2.311 -7.813 1.00 0.35 101 MET A O 19
ATOM 35023 N N . ALA A 1 102 ? 5.384 2.228 -10.026 1.00 0.37 102 ALA A N 19
ATOM 35024 C CA . ALA A 1 102 ? 6.723 2.796 -9.940 1.00 0.42 102 ALA A CA 19
ATOM 35025 C C . ALA A 1 102 ? 6.687 4.295 -9.649 1.00 0.39 102 ALA A C 19
ATOM 35026 O O . ALA A 1 102 ? 5.744 4.987 -10.027 1.00 0.38 102 ALA A O 19
ATOM 35033 N N . LYS A 1 103 ? 7.721 4.781 -8.968 1.00 0.45 103 LYS A N 19
ATOM 35034 C CA . LYS A 1 103 ? 7.867 6.204 -8.687 1.00 0.48 103 LYS A CA 19
ATOM 35035 C C . LYS A 1 103 ? 8.671 6.878 -9.793 1.00 0.58 103 LYS A C 19
ATOM 35036 O O . LYS A 1 103 ? 9.653 6.318 -10.284 1.00 0.67 103 LYS A O 19
ATOM 35055 N N . PRO A 1 104 ? 8.283 8.102 -10.181 1.00 0.60 104 PRO A N 19
ATOM 35056 C CA . PRO A 1 104 ? 7.185 8.839 -9.551 1.00 0.52 104 PRO A CA 19
ATOM 35057 C C . PRO A 1 104 ? 5.813 8.306 -9.953 1.00 0.44 104 PRO A C 19
ATOM 35058 O O . PRO A 1 104 ? 5.617 7.846 -11.080 1.00 0.52 104 PRO A O 19
ATOM 35069 N N . ALA A 1 105 ? 4.868 8.381 -9.030 1.00 0.35 105 ALA A N 19
ATOM 35070 C CA . ALA A 1 105 ? 3.515 7.908 -9.276 1.00 0.30 105 ALA A CA 19
ATOM 35071 C C . ALA A 1 105 ? 2.506 8.902 -8.740 1.00 0.27 105 ALA A C 19
ATOM 35072 O O . ALA A 1 105 ? 2.622 9.361 -7.601 1.00 0.30 105 ALA A O 19
ATOM 35079 N N . ASP A 1 106 ? 1.512 9.229 -9.547 1.00 0.26 106 ASP A N 19
ATOM 35080 C CA . ASP A 1 106 ? 0.455 10.113 -9.095 1.00 0.24 106 ASP A CA 19
ATOM 35081 C C . ASP A 1 106 ? -0.429 9.351 -8.134 1.00 0.18 106 ASP A C 19
ATOM 35082 O O . ASP A 1 106 ? -0.899 8.253 -8.443 1.00 0.17 106 ASP A O 19
ATOM 35091 N N . THR A 1 107 ? -0.648 9.930 -6.973 1.00 0.17 107 THR A N 19
ATOM 35092 C CA . THR A 1 107 ? -1.313 9.239 -5.890 1.00 0.15 107 THR A CA 19
ATOM 35093 C C . THR A 1 107 ? -2.768 8.921 -6.214 1.00 0.14 107 THR A C 19
ATOM 35094 O O . THR A 1 107 ? -3.362 8.051 -5.585 1.00 0.14 107 THR A O 19
ATOM 35105 N N . SER A 1 108 ? -3.330 9.596 -7.212 1.00 0.17 108 SER A N 19
ATOM 35106 C CA . SER A 1 108 ? -4.689 9.301 -7.639 1.00 0.18 108 SER A CA 19
ATOM 35107 C C . SER A 1 108 ? -4.726 7.960 -8.371 1.00 0.17 108 SER A C 19
ATOM 35108 O O . SER A 1 108 ? -5.618 7.144 -8.145 1.00 0.20 108 SER A O 19
ATOM 35116 N N . ASP A 1 109 ? -3.727 7.724 -9.220 1.00 0.17 109 ASP A N 19
ATOM 35117 C CA . ASP A 1 109 ? -3.617 6.463 -9.950 1.00 0.17 109 ASP A CA 19
ATOM 35118 C C . ASP A 1 109 ? -3.344 5.331 -8.988 1.00 0.15 109 ASP A C 19
ATOM 35119 O O . ASP A 1 109 ? -3.924 4.249 -9.096 1.00 0.19 109 ASP A O 19
ATOM 35128 N N . VAL A 1 110 ? -2.465 5.596 -8.035 1.00 0.12 110 VAL A N 19
ATOM 35129 C CA . VAL A 1 110 ? -2.122 4.617 -7.022 1.00 0.11 110 VAL A CA 19
ATOM 35130 C C . VAL A 1 110 ? -3.355 4.270 -6.184 1.00 0.11 110 VAL A C 19
ATOM 35131 O O . VAL A 1 110 ? -3.626 3.102 -5.908 1.00 0.13 110 VAL A O 19
ATOM 35144 N N . ALA A 1 111 ? -4.103 5.304 -5.805 1.00 0.11 111 ALA A N 19
ATOM 35145 C CA . ALA A 1 111 ? -5.286 5.146 -4.968 1.00 0.11 111 ALA A CA 19
ATOM 35146 C C . ALA A 1 111 ? -6.392 4.391 -5.688 1.00 0.11 111 ALA A C 19
ATOM 35147 O O . ALA A 1 111 ? -6.934 3.419 -5.162 1.00 0.10 111 ALA A O 19
ATOM 35154 N N . LYS A 1 112 ? -6.721 4.843 -6.892 1.00 0.12 112 LYS A N 19
ATOM 35155 C CA . LYS A 1 112 ? -7.812 4.252 -7.651 1.00 0.13 112 LYS A CA 19
ATOM 35156 C C . LYS A 1 112 ? -7.558 2.777 -7.924 1.00 0.15 112 LYS A C 19
ATOM 35157 O O . LYS A 1 112 ? -8.425 1.945 -7.680 1.00 0.23 112 LYS A O 19
ATOM 35176 N N . ARG A 1 113 ? -6.360 2.455 -8.397 1.00 0.14 113 ARG A N 19
ATOM 35177 C CA . ARG A 1 113 ? -6.006 1.072 -8.694 1.00 0.18 113 ARG A CA 19
ATOM 35178 C C . ARG A 1 113 ? -6.042 0.206 -7.438 1.00 0.16 113 ARG A C 19
ATOM 35179 O O . ARG A 1 113 ? -6.429 -0.963 -7.491 1.00 0.25 113 ARG A O 19
ATOM 35200 N N . ALA A 1 114 ? -5.647 0.782 -6.309 1.00 0.12 114 ALA A N 19
ATOM 35201 C CA . ALA A 1 114 ? -5.695 0.068 -5.043 1.00 0.10 114 ALA A CA 19
ATOM 35202 C C . ALA A 1 114 ? -7.143 -0.211 -4.655 1.00 0.12 114 ALA A C 19
ATOM 35203 O O . ALA A 1 114 ? -7.498 -1.336 -4.299 1.00 0.14 114 ALA A O 19
ATOM 35210 N N . LEU A 1 115 ? -7.983 0.810 -4.760 1.00 0.12 115 LEU A N 19
ATOM 35211 C CA . LEU A 1 115 ? -9.390 0.683 -4.418 1.00 0.16 115 LEU A CA 19
ATOM 35212 C C . LEU A 1 115 ? -10.137 -0.213 -5.404 1.00 0.22 115 LEU A C 19
ATOM 35213 O O . LEU A 1 115 ? -11.145 -0.826 -5.047 1.00 0.27 115 LEU A O 19
ATOM 35229 N N . GLU A 1 116 ? -9.640 -0.295 -6.635 1.00 0.23 116 GLU A N 19
ATOM 35230 C CA . GLU A 1 116 ? -10.178 -1.231 -7.617 1.00 0.32 116 GLU A CA 19
ATOM 35231 C C . GLU A 1 116 ? -10.120 -2.654 -7.080 1.00 0.27 116 GLU A C 19
ATOM 35232 O O . GLU A 1 116 ? -11.095 -3.401 -7.152 1.00 0.31 116 GLU A O 19
ATOM 35244 N N . MET A 1 117 ? -8.972 -3.018 -6.528 1.00 0.26 117 MET A N 19
ATOM 35245 C CA . MET A 1 117 ? -8.793 -4.345 -5.961 1.00 0.27 117 MET A CA 19
ATOM 35246 C C . MET A 1 117 ? -9.490 -4.454 -4.613 1.00 0.31 117 MET A C 19
ATOM 35247 O O . MET A 1 117 ? -9.881 -5.543 -4.195 1.00 0.43 117 MET A O 19
ATOM 35261 N N . CYS A 1 118 ? -9.635 -3.320 -3.939 1.00 0.37 118 CYS A N 19
ATOM 35262 C CA . CYS A 1 118 ? -10.234 -3.278 -2.611 1.00 0.46 118 CYS A CA 19
ATOM 35263 C C . CYS A 1 118 ? -11.649 -3.838 -2.629 1.00 0.75 118 CYS A C 19
ATOM 35264 O O . CYS A 1 118 ? -11.984 -4.735 -1.852 1.00 1.45 118 CYS A O 19
ATOM 35272 N N . GLY A 1 119 ? -12.470 -3.316 -3.519 1.00 0.87 119 GLY A N 19
ATOM 35273 C CA . GLY A 1 119 ? -13.840 -3.755 -3.595 1.00 1.41 119 GLY A CA 19
ATOM 35274 C C . GLY A 1 119 ? -14.363 -3.734 -5.007 1.00 1.90 119 GLY A C 19
ATOM 35275 O O . GLY A 1 119 ? -14.219 -2.734 -5.709 1.00 2.57 119 GLY A O 19
ATOM 35279 N N . GLY A 1 120 ? -14.959 -4.840 -5.425 1.00 2.38 120 GLY A N 19
ATOM 35280 C CA . GLY A 1 120 ? -15.561 -4.903 -6.742 1.00 3.39 120 GLY A CA 19
ATOM 35281 C C . GLY A 1 120 ? -16.742 -3.967 -6.847 1.00 3.79 120 GLY A C 19
ATOM 35282 O O . GLY A 1 120 ? -17.057 -3.455 -7.920 1.00 4.48 120 GLY A O 19
ATOM 35286 N N . ASP A 1 121 ? -17.389 -3.738 -5.715 1.00 3.85 121 ASP A N 19
ATOM 35287 C CA . ASP A 1 121 ? -18.514 -2.825 -5.646 1.00 4.66 121 ASP A CA 19
ATOM 35288 C C . ASP A 1 121 ? -18.030 -1.435 -5.271 1.00 5.12 121 ASP A C 19
ATOM 35289 O O . ASP A 1 121 ? -17.293 -1.271 -4.299 1.00 5.58 121 ASP A O 19
ATOM 35298 N N . LYS A 1 122 ? -18.429 -0.442 -6.048 1.00 5.40 122 LYS A N 19
ATOM 35299 C CA . LYS A 1 122 ? -18.085 0.944 -5.755 1.00 6.18 122 LYS A CA 19
ATOM 35300 C C . LYS A 1 122 ? -19.067 1.530 -4.751 1.00 6.52 122 LYS A C 19
ATOM 35301 O O . LYS A 1 122 ? -20.198 1.055 -4.628 1.00 6.59 122 LYS A O 19
ATOM 35320 N N . GLU A 1 123 ? -18.626 2.556 -4.032 1.00 7.08 123 GLU A N 19
ATOM 35321 C CA . GLU A 1 123 ? -19.463 3.220 -3.043 1.00 7.75 123 GLU A CA 19
ATOM 35322 C C . GLU A 1 123 ? -20.535 4.054 -3.738 1.00 8.49 123 GLU A C 19
ATOM 35323 O O . GLU A 1 123 ? -20.222 5.024 -4.430 1.00 8.95 123 GLU A O 19
ATOM 35335 N N . PRO A 1 124 ? -21.811 3.692 -3.558 1.00 8.86 124 PRO A N 19
ATOM 35336 C CA . PRO A 1 124 ? -22.930 4.362 -4.221 1.00 9.78 124 PRO A CA 19
ATOM 35337 C C . PRO A 1 124 ? -23.353 5.646 -3.513 1.00 10.68 124 PRO A C 19
ATOM 35338 O O . PRO A 1 124 ? -24.541 5.965 -3.433 1.00 11.17 124 PRO A O 19
ATOM 35349 N N . ALA A 1 125 ? -22.381 6.381 -3.003 1.00 11.05 125 ALA A N 19
ATOM 35350 C CA . ALA A 1 125 ? -22.653 7.605 -2.274 1.00 12.03 125 ALA A CA 19
ATOM 35351 C C . ALA A 1 125 ? -21.500 8.584 -2.429 1.00 12.82 125 ALA A C 19
ATOM 35352 O O . ALA A 1 125 ? -20.637 8.632 -1.536 1.00 13.28 125 ALA A O 19
ATOM 35360 N N . GLY A 1 1 ? -14.889 -2.736 4.615 1.00 8.80 1 GLY A N 20
ATOM 35361 C CA . GLY A 1 1 ? -15.241 -1.300 4.738 1.00 7.95 1 GLY A CA 20
ATOM 35362 C C . GLY A 1 1 ? -16.230 -1.061 5.857 1.00 6.99 1 GLY A C 20
ATOM 35363 O O . GLY A 1 1 ? -17.406 -0.803 5.607 1.00 6.86 1 GLY A O 20
ATOM 35369 N N . ALA A 1 2 ? -15.739 -1.131 7.093 1.00 6.60 2 ALA A N 20
ATOM 35370 C CA . ALA A 1 2 ? -16.582 -1.058 8.283 1.00 5.99 2 ALA A CA 20
ATOM 35371 C C . ALA A 1 2 ? -17.462 0.188 8.300 1.00 5.01 2 ALA A C 20
ATOM 35372 O O . ALA A 1 2 ? -18.647 0.116 8.619 1.00 5.16 2 ALA A O 20
ATOM 35379 N N . MET A 1 3 ? -16.887 1.325 7.941 1.00 4.41 3 MET A N 20
ATOM 35380 C CA . MET A 1 3 ? -17.606 2.594 8.002 1.00 3.85 3 MET A CA 20
ATOM 35381 C C . MET A 1 3 ? -18.080 3.029 6.619 1.00 2.56 3 MET A C 20
ATOM 35382 O O . MET A 1 3 ? -18.235 4.221 6.353 1.00 2.73 3 MET A O 20
ATOM 35396 N N . GLY A 1 4 ? -18.299 2.059 5.741 1.00 1.85 4 GLY A N 20
ATOM 35397 C CA . GLY A 1 4 ? -18.742 2.359 4.387 1.00 1.07 4 GLY A CA 20
ATOM 35398 C C . GLY A 1 4 ? -17.645 2.984 3.560 1.00 0.99 4 GLY A C 20
ATOM 35399 O O . GLY A 1 4 ? -17.892 3.633 2.542 1.00 1.65 4 GLY A O 20
ATOM 35403 N N . MET A 1 5 ? -16.428 2.770 4.015 1.00 0.57 5 MET A N 20
ATOM 35404 C CA . MET A 1 5 ? -15.235 3.311 3.388 1.00 0.43 5 MET A CA 20
ATOM 35405 C C . MET A 1 5 ? -14.126 2.285 3.488 1.00 0.33 5 MET A C 20
ATOM 35406 O O . MET A 1 5 ? -13.994 1.620 4.518 1.00 0.40 5 MET A O 20
ATOM 35420 N N . PRO A 1 6 ? -13.331 2.120 2.428 1.00 0.22 6 PRO A N 20
ATOM 35421 C CA . PRO A 1 6 ? -12.201 1.212 2.453 1.00 0.17 6 PRO A CA 20
ATOM 35422 C C . PRO A 1 6 ? -11.165 1.648 3.468 1.00 0.16 6 PRO A C 20
ATOM 35423 O O . PRO A 1 6 ? -10.781 2.818 3.519 1.00 0.21 6 PRO A O 20
ATOM 35434 N N . LYS A 1 7 ? -10.734 0.712 4.281 1.00 0.14 7 LYS A N 20
ATOM 35435 C CA . LYS A 1 7 ? -9.689 0.974 5.243 1.00 0.15 7 LYS A CA 20
ATOM 35436 C C . LYS A 1 7 ? -8.345 0.770 4.563 1.00 0.13 7 LYS A C 20
ATOM 35437 O O . LYS A 1 7 ? -7.910 -0.361 4.346 1.00 0.15 7 LYS A O 20
ATOM 35456 N N . VAL A 1 8 ? -7.700 1.865 4.217 1.00 0.12 8 VAL A N 20
ATOM 35457 C CA . VAL A 1 8 ? -6.492 1.818 3.419 1.00 0.12 8 VAL A CA 20
ATOM 35458 C C . VAL A 1 8 ? -5.255 1.955 4.291 1.00 0.12 8 VAL A C 20
ATOM 35459 O O . VAL A 1 8 ? -5.139 2.882 5.086 1.00 0.20 8 VAL A O 20
ATOM 35472 N N . LEU A 1 9 ? -4.347 1.011 4.143 1.00 0.09 9 LEU A N 20
ATOM 35473 C CA . LEU A 1 9 ? -3.094 1.018 4.870 1.00 0.09 9 LEU A CA 20
ATOM 35474 C C . LEU A 1 9 ? -1.973 1.500 3.949 1.00 0.10 9 LEU A C 20
ATOM 35475 O O . LEU A 1 9 ? -1.625 0.830 2.978 1.00 0.12 9 LEU A O 20
ATOM 35491 N N . VAL A 1 10 ? -1.427 2.672 4.234 1.00 0.10 10 VAL A N 20
ATOM 35492 C CA . VAL A 1 10 ? -0.338 3.214 3.434 1.00 0.10 10 VAL A CA 20
ATOM 35493 C C . VAL A 1 10 ? 1.015 2.919 4.065 1.00 0.10 10 VAL A C 20
ATOM 35494 O O . VAL A 1 10 ? 1.250 3.220 5.232 1.00 0.12 10 VAL A O 20
ATOM 35507 N N . LEU A 1 11 ? 1.884 2.312 3.279 1.00 0.11 11 LEU A N 20
ATOM 35508 C CA . LEU A 1 11 ? 3.264 2.088 3.664 1.00 0.11 11 LEU A CA 20
ATOM 35509 C C . LEU A 1 11 ? 4.145 3.052 2.896 1.00 0.12 11 LEU A C 20
ATOM 35510 O O . LEU A 1 11 ? 4.451 2.828 1.725 1.00 0.17 11 LEU A O 20
ATOM 35526 N N . GLU A 1 12 ? 4.543 4.119 3.557 1.00 0.14 12 GLU A N 20
ATOM 35527 C CA . GLU A 1 12 ? 5.327 5.160 2.924 1.00 0.16 12 GLU A CA 20
ATOM 35528 C C . GLU A 1 12 ? 6.092 5.940 3.984 1.00 0.21 12 GLU A C 20
ATOM 35529 O O . GLU A 1 12 ? 5.499 6.557 4.871 1.00 0.37 12 GLU A O 20
ATOM 35541 N N . ASP A 1 13 ? 7.411 5.897 3.892 1.00 0.22 13 ASP A N 20
ATOM 35542 C CA . ASP A 1 13 ? 8.270 6.560 4.863 1.00 0.27 13 ASP A CA 20
ATOM 35543 C C . ASP A 1 13 ? 8.310 8.058 4.594 1.00 0.28 13 ASP A C 20
ATOM 35544 O O . ASP A 1 13 ? 8.614 8.853 5.484 1.00 0.42 13 ASP A O 20
ATOM 35553 N N . GLU A 1 14 ? 7.975 8.436 3.366 1.00 0.23 14 GLU A N 20
ATOM 35554 C CA . GLU A 1 14 ? 7.911 9.838 2.982 1.00 0.25 14 GLU A CA 20
ATOM 35555 C C . GLU A 1 14 ? 6.534 10.423 3.268 1.00 0.22 14 GLU A C 20
ATOM 35556 O O . GLU A 1 14 ? 5.570 10.132 2.562 1.00 0.22 14 GLU A O 20
ATOM 35568 N N . PRO A 1 15 ? 6.428 11.268 4.306 1.00 0.23 15 PRO A N 20
ATOM 35569 C CA . PRO A 1 15 ? 5.154 11.862 4.721 1.00 0.22 15 PRO A CA 20
ATOM 35570 C C . PRO A 1 15 ? 4.491 12.668 3.619 1.00 0.19 15 PRO A C 20
ATOM 35571 O O . PRO A 1 15 ? 3.271 12.767 3.578 1.00 0.19 15 PRO A O 20
ATOM 35582 N N . LEU A 1 16 ? 5.286 13.234 2.721 1.00 0.21 16 LEU A N 20
ATOM 35583 C CA . LEU A 1 16 ? 4.739 14.010 1.618 1.00 0.21 16 LEU A CA 20
ATOM 35584 C C . LEU A 1 16 ? 3.935 13.092 0.697 1.00 0.18 16 LEU A C 20
ATOM 35585 O O . LEU A 1 16 ? 2.783 13.377 0.361 1.00 0.20 16 LEU A O 20
ATOM 35601 N N . ILE A 1 17 ? 4.546 11.979 0.318 1.00 0.18 17 ILE A N 20
ATOM 35602 C CA . ILE A 1 17 ? 3.891 10.965 -0.502 1.00 0.18 17 ILE A CA 20
ATOM 35603 C C . ILE A 1 17 ? 2.752 10.310 0.268 1.00 0.17 17 ILE A C 20
ATOM 35604 O O . ILE A 1 17 ? 1.654 10.140 -0.260 1.00 0.19 17 ILE A O 20
ATOM 35620 N N . ALA A 1 18 ? 3.025 9.959 1.519 1.00 0.16 18 ALA A N 20
ATOM 35621 C CA . ALA A 1 18 ? 2.028 9.352 2.389 1.00 0.17 18 ALA A CA 20
ATOM 35622 C C . ALA A 1 18 ? 0.789 10.233 2.490 1.00 0.19 18 ALA A C 20
ATOM 35623 O O . ALA A 1 18 ? -0.333 9.765 2.318 1.00 0.21 18 ALA A O 20
ATOM 35630 N N . MET A 1 19 ? 1.014 11.511 2.763 1.00 0.19 19 MET A N 20
ATOM 35631 C CA . MET A 1 19 ? -0.043 12.500 2.836 1.00 0.22 19 MET A CA 20
ATOM 35632 C C . MET A 1 19 ? -0.801 12.597 1.516 1.00 0.19 19 MET A C 20
ATOM 35633 O O . MET A 1 19 ? -2.030 12.647 1.493 1.00 0.20 19 MET A O 20
ATOM 35647 N N . ASN A 1 20 ? -0.056 12.607 0.419 1.00 0.17 20 ASN A N 20
ATOM 35648 C CA . ASN A 1 20 ? -0.630 12.746 -0.906 1.00 0.17 20 ASN A CA 20
ATOM 35649 C C . ASN A 1 20 ? -1.451 11.520 -1.286 1.00 0.15 20 ASN A C 20
ATOM 35650 O O . ASN A 1 20 ? -2.502 11.639 -1.913 1.00 0.17 20 ASN A O 20
ATOM 35661 N N . LEU A 1 21 ? -0.966 10.344 -0.910 1.00 0.14 21 LEU A N 20
ATOM 35662 C CA . LEU A 1 21 ? -1.728 9.121 -1.063 1.00 0.13 21 LEU A CA 20
ATOM 35663 C C . LEU A 1 21 ? -2.959 9.154 -0.178 1.00 0.13 21 LEU A C 20
ATOM 35664 O O . LEU A 1 21 ? -4.058 8.817 -0.612 1.00 0.13 21 LEU A O 20
ATOM 35680 N N . GLN A 1 22 ? -2.762 9.583 1.059 1.00 0.14 22 GLN A N 20
ATOM 35681 C CA . GLN A 1 22 ? -3.840 9.683 2.025 1.00 0.15 22 GLN A CA 20
ATOM 35682 C C . GLN A 1 22 ? -4.981 10.530 1.466 1.00 0.15 22 GLN A C 20
ATOM 35683 O O . GLN A 1 22 ? -6.129 10.088 1.436 1.00 0.16 22 GLN A O 20
ATOM 35697 N N . TYR A 1 23 ? -4.654 11.730 0.985 1.00 0.16 23 TYR A N 20
ATOM 35698 C CA . TYR A 1 23 ? -5.654 12.607 0.385 1.00 0.17 23 TYR A CA 20
ATOM 35699 C C . TYR A 1 23 ? -6.292 11.957 -0.837 1.00 0.14 23 TYR A C 20
ATOM 35700 O O . TYR A 1 23 ? -7.479 12.139 -1.091 1.00 0.17 23 TYR A O 20
ATOM 35718 N N . ALA A 1 24 ? -5.505 11.182 -1.575 1.00 0.12 24 ALA A N 20
ATOM 35719 C CA . ALA A 1 24 ? -5.994 10.535 -2.783 1.00 0.12 24 ALA A CA 20
ATOM 35720 C C . ALA A 1 24 ? -7.060 9.501 -2.446 1.00 0.10 24 ALA A C 20
ATOM 35721 O O . ALA A 1 24 ? -8.123 9.468 -3.066 1.00 0.13 24 ALA A O 20
ATOM 35728 N N . PHE A 1 25 ? -6.779 8.673 -1.451 1.00 0.09 25 PHE A N 20
ATOM 35729 C CA . PHE A 1 25 ? -7.720 7.652 -1.021 1.00 0.09 25 PHE A CA 20
ATOM 35730 C C . PHE A 1 25 ? -8.942 8.279 -0.361 1.00 0.10 25 PHE A C 20
ATOM 35731 O O . PHE A 1 25 ? -10.075 7.873 -0.624 1.00 0.12 25 PHE A O 20
ATOM 35748 N N . GLU A 1 26 ? -8.715 9.283 0.477 1.00 0.10 26 GLU A N 20
ATOM 35749 C CA . GLU A 1 26 ? -9.810 9.983 1.136 1.00 0.12 26 GLU A CA 20
ATOM 35750 C C . GLU A 1 26 ? -10.712 10.652 0.105 1.00 0.12 26 GLU A C 20
ATOM 35751 O O . GLU A 1 26 ? -11.932 10.699 0.273 1.00 0.17 26 GLU A O 20
ATOM 35763 N N . ASP A 1 27 ? -10.104 11.143 -0.969 1.00 0.12 27 ASP A N 20
ATOM 35764 C CA . ASP A 1 27 ? -10.843 11.784 -2.053 1.00 0.15 27 ASP A CA 20
ATOM 35765 C C . ASP A 1 27 ? -11.708 10.768 -2.788 1.00 0.15 27 ASP A C 20
ATOM 35766 O O . ASP A 1 27 ? -12.797 11.093 -3.263 1.00 0.19 27 ASP A O 20
ATOM 35775 N N . GLU A 1 28 ? -11.229 9.528 -2.855 1.00 0.15 28 GLU A N 20
ATOM 35776 C CA . GLU A 1 28 ? -11.978 8.455 -3.497 1.00 0.18 28 GLU A CA 20
ATOM 35777 C C . GLU A 1 28 ? -13.073 7.936 -2.565 1.00 0.20 28 GLU A C 20
ATOM 35778 O O . GLU A 1 28 ? -13.936 7.157 -2.971 1.00 0.34 28 GLU A O 20
ATOM 35790 N N . GLY A 1 29 ? -13.024 8.376 -1.313 1.00 0.21 29 GLY A N 20
ATOM 35791 C CA . GLY A 1 29 ? -14.018 7.976 -0.338 1.00 0.24 29 GLY A CA 20
ATOM 35792 C C . GLY A 1 29 ? -13.554 6.814 0.516 1.00 0.22 29 GLY A C 20
ATOM 35793 O O . GLY A 1 29 ? -14.260 5.817 0.652 1.00 0.29 29 GLY A O 20
ATOM 35797 N N . ALA A 1 30 ? -12.361 6.937 1.080 1.00 0.17 30 ALA A N 20
ATOM 35798 C CA . ALA A 1 30 ? -11.807 5.891 1.929 1.00 0.16 30 ALA A CA 20
ATOM 35799 C C . ALA A 1 30 ? -11.093 6.493 3.136 1.00 0.15 30 ALA A C 20
ATOM 35800 O O . ALA A 1 30 ? -10.805 7.691 3.163 1.00 0.23 30 ALA A O 20
ATOM 35807 N N . GLU A 1 31 ? -10.813 5.664 4.133 1.00 0.15 31 GLU A N 20
ATOM 35808 C CA . GLU A 1 31 ? -10.122 6.120 5.330 1.00 0.15 31 GLU A CA 20
ATOM 35809 C C . GLU A 1 31 ? -8.734 5.498 5.381 1.00 0.16 31 GLU A C 20
ATOM 35810 O O . GLU A 1 31 ? -8.577 4.303 5.149 1.00 0.30 31 GLU A O 20
ATOM 35822 N N . VAL A 1 32 ? -7.735 6.305 5.694 1.00 0.13 32 VAL A N 20
ATOM 35823 C CA . VAL A 1 32 ? -6.349 5.897 5.521 1.00 0.12 32 VAL A CA 20
ATOM 35824 C C . VAL A 1 32 ? -5.587 5.846 6.845 1.00 0.12 32 VAL A C 20
ATOM 35825 O O . VAL A 1 32 ? -5.771 6.697 7.719 1.00 0.18 32 VAL A O 20
ATOM 35838 N N . VAL A 1 33 ? -4.739 4.834 6.980 1.00 0.11 33 VAL A N 20
ATOM 35839 C CA . VAL A 1 33 ? -3.767 4.764 8.058 1.00 0.13 33 VAL A CA 20
ATOM 35840 C C . VAL A 1 33 ? -2.372 4.877 7.460 1.00 0.13 33 VAL A C 20
ATOM 35841 O O . VAL A 1 33 ? -2.058 4.190 6.487 1.00 0.22 33 VAL A O 20
ATOM 35854 N N . VAL A 1 34 ? -1.539 5.737 8.020 1.00 0.13 34 VAL A N 20
ATOM 35855 C CA . VAL A 1 34 ? -0.215 5.964 7.463 1.00 0.14 34 VAL A CA 20
ATOM 35856 C C . VAL A 1 34 ? 0.870 5.304 8.307 1.00 0.13 34 VAL A C 20
ATOM 35857 O O . VAL A 1 34 ? 1.023 5.607 9.492 1.00 0.17 34 VAL A O 20
ATOM 35870 N N . ALA A 1 35 ? 1.623 4.412 7.683 1.00 0.13 35 ALA A N 20
ATOM 35871 C CA . ALA A 1 35 ? 2.731 3.739 8.336 1.00 0.13 35 ALA A CA 20
ATOM 35872 C C . ALA A 1 35 ? 4.006 3.902 7.523 1.00 0.14 35 ALA A C 20
ATOM 35873 O O . ALA A 1 35 ? 3.980 3.892 6.293 1.00 0.16 35 ALA A O 20
ATOM 35880 N N . ALA A 1 36 ? 5.113 4.062 8.216 1.00 0.17 36 ALA A N 20
ATOM 35881 C CA . ALA A 1 36 ? 6.409 4.191 7.582 1.00 0.20 36 ALA A CA 20
ATOM 35882 C C . ALA A 1 36 ? 7.234 2.931 7.793 1.00 0.19 36 ALA A C 20
ATOM 35883 O O . ALA A 1 36 ? 8.274 2.745 7.162 1.00 0.24 36 ALA A O 20
ATOM 35890 N N . THR A 1 37 ? 6.776 2.073 8.697 1.00 0.19 37 THR A N 20
ATOM 35891 C CA . THR A 1 37 ? 7.483 0.839 8.988 1.00 0.19 37 THR A CA 20
ATOM 35892 C C . THR A 1 37 ? 6.569 -0.365 8.817 1.00 0.19 37 THR A C 20
ATOM 35893 O O . THR A 1 37 ? 5.367 -0.215 8.583 1.00 0.22 37 THR A O 20
ATOM 35904 N N . CYS A 1 38 ? 7.131 -1.552 8.955 1.00 0.20 38 CYS A N 20
ATOM 35905 C CA . CYS A 1 38 ? 6.344 -2.767 8.890 1.00 0.21 38 CYS A CA 20
ATOM 35906 C C . CYS A 1 38 ? 5.548 -2.949 10.175 1.00 0.17 38 CYS A C 20
ATOM 35907 O O . CYS A 1 38 ? 4.395 -3.384 10.152 1.00 0.20 38 CYS A O 20
ATOM 35915 N N . GLU A 1 39 ? 6.163 -2.576 11.289 1.00 0.19 39 GLU A N 20
ATOM 35916 C CA . GLU A 1 39 ? 5.539 -2.717 12.596 1.00 0.21 39 GLU A CA 20
ATOM 35917 C C . GLU A 1 39 ? 4.323 -1.805 12.727 1.00 0.18 39 GLU A C 20
ATOM 35918 O O . GLU A 1 39 ? 3.293 -2.213 13.267 1.00 0.19 39 GLU A O 20
ATOM 35930 N N . GLN A 1 40 ? 4.440 -0.574 12.225 1.00 0.17 40 GLN A N 20
ATOM 35931 C CA . GLN A 1 40 ? 3.332 0.370 12.251 1.00 0.16 40 GLN A CA 20
ATOM 35932 C C . GLN A 1 40 ? 2.134 -0.179 11.488 1.00 0.15 40 GLN A C 20
ATOM 35933 O O . GLN A 1 40 ? 0.983 0.011 11.888 1.00 0.20 40 GLN A O 20
ATOM 35947 N N . ALA A 1 41 ? 2.410 -0.869 10.395 1.00 0.13 41 ALA A N 20
ATOM 35948 C CA . ALA A 1 41 ? 1.360 -1.452 9.580 1.00 0.14 41 ALA A CA 20
ATOM 35949 C C . ALA A 1 41 ? 0.720 -2.632 10.286 1.00 0.15 41 ALA A C 20
ATOM 35950 O O . ALA A 1 41 ? -0.499 -2.722 10.365 1.00 0.18 41 ALA A O 20
ATOM 35957 N N . LEU A 1 42 ? 1.553 -3.530 10.799 1.00 0.15 42 LEU A N 20
ATOM 35958 C CA . LEU A 1 42 ? 1.078 -4.690 11.550 1.00 0.17 42 LEU A CA 20
ATOM 35959 C C . LEU A 1 42 ? 0.206 -4.252 12.724 1.00 0.18 42 LEU A C 20
ATOM 35960 O O . LEU A 1 42 ? -0.793 -4.900 13.040 1.00 0.23 42 LEU A O 20
ATOM 35976 N N . LYS A 1 43 ? 0.585 -3.141 13.351 1.00 0.17 43 LYS A N 20
ATOM 35977 C CA . LYS A 1 43 ? -0.199 -2.562 14.435 1.00 0.20 43 LYS A CA 20
ATOM 35978 C C . LYS A 1 43 ? -1.567 -2.129 13.929 1.00 0.23 43 LYS A C 20
ATOM 35979 O O . LYS A 1 43 ? -2.598 -2.532 14.462 1.00 0.28 43 LYS A O 20
ATOM 35998 N N . SER A 1 44 ? -1.562 -1.315 12.886 1.00 0.23 44 SER A N 20
ATOM 35999 C CA . SER A 1 44 ? -2.781 -0.804 12.295 1.00 0.27 44 SER A CA 20
ATOM 36000 C C . SER A 1 44 ? -3.634 -1.925 11.699 1.00 0.28 44 SER A C 20
ATOM 36001 O O . SER A 1 44 ? -4.858 -1.822 11.647 1.00 0.35 44 SER A O 20
ATOM 36009 N N . LEU A 1 45 ? -2.977 -2.987 11.259 1.00 0.26 45 LEU A N 20
ATOM 36010 C CA . LEU A 1 45 ? -3.649 -4.170 10.754 1.00 0.31 45 LEU A CA 20
ATOM 36011 C C . LEU A 1 45 ? -4.376 -4.895 11.883 1.00 0.30 45 LEU A C 20
ATOM 36012 O O . LEU A 1 45 ? -5.404 -5.531 11.675 1.00 0.32 45 LEU A O 20
ATOM 36028 N N . ALA A 1 46 ? -3.829 -4.789 13.084 1.00 0.30 46 ALA A N 20
ATOM 36029 C CA . ALA A 1 46 ? -4.415 -5.423 14.254 1.00 0.35 46 ALA A CA 20
ATOM 36030 C C . ALA A 1 46 ? -5.484 -4.538 14.878 1.00 0.36 46 ALA A C 20
ATOM 36031 O O . ALA A 1 46 ? -6.421 -5.017 15.515 1.00 0.43 46 ALA A O 20
ATOM 36038 N N . ASP A 1 47 ? -5.321 -3.238 14.705 1.00 0.33 47 ASP A N 20
ATOM 36039 C CA . ASP A 1 47 ? -6.238 -2.264 15.284 1.00 0.38 47 ASP A CA 20
ATOM 36040 C C . ASP A 1 47 ? -7.428 -2.000 14.365 1.00 0.37 47 ASP A C 20
ATOM 36041 O O . ASP A 1 47 ? -8.483 -1.556 14.813 1.00 0.45 47 ASP A O 20
ATOM 36050 N N . ASN A 1 48 ? -7.264 -2.289 13.081 1.00 0.30 48 ASN A N 20
ATOM 36051 C CA . ASN A 1 48 ? -8.294 -1.974 12.095 1.00 0.28 48 ASN A CA 20
ATOM 36052 C C . ASN A 1 48 ? -8.477 -3.119 11.108 1.00 0.25 48 ASN A C 20
ATOM 36053 O O . ASN A 1 48 ? -7.624 -3.996 11.000 1.00 0.29 48 ASN A O 20
ATOM 36064 N N . PRO A 1 49 ? -9.598 -3.117 10.368 1.00 0.22 49 PRO A N 20
ATOM 36065 C CA . PRO A 1 49 ? -9.875 -4.082 9.323 1.00 0.20 49 PRO A CA 20
ATOM 36066 C C . PRO A 1 49 ? -9.494 -3.540 7.951 1.00 0.17 49 PRO A C 20
ATOM 36067 O O . PRO A 1 49 ? -10.319 -2.953 7.249 1.00 0.20 49 PRO A O 20
ATOM 36078 N N . ILE A 1 50 ? -8.242 -3.736 7.589 1.00 0.15 50 ILE A N 20
ATOM 36079 C CA . ILE A 1 50 ? -7.691 -3.190 6.362 1.00 0.15 50 ILE A CA 20
ATOM 36080 C C . ILE A 1 50 ? -8.339 -3.814 5.127 1.00 0.14 50 ILE A C 20
ATOM 36081 O O . ILE A 1 50 ? -8.356 -5.035 4.966 1.00 0.18 50 ILE A O 20
ATOM 36097 N N . ASP A 1 51 ? -8.882 -2.958 4.272 1.00 0.13 51 ASP A N 20
ATOM 36098 C CA . ASP A 1 51 ? -9.526 -3.392 3.038 1.00 0.13 51 ASP A CA 20
ATOM 36099 C C . ASP A 1 51 ? -8.516 -3.458 1.909 1.00 0.12 51 ASP A C 20
ATOM 36100 O O . ASP A 1 51 ? -8.605 -4.315 1.030 1.00 0.14 51 ASP A O 20
ATOM 36109 N N . VAL A 1 52 ? -7.561 -2.542 1.936 1.00 0.11 52 VAL A N 20
ATOM 36110 C CA . VAL A 1 52 ? -6.571 -2.431 0.881 1.00 0.11 52 VAL A CA 20
ATOM 36111 C C . VAL A 1 52 ? -5.351 -1.675 1.393 1.00 0.11 52 VAL A C 20
ATOM 36112 O O . VAL A 1 52 ? -5.443 -0.929 2.369 1.00 0.11 52 VAL A O 20
ATOM 36125 N N . ALA A 1 53 ? -4.212 -1.871 0.753 1.00 0.12 53 ALA A N 20
ATOM 36126 C CA . ALA A 1 53 ? -2.995 -1.214 1.180 1.00 0.12 53 ALA A CA 20
ATOM 36127 C C . ALA A 1 53 ? -2.151 -0.754 0.000 1.00 0.12 53 ALA A C 20
ATOM 36128 O O . ALA A 1 53 ? -2.361 -1.171 -1.139 1.00 0.14 53 ALA A O 20
ATOM 36135 N N . VAL A 1 54 ? -1.203 0.120 0.289 1.00 0.12 54 VAL A N 20
ATOM 36136 C CA . VAL A 1 54 ? -0.248 0.593 -0.699 1.00 0.12 54 VAL A CA 20
ATOM 36137 C C . VAL A 1 54 ? 1.132 0.644 -0.077 1.00 0.12 54 VAL A C 20
ATOM 36138 O O . VAL A 1 54 ? 1.397 1.481 0.768 1.00 0.17 54 VAL A O 20
ATOM 36151 N N . LEU A 1 55 ? 2.006 -0.236 -0.518 1.00 0.13 55 LEU A N 20
ATOM 36152 C CA . LEU A 1 55 ? 3.281 -0.446 0.150 1.00 0.13 55 LEU A CA 20
ATOM 36153 C C . LEU A 1 55 ? 4.447 0.010 -0.712 1.00 0.16 55 LEU A C 20
ATOM 36154 O O . LEU A 1 55 ? 4.612 -0.464 -1.832 1.00 0.14 55 LEU A O 20
ATOM 36170 N N . ASP A 1 56 ? 5.248 0.936 -0.204 1.00 0.30 56 ASP A N 20
ATOM 36171 C CA . ASP A 1 56 ? 6.487 1.288 -0.879 1.00 0.42 56 ASP A CA 20
ATOM 36172 C C . ASP A 1 56 ? 7.579 0.309 -0.485 1.00 0.48 56 ASP A C 20
ATOM 36173 O O . ASP A 1 56 ? 7.956 0.198 0.681 1.00 0.69 56 ASP A O 20
ATOM 36182 N N . VAL A 1 57 ? 8.056 -0.419 -1.470 1.00 0.50 57 VAL A N 20
ATOM 36183 C CA . VAL A 1 57 ? 9.138 -1.365 -1.283 1.00 0.56 57 VAL A CA 20
ATOM 36184 C C . VAL A 1 57 ? 10.436 -0.633 -0.957 1.00 0.66 57 VAL A C 20
ATOM 36185 O O . VAL A 1 57 ? 11.346 -1.184 -0.331 1.00 0.80 57 VAL A O 20
ATOM 36198 N N . ASN A 1 58 ? 10.501 0.623 -1.367 1.00 0.68 58 ASN A N 20
ATOM 36199 C CA . ASN A 1 58 ? 11.701 1.426 -1.199 1.00 0.82 58 ASN A CA 20
ATOM 36200 C C . ASN A 1 58 ? 11.535 2.410 -0.040 1.00 0.74 58 ASN A C 20
ATOM 36201 O O . ASN A 1 58 ? 11.659 3.622 -0.213 1.00 0.92 58 ASN A O 20
ATOM 36212 N N . LEU A 1 59 ? 11.238 1.879 1.143 1.00 0.56 59 LEU A N 20
ATOM 36213 C CA . LEU A 1 59 ? 11.183 2.697 2.351 1.00 0.55 59 LEU A CA 20
ATOM 36214 C C . LEU A 1 59 ? 12.560 3.288 2.610 1.00 0.66 59 LEU A C 20
ATOM 36215 O O . LEU A 1 59 ? 12.701 4.428 3.052 1.00 0.85 59 LEU A O 20
ATOM 36231 N N . GLY A 1 60 ? 13.567 2.482 2.326 1.00 0.66 60 GLY A N 20
ATOM 36232 C CA . GLY A 1 60 ? 14.939 2.918 2.390 1.00 0.78 60 GLY A CA 20
ATOM 36233 C C . GLY A 1 60 ? 15.825 1.960 1.631 1.00 0.82 60 GLY A C 20
ATOM 36234 O O . GLY A 1 60 ? 15.313 1.072 0.937 1.00 0.81 60 GLY A O 20
ATOM 36238 N N . PRO A 1 61 ? 17.152 2.109 1.723 1.00 0.91 61 PRO A N 20
ATOM 36239 C CA . PRO A 1 61 ? 18.093 1.183 1.091 1.00 0.96 61 PRO A CA 20
ATOM 36240 C C . PRO A 1 61 ? 17.827 -0.263 1.498 1.00 0.89 61 PRO A C 20
ATOM 36241 O O . PRO A 1 61 ? 17.766 -1.156 0.651 1.00 0.93 61 PRO A O 20
ATOM 36252 N N . LYS A 1 62 ? 17.632 -0.486 2.793 1.00 0.81 62 LYS A N 20
ATOM 36253 C CA . LYS A 1 62 ? 17.326 -1.818 3.296 1.00 0.78 62 LYS A CA 20
ATOM 36254 C C . LYS A 1 62 ? 15.870 -1.911 3.736 1.00 0.65 62 LYS A C 20
ATOM 36255 O O . LYS A 1 62 ? 15.229 -2.947 3.562 1.00 0.59 62 LYS A O 20
ATOM 36274 N N . SER A 1 63 ? 15.345 -0.818 4.282 1.00 0.63 63 SER A N 20
ATOM 36275 C CA . SER A 1 63 ? 13.975 -0.792 4.766 1.00 0.54 63 SER A CA 20
ATOM 36276 C C . SER A 1 63 ? 12.993 -1.034 3.630 1.00 0.43 63 SER A C 20
ATOM 36277 O O . SER A 1 63 ? 12.998 -0.330 2.617 1.00 0.46 63 SER A O 20
ATOM 36285 N N . HIS A 1 64 ? 12.166 -2.048 3.799 1.00 0.34 64 HIS A N 20
ATOM 36286 C CA . HIS A 1 64 ? 11.237 -2.454 2.762 1.00 0.28 64 HIS A CA 20
ATOM 36287 C C . HIS A 1 64 ? 9.932 -2.942 3.373 1.00 0.22 64 HIS A C 20
ATOM 36288 O O . HIS A 1 64 ? 9.912 -3.437 4.497 1.00 0.25 64 HIS A O 20
ATOM 36303 N N . CYS A 1 65 ? 8.850 -2.804 2.628 1.00 0.20 65 CYS A N 20
ATOM 36304 C CA . CYS A 1 65 ? 7.571 -3.352 3.030 1.00 0.21 65 CYS A CA 20
ATOM 36305 C C . CYS A 1 65 ? 7.580 -4.879 2.854 1.00 0.22 65 CYS A C 20
ATOM 36306 O O . CYS A 1 65 ? 7.202 -5.403 1.809 1.00 0.30 65 CYS A O 20
ATOM 36314 N N . GLY A 1 66 ? 8.034 -5.595 3.876 1.00 0.19 66 GLY A N 20
ATOM 36315 C CA . GLY A 1 66 ? 8.107 -7.042 3.781 1.00 0.23 66 GLY A CA 20
ATOM 36316 C C . GLY A 1 66 ? 7.039 -7.732 4.597 1.00 0.19 66 GLY A C 20
ATOM 36317 O O . GLY A 1 66 ? 6.078 -8.257 4.036 1.00 0.19 66 GLY A O 20
ATOM 36321 N N . PRO A 1 67 ? 7.178 -7.743 5.934 1.00 0.18 67 PRO A N 20
ATOM 36322 C CA . PRO A 1 67 ? 6.171 -8.316 6.829 1.00 0.18 67 PRO A CA 20
ATOM 36323 C C . PRO A 1 67 ? 4.780 -7.759 6.557 1.00 0.15 67 PRO A C 20
ATOM 36324 O O . PRO A 1 67 ? 3.780 -8.423 6.801 1.00 0.16 67 PRO A O 20
ATOM 36335 N N . VAL A 1 68 ? 4.730 -6.539 6.032 1.00 0.12 68 VAL A N 20
ATOM 36336 C CA . VAL A 1 68 ? 3.465 -5.892 5.713 1.00 0.10 68 VAL A CA 20
ATOM 36337 C C . VAL A 1 68 ? 2.788 -6.606 4.556 1.00 0.10 68 VAL A C 20
ATOM 36338 O O . VAL A 1 68 ? 1.586 -6.867 4.582 1.00 0.10 68 VAL A O 20
ATOM 36351 N N . ALA A 1 69 ? 3.582 -6.927 3.548 1.00 0.12 69 ALA A N 20
ATOM 36352 C CA . ALA A 1 69 ? 3.093 -7.609 2.366 1.00 0.14 69 ALA A CA 20
ATOM 36353 C C . ALA A 1 69 ? 2.554 -8.975 2.734 1.00 0.14 69 ALA A C 20
ATOM 36354 O O . ALA A 1 69 ? 1.454 -9.353 2.334 1.00 0.14 69 ALA A O 20
ATOM 36361 N N . ASP A 1 70 ? 3.339 -9.702 3.513 1.00 0.17 70 ASP A N 20
ATOM 36362 C CA . ASP A 1 70 ? 2.954 -11.027 3.972 1.00 0.19 70 ASP A CA 20
ATOM 36363 C C . ASP A 1 70 ? 1.718 -10.940 4.855 1.00 0.18 70 ASP A C 20
ATOM 36364 O O . ASP A 1 70 ? 0.805 -11.743 4.728 1.00 0.20 70 ASP A O 20
ATOM 36373 N N . ALA A 1 71 ? 1.697 -9.942 5.738 1.00 0.18 71 ALA A N 20
ATOM 36374 C CA . ALA A 1 71 ? 0.553 -9.692 6.610 1.00 0.18 71 ALA A CA 20
ATOM 36375 C C . ALA A 1 71 ? -0.732 -9.569 5.800 1.00 0.18 71 ALA A C 20
ATOM 36376 O O . ALA A 1 71 ? -1.765 -10.149 6.139 1.00 0.23 71 ALA A O 20
ATOM 36383 N N . LEU A 1 72 ? -0.646 -8.812 4.717 1.00 0.14 72 LEU A N 20
ATOM 36384 C CA . LEU A 1 72 ? -1.772 -8.591 3.834 1.00 0.14 72 LEU A CA 20
ATOM 36385 C C . LEU A 1 72 ? -2.102 -9.855 3.061 1.00 0.17 72 LEU A C 20
ATOM 36386 O O . LEU A 1 72 ? -3.265 -10.218 2.916 1.00 0.20 72 LEU A O 20
ATOM 36402 N N . LYS A 1 73 ? -1.067 -10.524 2.583 1.00 0.17 73 LYS A N 20
ATOM 36403 C CA . LYS A 1 73 ? -1.214 -11.771 1.866 1.00 0.21 73 LYS A CA 20
ATOM 36404 C C . LYS A 1 73 ? -1.877 -12.833 2.740 1.00 0.23 73 LYS A C 20
ATOM 36405 O O . LYS A 1 73 ? -2.700 -13.614 2.265 1.00 0.25 73 LYS A O 20
ATOM 36424 N N . GLN A 1 74 ? -1.527 -12.838 4.021 1.00 0.23 74 GLN A N 20
ATOM 36425 C CA . GLN A 1 74 ? -2.119 -13.757 4.986 1.00 0.26 74 GLN A CA 20
ATOM 36426 C C . GLN A 1 74 ? -3.619 -13.523 5.131 1.00 0.28 74 GLN A C 20
ATOM 36427 O O . GLN A 1 74 ? -4.398 -14.468 5.251 1.00 0.37 74 GLN A O 20
ATOM 36441 N N . ARG A 1 75 ? -4.019 -12.262 5.114 1.00 0.25 75 ARG A N 20
ATOM 36442 C CA . ARG A 1 75 ? -5.415 -11.901 5.311 1.00 0.29 75 ARG A CA 20
ATOM 36443 C C . ARG A 1 75 ? -6.119 -11.674 3.976 1.00 0.27 75 ARG A C 20
ATOM 36444 O O . ARG A 1 75 ? -7.235 -11.156 3.933 1.00 0.32 75 ARG A O 20
ATOM 36465 N N . ALA A 1 76 ? -5.441 -12.055 2.896 1.00 0.24 76 ALA A N 20
ATOM 36466 C CA . ALA A 1 76 ? -5.981 -11.956 1.542 1.00 0.25 76 ALA A CA 20
ATOM 36467 C C . ALA A 1 76 ? -6.397 -10.527 1.194 1.00 0.22 76 ALA A C 20
ATOM 36468 O O . ALA A 1 76 ? -7.357 -10.309 0.452 1.00 0.28 76 ALA A O 20
ATOM 36475 N N . ILE A 1 77 ? -5.672 -9.558 1.734 1.00 0.15 77 ILE A N 20
ATOM 36476 C CA . ILE A 1 77 ? -5.958 -8.163 1.481 1.00 0.15 77 ILE A CA 20
ATOM 36477 C C . ILE A 1 77 ? -5.229 -7.699 0.226 1.00 0.15 77 ILE A C 20
ATOM 36478 O O . ILE A 1 77 ? -4.045 -7.982 0.052 1.00 0.15 77 ILE A O 20
ATOM 36494 N N . PRO A 1 78 ? -5.936 -7.003 -0.674 1.00 0.16 78 PRO A N 20
ATOM 36495 C CA . PRO A 1 78 ? -5.339 -6.460 -1.880 1.00 0.17 78 PRO A CA 20
ATOM 36496 C C . PRO A 1 78 ? -4.484 -5.244 -1.576 1.00 0.15 78 PRO A C 20
ATOM 36497 O O . PRO A 1 78 ? -4.837 -4.411 -0.742 1.00 0.17 78 PRO A O 20
ATOM 36508 N N . PHE A 1 79 ? -3.357 -5.155 -2.245 1.00 0.14 79 PHE A N 20
ATOM 36509 C CA . PHE A 1 79 ? -2.448 -4.044 -2.053 1.00 0.14 79 PHE A CA 20
ATOM 36510 C C . PHE A 1 79 ? -1.561 -3.872 -3.262 1.00 0.14 79 PHE A C 20
ATOM 36511 O O . PHE A 1 79 ? -1.415 -4.782 -4.077 1.00 0.15 79 PHE A O 20
ATOM 36528 N N . ILE A 1 80 ? -0.984 -2.700 -3.371 1.00 0.14 80 ILE A N 20
ATOM 36529 C CA . ILE A 1 80 ? -0.115 -2.383 -4.484 1.00 0.15 80 ILE A CA 20
ATOM 36530 C C . ILE A 1 80 ? 1.234 -1.938 -3.969 1.00 0.15 80 ILE A C 20
ATOM 36531 O O . ILE A 1 80 ? 1.315 -1.222 -2.976 1.00 0.16 80 ILE A O 20
ATOM 36547 N N . LEU A 1 81 ? 2.288 -2.350 -4.641 1.00 0.16 81 LEU A N 20
ATOM 36548 C CA . LEU A 1 81 ? 3.611 -1.890 -4.288 1.00 0.17 81 LEU A CA 20
ATOM 36549 C C . LEU A 1 81 ? 3.904 -0.614 -5.044 1.00 0.20 81 LEU A C 20
ATOM 36550 O O . LEU A 1 81 ? 4.106 -0.623 -6.253 1.00 0.21 81 LEU A O 20
ATOM 36566 N N . HIS A 1 82 ? 3.911 0.487 -4.332 1.00 0.21 82 HIS A N 20
ATOM 36567 C CA . HIS A 1 82 ? 4.166 1.772 -4.943 1.00 0.25 82 HIS A CA 20
ATOM 36568 C C . HIS A 1 82 ? 5.615 2.171 -4.713 1.00 0.31 82 HIS A C 20
ATOM 36569 O O . HIS A 1 82 ? 5.934 2.942 -3.815 1.00 0.60 82 HIS A O 20
ATOM 36584 N N . THR A 1 83 ? 6.470 1.636 -5.564 1.00 0.38 83 THR A N 20
ATOM 36585 C CA . THR A 1 83 ? 7.904 1.815 -5.460 1.00 0.47 83 THR A CA 20
ATOM 36586 C C . THR A 1 83 ? 8.482 2.061 -6.849 1.00 0.57 83 THR A C 20
ATOM 36587 O O . THR A 1 83 ? 7.861 1.711 -7.851 1.00 0.61 83 THR A O 20
ATOM 36598 N N . GLY A 1 84 ? 9.650 2.673 -6.914 1.00 0.73 84 GLY A N 20
ATOM 36599 C CA . GLY A 1 84 ? 10.284 2.904 -8.193 1.00 0.90 84 GLY A CA 20
ATOM 36600 C C . GLY A 1 84 ? 11.543 2.086 -8.355 1.00 0.77 84 GLY A C 20
ATOM 36601 O O . GLY A 1 84 ? 12.251 2.216 -9.355 1.00 0.94 84 GLY A O 20
ATOM 36605 N N . ASP A 1 85 ? 11.819 1.234 -7.377 1.00 0.56 85 ASP A N 20
ATOM 36606 C CA . ASP A 1 85 ? 13.038 0.443 -7.384 1.00 0.56 85 ASP A CA 20
ATOM 36607 C C . ASP A 1 85 ? 12.770 -0.997 -6.968 1.00 0.56 85 ASP A C 20
ATOM 36608 O O . ASP A 1 85 ? 13.190 -1.434 -5.891 1.00 0.84 85 ASP A O 20
ATOM 36617 N N . LEU A 1 86 ? 12.070 -1.734 -7.822 1.00 0.67 86 LEU A N 20
ATOM 36618 C CA . LEU A 1 86 ? 11.852 -3.159 -7.594 1.00 0.78 86 LEU A CA 20
ATOM 36619 C C . LEU A 1 86 ? 13.180 -3.904 -7.606 1.00 0.87 86 LEU A C 20
ATOM 36620 O O . LEU A 1 86 ? 13.374 -4.855 -6.857 1.00 1.04 86 LEU A O 20
ATOM 36636 N N . ASP A 1 87 ? 14.099 -3.442 -8.449 1.00 0.91 87 ASP A N 20
ATOM 36637 C CA . ASP A 1 87 ? 15.390 -4.106 -8.628 1.00 1.00 87 ASP A CA 20
ATOM 36638 C C . ASP A 1 87 ? 16.219 -4.084 -7.348 1.00 0.99 87 ASP A C 20
ATOM 36639 O O . ASP A 1 87 ? 17.019 -4.987 -7.106 1.00 1.07 87 ASP A O 20
ATOM 36648 N N . ARG A 1 88 ? 16.015 -3.060 -6.532 1.00 0.99 88 ARG A N 20
ATOM 36649 C CA . ARG A 1 88 ? 16.775 -2.893 -5.298 1.00 1.05 88 ARG A CA 20
ATOM 36650 C C . ARG A 1 88 ? 16.337 -3.920 -4.257 1.00 0.99 88 ARG A C 20
ATOM 36651 O O . ARG A 1 88 ? 17.067 -4.225 -3.316 1.00 1.14 88 ARG A O 20
ATOM 36672 N N . HIS A 1 89 ? 15.136 -4.446 -4.426 1.00 0.92 89 HIS A N 20
ATOM 36673 C CA . HIS A 1 89 ? 14.600 -5.430 -3.501 1.00 0.90 89 HIS A CA 20
ATOM 36674 C C . HIS A 1 89 ? 13.910 -6.545 -4.268 1.00 0.90 89 HIS A C 20
ATOM 36675 O O . HIS A 1 89 ? 12.812 -6.964 -3.906 1.00 0.85 89 HIS A O 20
ATOM 36690 N N . GLY A 1 90 ? 14.572 -7.028 -5.318 1.00 0.97 90 GLY A N 20
ATOM 36691 C CA . GLY A 1 90 ? 13.968 -8.000 -6.218 1.00 0.98 90 GLY A CA 20
ATOM 36692 C C . GLY A 1 90 ? 13.557 -9.282 -5.525 1.00 0.94 90 GLY A C 20
ATOM 36693 O O . GLY A 1 90 ? 12.629 -9.956 -5.959 1.00 0.91 90 GLY A O 20
ATOM 36697 N N . GLU A 1 91 ? 14.233 -9.610 -4.440 1.00 0.97 91 GLU A N 20
ATOM 36698 C CA . GLU A 1 91 ? 13.917 -10.808 -3.678 1.00 0.96 91 GLU A CA 20
ATOM 36699 C C . GLU A 1 91 ? 12.576 -10.655 -2.967 1.00 0.84 91 GLU A C 20
ATOM 36700 O O . GLU A 1 91 ? 11.899 -11.640 -2.673 1.00 0.91 91 GLU A O 20
ATOM 36712 N N . LEU A 1 92 ? 12.191 -9.414 -2.705 1.00 0.71 92 LEU A N 20
ATOM 36713 C CA . LEU A 1 92 ? 10.995 -9.134 -1.930 1.00 0.62 92 LEU A CA 20
ATOM 36714 C C . LEU A 1 92 ? 9.726 -9.319 -2.756 1.00 0.55 92 LEU A C 20
ATOM 36715 O O . LEU A 1 92 ? 8.822 -10.043 -2.345 1.00 0.52 92 LEU A O 20
ATOM 36731 N N . LEU A 1 93 ? 9.652 -8.673 -3.922 1.00 0.55 93 LEU A N 20
ATOM 36732 C CA . LEU A 1 93 ? 8.450 -8.741 -4.747 1.00 0.55 93 LEU A CA 20
ATOM 36733 C C . LEU A 1 93 ? 8.186 -10.155 -5.232 1.00 0.60 93 LEU A C 20
ATOM 36734 O O . LEU A 1 93 ? 7.054 -10.521 -5.540 1.00 0.58 93 LEU A O 20
ATOM 36750 N N . ARG A 1 94 ? 9.241 -10.935 -5.281 1.00 0.71 94 ARG A N 20
ATOM 36751 C CA . ARG A 1 94 ? 9.138 -12.360 -5.590 1.00 0.80 94 ARG A CA 20
ATOM 36752 C C . ARG A 1 94 ? 8.315 -13.085 -4.530 1.00 0.73 94 ARG A C 20
ATOM 36753 O O . ARG A 1 94 ? 7.614 -14.051 -4.826 1.00 0.77 94 ARG A O 20
ATOM 36774 N N . LYS A 1 95 ? 8.432 -12.629 -3.290 1.00 0.69 95 LYS A N 20
ATOM 36775 C CA . LYS A 1 95 ? 7.672 -13.198 -2.186 1.00 0.70 95 LYS A CA 20
ATOM 36776 C C . LYS A 1 95 ? 6.268 -12.613 -2.150 1.00 0.56 95 LYS A C 20
ATOM 36777 O O . LYS A 1 95 ? 5.306 -13.291 -1.791 1.00 0.63 95 LYS A O 20
ATOM 36796 N N . ILE A 1 96 ? 6.167 -11.352 -2.535 1.00 0.43 96 ILE A N 20
ATOM 36797 C CA . ILE A 1 96 ? 4.911 -10.630 -2.498 1.00 0.36 96 ILE A CA 20
ATOM 36798 C C . ILE A 1 96 ? 3.974 -11.073 -3.621 1.00 0.37 96 ILE A C 20
ATOM 36799 O O . ILE A 1 96 ? 2.904 -11.620 -3.358 1.00 0.45 96 ILE A O 20
ATOM 36815 N N . ASP A 1 97 ? 4.404 -10.866 -4.865 1.00 0.35 97 ASP A N 20
ATOM 36816 C CA . ASP A 1 97 ? 3.571 -11.089 -6.034 1.00 0.40 97 ASP A CA 20
ATOM 36817 C C . ASP A 1 97 ? 2.257 -10.323 -5.937 1.00 0.39 97 ASP A C 20
ATOM 36818 O O . ASP A 1 97 ? 1.202 -10.890 -5.633 1.00 0.51 97 ASP A O 20
ATOM 36827 N N . ALA A 1 98 ? 2.345 -9.029 -6.185 1.00 0.29 98 ALA A N 20
ATOM 36828 C CA . ALA A 1 98 ? 1.190 -8.146 -6.187 1.00 0.27 98 ALA A CA 20
ATOM 36829 C C . ALA A 1 98 ? 1.427 -7.010 -7.179 1.00 0.23 98 ALA A C 20
ATOM 36830 O O . ALA A 1 98 ? 2.563 -6.820 -7.625 1.00 0.24 98 ALA A O 20
ATOM 36837 N N . PRO A 1 99 ? 0.376 -6.261 -7.566 1.00 0.22 99 PRO A N 20
ATOM 36838 C CA . PRO A 1 99 ? 0.507 -5.131 -8.496 1.00 0.20 99 PRO A CA 20
ATOM 36839 C C . PRO A 1 99 ? 1.504 -4.080 -8.020 1.00 0.20 99 PRO A C 20
ATOM 36840 O O . PRO A 1 99 ? 1.627 -3.817 -6.824 1.00 0.20 99 PRO A O 20
ATOM 36851 N N . VAL A 1 100 ? 2.219 -3.490 -8.966 1.00 0.23 100 VAL A N 20
ATOM 36852 C CA . VAL A 1 100 ? 3.210 -2.472 -8.656 1.00 0.25 100 VAL A CA 20
ATOM 36853 C C . VAL A 1 100 ? 2.891 -1.167 -9.383 1.00 0.28 100 VAL A C 20
ATOM 36854 O O . VAL A 1 100 ? 2.504 -1.177 -10.550 1.00 0.37 100 VAL A O 20
ATOM 36867 N N . MET A 1 101 ? 3.040 -0.055 -8.677 1.00 0.25 101 MET A N 20
ATOM 36868 C CA . MET A 1 101 ? 2.925 1.269 -9.273 1.00 0.28 101 MET A CA 20
ATOM 36869 C C . MET A 1 101 ? 4.258 1.983 -9.134 1.00 0.30 101 MET A C 20
ATOM 36870 O O . MET A 1 101 ? 4.628 2.415 -8.039 1.00 0.35 101 MET A O 20
ATOM 36884 N N . ALA A 1 102 ? 4.979 2.085 -10.239 1.00 0.37 102 ALA A N 20
ATOM 36885 C CA . ALA A 1 102 ? 6.335 2.619 -10.234 1.00 0.42 102 ALA A CA 20
ATOM 36886 C C . ALA A 1 102 ? 6.364 4.090 -9.838 1.00 0.39 102 ALA A C 20
ATOM 36887 O O . ALA A 1 102 ? 5.446 4.849 -10.149 1.00 0.38 102 ALA A O 20
ATOM 36894 N N . LYS A 1 103 ? 7.418 4.479 -9.134 1.00 0.45 103 LYS A N 20
ATOM 36895 C CA . LYS A 1 103 ? 7.626 5.872 -8.774 1.00 0.48 103 LYS A CA 20
ATOM 36896 C C . LYS A 1 103 ? 8.463 6.564 -9.842 1.00 0.58 103 LYS A C 20
ATOM 36897 O O . LYS A 1 103 ? 9.413 5.979 -10.365 1.00 0.67 103 LYS A O 20
ATOM 36916 N N . PRO A 1 104 ? 8.139 7.822 -10.171 1.00 0.60 104 PRO A N 20
ATOM 36917 C CA . PRO A 1 104 ? 7.058 8.573 -9.531 1.00 0.52 104 PRO A CA 20
ATOM 36918 C C . PRO A 1 104 ? 5.679 8.143 -10.022 1.00 0.44 104 PRO A C 20
ATOM 36919 O O . PRO A 1 104 ? 5.532 7.652 -11.142 1.00 0.52 104 PRO A O 20
ATOM 36930 N N . ALA A 1 105 ? 4.677 8.342 -9.184 1.00 0.35 105 ALA A N 20
ATOM 36931 C CA . ALA A 1 105 ? 3.313 7.956 -9.510 1.00 0.30 105 ALA A CA 20
ATOM 36932 C C . ALA A 1 105 ? 2.336 8.975 -8.963 1.00 0.27 105 ALA A C 20
ATOM 36933 O O . ALA A 1 105 ? 2.488 9.445 -7.833 1.00 0.30 105 ALA A O 20
ATOM 36940 N N . ASP A 1 106 ? 1.340 9.325 -9.758 1.00 0.26 106 ASP A N 20
ATOM 36941 C CA . ASP A 1 106 ? 0.279 10.190 -9.276 1.00 0.24 106 ASP A CA 20
ATOM 36942 C C . ASP A 1 106 ? -0.575 9.405 -8.303 1.00 0.18 106 ASP A C 20
ATOM 36943 O O . ASP A 1 106 ? -1.006 8.287 -8.595 1.00 0.17 106 ASP A O 20
ATOM 36952 N N . THR A 1 107 ? -0.802 9.990 -7.148 1.00 0.17 107 THR A N 20
ATOM 36953 C CA . THR A 1 107 ? -1.419 9.293 -6.042 1.00 0.15 107 THR A CA 20
ATOM 36954 C C . THR A 1 107 ? -2.875 8.931 -6.318 1.00 0.14 107 THR A C 20
ATOM 36955 O O . THR A 1 107 ? -3.399 7.995 -5.717 1.00 0.14 107 THR A O 20
ATOM 36966 N N . SER A 1 108 ? -3.521 9.640 -7.241 1.00 0.17 108 SER A N 20
ATOM 36967 C CA . SER A 1 108 ? -4.888 9.302 -7.610 1.00 0.18 108 SER A CA 20
ATOM 36968 C C . SER A 1 108 ? -4.898 7.999 -8.404 1.00 0.17 108 SER A C 20
ATOM 36969 O O . SER A 1 108 ? -5.782 7.163 -8.233 1.00 0.20 108 SER A O 20
ATOM 36977 N N . ASP A 1 109 ? -3.880 7.820 -9.249 1.00 0.17 109 ASP A N 20
ATOM 36978 C CA . ASP A 1 109 ? -3.715 6.586 -10.010 1.00 0.17 109 ASP A CA 20
ATOM 36979 C C . ASP A 1 109 ? -3.487 5.431 -9.059 1.00 0.15 109 ASP A C 20
ATOM 36980 O O . ASP A 1 109 ? -4.110 4.378 -9.172 1.00 0.19 109 ASP A O 20
ATOM 36989 N N . VAL A 1 110 ? -2.598 5.658 -8.108 1.00 0.12 110 VAL A N 20
ATOM 36990 C CA . VAL A 1 110 ? -2.252 4.652 -7.122 1.00 0.11 110 VAL A CA 20
ATOM 36991 C C . VAL A 1 110 ? -3.473 4.277 -6.285 1.00 0.11 110 VAL A C 20
ATOM 36992 O O . VAL A 1 110 ? -3.741 3.099 -6.049 1.00 0.13 110 VAL A O 20
ATOM 37005 N N . ALA A 1 111 ? -4.214 5.294 -5.856 1.00 0.11 111 ALA A N 20
ATOM 37006 C CA . ALA A 1 111 ? -5.396 5.097 -5.027 1.00 0.11 111 ALA A CA 20
ATOM 37007 C C . ALA A 1 111 ? -6.471 4.313 -5.767 1.00 0.11 111 ALA A C 20
ATOM 37008 O O . ALA A 1 111 ? -7.027 3.352 -5.237 1.00 0.10 111 ALA A O 20
ATOM 37015 N N . LYS A 1 112 ? -6.747 4.722 -6.998 1.00 0.12 112 LYS A N 20
ATOM 37016 C CA . LYS A 1 112 ? -7.783 4.086 -7.798 1.00 0.13 112 LYS A CA 20
ATOM 37017 C C . LYS A 1 112 ? -7.453 2.625 -8.075 1.00 0.15 112 LYS A C 20
ATOM 37018 O O . LYS A 1 112 ? -8.311 1.754 -7.936 1.00 0.23 112 LYS A O 20
ATOM 37037 N N . ARG A 1 113 ? -6.204 2.357 -8.444 1.00 0.14 113 ARG A N 20
ATOM 37038 C CA . ARG A 1 113 ? -5.773 0.995 -8.742 1.00 0.18 113 ARG A CA 20
ATOM 37039 C C . ARG A 1 113 ? -5.856 0.111 -7.505 1.00 0.16 113 ARG A C 20
ATOM 37040 O O . ARG A 1 113 ? -6.126 -1.085 -7.596 1.00 0.25 113 ARG A O 20
ATOM 37061 N N . ALA A 1 114 ? -5.622 0.705 -6.347 1.00 0.12 114 ALA A N 20
ATOM 37062 C CA . ALA A 1 114 ? -5.694 -0.024 -5.095 1.00 0.10 114 ALA A CA 20
ATOM 37063 C C . ALA A 1 114 ? -7.144 -0.335 -4.742 1.00 0.12 114 ALA A C 20
ATOM 37064 O O . ALA A 1 114 ? -7.491 -1.474 -4.421 1.00 0.14 114 ALA A O 20
ATOM 37071 N N . LEU A 1 115 ? -7.997 0.677 -4.832 1.00 0.12 115 LEU A N 20
ATOM 37072 C CA . LEU A 1 115 ? -9.392 0.538 -4.452 1.00 0.16 115 LEU A CA 20
ATOM 37073 C C . LEU A 1 115 ? -10.181 -0.347 -5.413 1.00 0.22 115 LEU A C 20
ATOM 37074 O O . LEU A 1 115 ? -11.127 -1.015 -4.994 1.00 0.27 115 LEU A O 20
ATOM 37090 N N . GLU A 1 116 ? -9.793 -0.374 -6.689 1.00 0.23 116 GLU A N 20
ATOM 37091 C CA . GLU A 1 116 ? -10.496 -1.205 -7.668 1.00 0.32 116 GLU A CA 20
ATOM 37092 C C . GLU A 1 116 ? -10.315 -2.686 -7.348 1.00 0.27 116 GLU A C 20
ATOM 37093 O O . GLU A 1 116 ? -11.203 -3.499 -7.607 1.00 0.31 116 GLU A O 20
ATOM 37105 N N . MET A 1 117 ? -9.165 -3.030 -6.774 1.00 0.26 117 MET A N 20
ATOM 37106 C CA . MET A 1 117 ? -8.896 -4.400 -6.360 1.00 0.27 117 MET A CA 20
ATOM 37107 C C . MET A 1 117 ? -9.743 -4.776 -5.153 1.00 0.31 117 MET A C 20
ATOM 37108 O O . MET A 1 117 ? -10.138 -5.927 -4.992 1.00 0.43 117 MET A O 20
ATOM 37122 N N . CYS A 1 118 ? -10.019 -3.796 -4.307 1.00 0.37 118 CYS A N 20
ATOM 37123 C CA . CYS A 1 118 ? -10.807 -4.028 -3.109 1.00 0.46 118 CYS A CA 20
ATOM 37124 C C . CYS A 1 118 ? -12.287 -4.152 -3.459 1.00 0.75 118 CYS A C 20
ATOM 37125 O O . CYS A 1 118 ? -12.994 -5.015 -2.932 1.00 1.45 118 CYS A O 20
ATOM 37133 N N . GLY A 1 119 ? -12.747 -3.286 -4.353 1.00 0.87 119 GLY A N 20
ATOM 37134 C CA . GLY A 1 119 ? -14.120 -3.342 -4.809 1.00 1.41 119 GLY A CA 20
ATOM 37135 C C . GLY A 1 119 ? -15.081 -2.666 -3.854 1.00 1.90 119 GLY A C 20
ATOM 37136 O O . GLY A 1 119 ? -15.582 -1.575 -4.130 1.00 2.57 119 GLY A O 20
ATOM 37140 N N . GLY A 1 120 ? -15.331 -3.314 -2.729 1.00 2.38 120 GLY A N 20
ATOM 37141 C CA . GLY A 1 120 ? -16.261 -2.787 -1.755 1.00 3.39 120 GLY A CA 20
ATOM 37142 C C . GLY A 1 120 ? -16.834 -3.878 -0.886 1.00 3.79 120 GLY A C 20
ATOM 37143 O O . GLY A 1 120 ? -18.007 -4.229 -1.006 1.00 4.48 120 GLY A O 20
ATOM 37147 N N . ASP A 1 121 ? -16.003 -4.415 -0.009 1.00 3.85 121 ASP A N 20
ATOM 37148 C CA . ASP A 1 121 ? -16.405 -5.521 0.846 1.00 4.66 121 ASP A CA 20
ATOM 37149 C C . ASP A 1 121 ? -17.115 -5.001 2.089 1.00 5.12 121 ASP A C 20
ATOM 37150 O O . ASP A 1 121 ? -16.655 -4.051 2.731 1.00 5.58 121 ASP A O 20
ATOM 37159 N N . LYS A 1 122 ? -18.244 -5.608 2.412 1.00 5.40 122 LYS A N 20
ATOM 37160 C CA . LYS A 1 122 ? -19.005 -5.228 3.588 1.00 6.18 122 LYS A CA 20
ATOM 37161 C C . LYS A 1 122 ? -19.223 -6.439 4.482 1.00 6.52 122 LYS A C 20
ATOM 37162 O O . LYS A 1 122 ? -19.693 -7.481 4.023 1.00 6.59 122 LYS A O 20
ATOM 37181 N N . GLU A 1 123 ? -18.860 -6.313 5.747 1.00 7.08 123 GLU A N 20
ATOM 37182 C CA . GLU A 1 123 ? -19.068 -7.386 6.705 1.00 7.75 123 GLU A CA 20
ATOM 37183 C C . GLU A 1 123 ? -20.358 -7.145 7.480 1.00 8.49 123 GLU A C 20
ATOM 37184 O O . GLU A 1 123 ? -20.439 -6.222 8.293 1.00 8.95 123 GLU A O 20
ATOM 37196 N N . PRO A 1 124 ? -21.387 -7.966 7.231 1.00 8.86 124 PRO A N 20
ATOM 37197 C CA . PRO A 1 124 ? -22.690 -7.831 7.885 1.00 9.78 124 PRO A CA 20
ATOM 37198 C C . PRO A 1 124 ? -22.688 -8.400 9.301 1.00 10.68 124 PRO A C 20
ATOM 37199 O O . PRO A 1 124 ? -23.528 -9.231 9.652 1.00 11.17 124 PRO A O 20
ATOM 37210 N N . ALA A 1 125 ? -21.737 -7.958 10.106 1.00 11.05 125 ALA A N 20
ATOM 37211 C CA . ALA A 1 125 ? -21.621 -8.419 11.476 1.00 12.03 125 ALA A CA 20
ATOM 37212 C C . ALA A 1 125 ? -21.551 -7.232 12.424 1.00 12.82 125 ALA A C 20
ATOM 37213 O O . ALA A 1 125 ? -20.431 -6.852 12.827 1.00 13.28 125 ALA A O 20
#

Sequence (125 aa):
GAMGMPKVLVLEDEPLIAMNLQYAFEDEGAEVVVAATCEQALKSLADNPIDVAVLDVNLGPKSHCGPVADALKQRAIPFILHTGDLDRHGELLRKIDAPVMAKPADTSDVAKRALEMCGGDKEPAGAMGMPKVLVLEDEPLIAMNLQYAFEDEGAEVVVAATCEQALKSLADNPIDVAVLDVNLGPKSHCGPVADALKQRAIPFILHTGDLDRHGELLRKIDAPVMAKPADTSDVAKRALEMCGGDKEPAGAMGMPKVLVLEDEPLIAMNLQYAFEDEGAEVVVAATCEQALKSLADNPIDVAVLDVNLGPKSHCGPVADALKQRAIPFILHTGDLDRHGELLRKIDAPVMAKPADTSDVAKRALEMCGGDKEPAGAMGMPKVLVLEDEPLIAMNLQYAFEDEGAEVVVAATCEQALKSLADNPIDVAVLDVNLGPKSHCGPVADALKQRAIPFILHTGDLDRHGELLRKIDAPVMAKPADTSDVAKRALEMCGGDKEPAGAMGMPKVLVLEDEPLIAMNLQYAFEDEGAEVVVAATCEQALKSLADNPIDVAVLDVNLGPKSHCGPVADALKQRAIPFILHTGDLDRHGELLRKIDAPVMAKPADTSDVAKRALEMCGGDKEPAGAMGMPKVLVLEDEPLIAMNLQYAFEDEGAEVVVAATCEQALKSLADNPIDVAVLDVNLGPKSHCGPVADALKQRAIPFILHTGDLDRHGELLRKIDAPVMAKPADTSDVAKRALEMCGGDKEPAGAMGMPKVLVLEDEPLIAMNLQYAFEDEGAEVVVAATCEQALKSLADNPIDVAVLDVNLGPKSHCGPVADALKQRAIPFILHTGDLDRHGELLRKIDAPVMAKPADTSDVAKRALEMCGGDKEPAGAMGMPKVLVLEDEPLIAMNLQYAFEDEGAEVVVAATCEQALKSLADNPIDVAVLDVNLGPKSHCGPVADALKQRAIPFILHTGDLDRHGELLRKIDAPVMAKPADTSDVAKRALEMCGGDKEPAGAMGMPKVLVLEDEPLIAMNLQYAFEDEGAEVVVAATCEQALKSLADNPIDVAVLDVNLGPKSHCGPVADALKQRAIPFILHTGDLDRHGELLRKIDAPVMAKPADTSDVAKRALEMCGGDKEPAGAMGMPKVLVLEDEPLIAMNLQYAFEDEGAEVVVAATCEQALKSLADNPIDVAVLDVNLGPKSHCGPVADALKQRAIPFILHTGDLDRHGELLRKIDAPVMAKPADTSDVAKRALEMCGGDKEPAGAMGMPKVLVLEDEPLIAMNLQYAFEDEGAEVVVAATCEQALKSLADNPIDVAVLDVNLGPKSHCGPVADALKQRAIPFILHTGDLDRHGELLRKIDAPVMAKPADTSDVAKRALEMCGGDKEPAGAMGMPKVLVLEDEPLIAMNLQYAFEDEGAEVVVAATCEQALKSLADNPIDVAVLDVNLGPKSHCGPVADALKQRAIPFILHTGDLDRHGELLRKIDAPVMAKPADTSDVAKRALEMCGGDKEPAGAMGMPKVLVLEDEPLIAMNLQYAFEDEGAEVVVAATCEQALKSLADNPIDVAVLDVNLGPKSHCGPVADALKQRAIPFILHTGDLDRHGELLRKIDAPVMAKPADTSDVAKRALEMCGGDKEPAGAMGMPKVLVLEDEPLIAMNLQYAFEDEGAEVVVAATCEQALKSLADNPIDVAVLDVNLGPKSHCGPVADALKQRAIPFILHTGDLDRHGELLRKIDAPVMAKPADTSDVAKRALEMCGGDKEPAGAMGMPKVLVLEDEPLIAMNLQYAFEDEGAEVVVAATCEQALKSLADNPIDVAVLDVNLGPKSHCGPVADALKQRAIPFILHTGDLDRHGELLRKIDAPVMAKPADTSDVAKRALEMCGGDKEPAGAMGMPKVLVLEDEPLIAMNLQYAFEDEGAEVVVAATCEQALKSLADNPIDVAVLDVNLGPKSHCGPVADALKQRAIPFILHTGDLDRHGELLRKIDAPVMAKPADTSDVAKRALEMCGGDKEPAGAMGMPKVLVLEDEPLIAMNLQYAFEDEGAEVVVAATCEQALKSLADNPIDVAVLDVNLGPKSHCGPVADALKQRAIPFILHTGDLDRHGELLRKIDAPVMAKPADTSDVAKRALEMCGGDKEPAGAMGMPKVLVLEDEPLIAMNLQYAFEDEGAEVVVAATCEQALKSLADNPIDVAVLDVNLGPKSHCGPVADALKQRAIPFILHTGDLDRHGELLRKIDAPVMAKPADTSDVAKRALEMCGGDKEPAGAMGMPKVLVLEDEPLIAMNLQYAFEDEGAEVVVAATCEQALKSLADNPIDVAVLDVNLGPKSHCGPVADALKQRAIPFILHTGDLDRHGELLRKIDAPVMAKPADTSDVAKRALEMCGGDKEPAGAMGMPKVLVLEDEPLIAMNLQYAFEDEGAEVVVAATCEQALKSLADNPIDVAVLDVNLGPKSHCGPVADALKQRAIPFILHTGDLDRHGELLRKIDAPVMAKPADTSDVAKRALEMCGGDKEPA

Organism: Erythrobacter litoralis (strain HTCC2594) (NCBI:txid314225)